Protein 7CQ1 (pdb70)

Nearest PDB structures (foldseek):
  7cq1-assembly1_A  TM=9.960E-01  e=9.319E-15  Mycobacterium tuberculosis H37Rv
  3h9n-assembly1_A  TM=8.179E-01  e=2.328E-05  Haemophilus influenzae
  2f1l-assembly1_A-2  TM=8.205E-01  e=3.183E-05  Pseudomonas aeruginosa
  8onw-assembly3_D  TM=7.129E-01  e=3.691E-03  Archaeoglobus fulgidus
  8k5o-assembly1_H  TM=5.926E-01  e=2.565E-02  Halorhodospira halochloris

InterPro domains:
  IPR002676 RimM, N-terminal [PF01782] (4-92)
  IPR009000 Translation protein, beta-barrel domain superfamily [SSF50447] (3-96)
  IPR011033 PRC-barrel-like superfamily [SSF50346] (103-172)
  IPR011961 Ribosome maturation factor RimM [MF_00014] (2-172)
  IPR011961 Ribosome maturation factor RimM [PTHR33692] (3-175)
  IPR011961 Ribosome maturation factor RimM [TIGR02273] (3-172)
  IPR036976 RimM, N-terminal domain superfamily [G3DSA:2.40.30.60] (2-95)
  IPR056792 Ribosome maturation factor RimM, PRC barrel domain [PF24986] (106-172)

Structure (mmCIF, N/CA/C/O backbone):
data_7CQ1
#
_entry.id   7CQ1
#
loop_
_atom_site.group_PDB
_atom_site.id
_atom_site.type_symbol
_atom_site.label_atom_id
_atom_site.label_alt_id
_atom_site.label_comp_id
_atom_site.label_asym_id
_atom_site.label_entity_id
_atom_site.label_seq_id
_atom_site.pdbx_PDB_ins_code
_atom_site.Cartn_x
_atom_site.Cartn_y
_atom_site.Cartn_z
_atom_site.occupancy
_atom_site.B_iso_or_equiv
_atom_site.auth_seq_id
_atom_site.auth_comp_id
_atom_site.auth_asym_id
_atom_site.auth_atom_id
_atom_site.pdbx_PDB_model_num
ATOM 1 N N . MET A 1 1 ? -13.507 0.376 10.167 1.00 3.34 1 MET A N 1
ATOM 2 C CA . MET A 1 1 ? -13.218 -1.052 9.879 1.00 3.01 1 MET A CA 1
ATOM 3 C C . MET A 1 1 ? -13.610 -1.408 8.448 1.00 2.47 1 MET A C 1
ATOM 4 O O . MET A 1 1 ? -14.235 -2.441 8.202 1.00 2.58 1 MET A O 1
ATOM 20 N N . ASP A 1 2 ? -13.235 -0.547 7.507 1.00 2.29 2 ASP A N 1
ATOM 21 C CA . ASP A 1 2 ? -13.547 -0.768 6.099 1.00 1.82 2 ASP A CA 1
ATOM 22 C C . ASP A 1 2 ? -12.279 -1.015 5.289 1.00 1.56 2 ASP A C 1
ATOM 23 O O . ASP A 1 2 ? -11.386 -0.168 5.239 1.00 2.31 2 ASP A O 1
ATOM 32 N N . THR A 1 3 ? -12.211 -2.180 4.653 1.00 1.03 3 THR A N 1
ATOM 33 C CA . THR A 1 3 ? -11.056 -2.551 3.843 1.00 0.66 3 THR A CA 1
ATOM 34 C C . THR A 1 3 ? -11.468 -2.788 2.391 1.00 0.47 3 THR A C 1
ATOM 35 O O . THR A 1 3 ? -12.195 -3.737 2.094 1.00 0.75 3 THR A O 1
ATOM 46 N N . TYR A 1 4 ? -11.004 -1.927 1.489 1.00 0.57 4 TYR A N 1
ATOM 47 C CA . TYR A 1 4 ? -11.344 -2.053 0.073 1.00 0.53 4 TYR A CA 1
ATOM 48 C C . TYR A 1 4 ? -10.497 -3.115 -0.617 1.00 0.40 4 TYR A C 1
ATOM 49 O O . TYR A 1 4 ? -9.535 -3.631 -0.046 1.00 0.37 4 TYR A O 1
ATOM 67 N N . TYR A 1 5 ? -10.867 -3.432 -1.852 1.00 0.38 5 TYR A N 1
ATOM 68 C CA . TYR A 1 5 ? -10.161 -4.439 -2.635 1.00 0.31 5 TYR A CA 1
ATOM 69 C C . TYR A 1 5 ? -8.756 -3.967 -2.992 1.00 0.24 5 TYR A C 1
ATOM 70 O O . TYR A 1 5 ? -8.521 -2.777 -3.195 1.00 0.25 5 TYR A O 1
ATOM 88 N N . ASP A 1 6 ? -7.829 -4.914 -3.067 1.00 0.20 6 ASP A N 1
ATOM 89 C CA . ASP A 1 6 ? -6.442 -4.608 -3.398 1.00 0.16 6 ASP A CA 1
ATOM 90 C C . ASP A 1 6 ? -6.285 -4.371 -4.892 1.00 0.14 6 ASP A C 1
ATOM 91 O O . ASP A 1 6 ? -5.675 -3.390 -5.316 1.00 0.13 6 ASP A O 1
ATOM 100 N N . HIS A 1 7 ? -6.837 -5.286 -5.686 1.00 0.17 7 HIS A N 1
ATOM 101 C CA . HIS A 1 7 ? -6.769 -5.187 -7.141 1.00 0.19 7 HIS A CA 1
ATOM 102 C C . HIS A 1 7 ? -7.335 -3.855 -7.614 1.00 0.20 7 HIS A C 1
ATOM 103 O O . HIS A 1 7 ? -7.130 -3.447 -8.757 1.00 0.23 7 HIS A O 1
ATOM 118 N N . GLN A 1 8 ? -8.053 -3.186 -6.723 1.00 0.20 8 GLN A N 1
ATOM 119 C CA . GLN A 1 8 ? -8.655 -1.900 -7.025 1.00 0.23 8 GLN A CA 1
ATOM 120 C C . GLN A 1 8 ? -7.748 -0.760 -6.566 1.00 0.21 8 GLN A C 1
ATOM 121 O O . GLN A 1 8 ? -7.702 0.302 -7.187 1.00 0.23 8 GLN A O 1
ATOM 135 N N . LEU A 1 9 ? -7.029 -0.995 -5.472 1.00 0.18 9 LEU A N 1
ATOM 136 C CA . LEU A 1 9 ? -6.129 -0.000 -4.907 1.00 0.17 9 LEU A CA 1
ATOM 137 C C . LEU A 1 9 ? -4.855 0.133 -5.730 1.00 0.14 9 LEU A C 1
ATOM 138 O O . LEU A 1 9 ? -4.178 1.157 -5.667 1.00 0.14 9 LEU A O 1
ATOM 154 N N . VAL A 1 10 ? -4.515 -0.904 -6.486 1.00 0.12 10 VAL A N 1
ATOM 155 C CA . VAL A 1 10 ? -3.328 -0.850 -7.324 1.00 0.11 10 VAL A CA 1
ATOM 156 C C . VAL A 1 10 ? -3.461 0.284 -8.341 1.00 0.11 10 VAL A C 1
ATOM 157 O O . VAL A 1 10 ? -4.465 0.390 -9.047 1.00 0.16 10 VAL A O 1
ATOM 170 N N . GLY A 1 11 ? -2.437 1.127 -8.399 1.00 0.08 11 GLY A N 1
ATOM 171 C CA . GLY A 1 11 ? -2.441 2.269 -9.303 1.00 0.08 11 GLY A CA 1
ATOM 172 C C . GLY A 1 11 ? -2.735 3.575 -8.585 1.00 0.08 11 GLY A C 1
ATOM 173 O O . GLY A 1 11 ? -2.947 4.607 -9.224 1.00 0.13 11 GLY A O 1
ATOM 177 N N . LEU A 1 12 ? -2.749 3.529 -7.256 1.00 0.09 12 LEU A N 1
ATOM 178 C CA . LEU A 1 12 ? -3.003 4.717 -6.444 1.00 0.09 12 LEU A CA 1
ATOM 179 C C . LEU A 1 12 ? -1.708 5.213 -5.817 1.00 0.09 12 LEU A C 1
ATOM 180 O O . LEU A 1 12 ? -0.725 4.479 -5.748 1.00 0.09 12 LEU A O 1
ATOM 196 N N . MET A 1 13 ? -1.706 6.459 -5.356 1.00 0.09 13 MET A N 1
ATOM 197 C CA . MET A 1 13 ? -0.517 7.025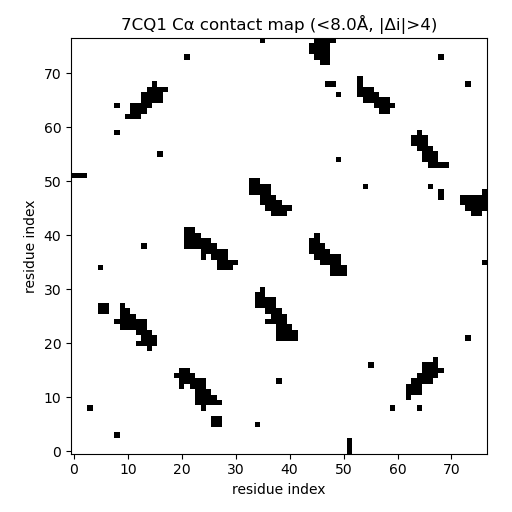 -4.732 1.00 0.10 13 MET A CA 1
ATOM 198 C C . MET A 1 13 ? -0.477 6.628 -3.266 1.00 0.10 13 MET A C 1
ATOM 199 O O . MET A 1 13 ? -1.161 7.222 -2.440 1.00 0.12 13 MET A O 1
ATOM 213 N N . VAL A 1 14 ? 0.358 5.655 -2.936 1.00 0.10 14 VAL A N 1
ATOM 214 C CA . VAL A 1 14 ? 0.450 5.180 -1.564 1.00 0.12 14 VAL A CA 1
ATOM 215 C C . VAL A 1 14 ? 1.602 5.841 -0.825 1.00 0.09 14 VAL A C 1
ATOM 216 O O . VAL A 1 14 ? 2.640 6.136 -1.414 1.00 0.13 14 VAL A O 1
ATOM 229 N N . GLN A 1 15 ? 1.396 6.101 0.462 1.00 0.09 15 GLN A N 1
ATOM 230 C CA . GLN A 1 15 ? 2.431 6.722 1.285 1.00 0.10 15 GLN A CA 1
ATOM 231 C C . GLN A 1 15 ? 2.338 6.221 2.716 1.00 0.11 15 GLN A C 1
ATOM 232 O O . GLN A 1 15 ? 1.447 5.446 3.050 1.00 0.18 15 GLN A O 1
ATOM 246 N N . THR A 1 16 ? 3.263 6.663 3.558 1.00 0.10 16 THR A N 1
ATOM 247 C CA . THR A 1 16 ? 3.258 6.263 4.955 1.00 0.11 16 THR A CA 1
ATOM 248 C C . THR A 1 16 ? 2.469 7.258 5.794 1.00 0.13 16 THR A C 1
ATOM 249 O O . THR A 1 16 ? 2.202 8.377 5.357 1.00 0.14 16 THR A O 1
ATOM 260 N N . ALA A 1 17 ? 2.096 6.848 6.997 1.00 0.16 17 ALA A N 1
ATOM 261 C CA . ALA A 1 17 ? 1.340 7.708 7.895 1.00 0.20 17 ALA A CA 1
ATOM 262 C C . ALA A 1 17 ? 2.109 8.986 8.204 1.00 0.19 17 ALA A C 1
ATOM 263 O O . ALA A 1 17 ? 1.524 10.064 8.315 1.00 0.22 17 ALA A O 1
ATOM 270 N N . THR A 1 18 ? 3.428 8.862 8.334 1.00 0.19 18 THR A N 1
ATOM 271 C CA . THR A 1 18 ? 4.276 10.010 8.627 1.00 0.21 18 THR A CA 1
ATOM 272 C C . THR A 1 18 ? 4.276 11.000 7.467 1.00 0.21 18 THR A C 1
ATOM 273 O O . THR A 1 18 ? 4.610 12.173 7.639 1.00 0.25 18 THR A O 1
ATOM 284 N N . GLY A 1 19 ? 3.898 10.520 6.286 1.00 0.17 19 GLY A N 1
ATOM 285 C CA . GLY A 1 19 ? 3.846 11.380 5.118 1.00 0.19 19 GLY A CA 1
ATOM 286 C C . GLY A 1 19 ? 4.935 11.074 4.108 1.00 0.17 19 GLY A C 1
ATOM 287 O O . GLY A 1 19 ? 5.290 11.931 3.298 1.00 0.20 19 GLY A O 1
ATOM 291 N N . GLU A 1 20 ? 5.467 9.856 4.147 1.00 0.13 20 GLU A N 1
ATOM 292 C CA . GLU A 1 20 ? 6.519 9.463 3.218 1.00 0.12 20 GLU A CA 1
ATOM 293 C C . GLU A 1 20 ? 5.916 8.961 1.913 1.00 0.10 20 GLU A C 1
ATOM 294 O O . GLU A 1 20 ? 5.250 7.927 1.883 1.00 0.11 20 GLU A O 1
ATOM 306 N N . GLY A 1 21 ? 6.171 9.689 0.832 1.00 0.10 21 GLY A N 1
ATOM 307 C CA . GLY A 1 21 ? 5.638 9.304 -0.460 1.00 0.11 21 GLY A CA 1
ATOM 308 C C . GLY A 1 21 ? 6.416 8.171 -1.095 1.00 0.10 21 GLY A C 1
ATOM 309 O O . GLY A 1 21 ? 7.359 8.407 -1.850 1.00 0.13 21 GLY A O 1
ATOM 313 N N . VAL A 1 22 ? 6.024 6.937 -0.790 1.00 0.10 22 VAL A N 1
ATOM 314 C CA . VAL A 1 22 ? 6.700 5.773 -1.344 1.00 0.11 22 VAL A CA 1
ATOM 315 C C . VAL A 1 22 ? 6.531 5.721 -2.860 1.00 0.11 22 VAL A C 1
ATOM 316 O O . VAL A 1 22 ? 7.428 5.279 -3.578 1.00 0.12 22 VAL A O 1
ATOM 329 N N . GLY A 1 23 ? 5.374 6.174 -3.344 1.00 0.10 23 GLY A N 1
ATOM 330 C CA . GLY A 1 23 ? 5.125 6.189 -4.774 1.00 0.11 23 GLY A CA 1
ATOM 331 C C . GLY A 1 23 ? 3.723 5.742 -5.125 1.00 0.10 23 GLY A C 1
ATOM 332 O O . GLY A 1 23 ? 2.823 5.782 -4.286 1.00 0.12 23 GLY A O 1
ATOM 336 N N . VAL A 1 24 ? 3.535 5.316 -6.370 1.00 0.09 24 VAL A N 1
ATOM 337 C CA . VAL A 1 24 ? 2.238 4.841 -6.827 1.00 0.09 24 VAL A CA 1
ATOM 338 C C . VAL A 1 24 ? 2.252 3.330 -6.909 1.00 0.09 24 VAL A C 1
ATOM 339 O O . VAL A 1 24 ? 3.091 2.747 -7.596 1.00 0.10 24 VAL A O 1
ATOM 352 N N . VAL A 1 25 ? 1.327 2.694 -6.214 1.00 0.08 25 VAL A N 1
ATOM 353 C CA . VAL A 1 25 ? 1.266 1.247 -6.226 1.00 0.08 25 VAL A CA 1
ATOM 354 C C . VAL A 1 25 ? 0.868 0.770 -7.614 1.00 0.08 25 VAL A C 1
ATOM 355 O O . VAL A 1 25 ? 0.097 1.434 -8.299 1.00 0.08 25 VAL A O 1
ATOM 368 N N . THR A 1 26 ? 1.422 -0.352 -8.049 1.00 0.09 26 THR A N 1
ATOM 369 C CA . THR A 1 26 ? 1.108 -0.879 -9.368 1.00 0.10 26 THR A CA 1
ATOM 370 C C . THR A 1 26 ? 0.507 -2.271 -9.293 1.00 0.10 26 THR A C 1
ATOM 371 O O . THR A 1 26 ? 0.007 -2.785 -10.294 1.00 0.12 26 THR A O 1
ATOM 382 N N . GLU A 1 27 ? 0.568 -2.888 -8.118 1.00 0.10 27 GLU A N 1
ATOM 383 C CA . GLU A 1 27 ? 0.028 -4.221 -7.938 1.00 0.12 27 GLU A CA 1
ATOM 384 C C . GLU A 1 27 ? 0.183 -4.708 -6.504 1.00 0.11 27 GLU A C 1
ATOM 385 O O . GLU A 1 27 ? 1.015 -4.207 -5.752 1.00 0.11 27 GLU A O 1
ATOM 397 N N . VAL A 1 28 ? -0.636 -5.686 -6.134 1.00 0.13 28 VAL A N 1
ATOM 398 C CA . VAL A 1 28 ? -0.575 -6.280 -4.805 1.00 0.13 28 VAL A CA 1
ATOM 399 C C . VAL A 1 28 ? -0.186 -7.760 -4.915 1.00 0.13 28 VAL A C 1
ATOM 400 O O . VAL A 1 28 ? -0.561 -8.429 -5.879 1.00 0.16 28 VAL A O 1
ATOM 413 N N . VAL A 1 29 ? 0.569 -8.269 -3.943 1.00 0.11 29 VAL A N 1
ATOM 414 C CA . VAL A 1 29 ? 0.982 -9.674 -3.973 1.00 0.12 29 VAL A CA 1
ATOM 415 C C . VAL A 1 29 ? 0.172 -10.510 -2.997 1.00 0.13 29 VAL A C 1
ATOM 416 O O . VAL A 1 29 ? 0.227 -10.293 -1.790 1.00 0.13 29 VAL A O 1
ATOM 429 N N . HIS A 1 30 ? -0.562 -11.484 -3.523 1.00 0.15 30 HIS A N 1
ATOM 430 C CA . HIS A 1 30 ? -1.378 -12.354 -2.687 1.00 0.17 30 HIS A CA 1
ATOM 431 C C . HIS A 1 30 ? -0.490 -13.243 -1.829 1.00 0.16 30 HIS A C 1
ATOM 432 O O . HIS A 1 30 ? 0.026 -14.259 -2.296 1.00 0.18 30 HIS A O 1
ATOM 447 N N . THR A 1 31 ? -0.315 -12.855 -0.569 1.00 0.17 31 THR A N 1
ATOM 448 C CA . THR A 1 31 ? 0.517 -13.618 0.349 1.00 0.20 31 THR A CA 1
ATOM 449 C C . THR A 1 31 ? -0.303 -14.664 1.091 1.00 0.23 31 THR A C 1
ATOM 450 O O . THR A 1 31 ? -1.498 -14.821 0.841 1.00 0.23 31 THR A O 1
ATOM 461 N N . ALA A 1 32 ? 0.343 -15.373 2.006 1.00 0.27 32 ALA A N 1
ATOM 462 C CA . ALA A 1 32 ? -0.328 -16.405 2.784 1.00 0.31 32 ALA A CA 1
ATOM 463 C C . ALA A 1 32 ? -1.327 -15.799 3.764 1.00 0.34 32 ALA A C 1
ATOM 464 O O . ALA A 1 32 ? -2.431 -16.314 3.938 1.00 0.37 32 ALA A O 1
ATOM 471 N N . ALA A 1 33 ? -0.932 -14.699 4.399 1.00 0.34 33 ALA A N 1
ATOM 472 C CA . ALA A 1 33 ? -1.789 -14.028 5.369 1.00 0.39 33 ALA A CA 1
ATOM 473 C C . ALA A 1 33 ? -2.776 -13.090 4.689 1.00 0.37 33 ALA A C 1
ATOM 474 O O . ALA A 1 33 ? -3.903 -12.913 5.154 1.00 0.40 33 ALA A O 1
ATOM 481 N N . GLY A 1 34 ? -2.346 -12.493 3.585 1.00 0.32 34 GLY A N 1
ATOM 482 C CA . GLY A 1 34 ? -3.204 -11.576 2.855 1.00 0.32 34 GLY A CA 1
ATOM 483 C C . GLY A 1 34 ? -2.607 -11.131 1.534 1.00 0.26 34 GLY A C 1
ATOM 484 O O . GLY A 1 34 ? -2.499 -11.923 0.599 1.00 0.21 34 GLY A O 1
ATOM 488 N N . GLU A 1 35 ? -2.222 -9.858 1.459 1.00 0.27 35 GLU A N 1
ATOM 489 C CA . GLU A 1 35 ? -1.642 -9.295 0.244 1.00 0.22 35 GLU A CA 1
ATOM 490 C C . GLU A 1 35 ? -0.509 -8.320 0.566 1.00 0.19 35 GLU A C 1
ATOM 491 O O . GLU A 1 35 ? -0.338 -7.904 1.711 1.00 0.22 35 GLU A O 1
ATOM 503 N N . LEU A 1 36 ? 0.260 -7.967 -0.463 1.00 0.15 36 LEU A N 1
ATOM 504 C CA . LEU A 1 36 ? 1.375 -7.031 -0.323 1.00 0.14 36 LEU A CA 1
ATOM 505 C C . LEU A 1 36 ? 1.125 -5.785 -1.161 1.00 0.12 36 LEU A C 1
ATOM 506 O O . LEU A 1 36 ? 0.179 -5.737 -1.944 1.00 0.11 36 LEU A O 1
ATOM 522 N N . LEU A 1 37 ? 1.970 -4.776 -0.992 1.00 0.12 37 LEU A N 1
ATOM 523 C CA . LEU A 1 37 ? 1.828 -3.539 -1.748 1.00 0.12 37 LEU A CA 1
ATOM 524 C C . LEU A 1 37 ? 3.055 -3.269 -2.608 1.00 0.11 37 LEU A C 1
ATOM 525 O O . LEU A 1 37 ? 4.078 -2.801 -2.111 1.00 0.12 37 LEU A O 1
ATOM 541 N N . ALA A 1 38 ? 2.945 -3.549 -3.903 1.00 0.10 38 ALA A N 1
ATOM 542 C CA . ALA A 1 38 ? 4.044 -3.301 -4.824 1.00 0.10 38 ALA A CA 1
ATOM 543 C C . ALA A 1 38 ? 3.963 -1.870 -5.332 1.00 0.10 38 ALA A C 1
ATOM 544 O O . ALA A 1 38 ? 3.194 -1.569 -6.241 1.00 0.11 38 ALA A O 1
ATOM 551 N N . VAL A 1 39 ? 4.767 -0.993 -4.744 1.00 0.11 39 VAL A N 1
ATOM 552 C CA . VAL A 1 39 ? 4.762 0.412 -5.124 1.00 0.12 39 VAL A CA 1
ATOM 553 C C . VAL A 1 39 ? 6.004 0.786 -5.924 1.00 0.12 39 VAL A C 1
ATOM 554 O O . VAL A 1 39 ? 7.114 0.356 -5.609 1.00 0.17 39 VAL A O 1
ATOM 567 N N . LYS A 1 40 ? 5.806 1.601 -6.955 1.00 0.11 40 LYS A N 1
ATOM 568 C CA . LYS A 1 40 ? 6.897 2.034 -7.818 1.00 0.15 40 LYS A CA 1
ATOM 569 C C . LYS A 1 40 ? 7.678 3.184 -7.199 1.00 0.19 40 LYS A C 1
ATOM 570 O O . LYS A 1 40 ? 7.256 4.340 -7.264 1.00 0.30 40 LYS A O 1
ATOM 589 N N . ARG A 1 41 ? 8.818 2.861 -6.596 1.00 0.19 41 ARG A N 1
ATOM 590 C CA . ARG A 1 41 ? 9.661 3.872 -5.969 1.00 0.28 41 ARG A CA 1
ATOM 591 C C . ARG A 1 41 ? 10.180 4.864 -7.001 1.00 0.35 41 ARG A C 1
ATOM 592 O O . ARG A 1 41 ? 9.942 4.710 -8.199 1.00 0.39 41 ARG A O 1
ATOM 613 N N . ASP A 1 42 ? 10.889 5.880 -6.531 1.00 0.42 42 ASP A N 1
ATOM 614 C CA . ASP A 1 42 ? 11.439 6.902 -7.414 1.00 0.51 42 ASP A CA 1
ATOM 615 C C . ASP A 1 42 ? 12.396 6.303 -8.439 1.00 0.62 42 ASP A C 1
ATOM 616 O O . ASP A 1 42 ? 12.309 6.606 -9.630 1.00 0.72 42 ASP A O 1
ATOM 625 N N . SER A 1 43 ? 13.303 5.449 -7.976 1.00 0.64 43 SER A N 1
ATOM 626 C CA . SER A 1 43 ? 14.286 4.839 -8.862 1.00 0.78 43 SER A CA 1
ATOM 627 C C . SER A 1 43 ? 14.149 3.318 -8.910 1.00 0.55 43 SER A C 1
ATOM 628 O O . SER A 1 43 ? 14.690 2.671 -9.807 1.00 0.65 43 SER A O 1
ATOM 636 N N . ASP A 1 44 ? 13.429 2.750 -7.948 1.00 0.32 44 ASP A N 1
ATOM 637 C CA . ASP A 1 44 ? 13.242 1.302 -7.894 1.00 0.28 44 ASP A CA 1
ATOM 638 C C . ASP A 1 44 ? 11.796 0.948 -7.563 1.00 0.23 44 ASP A C 1
ATOM 639 O O . ASP A 1 44 ? 10.866 1.648 -7.966 1.00 0.23 44 ASP A O 1
ATOM 648 N N . GLU A 1 45 ? 11.615 -0.145 -6.828 1.00 0.21 45 GLU A N 1
ATOM 649 C CA . GLU A 1 45 ? 10.286 -0.601 -6.441 1.00 0.18 45 GLU A CA 1
ATOM 650 C C . GLU A 1 45 ? 10.354 -1.408 -5.147 1.00 0.18 45 GLU A C 1
ATOM 651 O O . GLU A 1 45 ? 11.239 -2.247 -4.979 1.00 0.36 45 GLU A O 1
ATOM 663 N N . VAL A 1 46 ? 9.417 -1.154 -4.238 1.00 0.14 46 VAL A N 1
ATOM 664 C CA . VAL A 1 46 ? 9.386 -1.860 -2.961 1.00 0.14 46 VAL A CA 1
ATOM 665 C C . VAL A 1 46 ? 8.025 -2.489 -2.697 1.00 0.14 46 VAL A C 1
ATOM 666 O O . VAL A 1 46 ? 7.033 -2.149 -3.342 1.00 0.16 46 VAL A O 1
ATOM 679 N N . LEU A 1 47 ? 7.988 -3.410 -1.737 1.00 0.13 47 LEU A N 1
ATOM 680 C CA . LEU A 1 47 ? 6.762 -4.105 -1.382 1.00 0.15 47 LEU A CA 1
ATOM 681 C C . LEU A 1 47 ? 6.463 -3.987 0.113 1.00 0.15 47 LEU A C 1
ATOM 682 O O . LEU A 1 47 ? 7.367 -4.095 0.939 1.00 0.24 47 LEU A O 1
ATOM 698 N N . VAL A 1 48 ? 5.192 -3.762 0.459 1.00 0.10 48 VAL A N 1
ATOM 699 C CA . VAL A 1 48 ? 4.797 -3.644 1.863 1.00 0.11 48 VAL A CA 1
ATOM 700 C C . VAL A 1 48 ? 3.444 -4.320 2.125 1.00 0.12 48 VAL A C 1
ATOM 701 O O . VAL A 1 48 ? 2.483 -4.093 1.397 1.00 0.14 48 VAL A O 1
ATOM 714 N N . PRO A 1 49 ? 3.343 -5.145 3.187 1.00 0.13 49 PRO A N 1
ATOM 715 C CA . PRO A 1 49 ? 2.102 -5.856 3.528 1.00 0.15 49 PRO A CA 1
ATOM 716 C C . PRO A 1 49 ? 0.905 -4.931 3.717 1.00 0.16 49 PRO A C 1
ATOM 717 O O . PRO A 1 49 ? 0.959 -3.972 4.486 1.00 0.19 49 PRO A O 1
ATOM 728 N N . PHE A 1 50 ? -0.176 -5.238 3.005 1.00 0.16 50 PHE A N 1
ATOM 729 C CA . PHE A 1 50 ? -1.408 -4.464 3.092 1.00 0.19 50 PHE A CA 1
ATOM 730 C C . PHE A 1 50 ? -2.356 -5.105 4.088 1.00 0.18 50 PHE A C 1
ATOM 731 O O . PHE A 1 50 ? -2.841 -6.217 3.878 1.00 0.21 50 PHE A O 1
ATOM 748 N N . VAL A 1 51 ? -2.613 -4.396 5.173 1.00 0.17 51 VAL A N 1
ATOM 749 C CA . VAL A 1 51 ? -3.495 -4.888 6.216 1.00 0.18 51 VAL A CA 1
ATOM 750 C C . VAL A 1 51 ? -4.353 -3.758 6.762 1.00 0.20 51 VAL A C 1
ATOM 751 O O . VAL A 1 51 ? -3.871 -2.646 6.967 1.00 0.22 51 VAL A O 1
ATOM 764 N N . ARG A 1 52 ? -5.626 -4.050 6.991 1.00 0.28 52 ARG A N 1
ATOM 765 C CA . ARG A 1 52 ? -6.559 -3.060 7.514 1.00 0.32 52 ARG A CA 1
ATOM 766 C C . ARG A 1 52 ? -6.039 -2.453 8.820 1.00 0.33 52 ARG A C 1
ATOM 767 O O . ARG A 1 52 ? -6.544 -1.431 9.285 1.00 0.37 52 ARG A O 1
ATOM 788 N N . ALA A 1 53 ? -5.016 -3.080 9.403 1.00 0.34 53 ALA A N 1
ATOM 789 C CA . ALA A 1 53 ? -4.449 -2.601 10.660 1.00 0.45 53 ALA A CA 1
ATOM 790 C C . ALA A 1 53 ? -3.354 -1.575 10.405 1.00 0.46 53 ALA A C 1
ATOM 791 O O . ALA A 1 53 ? -3.310 -0.523 11.042 1.00 0.61 53 ALA A O 1
ATOM 798 N N . ILE A 1 54 ? -2.475 -1.896 9.467 1.00 0.38 54 ILE A N 1
ATOM 799 C CA . ILE A 1 54 ? -1.371 -1.017 9.110 1.00 0.46 54 ILE A CA 1
ATOM 800 C C . ILE A 1 54 ? -1.866 0.197 8.325 1.00 0.38 54 ILE A C 1
ATOM 801 O O . ILE A 1 54 ? -1.425 1.321 8.559 1.00 0.32 54 ILE A O 1
ATOM 817 N N . VAL A 1 55 ? -2.784 -0.042 7.395 1.00 0.43 55 VAL A N 1
ATOM 818 C CA . VAL A 1 55 ? -3.344 1.024 6.577 1.00 0.37 55 VAL A CA 1
ATOM 819 C C . VAL A 1 55 ? -4.020 2.083 7.446 1.00 0.31 55 VAL A C 1
ATOM 820 O O . VAL A 1 55 ? -4.854 1.765 8.294 1.00 0.37 55 VAL A O 1
ATOM 833 N N . THR A 1 56 ? -3.652 3.342 7.224 1.00 0.23 56 THR A N 1
ATOM 834 C CA . THR A 1 56 ? -4.209 4.452 7.991 1.00 0.21 56 THR A CA 1
ATOM 835 C C . THR A 1 56 ? -5.396 5.087 7.284 1.00 0.22 56 THR A C 1
ATOM 836 O O . THR A 1 56 ? -6.462 5.266 7.874 1.00 0.30 56 THR A O 1
ATOM 847 N N . SER A 1 57 ? -5.200 5.429 6.019 1.00 0.23 57 SER A N 1
ATOM 848 C CA . SER A 1 57 ? -6.244 6.063 5.228 1.00 0.28 57 SER A CA 1
ATOM 849 C C . SER A 1 57 ? -6.300 5.476 3.825 1.00 0.22 57 SER A C 1
ATOM 850 O O . SER A 1 57 ? -5.343 4.858 3.361 1.00 0.21 57 SER A O 1
ATOM 858 N N . VAL A 1 58 ? -7.429 5.673 3.154 1.00 0.28 58 VAL A N 1
ATOM 859 C CA . VAL A 1 58 ? -7.612 5.157 1.808 1.00 0.28 58 VAL A CA 1
ATOM 860 C C . VAL A 1 58 ? -8.501 6.073 0.968 1.00 0.33 58 VAL A C 1
ATOM 861 O O . VAL A 1 58 ? -9.708 6.164 1.189 1.00 0.65 58 VAL A O 1
ATOM 874 N N . SER A 1 59 ? -7.887 6.760 0.010 1.00 0.28 59 SER A N 1
ATOM 875 C CA . SER A 1 59 ? -8.618 7.656 -0.879 1.00 0.31 59 SER A CA 1
ATOM 876 C C . SER A 1 59 ? -9.066 6.900 -2.124 1.00 0.29 59 SER A C 1
ATOM 877 O O . SER A 1 59 ? -8.242 6.480 -2.936 1.00 0.40 59 SER A O 1
ATOM 885 N N . LEU A 1 60 ? -10.374 6.732 -2.272 1.00 0.28 60 LEU A N 1
ATOM 886 C CA . LEU A 1 60 ? -10.922 5.999 -3.405 1.00 0.33 60 LEU A CA 1
ATOM 887 C C . LEU A 1 60 ? -11.149 6.908 -4.602 1.00 0.30 60 LEU A C 1
ATOM 888 O O . LEU A 1 60 ? -10.684 6.640 -5.709 1.00 0.36 60 LEU A O 1
ATOM 904 N N . ASP A 1 61 ? -11.871 7.987 -4.355 1.00 0.29 61 ASP A N 1
ATOM 905 C CA . ASP A 1 61 ? -12.203 8.956 -5.396 1.00 0.30 61 ASP A CA 1
ATOM 906 C C . ASP A 1 61 ? -11.005 9.823 -5.777 1.00 0.26 61 ASP A C 1
ATOM 907 O O . ASP A 1 61 ? -10.841 10.184 -6.943 1.00 0.27 61 ASP A O 1
ATOM 916 N N . ASP A 1 62 ? -10.168 10.157 -4.799 1.00 0.25 62 ASP A N 1
ATOM 917 C CA . ASP A 1 62 ? -9.003 10.992 -5.050 1.00 0.25 62 ASP A CA 1
ATOM 918 C C . ASP A 1 62 ? -7.882 10.200 -5.716 1.00 0.22 62 ASP A C 1
ATOM 919 O O . ASP A 1 62 ? -6.939 10.779 -6.258 1.00 0.30 62 ASP A O 1
ATOM 928 N N . GLY A 1 63 ? -7.989 8.875 -5.674 1.00 0.17 63 GLY A N 1
ATOM 929 C CA . GLY A 1 63 ? -6.979 8.032 -6.279 1.00 0.16 63 GLY A CA 1
ATOM 930 C C . GLY A 1 63 ? -5.673 8.043 -5.507 1.00 0.15 63 GLY A C 1
ATOM 931 O O . GLY A 1 63 ? -4.603 8.217 -6.092 1.00 0.17 63 GLY A O 1
ATOM 935 N N . ILE A 1 64 ? -5.758 7.845 -4.193 1.00 0.13 64 ILE A N 1
ATOM 936 C CA . ILE A 1 64 ? -4.573 7.855 -3.334 1.00 0.13 64 ILE A CA 1
ATOM 937 C C . ILE A 1 64 ? -4.722 6.868 -2.169 1.00 0.13 64 ILE A C 1
ATOM 938 O O . ILE A 1 64 ? -5.835 6.486 -1.806 1.00 0.15 64 ILE A O 1
ATOM 954 N N . VAL A 1 65 ? -3.592 6.455 -1.592 1.00 0.14 65 VAL A N 1
ATOM 955 C CA . VAL A 1 65 ? -3.589 5.514 -0.474 1.00 0.15 65 VAL A CA 1
ATOM 956 C C . VAL A 1 65 ? -2.614 5.940 0.631 1.00 0.14 65 VAL A C 1
ATOM 957 O O . VAL A 1 65 ? -1.600 6.588 0.374 1.00 0.17 65 VAL A O 1
ATOM 970 N N . GLU A 1 66 ? -2.951 5.564 1.861 1.00 0.16 66 GLU A N 1
ATOM 971 C CA . GLU A 1 66 ? -2.148 5.859 3.037 1.00 0.20 66 GLU A CA 1
ATOM 972 C C . GLU A 1 66 ? -1.916 4.578 3.831 1.00 0.17 66 GLU A C 1
ATOM 973 O O . GLU A 1 66 ? -2.844 3.799 4.045 1.00 0.22 66 GLU A O 1
ATOM 985 N N . ILE A 1 67 ? -0.684 4.360 4.271 1.00 0.13 67 ILE A N 1
ATOM 986 C CA . ILE A 1 67 ? -0.348 3.161 5.029 1.00 0.12 67 ILE A CA 1
ATOM 987 C C . ILE A 1 67 ? 0.672 3.461 6.117 1.00 0.12 67 ILE A C 1
ATOM 988 O O . ILE A 1 67 ? 1.169 4.578 6.225 1.00 0.13 67 ILE A O 1
ATOM 1004 N N . ASP A 1 68 ? 0.966 2.456 6.930 1.00 0.12 68 ASP A N 1
ATOM 1005 C CA . ASP A 1 68 ? 1.939 2.596 8.005 1.00 0.12 68 ASP A CA 1
ATOM 1006 C C . ASP A 1 68 ? 2.838 1.368 8.056 1.00 0.12 68 ASP A C 1
ATOM 1007 O O . ASP A 1 68 ? 2.595 0.439 8.828 1.00 0.17 68 ASP A O 1
ATOM 1016 N N . PRO A 1 69 ? 3.892 1.352 7.224 1.00 0.13 69 PRO A N 1
ATOM 1017 C CA . PRO A 1 69 ? 4.837 0.232 7.163 1.00 0.13 69 PRO A CA 1
ATOM 1018 C C . PRO A 1 69 ? 5.596 0.043 8.473 1.00 0.13 69 PRO A C 1
ATOM 1019 O O . PRO A 1 69 ? 6.067 1.016 9.063 1.00 0.15 69 PRO A O 1
ATOM 1030 N N . PRO A 1 70 ? 5.732 -1.209 8.953 1.00 0.14 70 PRO A N 1
ATOM 1031 C CA . PRO A 1 70 ? 6.456 -1.492 10.192 1.00 0.16 70 PRO A CA 1
ATOM 1032 C C . PRO A 1 70 ? 7.937 -1.177 10.037 1.00 0.16 70 PRO A C 1
ATOM 1033 O O . PRO A 1 70 ? 8.568 -1.642 9.095 1.00 0.16 70 PRO A O 1
ATOM 1044 N N . HIS A 1 71 ? 8.487 -0.401 10.968 1.00 0.18 71 HIS A N 1
ATOM 1045 C CA . HIS A 1 71 ? 9.900 -0.009 10.924 1.00 0.19 71 HIS A CA 1
ATOM 1046 C C . HIS A 1 71 ? 10.354 0.323 9.492 1.00 0.18 71 HIS A C 1
ATOM 1047 O O . HIS A 1 71 ? 9.845 1.264 8.883 1.00 0.19 71 HIS A O 1
ATOM 1062 N N . GLY A 1 72 ? 11.307 -0.446 8.959 1.00 0.18 72 GLY A N 1
ATOM 1063 C CA . GLY A 1 72 ? 11.809 -0.194 7.613 1.00 0.19 72 GLY A CA 1
ATOM 1064 C C . GLY A 1 72 ? 11.227 -1.132 6.566 1.00 0.17 72 GLY A C 1
ATOM 1065 O O . GLY A 1 72 ? 11.813 -1.318 5.498 1.00 0.19 72 GLY A O 1
ATOM 1069 N N . LEU A 1 73 ? 10.079 -1.722 6.869 1.00 0.15 73 LEU A N 1
ATOM 1070 C CA . LEU A 1 73 ? 9.424 -2.656 5.955 1.00 0.15 73 LEU A CA 1
ATOM 1071 C C . LEU A 1 73 ? 8.916 -1.960 4.693 1.00 0.15 73 LEU A C 1
ATOM 1072 O O . LEU A 1 73 ? 8.533 -2.618 3.725 1.00 0.15 73 LEU A O 1
ATOM 1088 N N . LEU A 1 74 ? 8.916 -0.632 4.696 1.00 0.15 74 LEU A N 1
ATOM 1089 C CA . LEU A 1 74 ? 8.462 0.128 3.532 1.00 0.16 74 LEU A CA 1
ATOM 1090 C C . LEU A 1 74 ? 9.347 -0.157 2.319 1.00 0.14 74 LEU A C 1
ATOM 1091 O O . LEU A 1 74 ? 9.199 0.471 1.272 1.00 0.16 74 LEU A O 1
ATOM 1107 N N . ASN A 1 75 ? 10.265 -1.111 2.469 1.00 0.14 75 ASN A N 1
ATOM 1108 C CA . ASN A 1 75 ? 11.173 -1.483 1.392 1.00 0.16 75 ASN A CA 1
ATOM 1109 C C . ASN A 1 75 ? 11.223 -3.000 1.219 1.00 0.34 75 ASN A C 1
ATOM 1110 O O . ASN A 1 75 ? 11.735 -3.712 2.084 1.00 0.93 75 ASN A O 1
ATOM 1121 N N . LEU A 1 76 ? 10.688 -3.485 0.098 1.00 0.28 76 LEU A N 1
ATOM 1122 C CA . LEU A 1 76 ? 10.668 -4.918 -0.201 1.00 0.24 76 LEU A CA 1
ATOM 1123 C C . LEU A 1 76 ? 9.828 -5.681 0.823 1.00 0.29 76 LEU A C 1
ATOM 1124 O O . LEU A 1 76 ? 9.644 -5.229 1.952 1.00 0.40 76 LEU A O 1
ATOM 1140 N N . GLU A 1 77 ? 9.321 -6.842 0.418 1.00 0.32 77 GLU A N 1
ATOM 1141 C CA . GLU A 1 77 ? 8.499 -7.663 1.299 1.00 0.39 77 GLU A CA 1
ATOM 1142 C C . GLU A 1 77 ? 9.348 -8.339 2.372 1.00 0.54 77 GLU A C 1
ATOM 1143 O O . GLU A 1 77 ? 10.152 -9.229 2.023 1.00 1.35 77 GLU A O 1
ATOM 1155 N N . MET A 1 1 ? -11.010 3.925 7.288 1.00 3.34 1 MET A N 2
ATOM 1156 C CA . MET A 1 1 ? -11.103 2.852 8.312 1.00 3.01 1 MET A CA 2
ATOM 1157 C C . MET A 1 1 ? -11.812 1.625 7.750 1.00 2.47 1 MET A C 2
ATOM 1158 O O . MET A 1 1 ? -12.536 0.931 8.464 1.00 2.58 1 MET A O 2
ATOM 1174 N N . ASP A 1 2 ? -11.594 1.362 6.466 1.00 2.29 2 ASP A N 2
ATOM 1175 C CA . ASP A 1 2 ? -12.212 0.220 5.803 1.00 1.82 2 ASP A CA 2
ATOM 1176 C C . ASP A 1 2 ? -11.212 -0.490 4.902 1.00 1.56 2 ASP A C 2
ATOM 1177 O O . ASP A 1 2 ? -10.460 0.146 4.162 1.00 2.31 2 ASP A O 2
ATOM 1186 N N . THR A 1 3 ? -11.211 -1.815 4.972 1.00 1.03 3 THR A N 2
ATOM 1187 C CA . THR A 1 3 ? -10.308 -2.628 4.170 1.00 0.66 3 THR A CA 2
ATOM 1188 C C . THR A 1 3 ? -10.855 -2.818 2.756 1.00 0.47 3 THR A C 2
ATOM 1189 O O . THR A 1 3 ? -11.542 -3.801 2.474 1.00 0.75 3 THR A O 2
ATOM 1200 N N . TYR A 1 4 ? -10.548 -1.875 1.868 1.00 0.57 4 TYR A N 2
ATOM 1201 C CA . TYR A 1 4 ? -11.021 -1.943 0.487 1.00 0.53 4 TYR A CA 2
ATOM 1202 C C . TYR A 1 4 ? -10.285 -3.009 -0.313 1.00 0.40 4 TYR A C 2
ATOM 1203 O O . TYR A 1 4 ? -9.300 -3.586 0.150 1.00 0.37 4 TYR A O 2
ATOM 1221 N N . TYR A 1 5 ? -10.778 -3.261 -1.520 1.00 0.38 5 TYR A N 2
ATOM 1222 C CA . TYR A 1 5 ? -10.186 -4.259 -2.406 1.00 0.31 5 TYR A CA 2
ATOM 1223 C C . TYR A 1 5 ? -8.781 -3.847 -2.831 1.00 0.24 5 TYR A C 2
ATOM 1224 O O . TYR A 1 5 ? -8.478 -2.661 -2.962 1.00 0.25 5 TYR A O 2
ATOM 1242 N N . ASP A 1 6 ? -7.929 -4.844 -3.047 1.00 0.20 6 ASP A N 2
ATOM 1243 C CA . ASP A 1 6 ? -6.544 -4.611 -3.442 1.00 0.16 6 ASP A CA 2
ATOM 1244 C C . ASP A 1 6 ? -6.431 -4.247 -4.919 1.00 0.14 6 ASP A C 2
ATOM 1245 O O . ASP A 1 6 ? -5.818 -3.238 -5.271 1.00 0.13 6 ASP A O 2
ATOM 1254 N N . HIS A 1 7 ? -7.013 -5.079 -5.781 1.00 0.17 7 HIS A N 2
ATOM 1255 C CA . HIS A 1 7 ? -6.971 -4.843 -7.224 1.00 0.19 7 HIS A CA 2
ATOM 1256 C C . HIS A 1 7 ? -7.533 -3.467 -7.565 1.00 0.20 7 HIS A C 2
ATOM 1257 O O . HIS A 1 7 ? -7.366 -2.973 -8.681 1.00 0.23 7 HIS A O 2
ATOM 1272 N N . GLN A 1 8 ? -8.199 -2.857 -6.593 1.00 0.20 8 GLN A N 2
ATOM 1273 C CA . GLN A 1 8 ? -8.785 -1.536 -6.775 1.00 0.23 8 GLN A CA 2
ATOM 1274 C C . GLN A 1 8 ? -7.819 -0.463 -6.300 1.00 0.21 8 GLN A C 2
ATOM 1275 O O . GLN A 1 8 ? -7.759 0.631 -6.861 1.00 0.23 8 GLN A O 2
ATOM 1289 N N . LEU A 1 9 ? -7.065 -0.790 -5.260 1.00 0.18 9 LEU A N 2
ATOM 1290 C CA . LEU A 1 9 ? -6.090 0.131 -4.701 1.00 0.17 9 LEU A CA 2
ATOM 1291 C C . LEU A 1 9 ? -4.888 0.274 -5.627 1.00 0.14 9 LEU A C 2
ATOM 1292 O O . LEU A 1 9 ? -4.162 1.263 -5.563 1.00 0.14 9 LEU A O 2
ATOM 1308 N N . VAL A 1 10 ? -4.674 -0.726 -6.476 1.00 0.12 10 VAL A N 2
ATOM 1309 C CA . VAL A 1 10 ? -3.574 -0.690 -7.432 1.00 0.11 10 VAL A CA 2
ATOM 1310 C C . VAL A 1 10 ? -3.671 0.554 -8.317 1.00 0.11 10 VAL A C 2
ATOM 1311 O O . VAL A 1 10 ? -4.749 0.905 -8.797 1.00 0.16 10 VAL A O 2
ATOM 1324 N N . GLY A 1 11 ? -2.535 1.212 -8.524 1.00 0.08 11 GLY A N 2
ATOM 1325 C CA . GLY A 1 11 ? -2.498 2.413 -9.349 1.00 0.08 11 GLY A CA 2
ATOM 1326 C C . GLY A 1 11 ? -2.721 3.695 -8.564 1.00 0.08 11 GLY A C 2
ATOM 1327 O O . GLY A 1 11 ? -2.760 4.780 -9.146 1.00 0.13 11 GLY A O 2
ATOM 1331 N N . LEU A 1 12 ? -2.867 3.581 -7.247 1.00 0.09 12 LEU A N 2
ATOM 1332 C CA . LEU A 1 12 ? -3.074 4.754 -6.401 1.00 0.09 12 LEU A CA 2
ATOM 1333 C C . LEU A 1 12 ? -1.753 5.230 -5.814 1.00 0.09 12 LEU A C 2
ATOM 1334 O O . LEU A 1 12 ? -0.769 4.496 -5.808 1.00 0.09 12 LEU A O 2
ATOM 1350 N N . MET A 1 13 ? -1.736 6.461 -5.318 1.00 0.09 13 MET A N 2
ATOM 1351 C CA . MET A 1 13 ? -0.529 7.023 -4.734 1.00 0.10 13 MET A CA 2
ATOM 1352 C C . MET A 1 13 ? -0.411 6.592 -3.279 1.00 0.10 13 MET A C 2
ATOM 1353 O O . MET A 1 13 ? -1.069 7.148 -2.406 1.00 0.12 13 MET A O 2
ATOM 1367 N N . VAL A 1 14 ? 0.464 5.631 -3.022 1.00 0.10 14 VAL A N 2
ATOM 1368 C CA . VAL A 1 14 ? 0.648 5.111 -1.675 1.00 0.12 14 VAL A CA 2
ATOM 1369 C C . VAL A 1 14 ? 1.659 5.932 -0.892 1.00 0.09 14 VAL A C 2
ATOM 1370 O O . VAL A 1 14 ? 2.631 6.439 -1.453 1.00 0.13 14 VAL A O 2
ATOM 1383 N N . GLN A 1 15 ? 1.407 6.082 0.403 1.00 0.09 15 GLN A N 2
ATOM 1384 C CA . GLN A 1 15 ? 2.311 6.828 1.271 1.00 0.10 15 GLN A CA 2
ATOM 1385 C C . GLN A 1 15 ? 2.167 6.356 2.707 1.00 0.11 15 GLN A C 2
ATOM 1386 O O . GLN A 1 15 ? 1.217 5.654 3.042 1.00 0.18 15 GLN A O 2
ATOM 1400 N N . THR A 1 16 ? 3.115 6.738 3.552 1.00 0.10 16 THR A N 2
ATOM 1401 C CA . THR A 1 16 ? 3.064 6.361 4.953 1.00 0.11 16 THR A CA 2
ATOM 1402 C C . THR A 1 16 ? 2.302 7.404 5.756 1.00 0.13 16 THR A C 2
ATOM 1403 O O . THR A 1 16 ? 2.128 8.537 5.310 1.00 0.14 16 THR A O 2
ATOM 1414 N N . ALA A 1 17 ? 1.840 7.013 6.934 1.00 0.16 17 ALA A N 2
ATOM 1415 C CA . ALA A 1 17 ? 1.103 7.919 7.801 1.00 0.20 17 ALA A CA 2
ATOM 1416 C C . ALA A 1 17 ? 1.931 9.160 8.117 1.00 0.19 17 ALA A C 2
ATOM 1417 O O . ALA A 1 17 ? 1.395 10.260 8.250 1.00 0.22 17 ALA A O 2
ATOM 1424 N N . THR A 1 18 ? 3.245 8.973 8.229 1.00 0.19 18 THR A N 2
ATOM 1425 C CA . THR A 1 18 ? 4.150 10.077 8.525 1.00 0.21 18 THR A CA 2
ATOM 1426 C C . THR A 1 18 ? 4.213 11.059 7.362 1.00 0.21 18 THR A C 2
ATOM 1427 O O . THR A 1 18 ? 4.609 12.212 7.532 1.00 0.25 18 THR A O 2
ATOM 1438 N N . GLY A 1 19 ? 3.820 10.594 6.178 1.00 0.17 19 GLY A N 2
ATOM 1439 C CA . GLY A 1 19 ? 3.829 11.452 5.008 1.00 0.19 19 GLY A CA 2
ATOM 1440 C C . GLY A 1 19 ? 4.918 11.100 4.012 1.00 0.17 19 GLY A C 2
ATOM 1441 O O . GLY A 1 19 ? 5.327 11.946 3.216 1.00 0.20 19 GLY A O 2
ATOM 1445 N N . GLU A 1 20 ? 5.394 9.856 4.045 1.00 0.13 20 GLU A N 2
ATOM 1446 C CA . GLU A 1 20 ? 6.445 9.431 3.127 1.00 0.12 20 GLU A CA 2
ATOM 1447 C C . GLU A 1 20 ? 5.855 8.984 1.796 1.00 0.10 20 GLU A C 2
ATOM 1448 O O . GLU A 1 20 ? 5.124 7.996 1.730 1.00 0.11 20 GLU A O 2
ATOM 1460 N N . GLY A 1 21 ? 6.181 9.716 0.735 1.00 0.10 21 GLY A N 2
ATOM 1461 C CA . GLY A 1 21 ? 5.677 9.378 -0.581 1.00 0.11 21 GLY A CA 2
ATOM 1462 C C . GLY A 1 21 ? 6.427 8.218 -1.201 1.00 0.10 21 GLY A C 2
ATOM 1463 O O . GLY A 1 21 ? 7.382 8.418 -1.950 1.00 0.13 21 GLY A O 2
ATOM 1467 N N . VAL A 1 22 ? 5.996 6.999 -0.888 1.00 0.10 22 VAL A N 2
ATOM 1468 C CA . VAL A 1 22 ? 6.641 5.808 -1.419 1.00 0.11 22 VAL A CA 2
ATOM 1469 C C . VAL A 1 22 ? 6.493 5.736 -2.938 1.00 0.11 22 VAL A C 2
ATOM 1470 O O . VAL A 1 22 ? 7.385 5.256 -3.636 1.00 0.12 22 VAL A O 2
ATOM 1483 N N . GLY A 1 23 ? 5.359 6.218 -3.443 1.00 0.10 23 GLY A N 2
ATOM 1484 C CA . GLY A 1 23 ? 5.121 6.210 -4.877 1.00 0.11 23 GLY A CA 2
ATOM 1485 C C . GLY A 1 23 ? 3.707 5.792 -5.224 1.00 0.10 23 GLY A C 2
ATOM 1486 O O . GLY A 1 23 ? 2.797 5.920 -4.407 1.00 0.12 23 GLY A O 2
ATOM 1490 N N . VAL A 1 24 ? 3.523 5.293 -6.443 1.00 0.09 24 VAL A N 2
ATOM 1491 C CA . VAL A 1 24 ? 2.214 4.834 -6.891 1.00 0.09 24 VAL A CA 2
ATOM 1492 C C . VAL A 1 24 ? 2.199 3.318 -6.976 1.00 0.09 24 VAL A C 2
ATOM 1493 O O . VAL A 1 24 ? 3.031 2.721 -7.657 1.00 0.10 24 VAL A O 2
ATOM 1506 N N . VAL A 1 25 ? 1.252 2.700 -6.290 1.00 0.08 25 VAL A N 2
ATOM 1507 C CA . VAL A 1 25 ? 1.152 1.249 -6.294 1.00 0.08 25 VAL A CA 2
ATOM 1508 C C . VAL A 1 25 ? 0.792 0.756 -7.686 1.00 0.08 25 VAL A C 2
ATOM 1509 O O . VAL A 1 25 ? 0.062 1.423 -8.414 1.00 0.08 25 VAL A O 2
ATOM 1522 N N . THR A 1 26 ? 1.331 -0.393 -8.069 1.00 0.09 26 THR A N 2
ATOM 1523 C CA . THR A 1 26 ? 1.049 -0.950 -9.381 1.00 0.10 26 THR A CA 2
ATOM 1524 C C . THR A 1 26 ? 0.470 -2.353 -9.290 1.00 0.10 26 THR A C 2
ATOM 1525 O O . THR A 1 26 ? -0.080 -2.861 -10.267 1.00 0.12 26 THR A O 2
ATOM 1536 N N . GLU A 1 27 ? 0.595 -2.985 -8.125 1.00 0.10 27 GLU A N 2
ATOM 1537 C CA . GLU A 1 27 ? 0.077 -4.328 -7.947 1.00 0.12 27 GLU A CA 2
ATOM 1538 C C . GLU A 1 27 ? 0.204 -4.812 -6.508 1.00 0.11 27 GLU A C 2
ATOM 1539 O O . GLU A 1 27 ? 1.060 -4.350 -5.756 1.00 0.11 27 GLU A O 2
ATOM 1551 N N . VAL A 1 28 ? -0.668 -5.742 -6.137 1.00 0.13 28 VAL A N 2
ATOM 1552 C CA . VAL A 1 28 ? -0.645 -6.339 -4.807 1.00 0.13 28 VAL A CA 2
ATOM 1553 C C . VAL A 1 28 ? -0.279 -7.824 -4.922 1.00 0.13 28 VAL A C 2
ATOM 1554 O O . VAL A 1 28 ? -0.676 -8.486 -5.882 1.00 0.16 28 VAL A O 2
ATOM 1567 N N . VAL A 1 29 ? 0.481 -8.348 -3.963 1.00 0.11 29 VAL A N 2
ATOM 1568 C CA . VAL A 1 29 ? 0.876 -9.757 -4.006 1.00 0.12 29 VAL A CA 2
ATOM 1569 C C . VAL A 1 29 ? 0.073 -10.596 -3.026 1.00 0.13 29 VAL A C 2
ATOM 1570 O O . VAL A 1 29 ? 0.165 -10.406 -1.817 1.00 0.13 29 VAL A O 2
ATOM 1583 N N . HIS A 1 30 ? -0.698 -11.541 -3.553 1.00 0.15 30 HIS A N 2
ATOM 1584 C CA . HIS A 1 30 ? -1.508 -12.413 -2.715 1.00 0.17 30 HIS A CA 2
ATOM 1585 C C . HIS A 1 30 ? -0.614 -13.345 -1.909 1.00 0.16 30 HIS A C 2
ATOM 1586 O O . HIS A 1 30 ? -0.142 -14.363 -2.416 1.00 0.18 30 HIS A O 2
ATOM 1601 N N . THR A 1 31 ? -0.385 -12.991 -0.648 1.00 0.17 31 THR A N 2
ATOM 1602 C CA . THR A 1 31 ? 0.458 -13.795 0.226 1.00 0.20 31 THR A CA 2
ATOM 1603 C C . THR A 1 31 ? -0.370 -14.833 0.970 1.00 0.23 31 THR A C 2
ATOM 1604 O O . THR A 1 31 ? -1.574 -14.958 0.744 1.00 0.23 31 THR A O 2
ATOM 1615 N N . ALA A 1 32 ? 0.278 -15.579 1.855 1.00 0.27 32 ALA A N 2
ATOM 1616 C CA . ALA A 1 32 ? -0.409 -16.602 2.628 1.00 0.31 32 ALA A CA 2
ATOM 1617 C C . ALA A 1 32 ? -1.325 -15.972 3.673 1.00 0.34 32 ALA A C 2
ATOM 1618 O O . ALA A 1 32 ? -2.462 -16.406 3.860 1.00 0.37 32 ALA A O 2
ATOM 1625 N N . ALA A 1 33 ? -0.823 -14.942 4.346 1.00 0.34 33 ALA A N 2
ATOM 1626 C CA . ALA A 1 33 ? -1.576 -14.246 5.364 1.00 0.39 33 ALA A CA 2
ATOM 1627 C C . ALA A 1 33 ? -2.583 -13.276 4.752 1.00 0.37 33 ALA A C 2
ATOM 1628 O O . ALA A 1 33 ? -3.658 -13.049 5.307 1.00 0.40 33 ALA A O 2
ATOM 1635 N N . GLY A 1 34 ? -2.226 -12.706 3.604 1.00 0.32 34 GLY A N 2
ATOM 1636 C CA . GLY A 1 34 ? -3.106 -11.765 2.936 1.00 0.32 34 GLY A CA 2
ATOM 1637 C C . GLY A 1 34 ? -2.559 -11.298 1.599 1.00 0.26 34 GLY A C 2
ATOM 1638 O O . GLY A 1 34 ? -2.492 -12.073 0.648 1.00 0.21 34 GLY A O 2
ATOM 1642 N N . GLU A 1 35 ? -2.166 -10.028 1.534 1.00 0.27 35 GLU A N 2
ATOM 1643 C CA . GLU A 1 35 ? -1.624 -9.443 0.309 1.00 0.22 35 GLU A CA 2
ATOM 1644 C C . GLU A 1 35 ? -0.472 -8.487 0.615 1.00 0.19 35 GLU A C 2
ATOM 1645 O O . GLU A 1 35 ? -0.259 -8.100 1.763 1.00 0.22 35 GLU A O 2
ATOM 1657 N N . LEU A 1 36 ? 0.267 -8.115 -0.429 1.00 0.15 36 LEU A N 2
ATOM 1658 C CA . LEU A 1 36 ? 1.390 -7.188 -0.302 1.00 0.14 36 LEU A CA 2
ATOM 1659 C C . LEU A 1 36 ? 1.121 -5.931 -1.116 1.00 0.12 36 LEU A C 2
ATOM 1660 O O . LEU A 1 36 ? 0.160 -5.878 -1.884 1.00 0.11 36 LEU A O 2
ATOM 1676 N N . LEU A 1 37 ? 1.966 -4.922 -0.952 1.00 0.12 37 LEU A N 2
ATOM 1677 C CA . LEU A 1 37 ? 1.800 -3.676 -1.682 1.00 0.12 37 LEU A CA 2
ATOM 1678 C C . LEU A 1 37 ? 3.023 -3.358 -2.533 1.00 0.11 37 LEU A C 2
ATOM 1679 O O . LEU A 1 37 ? 4.034 -2.879 -2.022 1.00 0.12 37 LEU A O 2
ATOM 1695 N N . ALA A 1 38 ? 2.922 -3.614 -3.835 1.00 0.10 38 ALA A N 2
ATOM 1696 C CA . ALA A 1 38 ? 4.017 -3.322 -4.749 1.00 0.10 38 ALA A CA 2
ATOM 1697 C C . ALA A 1 38 ? 3.887 -1.894 -5.257 1.00 0.10 38 ALA A C 2
ATOM 1698 O O . ALA A 1 38 ? 3.102 -1.619 -6.162 1.00 0.11 38 ALA A O 2
ATOM 1705 N N . VAL A 1 39 ? 4.662 -0.988 -4.672 1.00 0.11 39 VAL A N 2
ATOM 1706 C CA . VAL A 1 39 ? 4.606 0.416 -5.052 1.00 0.12 39 VAL A CA 2
ATOM 1707 C C . VAL A 1 39 ? 5.852 0.846 -5.822 1.00 0.12 39 VAL A C 2
ATOM 1708 O O . VAL A 1 39 ? 6.975 0.498 -5.458 1.00 0.17 39 VAL A O 2
ATOM 1721 N N . LYS A 1 40 ? 5.635 1.608 -6.889 1.00 0.11 40 LYS A N 2
ATOM 1722 C CA . LYS A 1 40 ? 6.724 2.095 -7.725 1.00 0.15 40 LYS A CA 2
ATOM 1723 C C . LYS A 1 40 ? 7.514 3.192 -7.025 1.00 0.19 40 LYS A C 2
ATOM 1724 O O . LYS A 1 40 ? 7.097 4.351 -6.991 1.00 0.30 40 LYS A O 2
ATOM 1743 N N . ARG A 1 41 ? 8.658 2.814 -6.469 1.00 0.19 41 ARG A N 2
ATOM 1744 C CA . ARG A 1 41 ? 9.518 3.753 -5.761 1.00 0.28 41 ARG A CA 2
ATOM 1745 C C . ARG A 1 41 ? 10.215 4.695 -6.738 1.00 0.35 41 ARG A C 2
ATOM 1746 O O . ARG A 1 41 ? 10.307 4.409 -7.932 1.00 0.39 41 ARG A O 2
ATOM 1767 N N . ASP A 1 42 ? 10.701 5.819 -6.224 1.00 0.42 42 ASP A N 2
ATOM 1768 C CA . ASP A 1 42 ? 11.387 6.808 -7.048 1.00 0.51 42 ASP A CA 2
ATOM 1769 C C . ASP A 1 42 ? 12.642 6.231 -7.695 1.00 0.62 42 ASP A C 2
ATOM 1770 O O . ASP A 1 42 ? 12.942 6.519 -8.855 1.00 0.72 42 ASP A O 2
ATOM 1779 N N . SER A 1 43 ? 13.371 5.412 -6.944 1.00 0.64 43 SER A N 2
ATOM 1780 C CA . SER A 1 43 ? 14.604 4.816 -7.445 1.00 0.78 43 SER A CA 2
ATOM 1781 C C . SER A 1 43 ? 14.376 3.417 -8.011 1.00 0.55 43 SER A C 2
ATOM 1782 O O . SER A 1 43 ? 15.189 2.920 -8.792 1.00 0.65 43 SER A O 2
ATOM 1790 N N . ASP A 1 44 ? 13.271 2.785 -7.625 1.00 0.32 44 ASP A N 2
ATOM 1791 C CA . ASP A 1 44 ? 12.955 1.442 -8.108 1.00 0.28 44 ASP A CA 2
ATOM 1792 C C . ASP A 1 44 ? 11.546 1.017 -7.683 1.00 0.23 44 ASP A C 2
ATOM 1793 O O . ASP A 1 44 ? 10.560 1.631 -8.089 1.00 0.23 44 ASP A O 2
ATOM 1802 N N . GLU A 1 45 ? 11.457 -0.035 -6.867 1.00 0.21 45 GLU A N 2
ATOM 1803 C CA . GLU A 1 45 ? 10.168 -0.533 -6.401 1.00 0.18 45 GLU A CA 2
ATOM 1804 C C . GLU A 1 45 ? 10.315 -1.255 -5.064 1.00 0.18 45 GLU A C 2
ATOM 1805 O O . GLU A 1 45 ? 11.362 -1.831 -4.773 1.00 0.36 45 GLU A O 2
ATOM 1817 N N . VAL A 1 46 ? 9.258 -1.219 -4.256 1.00 0.14 46 VAL A N 2
ATOM 1818 C CA . VAL A 1 46 ? 9.272 -1.871 -2.950 1.00 0.14 46 VAL A CA 2
ATOM 1819 C C . VAL A 1 46 ? 7.932 -2.531 -2.642 1.00 0.14 46 VAL A C 2
ATOM 1820 O O . VAL A 1 46 ? 6.923 -2.243 -3.285 1.00 0.16 46 VAL A O 2
ATOM 1833 N N . LEU A 1 47 ? 7.933 -3.417 -1.651 1.00 0.13 47 LEU A N 2
ATOM 1834 C CA . LEU A 1 47 ? 6.728 -4.131 -1.260 1.00 0.15 47 LEU A CA 2
ATOM 1835 C C . LEU A 1 47 ? 6.433 -3.976 0.232 1.00 0.15 47 LEU A C 2
ATOM 1836 O O . LEU A 1 47 ? 7.344 -4.005 1.058 1.00 0.24 47 LEU A O 2
ATOM 1852 N N . VAL A 1 48 ? 5.154 -3.807 0.574 1.00 0.10 48 VAL A N 2
ATOM 1853 C CA . VAL A 1 48 ? 4.747 -3.684 1.973 1.00 0.11 48 VAL A CA 2
ATOM 1854 C C . VAL A 1 48 ? 3.448 -4.457 2.220 1.00 0.12 48 VAL A C 2
ATOM 1855 O O . VAL A 1 48 ? 2.499 -4.336 1.452 1.00 0.14 48 VAL A O 2
ATOM 1868 N N . PRO A 1 49 ? 3.377 -5.249 3.308 1.00 0.13 49 PRO A N 2
ATOM 1869 C CA . PRO A 1 49 ? 2.191 -6.059 3.619 1.00 0.15 49 PRO A CA 2
ATOM 1870 C C . PRO A 1 49 ? 0.919 -5.237 3.771 1.00 0.16 49 PRO A C 2
ATOM 1871 O O . PRO A 1 49 ? 0.829 -4.360 4.630 1.00 0.19 49 PRO A O 2
ATOM 1882 N N . PHE A 1 50 ? -0.064 -5.536 2.927 1.00 0.16 50 PHE A N 2
ATOM 1883 C CA . PHE A 1 50 ? -1.349 -4.854 2.973 1.00 0.19 50 PHE A CA 2
ATOM 1884 C C . PHE A 1 50 ? -2.229 -5.490 4.034 1.00 0.18 50 PHE A C 2
ATOM 1885 O O . PHE A 1 50 ? -2.667 -6.633 3.896 1.00 0.21 50 PHE A O 2
ATOM 1902 N N . VAL A 1 51 ? -2.478 -4.743 5.095 1.00 0.17 51 VAL A N 2
ATOM 1903 C CA . VAL A 1 51 ? -3.295 -5.226 6.194 1.00 0.18 51 VAL A CA 2
ATOM 1904 C C . VAL A 1 51 ? -4.158 -4.105 6.752 1.00 0.20 51 VAL A C 2
ATOM 1905 O O . VAL A 1 51 ? -3.744 -2.946 6.771 1.00 0.22 51 VAL A O 2
ATOM 1918 N N . ARG A 1 52 ? -5.360 -4.451 7.200 1.00 0.28 52 ARG A N 2
ATOM 1919 C CA . ARG A 1 52 ? -6.273 -3.467 7.766 1.00 0.32 52 ARG A CA 2
ATOM 1920 C C . ARG A 1 52 ? -5.600 -2.720 8.920 1.00 0.33 52 ARG A C 2
ATOM 1921 O O . ARG A 1 52 ? -6.058 -1.657 9.339 1.00 0.37 52 ARG A O 2
ATOM 1942 N N . ALA A 1 53 ? -4.499 -3.282 9.415 1.00 0.34 53 ALA A N 2
ATOM 1943 C CA . ALA A 1 53 ? -3.759 -2.676 10.515 1.00 0.45 53 ALA A CA 2
ATOM 1944 C C . ALA A 1 53 ? -2.704 -1.718 9.978 1.00 0.46 53 ALA A C 2
ATOM 1945 O O . ALA A 1 53 ? -2.415 -0.683 10.581 1.00 0.61 53 ALA A O 2
ATOM 1952 N N . ILE A 1 54 ? -2.135 -2.083 8.837 1.00 0.38 54 ILE A N 2
ATOM 1953 C CA . ILE A 1 54 ? -1.108 -1.283 8.188 1.00 0.46 54 ILE A CA 2
ATOM 1954 C C . ILE A 1 54 ? -1.712 -0.047 7.524 1.00 0.38 54 ILE A C 2
ATOM 1955 O O . ILE A 1 54 ? -1.290 1.078 7.787 1.00 0.32 54 ILE A O 2
ATOM 1971 N N . VAL A 1 55 ? -2.704 -0.266 6.666 1.00 0.43 55 VAL A N 2
ATOM 1972 C CA . VAL A 1 55 ? -3.367 0.827 5.964 1.00 0.37 55 VAL A CA 2
ATOM 1973 C C . VAL A 1 55 ? -3.944 1.840 6.948 1.00 0.31 55 VAL A C 2
ATOM 1974 O O . VAL A 1 55 ? -4.737 1.491 7.822 1.00 0.37 55 VAL A O 2
ATOM 1987 N N . THR A 1 56 ? -3.537 3.096 6.795 1.00 0.23 56 THR A N 2
ATOM 1988 C CA . THR A 1 56 ? -4.002 4.165 7.669 1.00 0.21 56 THR A CA 2
ATOM 1989 C C . THR A 1 56 ? -5.107 4.985 7.013 1.00 0.22 56 THR A C 2
ATOM 1990 O O . THR A 1 56 ? -6.044 5.427 7.680 1.00 0.30 56 THR A O 2
ATOM 2001 N N . SER A 1 57 ? -4.995 5.184 5.704 1.00 0.23 57 SER A N 2
ATOM 2002 C CA . SER A 1 57 ? -5.982 5.961 4.965 1.00 0.28 57 SER A CA 2
ATOM 2003 C C . SER A 1 57 ? -6.207 5.383 3.573 1.00 0.22 57 SER A C 2
ATOM 2004 O O . SER A 1 57 ? -5.411 4.580 3.086 1.00 0.21 57 SER A O 2
ATOM 2012 N N . VAL A 1 58 ? -7.299 5.798 2.940 1.00 0.28 58 VAL A N 2
ATOM 2013 C CA . VAL A 1 58 ? -7.632 5.336 1.607 1.00 0.28 58 VAL A CA 2
ATOM 2014 C C . VAL A 1 58 ? -8.354 6.425 0.819 1.00 0.33 58 VAL A C 2
ATOM 2015 O O . VAL A 1 58 ? -9.210 7.131 1.352 1.00 0.65 58 VAL A O 2
ATOM 2028 N N . SER A 1 59 ? -7.996 6.554 -0.452 1.00 0.28 59 SER A N 2
ATOM 2029 C CA . SER A 1 59 ? -8.601 7.550 -1.326 1.00 0.31 59 SER A CA 2
ATOM 2030 C C . SER A 1 59 ? -9.108 6.893 -2.605 1.00 0.29 59 SER A C 2
ATOM 2031 O O . SER A 1 59 ? -8.361 6.726 -3.569 1.00 0.40 59 SER A O 2
ATOM 2039 N N . LEU A 1 60 ? -10.383 6.523 -2.603 1.00 0.28 60 LEU A N 2
ATOM 2040 C CA . LEU A 1 60 ? -10.990 5.866 -3.753 1.00 0.33 60 LEU A CA 2
ATOM 2041 C C . LEU A 1 60 ? -11.274 6.855 -4.879 1.00 0.30 60 LEU A C 2
ATOM 2042 O O . LEU A 1 60 ? -10.978 6.584 -6.044 1.00 0.36 60 LEU A O 2
ATOM 2058 N N . ASP A 1 61 ? -11.848 8.002 -4.527 1.00 0.29 61 ASP A N 2
ATOM 2059 C CA . ASP A 1 61 ? -12.186 9.024 -5.513 1.00 0.30 61 ASP A CA 2
ATOM 2060 C C . ASP A 1 61 ? -10.993 9.922 -5.826 1.00 0.26 61 ASP A C 2
ATOM 2061 O O . ASP A 1 61 ? -10.818 10.358 -6.964 1.00 0.27 61 ASP A O 2
ATOM 2070 N N . ASP A 1 62 ? -10.173 10.195 -4.816 1.00 0.25 62 ASP A N 2
ATOM 2071 C CA . ASP A 1 62 ? -9.010 11.053 -4.993 1.00 0.25 62 ASP A CA 2
ATOM 2072 C C . ASP A 1 62 ? -7.872 10.311 -5.688 1.00 0.22 62 ASP A C 2
ATOM 2073 O O . ASP A 1 62 ? -7.021 10.925 -6.332 1.00 0.30 62 ASP A O 2
ATOM 2082 N N . GLY A 1 63 ? -7.865 8.987 -5.558 1.00 0.17 63 GLY A N 2
ATOM 2083 C CA . GLY A 1 63 ? -6.832 8.188 -6.187 1.00 0.16 63 GLY A CA 2
ATOM 2084 C C . GLY A 1 63 ? -5.542 8.164 -5.388 1.00 0.15 63 GLY A C 2
ATOM 2085 O O . GLY A 1 63 ? -4.466 8.410 -5.932 1.00 0.17 63 GLY A O 2
ATOM 2089 N N . ILE A 1 64 ? -5.646 7.860 -4.095 1.00 0.13 64 ILE A N 2
ATOM 2090 C CA . ILE A 1 64 ? -4.474 7.824 -3.220 1.00 0.13 64 ILE A CA 2
ATOM 2091 C C . ILE A 1 64 ? -4.614 6.746 -2.135 1.00 0.13 64 ILE A C 2
ATOM 2092 O O . ILE A 1 64 ? -5.710 6.261 -1.867 1.00 0.15 64 ILE A O 2
ATOM 2108 N N . VAL A 1 65 ? -3.487 6.370 -1.531 1.00 0.14 65 VAL A N 2
ATOM 2109 C CA . VAL A 1 65 ? -3.466 5.367 -0.470 1.00 0.15 65 VAL A CA 2
ATOM 2110 C C . VAL A 1 65 ? -2.459 5.735 0.625 1.00 0.14 65 VAL A C 2
ATOM 2111 O O . VAL A 1 65 ? -1.412 6.323 0.352 1.00 0.17 65 VAL A O 2
ATOM 2124 N N . GLU A 1 66 ? -2.797 5.386 1.862 1.00 0.16 66 GLU A N 2
ATOM 2125 C CA . GLU A 1 66 ? -1.946 5.646 3.013 1.00 0.20 66 GLU A CA 2
ATOM 2126 C C . GLU A 1 66 ? -1.729 4.355 3.796 1.00 0.17 66 GLU A C 2
ATOM 2127 O O . GLU A 1 66 ? -2.622 3.511 3.870 1.00 0.22 66 GLU A O 2
ATOM 2139 N N . ILE A 1 67 ? -0.550 4.212 4.386 1.00 0.13 67 ILE A N 2
ATOM 2140 C CA . ILE A 1 67 ? -0.221 3.021 5.154 1.00 0.12 67 ILE A CA 2
ATOM 2141 C C . ILE A 1 67 ? 0.742 3.352 6.282 1.00 0.12 67 ILE A C 2
ATOM 2142 O O . ILE A 1 67 ? 1.215 4.480 6.399 1.00 0.13 67 ILE A O 2
ATOM 2158 N N . ASP A 1 68 ? 1.018 2.363 7.115 1.00 0.12 68 ASP A N 2
ATOM 2159 C CA . ASP A 1 68 ? 1.939 2.533 8.227 1.00 0.12 68 ASP A CA 2
ATOM 2160 C C . ASP A 1 68 ? 2.884 1.345 8.293 1.00 0.12 68 ASP A C 2
ATOM 2161 O O . ASP A 1 68 ? 2.731 0.461 9.134 1.00 0.17 68 ASP A O 2
ATOM 2170 N N . PRO A 1 69 ? 3.882 1.315 7.393 1.00 0.13 69 PRO A N 2
ATOM 2171 C CA . PRO A 1 69 ? 4.859 0.224 7.340 1.00 0.13 69 PRO A CA 2
ATOM 2172 C C . PRO A 1 69 ? 5.638 0.098 8.645 1.00 0.13 69 PRO A C 2
ATOM 2173 O O . PRO A 1 69 ? 6.117 1.100 9.179 1.00 0.15 69 PRO A O 2
ATOM 2184 N N . PRO A 1 70 ? 5.782 -1.126 9.184 1.00 0.14 70 PRO A N 2
ATOM 2185 C CA . PRO A 1 70 ? 6.513 -1.344 10.428 1.00 0.16 70 PRO A CA 2
ATOM 2186 C C . PRO A 1 70 ? 8.001 -1.088 10.235 1.00 0.16 70 PRO A C 2
ATOM 2187 O O . PRO A 1 70 ? 8.618 -1.661 9.339 1.00 0.16 70 PRO A O 2
ATOM 2198 N N . HIS A 1 71 ? 8.578 -0.246 11.083 1.00 0.18 71 HIS A N 2
ATOM 2199 C CA . HIS A 1 71 ? 9.996 0.083 10.978 1.00 0.19 71 HIS A CA 2
ATOM 2200 C C . HIS A 1 71 ? 10.347 0.502 9.545 1.00 0.18 71 HIS A C 2
ATOM 2201 O O . HIS A 1 71 ? 9.758 1.442 9.010 1.00 0.19 71 HIS A O 2
ATOM 2216 N N . GLY A 1 72 ? 11.303 -0.193 8.929 1.00 0.18 72 GLY A N 2
ATOM 2217 C CA . GLY A 1 72 ? 11.698 0.128 7.565 1.00 0.19 72 GLY A CA 2
ATOM 2218 C C . GLY A 1 72 ? 11.103 -0.825 6.540 1.00 0.17 72 GLY A C 2
ATOM 2219 O O . GLY A 1 72 ? 11.622 -0.954 5.430 1.00 0.19 72 GLY A O 2
ATOM 2223 N N . LEU A 1 73 ? 10.015 -1.495 6.912 1.00 0.15 73 LEU A N 2
ATOM 2224 C CA . LEU A 1 73 ? 9.358 -2.457 6.027 1.00 0.15 73 LEU A CA 2
ATOM 2225 C C . LEU A 1 73 ? 8.811 -1.802 4.759 1.00 0.15 73 LEU A C 2
ATOM 2226 O O . LEU A 1 73 ? 8.420 -2.494 3.817 1.00 0.15 73 LEU A O 2
ATOM 2242 N N . LEU A 1 74 ? 8.781 -0.474 4.725 1.00 0.15 74 LEU A N 2
ATOM 2243 C CA . LEU A 1 74 ? 8.288 0.240 3.548 1.00 0.16 74 LEU A CA 2
ATOM 2244 C C . LEU A 1 74 ? 9.146 -0.077 2.322 1.00 0.14 74 LEU A C 2
ATOM 2245 O O . LEU A 1 74 ? 8.960 0.509 1.255 1.00 0.16 74 LEU A O 2
ATOM 2261 N N . ASN A 1 75 ? 10.086 -1.007 2.483 1.00 0.14 75 ASN A N 2
ATOM 2262 C CA . ASN A 1 75 ? 10.970 -1.403 1.395 1.00 0.16 75 ASN A CA 2
ATOM 2263 C C . ASN A 1 75 ? 11.044 -2.924 1.274 1.00 0.34 75 ASN A C 2
ATOM 2264 O O . ASN A 1 75 ? 11.579 -3.597 2.155 1.00 0.93 75 ASN A O 2
ATOM 2275 N N . LEU A 1 76 ? 10.501 -3.453 0.177 1.00 0.28 76 LEU A N 2
ATOM 2276 C CA . LEU A 1 76 ? 10.498 -4.895 -0.075 1.00 0.24 76 LEU A CA 2
ATOM 2277 C C . LEU A 1 76 ? 9.679 -5.638 0.979 1.00 0.29 76 LEU A C 2
ATOM 2278 O O . LEU A 1 76 ? 9.509 -5.162 2.102 1.00 0.40 76 LEU A O 2
ATOM 2294 N N . GLU A 1 77 ? 9.172 -6.808 0.607 1.00 0.32 77 GLU A N 2
ATOM 2295 C CA . GLU A 1 77 ? 8.366 -7.616 1.515 1.00 0.39 77 GLU A CA 2
ATOM 2296 C C . GLU A 1 77 ? 9.228 -8.242 2.610 1.00 0.54 77 GLU A C 2
ATOM 2297 O O . GLU A 1 77 ? 9.135 -7.781 3.767 1.00 1.35 77 GLU A O 2
ATOM 2309 N N . MET A 1 1 ? -11.827 -3.476 11.083 1.00 3.34 1 MET A N 3
ATOM 2310 C CA . MET A 1 1 ? -13.035 -4.197 10.604 1.00 3.01 1 MET A CA 3
ATOM 2311 C C . MET A 1 1 ? -13.169 -4.087 9.089 1.00 2.47 1 MET A C 3
ATOM 2312 O O . MET A 1 1 ? -12.926 -5.050 8.362 1.00 2.58 1 MET A O 3
ATOM 2328 N N . ASP A 1 2 ? -13.560 -2.905 8.618 1.00 2.29 2 ASP A N 3
ATOM 2329 C CA . ASP A 1 2 ? -13.726 -2.668 7.189 1.00 1.82 2 ASP A CA 3
ATOM 2330 C C . ASP A 1 2 ? -12.379 -2.695 6.476 1.00 1.56 2 ASP A C 3
ATOM 2331 O O . ASP A 1 2 ? -11.340 -2.431 7.080 1.00 2.31 2 ASP A O 3
ATOM 2340 N N . THR A 1 3 ? -12.408 -3.015 5.187 1.00 1.03 3 THR A N 3
ATOM 2341 C CA . THR A 1 3 ? -11.199 -3.080 4.389 1.00 0.66 3 THR A CA 3
ATOM 2342 C C . THR A 1 3 ? -11.456 -2.536 2.988 1.00 0.47 3 THR A C 3
ATOM 2343 O O . THR A 1 3 ? -12.590 -2.207 2.637 1.00 0.75 3 THR A O 3
ATOM 2354 N N . TYR A 1 4 ? -10.400 -2.445 2.197 1.00 0.57 4 TYR A N 3
ATOM 2355 C CA . TYR A 1 4 ? -10.496 -1.929 0.836 1.00 0.53 4 TYR A CA 3
ATOM 2356 C C . TYR A 1 4 ? -9.957 -2.938 -0.173 1.00 0.40 4 TYR A C 3
ATOM 2357 O O . TYR A 1 4 ? -9.000 -3.660 0.106 1.00 0.37 4 TYR A O 3
ATOM 2375 N N . TYR A 1 5 ? -10.582 -2.980 -1.348 1.00 0.38 5 TYR A N 3
ATOM 2376 C CA . TYR A 1 5 ? -10.168 -3.891 -2.406 1.00 0.31 5 TYR A CA 3
ATOM 2377 C C . TYR A 1 5 ? -8.742 -3.594 -2.849 1.00 0.24 5 TYR A C 3
ATOM 2378 O O . TYR A 1 5 ? -8.369 -2.440 -3.036 1.00 0.25 5 TYR A O 3
ATOM 2396 N N . ASP A 1 6 ? -7.953 -4.647 -3.022 1.00 0.20 6 ASP A N 3
ATOM 2397 C CA . ASP A 1 6 ? -6.564 -4.501 -3.437 1.00 0.16 6 ASP A CA 3
ATOM 2398 C C . ASP A 1 6 ? -6.470 -4.198 -4.926 1.00 0.14 6 ASP A C 3
ATOM 2399 O O . ASP A 1 6 ? -5.820 -3.237 -5.333 1.00 0.13 6 ASP A O 3
ATOM 2408 N N . HIS A 1 7 ? -7.118 -5.034 -5.735 1.00 0.17 7 HIS A N 3
ATOM 2409 C CA . HIS A 1 7 ? -7.113 -4.864 -7.185 1.00 0.19 7 HIS A CA 3
ATOM 2410 C C . HIS A 1 7 ? -7.602 -3.472 -7.571 1.00 0.20 7 HIS A C 3
ATOM 2411 O O . HIS A 1 7 ? -7.418 -3.027 -8.704 1.00 0.23 7 HIS A O 3
ATOM 2426 N N . GLN A 1 8 ? -8.227 -2.793 -6.617 1.00 0.20 8 GLN A N 3
ATOM 2427 C CA . GLN A 1 8 ? -8.749 -1.455 -6.839 1.00 0.23 8 GLN A CA 3
ATOM 2428 C C . GLN A 1 8 ? -7.746 -0.398 -6.384 1.00 0.21 8 GLN A C 3
ATOM 2429 O O . GLN A 1 8 ? -7.637 0.670 -6.985 1.00 0.23 8 GLN A O 3
ATOM 2443 N N . LEU A 1 9 ? -7.017 -0.706 -5.315 1.00 0.18 9 LEU A N 3
ATOM 2444 C CA . LEU A 1 9 ? -6.037 0.215 -4.766 1.00 0.17 9 LEU A CA 3
ATOM 2445 C C . LEU A 1 9 ? -4.789 0.288 -5.636 1.00 0.14 9 LEU A C 3
ATOM 2446 O O . LEU A 1 9 ? -4.069 1.285 -5.602 1.00 0.14 9 LEU A O 3
ATOM 2462 N N . VAL A 1 10 ? -4.531 -0.759 -6.413 1.00 0.12 10 VAL A N 3
ATOM 2463 C CA . VAL A 1 10 ? -3.370 -0.758 -7.292 1.00 0.11 10 VAL A CA 3
ATOM 2464 C C . VAL A 1 10 ? -3.495 0.359 -8.326 1.00 0.11 10 VAL A C 3
ATOM 2465 O O . VAL A 1 10 ? -4.516 0.491 -9.001 1.00 0.16 10 VAL A O 3
ATOM 2478 N N . GLY A 1 11 ? -2.439 1.156 -8.434 1.00 0.08 11 GLY A N 3
ATOM 2479 C CA . GLY A 1 11 ? -2.429 2.283 -9.353 1.00 0.08 11 GLY A CA 3
ATOM 2480 C C . GLY A 1 11 ? -2.690 3.604 -8.650 1.00 0.08 11 GLY A C 3
ATOM 2481 O O . GLY A 1 11 ? -2.823 4.643 -9.296 1.00 0.13 11 GLY A O 3
ATOM 2485 N N . LEU A 1 12 ? -2.765 3.560 -7.321 1.00 0.09 12 LEU A N 3
ATOM 2486 C CA . LEU A 1 12 ? -2.996 4.760 -6.520 1.00 0.09 12 LEU A CA 3
ATOM 2487 C C . LEU A 1 12 ? -1.693 5.231 -5.888 1.00 0.09 12 LEU A C 3
ATOM 2488 O O . LEU A 1 12 ? -0.720 4.482 -5.829 1.00 0.09 12 LEU A O 3
ATOM 2504 N N . MET A 1 13 ? -1.676 6.470 -5.412 1.00 0.09 13 MET A N 3
ATOM 2505 C CA . MET A 1 13 ? -0.476 7.023 -4.792 1.00 0.10 13 MET A CA 3
ATOM 2506 C C . MET A 1 13 ? -0.388 6.591 -3.335 1.00 0.10 13 MET A C 3
ATOM 2507 O O . MET A 1 13 ? -1.069 7.139 -2.475 1.00 0.12 13 MET A O 3
ATOM 2521 N N . VAL A 1 14 ? 0.481 5.629 -3.060 1.00 0.10 14 VAL A N 3
ATOM 2522 C CA . VAL A 1 14 ? 0.648 5.118 -1.706 1.00 0.12 14 VAL A CA 3
ATOM 2523 C C . VAL A 1 14 ? 1.653 5.949 -0.921 1.00 0.09 14 VAL A C 3
ATOM 2524 O O . VAL A 1 14 ? 2.629 6.449 -1.478 1.00 0.13 14 VAL A O 3
ATOM 2537 N N . GLN A 1 15 ? 1.392 6.112 0.372 1.00 0.09 15 GLN A N 3
ATOM 2538 C CA . GLN A 1 15 ? 2.284 6.872 1.242 1.00 0.10 15 GLN A CA 3
ATOM 2539 C C . GLN A 1 15 ? 2.180 6.365 2.671 1.00 0.11 15 GLN A C 3
ATOM 2540 O O . GLN A 1 15 ? 1.285 5.589 2.994 1.00 0.18 15 GLN A O 3
ATOM 2554 N N . THR A 1 16 ? 3.096 6.805 3.524 1.00 0.10 16 THR A N 3
ATOM 2555 C CA . THR A 1 16 ? 3.077 6.396 4.918 1.00 0.11 16 THR A CA 3
ATOM 2556 C C . THR A 1 16 ? 2.331 7.416 5.767 1.00 0.13 16 THR A C 3
ATOM 2557 O O . THR A 1 16 ? 2.136 8.558 5.350 1.00 0.14 16 THR A O 3
ATOM 2568 N N . ALA A 1 17 ? 1.912 6.998 6.952 1.00 0.16 17 ALA A N 3
ATOM 2569 C CA . ALA A 1 17 ? 1.191 7.877 7.864 1.00 0.20 17 ALA A CA 3
ATOM 2570 C C . ALA A 1 17 ? 1.993 9.140 8.159 1.00 0.19 17 ALA A C 3
ATOM 2571 O O . ALA A 1 17 ? 1.431 10.230 8.278 1.00 0.22 17 ALA A O 3
ATOM 2578 N N . THR A 1 18 ? 3.310 8.991 8.270 1.00 0.19 18 THR A N 3
ATOM 2579 C CA . THR A 1 18 ? 4.186 10.123 8.550 1.00 0.21 18 THR A CA 3
ATOM 2580 C C . THR A 1 18 ? 4.206 11.106 7.384 1.00 0.21 18 THR A C 3
ATOM 2581 O O . THR A 1 18 ? 4.569 12.270 7.548 1.00 0.25 18 THR A O 3
ATOM 2592 N N . GLY A 1 19 ? 3.817 10.627 6.203 1.00 0.17 19 GLY A N 3
ATOM 2593 C CA . GLY A 1 19 ? 3.781 11.483 5.031 1.00 0.19 19 GLY A CA 3
ATOM 2594 C C . GLY A 1 19 ? 4.864 11.151 4.024 1.00 0.17 19 GLY A C 3
ATOM 2595 O O . GLY A 1 19 ? 5.243 11.997 3.214 1.00 0.20 19 GLY A O 3
ATOM 2599 N N . GLU A 1 20 ? 5.366 9.920 4.070 1.00 0.13 20 GLU A N 3
ATOM 2600 C CA . GLU A 1 20 ? 6.414 9.495 3.151 1.00 0.12 20 GLU A CA 3
ATOM 2601 C C . GLU A 1 20 ? 5.819 9.022 1.832 1.00 0.10 20 GLU A C 3
ATOM 2602 O O . GLU A 1 20 ? 5.097 8.027 1.787 1.00 0.11 20 GLU A O 3
ATOM 2614 N N . GLY A 1 21 ? 6.129 9.740 0.758 1.00 0.10 21 GLY A N 3
ATOM 2615 C CA . GLY A 1 21 ? 5.620 9.370 -0.547 1.00 0.11 21 GLY A CA 3
ATOM 2616 C C . GLY A 1 21 ? 6.383 8.204 -1.140 1.00 0.10 21 GLY A C 3
ATOM 2617 O O . GLY A 1 21 ? 7.346 8.398 -1.881 1.00 0.13 21 GLY A O 3
ATOM 2621 N N . VAL A 1 22 ? 5.954 6.987 -0.812 1.00 0.10 22 VAL A N 3
ATOM 2622 C CA . VAL A 1 22 ? 6.615 5.792 -1.317 1.00 0.11 22 VAL A CA 3
ATOM 2623 C C . VAL A 1 22 ? 6.491 5.705 -2.836 1.00 0.11 22 VAL A C 3
ATOM 2624 O O . VAL A 1 22 ? 7.399 5.226 -3.515 1.00 0.12 22 VAL A O 3
ATOM 2637 N N . GLY A 1 23 ? 5.361 6.176 -3.361 1.00 0.10 23 GLY A N 3
ATOM 2638 C CA . GLY A 1 23 ? 5.143 6.154 -4.797 1.00 0.11 23 GLY A CA 3
ATOM 2639 C C . GLY A 1 23 ? 3.739 5.718 -5.161 1.00 0.10 23 GLY A C 3
ATOM 2640 O O . GLY A 1 23 ? 2.826 5.802 -4.342 1.00 0.12 23 GLY A O 3
ATOM 2644 N N . VAL A 1 24 ? 3.566 5.254 -6.394 1.00 0.09 24 VAL A N 3
ATOM 2645 C CA . VAL A 1 24 ? 2.268 4.779 -6.858 1.00 0.09 24 VAL A CA 3
ATOM 2646 C C . VAL A 1 24 ? 2.276 3.264 -6.927 1.00 0.09 24 VAL A C 3
ATOM 2647 O O . VAL A 1 24 ? 3.138 2.672 -7.577 1.00 0.10 24 VAL A O 3
ATOM 2660 N N . VAL A 1 25 ? 1.320 2.638 -6.265 1.00 0.08 25 VAL A N 3
ATOM 2661 C CA . VAL A 1 25 ? 1.249 1.188 -6.266 1.00 0.08 25 VAL A CA 3
ATOM 2662 C C . VAL A 1 25 ? 0.866 0.695 -7.650 1.00 0.08 25 VAL A C 3
ATOM 2663 O O . VAL A 1 25 ? 0.113 1.354 -8.358 1.00 0.08 25 VAL A O 3
ATOM 2676 N N . THR A 1 26 ? 1.418 -0.439 -8.055 1.00 0.09 26 THR A N 3
ATOM 2677 C CA . THR A 1 26 ? 1.117 -0.987 -9.365 1.00 0.10 26 THR A CA 3
ATOM 2678 C C . THR A 1 26 ? 0.488 -2.366 -9.271 1.00 0.10 26 THR A C 3
ATOM 2679 O O . THR A 1 26 ? -0.035 -2.873 -10.263 1.00 0.12 26 THR A O 3
ATOM 2690 N N . GLU A 1 27 ? 0.541 -2.980 -8.089 1.00 0.10 27 GLU A N 3
ATOM 2691 C CA . GLU A 1 27 ? -0.029 -4.303 -7.908 1.00 0.12 27 GLU A CA 3
ATOM 2692 C C . GLU A 1 27 ? 0.103 -4.800 -6.473 1.00 0.11 27 GLU A C 3
ATOM 2693 O O . GLU A 1 27 ? 0.981 -4.368 -5.731 1.00 0.11 27 GLU A O 3
ATOM 2705 N N . VAL A 1 28 ? -0.791 -5.710 -6.095 1.00 0.13 28 VAL A N 3
ATOM 2706 C CA . VAL A 1 28 ? -0.758 -6.318 -4.769 1.00 0.13 28 VAL A CA 3
ATOM 2707 C C . VAL A 1 28 ? -0.406 -7.803 -4.897 1.00 0.13 28 VAL A C 3
ATOM 2708 O O . VAL A 1 28 ? -0.794 -8.448 -5.873 1.00 0.16 28 VAL A O 3
ATOM 2721 N N . VAL A 1 29 ? 0.333 -8.349 -3.934 1.00 0.11 29 VAL A N 3
ATOM 2722 C CA . VAL A 1 29 ? 0.705 -9.763 -3.989 1.00 0.12 29 VAL A CA 3
ATOM 2723 C C . VAL A 1 29 ? -0.050 -10.578 -2.952 1.00 0.13 29 VAL A C 3
ATOM 2724 O O . VAL A 1 29 ? 0.131 -10.389 -1.753 1.00 0.13 29 VAL A O 3
ATOM 2737 N N . HIS A 1 30 ? -0.879 -11.501 -3.423 1.00 0.15 30 HIS A N 3
ATOM 2738 C CA . HIS A 1 30 ? -1.655 -12.350 -2.529 1.00 0.17 30 HIS A CA 3
ATOM 2739 C C . HIS A 1 30 ? -0.735 -13.304 -1.778 1.00 0.16 30 HIS A C 3
ATOM 2740 O O . HIS A 1 30 ? -0.310 -14.326 -2.316 1.00 0.18 30 HIS A O 3
ATOM 2755 N N . THR A 1 31 ? -0.430 -12.960 -0.532 1.00 0.17 31 THR A N 3
ATOM 2756 C CA . THR A 1 31 ? 0.447 -13.781 0.292 1.00 0.20 31 THR A CA 3
ATOM 2757 C C . THR A 1 31 ? -0.351 -14.819 1.069 1.00 0.23 31 THR A C 3
ATOM 2758 O O . THR A 1 31 ? -1.568 -14.926 0.912 1.00 0.23 31 THR A O 3
ATOM 2769 N N . ALA A 1 32 ? 0.338 -15.579 1.909 1.00 0.27 32 ALA A N 3
ATOM 2770 C CA . ALA A 1 32 ? -0.308 -16.610 2.710 1.00 0.31 32 ALA A CA 3
ATOM 2771 C C . ALA A 1 32 ? -1.202 -15.999 3.784 1.00 0.34 32 ALA A C 3
ATOM 2772 O O . ALA A 1 32 ? -2.304 -16.487 4.039 1.00 0.37 32 ALA A O 3
ATOM 2779 N N . ALA A 1 33 ? -0.722 -14.929 4.408 1.00 0.34 33 ALA A N 3
ATOM 2780 C CA . ALA A 1 33 ? -1.476 -14.258 5.459 1.00 0.39 33 ALA A CA 3
ATOM 2781 C C . ALA A 1 33 ? -2.490 -13.279 4.880 1.00 0.37 33 ALA A C 3
ATOM 2782 O O . ALA A 1 33 ? -3.570 -13.085 5.438 1.00 0.40 33 ALA A O 3
ATOM 2789 N N . GLY A 1 34 ? -2.134 -12.669 3.755 1.00 0.32 34 GLY A N 3
ATOM 2790 C CA . GLY A 1 34 ? -3.023 -11.715 3.116 1.00 0.32 34 GLY A CA 3
ATOM 2791 C C . GLY A 1 34 ? -2.526 -11.264 1.754 1.00 0.26 34 GLY A C 3
ATOM 2792 O O . GLY A 1 34 ? -2.492 -12.049 0.809 1.00 0.21 34 GLY A O 3
ATOM 2796 N N . GLU A 1 35 ? -2.143 -9.992 1.661 1.00 0.27 35 GLU A N 3
ATOM 2797 C CA . GLU A 1 35 ? -1.648 -9.417 0.411 1.00 0.22 35 GLU A CA 3
ATOM 2798 C C . GLU A 1 35 ? -0.467 -8.482 0.669 1.00 0.19 35 GLU A C 3
ATOM 2799 O O . GLU A 1 35 ? -0.184 -8.126 1.811 1.00 0.22 35 GLU A O 3
ATOM 2811 N N . LEU A 1 36 ? 0.222 -8.105 -0.407 1.00 0.15 36 LEU A N 3
ATOM 2812 C CA . LEU A 1 36 ? 1.366 -7.199 -0.325 1.00 0.14 36 LEU A CA 3
ATOM 2813 C C . LEU A 1 36 ? 1.088 -5.930 -1.118 1.00 0.12 36 LEU A C 3
ATOM 2814 O O . LEU A 1 36 ? 0.099 -5.852 -1.847 1.00 0.11 36 LEU A O 3
ATOM 2830 N N . LEU A 1 37 ? 1.959 -4.936 -0.976 1.00 0.12 37 LEU A N 3
ATOM 2831 C CA . LEU A 1 37 ? 1.796 -3.686 -1.701 1.00 0.12 37 LEU A CA 3
ATOM 2832 C C . LEU A 1 37 ? 3.022 -3.375 -2.547 1.00 0.11 37 LEU A C 3
ATOM 2833 O O . LEU A 1 37 ? 4.031 -2.892 -2.036 1.00 0.12 37 LEU A O 3
ATOM 2849 N N . ALA A 1 38 ? 2.926 -3.640 -3.848 1.00 0.10 38 ALA A N 3
ATOM 2850 C CA . ALA A 1 38 ? 4.027 -3.362 -4.758 1.00 0.10 38 ALA A CA 3
ATOM 2851 C C . ALA A 1 38 ? 3.932 -1.927 -5.247 1.00 0.10 38 ALA A C 3
ATOM 2852 O O . ALA A 1 38 ? 3.158 -1.621 -6.152 1.00 0.11 38 ALA A O 3
ATOM 2859 N N . VAL A 1 39 ? 4.724 -1.050 -4.646 1.00 0.11 39 VAL A N 3
ATOM 2860 C CA . VAL A 1 39 ? 4.710 0.357 -5.011 1.00 0.12 39 VAL A CA 3
ATOM 2861 C C . VAL A 1 39 ? 5.960 0.742 -5.795 1.00 0.12 39 VAL A C 3
ATOM 2862 O O . VAL A 1 39 ? 7.069 0.319 -5.466 1.00 0.17 39 VAL A O 3
ATOM 2875 N N . LYS A 1 40 ? 5.768 1.547 -6.833 1.00 0.11 40 LYS A N 3
ATOM 2876 C CA . LYS A 1 40 ? 6.870 1.988 -7.675 1.00 0.15 40 LYS A CA 3
ATOM 2877 C C . LYS A 1 40 ? 7.612 3.167 -7.062 1.00 0.19 40 LYS A C 3
ATOM 2878 O O . LYS A 1 40 ? 7.172 4.313 -7.167 1.00 0.30 40 LYS A O 3
ATOM 2897 N N . ARG A 1 41 ? 8.739 2.880 -6.417 1.00 0.19 41 ARG A N 3
ATOM 2898 C CA . ARG A 1 41 ? 9.546 3.925 -5.792 1.00 0.28 41 ARG A CA 3
ATOM 2899 C C . ARG A 1 41 ? 10.048 4.916 -6.834 1.00 0.35 41 ARG A C 3
ATOM 2900 O O . ARG A 1 41 ? 9.824 4.739 -8.032 1.00 0.39 41 ARG A O 3
ATOM 2921 N N . ASP A 1 42 ? 10.728 5.959 -6.372 1.00 0.42 42 ASP A N 3
ATOM 2922 C CA . ASP A 1 42 ? 11.255 6.984 -7.267 1.00 0.51 42 ASP A CA 3
ATOM 2923 C C . ASP A 1 42 ? 12.148 6.382 -8.344 1.00 0.62 42 ASP A C 3
ATOM 2924 O O . ASP A 1 42 ? 11.996 6.687 -9.528 1.00 0.72 42 ASP A O 3
ATOM 2933 N N . SER A 1 43 ? 13.074 5.525 -7.932 1.00 0.64 43 SER A N 3
ATOM 2934 C CA . SER A 1 43 ? 13.994 4.899 -8.871 1.00 0.78 43 SER A CA 3
ATOM 2935 C C . SER A 1 43 ? 13.889 3.374 -8.839 1.00 0.55 43 SER A C 3
ATOM 2936 O O . SER A 1 43 ? 14.330 2.697 -9.770 1.00 0.65 43 SER A O 3
ATOM 2944 N N . ASP A 1 44 ? 13.307 2.837 -7.771 1.00 0.32 44 ASP A N 3
ATOM 2945 C CA . ASP A 1 44 ? 13.159 1.391 -7.626 1.00 0.28 44 ASP A CA 3
ATOM 2946 C C . ASP A 1 44 ? 11.705 1.017 -7.354 1.00 0.23 44 ASP A C 3
ATOM 2947 O O . ASP A 1 44 ? 10.788 1.760 -7.705 1.00 0.23 44 ASP A O 3
ATOM 2956 N N . GLU A 1 45 ? 11.502 -0.143 -6.737 1.00 0.21 45 GLU A N 3
ATOM 2957 C CA . GLU A 1 45 ? 10.162 -0.615 -6.409 1.00 0.18 45 GLU A CA 3
ATOM 2958 C C . GLU A 1 45 ? 10.194 -1.472 -5.149 1.00 0.18 45 GLU A C 3
ATOM 2959 O O . GLU A 1 45 ? 10.869 -2.501 -5.104 1.00 0.36 45 GLU A O 3
ATOM 2971 N N . VAL A 1 46 ? 9.458 -1.046 -4.127 1.00 0.14 46 VAL A N 3
ATOM 2972 C CA . VAL A 1 46 ? 9.415 -1.774 -2.863 1.00 0.14 46 VAL A CA 3
ATOM 2973 C C . VAL A 1 46 ? 8.051 -2.403 -2.618 1.00 0.14 46 VAL A C 3
ATOM 2974 O O . VAL A 1 46 ? 7.065 -2.054 -3.267 1.00 0.16 46 VAL A O 3
ATOM 2987 N N . LEU A 1 47 ? 8.008 -3.333 -1.670 1.00 0.13 47 LEU A N 3
ATOM 2988 C CA . LEU A 1 47 ? 6.778 -4.024 -1.326 1.00 0.15 47 LEU A CA 3
ATOM 2989 C C . LEU A 1 47 ? 6.481 -3.927 0.170 1.00 0.15 47 LEU A C 3
ATOM 2990 O O . LEU A 1 47 ? 7.393 -3.982 0.993 1.00 0.24 47 LEU A O 3
ATOM 3006 N N . VAL A 1 48 ? 5.203 -3.778 0.520 1.00 0.10 48 VAL A N 3
ATOM 3007 C CA . VAL A 1 48 ? 4.800 -3.703 1.922 1.00 0.11 48 VAL A CA 3
ATOM 3008 C C . VAL A 1 48 ? 3.505 -4.487 2.150 1.00 0.12 48 VAL A C 3
ATOM 3009 O O . VAL A 1 48 ? 2.550 -4.340 1.394 1.00 0.14 48 VAL A O 3
ATOM 3022 N N . PRO A 1 49 ? 3.440 -5.317 3.209 1.00 0.13 49 PRO A N 3
ATOM 3023 C CA . PRO A 1 49 ? 2.256 -6.138 3.496 1.00 0.15 49 PRO A CA 3
ATOM 3024 C C . PRO A 1 49 ? 0.978 -5.326 3.665 1.00 0.16 49 PRO A C 3
ATOM 3025 O O . PRO A 1 49 ? 0.883 -4.470 4.545 1.00 0.19 49 PRO A O 3
ATOM 3036 N N . PHE A 1 50 ? -0.002 -5.610 2.812 1.00 0.16 50 PHE A N 3
ATOM 3037 C CA . PHE A 1 50 ? -1.291 -4.936 2.872 1.00 0.19 50 PHE A CA 3
ATOM 3038 C C . PHE A 1 50 ? -2.158 -5.576 3.940 1.00 0.18 50 PHE A C 3
ATOM 3039 O O . PHE A 1 50 ? -2.534 -6.745 3.835 1.00 0.21 50 PHE A O 3
ATOM 3056 N N . VAL A 1 51 ? -2.468 -4.806 4.967 1.00 0.17 51 VAL A N 3
ATOM 3057 C CA . VAL A 1 51 ? -3.283 -5.292 6.067 1.00 0.18 51 VAL A CA 3
ATOM 3058 C C . VAL A 1 51 ? -4.208 -4.196 6.570 1.00 0.20 51 VAL A C 3
ATOM 3059 O O . VAL A 1 51 ? -3.865 -3.014 6.526 1.00 0.22 51 VAL A O 3
ATOM 3072 N N . ARG A 1 52 ? -5.384 -4.592 7.043 1.00 0.28 52 ARG A N 3
ATOM 3073 C CA . ARG A 1 52 ? -6.352 -3.635 7.566 1.00 0.32 52 ARG A CA 3
ATOM 3074 C C . ARG A 1 52 ? -5.729 -2.811 8.688 1.00 0.33 52 ARG A C 3
ATOM 3075 O O . ARG A 1 52 ? -6.256 -1.767 9.072 1.00 0.37 52 ARG A O 3
ATOM 3096 N N . ALA A 1 53 ? -4.603 -3.293 9.210 1.00 0.34 53 ALA A N 3
ATOM 3097 C CA . ALA A 1 53 ? -3.900 -2.607 10.287 1.00 0.45 53 ALA A CA 3
ATOM 3098 C C . ALA A 1 53 ? -2.878 -1.631 9.719 1.00 0.46 53 ALA A C 3
ATOM 3099 O O . ALA A 1 53 ? -2.817 -0.468 10.116 1.00 0.61 53 ALA A O 3
ATOM 3106 N N . ILE A 1 54 ? -2.076 -2.130 8.786 1.00 0.38 54 ILE A N 3
ATOM 3107 C CA . ILE A 1 54 ? -1.044 -1.334 8.136 1.00 0.46 54 ILE A CA 3
ATOM 3108 C C . ILE A 1 54 ? -1.638 -0.096 7.468 1.00 0.38 54 ILE A C 3
ATOM 3109 O O . ILE A 1 54 ? -1.216 1.029 7.737 1.00 0.32 54 ILE A O 3
ATOM 3125 N N . VAL A 1 55 ? -2.622 -0.312 6.602 1.00 0.43 55 VAL A N 3
ATOM 3126 C CA . VAL A 1 55 ? -3.278 0.782 5.895 1.00 0.37 55 VAL A CA 3
ATOM 3127 C C . VAL A 1 55 ? -3.991 1.711 6.872 1.00 0.31 55 VAL A C 3
ATOM 3128 O O . VAL A 1 55 ? -4.844 1.274 7.646 1.00 0.37 55 VAL A O 3
ATOM 3141 N N . THR A 1 56 ? -3.639 2.992 6.831 1.00 0.23 56 THR A N 3
ATOM 3142 C CA . THR A 1 56 ? -4.246 3.976 7.722 1.00 0.21 56 THR A CA 3
ATOM 3143 C C . THR A 1 56 ? -5.330 4.776 7.014 1.00 0.22 56 THR A C 3
ATOM 3144 O O . THR A 1 56 ? -6.451 4.895 7.511 1.00 0.30 56 THR A O 3
ATOM 3155 N N . SER A 1 57 ? -4.994 5.324 5.849 1.00 0.23 57 SER A N 3
ATOM 3156 C CA . SER A 1 57 ? -5.942 6.124 5.091 1.00 0.28 57 SER A CA 3
ATOM 3157 C C . SER A 1 57 ? -6.081 5.623 3.662 1.00 0.22 57 SER A C 3
ATOM 3158 O O . SER A 1 57 ? -5.226 4.894 3.157 1.00 0.21 57 SER A O 3
ATOM 3166 N N . VAL A 1 58 ? -7.170 6.021 3.021 1.00 0.28 58 VAL A N 3
ATOM 3167 C CA . VAL A 1 58 ? -7.451 5.622 1.657 1.00 0.28 58 VAL A CA 3
ATOM 3168 C C . VAL A 1 58 ? -8.272 6.687 0.938 1.00 0.33 58 VAL A C 3
ATOM 3169 O O . VAL A 1 58 ? -9.137 7.327 1.537 1.00 0.65 58 VAL A O 3
ATOM 3182 N N . SER A 1 59 ? -7.993 6.874 -0.343 1.00 0.28 59 SER A N 3
ATOM 3183 C CA . SER A 1 59 ? -8.708 7.854 -1.148 1.00 0.31 59 SER A CA 3
ATOM 3184 C C . SER A 1 59 ? -9.207 7.216 -2.439 1.00 0.29 59 SER A C 3
ATOM 3185 O O . SER A 1 59 ? -8.474 7.130 -3.424 1.00 0.40 59 SER A O 3
ATOM 3193 N N . LEU A 1 60 ? -10.458 6.769 -2.427 1.00 0.28 60 LEU A N 3
ATOM 3194 C CA . LEU A 1 60 ? -11.047 6.121 -3.592 1.00 0.33 60 LEU A CA 3
ATOM 3195 C C . LEU A 1 60 ? -11.406 7.129 -4.679 1.00 0.30 60 LEU A C 3
ATOM 3196 O O . LEU A 1 60 ? -11.381 6.806 -5.867 1.00 0.36 60 LEU A O 3
ATOM 3212 N N . ASP A 1 61 ? -11.741 8.348 -4.268 1.00 0.29 61 ASP A N 3
ATOM 3213 C CA . ASP A 1 61 ? -12.126 9.392 -5.213 1.00 0.30 61 ASP A CA 3
ATOM 3214 C C . ASP A 1 61 ? -10.925 10.211 -5.687 1.00 0.26 61 ASP A C 3
ATOM 3215 O O . ASP A 1 61 ? -10.865 10.615 -6.849 1.00 0.27 61 ASP A O 3
ATOM 3224 N N . ASP A 1 62 ? -9.974 10.456 -4.791 1.00 0.25 62 ASP A N 3
ATOM 3225 C CA . ASP A 1 62 ? -8.796 11.242 -5.130 1.00 0.25 62 ASP A CA 3
ATOM 3226 C C . ASP A 1 62 ? -7.724 10.395 -5.808 1.00 0.22 62 ASP A C 3
ATOM 3227 O O . ASP A 1 62 ? -6.760 10.928 -6.360 1.00 0.30 62 ASP A O 3
ATOM 3236 N N . GLY A 1 63 ? -7.891 9.076 -5.767 1.00 0.17 63 GLY A N 3
ATOM 3237 C CA . GLY A 1 63 ? -6.924 8.190 -6.379 1.00 0.16 63 GLY A CA 3
ATOM 3238 C C . GLY A 1 63 ? -5.620 8.146 -5.607 1.00 0.15 63 GLY A C 3
ATOM 3239 O O . GLY A 1 63 ? -4.544 8.286 -6.187 1.00 0.17 63 GLY A O 3
ATOM 3243 N N . ILE A 1 64 ? -5.717 7.942 -4.294 1.00 0.13 64 ILE A N 3
ATOM 3244 C CA . ILE A 1 64 ? -4.538 7.903 -3.431 1.00 0.13 64 ILE A CA 3
ATOM 3245 C C . ILE A 1 64 ? -4.695 6.860 -2.319 1.00 0.13 64 ILE A C 3
ATOM 3246 O O . ILE A 1 64 ? -5.807 6.437 -2.007 1.00 0.15 64 ILE A O 3
ATOM 3262 N N . VAL A 1 65 ? -3.570 6.447 -1.732 1.00 0.14 65 VAL A N 3
ATOM 3263 C CA . VAL A 1 65 ? -3.565 5.452 -0.661 1.00 0.15 65 VAL A CA 3
ATOM 3264 C C . VAL A 1 65 ? -2.521 5.779 0.407 1.00 0.14 65 VAL A C 3
ATOM 3265 O O . VAL A 1 65 ? -1.495 6.396 0.125 1.00 0.17 65 VAL A O 3
ATOM 3278 N N . GLU A 1 66 ? -2.805 5.365 1.638 1.00 0.16 66 GLU A N 3
ATOM 3279 C CA . GLU A 1 66 ? -1.904 5.578 2.759 1.00 0.20 66 GLU A CA 3
ATOM 3280 C C . GLU A 1 66 ? -1.701 4.284 3.526 1.00 0.17 66 GLU A C 3
ATOM 3281 O O . GLU A 1 66 ? -2.540 3.385 3.488 1.00 0.22 66 GLU A O 3
ATOM 3293 N N . ILE A 1 67 ? -0.593 4.219 4.238 1.00 0.13 67 ILE A N 3
ATOM 3294 C CA . ILE A 1 67 ? -0.238 3.038 5.021 1.00 0.12 67 ILE A CA 3
ATOM 3295 C C . ILE A 1 67 ? 0.708 3.398 6.155 1.00 0.12 67 ILE A C 3
ATOM 3296 O O . ILE A 1 67 ? 1.142 4.541 6.280 1.00 0.13 67 ILE A O 3
ATOM 3312 N N . ASP A 1 68 ? 1.011 2.413 6.987 1.00 0.12 68 ASP A N 3
ATOM 3313 C CA . ASP A 1 68 ? 1.925 2.601 8.102 1.00 0.12 68 ASP A CA 3
ATOM 3314 C C . ASP A 1 68 ? 2.880 1.421 8.184 1.00 0.12 68 ASP A C 3
ATOM 3315 O O . ASP A 1 68 ? 2.696 0.514 8.994 1.00 0.17 68 ASP A O 3
ATOM 3324 N N . PRO A 1 69 ? 3.918 1.419 7.332 1.00 0.13 69 PRO A N 3
ATOM 3325 C CA . PRO A 1 69 ? 4.904 0.336 7.303 1.00 0.13 69 PRO A CA 3
ATOM 3326 C C . PRO A 1 69 ? 5.634 0.193 8.636 1.00 0.13 69 PRO A C 3
ATOM 3327 O O . PRO A 1 69 ? 6.094 1.187 9.199 1.00 0.15 69 PRO A O 3
ATOM 3338 N N . PRO A 1 70 ? 5.754 -1.039 9.164 1.00 0.14 70 PRO A N 3
ATOM 3339 C CA . PRO A 1 70 ? 6.445 -1.274 10.428 1.00 0.16 70 PRO A CA 3
ATOM 3340 C C . PRO A 1 70 ? 7.945 -1.068 10.273 1.00 0.16 70 PRO A C 3
ATOM 3341 O O . PRO A 1 70 ? 8.566 -1.666 9.396 1.00 0.16 70 PRO A O 3
ATOM 3352 N N . HIS A 1 71 ? 8.528 -0.240 11.132 1.00 0.18 71 HIS A N 3
ATOM 3353 C CA . HIS A 1 71 ? 9.959 0.045 11.064 1.00 0.19 71 HIS A CA 3
ATOM 3354 C C . HIS A 1 71 ? 10.362 0.440 9.635 1.00 0.18 71 HIS A C 3
ATOM 3355 O O . HIS A 1 71 ? 9.833 1.405 9.084 1.00 0.19 71 HIS A O 3
ATOM 3370 N N . GLY A 1 72 ? 11.295 -0.304 9.041 1.00 0.18 72 GLY A N 3
ATOM 3371 C CA . GLY A 1 72 ? 11.740 -0.008 7.687 1.00 0.19 72 GLY A CA 3
ATOM 3372 C C . GLY A 1 72 ? 11.136 -0.938 6.648 1.00 0.17 72 GLY A C 3
ATOM 3373 O O . GLY A 1 72 ? 11.679 -1.088 5.552 1.00 0.19 72 GLY A O 3
ATOM 3377 N N . LEU A 1 73 ? 10.015 -1.563 6.988 1.00 0.15 73 LEU A N 3
ATOM 3378 C CA . LEU A 1 73 ? 9.352 -2.501 6.084 1.00 0.15 73 LEU A CA 3
ATOM 3379 C C . LEU A 1 73 ? 8.832 -1.821 4.820 1.00 0.15 73 LEU A C 3
ATOM 3380 O O . LEU A 1 73 ? 8.443 -2.492 3.863 1.00 0.15 73 LEU A O 3
ATOM 3396 N N . LEU A 1 74 ? 8.824 -0.493 4.808 1.00 0.15 74 LEU A N 3
ATOM 3397 C CA . LEU A 1 74 ? 8.362 0.249 3.636 1.00 0.16 74 LEU A CA 3
ATOM 3398 C C . LEU A 1 74 ? 9.228 -0.081 2.421 1.00 0.14 74 LEU A C 3
ATOM 3399 O O . LEU A 1 74 ? 9.045 0.489 1.347 1.00 0.16 74 LEU A O 3
ATOM 3415 N N . ASN A 1 75 ? 10.173 -1.004 2.603 1.00 0.14 75 ASN A N 3
ATOM 3416 C CA . ASN A 1 75 ? 11.067 -1.409 1.527 1.00 0.16 75 ASN A CA 3
ATOM 3417 C C . ASN A 1 75 ? 11.121 -2.930 1.400 1.00 0.34 75 ASN A C 3
ATOM 3418 O O . ASN A 1 75 ? 11.562 -3.623 2.318 1.00 0.93 75 ASN A O 3
ATOM 3429 N N . LEU A 1 76 ? 10.669 -3.439 0.253 1.00 0.28 76 LEU A N 3
ATOM 3430 C CA . LEU A 1 76 ? 10.658 -4.878 -0.015 1.00 0.24 76 LEU A CA 3
ATOM 3431 C C . LEU A 1 76 ? 9.790 -5.628 0.990 1.00 0.29 76 LEU A C 3
ATOM 3432 O O . LEU A 1 76 ? 9.451 -5.105 2.053 1.00 0.40 76 LEU A O 3
ATOM 3448 N N . GLU A 1 77 ? 9.441 -6.864 0.648 1.00 0.32 77 GLU A N 3
ATOM 3449 C CA . GLU A 1 77 ? 8.606 -7.688 1.512 1.00 0.39 77 GLU A CA 3
ATOM 3450 C C . GLU A 1 77 ? 9.431 -8.357 2.608 1.00 0.54 77 GLU A C 3
ATOM 3451 O O . GLU A 1 77 ? 10.177 -9.309 2.295 1.00 1.35 77 GLU A O 3
ATOM 3463 N N . MET A 1 1 ? -14.165 -1.448 11.145 1.00 3.34 1 MET A N 4
ATOM 3464 C CA . MET A 1 1 ? -14.289 -2.591 10.204 1.00 3.01 1 MET A CA 4
ATOM 3465 C C . MET A 1 1 ? -14.730 -2.113 8.824 1.00 2.47 1 MET A C 4
ATOM 3466 O O . MET A 1 1 ? -15.801 -1.524 8.676 1.00 2.58 1 MET A O 4
ATOM 3482 N N . ASP A 1 2 ? -13.898 -2.369 7.818 1.00 2.29 2 ASP A N 4
ATOM 3483 C CA . ASP A 1 2 ? -14.203 -1.962 6.452 1.00 1.82 2 ASP A CA 4
ATOM 3484 C C . ASP A 1 2 ? -13.239 -2.603 5.459 1.00 1.56 2 ASP A C 4
ATOM 3485 O O . ASP A 1 2 ? -13.629 -3.471 4.678 1.00 2.31 2 ASP A O 4
ATOM 3494 N N . THR A 1 3 ? -11.982 -2.167 5.496 1.00 1.03 3 THR A N 4
ATOM 3495 C CA . THR A 1 3 ? -10.956 -2.687 4.601 1.00 0.66 3 THR A CA 4
ATOM 3496 C C . THR A 1 3 ? -11.264 -2.310 3.154 1.00 0.47 3 THR A C 4
ATOM 3497 O O . THR A 1 3 ? -12.425 -2.151 2.776 1.00 0.75 3 THR A O 4
ATOM 3508 N N . TYR A 1 4 ? -10.218 -2.170 2.351 1.00 0.57 4 TYR A N 4
ATOM 3509 C CA . TYR A 1 4 ? -10.376 -1.789 0.951 1.00 0.53 4 TYR A CA 4
ATOM 3510 C C . TYR A 1 4 ? -9.842 -2.868 0.013 1.00 0.40 4 TYR A C 4
ATOM 3511 O O . TYR A 1 4 ? -8.881 -3.568 0.335 1.00 0.37 4 TYR A O 4
ATOM 3529 N N . TYR A 1 5 ? -10.478 -2.996 -1.150 1.00 0.38 5 TYR A N 4
ATOM 3530 C CA . TYR A 1 5 ? -10.081 -3.990 -2.143 1.00 0.31 5 TYR A CA 4
ATOM 3531 C C . TYR A 1 5 ? -8.658 -3.733 -2.624 1.00 0.24 5 TYR A C 4
ATOM 3532 O O . TYR A 1 5 ? -8.234 -2.586 -2.753 1.00 0.25 5 TYR A O 4
ATOM 3550 N N . ASP A 1 6 ? -7.924 -4.809 -2.887 1.00 0.20 6 ASP A N 4
ATOM 3551 C CA . ASP A 1 6 ? -6.543 -4.699 -3.345 1.00 0.16 6 ASP A CA 4
ATOM 3552 C C . ASP A 1 6 ? -6.482 -4.317 -4.818 1.00 0.14 6 ASP A C 4
ATOM 3553 O O . ASP A 1 6 ? -5.857 -3.324 -5.185 1.00 0.13 6 ASP A O 4
ATOM 3562 N N . HIS A 1 7 ? -7.133 -5.122 -5.656 1.00 0.17 7 HIS A N 4
ATOM 3563 C CA . HIS A 1 7 ? -7.159 -4.881 -7.095 1.00 0.19 7 HIS A CA 4
ATOM 3564 C C . HIS A 1 7 ? -7.648 -3.469 -7.405 1.00 0.20 7 HIS A C 4
ATOM 3565 O O . HIS A 1 7 ? -7.476 -2.970 -8.518 1.00 0.23 7 HIS A O 4
ATOM 3580 N N . GLN A 1 8 ? -8.253 -2.829 -6.412 1.00 0.20 8 GLN A N 4
ATOM 3581 C CA . GLN A 1 8 ? -8.772 -1.479 -6.571 1.00 0.23 8 GLN A CA 4
ATOM 3582 C C . GLN A 1 8 ? -7.754 -0.443 -6.100 1.00 0.21 8 GLN A C 4
ATOM 3583 O O . GLN A 1 8 ? -7.660 0.649 -6.660 1.00 0.23 8 GLN A O 4
ATOM 3597 N N . LEU A 1 9 ? -6.993 -0.795 -5.067 1.00 0.18 9 LEU A N 4
ATOM 3598 C CA . LEU A 1 9 ? -5.993 0.104 -4.515 1.00 0.17 9 LEU A CA 4
ATOM 3599 C C . LEU A 1 9 ? -4.773 0.205 -5.419 1.00 0.14 9 LEU A C 4
ATOM 3600 O O . LEU A 1 9 ? -4.046 1.195 -5.370 1.00 0.14 9 LEU A O 4
ATOM 3616 N N . VAL A 1 10 ? -4.547 -0.813 -6.243 1.00 0.12 10 VAL A N 4
ATOM 3617 C CA . VAL A 1 10 ? -3.416 -0.789 -7.158 1.00 0.11 10 VAL A CA 4
ATOM 3618 C C . VAL A 1 10 ? -3.577 0.349 -8.164 1.00 0.11 10 VAL A C 4
ATOM 3619 O O . VAL A 1 10 ? -4.620 0.488 -8.806 1.00 0.16 10 VAL A O 4
ATOM 3632 N N . GLY A 1 11 ? -2.530 1.157 -8.288 1.00 0.08 11 GLY A N 4
ATOM 3633 C CA . GLY A 1 11 ? -2.552 2.298 -9.191 1.00 0.08 11 GLY A CA 4
ATOM 3634 C C . GLY A 1 11 ? -2.770 3.610 -8.461 1.00 0.08 11 GLY A C 4
ATOM 3635 O O . GLY A 1 11 ? -2.906 4.662 -9.088 1.00 0.13 11 GLY A O 4
ATOM 3639 N N . LEU A 1 12 ? -2.802 3.549 -7.133 1.00 0.09 12 LEU A N 4
ATOM 3640 C CA . LEU A 1 12 ? -2.988 4.742 -6.312 1.00 0.09 12 LEU A CA 4
ATOM 3641 C C . LEU A 1 12 ? -1.658 5.185 -5.718 1.00 0.09 12 LEU A C 4
ATOM 3642 O O . LEU A 1 12 ? -0.714 4.404 -5.653 1.00 0.09 12 LEU A O 4
ATOM 3658 N N . MET A 1 13 ? -1.586 6.438 -5.286 1.00 0.09 13 MET A N 4
ATOM 3659 C CA . MET A 1 13 ? -0.360 6.959 -4.699 1.00 0.10 13 MET A CA 4
ATOM 3660 C C . MET A 1 13 ? -0.293 6.588 -3.225 1.00 0.10 13 MET A C 4
ATOM 3661 O O . MET A 1 13 ? -0.934 7.216 -2.391 1.00 0.12 13 MET A O 4
ATOM 3675 N N . VAL A 1 14 ? 0.523 5.594 -2.906 1.00 0.10 14 VAL A N 4
ATOM 3676 C CA . VAL A 1 14 ? 0.653 5.130 -1.532 1.00 0.12 14 VAL A CA 4
ATOM 3677 C C . VAL A 1 14 ? 1.688 5.940 -0.770 1.00 0.09 14 VAL A C 4
ATOM 3678 O O . VAL A 1 14 ? 2.688 6.379 -1.338 1.00 0.13 14 VAL A O 4
ATOM 3691 N N . GLN A 1 15 ? 1.423 6.168 0.512 1.00 0.09 15 GLN A N 4
ATOM 3692 C CA . GLN A 1 15 ? 2.352 6.911 1.357 1.00 0.10 15 GLN A CA 4
ATOM 3693 C C . GLN A 1 15 ? 2.204 6.480 2.805 1.00 0.11 15 GLN A C 4
ATOM 3694 O O . GLN A 1 15 ? 1.222 5.842 3.166 1.00 0.18 15 GLN A O 4
ATOM 3708 N N . THR A 1 16 ? 3.183 6.824 3.631 1.00 0.10 16 THR A N 4
ATOM 3709 C CA . THR A 1 16 ? 3.130 6.475 5.042 1.00 0.11 16 THR A CA 4
ATOM 3710 C C . THR A 1 16 ? 2.295 7.483 5.813 1.00 0.13 16 THR A C 4
ATOM 3711 O O . THR A 1 16 ? 2.031 8.584 5.328 1.00 0.14 16 THR A O 4
ATOM 3722 N N . ALA A 1 17 ? 1.876 7.101 7.008 1.00 0.16 17 ALA A N 4
ATOM 3723 C CA . ALA A 1 17 ? 1.081 7.977 7.851 1.00 0.20 17 ALA A CA 4
ATOM 3724 C C . ALA A 1 17 ? 1.816 9.290 8.100 1.00 0.19 17 ALA A C 4
ATOM 3725 O O . ALA A 1 17 ? 1.199 10.352 8.188 1.00 0.22 17 ALA A O 4
ATOM 3732 N N . THR A 1 18 ? 3.142 9.209 8.205 1.00 0.19 18 THR A N 4
ATOM 3733 C CA . THR A 1 18 ? 3.962 10.391 8.436 1.00 0.21 18 THR A CA 4
ATOM 3734 C C . THR A 1 18 ? 3.968 11.297 7.210 1.00 0.21 18 THR A C 4
ATOM 3735 O O . THR A 1 18 ? 4.277 12.485 7.306 1.00 0.25 18 THR A O 4
ATOM 3746 N N . GLY A 1 19 ? 3.622 10.728 6.059 1.00 0.17 19 GLY A N 4
ATOM 3747 C CA . GLY A 1 19 ? 3.579 11.504 4.833 1.00 0.19 19 GLY A CA 4
ATOM 3748 C C . GLY A 1 19 ? 4.692 11.164 3.860 1.00 0.17 19 GLY A C 4
ATOM 3749 O O . GLY A 1 19 ? 5.043 11.984 3.010 1.00 0.20 19 GLY A O 4
ATOM 3753 N N . GLU A 1 20 ? 5.257 9.962 3.970 1.00 0.13 20 GLU A N 4
ATOM 3754 C CA . GLU A 1 20 ? 6.333 9.555 3.072 1.00 0.12 20 GLU A CA 4
ATOM 3755 C C . GLU A 1 20 ? 5.769 9.031 1.758 1.00 0.10 20 GLU A C 4
ATOM 3756 O O . GLU A 1 20 ? 5.104 7.997 1.729 1.00 0.11 20 GLU A O 4
ATOM 3768 N N . GLY A 1 21 ? 6.050 9.741 0.673 1.00 0.10 21 GLY A N 4
ATOM 3769 C CA . GLY A 1 21 ? 5.559 9.331 -0.629 1.00 0.11 21 GLY A CA 4
ATOM 3770 C C . GLY A 1 21 ? 6.355 8.184 -1.214 1.00 0.10 21 GLY A C 4
ATOM 3771 O O . GLY A 1 21 ? 7.313 8.402 -1.957 1.00 0.13 21 GLY A O 4
ATOM 3775 N N . VAL A 1 22 ? 5.961 6.958 -0.881 1.00 0.10 22 VAL A N 4
ATOM 3776 C CA . VAL A 1 22 ? 6.652 5.779 -1.384 1.00 0.11 22 VAL A CA 4
ATOM 3777 C C . VAL A 1 22 ? 6.515 5.679 -2.900 1.00 0.11 22 VAL A C 4
ATOM 3778 O O . VAL A 1 22 ? 7.405 5.173 -3.584 1.00 0.12 22 VAL A O 4
ATOM 3791 N N . GLY A 1 23 ? 5.390 6.165 -3.417 1.00 0.10 23 GLY A N 4
ATOM 3792 C CA . GLY A 1 23 ? 5.151 6.134 -4.849 1.00 0.11 23 GLY A CA 4
ATOM 3793 C C . GLY A 1 23 ? 3.732 5.722 -5.183 1.00 0.10 23 GLY A C 4
ATOM 3794 O O . GLY A 1 23 ? 2.827 5.872 -4.363 1.00 0.12 23 GLY A O 4
ATOM 3798 N N . VAL A 1 24 ? 3.538 5.204 -6.392 1.00 0.09 24 VAL A N 4
ATOM 3799 C CA . VAL A 1 24 ? 2.225 4.746 -6.825 1.00 0.09 24 VAL A CA 4
ATOM 3800 C C . VAL A 1 24 ? 2.218 3.235 -6.910 1.00 0.09 24 VAL A C 4
ATOM 3801 O O . VAL A 1 24 ? 3.033 2.642 -7.616 1.00 0.10 24 VAL A O 4
ATOM 3814 N N . VAL A 1 25 ? 1.300 2.611 -6.194 1.00 0.08 25 VAL A N 4
ATOM 3815 C CA . VAL A 1 25 ? 1.215 1.164 -6.204 1.00 0.08 25 VAL A CA 4
ATOM 3816 C C . VAL A 1 25 ? 0.786 0.691 -7.583 1.00 0.08 25 VAL A C 4
ATOM 3817 O O . VAL A 1 25 ? 0.017 1.366 -8.259 1.00 0.08 25 VAL A O 4
ATOM 3830 N N . THR A 1 26 ? 1.316 -0.440 -8.018 1.00 0.09 26 THR A N 4
ATOM 3831 C CA . THR A 1 26 ? 0.972 -0.970 -9.327 1.00 0.10 26 THR A CA 4
ATOM 3832 C C . THR A 1 26 ? 0.339 -2.347 -9.229 1.00 0.10 26 THR A C 4
ATOM 3833 O O . THR A 1 26 ? -0.207 -2.847 -10.212 1.00 0.12 26 THR A O 4
ATOM 3844 N N . GLU A 1 27 ? 0.417 -2.964 -8.052 1.00 0.10 27 GLU A N 4
ATOM 3845 C CA . GLU A 1 27 ? -0.150 -4.285 -7.861 1.00 0.12 27 GLU A CA 4
ATOM 3846 C C . GLU A 1 27 ? 0.022 -4.789 -6.435 1.00 0.11 27 GLU A C 4
ATOM 3847 O O . GLU A 1 27 ? 0.892 -4.326 -5.700 1.00 0.11 27 GLU A O 4
ATOM 3859 N N . VAL A 1 28 ? -0.827 -5.736 -6.052 1.00 0.13 28 VAL A N 4
ATOM 3860 C CA . VAL A 1 28 ? -0.747 -6.357 -4.736 1.00 0.13 28 VAL A CA 4
ATOM 3861 C C . VAL A 1 28 ? -0.319 -7.822 -4.893 1.00 0.13 28 VAL A C 4
ATOM 3862 O O . VAL A 1 28 ? -0.708 -8.478 -5.861 1.00 0.16 28 VAL A O 4
ATOM 3875 N N . VAL A 1 29 ? 0.483 -8.336 -3.963 1.00 0.11 29 VAL A N 4
ATOM 3876 C CA . VAL A 1 29 ? 0.932 -9.727 -4.049 1.00 0.12 29 VAL A CA 4
ATOM 3877 C C . VAL A 1 29 ? 0.137 -10.626 -3.118 1.00 0.13 29 VAL A C 4
ATOM 3878 O O . VAL A 1 29 ? 0.173 -10.455 -1.905 1.00 0.13 29 VAL A O 4
ATOM 3891 N N . HIS A 1 30 ? -0.565 -11.595 -3.691 1.00 0.15 30 HIS A N 4
ATOM 3892 C CA . HIS A 1 30 ? -1.361 -12.521 -2.901 1.00 0.17 30 HIS A CA 4
ATOM 3893 C C . HIS A 1 30 ? -0.451 -13.421 -2.077 1.00 0.16 30 HIS A C 4
ATOM 3894 O O . HIS A 1 30 ? 0.100 -14.398 -2.588 1.00 0.18 30 HIS A O 4
ATOM 3909 N N . THR A 1 31 ? -0.289 -13.086 -0.801 1.00 0.17 31 THR A N 4
ATOM 3910 C CA . THR A 1 31 ? 0.565 -13.868 0.082 1.00 0.20 31 THR A CA 4
ATOM 3911 C C . THR A 1 31 ? -0.227 -14.970 0.774 1.00 0.23 31 THR A C 4
ATOM 3912 O O . THR A 1 31 ? -1.415 -15.151 0.512 1.00 0.23 31 THR A O 4
ATOM 3923 N N . ALA A 1 32 ? 0.437 -15.703 1.658 1.00 0.27 32 ALA A N 4
ATOM 3924 C CA . ALA A 1 32 ? -0.210 -16.786 2.386 1.00 0.31 32 ALA A CA 4
ATOM 3925 C C . ALA A 1 32 ? -1.161 -16.243 3.448 1.00 0.34 32 ALA A C 4
ATOM 3926 O O . ALA A 1 32 ? -2.255 -16.773 3.644 1.00 0.37 32 ALA A O 4
ATOM 3933 N N . ALA A 1 33 ? -0.735 -15.182 4.126 1.00 0.34 33 ALA A N 4
ATOM 3934 C CA . ALA A 1 33 ? -1.544 -14.569 5.171 1.00 0.39 33 ALA A CA 4
ATOM 3935 C C . ALA A 1 33 ? -2.549 -13.583 4.589 1.00 0.37 33 ALA A C 4
ATOM 3936 O O . ALA A 1 33 ? -3.653 -13.423 5.110 1.00 0.40 33 ALA A O 4
ATOM 3943 N N . GLY A 1 34 ? -2.156 -12.926 3.505 1.00 0.32 34 GLY A N 4
ATOM 3944 C CA . GLY A 1 34 ? -3.029 -11.959 2.863 1.00 0.32 34 GLY A CA 4
ATOM 3945 C C . GLY A 1 34 ? -2.486 -11.460 1.535 1.00 0.26 34 GLY A C 4
ATOM 3946 O O . GLY A 1 34 ? -2.431 -12.209 0.560 1.00 0.21 34 GLY A O 4
ATOM 3950 N N . GLU A 1 35 ? -2.082 -10.191 1.504 1.00 0.27 35 GLU A N 4
ATOM 3951 C CA . GLU A 1 35 ? -1.549 -9.574 0.291 1.00 0.22 35 GLU A CA 4
ATOM 3952 C C . GLU A 1 35 ? -0.419 -8.596 0.615 1.00 0.19 35 GLU A C 4
ATOM 3953 O O . GLU A 1 35 ? -0.214 -8.225 1.770 1.00 0.22 35 GLU A O 4
ATOM 3965 N N . LEU A 1 36 ? 0.312 -8.189 -0.423 1.00 0.15 36 LEU A N 4
ATOM 3966 C CA . LEU A 1 36 ? 1.415 -7.240 -0.280 1.00 0.14 36 LEU A CA 4
ATOM 3967 C C . LEU A 1 36 ? 1.135 -5.984 -1.095 1.00 0.12 36 LEU A C 4
ATOM 3968 O O . LEU A 1 36 ? 0.181 -5.941 -1.869 1.00 0.11 36 LEU A O 4
ATOM 3984 N N . LEU A 1 37 ? 1.967 -4.964 -0.917 1.00 0.12 37 LEU A N 4
ATOM 3985 C CA . LEU A 1 37 ? 1.796 -3.719 -1.648 1.00 0.12 37 LEU A CA 4
ATOM 3986 C C . LEU A 1 37 ? 3.000 -3.424 -2.534 1.00 0.11 37 LEU A C 4
ATOM 3987 O O . LEU A 1 37 ? 4.033 -2.962 -2.053 1.00 0.12 37 LEU A O 4
ATOM 4003 N N . ALA A 1 38 ? 2.860 -3.678 -3.834 1.00 0.10 38 ALA A N 4
ATOM 4004 C CA . ALA A 1 38 ? 3.937 -3.406 -4.776 1.00 0.10 38 ALA A CA 4
ATOM 4005 C C . ALA A 1 38 ? 3.842 -1.967 -5.256 1.00 0.10 38 ALA A C 4
ATOM 4006 O O . ALA A 1 38 ? 3.048 -1.650 -6.139 1.00 0.11 38 ALA A O 4
ATOM 4013 N N . VAL A 1 39 ? 4.660 -1.099 -4.674 1.00 0.11 39 VAL A N 4
ATOM 4014 C CA . VAL A 1 39 ? 4.647 0.310 -5.030 1.00 0.12 39 VAL A CA 4
ATOM 4015 C C . VAL A 1 39 ? 5.897 0.703 -5.811 1.00 0.12 39 VAL A C 4
ATOM 4016 O O . VAL A 1 39 ? 7.013 0.329 -5.453 1.00 0.17 39 VAL A O 4
ATOM 4029 N N . LYS A 1 40 ? 5.693 1.464 -6.881 1.00 0.11 40 LYS A N 4
ATOM 4030 C CA . LYS A 1 40 ? 6.789 1.908 -7.728 1.00 0.15 40 LYS A CA 4
ATOM 4031 C C . LYS A 1 40 ? 7.545 3.074 -7.106 1.00 0.19 40 LYS A C 4
ATOM 4032 O O . LYS A 1 40 ? 7.067 4.209 -7.108 1.00 0.30 40 LYS A O 4
ATOM 4051 N N . ARG A 1 41 ? 8.729 2.786 -6.575 1.00 0.19 41 ARG A N 4
ATOM 4052 C CA . ARG A 1 41 ? 9.554 3.812 -5.951 1.00 0.28 41 ARG A CA 4
ATOM 4053 C C . ARG A 1 41 ? 10.049 4.815 -6.985 1.00 0.35 41 ARG A C 4
ATOM 4054 O O . ARG A 1 41 ? 9.806 4.657 -8.182 1.00 0.39 41 ARG A O 4
ATOM 4075 N N . ASP A 1 42 ? 10.743 5.843 -6.518 1.00 0.42 42 ASP A N 4
ATOM 4076 C CA . ASP A 1 42 ? 11.269 6.873 -7.404 1.00 0.51 42 ASP A CA 4
ATOM 4077 C C . ASP A 1 42 ? 12.249 6.295 -8.418 1.00 0.62 42 ASP A C 4
ATOM 4078 O O . ASP A 1 42 ? 12.162 6.587 -9.613 1.00 0.72 42 ASP A O 4
ATOM 4087 N N . SER A 1 43 ? 13.180 5.474 -7.942 1.00 0.64 43 SER A N 4
ATOM 4088 C CA . SER A 1 43 ? 14.186 4.886 -8.818 1.00 0.78 43 SER A CA 4
ATOM 4089 C C . SER A 1 43 ? 14.046 3.368 -8.916 1.00 0.55 43 SER A C 4
ATOM 4090 O O . SER A 1 43 ? 14.550 2.755 -9.858 1.00 0.65 43 SER A O 4
ATOM 4098 N N . ASP A 1 44 ? 13.363 2.762 -7.949 1.00 0.32 44 ASP A N 4
ATOM 4099 C CA . ASP A 1 44 ? 13.179 1.312 -7.946 1.00 0.28 44 ASP A CA 4
ATOM 4100 C C . ASP A 1 44 ? 11.747 0.942 -7.565 1.00 0.23 44 ASP A C 4
ATOM 4101 O O . ASP A 1 44 ? 10.796 1.613 -7.969 1.00 0.23 44 ASP A O 4
ATOM 4110 N N . GLU A 1 45 ? 11.601 -0.130 -6.791 1.00 0.21 45 GLU A N 4
ATOM 4111 C CA . GLU A 1 45 ? 10.287 -0.592 -6.359 1.00 0.18 45 GLU A CA 4
ATOM 4112 C C . GLU A 1 45 ? 10.390 -1.340 -5.032 1.00 0.18 45 GLU A C 4
ATOM 4113 O O . GLU A 1 45 ? 11.372 -2.040 -4.781 1.00 0.36 45 GLU A O 4
ATOM 4125 N N . VAL A 1 46 ? 9.374 -1.189 -4.186 1.00 0.14 46 VAL A N 4
ATOM 4126 C CA . VAL A 1 46 ? 9.361 -1.854 -2.888 1.00 0.14 46 VAL A CA 4
ATOM 4127 C C . VAL A 1 46 ? 8.010 -2.497 -2.601 1.00 0.14 46 VAL A C 4
ATOM 4128 O O . VAL A 1 46 ? 7.006 -2.169 -3.232 1.00 0.16 46 VAL A O 4
ATOM 4141 N N . LEU A 1 47 ? 7.998 -3.413 -1.639 1.00 0.13 47 LEU A N 4
ATOM 4142 C CA . LEU A 1 47 ? 6.784 -4.118 -1.264 1.00 0.15 47 LEU A CA 4
ATOM 4143 C C . LEU A 1 47 ? 6.503 -4.001 0.236 1.00 0.15 47 LEU A C 4
ATOM 4144 O O . LEU A 1 47 ? 7.423 -4.037 1.050 1.00 0.24 47 LEU A O 4
ATOM 4160 N N . VAL A 1 48 ? 5.227 -3.852 0.595 1.00 0.10 48 VAL A N 4
ATOM 4161 C CA . VAL A 1 48 ? 4.836 -3.750 2.001 1.00 0.11 48 VAL A CA 4
ATOM 4162 C C . VAL A 1 48 ? 3.536 -4.522 2.257 1.00 0.12 48 VAL A C 4
ATOM 4163 O O . VAL A 1 48 ? 2.581 -4.398 1.495 1.00 0.14 48 VAL A O 4
ATOM 4176 N N . PRO A 1 49 ? 3.472 -5.316 3.346 1.00 0.13 49 PRO A N 4
ATOM 4177 C CA . PRO A 1 49 ? 2.286 -6.123 3.671 1.00 0.15 49 PRO A CA 4
ATOM 4178 C C . PRO A 1 49 ? 1.010 -5.304 3.797 1.00 0.16 49 PRO A C 4
ATOM 4179 O O . PRO A 1 49 ? 0.915 -4.398 4.624 1.00 0.19 49 PRO A O 4
ATOM 4190 N N . PHE A 1 50 ? 0.027 -5.639 2.963 1.00 0.16 50 PHE A N 4
ATOM 4191 C CA . PHE A 1 50 ? -1.261 -4.961 2.984 1.00 0.19 50 PHE A CA 4
ATOM 4192 C C . PHE A 1 50 ? -2.169 -5.600 4.022 1.00 0.18 50 PHE A C 4
ATOM 4193 O O . PHE A 1 50 ? -2.562 -6.759 3.893 1.00 0.21 50 PHE A O 4
ATOM 4210 N N . VAL A 1 51 ? -2.495 -4.835 5.050 1.00 0.17 51 VAL A N 4
ATOM 4211 C CA . VAL A 1 51 ? -3.352 -5.319 6.121 1.00 0.18 51 VAL A CA 4
ATOM 4212 C C . VAL A 1 51 ? -4.264 -4.208 6.620 1.00 0.20 51 VAL A C 4
ATOM 4213 O O . VAL A 1 51 ? -3.908 -3.031 6.566 1.00 0.22 51 VAL A O 4
ATOM 4226 N N . ARG A 1 52 ? -5.444 -4.589 7.099 1.00 0.28 52 ARG A N 4
ATOM 4227 C CA . ARG A 1 52 ? -6.405 -3.623 7.615 1.00 0.32 52 ARG A CA 4
ATOM 4228 C C . ARG A 1 52 ? -5.768 -2.775 8.715 1.00 0.33 52 ARG A C 4
ATOM 4229 O O . ARG A 1 52 ? -6.275 -1.708 9.066 1.00 0.37 52 ARG A O 4
ATOM 4250 N N . ALA A 1 53 ? -4.649 -3.257 9.253 1.00 0.34 53 ALA A N 4
ATOM 4251 C CA . ALA A 1 53 ? -3.942 -2.550 10.315 1.00 0.45 53 ALA A CA 4
ATOM 4252 C C . ALA A 1 53 ? -2.918 -1.589 9.728 1.00 0.46 53 ALA A C 4
ATOM 4253 O O . ALA A 1 53 ? -2.844 -0.423 10.116 1.00 0.61 53 ALA A O 4
ATOM 4260 N N . ILE A 1 54 ? -2.130 -2.100 8.789 1.00 0.38 54 ILE A N 4
ATOM 4261 C CA . ILE A 1 54 ? -1.100 -1.314 8.123 1.00 0.46 54 ILE A CA 4
ATOM 4262 C C . ILE A 1 54 ? -1.694 -0.066 7.475 1.00 0.38 54 ILE A C 4
ATOM 4263 O O . ILE A 1 54 ? -1.242 1.051 7.726 1.00 0.32 54 ILE A O 4
ATOM 4279 N N . VAL A 1 55 ? -2.711 -0.265 6.642 1.00 0.43 55 VAL A N 4
ATOM 4280 C CA . VAL A 1 55 ? -3.365 0.843 5.958 1.00 0.37 55 VAL A CA 4
ATOM 4281 C C . VAL A 1 55 ? -4.035 1.784 6.954 1.00 0.31 55 VAL A C 4
ATOM 4282 O O . VAL A 1 55 ? -4.793 1.350 7.822 1.00 0.37 55 VAL A O 4
ATOM 4295 N N . THR A 1 56 ? -3.749 3.075 6.820 1.00 0.23 56 THR A N 4
ATOM 4296 C CA . THR A 1 56 ? -4.317 4.083 7.707 1.00 0.21 56 THR A CA 4
ATOM 4297 C C . THR A 1 56 ? -5.500 4.790 7.061 1.00 0.22 56 THR A C 4
ATOM 4298 O O . THR A 1 56 ? -6.570 4.907 7.660 1.00 0.30 56 THR A O 4
ATOM 4309 N N . SER A 1 57 ? -5.296 5.262 5.838 1.00 0.23 57 SER A N 4
ATOM 4310 C CA . SER A 1 57 ? -6.338 5.975 5.111 1.00 0.28 57 SER A CA 4
ATOM 4311 C C . SER A 1 57 ? -6.396 5.536 3.653 1.00 0.22 57 SER A C 4
ATOM 4312 O O . SER A 1 57 ? -5.548 4.775 3.185 1.00 0.21 57 SER A O 4
ATOM 4320 N N . VAL A 1 58 ? -7.406 6.024 2.940 1.00 0.28 58 VAL A N 4
ATOM 4321 C CA . VAL A 1 58 ? -7.592 5.685 1.542 1.00 0.28 58 VAL A CA 4
ATOM 4322 C C . VAL A 1 58 ? -8.273 6.822 0.786 1.00 0.33 58 VAL A C 4
ATOM 4323 O O . VAL A 1 58 ? -9.076 7.567 1.351 1.00 0.65 58 VAL A O 4
ATOM 4336 N N . SER A 1 59 ? -7.945 6.947 -0.493 1.00 0.28 59 SER A N 4
ATOM 4337 C CA . SER A 1 59 ? -8.530 7.977 -1.341 1.00 0.31 59 SER A CA 4
ATOM 4338 C C . SER A 1 59 ? -9.060 7.356 -2.629 1.00 0.29 59 SER A C 4
ATOM 4339 O O . SER A 1 59 ? -8.365 7.318 -3.646 1.00 0.40 59 SER A O 4
ATOM 4347 N N . LEU A 1 60 ? -10.294 6.867 -2.578 1.00 0.28 60 LEU A N 4
ATOM 4348 C CA . LEU A 1 60 ? -10.914 6.230 -3.733 1.00 0.33 60 LEU A CA 4
ATOM 4349 C C . LEU A 1 60 ? -11.251 7.240 -4.827 1.00 0.30 60 LEU A C 4
ATOM 4350 O O . LEU A 1 60 ? -11.241 6.908 -6.012 1.00 0.36 60 LEU A O 4
ATOM 4366 N N . ASP A 1 61 ? -11.548 8.471 -4.423 1.00 0.29 61 ASP A N 4
ATOM 4367 C CA . ASP A 1 61 ? -11.912 9.519 -5.372 1.00 0.30 61 ASP A CA 4
ATOM 4368 C C . ASP A 1 61 ? -10.693 10.291 -5.872 1.00 0.26 61 ASP A C 4
ATOM 4369 O O . ASP A 1 61 ? -10.608 10.627 -7.053 1.00 0.27 61 ASP A O 4
ATOM 4378 N N . ASP A 1 62 ? -9.755 10.572 -4.975 1.00 0.25 62 ASP A N 4
ATOM 4379 C CA . ASP A 1 62 ? -8.561 11.323 -5.335 1.00 0.25 62 ASP A CA 4
ATOM 4380 C C . ASP A 1 62 ? -7.496 10.427 -5.961 1.00 0.22 62 ASP A C 4
ATOM 4381 O O . ASP A 1 62 ? -6.591 10.911 -6.642 1.00 0.30 62 ASP A O 4
ATOM 4390 N N . GLY A 1 63 ? -7.609 9.122 -5.731 1.00 0.17 63 GLY A N 4
ATOM 4391 C CA . GLY A 1 63 ? -6.644 8.192 -6.280 1.00 0.16 63 GLY A CA 4
ATOM 4392 C C . GLY A 1 63 ? -5.357 8.159 -5.478 1.00 0.15 63 GLY A C 4
ATOM 4393 O O . GLY A 1 63 ? -4.266 8.276 -6.036 1.00 0.17 63 GLY A O 4
ATOM 4397 N N . ILE A 1 64 ? -5.486 7.994 -4.163 1.00 0.13 64 ILE A N 4
ATOM 4398 C CA . ILE A 1 64 ? -4.326 7.964 -3.272 1.00 0.13 64 ILE A CA 4
ATOM 4399 C C . ILE A 1 64 ? -4.508 6.932 -2.156 1.00 0.13 64 ILE A C 4
ATOM 4400 O O . ILE A 1 64 ? -5.627 6.531 -1.845 1.00 0.15 64 ILE A O 4
ATOM 4416 N N . VAL A 1 65 ? -3.394 6.506 -1.562 1.00 0.14 65 VAL A N 4
ATOM 4417 C CA . VAL A 1 65 ? -3.415 5.527 -0.480 1.00 0.15 65 VAL A CA 4
ATOM 4418 C C . VAL A 1 65 ? -2.480 5.928 0.662 1.00 0.14 65 VAL A C 4
ATOM 4419 O O . VAL A 1 65 ? -1.433 6.539 0.446 1.00 0.17 65 VAL A O 4
ATOM 4432 N N . GLU A 1 66 ? -2.884 5.575 1.877 1.00 0.16 66 GLU A N 4
ATOM 4433 C CA . GLU A 1 66 ? -2.121 5.852 3.078 1.00 0.20 66 GLU A CA 4
ATOM 4434 C C . GLU A 1 66 ? -1.839 4.545 3.813 1.00 0.17 66 GLU A C 4
ATOM 4435 O O . GLU A 1 66 ? -2.709 3.679 3.905 1.00 0.22 66 GLU A O 4
ATOM 4447 N N . ILE A 1 67 ? -0.630 4.405 4.338 1.00 0.13 67 ILE A N 4
ATOM 4448 C CA . ILE A 1 67 ? -0.244 3.194 5.050 1.00 0.12 67 ILE A CA 4
ATOM 4449 C C . ILE A 1 67 ? 0.679 3.514 6.216 1.00 0.12 67 ILE A C 4
ATOM 4450 O O . ILE A 1 67 ? 1.086 4.659 6.405 1.00 0.13 67 ILE A O 4
ATOM 4466 N N . ASP A 1 68 ? 0.998 2.493 6.995 1.00 0.12 68 ASP A N 4
ATOM 4467 C CA . ASP A 1 68 ? 1.888 2.646 8.135 1.00 0.12 68 ASP A CA 4
ATOM 4468 C C . ASP A 1 68 ? 2.836 1.459 8.207 1.00 0.12 68 ASP A C 4
ATOM 4469 O O . ASP A 1 68 ? 2.695 0.585 9.063 1.00 0.17 68 ASP A O 4
ATOM 4478 N N . PRO A 1 69 ? 3.819 1.418 7.297 1.00 0.13 69 PRO A N 4
ATOM 4479 C CA . PRO A 1 69 ? 4.799 0.333 7.246 1.00 0.13 69 PRO A CA 4
ATOM 4480 C C . PRO A 1 69 ? 5.572 0.209 8.557 1.00 0.13 69 PRO A C 4
ATOM 4481 O O . PRO A 1 69 ? 6.039 1.211 9.099 1.00 0.15 69 PRO A O 4
ATOM 4492 N N . PRO A 1 70 ? 5.721 -1.018 9.093 1.00 0.14 70 PRO A N 4
ATOM 4493 C CA . PRO A 1 70 ? 6.437 -1.240 10.348 1.00 0.16 70 PRO A CA 4
ATOM 4494 C C . PRO A 1 70 ? 7.930 -0.991 10.189 1.00 0.16 70 PRO A C 4
ATOM 4495 O O . PRO A 1 70 ? 8.563 -1.563 9.306 1.00 0.16 70 PRO A O 4
ATOM 4506 N N . HIS A 1 71 ? 8.493 -0.157 11.057 1.00 0.18 71 HIS A N 4
ATOM 4507 C CA . HIS A 1 71 ? 9.916 0.165 10.993 1.00 0.19 71 HIS A CA 4
ATOM 4508 C C . HIS A 1 71 ? 10.330 0.532 9.562 1.00 0.18 71 HIS A C 4
ATOM 4509 O O . HIS A 1 71 ? 9.779 1.462 8.973 1.00 0.19 71 HIS A O 4
ATOM 4524 N N . GLY A 1 72 ? 11.298 -0.200 9.007 1.00 0.18 72 GLY A N 4
ATOM 4525 C CA . GLY A 1 72 ? 11.759 0.072 7.654 1.00 0.19 72 GLY A CA 4
ATOM 4526 C C . GLY A 1 72 ? 11.186 -0.896 6.631 1.00 0.17 72 GLY A C 4
ATOM 4527 O O . GLY A 1 72 ? 11.743 -1.065 5.547 1.00 0.19 72 GLY A O 4
ATOM 4531 N N . LEU A 1 73 ? 10.070 -1.529 6.978 1.00 0.15 73 LEU A N 4
ATOM 4532 C CA . LEU A 1 73 ? 9.425 -2.501 6.097 1.00 0.15 73 LEU A CA 4
ATOM 4533 C C . LEU A 1 73 ? 8.896 -1.861 4.813 1.00 0.15 73 LEU A C 4
ATOM 4534 O O . LEU A 1 73 ? 8.518 -2.563 3.874 1.00 0.15 73 LEU A O 4
ATOM 4550 N N . LEU A 1 74 ? 8.870 -0.535 4.765 1.00 0.15 74 LEU A N 4
ATOM 4551 C CA . LEU A 1 74 ? 8.391 0.170 3.576 1.00 0.16 74 LEU A CA 4
ATOM 4552 C C . LEU A 1 74 ? 9.261 -0.152 2.362 1.00 0.14 74 LEU A C 4
ATOM 4553 O O . LEU A 1 74 ? 9.093 0.436 1.295 1.00 0.16 74 LEU A O 4
ATOM 4569 N N . ASN A 1 75 ? 10.195 -1.090 2.530 1.00 0.14 75 ASN A N 4
ATOM 4570 C CA . ASN A 1 75 ? 11.084 -1.489 1.446 1.00 0.16 75 ASN A CA 4
ATOM 4571 C C . ASN A 1 75 ? 11.124 -3.009 1.297 1.00 0.34 75 ASN A C 4
ATOM 4572 O O . ASN A 1 75 ? 11.597 -3.715 2.188 1.00 0.93 75 ASN A O 4
ATOM 4583 N N . LEU A 1 76 ? 10.622 -3.500 0.162 1.00 0.28 76 LEU A N 4
ATOM 4584 C CA . LEU A 1 76 ? 10.595 -4.936 -0.123 1.00 0.24 76 LEU A CA 4
ATOM 4585 C C . LEU A 1 76 ? 9.725 -5.686 0.883 1.00 0.29 76 LEU A C 4
ATOM 4586 O O . LEU A 1 76 ? 9.534 -5.240 2.015 1.00 0.40 76 LEU A O 4
ATOM 4602 N N . GLU A 1 77 ? 9.204 -6.832 0.459 1.00 0.32 77 GLU A N 4
ATOM 4603 C CA . GLU A 1 77 ? 8.349 -7.647 1.313 1.00 0.39 77 GLU A CA 4
ATOM 4604 C C . GLU A 1 77 ? 9.132 -8.232 2.486 1.00 0.54 77 GLU A C 4
ATOM 4605 O O . GLU A 1 77 ? 9.817 -9.258 2.293 1.00 1.35 77 GLU A O 4
ATOM 4617 N N . MET A 1 1 ? -9.422 4.110 6.834 1.00 3.34 1 MET A N 5
ATOM 4618 C CA . MET A 1 1 ? -10.337 3.489 7.827 1.00 3.01 1 MET A CA 5
ATOM 4619 C C . MET A 1 1 ? -11.090 2.317 7.208 1.00 2.47 1 MET A C 5
ATOM 4620 O O . MET A 1 1 ? -11.550 1.420 7.914 1.00 2.58 1 MET A O 5
ATOM 4636 N N . ASP A 1 2 ? -11.212 2.332 5.884 1.00 2.29 2 ASP A N 5
ATOM 4637 C CA . ASP A 1 2 ? -11.905 1.269 5.167 1.00 1.82 2 ASP A CA 5
ATOM 4638 C C . ASP A 1 2 ? -10.909 0.288 4.559 1.00 1.56 2 ASP A C 5
ATOM 4639 O O . ASP A 1 2 ? -9.707 0.551 4.526 1.00 2.31 2 ASP A O 5
ATOM 4648 N N . THR A 1 3 ? -11.416 -0.842 4.079 1.00 1.03 3 THR A N 5
ATOM 4649 C CA . THR A 1 3 ? -10.569 -1.861 3.472 1.00 0.66 3 THR A CA 5
ATOM 4650 C C . THR A 1 3 ? -11.107 -2.271 2.103 1.00 0.47 3 THR A C 5
ATOM 4651 O O . THR A 1 3 ? -11.749 -3.314 1.965 1.00 0.75 3 THR A O 5
ATOM 4662 N N . TYR A 1 4 ? -10.846 -1.445 1.094 1.00 0.57 4 TYR A N 5
ATOM 4663 C CA . TYR A 1 4 ? -11.312 -1.725 -0.261 1.00 0.53 4 TYR A CA 5
ATOM 4664 C C . TYR A 1 4 ? -10.520 -2.858 -0.897 1.00 0.40 4 TYR A C 5
ATOM 4665 O O . TYR A 1 4 ? -9.511 -3.309 -0.354 1.00 0.37 4 TYR A O 5
ATOM 4683 N N . TYR A 1 5 ? -10.992 -3.314 -2.051 1.00 0.38 5 TYR A N 5
ATOM 4684 C CA . TYR A 1 5 ? -10.332 -4.393 -2.776 1.00 0.31 5 TYR A CA 5
ATOM 4685 C C . TYR A 1 5 ? -8.906 -3.997 -3.140 1.00 0.24 5 TYR A C 5
ATOM 4686 O O . TYR A 1 5 ? -8.605 -2.818 -3.317 1.00 0.25 5 TYR A O 5
ATOM 4704 N N . ASP A 1 6 ? -8.031 -4.991 -3.246 1.00 0.20 6 ASP A N 5
ATOM 4705 C CA . ASP A 1 6 ? -6.633 -4.746 -3.577 1.00 0.16 6 ASP A CA 5
ATOM 4706 C C . ASP A 1 6 ? -6.467 -4.453 -5.061 1.00 0.14 6 ASP A C 5
ATOM 4707 O O . ASP A 1 6 ? -5.809 -3.484 -5.438 1.00 0.13 6 ASP A O 5
ATOM 4716 N N . HIS A 1 7 ? -7.061 -5.300 -5.900 1.00 0.17 7 HIS A N 5
ATOM 4717 C CA . HIS A 1 7 ? -6.982 -5.122 -7.347 1.00 0.19 7 HIS A CA 5
ATOM 4718 C C . HIS A 1 7 ? -7.501 -3.744 -7.742 1.00 0.20 7 HIS A C 5
ATOM 4719 O O . HIS A 1 7 ? -7.300 -3.289 -8.868 1.00 0.23 7 HIS A O 5
ATOM 4734 N N . GLN A 1 8 ? -8.173 -3.093 -6.802 1.00 0.20 8 GLN A N 5
ATOM 4735 C CA . GLN A 1 8 ? -8.722 -1.764 -7.023 1.00 0.23 8 GLN A CA 5
ATOM 4736 C C . GLN A 1 8 ? -7.760 -0.694 -6.523 1.00 0.21 8 GLN A C 5
ATOM 4737 O O . GLN A 1 8 ? -7.644 0.380 -7.113 1.00 0.23 8 GLN A O 5
ATOM 4751 N N . LEU A 1 9 ? -7.071 -1.001 -5.430 1.00 0.18 9 LEU A N 5
ATOM 4752 C CA . LEU A 1 9 ? -6.128 -0.072 -4.828 1.00 0.17 9 LEU A CA 5
ATOM 4753 C C . LEU A 1 9 ? -4.860 0.066 -5.663 1.00 0.14 9 LEU A C 5
ATOM 4754 O O . LEU A 1 9 ? -4.160 1.075 -5.568 1.00 0.14 9 LEU A O 5
ATOM 4770 N N . VAL A 1 10 ? -4.556 -0.943 -6.472 1.00 0.12 10 VAL A N 5
ATOM 4771 C CA . VAL A 1 10 ? -3.381 -0.883 -7.327 1.00 0.11 10 VAL A CA 5
ATOM 4772 C C . VAL A 1 10 ? -3.518 0.270 -8.323 1.00 0.11 10 VAL A C 5
ATOM 4773 O O . VAL A 1 10 ? -4.533 0.402 -9.009 1.00 0.16 10 VAL A O 5
ATOM 4786 N N . GLY A 1 11 ? -2.483 1.097 -8.387 1.00 0.08 11 GLY A N 5
ATOM 4787 C CA . GLY A 1 11 ? -2.487 2.253 -9.272 1.00 0.08 11 GLY A CA 5
ATOM 4788 C C . GLY A 1 11 ? -2.713 3.554 -8.523 1.00 0.08 11 GLY A C 5
ATOM 4789 O O . GLY A 1 11 ? -2.752 4.626 -9.126 1.00 0.13 11 GLY A O 5
ATOM 4793 N N . LEU A 1 12 ? -2.864 3.459 -7.204 1.00 0.09 12 LEU A N 5
ATOM 4794 C CA . LEU A 1 12 ? -3.070 4.636 -6.364 1.00 0.09 12 LEU A CA 5
ATOM 4795 C C . LEU A 1 12 ? -1.747 5.101 -5.775 1.00 0.09 12 LEU A C 5
ATOM 4796 O O . LEU A 1 12 ? -0.773 4.352 -5.756 1.00 0.09 12 LEU A O 5
ATOM 4812 N N . MET A 1 13 ? -1.712 6.337 -5.295 1.00 0.09 13 MET A N 5
ATOM 4813 C CA . MET A 1 13 ? -0.496 6.880 -4.706 1.00 0.10 13 MET A CA 5
ATOM 4814 C C . MET A 1 13 ? -0.413 6.487 -3.237 1.00 0.10 13 MET A C 5
ATOM 4815 O O . MET A 1 13 ? -1.071 7.077 -2.391 1.00 0.12 13 MET A O 5
ATOM 4829 N N . VAL A 1 14 ? 0.429 5.509 -2.938 1.00 0.10 14 VAL A N 5
ATOM 4830 C CA . VAL A 1 14 ? 0.576 5.029 -1.573 1.00 0.12 14 VAL A CA 5
ATOM 4831 C C . VAL A 1 14 ? 1.603 5.846 -0.805 1.00 0.09 14 VAL A C 5
ATOM 4832 O O . VAL A 1 14 ? 2.594 6.305 -1.371 1.00 0.13 14 VAL A O 5
ATOM 4845 N N . GLN A 1 15 ? 1.342 6.051 0.480 1.00 0.09 15 GLN A N 5
ATOM 4846 C CA . GLN A 1 15 ? 2.264 6.796 1.330 1.00 0.10 15 GLN A CA 5
ATOM 4847 C C . GLN A 1 15 ? 2.123 6.348 2.774 1.00 0.11 15 GLN A C 5
ATOM 4848 O O . GLN A 1 15 ? 1.164 5.665 3.123 1.00 0.18 15 GLN A O 5
ATOM 4862 N N . THR A 1 16 ? 3.078 6.730 3.610 1.00 0.10 16 THR A N 5
ATOM 4863 C CA . THR A 1 16 ? 3.032 6.369 5.016 1.00 0.11 16 THR A CA 5
ATOM 4864 C C . THR A 1 16 ? 2.251 7.407 5.809 1.00 0.13 16 THR A C 5
ATOM 4865 O O . THR A 1 16 ? 2.070 8.537 5.359 1.00 0.14 16 THR A O 5
ATOM 4876 N N . ALA A 1 17 ? 1.787 7.014 6.986 1.00 0.16 17 ALA A N 5
ATOM 4877 C CA . ALA A 1 17 ? 1.032 7.913 7.846 1.00 0.20 17 ALA A CA 5
ATOM 4878 C C . ALA A 1 17 ? 1.859 9.143 8.197 1.00 0.19 17 ALA A C 5
ATOM 4879 O O . ALA A 1 17 ? 1.321 10.238 8.371 1.00 0.22 17 ALA A O 5
ATOM 4886 N N . THR A 1 18 ? 3.172 8.956 8.295 1.00 0.19 18 THR A N 5
ATOM 4887 C CA . THR A 1 18 ? 4.076 10.050 8.621 1.00 0.21 18 THR A CA 5
ATOM 4888 C C . THR A 1 18 ? 4.166 11.045 7.470 1.00 0.21 18 THR A C 5
ATOM 4889 O O . THR A 1 18 ? 4.571 12.193 7.658 1.00 0.25 18 THR A O 5
ATOM 4900 N N . GLY A 1 19 ? 3.782 10.597 6.277 1.00 0.17 19 GLY A N 5
ATOM 4901 C CA . GLY A 1 19 ? 3.815 11.465 5.114 1.00 0.19 19 GLY A CA 5
ATOM 4902 C C . GLY A 1 19 ? 4.907 11.103 4.124 1.00 0.17 19 GLY A C 5
ATOM 4903 O O . GLY A 1 19 ? 5.332 11.947 3.334 1.00 0.20 19 GLY A O 5
ATOM 4907 N N . GLU A 1 20 ? 5.366 9.855 4.155 1.00 0.13 20 GLU A N 5
ATOM 4908 C CA . GLU A 1 20 ? 6.413 9.416 3.240 1.00 0.12 20 GLU A CA 5
ATOM 4909 C C . GLU A 1 20 ? 5.813 8.916 1.932 1.00 0.10 20 GLU A C 5
ATOM 4910 O O . GLU A 1 20 ? 5.094 7.917 1.909 1.00 0.11 20 GLU A O 5
ATOM 4922 N N . GLY A 1 21 ? 6.114 9.614 0.843 1.00 0.10 21 GLY A N 5
ATOM 4923 C CA . GLY A 1 21 ? 5.592 9.227 -0.453 1.00 0.11 21 GLY A CA 5
ATOM 4924 C C . GLY A 1 21 ? 6.361 8.076 -1.064 1.00 0.10 21 GLY A C 5
ATOM 4925 O O . GLY A 1 21 ? 7.336 8.286 -1.786 1.00 0.13 21 GLY A O 5
ATOM 4929 N N . VAL A 1 22 ? 5.925 6.854 -0.775 1.00 0.10 22 VAL A N 5
ATOM 4930 C CA . VAL A 1 22 ? 6.584 5.669 -1.304 1.00 0.11 22 VAL A CA 5
ATOM 4931 C C . VAL A 1 22 ? 6.456 5.606 -2.824 1.00 0.11 22 VAL A C 5
ATOM 4932 O O . VAL A 1 22 ? 7.358 5.130 -3.513 1.00 0.12 22 VAL A O 5
ATOM 4945 N N . GLY A 1 23 ? 5.327 6.086 -3.340 1.00 0.10 23 GLY A N 5
ATOM 4946 C CA . GLY A 1 23 ? 5.106 6.086 -4.775 1.00 0.11 23 GLY A CA 5
ATOM 4947 C C . GLY A 1 23 ? 3.699 5.658 -5.140 1.00 0.10 23 GLY A C 5
ATOM 4948 O O . GLY A 1 23 ? 2.784 5.752 -4.323 1.00 0.12 23 GLY A O 5
ATOM 4952 N N . VAL A 1 24 ? 3.526 5.187 -6.371 1.00 0.09 24 VAL A N 5
ATOM 4953 C CA . VAL A 1 24 ? 2.226 4.720 -6.835 1.00 0.09 24 VAL A CA 5
ATOM 4954 C C . VAL A 1 24 ? 2.234 3.208 -6.922 1.00 0.09 24 VAL A C 5
ATOM 4955 O O . VAL A 1 24 ? 3.085 2.623 -7.594 1.00 0.10 24 VAL A O 5
ATOM 4968 N N . VAL A 1 25 ? 1.289 2.572 -6.251 1.00 0.08 25 VAL A N 5
ATOM 4969 C CA . VAL A 1 25 ? 1.221 1.125 -6.266 1.00 0.08 25 VAL A CA 5
ATOM 4970 C C . VAL A 1 25 ? 0.815 0.645 -7.652 1.00 0.08 25 VAL A C 5
ATOM 4971 O O . VAL A 1 25 ? 0.048 1.311 -8.339 1.00 0.08 25 VAL A O 5
ATOM 4984 N N . THR A 1 26 ? 1.364 -0.482 -8.081 1.00 0.09 26 THR A N 5
ATOM 4985 C CA . THR A 1 26 ? 1.043 -1.019 -9.393 1.00 0.10 26 THR A CA 5
ATOM 4986 C C . THR A 1 26 ? 0.413 -2.397 -9.294 1.00 0.10 26 THR A C 5
ATOM 4987 O O . THR A 1 26 ? -0.109 -2.915 -10.282 1.00 0.12 26 THR A O 5
ATOM 4998 N N . GLU A 1 27 ? 0.475 -3.000 -8.108 1.00 0.10 27 GLU A N 5
ATOM 4999 C CA . GLU A 1 27 ? -0.094 -4.318 -7.899 1.00 0.12 27 GLU A CA 5
ATOM 5000 C C . GLU A 1 27 ? 0.077 -4.797 -6.464 1.00 0.11 27 GLU A C 5
ATOM 5001 O O . GLU A 1 27 ? 0.947 -4.323 -5.738 1.00 0.11 27 GLU A O 5
ATOM 5013 N N . VAL A 1 28 ? -0.770 -5.739 -6.066 1.00 0.13 28 VAL A N 5
ATOM 5014 C CA . VAL A 1 28 ? -0.690 -6.334 -4.737 1.00 0.13 28 VAL A CA 5
ATOM 5015 C C . VAL A 1 28 ? -0.280 -7.806 -4.866 1.00 0.13 28 VAL A C 5
ATOM 5016 O O . VAL A 1 28 ? -0.679 -8.477 -5.820 1.00 0.16 28 VAL A O 5
ATOM 5029 N N . VAL A 1 29 ? 0.522 -8.307 -3.930 1.00 0.11 29 VAL A N 5
ATOM 5030 C CA . VAL A 1 29 ? 0.959 -9.703 -3.989 1.00 0.12 29 VAL A CA 5
ATOM 5031 C C . VAL A 1 29 ? 0.166 -10.575 -3.030 1.00 0.13 29 VAL A C 5
ATOM 5032 O O . VAL A 1 29 ? 0.220 -10.383 -1.820 1.00 0.13 29 VAL A O 5
ATOM 5045 N N . HIS A 1 30 ? -0.552 -11.550 -3.577 1.00 0.15 30 HIS A N 5
ATOM 5046 C CA . HIS A 1 30 ? -1.347 -12.455 -2.759 1.00 0.17 30 HIS A CA 5
ATOM 5047 C C . HIS A 1 30 ? -0.437 -13.350 -1.928 1.00 0.16 30 HIS A C 5
ATOM 5048 O O . HIS A 1 30 ? 0.088 -14.347 -2.424 1.00 0.18 30 HIS A O 5
ATOM 5063 N N . THR A 1 31 ? -0.254 -12.991 -0.660 1.00 0.17 31 THR A N 5
ATOM 5064 C CA . THR A 1 31 ? 0.600 -13.768 0.227 1.00 0.20 31 THR A CA 5
ATOM 5065 C C . THR A 1 31 ? -0.211 -14.815 0.981 1.00 0.23 31 THR A C 5
ATOM 5066 O O . THR A 1 31 ? -1.425 -14.917 0.805 1.00 0.23 31 THR A O 5
ATOM 5077 N N . ALA A 1 32 ? 0.463 -15.591 1.821 1.00 0.27 32 ALA A N 5
ATOM 5078 C CA . ALA A 1 32 ? -0.204 -16.623 2.601 1.00 0.31 32 ALA A CA 5
ATOM 5079 C C . ALA A 1 32 ? -1.081 -16.007 3.684 1.00 0.34 32 ALA A C 5
ATOM 5080 O O . ALA A 1 32 ? -2.177 -16.495 3.966 1.00 0.37 32 ALA A O 5
ATOM 5087 N N . ALA A 1 33 ? -0.591 -14.928 4.284 1.00 0.34 33 ALA A N 5
ATOM 5088 C CA . ALA A 1 33 ? -1.323 -14.241 5.339 1.00 0.39 33 ALA A CA 5
ATOM 5089 C C . ALA A 1 33 ? -2.364 -13.290 4.760 1.00 0.37 33 ALA A C 5
ATOM 5090 O O . ALA A 1 33 ? -3.427 -13.083 5.345 1.00 0.40 33 ALA A O 5
ATOM 5097 N N . GLY A 1 34 ? -2.044 -12.716 3.608 1.00 0.32 34 GLY A N 5
ATOM 5098 C CA . GLY A 1 34 ? -2.953 -11.790 2.958 1.00 0.32 34 GLY A CA 5
ATOM 5099 C C . GLY A 1 34 ? -2.434 -11.298 1.621 1.00 0.26 34 GLY A C 5
ATOM 5100 O O . GLY A 1 34 ? -2.404 -12.049 0.646 1.00 0.21 34 GLY A O 5
ATOM 5104 N N . GLU A 1 35 ? -2.017 -10.034 1.578 1.00 0.27 35 GLU A N 5
ATOM 5105 C CA . GLU A 1 35 ? -1.500 -9.428 0.353 1.00 0.22 35 GLU A CA 5
ATOM 5106 C C . GLU A 1 35 ? -0.361 -8.451 0.654 1.00 0.19 35 GLU A C 5
ATOM 5107 O O . GLU A 1 35 ? -0.144 -8.066 1.803 1.00 0.22 35 GLU A O 5
ATOM 5119 N N . LEU A 1 36 ? 0.360 -8.059 -0.395 1.00 0.15 36 LEU A N 5
ATOM 5120 C CA . LEU A 1 36 ? 1.470 -7.115 -0.274 1.00 0.14 36 LEU A CA 5
ATOM 5121 C C . LEU A 1 36 ? 1.200 -5.876 -1.115 1.00 0.12 36 LEU A C 5
ATOM 5122 O O . LEU A 1 36 ? 0.248 -5.843 -1.893 1.00 0.11 36 LEU A O 5
ATOM 5138 N N . LEU A 1 37 ? 2.038 -4.858 -0.958 1.00 0.12 37 LEU A N 5
ATOM 5139 C CA . LEU A 1 37 ? 1.874 -3.628 -1.718 1.00 0.12 37 LEU A CA 5
ATOM 5140 C C . LEU A 1 37 ? 3.070 -3.370 -2.624 1.00 0.11 37 LEU A C 5
ATOM 5141 O O . LEU A 1 37 ? 4.105 -2.889 -2.167 1.00 0.12 37 LEU A O 5
ATOM 5157 N N . ALA A 1 38 ? 2.922 -3.670 -3.910 1.00 0.10 38 ALA A N 5
ATOM 5158 C CA . ALA A 1 38 ? 3.994 -3.427 -4.864 1.00 0.10 38 ALA A CA 5
ATOM 5159 C C . ALA A 1 38 ? 3.914 -1.990 -5.349 1.00 0.10 38 ALA A C 5
ATOM 5160 O O . ALA A 1 38 ? 3.122 -1.667 -6.231 1.00 0.11 38 ALA A O 5
ATOM 5167 N N . VAL A 1 39 ? 4.743 -1.131 -4.771 1.00 0.11 39 VAL A N 5
ATOM 5168 C CA . VAL A 1 39 ? 4.743 0.278 -5.129 1.00 0.12 39 VAL A CA 5
ATOM 5169 C C . VAL A 1 39 ? 5.974 0.647 -5.948 1.00 0.12 39 VAL A C 5
ATOM 5170 O O . VAL A 1 39 ? 7.088 0.218 -5.647 1.00 0.17 39 VAL A O 5
ATOM 5183 N N . LYS A 1 40 ? 5.760 1.450 -6.984 1.00 0.11 40 LYS A N 5
ATOM 5184 C CA . LYS A 1 40 ? 6.840 1.875 -7.861 1.00 0.15 40 LYS A CA 5
ATOM 5185 C C . LYS A 1 40 ? 7.621 3.040 -7.270 1.00 0.19 40 LYS A C 5
ATOM 5186 O O . LYS A 1 40 ? 7.183 4.190 -7.330 1.00 0.30 40 LYS A O 5
ATOM 5205 N N . ARG A 1 41 ? 8.781 2.733 -6.698 1.00 0.19 41 ARG A N 5
ATOM 5206 C CA . ARG A 1 41 ? 9.630 3.757 -6.099 1.00 0.28 41 ARG A CA 5
ATOM 5207 C C . ARG A 1 41 ? 10.110 4.738 -7.167 1.00 0.35 41 ARG A C 5
ATOM 5208 O O . ARG A 1 41 ? 9.867 4.535 -8.358 1.00 0.39 41 ARG A O 5
ATOM 5229 N N . ASP A 1 42 ? 10.788 5.799 -6.743 1.00 0.42 42 ASP A N 5
ATOM 5230 C CA . ASP A 1 42 ? 11.288 6.807 -7.671 1.00 0.51 42 ASP A CA 5
ATOM 5231 C C . ASP A 1 42 ? 12.163 6.192 -8.757 1.00 0.62 42 ASP A C 5
ATOM 5232 O O . ASP A 1 42 ? 11.986 6.477 -9.942 1.00 0.72 42 ASP A O 5
ATOM 5241 N N . SER A 1 43 ? 13.105 5.346 -8.350 1.00 0.64 43 SER A N 5
ATOM 5242 C CA . SER A 1 43 ? 14.012 4.714 -9.301 1.00 0.78 43 SER A CA 5
ATOM 5243 C C . SER A 1 43 ? 13.902 3.191 -9.266 1.00 0.55 43 SER A C 5
ATOM 5244 O O . SER A 1 43 ? 14.303 2.513 -10.212 1.00 0.65 43 SER A O 5
ATOM 5252 N N . ASP A 1 44 ? 13.362 2.656 -8.175 1.00 0.32 44 ASP A N 5
ATOM 5253 C CA . ASP A 1 44 ? 13.213 1.212 -8.029 1.00 0.28 44 ASP A CA 5
ATOM 5254 C C . ASP A 1 44 ? 11.774 0.843 -7.685 1.00 0.23 44 ASP A C 5
ATOM 5255 O O . ASP A 1 44 ? 10.832 1.517 -8.104 1.00 0.23 44 ASP A O 5
ATOM 5264 N N . GLU A 1 45 ? 11.615 -0.232 -6.922 1.00 0.21 45 GLU A N 5
ATOM 5265 C CA . GLU A 1 45 ? 10.294 -0.703 -6.521 1.00 0.18 45 GLU A CA 5
ATOM 5266 C C . GLU A 1 45 ? 10.375 -1.481 -5.211 1.00 0.18 45 GLU A C 5
ATOM 5267 O O . GLU A 1 45 ? 11.228 -2.355 -5.052 1.00 0.36 45 GLU A O 5
ATOM 5279 N N . VAL A 1 46 ? 9.484 -1.163 -4.277 1.00 0.14 46 VAL A N 5
ATOM 5280 C CA . VAL A 1 46 ? 9.463 -1.837 -2.984 1.00 0.14 46 VAL A CA 5
ATOM 5281 C C . VAL A 1 46 ? 8.092 -2.430 -2.687 1.00 0.14 46 VAL A C 5
ATOM 5282 O O . VAL A 1 46 ? 7.097 -2.060 -3.309 1.00 0.16 46 VAL A O 5
ATOM 5295 N N . LEU A 1 47 ? 8.050 -3.351 -1.729 1.00 0.13 47 LEU A N 5
ATOM 5296 C CA . LEU A 1 47 ? 6.809 -4.008 -1.352 1.00 0.15 47 LEU A CA 5
ATOM 5297 C C . LEU A 1 47 ? 6.540 -3.883 0.147 1.00 0.15 47 LEU A C 5
ATOM 5298 O O . LEU A 1 47 ? 7.468 -3.903 0.955 1.00 0.24 47 LEU A O 5
ATOM 5314 N N . VAL A 1 48 ? 5.264 -3.749 0.514 1.00 0.10 48 VAL A N 5
ATOM 5315 C CA . VAL A 1 48 ? 4.882 -3.640 1.922 1.00 0.11 48 VAL A CA 5
ATOM 5316 C C . VAL A 1 48 ? 3.562 -4.372 2.194 1.00 0.12 48 VAL A C 5
ATOM 5317 O O . VAL A 1 48 ? 2.593 -4.200 1.459 1.00 0.14 48 VAL A O 5
ATOM 5330 N N . PRO A 1 49 ? 3.500 -5.185 3.268 1.00 0.13 49 PRO A N 5
ATOM 5331 C CA . PRO A 1 49 ? 2.293 -5.950 3.616 1.00 0.15 49 PRO A CA 5
ATOM 5332 C C . PRO A 1 49 ? 1.049 -5.085 3.766 1.00 0.16 49 PRO A C 5
ATOM 5333 O O . PRO A 1 49 ? 1.015 -4.155 4.571 1.00 0.19 49 PRO A O 5
ATOM 5344 N N . PHE A 1 50 ? 0.027 -5.405 2.976 1.00 0.16 50 PHE A N 5
ATOM 5345 C CA . PHE A 1 50 ? -1.238 -4.683 3.023 1.00 0.19 50 PHE A CA 5
ATOM 5346 C C . PHE A 1 50 ? -2.183 -5.349 4.007 1.00 0.18 50 PHE A C 5
ATOM 5347 O O . PHE A 1 50 ? -2.608 -6.488 3.808 1.00 0.21 50 PHE A O 5
ATOM 5364 N N . VAL A 1 51 ? -2.506 -4.630 5.068 1.00 0.17 51 VAL A N 5
ATOM 5365 C CA . VAL A 1 51 ? -3.395 -5.141 6.092 1.00 0.18 51 VAL A CA 5
ATOM 5366 C C . VAL A 1 51 ? -4.325 -4.039 6.575 1.00 0.20 51 VAL A C 5
ATOM 5367 O O . VAL A 1 51 ? -3.901 -2.902 6.777 1.00 0.22 51 VAL A O 5
ATOM 5380 N N . ARG A 1 52 ? -5.594 -4.384 6.756 1.00 0.28 52 ARG A N 5
ATOM 5381 C CA . ARG A 1 52 ? -6.592 -3.423 7.213 1.00 0.32 52 ARG A CA 5
ATOM 5382 C C . ARG A 1 52 ? -6.166 -2.780 8.529 1.00 0.33 52 ARG A C 5
ATOM 5383 O O . ARG A 1 52 ? -6.739 -1.777 8.955 1.00 0.37 52 ARG A O 5
ATOM 5404 N N . ALA A 1 53 ? -5.160 -3.370 9.169 1.00 0.34 53 ALA A N 5
ATOM 5405 C CA . ALA A 1 53 ? -4.661 -2.865 10.442 1.00 0.45 53 ALA A CA 5
ATOM 5406 C C . ALA A 1 53 ? -3.561 -1.834 10.227 1.00 0.46 53 ALA A C 5
ATOM 5407 O O . ALA A 1 53 ? -3.437 -0.874 10.988 1.00 0.61 53 ALA A O 5
ATOM 5414 N N . ILE A 1 54 ? -2.766 -2.043 9.184 1.00 0.38 54 ILE A N 5
ATOM 5415 C CA . ILE A 1 54 ? -1.668 -1.142 8.864 1.00 0.46 54 ILE A CA 5
ATOM 5416 C C . ILE A 1 54 ? -2.154 0.060 8.058 1.00 0.38 54 ILE A C 5
ATOM 5417 O O . ILE A 1 54 ? -1.555 1.135 8.106 1.00 0.32 54 ILE A O 5
ATOM 5433 N N . VAL A 1 55 ? -3.245 -0.126 7.321 1.00 0.43 55 VAL A N 5
ATOM 5434 C CA . VAL A 1 55 ? -3.811 0.949 6.516 1.00 0.37 55 VAL A CA 5
ATOM 5435 C C . VAL A 1 55 ? -4.412 2.026 7.411 1.00 0.31 55 VAL A C 5
ATOM 5436 O O . VAL A 1 55 ? -5.234 1.736 8.280 1.00 0.37 55 VAL A O 5
ATOM 5449 N N . THR A 1 56 ? -3.995 3.268 7.195 1.00 0.23 56 THR A N 5
ATOM 5450 C CA . THR A 1 56 ? -4.484 4.388 7.989 1.00 0.21 56 THR A CA 5
ATOM 5451 C C . THR A 1 56 ? -5.606 5.131 7.280 1.00 0.22 56 THR A C 5
ATOM 5452 O O . THR A 1 56 ? -6.637 5.441 7.878 1.00 0.30 56 THR A O 5
ATOM 5463 N N . SER A 1 57 ? -5.397 5.414 6.001 1.00 0.23 57 SER A N 5
ATOM 5464 C CA . SER A 1 57 ? -6.378 6.145 5.212 1.00 0.28 57 SER A CA 5
ATOM 5465 C C . SER A 1 57 ? -6.431 5.636 3.776 1.00 0.22 57 SER A C 5
ATOM 5466 O O . SER A 1 57 ? -5.446 5.116 3.253 1.00 0.21 57 SER A O 5
ATOM 5474 N N . VAL A 1 58 ? -7.592 5.788 3.146 1.00 0.28 58 VAL A N 5
ATOM 5475 C CA . VAL A 1 58 ? -7.777 5.355 1.771 1.00 0.28 58 VAL A CA 5
ATOM 5476 C C . VAL A 1 58 ? -8.713 6.295 1.015 1.00 0.33 58 VAL A C 5
ATOM 5477 O O . VAL A 1 58 ? -9.931 6.262 1.197 1.00 0.65 58 VAL A O 5
ATOM 5490 N N . SER A 1 59 ? -8.134 7.140 0.169 1.00 0.28 59 SER A N 5
ATOM 5491 C CA . SER A 1 59 ? -8.916 8.079 -0.625 1.00 0.31 59 SER A CA 5
ATOM 5492 C C . SER A 1 59 ? -9.236 7.466 -1.983 1.00 0.29 59 SER A C 5
ATOM 5493 O O . SER A 1 59 ? -8.363 7.344 -2.843 1.00 0.40 59 SER A O 5
ATOM 5501 N N . LEU A 1 60 ? -10.491 7.083 -2.167 1.00 0.28 60 LEU A N 5
ATOM 5502 C CA . LEU A 1 60 ? -10.927 6.456 -3.406 1.00 0.33 60 LEU A CA 5
ATOM 5503 C C . LEU A 1 60 ? -11.070 7.476 -4.526 1.00 0.30 60 LEU A C 5
ATOM 5504 O O . LEU A 1 60 ? -10.582 7.275 -5.638 1.00 0.36 60 LEU A O 5
ATOM 5520 N N . ASP A 1 61 ? -11.747 8.568 -4.214 1.00 0.29 61 ASP A N 5
ATOM 5521 C CA . ASP A 1 61 ? -11.984 9.638 -5.179 1.00 0.30 61 ASP A CA 5
ATOM 5522 C C .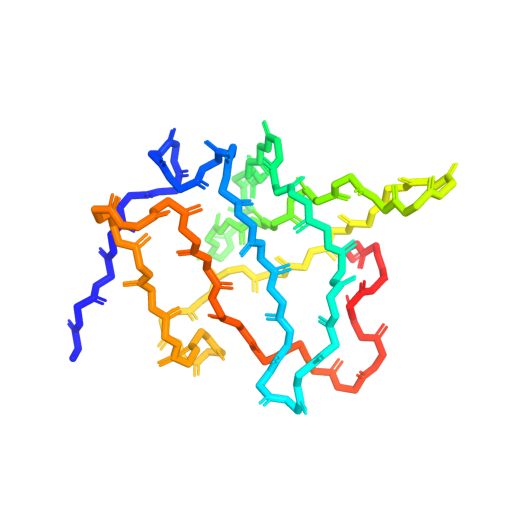 ASP A 1 61 ? -10.687 10.347 -5.563 1.00 0.26 61 ASP A C 5
ATOM 5523 O O . ASP A 1 61 ? -10.502 10.735 -6.717 1.00 0.27 61 ASP A O 5
ATOM 5532 N N . ASP A 1 62 ? -9.791 10.514 -4.595 1.00 0.25 62 ASP A N 5
ATOM 5533 C CA . ASP A 1 62 ? -8.523 11.187 -4.839 1.00 0.25 62 ASP A CA 5
ATOM 5534 C C . ASP A 1 62 ? -7.507 10.257 -5.495 1.00 0.22 62 ASP A C 5
ATOM 5535 O O . ASP A 1 62 ? -6.465 10.708 -5.975 1.00 0.30 62 ASP A O 5
ATOM 5544 N N . GLY A 1 63 ? -7.810 8.962 -5.519 1.00 0.17 63 GLY A N 5
ATOM 5545 C CA . GLY A 1 63 ? -6.899 8.007 -6.113 1.00 0.16 63 GLY A CA 5
ATOM 5546 C C . GLY A 1 63 ? -5.583 7.947 -5.365 1.00 0.15 63 GLY A C 5
ATOM 5547 O O . GLY A 1 63 ? -4.513 8.014 -5.969 1.00 0.17 63 GLY A O 5
ATOM 5551 N N . ILE A 1 64 ? -5.666 7.815 -4.044 1.00 0.13 64 ILE A N 5
ATOM 5552 C CA . ILE A 1 64 ? -4.478 7.776 -3.195 1.00 0.13 64 ILE A CA 5
ATOM 5553 C C . ILE A 1 64 ? -4.646 6.779 -2.045 1.00 0.13 64 ILE A C 5
ATOM 5554 O O . ILE A 1 64 ? -5.767 6.439 -1.665 1.00 0.15 64 ILE A O 5
ATOM 5570 N N . VAL A 1 65 ? -3.523 6.314 -1.496 1.00 0.14 65 VAL A N 5
ATOM 5571 C CA . VAL A 1 65 ? -3.540 5.360 -0.391 1.00 0.15 65 VAL A CA 5
ATOM 5572 C C . VAL A 1 65 ? -2.572 5.765 0.723 1.00 0.14 65 VAL A C 5
ATOM 5573 O O . VAL A 1 65 ? -1.538 6.386 0.476 1.00 0.17 65 VAL A O 5
ATOM 5586 N N . GLU A 1 66 ? -2.932 5.398 1.947 1.00 0.16 66 GLU A N 5
ATOM 5587 C CA . GLU A 1 66 ? -2.136 5.678 3.127 1.00 0.20 66 GLU A CA 5
ATOM 5588 C C . GLU A 1 66 ? -1.876 4.383 3.894 1.00 0.17 66 GLU A C 5
ATOM 5589 O O . GLU A 1 66 ? -2.758 3.531 4.003 1.00 0.22 66 GLU A O 5
ATOM 5601 N N . ILE A 1 67 ? -0.669 4.242 4.425 1.00 0.13 67 ILE A N 5
ATOM 5602 C CA . ILE A 1 67 ? -0.296 3.048 5.176 1.00 0.12 67 ILE A CA 5
ATOM 5603 C C . ILE A 1 67 ? 0.681 3.391 6.288 1.00 0.12 67 ILE A C 5
ATOM 5604 O O . ILE A 1 67 ? 1.120 4.530 6.412 1.00 0.13 67 ILE A O 5
ATOM 5620 N N . ASP A 1 68 ? 1.007 2.398 7.102 1.00 0.12 68 ASP A N 5
ATOM 5621 C CA . ASP A 1 68 ? 1.945 2.585 8.199 1.00 0.12 68 ASP A CA 5
ATOM 5622 C C . ASP A 1 68 ? 2.903 1.407 8.270 1.00 0.12 68 ASP A C 5
ATOM 5623 O O . ASP A 1 68 ? 2.780 0.542 9.138 1.00 0.17 68 ASP A O 5
ATOM 5632 N N . PRO A 1 69 ? 3.883 1.365 7.352 1.00 0.13 69 PRO A N 5
ATOM 5633 C CA . PRO A 1 69 ? 4.869 0.282 7.300 1.00 0.13 69 PRO A CA 5
ATOM 5634 C C . PRO A 1 69 ? 5.658 0.171 8.602 1.00 0.13 69 PRO A C 5
ATOM 5635 O O . PRO A 1 69 ? 6.112 1.180 9.141 1.00 0.15 69 PRO A O 5
ATOM 5646 N N . PRO A 1 70 ? 5.835 -1.054 9.132 1.00 0.14 70 PRO A N 5
ATOM 5647 C CA . PRO A 1 70 ? 6.572 -1.264 10.376 1.00 0.16 70 PRO A CA 5
ATOM 5648 C C . PRO A 1 70 ? 8.060 -0.993 10.194 1.00 0.16 70 PRO A C 5
ATOM 5649 O O . PRO A 1 70 ? 8.688 -1.554 9.300 1.00 0.16 70 PRO A O 5
ATOM 5660 N N . HIS A 1 71 ? 8.619 -0.147 11.053 1.00 0.18 71 HIS A N 5
ATOM 5661 C CA . HIS A 1 71 ? 10.036 0.199 10.977 1.00 0.19 71 HIS A CA 5
ATOM 5662 C C . HIS A 1 71 ? 10.435 0.571 9.541 1.00 0.18 71 HIS A C 5
ATOM 5663 O O . HIS A 1 71 ? 9.880 1.506 8.962 1.00 0.19 71 HIS A O 5
ATOM 5678 N N . GLY A 1 72 ? 11.394 -0.160 8.972 1.00 0.18 72 GLY A N 5
ATOM 5679 C CA . GLY A 1 72 ? 11.843 0.119 7.616 1.00 0.19 72 GLY A CA 5
ATOM 5680 C C . GLY A 1 72 ? 11.262 -0.840 6.589 1.00 0.17 72 GLY A C 5
ATOM 5681 O O . GLY A 1 72 ? 11.815 -1.001 5.502 1.00 0.19 72 GLY A O 5
ATOM 5685 N N . LEU A 1 73 ? 10.148 -1.478 6.934 1.00 0.15 73 LEU A N 5
ATOM 5686 C CA . LEU A 1 73 ? 9.504 -2.439 6.040 1.00 0.15 73 LEU A CA 5
ATOM 5687 C C . LEU A 1 73 ? 8.979 -1.778 4.766 1.00 0.15 73 LEU A C 5
ATOM 5688 O O . LEU A 1 73 ? 8.601 -2.463 3.815 1.00 0.15 73 LEU A O 5
ATOM 5704 N N . LEU A 1 74 ? 8.959 -0.452 4.742 1.00 0.15 74 LEU A N 5
ATOM 5705 C CA . LEU A 1 74 ? 8.486 0.279 3.567 1.00 0.16 74 LEU A CA 5
ATOM 5706 C C . LEU A 1 74 ? 9.346 -0.033 2.341 1.00 0.14 74 LEU A C 5
ATOM 5707 O O . LEU A 1 74 ? 9.171 0.570 1.282 1.00 0.16 74 LEU A O 5
ATOM 5723 N N . ASN A 1 75 ? 10.274 -0.978 2.491 1.00 0.14 75 ASN A N 5
ATOM 5724 C CA . ASN A 1 75 ? 11.158 -1.370 1.399 1.00 0.16 75 ASN A CA 5
ATOM 5725 C C . ASN A 1 75 ? 11.215 -2.890 1.257 1.00 0.34 75 ASN A C 5
ATOM 5726 O O . ASN A 1 75 ? 11.725 -3.583 2.138 1.00 0.93 75 ASN A O 5
ATOM 5737 N N . LEU A 1 76 ? 10.685 -3.398 0.142 1.00 0.28 76 LEU A N 5
ATOM 5738 C CA . LEU A 1 76 ? 10.670 -4.836 -0.130 1.00 0.24 76 LEU A CA 5
ATOM 5739 C C . LEU A 1 76 ? 9.840 -5.586 0.908 1.00 0.29 76 LEU A C 5
ATOM 5740 O O . LEU A 1 76 ? 9.626 -5.100 2.020 1.00 0.40 76 LEU A O 5
ATOM 5756 N N . GLU A 1 77 ? 9.372 -6.776 0.540 1.00 0.32 77 GLU A N 5
ATOM 5757 C CA . GLU A 1 77 ? 8.564 -7.589 1.441 1.00 0.39 77 GLU A CA 5
ATOM 5758 C C . GLU A 1 77 ? 9.425 -8.238 2.523 1.00 0.54 77 GLU A C 5
ATOM 5759 O O . GLU A 1 77 ? 9.619 -7.602 3.580 1.00 1.35 77 GLU A O 5
ATOM 5771 N N . MET A 1 1 ? -14.024 -0.394 10.570 1.00 3.34 1 MET A N 6
ATOM 5772 C CA . MET A 1 1 ? -13.675 -1.690 9.933 1.00 3.01 1 MET A CA 6
ATOM 5773 C C . MET A 1 1 ? -14.157 -1.735 8.487 1.00 2.47 1 MET A C 6
ATOM 5774 O O . MET A 1 1 ? -15.281 -2.153 8.211 1.00 2.58 1 MET A O 6
ATOM 5790 N N . ASP A 1 2 ? -13.300 -1.301 7.568 1.00 2.29 2 ASP A N 6
ATOM 5791 C CA . ASP A 1 2 ? -13.640 -1.294 6.150 1.00 1.82 2 ASP A CA 6
ATOM 5792 C C . ASP A 1 2 ? -12.390 -1.429 5.287 1.00 1.56 2 ASP A C 6
ATOM 5793 O O . ASP A 1 2 ? -11.507 -0.571 5.312 1.00 2.31 2 ASP A O 6
ATOM 5802 N N . THR A 1 3 ? -12.324 -2.516 4.526 1.00 1.03 3 THR A N 6
ATOM 5803 C CA . THR A 1 3 ? -11.187 -2.775 3.654 1.00 0.66 3 THR A CA 6
ATOM 5804 C C . THR A 1 3 ? -11.629 -2.836 2.194 1.00 0.47 3 THR A C 6
ATOM 5805 O O . THR A 1 3 ? -12.359 -3.744 1.796 1.00 0.75 3 THR A O 6
ATOM 5816 N N . TYR A 1 4 ? -11.185 -1.867 1.398 1.00 0.57 4 TYR A N 6
ATOM 5817 C CA . TYR A 1 4 ? -11.550 -1.817 -0.013 1.00 0.53 4 TYR A CA 6
ATOM 5818 C C . TYR A 1 4 ? -10.782 -2.850 -0.830 1.00 0.40 4 TYR A C 6
ATOM 5819 O O . TYR A 1 4 ? -9.843 -3.478 -0.339 1.00 0.37 4 TYR A O 6
ATOM 5837 N N . TYR A 1 5 ? -11.193 -3.012 -2.082 1.00 0.38 5 TYR A N 6
ATOM 5838 C CA . TYR A 1 5 ? -10.565 -3.962 -2.991 1.00 0.31 5 TYR A CA 6
ATOM 5839 C C . TYR A 1 5 ? -9.094 -3.630 -3.213 1.00 0.24 5 TYR A C 6
ATOM 5840 O O . TYR A 1 5 ? -8.717 -2.462 -3.299 1.00 0.25 5 TYR A O 6
ATOM 5858 N N . ASP A 1 6 ? -8.265 -4.665 -3.298 1.00 0.20 6 ASP A N 6
ATOM 5859 C CA . ASP A 1 6 ? -6.840 -4.479 -3.532 1.00 0.16 6 ASP A CA 6
ATOM 5860 C C . ASP A 1 6 ? -6.597 -4.167 -4.999 1.00 0.14 6 ASP A C 6
ATOM 5861 O O . ASP A 1 6 ? -5.854 -3.247 -5.335 1.00 0.13 6 ASP A O 6
ATOM 5870 N N . HIS A 1 7 ? -7.234 -4.951 -5.869 1.00 0.17 7 HIS A N 6
ATOM 5871 C CA . HIS A 1 7 ? -7.107 -4.763 -7.309 1.00 0.19 7 HIS A CA 6
ATOM 5872 C C . HIS A 1 7 ? -7.570 -3.365 -7.698 1.00 0.20 7 HIS A C 6
ATOM 5873 O O . HIS A 1 7 ? -7.308 -2.893 -8.804 1.00 0.23 7 HIS A O 6
ATOM 5888 N N . GLN A 1 8 ? -8.267 -2.716 -6.774 1.00 0.20 8 GLN A N 6
ATOM 5889 C CA . GLN A 1 8 ? -8.772 -1.370 -6.995 1.00 0.23 8 GLN A CA 6
ATOM 5890 C C . GLN A 1 8 ? -7.801 -0.341 -6.426 1.00 0.21 8 GLN A C 6
ATOM 5891 O O . GLN A 1 8 ? -7.689 0.774 -6.935 1.00 0.23 8 GLN A O 6
ATOM 5905 N N . LEU A 1 9 ? -7.103 -0.730 -5.361 1.00 0.18 9 LEU A N 6
ATOM 5906 C CA . LEU A 1 9 ? -6.143 0.148 -4.715 1.00 0.17 9 LEU A CA 6
ATOM 5907 C C . LEU A 1 9 ? -4.869 0.264 -5.538 1.00 0.14 9 LEU A C 6
ATOM 5908 O O . LEU A 1 9 ? -4.128 1.236 -5.405 1.00 0.14 9 LEU A O 6
ATOM 5924 N N . VAL A 1 10 ? -4.607 -0.731 -6.381 1.00 0.12 10 VAL A N 6
ATOM 5925 C CA . VAL A 1 10 ? -3.432 -0.691 -7.234 1.00 0.11 10 VAL A CA 6
ATOM 5926 C C . VAL A 1 10 ? -3.561 0.449 -8.241 1.00 0.11 10 VAL A C 6
ATOM 5927 O O . VAL A 1 10 ? -4.599 0.617 -8.883 1.00 0.16 10 VAL A O 6
ATOM 5940 N N . GLY A 1 11 ? -2.495 1.228 -8.365 1.00 0.08 11 GLY A N 6
ATOM 5941 C CA . GLY A 1 11 ? -2.488 2.369 -9.266 1.00 0.08 11 GLY A CA 6
ATOM 5942 C C . GLY A 1 11 ? -2.706 3.681 -8.534 1.00 0.08 11 GLY A C 6
ATOM 5943 O O . GLY A 1 11 ? -2.760 4.744 -9.153 1.00 0.13 11 GLY A O 6
ATOM 5947 N N . LEU A 1 12 ? -2.832 3.603 -7.211 1.00 0.09 12 LEU A N 6
ATOM 5948 C CA . LEU A 1 12 ? -3.030 4.789 -6.384 1.00 0.09 12 LEU A CA 6
ATOM 5949 C C . LEU A 1 12 ? -1.704 5.239 -5.784 1.00 0.09 12 LEU A C 6
ATOM 5950 O O . LEU A 1 12 ? -0.743 4.474 -5.752 1.00 0.09 12 LEU A O 6
ATOM 5966 N N . MET A 1 13 ? -1.652 6.479 -5.307 1.00 0.09 13 MET A N 6
ATOM 5967 C CA . MET A 1 13 ? -0.431 7.000 -4.711 1.00 0.10 13 MET A CA 6
ATOM 5968 C C . MET A 1 13 ? -0.366 6.611 -3.242 1.00 0.10 13 MET A C 6
ATOM 5969 O O . MET A 1 13 ? -1.012 7.224 -2.399 1.00 0.12 13 MET A O 6
ATOM 5983 N N . VAL A 1 14 ? 0.449 5.611 -2.941 1.00 0.10 14 VAL A N 6
ATOM 5984 C CA . VAL A 1 14 ? 0.585 5.125 -1.577 1.00 0.12 14 VAL A CA 6
ATOM 5985 C C . VAL A 1 14 ? 1.639 5.907 -0.809 1.00 0.09 14 VAL A C 6
ATOM 5986 O O . VAL A 1 14 ? 2.643 6.336 -1.375 1.00 0.13 14 VAL A O 6
ATOM 5999 N N . GLN A 1 15 ? 1.388 6.116 0.478 1.00 0.09 15 GLN A N 6
ATOM 6000 C CA . GLN A 1 15 ? 2.336 6.826 1.331 1.00 0.10 15 GLN A CA 6
ATOM 6001 C C . GLN A 1 15 ? 2.176 6.375 2.772 1.00 0.11 15 GLN A C 6
ATOM 6002 O O . GLN A 1 15 ? 1.195 5.722 3.115 1.00 0.18 15 GLN A O 6
ATOM 6016 N N . THR A 1 16 ? 3.142 6.721 3.613 1.00 0.10 16 THR A N 6
ATOM 6017 C CA . THR A 1 16 ? 3.083 6.349 5.015 1.00 0.11 16 THR A CA 6
ATOM 6018 C C . THR A 1 16 ? 2.306 7.385 5.815 1.00 0.13 16 THR A C 6
ATOM 6019 O O . THR A 1 16 ? 2.100 8.509 5.356 1.00 0.14 16 THR A O 6
ATOM 6030 N N . ALA A 1 17 ? 1.875 7.000 7.006 1.00 0.16 17 ALA A N 6
ATOM 6031 C CA . ALA A 1 17 ? 1.126 7.896 7.874 1.00 0.20 17 ALA A CA 6
ATOM 6032 C C . ALA A 1 17 ? 1.932 9.152 8.181 1.00 0.19 17 ALA A C 6
ATOM 6033 O O . ALA A 1 17 ? 1.382 10.251 8.273 1.00 0.22 17 ALA A O 6
ATOM 6040 N N . THR A 1 18 ? 3.242 8.981 8.333 1.00 0.19 18 THR A N 6
ATOM 6041 C CA . THR A 1 18 ? 4.132 10.096 8.632 1.00 0.21 18 THR A CA 6
ATOM 6042 C C . THR A 1 18 ? 4.197 11.079 7.468 1.00 0.21 18 THR A C 6
ATOM 6043 O O . THR A 1 18 ? 4.585 12.235 7.643 1.00 0.25 18 THR A O 6
ATOM 6054 N N . GLY A 1 19 ? 3.817 10.614 6.280 1.00 0.17 19 GLY A N 6
ATOM 6055 C CA . GLY A 1 19 ? 3.829 11.475 5.112 1.00 0.19 19 GLY A CA 6
ATOM 6056 C C . GLY A 1 19 ? 4.918 11.116 4.120 1.00 0.17 19 GLY A C 6
ATOM 6057 O O . GLY A 1 19 ? 5.337 11.956 3.324 1.00 0.20 19 GLY A O 6
ATOM 6061 N N . GLU A 1 20 ? 5.382 9.870 4.164 1.00 0.13 20 GLU A N 6
ATOM 6062 C CA . GLU A 1 20 ? 6.427 9.422 3.253 1.00 0.12 20 GLU A CA 6
ATOM 6063 C C . GLU A 1 20 ? 5.819 8.908 1.953 1.00 0.10 20 GLU A C 6
ATOM 6064 O O . GLU A 1 20 ? 5.113 7.901 1.944 1.00 0.11 20 GLU A O 6
ATOM 6076 N N . GLY A 1 21 ? 6.106 9.598 0.855 1.00 0.10 21 GLY A N 6
ATOM 6077 C CA . GLY A 1 21 ? 5.571 9.195 -0.432 1.00 0.11 21 GLY A CA 6
ATOM 6078 C C . GLY A 1 21 ? 6.341 8.044 -1.046 1.00 0.10 21 GLY A C 6
ATOM 6079 O O . GLY A 1 21 ? 7.316 8.258 -1.769 1.00 0.13 21 GLY A O 6
ATOM 6083 N N . VAL A 1 22 ? 5.906 6.821 -0.761 1.00 0.10 22 VAL A N 6
ATOM 6084 C CA . VAL A 1 22 ? 6.565 5.638 -1.297 1.00 0.11 22 VAL A CA 6
ATOM 6085 C C . VAL A 1 22 ? 6.444 5.597 -2.819 1.00 0.11 22 VAL A C 6
ATOM 6086 O O . VAL A 1 22 ? 7.347 5.125 -3.509 1.00 0.12 22 VAL A O 6
ATOM 6099 N N . GLY A 1 23 ? 5.323 6.095 -3.334 1.00 0.10 23 GLY A N 6
ATOM 6100 C CA . GLY A 1 23 ? 5.110 6.118 -4.771 1.00 0.11 23 GLY A CA 6
ATOM 6101 C C . GLY A 1 23 ? 3.702 5.710 -5.151 1.00 0.10 23 GLY A C 6
ATOM 6102 O O . GLY A 1 23 ? 2.775 5.838 -4.351 1.00 0.12 23 GLY A O 6
ATOM 6106 N N . VAL A 1 24 ? 3.542 5.218 -6.375 1.00 0.09 24 VAL A N 6
ATOM 6107 C CA . VAL A 1 24 ? 2.241 4.766 -6.853 1.00 0.09 24 VAL A CA 6
ATOM 6108 C C . VAL A 1 24 ? 2.229 3.252 -6.930 1.00 0.09 24 VAL A C 6
ATOM 6109 O O . VAL A 1 24 ? 3.070 2.651 -7.598 1.00 0.10 24 VAL A O 6
ATOM 6122 N N . VAL A 1 25 ? 1.278 2.635 -6.251 1.00 0.08 25 VAL A N 6
ATOM 6123 C CA . VAL A 1 25 ? 1.187 1.187 -6.250 1.00 0.08 25 VAL A CA 6
ATOM 6124 C C . VAL A 1 25 ? 0.787 0.690 -7.630 1.00 0.08 25 VAL A C 6
ATOM 6125 O O . VAL A 1 25 ? 0.044 1.357 -8.340 1.00 0.08 25 VAL A O 6
ATOM 6138 N N . THR A 1 26 ? 1.320 -0.456 -8.029 1.00 0.09 26 THR A N 6
ATOM 6139 C CA . THR A 1 26 ? 1.001 -1.020 -9.329 1.00 0.10 26 THR A CA 6
ATOM 6140 C C . THR A 1 26 ? 0.342 -2.384 -9.197 1.00 0.10 26 THR A C 6
ATOM 6141 O O . THR A 1 26 ? -0.196 -2.910 -10.171 1.00 0.12 26 THR A O 6
ATOM 6152 N N . GLU A 1 27 ? 0.396 -2.962 -7.998 1.00 0.10 27 GLU A N 6
ATOM 6153 C CA . GLU A 1 27 ? -0.201 -4.265 -7.763 1.00 0.12 27 GLU A CA 6
ATOM 6154 C C . GLU A 1 27 ? -0.037 -4.725 -6.320 1.00 0.11 27 GLU A C 6
ATOM 6155 O O . GLU A 1 27 ? 0.873 -4.290 -5.615 1.00 0.11 27 GLU A O 6
ATOM 6167 N N . VAL A 1 28 ? -0.934 -5.606 -5.891 1.00 0.13 28 VAL A N 6
ATOM 6168 C CA . VAL A 1 28 ? -0.868 -6.181 -4.553 1.00 0.13 28 VAL A CA 6
ATOM 6169 C C . VAL A 1 28 ? -0.454 -7.653 -4.668 1.00 0.13 28 VAL A C 6
ATOM 6170 O O . VAL A 1 28 ? -0.919 -8.356 -5.568 1.00 0.16 28 VAL A O 6
ATOM 6183 N N . VAL A 1 29 ? 0.424 -8.122 -3.785 1.00 0.11 29 VAL A N 6
ATOM 6184 C CA . VAL A 1 29 ? 0.872 -9.515 -3.855 1.00 0.12 29 VAL A CA 6
ATOM 6185 C C . VAL A 1 29 ? 0.156 -10.396 -2.849 1.00 0.13 29 VAL A C 6
ATOM 6186 O O . VAL A 1 29 ? 0.359 -10.269 -1.645 1.00 0.13 29 VAL A O 6
ATOM 6199 N N . HIS A 1 30 ? -0.666 -11.308 -3.352 1.00 0.15 30 HIS A N 6
ATOM 6200 C CA . HIS A 1 30 ? -1.401 -12.224 -2.492 1.00 0.17 30 HIS A CA 6
ATOM 6201 C C . HIS A 1 30 ? -0.438 -13.201 -1.830 1.00 0.16 30 HIS A C 6
ATOM 6202 O O . HIS A 1 30 ? -0.013 -14.181 -2.440 1.00 0.18 30 HIS A O 6
ATOM 6217 N N . THR A 1 31 ? -0.093 -12.928 -0.577 1.00 0.17 31 THR A N 6
ATOM 6218 C CA . THR A 1 31 ? 0.836 -13.778 0.153 1.00 0.20 31 THR A CA 6
ATOM 6219 C C . THR A 1 31 ? 0.099 -14.884 0.899 1.00 0.23 31 THR A C 6
ATOM 6220 O O . THR A 1 31 ? -1.121 -15.011 0.793 1.00 0.23 31 THR A O 6
ATOM 6231 N N . ALA A 1 32 ? 0.845 -15.679 1.654 1.00 0.27 32 ALA A N 6
ATOM 6232 C CA . ALA A 1 32 ? 0.262 -16.772 2.418 1.00 0.31 32 ALA A CA 6
ATOM 6233 C C . ALA A 1 32 ? -0.554 -16.251 3.595 1.00 0.34 32 ALA A C 6
ATOM 6234 O O . ALA A 1 32 ? -1.605 -16.799 3.926 1.00 0.37 32 ALA A O 6
ATOM 6241 N N . ALA A 1 33 ? -0.064 -15.184 4.222 1.00 0.34 33 ALA A N 6
ATOM 6242 C CA . ALA A 1 33 ? -0.741 -14.595 5.370 1.00 0.39 33 ALA A CA 6
ATOM 6243 C C . ALA A 1 33 ? -1.784 -13.568 4.945 1.00 0.37 33 ALA A C 6
ATOM 6244 O O . ALA A 1 33 ? -2.820 -13.416 5.592 1.00 0.40 33 ALA A O 6
ATOM 6251 N N . GLY A 1 34 ? -1.503 -12.867 3.852 1.00 0.32 34 GLY A N 6
ATOM 6252 C CA . GLY A 1 34 ? -2.425 -11.859 3.358 1.00 0.32 34 GLY A CA 6
ATOM 6253 C C . GLY A 1 34 ? -2.047 -11.334 1.983 1.00 0.26 34 GLY A C 6
ATOM 6254 O O . GLY A 1 34 ? -2.153 -12.051 0.989 1.00 0.21 34 GLY A O 6
ATOM 6258 N N . GLU A 1 35 ? -1.607 -10.077 1.932 1.00 0.27 35 GLU A N 6
ATOM 6259 C CA . GLU A 1 35 ? -1.217 -9.446 0.673 1.00 0.22 35 GLU A CA 6
ATOM 6260 C C . GLU A 1 35 ? -0.092 -8.434 0.889 1.00 0.19 35 GLU A C 6
ATOM 6261 O O . GLU A 1 35 ? 0.208 -8.053 2.020 1.00 0.22 35 GLU A O 6
ATOM 6273 N N . LEU A 1 36 ? 0.527 -8.006 -0.209 1.00 0.15 36 LEU A N 6
ATOM 6274 C CA . LEU A 1 36 ? 1.619 -7.039 -0.160 1.00 0.14 36 LEU A CA 6
ATOM 6275 C C . LEU A 1 36 ? 1.299 -5.813 -0.997 1.00 0.12 36 LEU A C 6
ATOM 6276 O O . LEU A 1 36 ? 0.311 -5.787 -1.731 1.00 0.11 36 LEU A O 6
ATOM 6292 N N . LEU A 1 37 ? 2.145 -4.796 -0.884 1.00 0.12 37 LEU A N 6
ATOM 6293 C CA . LEU A 1 37 ? 1.957 -3.566 -1.633 1.00 0.12 37 LEU A CA 6
ATOM 6294 C C . LEU A 1 37 ? 3.135 -3.301 -2.561 1.00 0.11 37 LEU A C 6
ATOM 6295 O O . LEU A 1 37 ? 4.180 -2.824 -2.124 1.00 0.12 37 LEU A O 6
ATOM 6311 N N . ALA A 1 38 ? 2.957 -3.599 -3.843 1.00 0.10 38 ALA A N 6
ATOM 6312 C CA . ALA A 1 38 ? 4.005 -3.356 -4.823 1.00 0.10 38 ALA A CA 6
ATOM 6313 C C . ALA A 1 38 ? 3.905 -1.923 -5.317 1.00 0.10 38 ALA A C 6
ATOM 6314 O O . ALA A 1 38 ? 3.080 -1.610 -6.172 1.00 0.11 38 ALA A O 6
ATOM 6321 N N . VAL A 1 39 ? 4.748 -1.058 -4.772 1.00 0.11 39 VAL A N 6
ATOM 6322 C CA . VAL A 1 39 ? 4.736 0.346 -5.146 1.00 0.12 39 VAL A CA 6
ATOM 6323 C C . VAL A 1 39 ? 5.971 0.706 -5.961 1.00 0.12 39 VAL A C 6
ATOM 6324 O O . VAL A 1 39 ? 7.086 0.296 -5.637 1.00 0.17 39 VAL A O 6
ATOM 6337 N N . LYS A 1 40 ? 5.761 1.474 -7.021 1.00 0.11 40 LYS A N 6
ATOM 6338 C CA . LYS A 1 40 ? 6.848 1.878 -7.898 1.00 0.15 40 LYS A CA 6
ATOM 6339 C C . LYS A 1 40 ? 7.622 3.063 -7.334 1.00 0.19 40 LYS A C 6
ATOM 6340 O O . LYS A 1 40 ? 7.198 4.211 -7.456 1.00 0.30 40 LYS A O 6
ATOM 6359 N N . ARG A 1 41 ? 8.759 2.770 -6.711 1.00 0.19 41 ARG A N 6
ATOM 6360 C CA . ARG A 1 41 ? 9.608 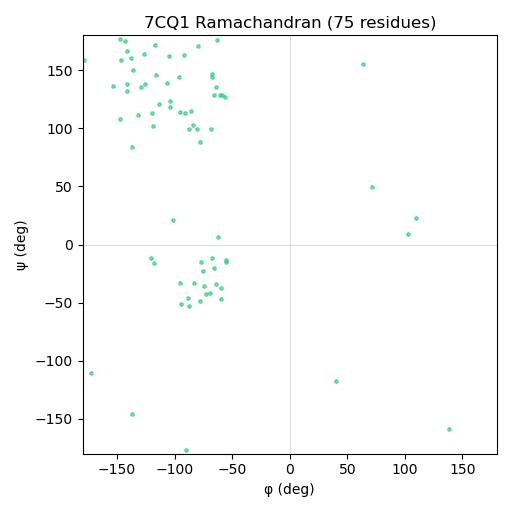3.805 -6.134 1.00 0.28 41 ARG A CA 6
ATOM 6361 C C . ARG A 1 41 ? 10.129 4.733 -7.230 1.00 0.35 41 ARG A C 6
ATOM 6362 O O . ARG A 1 41 ? 9.878 4.504 -8.413 1.00 0.39 41 ARG A O 6
ATOM 6383 N N . ASP A 1 42 ? 10.849 5.778 -6.836 1.00 0.42 42 ASP A N 6
ATOM 6384 C CA . ASP A 1 42 ? 11.395 6.733 -7.795 1.00 0.51 42 ASP A CA 6
ATOM 6385 C C . ASP A 1 42 ? 12.175 6.033 -8.902 1.00 0.62 42 ASP A C 6
ATOM 6386 O O . ASP A 1 42 ? 11.973 6.314 -10.085 1.00 0.72 42 ASP A O 6
ATOM 6395 N N . SER A 1 43 ? 13.061 5.122 -8.517 1.00 0.64 43 SER A N 6
ATOM 6396 C CA . SER A 1 43 ? 13.873 4.401 -9.489 1.00 0.78 43 SER A CA 6
ATOM 6397 C C . SER A 1 43 ? 13.676 2.888 -9.389 1.00 0.55 43 SER A C 6
ATOM 6398 O O . SER A 1 43 ? 13.987 2.154 -10.327 1.00 0.65 43 SER A O 6
ATOM 6406 N N . ASP A 1 44 ? 13.162 2.423 -8.254 1.00 0.32 44 ASP A N 6
ATOM 6407 C CA . ASP A 1 44 ? 12.943 0.993 -8.043 1.00 0.28 44 ASP A CA 6
ATOM 6408 C C . ASP A 1 44 ? 11.495 0.709 -7.644 1.00 0.23 44 ASP A C 6
ATOM 6409 O O . ASP A 1 44 ? 10.593 1.482 -7.958 1.00 0.23 44 ASP A O 6
ATOM 6418 N N . GLU A 1 45 ? 11.285 -0.415 -6.961 1.00 0.21 45 GLU A N 6
ATOM 6419 C CA . GLU A 1 45 ? 9.953 -0.811 -6.511 1.00 0.18 45 GLU A CA 6
ATOM 6420 C C . GLU A 1 45 ? 10.047 -1.625 -5.221 1.00 0.18 45 GLU A C 6
ATOM 6421 O O . GLU A 1 45 ? 10.757 -2.629 -5.164 1.00 0.36 45 GLU A O 6
ATOM 6433 N N . VAL A 1 46 ? 9.329 -1.190 -4.188 1.00 0.14 46 VAL A N 6
ATOM 6434 C CA . VAL A 1 46 ? 9.346 -1.882 -2.903 1.00 0.14 46 VAL A CA 6
ATOM 6435 C C . VAL A 1 46 ? 8.014 -2.562 -2.609 1.00 0.14 46 VAL A C 6
ATOM 6436 O O . VAL A 1 46 ? 7.006 -2.288 -3.259 1.00 0.16 46 VAL A O 6
ATOM 6449 N N . LEU A 1 47 ? 8.026 -3.453 -1.623 1.00 0.13 47 LEU A N 6
ATOM 6450 C CA . LEU A 1 47 ? 6.835 -4.191 -1.237 1.00 0.15 47 LEU A CA 6
ATOM 6451 C C . LEU A 1 47 ? 6.542 -4.052 0.256 1.00 0.15 47 LEU A C 6
ATOM 6452 O O . LEU A 1 47 ? 7.451 -4.137 1.081 1.00 0.24 47 LEU A O 6
ATOM 6468 N N . VAL A 1 48 ? 5.272 -3.835 0.601 1.00 0.10 48 VAL A N 6
ATOM 6469 C CA . VAL A 1 48 ? 4.879 -3.714 2.003 1.00 0.11 48 VAL A CA 6
ATOM 6470 C C . VAL A 1 48 ? 3.543 -4.420 2.263 1.00 0.12 48 VAL A C 6
ATOM 6471 O O . VAL A 1 48 ? 2.573 -4.203 1.542 1.00 0.14 48 VAL A O 6
ATOM 6484 N N . PRO A 1 49 ? 3.469 -5.261 3.313 1.00 0.13 49 PRO A N 6
ATOM 6485 C CA . PRO A 1 49 ? 2.249 -6.009 3.650 1.00 0.15 49 PRO A CA 6
ATOM 6486 C C . PRO A 1 49 ? 1.025 -5.120 3.824 1.00 0.16 49 PRO A C 6
ATOM 6487 O O . PRO A 1 49 ? 1.005 -4.229 4.675 1.00 0.19 49 PRO A O 6
ATOM 6498 N N . PHE A 1 50 ? 0.005 -5.374 3.009 1.00 0.16 50 PHE A N 6
ATOM 6499 C CA . PHE A 1 50 ? -1.239 -4.620 3.076 1.00 0.19 50 PHE A CA 6
ATOM 6500 C C . PHE A 1 50 ? -2.215 -5.301 4.018 1.00 0.18 50 PHE A C 6
ATOM 6501 O O . PHE A 1 50 ? -2.611 -6.446 3.800 1.00 0.21 50 PHE A O 6
ATOM 6518 N N . VAL A 1 51 ? -2.601 -4.589 5.063 1.00 0.17 51 VAL A N 6
ATOM 6519 C CA . VAL A 1 51 ? -3.527 -5.116 6.047 1.00 0.18 51 VAL A CA 6
ATOM 6520 C C . VAL A 1 51 ? -4.445 -4.013 6.551 1.00 0.20 51 VAL A C 6
ATOM 6521 O O . VAL A 1 51 ? -4.010 -2.881 6.760 1.00 0.22 51 VAL A O 6
ATOM 6534 N N . ARG A 1 52 ? -5.719 -4.347 6.733 1.00 0.28 52 ARG A N 6
ATOM 6535 C CA . ARG A 1 52 ? -6.704 -3.383 7.214 1.00 0.32 52 ARG A CA 6
ATOM 6536 C C . ARG A 1 52 ? -6.243 -2.742 8.524 1.00 0.33 52 ARG A C 6
ATOM 6537 O O . ARG A 1 52 ? -6.779 -1.716 8.946 1.00 0.37 52 ARG A O 6
ATOM 6558 N N . ALA A 1 53 ? -5.243 -3.348 9.157 1.00 0.34 53 ALA A N 6
ATOM 6559 C CA . ALA A 1 53 ? -4.719 -2.844 10.421 1.00 0.45 53 ALA A CA 6
ATOM 6560 C C . ALA A 1 53 ? -3.589 -1.847 10.196 1.00 0.46 53 ALA A C 6
ATOM 6561 O O . ALA A 1 53 ? -3.408 -0.910 10.976 1.00 0.61 53 ALA A O 6
ATOM 6568 N N . ILE A 1 54 ? -2.830 -2.056 9.127 1.00 0.38 54 ILE A N 6
ATOM 6569 C CA . ILE A 1 54 ? -1.703 -1.192 8.802 1.00 0.46 54 ILE A CA 6
ATOM 6570 C C . ILE A 1 54 ? -2.138 0.033 7.995 1.00 0.38 54 ILE A C 6
ATOM 6571 O O . ILE A 1 54 ? -1.503 1.086 8.065 1.00 0.32 54 ILE A O 6
ATOM 6587 N N . VAL A 1 55 ? -3.219 -0.106 7.235 1.00 0.43 55 VAL A N 6
ATOM 6588 C CA . VAL A 1 55 ? -3.726 0.999 6.429 1.00 0.37 55 VAL A CA 6
ATOM 6589 C C . VAL A 1 55 ? -4.342 2.078 7.317 1.00 0.31 55 VAL A C 6
ATOM 6590 O O . VAL A 1 55 ? -5.168 1.789 8.183 1.00 0.37 55 VAL A O 6
ATOM 6603 N N . THR A 1 56 ? -3.9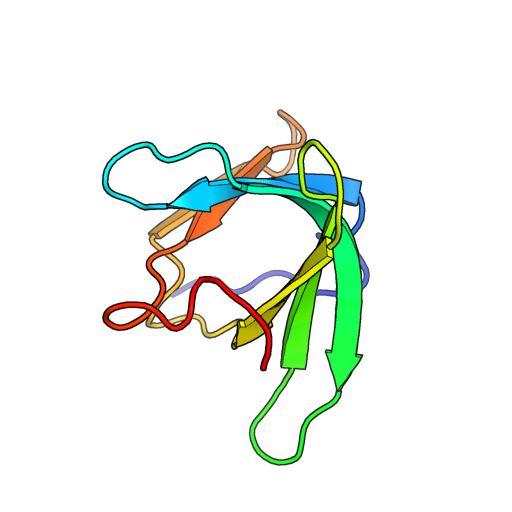27 3.322 7.100 1.00 0.23 56 THR A N 6
ATOM 6604 C CA . THR A 1 56 ? -4.434 4.445 7.881 1.00 0.21 56 THR A CA 6
ATOM 6605 C C . THR A 1 56 ? -5.556 5.167 7.152 1.00 0.22 56 THR A C 6
ATOM 6606 O O . THR A 1 56 ? -6.619 5.419 7.718 1.00 0.30 56 THR A O 6
ATOM 6617 N N . SER A 1 57 ? -5.310 5.499 5.891 1.00 0.23 57 SER A N 6
ATOM 6618 C CA . SER A 1 57 ? -6.292 6.207 5.084 1.00 0.28 57 SER A CA 6
ATOM 6619 C C . SER A 1 57 ? -6.355 5.644 3.670 1.00 0.22 57 SER A C 6
ATOM 6620 O O . SER A 1 57 ? -5.415 5.002 3.202 1.00 0.21 57 SER A O 6
ATOM 6628 N N . VAL A 1 58 ? -7.473 5.890 2.997 1.00 0.28 58 VAL A N 6
ATOM 6629 C CA . VAL A 1 58 ? -7.671 5.412 1.641 1.00 0.28 58 VAL A CA 6
ATOM 6630 C C . VAL A 1 58 ? -8.566 6.360 0.843 1.00 0.33 58 VAL A C 6
ATOM 6631 O O . VAL A 1 58 ? -9.727 6.579 1.190 1.00 0.65 58 VAL A O 6
ATOM 6644 N N . SER A 1 59 ? -8.013 6.926 -0.225 1.00 0.28 59 SER A N 6
ATOM 6645 C CA . SER A 1 59 ? -8.760 7.843 -1.079 1.00 0.31 59 SER A CA 6
ATOM 6646 C C . SER A 1 59 ? -9.133 7.159 -2.390 1.00 0.29 59 SER A C 6
ATOM 6647 O O . SER A 1 59 ? -8.292 6.988 -3.273 1.00 0.40 59 SER A O 6
ATOM 6655 N N . LEU A 1 60 ? -10.398 6.770 -2.511 1.00 0.28 60 LEU A N 6
ATOM 6656 C CA . LEU A 1 60 ? -10.874 6.089 -3.707 1.00 0.33 60 LEU A CA 6
ATOM 6657 C C . LEU A 1 60 ? -11.153 7.067 -4.845 1.00 0.30 60 LEU A C 6
ATOM 6658 O O . LEU A 1 60 ? -10.993 6.728 -6.017 1.00 0.36 60 LEU A O 6
ATOM 6674 N N . ASP A 1 61 ? -11.570 8.279 -4.494 1.00 0.29 61 ASP A N 6
ATOM 6675 C CA . ASP A 1 61 ? -11.891 9.294 -5.492 1.00 0.30 61 ASP A CA 6
ATOM 6676 C C . ASP A 1 61 ? -10.670 10.130 -5.870 1.00 0.26 61 ASP A C 6
ATOM 6677 O O . ASP A 1 61 ? -10.496 10.492 -7.035 1.00 0.27 61 ASP A O 6
ATOM 6686 N N . ASP A 1 62 ? -9.824 10.434 -4.890 1.00 0.25 62 ASP A N 6
ATOM 6687 C CA . ASP A 1 62 ? -8.635 11.236 -5.135 1.00 0.25 62 ASP A CA 6
ATOM 6688 C C . ASP A 1 62 ? -7.514 10.403 -5.747 1.00 0.22 62 ASP A C 6
ATOM 6689 O O . ASP A 1 62 ? -6.503 10.942 -6.195 1.00 0.30 62 ASP A O 6
ATOM 6698 N N . GLY A 1 63 ? -7.701 9.086 -5.764 1.00 0.17 63 GLY A N 6
ATOM 6699 C CA . GLY A 1 63 ? -6.698 8.204 -6.322 1.00 0.16 63 GLY A CA 6
ATOM 6700 C C . GLY A 1 63 ? -5.428 8.176 -5.493 1.00 0.15 63 GLY A C 6
ATOM 6701 O O . GLY A 1 63 ? -4.330 8.343 -6.024 1.00 0.17 63 GLY A O 6
ATOM 6705 N N . ILE A 1 64 ? -5.575 7.956 -4.187 1.00 0.13 64 ILE A N 6
ATOM 6706 C CA . ILE A 1 64 ? -4.429 7.932 -3.280 1.00 0.13 64 ILE A CA 6
ATOM 6707 C C . ILE A 1 64 ? -4.612 6.895 -2.166 1.00 0.13 64 ILE A C 6
ATOM 6708 O O . ILE A 1 64 ? -5.732 6.481 -1.867 1.00 0.15 64 ILE A O 6
ATOM 6724 N N . VAL A 1 65 ? -3.497 6.482 -1.558 1.00 0.14 65 VAL A N 6
ATOM 6725 C CA . VAL A 1 65 ? -3.517 5.505 -0.472 1.00 0.15 65 VAL A CA 6
ATOM 6726 C C . VAL A 1 65 ? -2.536 5.884 0.643 1.00 0.14 65 VAL A C 6
ATOM 6727 O O . VAL A 1 65 ? -1.503 6.506 0.399 1.00 0.17 65 VAL A O 6
ATOM 6740 N N . GLU A 1 66 ? -2.885 5.495 1.867 1.00 0.16 66 GLU A N 6
ATOM 6741 C CA . GLU A 1 66 ? -2.074 5.755 3.045 1.00 0.20 66 GLU A CA 6
ATOM 6742 C C . GLU A 1 66 ? -1.832 4.452 3.805 1.00 0.17 66 GLU A C 6
ATOM 6743 O O . GLU A 1 66 ? -2.717 3.600 3.878 1.00 0.22 66 GLU A O 6
ATOM 6755 N N . ILE A 1 67 ? -0.643 4.306 4.377 1.00 0.13 67 ILE A N 6
ATOM 6756 C CA . ILE A 1 67 ? -0.294 3.097 5.120 1.00 0.12 67 ILE A CA 6
ATOM 6757 C C . ILE A 1 67 ? 0.678 3.402 6.252 1.00 0.12 67 ILE A C 6
ATOM 6758 O O . ILE A 1 67 ? 1.136 4.532 6.405 1.00 0.13 67 ILE A O 6
ATOM 6774 N N . ASP A 1 68 ? 0.975 2.385 7.048 1.00 0.12 68 ASP A N 6
ATOM 6775 C CA . ASP A 1 68 ? 1.902 2.524 8.164 1.00 0.12 68 ASP A CA 6
ATOM 6776 C C . ASP A 1 68 ? 2.851 1.333 8.203 1.00 0.12 68 ASP A C 6
ATOM 6777 O O . ASP A 1 68 ? 2.693 0.426 9.020 1.00 0.17 68 ASP A O 6
ATOM 6786 N N . PRO A 1 69 ? 3.862 1.328 7.318 1.00 0.13 69 PRO A N 6
ATOM 6787 C CA . PRO A 1 69 ? 4.842 0.238 7.244 1.00 0.13 69 PRO A CA 6
ATOM 6788 C C . PRO A 1 69 ? 5.604 0.064 8.557 1.00 0.13 69 PRO A C 6
ATOM 6789 O O . PRO A 1 69 ? 6.067 1.044 9.139 1.00 0.15 69 PRO A O 6
ATOM 6800 N N . PRO A 1 70 ? 5.747 -1.184 9.046 1.00 0.14 70 PRO A N 6
ATOM 6801 C CA . PRO A 1 70 ? 6.458 -1.453 10.296 1.00 0.16 70 PRO A CA 6
ATOM 6802 C C . PRO A 1 70 ? 7.954 -1.202 10.151 1.00 0.16 70 PRO A C 6
ATOM 6803 O O . PRO A 1 70 ? 8.589 -1.741 9.250 1.00 0.16 70 PRO A O 6
ATOM 6814 N N . HIS A 1 71 ? 8.514 -0.400 11.051 1.00 0.18 71 HIS A N 6
ATOM 6815 C CA . HIS A 1 71 ? 9.939 -0.082 11.008 1.00 0.19 71 HIS A CA 6
ATOM 6816 C C . HIS A 1 71 ? 10.375 0.323 9.595 1.00 0.18 71 HIS A C 6
ATOM 6817 O O . HIS A 1 71 ? 9.838 1.274 9.025 1.00 0.19 71 HIS A O 6
ATOM 6832 N N . GLY A 1 72 ? 11.346 -0.399 9.033 1.00 0.18 72 GLY A N 6
ATOM 6833 C CA . GLY A 1 72 ? 11.828 -0.092 7.696 1.00 0.19 72 GLY A CA 6
ATOM 6834 C C . GLY A 1 72 ? 11.259 -1.022 6.639 1.00 0.17 72 GLY A C 6
ATOM 6835 O O . GLY A 1 72 ? 11.827 -1.166 5.557 1.00 0.19 72 GLY A O 6
ATOM 6839 N N . LEU A 1 73 ? 10.135 -1.652 6.959 1.00 0.15 73 LEU A N 6
ATOM 6840 C CA . LEU A 1 73 ? 9.487 -2.590 6.046 1.00 0.15 73 LEU A CA 6
ATOM 6841 C C . LEU A 1 73 ? 8.967 -1.901 4.786 1.00 0.15 73 LEU A C 6
ATOM 6842 O O . LEU A 1 73 ? 8.589 -2.566 3.821 1.00 0.15 73 LEU A O 6
ATOM 6858 N N . LEU A 1 74 ? 8.952 -0.573 4.787 1.00 0.15 74 LEU A N 6
ATOM 6859 C CA . LEU A 1 74 ? 8.481 0.180 3.624 1.00 0.16 74 LEU A CA 6
ATOM 6860 C C . LEU A 1 74 ? 9.365 -0.085 2.406 1.00 0.14 74 LEU A C 6
ATOM 6861 O O . LEU A 1 74 ? 9.202 0.548 1.364 1.00 0.16 74 LEU A O 6
ATOM 6877 N N . ASN A 1 75 ? 10.299 -1.028 2.540 1.00 0.14 75 ASN A N 6
ATOM 6878 C CA . ASN A 1 75 ? 11.204 -1.367 1.447 1.00 0.16 75 ASN A CA 6
ATOM 6879 C C . ASN A 1 75 ? 11.295 -2.878 1.237 1.00 0.34 75 ASN A C 6
ATOM 6880 O O . ASN A 1 75 ? 11.782 -3.607 2.101 1.00 0.93 75 ASN A O 6
ATOM 6891 N N . LEU A 1 76 ? 10.823 -3.333 0.076 1.00 0.28 76 LEU A N 6
ATOM 6892 C CA . LEU A 1 76 ? 10.848 -4.749 -0.284 1.00 0.24 76 LEU A CA 6
ATOM 6893 C C . LEU A 1 76 ? 10.037 -5.599 0.691 1.00 0.29 76 LEU A C 6
ATOM 6894 O O . LEU A 1 76 ? 9.743 -5.179 1.810 1.00 0.40 76 LEU A O 6
ATOM 6910 N N . GLU A 1 77 ? 9.683 -6.800 0.250 1.00 0.32 77 GLU A N 6
ATOM 6911 C CA . GLU A 1 77 ? 8.910 -7.727 1.063 1.00 0.39 77 GLU A CA 6
ATOM 6912 C C . GLU A 1 77 ? 9.814 -8.456 2.056 1.00 0.54 77 GLU A C 6
ATOM 6913 O O . GLU A 1 77 ? 10.739 -9.165 1.604 1.00 1.35 77 GLU A O 6
ATOM 6925 N N . MET A 1 1 ? -12.185 2.587 9.102 1.00 3.34 1 MET A N 7
ATOM 6926 C CA . MET A 1 1 ? -12.878 1.276 9.005 1.00 3.01 1 MET A CA 7
ATOM 6927 C C . MET A 1 1 ? -13.522 1.101 7.634 1.00 2.47 1 MET A C 7
ATOM 6928 O O . MET A 1 1 ? -14.733 1.262 7.480 1.00 2.58 1 MET A O 7
ATOM 6944 N N . ASP A 1 2 ? -12.703 0.771 6.641 1.00 2.29 2 ASP A N 7
ATOM 6945 C CA . ASP A 1 2 ? -13.191 0.572 5.280 1.00 1.82 2 ASP A CA 7
ATOM 6946 C C . ASP A 1 2 ? -12.569 -0.673 4.658 1.00 1.56 2 ASP A C 7
ATOM 6947 O O . ASP A 1 2 ? -13.258 -1.664 4.408 1.00 2.31 2 ASP A O 7
ATOM 6956 N N . THR A 1 3 ? -11.262 -0.614 4.411 1.00 1.03 3 THR A N 7
ATOM 6957 C CA . THR A 1 3 ? -10.539 -1.735 3.820 1.00 0.66 3 THR A CA 7
ATOM 6958 C C . THR A 1 3 ? -11.138 -2.126 2.472 1.00 0.47 3 THR A C 7
ATOM 6959 O O . THR A 1 3 ? -11.970 -3.030 2.392 1.00 0.75 3 THR A O 7
ATOM 6970 N N . TYR A 1 4 ? -10.712 -1.440 1.414 1.00 0.57 4 TYR A N 7
ATOM 6971 C CA . TYR A 1 4 ? -11.211 -1.722 0.071 1.00 0.53 4 TYR A CA 7
ATOM 6972 C C . TYR A 1 4 ? -10.398 -2.815 -0.605 1.00 0.40 4 TYR A C 7
ATOM 6973 O O . TYR A 1 4 ? -9.356 -3.235 -0.100 1.00 0.37 4 TYR A O 7
ATOM 6991 N N . TYR A 1 5 ? -10.886 -3.271 -1.753 1.00 0.38 5 TYR A N 7
ATOM 6992 C CA . TYR A 1 5 ? -10.215 -4.321 -2.510 1.00 0.31 5 TYR A CA 7
ATOM 6993 C C . TYR A 1 5 ? -8.813 -3.877 -2.919 1.00 0.24 5 TYR A C 7
ATOM 6994 O O . TYR A 1 5 ? -8.570 -2.693 -3.149 1.00 0.25 5 TYR A O 7
ATOM 7012 N N . ASP A 1 6 ? -7.900 -4.836 -3.011 1.00 0.20 6 ASP A N 7
ATOM 7013 C CA . ASP A 1 6 ? -6.519 -4.549 -3.381 1.00 0.16 6 ASP A CA 7
ATOM 7014 C C . ASP A 1 6 ? -6.390 -4.307 -4.880 1.00 0.14 6 ASP A C 7
ATOM 7015 O O . ASP A 1 6 ? -5.781 -3.326 -5.307 1.00 0.13 6 ASP A O 7
ATOM 7024 N N . HIS A 1 7 ? -6.959 -5.213 -5.674 1.00 0.17 7 HIS A N 7
ATOM 7025 C CA . HIS A 1 7 ? -6.914 -5.097 -7.129 1.00 0.19 7 HIS A CA 7
ATOM 7026 C C . HIS A 1 7 ? -7.440 -3.737 -7.577 1.00 0.20 7 HIS A C 7
ATOM 7027 O O . HIS A 1 7 ? -7.222 -3.314 -8.712 1.00 0.23 7 HIS A O 7
ATOM 7042 N N . GLN A 1 8 ? -8.134 -3.061 -6.671 1.00 0.20 8 GLN A N 7
ATOM 7043 C CA . GLN A 1 8 ? -8.697 -1.755 -6.952 1.00 0.23 8 GLN A CA 7
ATOM 7044 C C . GLN A 1 8 ? -7.759 -0.645 -6.476 1.00 0.21 8 GLN A C 7
ATOM 7045 O O . GLN A 1 8 ? -7.671 0.417 -7.092 1.00 0.23 8 GLN A O 7
ATOM 7059 N N . LEU A 1 9 ? -7.059 -0.906 -5.373 1.00 0.18 9 LEU A N 7
ATOM 7060 C CA . LEU A 1 9 ? -6.134 0.060 -4.799 1.00 0.17 9 LEU A CA 7
ATOM 7061 C C . LEU A 1 9 ? -4.869 0.188 -5.634 1.00 0.14 9 LEU A C 7
ATOM 7062 O O . LEU A 1 9 ? -4.178 1.203 -5.567 1.00 0.14 9 LEU A O 7
ATOM 7078 N N . VAL A 1 10 ? -4.554 -0.841 -6.412 1.00 0.12 10 VAL A N 7
ATOM 7079 C CA . VAL A 1 10 ? -3.378 -0.791 -7.264 1.00 0.11 10 VAL A CA 7
ATOM 7080 C C . VAL A 1 10 ? -3.510 0.353 -8.269 1.00 0.11 10 VAL A C 7
ATOM 7081 O O . VAL A 1 10 ? -4.532 0.495 -8.940 1.00 0.16 10 VAL A O 7
ATOM 7094 N N . GLY A 1 11 ? -2.464 1.164 -8.355 1.00 0.08 11 GLY A N 7
ATOM 7095 C CA . GLY A 1 11 ? -2.464 2.312 -9.248 1.00 0.08 11 GLY A CA 7
ATOM 7096 C C . GLY A 1 11 ? -2.684 3.620 -8.510 1.00 0.08 11 GLY A C 7
ATOM 7097 O O . GLY A 1 11 ? -2.732 4.684 -9.125 1.00 0.13 11 GLY A O 7
ATOM 7101 N N . LEU A 1 12 ? -2.819 3.539 -7.188 1.00 0.09 12 LEU A N 7
ATOM 7102 C CA . LEU A 1 12 ? -3.019 4.725 -6.358 1.00 0.09 12 LEU A CA 7
ATOM 7103 C C . LEU A 1 12 ? -1.698 5.166 -5.741 1.00 0.09 12 LEU A C 7
ATOM 7104 O O . LEU A 1 12 ? -0.748 4.392 -5.679 1.00 0.09 12 LEU A O 7
ATOM 7120 N N . MET A 1 13 ? -1.641 6.412 -5.284 1.00 0.09 13 MET A N 7
ATOM 7121 C CA . MET A 1 13 ? -0.426 6.939 -4.678 1.00 0.10 13 MET A CA 7
ATOM 7122 C C . MET A 1 13 ? -0.352 6.536 -3.211 1.00 0.10 13 MET A C 7
ATOM 7123 O O . MET A 1 13 ? -1.017 7.125 -2.364 1.00 0.12 13 MET A O 7
ATOM 7137 N N . VAL A 1 14 ? 0.489 5.556 -2.910 1.00 0.10 14 VAL A N 7
ATOM 7138 C CA . VAL A 1 14 ? 0.634 5.068 -1.546 1.00 0.12 14 VAL A CA 7
ATOM 7139 C C . VAL A 1 14 ? 1.672 5.870 -0.776 1.00 0.09 14 VAL A C 7
ATOM 7140 O O . VAL A 1 14 ? 2.678 6.300 -1.339 1.00 0.13 14 VAL A O 7
ATOM 7153 N N . GLN A 1 15 ? 1.409 6.094 0.508 1.00 0.09 15 GLN A N 7
ATOM 7154 C CA . GLN A 1 15 ? 2.345 6.828 1.357 1.00 0.10 15 GLN A CA 7
ATOM 7155 C C . GLN A 1 15 ? 2.146 6.449 2.814 1.00 0.11 15 GLN A C 7
ATOM 7156 O O . GLN A 1 15 ? 1.114 5.891 3.178 1.00 0.18 15 GLN A O 7
ATOM 7170 N N . THR A 1 16 ? 3.131 6.754 3.649 1.00 0.10 16 THR A N 7
ATOM 7171 C CA . THR A 1 16 ? 3.034 6.445 5.068 1.00 0.11 16 THR A CA 7
ATOM 7172 C C . THR A 1 16 ? 2.210 7.498 5.791 1.00 0.13 16 THR A C 7
ATOM 7173 O O . THR A 1 16 ? 2.039 8.612 5.299 1.00 0.14 16 THR A O 7
ATOM 7184 N N . ALA A 1 17 ? 1.697 7.133 6.955 1.00 0.16 17 ALA A N 7
ATOM 7185 C CA . ALA A 1 17 ? 0.900 8.045 7.760 1.00 0.20 17 ALA A CA 7
ATOM 7186 C C . ALA A 1 17 ? 1.690 9.308 8.082 1.00 0.19 17 ALA A C 7
ATOM 7187 O O . ALA A 1 17 ? 1.131 10.402 8.160 1.00 0.22 17 ALA A O 7
ATOM 7194 N N . THR A 1 18 ? 2.997 9.144 8.266 1.00 0.19 18 THR A N 7
ATOM 7195 C CA . THR A 1 18 ? 3.873 10.264 8.581 1.00 0.21 18 THR A CA 7
ATOM 7196 C C . THR A 1 18 ? 3.999 11.210 7.394 1.00 0.21 18 THR A C 7
ATOM 7197 O O . THR A 1 18 ? 4.384 12.370 7.550 1.00 0.25 18 THR A O 7
ATOM 7208 N N . GLY A 1 19 ? 3.672 10.708 6.206 1.00 0.17 19 GLY A N 7
ATOM 7209 C CA . GLY A 1 19 ? 3.742 11.530 5.011 1.00 0.19 19 GLY A CA 7
ATOM 7210 C C . GLY A 1 19 ? 4.872 11.147 4.072 1.00 0.17 19 GLY A C 7
ATOM 7211 O O . GLY A 1 19 ? 5.317 11.972 3.272 1.00 0.20 19 GLY A O 7
ATOM 7215 N N . GLU A 1 20 ? 5.345 9.904 4.158 1.00 0.13 20 GLU A N 7
ATOM 7216 C CA . GLU A 1 20 ? 6.427 9.453 3.289 1.00 0.12 20 GLU A CA 7
ATOM 7217 C C . GLU A 1 20 ? 5.876 8.952 1.959 1.00 0.10 20 GLU A C 7
ATOM 7218 O O . GLU A 1 20 ? 5.154 7.956 1.911 1.00 0.11 20 GLU A O 7
ATOM 7230 N N . GLY A 1 21 ? 6.226 9.644 0.882 1.00 0.10 21 GLY A N 7
ATOM 7231 C CA . GLY A 1 21 ? 5.751 9.258 -0.434 1.00 0.11 21 GLY A CA 7
ATOM 7232 C C . GLY A 1 21 ? 6.529 8.097 -1.020 1.00 0.10 21 GLY A C 7
ATOM 7233 O O . GLY A 1 21 ? 7.563 8.296 -1.656 1.00 0.13 21 GLY A O 7
ATOM 7237 N N . VAL A 1 22 ? 6.032 6.882 -0.806 1.00 0.10 22 VAL A N 7
ATOM 7238 C CA . VAL A 1 22 ? 6.691 5.693 -1.326 1.00 0.11 22 VAL A CA 7
ATOM 7239 C C . VAL A 1 22 ? 6.549 5.619 -2.844 1.00 0.11 22 VAL A C 7
ATOM 7240 O O . VAL A 1 22 ? 7.444 5.137 -3.539 1.00 0.12 22 VAL A O 7
ATOM 7253 N N . GLY A 1 23 ? 5.415 6.100 -3.349 1.00 0.10 23 GLY A N 7
ATOM 7254 C CA . GLY A 1 23 ? 5.175 6.092 -4.780 1.00 0.11 23 GLY A CA 7
ATOM 7255 C C . GLY A 1 23 ? 3.761 5.670 -5.120 1.00 0.10 23 GLY A C 7
ATOM 7256 O O . GLY A 1 23 ? 2.870 5.725 -4.272 1.00 0.12 23 GLY A O 7
ATOM 7260 N N . VAL A 1 24 ? 3.553 5.247 -6.362 1.00 0.09 24 VAL A N 7
ATOM 7261 C CA . VAL A 1 24 ? 2.243 4.791 -6.802 1.00 0.09 24 VAL A CA 7
ATOM 7262 C C . VAL A 1 24 ? 2.243 3.279 -6.892 1.00 0.09 24 VAL A C 7
ATOM 7263 O O . VAL A 1 24 ? 3.080 2.694 -7.578 1.00 0.10 24 VAL A O 7
ATOM 7276 N N . VAL A 1 25 ? 1.309 2.645 -6.205 1.00 0.08 25 VAL A N 7
ATOM 7277 C CA . VAL A 1 25 ? 1.237 1.197 -6.228 1.00 0.08 25 VAL A CA 7
ATOM 7278 C C . VAL A 1 25 ? 0.830 0.733 -7.617 1.00 0.08 25 VAL A C 7
ATOM 7279 O O . VAL A 1 25 ? 0.066 1.409 -8.296 1.00 0.08 25 VAL A O 7
ATOM 7292 N N . THR A 1 26 ? 1.373 -0.391 -8.059 1.00 0.09 26 THR A N 7
ATOM 7293 C CA . THR A 1 26 ? 1.044 -0.909 -9.377 1.00 0.10 26 THR A CA 7
ATOM 7294 C C . THR A 1 26 ? 0.429 -2.294 -9.296 1.00 0.10 26 THR A C 7
ATOM 7295 O O . THR A 1 26 ? -0.091 -2.803 -10.290 1.00 0.12 26 THR A O 7
ATOM 7306 N N . GLU A 1 27 ? 0.500 -2.912 -8.120 1.00 0.10 27 GLU A N 7
ATOM 7307 C CA . GLU A 1 27 ? -0.054 -4.238 -7.932 1.00 0.12 27 GLU A CA 7
ATOM 7308 C C . GLU A 1 27 ? 0.119 -4.729 -6.500 1.00 0.11 27 GLU A C 7
ATOM 7309 O O . GLU A 1 27 ? 0.985 -4.251 -5.770 1.00 0.11 27 GLU A O 7
ATOM 7321 N N . VAL A 1 28 ? -0.722 -5.677 -6.108 1.00 0.13 28 VAL A N 7
ATOM 7322 C CA . VAL A 1 28 ? -0.642 -6.275 -4.780 1.00 0.13 28 VAL A CA 7
ATOM 7323 C C . VAL A 1 28 ? -0.272 -7.756 -4.907 1.00 0.13 28 VAL A C 7
ATOM 7324 O O . VAL A 1 28 ? -0.661 -8.409 -5.877 1.00 0.16 28 VAL A O 7
ATOM 7337 N N . VAL A 1 29 ? 0.483 -8.287 -3.947 1.00 0.11 29 VAL A N 7
ATOM 7338 C CA . VAL A 1 29 ? 0.876 -9.696 -4.001 1.00 0.12 29 VAL A CA 7
ATOM 7339 C C . VAL A 1 29 ? 0.091 -10.532 -3.006 1.00 0.13 29 VAL A C 7
ATOM 7340 O O . VAL A 1 29 ? 0.202 -10.338 -1.799 1.00 0.13 29 VAL A O 7
ATOM 7353 N N . HIS A 1 30 ? -0.688 -11.477 -3.518 1.00 0.15 30 HIS A N 7
ATOM 7354 C CA . HIS A 1 30 ? -1.484 -12.347 -2.665 1.00 0.17 30 HIS A CA 7
ATOM 7355 C C . HIS A 1 30 ? -0.579 -13.275 -1.868 1.00 0.16 30 HIS A C 7
ATOM 7356 O O . HIS A 1 30 ? -0.104 -14.291 -2.377 1.00 0.18 30 HIS A O 7
ATOM 7371 N N . THR A 1 31 ? -0.340 -12.920 -0.609 1.00 0.17 31 THR A N 7
ATOM 7372 C CA . THR A 1 31 ? 0.518 -13.719 0.252 1.00 0.20 31 THR A CA 7
ATOM 7373 C C . THR A 1 31 ? -0.289 -14.767 1.007 1.00 0.23 31 THR A C 7
ATOM 7374 O O . THR A 1 31 ? -1.495 -14.904 0.802 1.00 0.23 31 THR A O 7
ATOM 7385 N N . ALA A 1 32 ? 0.386 -15.505 1.878 1.00 0.27 32 ALA A N 7
ATOM 7386 C CA . ALA A 1 32 ? -0.265 -16.541 2.667 1.00 0.31 32 ALA A CA 7
ATOM 7387 C C . ALA A 1 32 ? -1.180 -15.934 3.726 1.00 0.34 32 ALA A C 7
ATOM 7388 O O . ALA A 1 32 ? -2.278 -16.435 3.974 1.00 0.37 32 ALA A O 7
ATOM 7395 N N . ALA A 1 33 ? -0.721 -14.850 4.345 1.00 0.34 33 ALA A N 7
ATOM 7396 C CA . ALA A 1 33 ? -1.491 -14.178 5.384 1.00 0.39 33 ALA A CA 7
ATOM 7397 C C . ALA A 1 33 ? -2.493 -13.196 4.792 1.00 0.37 33 ALA A C 7
ATOM 7398 O O . ALA A 1 33 ? -3.581 -12.997 5.335 1.00 0.40 33 ALA A O 7
ATOM 7405 N N . GLY A 1 34 ? -2.118 -12.584 3.675 1.00 0.32 34 GLY A N 7
ATOM 7406 C CA . GLY A 1 34 ? -2.994 -11.627 3.022 1.00 0.32 34 GLY A CA 7
ATOM 7407 C C . GLY A 1 34 ? -2.469 -11.178 1.671 1.00 0.26 34 GLY A C 7
ATOM 7408 O O . GLY A 1 34 ? -2.426 -11.962 0.725 1.00 0.21 34 GLY A O 7
ATOM 7412 N N . GLU A 1 35 ? -2.068 -9.912 1.586 1.00 0.27 35 GLU A N 7
ATOM 7413 C CA . GLU A 1 35 ? -1.548 -9.343 0.346 1.00 0.22 35 GLU A CA 7
ATOM 7414 C C . GLU A 1 35 ? -0.387 -8.388 0.623 1.00 0.19 35 GLU A C 7
ATOM 7415 O O . GLU A 1 35 ? -0.154 -7.988 1.765 1.00 0.22 35 GLU A O 7
ATOM 7427 N N . LEU A 1 36 ? 0.337 -8.029 -0.435 1.00 0.15 36 LEU A N 7
ATOM 7428 C CA . LEU A 1 36 ? 1.467 -7.110 -0.330 1.00 0.14 36 LEU A CA 7
ATOM 7429 C C . LEU A 1 36 ? 1.205 -5.857 -1.154 1.00 0.12 36 LEU A C 7
ATOM 7430 O O . LEU A 1 36 ? 0.235 -5.795 -1.908 1.00 0.11 36 LEU A O 7
ATOM 7446 N N . LEU A 1 37 ? 2.068 -4.859 -1.006 1.00 0.12 37 LEU A N 7
ATOM 7447 C CA . LEU A 1 37 ? 1.917 -3.616 -1.749 1.00 0.12 37 LEU A CA 7
ATOM 7448 C C . LEU A 1 37 ? 3.116 -3.356 -2.648 1.00 0.11 37 LEU A C 7
ATOM 7449 O O . LEU A 1 37 ? 4.156 -2.896 -2.183 1.00 0.12 37 LEU A O 7
ATOM 7465 N N . ALA A 1 38 ? 2.962 -3.631 -3.938 1.00 0.10 38 ALA A N 7
ATOM 7466 C CA . ALA A 1 38 ? 4.034 -3.383 -4.887 1.00 0.10 38 ALA A CA 7
ATOM 7467 C C . ALA A 1 38 ? 3.949 -1.944 -5.364 1.00 0.10 38 ALA A C 7
ATOM 7468 O O . ALA A 1 38 ? 3.155 -1.619 -6.242 1.00 0.11 38 ALA A O 7
ATOM 7475 N N . VAL A 1 39 ? 4.774 -1.085 -4.780 1.00 0.11 39 VAL A N 7
ATOM 7476 C CA . VAL A 1 39 ? 4.768 0.326 -5.130 1.00 0.12 39 VAL A CA 7
ATOM 7477 C C . VAL A 1 39 ? 6.003 0.706 -5.938 1.00 0.12 39 VAL A C 7
ATOM 7478 O O . VAL A 1 39 ? 7.115 0.274 -5.641 1.00 0.17 39 VAL A O 7
ATOM 7491 N N . LYS A 1 40 ? 5.792 1.526 -6.961 1.00 0.11 40 LYS A N 7
ATOM 7492 C CA . LYS A 1 40 ? 6.872 1.965 -7.831 1.00 0.15 40 LYS A CA 7
ATOM 7493 C C . LYS A 1 40 ? 7.667 3.104 -7.210 1.00 0.19 40 LYS A C 7
ATOM 7494 O O . LYS A 1 40 ? 7.256 4.264 -7.264 1.00 0.30 40 LYS A O 7
ATOM 7513 N N . ARG A 1 41 ? 8.808 2.766 -6.617 1.00 0.19 41 ARG A N 7
ATOM 7514 C CA . ARG A 1 41 ? 9.668 3.765 -5.991 1.00 0.28 41 ARG A CA 7
ATOM 7515 C C . ARG A 1 41 ? 10.161 4.767 -7.033 1.00 0.35 41 ARG A C 7
ATOM 7516 O O . ARG A 1 41 ? 9.954 4.576 -8.232 1.00 0.39 41 ARG A O 7
ATOM 7537 N N . ASP A 1 42 ? 10.808 5.833 -6.576 1.00 0.42 42 ASP A N 7
ATOM 7538 C CA . ASP A 1 42 ? 11.317 6.863 -7.478 1.00 0.51 42 ASP A CA 7
ATOM 7539 C C . ASP A 1 42 ? 12.178 6.273 -8.589 1.00 0.62 42 ASP A C 7
ATOM 7540 O O . ASP A 1 42 ? 11.996 6.598 -9.763 1.00 0.72 42 ASP A O 7
ATOM 7549 N N . SER A 1 43 ? 13.112 5.404 -8.219 1.00 0.64 43 SER A N 7
ATOM 7550 C CA . SER A 1 43 ? 14.003 4.792 -9.198 1.00 0.78 43 SER A CA 7
ATOM 7551 C C . SER A 1 43 ? 13.887 3.270 -9.199 1.00 0.55 43 SER A C 7
ATOM 7552 O O . SER A 1 43 ? 14.273 2.611 -10.166 1.00 0.65 43 SER A O 7
ATOM 7560 N N . ASP A 1 44 ? 13.357 2.714 -8.115 1.00 0.32 44 ASP A N 7
ATOM 7561 C CA . ASP A 1 44 ? 13.203 1.267 -7.996 1.00 0.28 44 ASP A CA 7
ATOM 7562 C C . ASP A 1 44 ? 11.765 0.901 -7.635 1.00 0.23 44 ASP A C 7
ATOM 7563 O O . ASP A 1 44 ? 10.830 1.630 -7.966 1.00 0.23 44 ASP A O 7
ATOM 7572 N N . GLU A 1 45 ? 11.597 -0.238 -6.967 1.00 0.21 45 GLU A N 7
ATOM 7573 C CA . GLU A 1 45 ? 10.275 -0.699 -6.557 1.00 0.18 45 GLU A CA 7
ATOM 7574 C C . GLU A 1 45 ? 10.365 -1.493 -5.256 1.00 0.18 45 GLU A C 7
ATOM 7575 O O . GLU A 1 45 ? 11.248 -2.336 -5.095 1.00 0.36 45 GLU A O 7
ATOM 7587 N N . VAL A 1 46 ? 9.447 -1.223 -4.332 1.00 0.14 46 VAL A N 7
ATOM 7588 C CA . VAL A 1 46 ? 9.437 -1.915 -3.047 1.00 0.14 46 VAL A CA 7
ATOM 7589 C C . VAL A 1 46 ? 8.078 -2.532 -2.749 1.00 0.14 46 VAL A C 7
ATOM 7590 O O . VAL A 1 46 ? 7.077 -2.187 -3.375 1.00 0.16 46 VAL A O 7
ATOM 7603 N N . LEU A 1 47 ? 8.056 -3.445 -1.782 1.00 0.13 47 LEU A N 7
ATOM 7604 C CA . LEU A 1 47 ? 6.832 -4.126 -1.396 1.00 0.15 47 LEU A CA 7
ATOM 7605 C C . LEU A 1 47 ? 6.564 -4.000 0.105 1.00 0.15 47 LEU A C 7
ATOM 7606 O O . LEU A 1 47 ? 7.490 -4.054 0.914 1.00 0.24 47 LEU A O 7
ATOM 7622 N N . VAL A 1 48 ? 5.291 -3.832 0.473 1.00 0.10 48 VAL A N 7
ATOM 7623 C CA . VAL A 1 48 ? 4.908 -3.723 1.880 1.00 0.11 48 VAL A CA 7
ATOM 7624 C C . VAL A 1 48 ? 3.587 -4.455 2.147 1.00 0.12 48 VAL A C 7
ATOM 7625 O O . VAL A 1 48 ? 2.625 -4.289 1.403 1.00 0.14 48 VAL A O 7
ATOM 7638 N N . PRO A 1 49 ? 3.515 -5.261 3.224 1.00 0.13 49 PRO A N 7
ATOM 7639 C CA . PRO A 1 49 ? 2.304 -6.022 3.562 1.00 0.15 49 PRO A CA 7
ATOM 7640 C C . PRO A 1 49 ? 1.091 -5.138 3.814 1.00 0.16 49 PRO A C 7
ATOM 7641 O O . PRO A 1 49 ? 1.101 -4.288 4.704 1.00 0.19 49 PRO A O 7
ATOM 7652 N N . PHE A 1 50 ? 0.045 -5.349 3.019 1.00 0.16 50 PHE A N 7
ATOM 7653 C CA . PHE A 1 50 ? -1.191 -4.591 3.160 1.00 0.19 50 PHE A CA 7
ATOM 7654 C C . PHE A 1 50 ? -2.134 -5.309 4.107 1.00 0.18 50 PHE A C 7
ATOM 7655 O O . PHE A 1 50 ? -2.554 -6.436 3.851 1.00 0.21 50 PHE A O 7
ATOM 7672 N N . VAL A 1 51 ? -2.462 -4.644 5.200 1.00 0.17 51 VAL A N 7
ATOM 7673 C CA . VAL A 1 51 ? -3.346 -5.209 6.198 1.00 0.18 51 VAL A CA 7
ATOM 7674 C C . VAL A 1 51 ? -4.311 -4.148 6.707 1.00 0.20 51 VAL A C 7
ATOM 7675 O O . VAL A 1 51 ? -3.925 -3.000 6.925 1.00 0.22 51 VAL A O 7
ATOM 7688 N N . ARG A 1 52 ? -5.570 -4.535 6.881 1.00 0.28 52 ARG A N 7
ATOM 7689 C CA . ARG A 1 52 ? -6.592 -3.613 7.365 1.00 0.32 52 ARG A CA 7
ATOM 7690 C C . ARG A 1 52 ? -6.170 -2.990 8.692 1.00 0.33 52 ARG A C 7
ATOM 7691 O O . ARG A 1 52 ? -6.765 -2.011 9.146 1.00 0.37 52 ARG A O 7
ATOM 7712 N N . ALA A 1 53 ? -5.147 -3.571 9.312 1.00 0.34 53 ALA A N 7
ATOM 7713 C CA . ALA A 1 53 ? -4.646 -3.082 10.590 1.00 0.45 53 ALA A CA 7
ATOM 7714 C C . ALA A 1 53 ? -3.556 -2.035 10.385 1.00 0.46 53 ALA A C 7
ATOM 7715 O O . ALA A 1 53 ? -3.425 -1.095 11.170 1.00 0.61 53 ALA A O 7
ATOM 7722 N N . ILE A 1 54 ? -2.781 -2.207 9.321 1.00 0.38 54 ILE A N 7
ATOM 7723 C CA . ILE A 1 54 ? -1.688 -1.294 9.008 1.00 0.46 54 ILE A CA 7
ATOM 7724 C C . ILE A 1 54 ? -2.177 -0.097 8.193 1.00 0.38 54 ILE A C 7
ATOM 7725 O O . ILE A 1 54 ? -1.543 0.959 8.189 1.00 0.32 54 ILE A O 7
ATOM 7741 N N . VAL A 1 55 ? -3.305 -0.263 7.510 1.00 0.43 55 VAL A N 7
ATOM 7742 C CA . VAL A 1 55 ? -3.867 0.812 6.698 1.00 0.37 55 VAL A CA 7
ATOM 7743 C C . VAL A 1 55 ? -4.402 1.938 7.578 1.00 0.31 55 VAL A C 7
ATOM 7744 O O . VAL A 1 55 ? -5.146 1.700 8.529 1.00 0.37 55 VAL A O 7
ATOM 7757 N N . THR A 1 56 ? -4.009 3.164 7.257 1.00 0.23 56 THR A N 7
ATOM 7758 C CA . THR A 1 56 ? -4.444 4.330 8.014 1.00 0.21 56 THR A CA 7
ATOM 7759 C C . THR A 1 56 ? -5.578 5.054 7.306 1.00 0.22 56 THR A C 7
ATOM 7760 O O . THR A 1 56 ? -6.591 5.399 7.916 1.00 0.30 56 THR A O 7
ATOM 7771 N N . SER A 1 57 ? -5.398 5.283 6.012 1.00 0.23 57 SER A N 7
ATOM 7772 C CA . SER A 1 57 ? -6.393 5.980 5.211 1.00 0.28 57 SER A CA 7
ATOM 7773 C C . SER A 1 57 ? -6.443 5.430 3.790 1.00 0.22 57 SER A C 7
ATOM 7774 O O . SER A 1 57 ? -5.515 4.757 3.342 1.00 0.21 57 SER A O 7
ATOM 7782 N N . VAL A 1 58 ? -7.534 5.721 3.088 1.00 0.28 58 VAL A N 7
ATOM 7783 C CA . VAL A 1 58 ? -7.708 5.256 1.722 1.00 0.28 58 VAL A CA 7
ATOM 7784 C C . VAL A 1 58 ? -8.537 6.237 0.895 1.00 0.33 58 VAL A C 7
ATOM 7785 O O . VAL A 1 58 ? -9.728 6.426 1.141 1.00 0.65 58 VAL A O 7
ATOM 7798 N N . SER A 1 59 ? -7.892 6.870 -0.080 1.00 0.28 59 SER A N 7
ATOM 7799 C CA . SER A 1 59 ? -8.568 7.817 -0.958 1.00 0.31 59 SER A CA 7
ATOM 7800 C C . SER A 1 59 ? -9.117 7.088 -2.177 1.00 0.29 59 SER A C 7
ATOM 7801 O O . SER A 1 59 ? -8.358 6.560 -2.991 1.00 0.40 59 SER A O 7
ATOM 7809 N N . LEU A 1 60 ? -10.439 7.062 -2.300 1.00 0.28 60 LEU A N 7
ATOM 7810 C CA . LEU A 1 60 ? -11.089 6.365 -3.402 1.00 0.33 60 LEU A CA 7
ATOM 7811 C C . LEU A 1 60 ? -11.260 7.252 -4.628 1.00 0.30 60 LEU A C 7
ATOM 7812 O O . LEU A 1 60 ? -10.866 6.884 -5.736 1.00 0.36 60 LEU A O 7
ATOM 7828 N N . ASP A 1 61 ? -11.850 8.418 -4.418 1.00 0.29 61 ASP A N 7
ATOM 7829 C CA . ASP A 1 61 ? -12.106 9.359 -5.507 1.00 0.30 61 ASP A CA 7
ATOM 7830 C C . ASP A 1 61 ? -10.858 10.149 -5.897 1.00 0.26 61 ASP A C 7
ATOM 7831 O O . ASP A 1 61 ? -10.668 10.474 -7.069 1.00 0.27 61 ASP A O 7
ATOM 7840 N N . ASP A 1 62 ? -10.011 10.459 -4.920 1.00 0.25 62 ASP A N 7
ATOM 7841 C CA . ASP A 1 62 ? -8.799 11.222 -5.181 1.00 0.25 62 ASP A CA 7
ATOM 7842 C C . ASP A 1 62 ? -7.716 10.351 -5.811 1.00 0.22 62 ASP A C 7
ATOM 7843 O O . ASP A 1 62 ? -6.779 10.862 -6.426 1.00 0.30 62 ASP A O 7
ATOM 7852 N N . GLY A 1 63 ? -7.847 9.036 -5.656 1.00 0.17 63 GLY A N 7
ATOM 7853 C CA . GLY A 1 63 ? -6.873 8.126 -6.220 1.00 0.16 63 GLY A CA 7
ATOM 7854 C C . GLY A 1 63 ? -5.577 8.095 -5.430 1.00 0.15 63 GLY A C 7
ATOM 7855 O O . GLY A 1 63 ? -4.495 8.234 -6.000 1.00 0.17 63 GLY A O 7
ATOM 7859 N N . ILE A 1 64 ? -5.684 7.906 -4.117 1.00 0.13 64 ILE A N 7
ATOM 7860 C CA . ILE A 1 64 ? -4.509 7.873 -3.249 1.00 0.13 64 ILE A CA 7
ATOM 7861 C C . ILE A 1 64 ? -4.660 6.824 -2.142 1.00 0.13 64 ILE A C 7
ATOM 7862 O O . ILE A 1 64 ? -5.771 6.407 -1.817 1.00 0.15 64 ILE A O 7
ATOM 7878 N N . VAL A 1 65 ? -3.529 6.403 -1.574 1.00 0.14 65 VAL A N 7
ATOM 7879 C CA . VAL A 1 65 ? -3.518 5.409 -0.504 1.00 0.15 65 VAL A CA 7
ATOM 7880 C C . VAL A 1 65 ? -2.543 5.795 0.611 1.00 0.14 65 VAL A C 7
ATOM 7881 O O . VAL A 1 65 ? -1.502 6.405 0.365 1.00 0.17 65 VAL A O 7
ATOM 7894 N N . GLU A 1 66 ? -2.904 5.431 1.836 1.00 0.16 66 GLU A N 7
ATOM 7895 C CA . GLU A 1 66 ? -2.099 5.697 3.012 1.00 0.20 66 GLU A CA 7
ATOM 7896 C C . GLU A 1 66 ? -1.798 4.389 3.735 1.00 0.17 66 GLU A C 7
ATOM 7897 O O . GLU A 1 66 ? -2.628 3.480 3.749 1.00 0.22 66 GLU A O 7
ATOM 7909 N N . ILE A 1 67 ? -0.621 4.300 4.342 1.00 0.13 67 ILE A N 7
ATOM 7910 C CA . ILE A 1 67 ? -0.220 3.091 5.050 1.00 0.12 67 ILE A CA 7
ATOM 7911 C C . ILE A 1 67 ? 0.680 3.419 6.234 1.00 0.12 67 ILE A C 7
ATOM 7912 O O . ILE A 1 67 ? 1.057 4.571 6.442 1.00 0.13 67 ILE A O 7
ATOM 7928 N N . ASP A 1 68 ? 1.010 2.396 7.010 1.00 0.12 68 ASP A N 7
ATOM 7929 C CA . ASP A 1 68 ? 1.882 2.557 8.164 1.00 0.12 68 ASP A CA 7
ATOM 7930 C C . ASP A 1 68 ? 2.845 1.381 8.250 1.00 0.12 68 ASP A C 7
ATOM 7931 O O . ASP A 1 68 ? 2.724 0.525 9.126 1.00 0.17 68 ASP A O 7
ATOM 7940 N N . PRO A 1 69 ? 3.824 1.337 7.336 1.00 0.13 69 PRO A N 7
ATOM 7941 C CA . PRO A 1 69 ? 4.815 0.257 7.285 1.00 0.13 69 PRO A CA 7
ATOM 7942 C C . PRO A 1 69 ? 5.622 0.161 8.578 1.00 0.13 69 PRO A C 7
ATOM 7943 O O . PRO A 1 69 ? 6.064 1.178 9.112 1.00 0.15 69 PRO A O 7
ATOM 7954 N N . PRO A 1 70 ? 5.832 -1.063 9.105 1.00 0.14 70 PRO A N 7
ATOM 7955 C CA . PRO A 1 70 ? 6.589 -1.266 10.340 1.00 0.16 70 PRO A CA 7
ATOM 7956 C C . PRO A 1 70 ? 8.082 -1.046 10.133 1.00 0.16 70 PRO A C 7
ATOM 7957 O O . PRO A 1 70 ? 8.681 -1.638 9.238 1.00 0.16 70 PRO A O 7
ATOM 7968 N N . HIS A 1 71 ? 8.681 -0.209 10.974 1.00 0.18 71 HIS A N 7
ATOM 7969 C CA . HIS A 1 71 ? 10.107 0.088 10.875 1.00 0.19 71 HIS A CA 7
ATOM 7970 C C . HIS A 1 71 ? 10.502 0.429 9.431 1.00 0.18 71 HIS A C 7
ATOM 7971 O O . HIS A 1 71 ? 9.949 1.354 8.836 1.00 0.19 71 HIS A O 7
ATOM 7986 N N . GLY A 1 72 ? 11.456 -0.319 8.872 1.00 0.18 72 GLY A N 7
ATOM 7987 C CA . GLY A 1 72 ? 11.901 -0.068 7.510 1.00 0.19 72 GLY A CA 7
ATOM 7988 C C . GLY A 1 72 ? 11.303 -1.034 6.501 1.00 0.17 72 GLY A C 7
ATOM 7989 O O . GLY A 1 72 ? 11.849 -1.220 5.414 1.00 0.19 72 GLY A O 7
ATOM 7993 N N . LEU A 1 73 ? 10.181 -1.648 6.860 1.00 0.15 73 LEU A N 7
ATOM 7994 C CA . LEU A 1 73 ? 9.517 -2.610 5.983 1.00 0.15 73 LEU A CA 7
ATOM 7995 C C . LEU A 1 73 ? 8.979 -1.952 4.713 1.00 0.15 73 LEU A C 7
ATOM 7996 O O . LEU A 1 73 ? 8.601 -2.639 3.764 1.00 0.15 73 LEU A O 7
ATOM 8012 N N . LEU A 1 74 ? 8.947 -0.624 4.690 1.00 0.15 74 LEU A N 7
ATOM 8013 C CA . LEU A 1 74 ? 8.458 0.101 3.518 1.00 0.16 74 LEU A CA 7
ATOM 8014 C C . LEU A 1 74 ? 9.336 -0.173 2.297 1.00 0.14 74 LEU A C 7
ATOM 8015 O O . LEU A 1 74 ? 9.162 0.446 1.248 1.00 0.16 74 LEU A O 7
ATOM 8031 N N . ASN A 1 75 ? 10.280 -1.104 2.440 1.00 0.14 75 ASN A N 7
ATOM 8032 C CA . ASN A 1 75 ? 11.180 -1.454 1.346 1.00 0.16 75 ASN A CA 7
ATOM 8033 C C . ASN A 1 75 ? 11.257 -2.968 1.155 1.00 0.34 75 ASN A C 7
ATOM 8034 O O . ASN A 1 75 ? 11.818 -3.681 1.988 1.00 0.93 75 ASN A O 7
ATOM 8045 N N . LEU A 1 76 ? 10.689 -3.448 0.047 1.00 0.28 76 LEU A N 7
ATOM 8046 C CA . LEU A 1 76 ? 10.687 -4.874 -0.276 1.00 0.24 76 LEU A CA 7
ATOM 8047 C C . LEU A 1 76 ? 9.957 -5.685 0.789 1.00 0.29 76 LEU A C 7
ATOM 8048 O O . LEU A 1 76 ? 9.704 -5.205 1.894 1.00 0.40 76 LEU A O 7
ATOM 8064 N N . GLU A 1 77 ? 9.619 -6.923 0.445 1.00 0.32 77 GLU A N 7
ATOM 8065 C CA . GLU A 1 77 ? 8.915 -7.808 1.364 1.00 0.39 77 GLU A CA 7
ATOM 8066 C C . GLU A 1 77 ? 9.867 -8.393 2.406 1.00 0.54 77 GLU A C 7
ATOM 8067 O O . GLU A 1 77 ? 9.901 -7.862 3.536 1.00 1.35 77 GLU A O 7
ATOM 8079 N N . MET A 1 1 ? -9.753 3.815 7.822 1.00 3.34 1 MET A N 8
ATOM 8080 C CA . MET A 1 1 ? -11.071 3.527 8.444 1.00 3.01 1 MET A CA 8
ATOM 8081 C C . MET A 1 1 ? -11.915 2.631 7.544 1.00 2.47 1 MET A C 8
ATOM 8082 O O . MET A 1 1 ? -13.140 2.586 7.669 1.00 2.58 1 MET A O 8
ATOM 8098 N N . ASP A 1 2 ? -11.253 1.921 6.636 1.00 2.29 2 ASP A N 8
ATOM 8099 C CA . ASP A 1 2 ? -11.940 1.023 5.713 1.00 1.82 2 ASP A CA 8
ATOM 8100 C C . ASP A 1 2 ? -10.959 0.045 5.077 1.00 1.56 2 ASP A C 8
ATOM 8101 O O . ASP A 1 2 ? -9.752 0.121 5.308 1.00 2.31 2 ASP A O 8
ATOM 8110 N N . THR A 1 3 ? -11.485 -0.876 4.274 1.00 1.03 3 THR A N 8
ATOM 8111 C CA . THR A 1 3 ? -10.655 -1.872 3.608 1.00 0.66 3 THR A CA 8
ATOM 8112 C C . THR A 1 3 ? -11.233 -2.241 2.243 1.00 0.47 3 THR A C 8
ATOM 8113 O O . THR A 1 3 ? -12.044 -3.162 2.131 1.00 0.75 3 THR A O 8
ATOM 8124 N N . TYR A 1 4 ? -10.813 -1.518 1.207 1.00 0.57 4 TYR A N 8
ATOM 8125 C CA . TYR A 1 4 ? -11.297 -1.771 -0.148 1.00 0.53 4 TYR A CA 8
ATOM 8126 C C . TYR A 1 4 ? -10.494 -2.867 -0.836 1.00 0.40 4 TYR A C 8
ATOM 8127 O O . TYR A 1 4 ? -9.467 -3.317 -0.327 1.00 0.37 4 TYR A O 8
ATOM 8145 N N . TYR A 1 5 ? -10.978 -3.290 -1.998 1.00 0.38 5 TYR A N 8
ATOM 8146 C CA . TYR A 1 5 ? -10.318 -4.332 -2.778 1.00 0.31 5 TYR A CA 8
ATOM 8147 C C . TYR A 1 5 ? -8.902 -3.907 -3.153 1.00 0.24 5 TYR A C 8
ATOM 8148 O O . TYR A 1 5 ? -8.635 -2.727 -3.380 1.00 0.25 5 TYR A O 8
ATOM 8166 N N . ASP A 1 6 ? -8.000 -4.880 -3.218 1.00 0.20 6 ASP A N 8
ATOM 8167 C CA . ASP A 1 6 ? -6.604 -4.615 -3.551 1.00 0.16 6 ASP A CA 8
ATOM 8168 C C . ASP A 1 6 ? -6.429 -4.378 -5.043 1.00 0.14 6 ASP A C 8
ATOM 8169 O O . ASP A 1 6 ? -5.795 -3.408 -5.453 1.00 0.13 6 ASP A O 8
ATOM 8178 N N . HIS A 1 7 ? -6.986 -5.278 -5.854 1.00 0.17 7 HIS A N 8
ATOM 8179 C CA . HIS A 1 7 ? -6.894 -5.158 -7.306 1.00 0.19 7 HIS A CA 8
ATOM 8180 C C . HIS A 1 7 ? -7.411 -3.799 -7.758 1.00 0.20 7 HIS A C 8
ATOM 8181 O O . HIS A 1 7 ? -7.180 -3.372 -8.890 1.00 0.23 7 HIS A O 8
ATOM 8196 N N . GLN A 1 8 ? -8.116 -3.127 -6.856 1.00 0.20 8 GLN A N 8
ATOM 8197 C CA . GLN A 1 8 ? -8.673 -1.811 -7.129 1.00 0.23 8 GLN A CA 8
ATOM 8198 C C . GLN A 1 8 ? -7.739 -0.713 -6.632 1.00 0.21 8 GLN A C 8
ATOM 8199 O O . GLN A 1 8 ? -7.630 0.350 -7.243 1.00 0.23 8 GLN A O 8
ATOM 8213 N N . LEU A 1 9 ? -7.066 -0.984 -5.518 1.00 0.18 9 LEU A N 8
ATOM 8214 C CA . LEU A 1 9 ? -6.147 -0.027 -4.919 1.00 0.17 9 LEU A CA 8
ATOM 8215 C C . LEU A 1 9 ? -4.862 0.109 -5.728 1.00 0.14 9 LEU A C 8
ATOM 8216 O O . LEU A 1 9 ? -4.172 1.123 -5.634 1.00 0.14 9 LEU A O 8
ATOM 8232 N N . VAL A 1 10 ? -4.530 -0.911 -6.511 1.00 0.12 10 VAL A N 8
ATOM 8233 C CA . VAL A 1 10 ? -3.339 -0.853 -7.341 1.00 0.11 10 VAL A CA 8
ATOM 8234 C C . VAL A 1 10 ? -3.461 0.294 -8.343 1.00 0.11 10 VAL A C 8
ATOM 8235 O O . VAL A 1 10 ? -4.471 0.430 -9.034 1.00 0.16 10 VAL A O 8
ATOM 8248 N N . GLY A 1 11 ? -2.420 1.115 -8.406 1.00 0.08 11 GLY A N 8
ATOM 8249 C CA . GLY A 1 11 ? -2.416 2.267 -9.296 1.00 0.08 11 GLY A CA 8
ATOM 8250 C C . GLY A 1 11 ? -2.651 3.569 -8.553 1.00 0.08 11 GLY A C 8
ATOM 8251 O O . GLY A 1 11 ? -2.697 4.639 -9.160 1.00 0.13 11 GLY A O 8
ATOM 8255 N N . LEU A 1 12 ? -2.801 3.477 -7.233 1.00 0.09 12 LEU A N 8
ATOM 8256 C CA . LEU A 1 12 ? -3.019 4.657 -6.400 1.00 0.09 12 LEU A CA 8
ATOM 8257 C C . LEU A 1 12 ? -1.705 5.121 -5.787 1.00 0.09 12 LEU A C 8
ATOM 8258 O O . LEU A 1 12 ? -0.734 4.370 -5.750 1.00 0.09 12 LEU A O 8
ATOM 8274 N N . MET A 1 13 ? -1.675 6.357 -5.303 1.00 0.09 13 MET A N 8
ATOM 8275 C CA . MET A 1 13 ? -0.465 6.894 -4.696 1.00 0.10 13 MET A CA 8
ATOM 8276 C C . MET A 1 13 ? -0.391 6.491 -3.233 1.00 0.10 13 MET A C 8
ATOM 8277 O O . MET A 1 13 ? -1.057 7.074 -2.386 1.00 0.12 13 MET A O 8
ATOM 8291 N N . VAL A 1 14 ? 0.450 5.514 -2.937 1.00 0.10 14 VAL A N 8
ATOM 8292 C CA . VAL A 1 14 ? 0.593 5.029 -1.572 1.00 0.12 14 VAL A CA 8
ATOM 8293 C C . VAL A 1 14 ? 1.623 5.842 -0.807 1.00 0.09 14 VAL A C 8
ATOM 8294 O O . VAL A 1 14 ? 2.616 6.296 -1.376 1.00 0.13 14 VAL A O 8
ATOM 8307 N N . GLN A 1 15 ? 1.367 6.053 0.479 1.00 0.09 15 GLN A N 8
ATOM 8308 C CA . GLN A 1 15 ? 2.294 6.801 1.321 1.00 0.10 15 GLN A CA 8
ATOM 8309 C C . GLN A 1 15 ? 2.177 6.344 2.765 1.00 0.11 15 GLN A C 8
ATOM 8310 O O . GLN A 1 15 ? 1.256 5.613 3.115 1.00 0.18 15 GLN A O 8
ATOM 8324 N N . THR A 1 16 ? 3.113 6.775 3.599 1.00 0.10 16 THR A N 8
ATOM 8325 C CA . THR A 1 16 ? 3.090 6.410 5.005 1.00 0.11 16 THR A CA 8
ATOM 8326 C C . THR A 1 16 ? 2.295 7.425 5.814 1.00 0.13 16 THR A C 8
ATOM 8327 O O . THR A 1 16 ? 2.085 8.554 5.372 1.00 0.14 16 THR A O 8
ATOM 8338 N N . ALA A 1 17 ? 1.855 7.015 6.994 1.00 0.16 17 ALA A N 8
ATOM 8339 C CA . ALA A 1 17 ? 1.089 7.889 7.869 1.00 0.20 17 ALA A CA 8
ATOM 8340 C C . ALA A 1 17 ? 1.889 9.140 8.215 1.00 0.19 17 ALA A C 8
ATOM 8341 O O . ALA A 1 17 ? 1.329 10.226 8.368 1.00 0.22 17 ALA A O 8
ATOM 8348 N N . THR A 1 18 ? 3.203 8.978 8.337 1.00 0.19 18 THR A N 8
ATOM 8349 C CA . THR A 1 18 ? 4.084 10.093 8.661 1.00 0.21 18 THR A CA 8
ATOM 8350 C C . THR A 1 18 ? 4.127 11.106 7.523 1.00 0.21 18 THR A C 8
ATOM 8351 O O . THR A 1 18 ? 4.503 12.262 7.722 1.00 0.25 18 THR A O 8
ATOM 8362 N N . GLY A 1 19 ? 3.741 10.666 6.327 1.00 0.17 19 GLY A N 8
ATOM 8363 C CA . GLY A 1 19 ? 3.737 11.555 5.179 1.00 0.19 19 GLY A CA 8
ATOM 8364 C C . GLY A 1 19 ? 4.826 11.238 4.170 1.00 0.17 19 GLY A C 8
ATOM 8365 O O . GLY A 1 19 ? 5.224 12.108 3.393 1.00 0.20 19 GLY A O 8
ATOM 8369 N N . GLU A 1 20 ? 5.315 10.000 4.175 1.00 0.13 20 GLU A N 8
ATOM 8370 C CA . GLU A 1 20 ? 6.363 9.597 3.244 1.00 0.12 20 GLU A CA 8
ATOM 8371 C C . GLU A 1 20 ? 5.764 9.054 1.951 1.00 0.10 20 GLU A C 8
ATOM 8372 O O . GLU A 1 20 ? 5.097 8.021 1.952 1.00 0.11 20 GLU A O 8
ATOM 8384 N N . GLY A 1 21 ? 6.014 9.751 0.848 1.00 0.10 21 GLY A N 8
ATOM 8385 C CA . GLY A 1 21 ? 5.486 9.320 -0.434 1.00 0.11 21 GLY A CA 8
ATOM 8386 C C . GLY A 1 21 ? 6.292 8.192 -1.046 1.00 0.10 21 GLY A C 8
ATOM 8387 O O . GLY A 1 21 ? 7.253 8.434 -1.776 1.00 0.13 21 GLY A O 8
ATOM 8391 N N . VAL A 1 22 ? 5.899 6.956 -0.750 1.00 0.10 22 VAL A N 8
ATOM 8392 C CA . VAL A 1 22 ? 6.596 5.790 -1.277 1.00 0.11 22 VAL A CA 8
ATOM 8393 C C . VAL A 1 22 ? 6.464 5.711 -2.796 1.00 0.11 22 VAL A C 8
ATOM 8394 O O . VAL A 1 22 ? 7.372 5.240 -3.481 1.00 0.12 22 VAL A O 8
ATOM 8407 N N . GLY A 1 23 ? 5.329 6.169 -3.315 1.00 0.10 23 GLY A N 8
ATOM 8408 C CA . GLY A 1 23 ? 5.108 6.151 -4.750 1.00 0.11 23 GLY A CA 8
ATOM 8409 C C . GLY A 1 23 ? 3.706 5.708 -5.113 1.00 0.10 23 GLY A C 8
ATOM 8410 O O . GLY A 1 23 ? 2.789 5.799 -4.298 1.00 0.12 23 GLY A O 8
ATOM 8414 N N . VAL A 1 24 ? 3.541 5.227 -6.340 1.00 0.09 24 VAL A N 8
ATOM 8415 C CA . VAL A 1 24 ? 2.246 4.749 -6.807 1.00 0.09 24 VAL A CA 8
ATOM 8416 C C . VAL A 1 24 ? 2.261 3.237 -6.893 1.00 0.09 24 VAL A C 8
ATOM 8417 O O . VAL A 1 24 ? 3.108 2.655 -7.570 1.00 0.10 24 VAL A O 8
ATOM 8430 N N . VAL A 1 25 ? 1.323 2.601 -6.214 1.00 0.08 25 VAL A N 8
ATOM 8431 C CA . VAL A 1 25 ? 1.258 1.151 -6.226 1.00 0.08 25 VAL A CA 8
ATOM 8432 C C . VAL A 1 25 ? 0.873 0.670 -7.615 1.00 0.08 25 VAL A C 8
ATOM 8433 O O . VAL A 1 25 ? 0.112 1.332 -8.312 1.00 0.08 25 VAL A O 8
ATOM 8446 N N . THR A 1 26 ? 1.433 -0.453 -8.038 1.00 0.09 26 THR A N 8
ATOM 8447 C CA . THR A 1 26 ? 1.130 -0.990 -9.355 1.00 0.10 26 THR A CA 8
ATOM 8448 C C . THR A 1 26 ? 0.504 -2.372 -9.263 1.00 0.10 26 THR A C 8
ATOM 8449 O O . THR A 1 26 ? 0.002 -2.894 -10.258 1.00 0.12 26 THR A O 8
ATOM 8460 N N . GLU A 1 27 ? 0.546 -2.966 -8.074 1.00 0.10 27 GLU A N 8
ATOM 8461 C CA . GLU A 1 27 ? -0.020 -4.284 -7.868 1.00 0.12 27 GLU A CA 8
ATOM 8462 C C . GLU A 1 27 ? 0.118 -4.746 -6.424 1.00 0.11 27 GLU A C 8
ATOM 8463 O O . GLU A 1 27 ? 0.956 -4.246 -5.677 1.00 0.11 27 GLU A O 8
ATOM 8475 N N . VAL A 1 28 ? -0.721 -5.702 -6.042 1.00 0.13 28 VAL A N 8
ATOM 8476 C CA . VAL A 1 28 ? -0.670 -6.280 -4.706 1.00 0.13 28 VAL A CA 8
ATOM 8477 C C . VAL A 1 28 ? -0.288 -7.761 -4.808 1.00 0.13 28 VAL A C 8
ATOM 8478 O O . VAL A 1 28 ? -0.704 -8.445 -5.745 1.00 0.16 28 VAL A O 8
ATOM 8491 N N . VAL A 1 29 ? 0.511 -8.259 -3.868 1.00 0.11 29 VAL A N 8
ATOM 8492 C CA . VAL A 1 29 ? 0.910 -9.665 -3.900 1.00 0.12 29 VAL A CA 8
ATOM 8493 C C . VAL A 1 29 ? 0.089 -10.492 -2.927 1.00 0.13 29 VAL A C 8
ATOM 8494 O O . VAL A 1 29 ? 0.214 -10.344 -1.714 1.00 0.13 29 VAL A O 8
ATOM 8507 N N . HIS A 1 30 ? -0.736 -11.378 -3.467 1.00 0.15 30 HIS A N 8
ATOM 8508 C CA . HIS A 1 30 ? -1.573 -12.233 -2.641 1.00 0.17 30 HIS A CA 8
ATOM 8509 C C . HIS A 1 30 ? -0.715 -13.230 -1.874 1.00 0.16 30 HIS A C 8
ATOM 8510 O O . HIS A 1 30 ? -0.292 -14.251 -2.414 1.00 0.18 30 HIS A O 8
ATOM 8525 N N . THR A 1 31 ? -0.460 -12.923 -0.607 1.00 0.17 31 THR A N 8
ATOM 8526 C CA . THR A 1 31 ? 0.352 -13.786 0.234 1.00 0.20 31 THR A CA 8
ATOM 8527 C C . THR A 1 31 ? -0.517 -14.816 0.942 1.00 0.23 31 THR A C 8
ATOM 8528 O O . THR A 1 31 ? -1.726 -14.882 0.716 1.00 0.23 31 THR A O 8
ATOM 8539 N N . ALA A 1 32 ? 0.101 -15.619 1.795 1.00 0.27 32 ALA A N 8
ATOM 8540 C CA . ALA A 1 32 ? -0.624 -16.640 2.535 1.00 0.31 32 ALA A CA 8
ATOM 8541 C C . ALA A 1 32 ? -1.545 -16.010 3.574 1.00 0.34 32 ALA A C 8
ATOM 8542 O O . ALA A 1 32 ? -2.693 -16.426 3.736 1.00 0.37 32 ALA A O 8
ATOM 8549 N N . ALA A 1 33 ? -1.032 -15.001 4.271 1.00 0.34 33 ALA A N 8
ATOM 8550 C CA . ALA A 1 33 ? -1.785 -14.305 5.288 1.00 0.39 33 ALA A CA 8
ATOM 8551 C C . ALA A 1 33 ? -2.759 -13.298 4.679 1.00 0.37 33 ALA A C 8
ATOM 8552 O O . ALA A 1 33 ? -3.835 -13.057 5.224 1.00 0.40 33 ALA A O 8
ATOM 8559 N N . GLY A 1 34 ? -2.374 -12.714 3.547 1.00 0.32 34 GLY A N 8
ATOM 8560 C CA . GLY A 1 34 ? -3.227 -11.739 2.889 1.00 0.32 34 GLY A CA 8
ATOM 8561 C C . GLY A 1 34 ? -2.657 -11.248 1.571 1.00 0.26 34 GLY A C 8
ATOM 8562 O O . GLY A 1 34 ? -2.561 -12.010 0.611 1.00 0.21 34 GLY A O 8
ATOM 8566 N N . GLU A 1 35 ? -2.282 -9.970 1.529 1.00 0.27 35 GLU A N 8
ATOM 8567 C CA . GLU A 1 35 ? -1.724 -9.363 0.322 1.00 0.22 35 GLU A CA 8
ATOM 8568 C C . GLU A 1 35 ? -0.567 -8.422 0.660 1.00 0.19 35 GLU A C 8
ATOM 8569 O O . GLU A 1 35 ? -0.362 -8.062 1.819 1.00 0.22 35 GLU A O 8
ATOM 8581 N N . LEU A 1 36 ? 0.185 -8.033 -0.368 1.00 0.15 36 LEU A N 8
ATOM 8582 C CA . LEU A 1 36 ? 1.315 -7.118 -0.210 1.00 0.14 36 LEU A CA 8
ATOM 8583 C C . LEU A 1 36 ? 1.094 -5.866 -1.049 1.00 0.12 36 LEU A C 8
ATOM 8584 O O . LEU A 1 36 ? 0.186 -5.826 -1.879 1.00 0.11 36 LEU A O 8
ATOM 8600 N N . LEU A 1 37 ? 1.918 -4.846 -0.836 1.00 0.12 37 LEU A N 8
ATOM 8601 C CA . LEU A 1 37 ? 1.799 -3.611 -1.598 1.00 0.12 37 LEU A CA 8
ATOM 8602 C C . LEU A 1 37 ? 3.022 -3.364 -2.472 1.00 0.11 37 LEU A C 8
ATOM 8603 O O . LEU A 1 37 ? 4.059 -2.923 -1.982 1.00 0.12 37 LEU A O 8
ATOM 8619 N N . ALA A 1 38 ? 2.894 -3.637 -3.767 1.00 0.10 38 ALA A N 8
ATOM 8620 C CA . ALA A 1 38 ? 3.988 -3.399 -4.696 1.00 0.10 38 ALA A CA 8
ATOM 8621 C C . ALA A 1 38 ? 3.908 -1.968 -5.202 1.00 0.10 38 ALA A C 8
ATOM 8622 O O . ALA A 1 38 ? 3.138 -1.666 -6.112 1.00 0.11 38 ALA A O 8
ATOM 8629 N N . VAL A 1 39 ? 4.711 -1.090 -4.615 1.00 0.11 39 VAL A N 8
ATOM 8630 C CA . VAL A 1 39 ? 4.703 0.315 -4.994 1.00 0.12 39 VAL A CA 8
ATOM 8631 C C . VAL A 1 39 ? 5.933 0.685 -5.816 1.00 0.12 39 VAL A C 8
ATOM 8632 O O . VAL A 1 39 ? 7.050 0.270 -5.509 1.00 0.17 39 VAL A O 8
ATOM 8645 N N . LYS A 1 40 ? 5.713 1.476 -6.862 1.00 0.11 40 LYS A N 8
ATOM 8646 C CA . LYS A 1 40 ? 6.787 1.900 -7.749 1.00 0.15 40 LYS A CA 8
ATOM 8647 C C . LYS A 1 40 ? 7.568 3.073 -7.175 1.00 0.19 40 LYS A C 8
ATOM 8648 O O . LYS A 1 40 ? 7.117 4.217 -7.222 1.00 0.30 40 LYS A O 8
ATOM 8667 N N . ARG A 1 41 ? 8.743 2.777 -6.630 1.00 0.19 41 ARG A N 8
ATOM 8668 C CA . ARG A 1 41 ? 9.600 3.806 -6.055 1.00 0.28 41 ARG A CA 8
ATOM 8669 C C . ARG A 1 41 ? 10.079 4.775 -7.128 1.00 0.35 41 ARG A C 8
ATOM 8670 O O . ARG A 1 41 ? 9.796 4.591 -8.313 1.00 0.39 41 ARG A O 8
ATOM 8691 N N . ASP A 1 42 ? 10.802 5.804 -6.709 1.00 0.42 42 ASP A N 8
ATOM 8692 C CA . ASP A 1 42 ? 11.317 6.802 -7.638 1.00 0.51 42 ASP A CA 8
ATOM 8693 C C . ASP A 1 42 ? 12.190 6.168 -8.714 1.00 0.62 42 ASP A C 8
ATOM 8694 O O . ASP A 1 42 ? 12.026 6.449 -9.902 1.00 0.72 42 ASP A O 8
ATOM 8703 N N . SER A 1 43 ? 13.115 5.309 -8.297 1.00 0.64 43 SER A N 8
ATOM 8704 C CA . SER A 1 43 ? 14.018 4.657 -9.237 1.00 0.78 43 SER A CA 8
ATOM 8705 C C . SER A 1 43 ? 13.845 3.139 -9.232 1.00 0.55 43 SER A C 8
ATOM 8706 O O . SER A 1 43 ? 14.242 2.462 -10.181 1.00 0.65 43 SER A O 8
ATOM 8714 N N . ASP A 1 44 ? 13.253 2.608 -8.168 1.00 0.32 44 ASP A N 8
ATOM 8715 C CA . ASP A 1 44 ? 13.043 1.167 -8.052 1.00 0.28 44 ASP A CA 8
ATOM 8716 C C . ASP A 1 44 ? 11.599 0.847 -7.692 1.00 0.23 44 ASP A C 8
ATOM 8717 O O . ASP A 1 44 ? 10.679 1.584 -8.045 1.00 0.23 44 ASP A O 8
ATOM 8726 N N . GLU A 1 45 ? 11.413 -0.265 -6.989 1.00 0.21 45 GLU A N 8
ATOM 8727 C CA . GLU A 1 45 ? 10.086 -0.699 -6.570 1.00 0.18 45 GLU A CA 8
ATOM 8728 C C . GLU A 1 45 ? 10.172 -1.512 -5.281 1.00 0.18 45 GLU A C 8
ATOM 8729 O O . GLU A 1 45 ? 10.894 -2.508 -5.214 1.00 0.36 45 GLU A O 8
ATOM 8741 N N . VAL A 1 46 ? 9.433 -1.085 -4.260 1.00 0.14 46 VAL A N 8
ATOM 8742 C CA . VAL A 1 46 ? 9.437 -1.777 -2.976 1.00 0.14 46 VAL A CA 8
ATOM 8743 C C . VAL A 1 46 ? 8.087 -2.410 -2.669 1.00 0.14 46 VAL A C 8
ATOM 8744 O O . VAL A 1 46 ? 7.080 -2.094 -3.304 1.00 0.16 46 VAL A O 8
ATOM 8757 N N . LEU A 1 47 ? 8.078 -3.308 -1.689 1.00 0.13 47 LEU A N 8
ATOM 8758 C CA . LEU A 1 47 ? 6.865 -3.999 -1.291 1.00 0.15 47 LEU A CA 8
ATOM 8759 C C . LEU A 1 47 ? 6.604 -3.855 0.207 1.00 0.15 47 LEU A C 8
ATOM 8760 O O . LEU A 1 47 ? 7.539 -3.856 1.007 1.00 0.24 47 LEU A O 8
ATOM 8776 N N . VAL A 1 48 ? 5.331 -3.725 0.586 1.00 0.10 48 VAL A N 8
ATOM 8777 C CA . VAL A 1 48 ? 4.965 -3.600 1.997 1.00 0.11 48 VAL A CA 8
ATOM 8778 C C . VAL A 1 48 ? 3.657 -4.343 2.295 1.00 0.12 48 VAL A C 8
ATOM 8779 O O . VAL A 1 48 ? 2.670 -4.175 1.583 1.00 0.14 48 VAL A O 8
ATOM 8792 N N . PRO A 1 49 ? 3.628 -5.164 3.366 1.00 0.13 49 PRO A N 8
ATOM 8793 C CA . PRO A 1 49 ? 2.438 -5.940 3.747 1.00 0.15 49 PRO A CA 8
ATOM 8794 C C . PRO A 1 49 ? 1.168 -5.107 3.828 1.00 0.16 49 PRO A C 8
ATOM 8795 O O . PRO A 1 49 ? 1.095 -4.128 4.570 1.00 0.19 49 PRO A O 8
ATOM 8806 N N . PHE A 1 50 ? 0.169 -5.513 3.052 1.00 0.16 50 PHE A N 8
ATOM 8807 C CA . PHE A 1 50 ? -1.117 -4.834 3.035 1.00 0.19 50 PHE A CA 8
ATOM 8808 C C . PHE A 1 50 ? -2.058 -5.487 4.030 1.00 0.18 50 PHE A C 8
ATOM 8809 O O . PHE A 1 50 ? -2.445 -6.645 3.869 1.00 0.21 50 PHE A O 8
ATOM 8826 N N . VAL A 1 51 ? -2.422 -4.739 5.054 1.00 0.17 51 VAL A N 8
ATOM 8827 C CA . VAL A 1 51 ? -3.313 -5.237 6.084 1.00 0.18 51 VAL A CA 8
ATOM 8828 C C . VAL A 1 51 ? -4.255 -4.133 6.542 1.00 0.20 51 VAL A C 8
ATOM 8829 O O . VAL A 1 51 ? -3.840 -2.988 6.723 1.00 0.22 51 VAL A O 8
ATOM 8842 N N . ARG A 1 52 ? -5.523 -4.482 6.727 1.00 0.28 52 ARG A N 8
ATOM 8843 C CA . ARG A 1 52 ? -6.526 -3.516 7.162 1.00 0.32 52 ARG A CA 8
ATOM 8844 C C . ARG A 1 52 ? -6.101 -2.837 8.461 1.00 0.33 52 ARG A C 8
ATOM 8845 O O . ARG A 1 52 ? -6.679 -1.827 8.861 1.00 0.37 52 ARG A O 8
ATOM 8866 N N . ALA A 1 53 ? -5.091 -3.405 9.116 1.00 0.34 53 ALA A N 8
ATOM 8867 C CA . ALA A 1 53 ? -4.595 -2.865 10.376 1.00 0.45 53 ALA A CA 8
ATOM 8868 C C . ALA A 1 53 ? -3.498 -1.834 10.139 1.00 0.46 53 ALA A C 8
ATOM 8869 O O . ALA A 1 53 ? -3.411 -0.828 10.842 1.00 0.61 53 ALA A O 8
ATOM 8876 N N . ILE A 1 54 ? -2.662 -2.097 9.140 1.00 0.38 54 ILE A N 8
ATOM 8877 C CA . ILE A 1 54 ? -1.561 -1.207 8.807 1.00 0.46 54 ILE A CA 8
ATOM 8878 C C . ILE A 1 54 ? -2.038 -0.015 7.980 1.00 0.38 54 ILE A C 8
ATOM 8879 O O . ILE A 1 54 ? -1.442 1.061 8.027 1.00 0.32 54 ILE A O 8
ATOM 8895 N N . VAL A 1 55 ? -3.114 -0.210 7.224 1.00 0.43 55 VAL A N 8
ATOM 8896 C CA . VAL A 1 55 ? -3.667 0.858 6.403 1.00 0.37 55 VAL A CA 8
ATOM 8897 C C . VAL A 1 55 ? -4.332 1.912 7.281 1.00 0.31 55 VAL A C 8
ATOM 8898 O O . VAL A 1 55 ? -5.242 1.609 8.052 1.00 0.37 55 VAL A O 8
ATOM 8911 N N . THR A 1 56 ? -3.869 3.150 7.157 1.00 0.23 56 THR A N 8
ATOM 8912 C CA . THR A 1 56 ? -4.404 4.252 7.947 1.00 0.21 56 THR A CA 8
ATOM 8913 C C . THR A 1 56 ? -5.569 4.934 7.246 1.00 0.22 56 THR A C 8
ATOM 8914 O O . THR A 1 56 ? -6.633 5.132 7.834 1.00 0.30 56 THR A O 8
ATOM 8925 N N . SER A 1 57 ? -5.357 5.291 5.988 1.00 0.23 57 SER A N 8
ATOM 8926 C CA . SER A 1 57 ? -6.376 5.970 5.204 1.00 0.28 57 SER A CA 8
ATOM 8927 C C . SER A 1 57 ? -6.444 5.419 3.785 1.00 0.22 57 SER A C 8
ATOM 8928 O O . SER A 1 57 ? -5.453 4.915 3.254 1.00 0.21 57 SER A O 8
ATOM 8936 N N . VAL A 1 58 ? -7.622 5.516 3.176 1.00 0.28 58 VAL A N 8
ATOM 8937 C CA . VAL A 1 58 ? -7.824 5.028 1.816 1.00 0.28 58 VAL A CA 8
ATOM 8938 C C . VAL A 1 58 ? -8.588 6.045 0.977 1.00 0.33 58 VAL A C 8
ATOM 8939 O O . VAL A 1 58 ? -9.795 6.220 1.145 1.00 0.65 58 VAL A O 8
ATOM 8952 N N . SER A 1 59 ? -7.876 6.720 0.081 1.00 0.28 59 SER A N 8
ATOM 8953 C CA . SER A 1 59 ? -8.493 7.711 -0.793 1.00 0.31 59 SER A CA 8
ATOM 8954 C C . SER A 1 59 ? -8.988 7.044 -2.070 1.00 0.29 59 SER A C 8
ATOM 8955 O O . SER A 1 59 ? -8.194 6.626 -2.913 1.00 0.40 59 SER A O 8
ATOM 8963 N N . LEU A 1 60 ? -10.305 6.947 -2.209 1.00 0.28 60 LEU A N 8
ATOM 8964 C CA . LEU A 1 60 ? -10.905 6.309 -3.373 1.00 0.33 60 LEU A CA 8
ATOM 8965 C C . LEU A 1 60 ? -11.091 7.293 -4.518 1.00 0.30 60 LEU A C 8
ATOM 8966 O O . LEU A 1 60 ? -10.663 7.050 -5.647 1.00 0.36 60 LEU A O 8
ATOM 8982 N N . ASP A 1 61 ? -11.736 8.407 -4.209 1.00 0.29 61 ASP A N 8
ATOM 8983 C CA . ASP A 1 61 ? -12.010 9.446 -5.198 1.00 0.30 61 ASP A CA 8
ATOM 8984 C C . ASP A 1 61 ? -10.736 10.171 -5.632 1.00 0.26 61 ASP A C 8
ATOM 8985 O O . ASP A 1 61 ? -10.559 10.471 -6.813 1.00 0.27 61 ASP A O 8
ATOM 8994 N N . ASP A 1 62 ? -9.854 10.450 -4.679 1.00 0.25 62 ASP A N 8
ATOM 8995 C CA . ASP A 1 62 ? -8.612 11.152 -4.971 1.00 0.25 62 ASP A CA 8
ATOM 8996 C C . ASP A 1 62 ? -7.578 10.232 -5.615 1.00 0.22 62 ASP A C 8
ATOM 8997 O O . ASP A 1 62 ? -6.553 10.696 -6.114 1.00 0.30 62 ASP A O 8
ATOM 9006 N N . GLY A 1 63 ? -7.851 8.930 -5.604 1.00 0.17 63 GLY A N 8
ATOM 9007 C CA . GLY A 1 63 ? -6.927 7.981 -6.184 1.00 0.16 63 GLY A CA 8
ATOM 9008 C C . GLY A 1 63 ? -5.614 7.938 -5.427 1.00 0.15 63 GLY A C 8
ATOM 9009 O O . GLY A 1 63 ? -4.541 8.027 -6.024 1.00 0.17 63 GLY A O 8
ATOM 9013 N N . ILE A 1 64 ? -5.702 7.793 -4.108 1.00 0.13 64 ILE A N 8
ATOM 9014 C CA . ILE A 1 64 ? -4.517 7.767 -3.255 1.00 0.13 64 ILE A CA 8
ATOM 9015 C C . ILE A 1 64 ? -4.662 6.744 -2.122 1.00 0.13 64 ILE A C 8
ATOM 9016 O O . ILE A 1 64 ? -5.770 6.329 -1.786 1.00 0.15 64 ILE A O 8
ATOM 9032 N N . VAL A 1 65 ? -3.531 6.343 -1.538 1.00 0.14 65 VAL A N 8
ATOM 9033 C CA . VAL A 1 65 ? -3.524 5.371 -0.446 1.00 0.15 65 VAL A CA 8
ATOM 9034 C C . VAL A 1 65 ? -2.572 5.790 0.678 1.00 0.14 65 VAL A C 8
ATOM 9035 O O . VAL A 1 65 ? -1.558 6.448 0.444 1.00 0.17 65 VAL A O 8
ATOM 9048 N N . GLU A 1 66 ? -2.921 5.392 1.898 1.00 0.16 66 GLU A N 8
ATOM 9049 C CA . GLU A 1 66 ? -2.137 5.687 3.085 1.00 0.20 66 GLU A CA 8
ATOM 9050 C C . GLU A 1 66 ? -1.856 4.397 3.853 1.00 0.17 66 GLU A C 8
ATOM 9051 O O . GLU A 1 66 ? -2.726 3.533 3.959 1.00 0.22 66 GLU A O 8
ATOM 9063 N N . ILE A 1 67 ? -0.648 4.273 4.392 1.00 0.13 67 ILE A N 8
ATOM 9064 C CA . ILE A 1 67 ? -0.264 3.081 5.141 1.00 0.12 67 ILE A CA 8
ATOM 9065 C C . ILE A 1 67 ? 0.724 3.421 6.247 1.00 0.12 67 ILE A C 8
ATOM 9066 O O . ILE A 1 67 ? 1.162 4.561 6.374 1.00 0.13 67 ILE A O 8
ATOM 9082 N N . ASP A 1 68 ? 1.058 2.422 7.051 1.00 0.12 68 ASP A N 8
ATOM 9083 C CA . ASP A 1 68 ? 2.005 2.599 8.143 1.00 0.12 68 ASP A CA 8
ATOM 9084 C C . ASP A 1 68 ? 2.976 1.427 8.187 1.00 0.12 68 ASP A C 8
ATOM 9085 O O . ASP A 1 68 ? 2.830 0.518 9.004 1.00 0.17 68 ASP A O 8
ATOM 9094 N N . PRO A 1 69 ? 3.988 1.436 7.304 1.00 0.13 69 PRO A N 8
ATOM 9095 C CA . PRO A 1 69 ? 4.985 0.363 7.234 1.00 0.13 69 PRO A CA 8
ATOM 9096 C C . PRO A 1 69 ? 5.757 0.212 8.543 1.00 0.13 69 PRO A C 8
ATOM 9097 O O . PRO A 1 69 ? 6.218 1.203 9.110 1.00 0.15 69 PRO A O 8
ATOM 9108 N N . PRO A 1 70 ? 5.915 -1.028 9.047 1.00 0.14 70 PRO A N 8
ATOM 9109 C CA . PRO A 1 70 ? 6.640 -1.279 10.292 1.00 0.16 70 PRO A CA 8
ATOM 9110 C C . PRO A 1 70 ? 8.133 -1.024 10.126 1.00 0.16 70 PRO A C 8
ATOM 9111 O O . PRO A 1 70 ? 8.758 -1.569 9.221 1.00 0.16 70 PRO A O 8
ATOM 9122 N N . HIS A 1 71 ? 8.705 -0.212 11.009 1.00 0.18 71 HIS A N 8
ATOM 9123 C CA . HIS A 1 71 ? 10.128 0.110 10.938 1.00 0.19 71 HIS A CA 8
ATOM 9124 C C . HIS A 1 71 ? 10.518 0.541 9.519 1.00 0.18 71 HIS A C 8
ATOM 9125 O O . HIS A 1 71 ? 9.934 1.473 8.968 1.00 0.19 71 HIS A O 8
ATOM 9140 N N . GLY A 1 72 ? 11.504 -0.140 8.932 1.00 0.18 72 GLY A N 8
ATOM 9141 C CA . GLY A 1 72 ? 11.939 0.188 7.583 1.00 0.19 72 GLY A CA 8
ATOM 9142 C C . GLY A 1 72 ? 11.375 -0.766 6.545 1.00 0.17 72 GLY A C 8
ATOM 9143 O O . GLY A 1 72 ? 11.913 -0.887 5.443 1.00 0.19 72 GLY A O 8
ATOM 9147 N N . LEU A 1 73 ? 10.286 -1.440 6.900 1.00 0.15 73 LEU A N 8
ATOM 9148 C CA . LEU A 1 73 ? 9.645 -2.406 6.010 1.00 0.15 73 LEU A CA 8
ATOM 9149 C C . LEU A 1 73 ? 9.097 -1.749 4.744 1.00 0.15 73 LEU A C 8
ATOM 9150 O O . LEU A 1 73 ? 8.718 -2.438 3.797 1.00 0.15 73 LEU A O 8
ATOM 9166 N N . LEU A 1 74 ? 9.058 -0.422 4.722 1.00 0.15 74 LEU A N 8
ATOM 9167 C CA . LEU A 1 74 ? 8.561 0.300 3.551 1.00 0.16 74 LEU A CA 8
ATOM 9168 C C . LEU A 1 74 ? 9.424 0.009 2.323 1.00 0.14 74 LEU A C 8
ATOM 9169 O O . LEU A 1 74 ? 9.242 0.619 1.270 1.00 0.16 74 LEU A O 8
ATOM 9185 N N . ASN A 1 75 ? 10.365 -0.926 2.464 1.00 0.14 75 ASN A N 8
ATOM 9186 C CA . ASN A 1 75 ? 11.248 -1.298 1.366 1.00 0.16 75 ASN A CA 8
ATOM 9187 C C . ASN A 1 75 ? 11.332 -2.816 1.216 1.00 0.34 75 ASN A C 8
ATOM 9188 O O . ASN A 1 75 ? 11.836 -3.507 2.101 1.00 0.93 75 ASN A O 8
ATOM 9199 N N . LEU A 1 76 ? 10.835 -3.323 0.088 1.00 0.28 76 LEU A N 8
ATOM 9200 C CA . LEU A 1 76 ? 10.848 -4.759 -0.194 1.00 0.24 76 LEU A CA 8
ATOM 9201 C C . LEU A 1 76 ? 10.054 -5.537 0.853 1.00 0.29 76 LEU A C 8
ATOM 9202 O O . LEU A 1 76 ? 9.676 -4.998 1.893 1.00 0.40 76 LEU A O 8
ATOM 9218 N N . GLU A 1 77 ? 9.808 -6.811 0.568 1.00 0.32 77 GLU A N 8
ATOM 9219 C CA . GLU A 1 77 ? 9.058 -7.667 1.479 1.00 0.39 77 GLU A CA 8
ATOM 9220 C C . GLU A 1 77 ? 9.937 -8.156 2.628 1.00 0.54 77 GLU A C 8
ATOM 9221 O O . GLU A 1 77 ? 10.697 -9.125 2.426 1.00 1.35 77 GLU A O 8
ATOM 9233 N N . MET A 1 1 ? -10.051 0.974 9.847 1.00 3.34 1 MET A N 9
ATOM 9234 C CA . MET A 1 1 ? -11.423 0.461 10.092 1.00 3.01 1 MET A CA 9
ATOM 9235 C C . MET A 1 1 ? -12.102 0.078 8.780 1.00 2.47 1 MET A C 9
ATOM 9236 O O . MET A 1 1 ? -13.058 -0.697 8.768 1.00 2.58 1 MET A O 9
ATOM 9252 N N . ASP A 1 2 ? -11.598 0.625 7.677 1.00 2.29 2 ASP A N 9
ATOM 9253 C CA . ASP A 1 2 ? -12.154 0.341 6.359 1.00 1.82 2 ASP A CA 9
ATOM 9254 C C . ASP A 1 2 ? -11.156 -0.432 5.500 1.00 1.56 2 ASP A C 9
ATOM 9255 O O . ASP A 1 2 ? -9.945 -0.242 5.615 1.00 2.31 2 ASP A O 9
ATOM 9264 N N . THR A 1 3 ? -11.676 -1.303 4.640 1.00 1.03 3 THR A N 9
ATOM 9265 C CA . THR A 1 3 ? -10.834 -2.105 3.761 1.00 0.66 3 THR A CA 9
ATOM 9266 C C . THR A 1 3 ? -11.493 -2.286 2.396 1.00 0.47 3 THR A C 9
ATOM 9267 O O . THR A 1 3 ? -12.617 -2.779 2.302 1.00 0.75 3 THR A O 9
ATOM 9278 N N . TYR A 1 4 ? -10.788 -1.884 1.342 1.00 0.57 4 TYR A N 9
ATOM 9279 C CA . TYR A 1 4 ? -11.312 -1.997 -0.016 1.00 0.53 4 TYR A CA 9
ATOM 9280 C C . TYR A 1 4 ? -10.551 -3.041 -0.824 1.00 0.40 4 TYR A C 9
ATOM 9281 O O . TYR A 1 4 ? -9.520 -3.552 -0.388 1.00 0.37 4 TYR A O 9
ATOM 9299 N N . TYR A 1 5 ? -11.074 -3.348 -2.006 1.00 0.38 5 TYR A N 9
ATOM 9300 C CA . TYR A 1 5 ? -10.459 -4.331 -2.895 1.00 0.31 5 TYR A CA 9
ATOM 9301 C C . TYR A 1 5 ? -9.017 -3.944 -3.208 1.00 0.24 5 TYR A C 9
ATOM 9302 O O . TYR A 1 5 ? -8.699 -2.764 -3.354 1.00 0.25 5 TYR A O 9
ATOM 9320 N N . ASP A 1 6 ? -8.149 -4.945 -3.310 1.00 0.20 6 ASP A N 9
ATOM 9321 C CA . ASP A 1 6 ? -6.741 -4.704 -3.605 1.00 0.16 6 ASP A CA 9
ATOM 9322 C C . ASP A 1 6 ? -6.545 -4.400 -5.081 1.00 0.14 6 ASP A C 9
ATOM 9323 O O . ASP A 1 6 ? -5.867 -3.440 -5.440 1.00 0.13 6 ASP A O 9
ATOM 9332 N N . HIS A 1 7 ? -7.141 -5.232 -5.933 1.00 0.17 7 HIS A N 9
ATOM 9333 C CA . HIS A 1 7 ? -7.041 -5.052 -7.377 1.00 0.19 7 HIS A CA 9
ATOM 9334 C C . HIS A 1 7 ? -7.520 -3.663 -7.776 1.00 0.20 7 HIS A C 9
ATOM 9335 O O . HIS A 1 7 ? -7.274 -3.202 -8.891 1.00 0.23 7 HIS A O 9
ATOM 9350 N N . GLN A 1 8 ? -8.213 -3.008 -6.854 1.00 0.20 8 GLN A N 9
ATOM 9351 C CA . GLN A 1 8 ? -8.734 -1.671 -7.081 1.00 0.23 8 GLN A CA 9
ATOM 9352 C C . GLN A 1 8 ? -7.778 -0.618 -6.520 1.00 0.21 8 GLN A C 9
ATOM 9353 O O . GLN A 1 8 ? -7.644 0.473 -7.072 1.00 0.23 8 GLN A O 9
ATOM 9367 N N . LEU A 1 9 ? -7.116 -0.962 -5.418 1.00 0.18 9 LEU A N 9
ATOM 9368 C CA . LEU A 1 9 ? -6.181 -0.058 -4.766 1.00 0.17 9 LEU A CA 9
ATOM 9369 C C . LEU A 1 9 ? -4.900 0.086 -5.574 1.00 0.14 9 LEU A C 9
ATOM 9370 O O . LEU A 1 9 ? -4.168 1.062 -5.417 1.00 0.14 9 LEU A O 9
ATOM 9386 N N . VAL A 1 10 ? -4.617 -0.892 -6.424 1.00 0.12 10 VAL A N 9
ATOM 9387 C CA . VAL A 1 10 ? -3.434 -0.827 -7.264 1.00 0.11 10 VAL A CA 9
ATOM 9388 C C . VAL A 1 10 ? -3.556 0.335 -8.251 1.00 0.11 10 VAL A C 9
ATOM 9389 O O . VAL A 1 10 ? -4.557 0.467 -8.957 1.00 0.16 10 VAL A O 9
ATOM 9402 N N . GLY A 1 11 ? -2.526 1.175 -8.282 1.00 0.08 11 GLY A N 9
ATOM 9403 C CA . GLY A 1 11 ? -2.520 2.340 -9.157 1.00 0.08 11 GLY A CA 9
ATOM 9404 C C . GLY A 1 11 ? -2.810 3.627 -8.407 1.00 0.08 11 GLY A C 9
ATOM 9405 O O . GLY A 1 11 ? -3.043 4.670 -9.018 1.00 0.13 11 GLY A O 9
ATOM 9409 N N . LEU A 1 12 ? -2.798 3.550 -7.080 1.00 0.09 12 LEU A N 9
ATOM 9410 C CA . LEU A 1 12 ? -3.044 4.717 -6.238 1.00 0.09 12 LEU A CA 9
ATOM 9411 C C . LEU A 1 12 ? -1.740 5.192 -5.614 1.00 0.09 12 LEU A C 9
ATOM 9412 O O . LEU A 1 12 ? -0.767 4.444 -5.555 1.00 0.09 12 LEU A O 9
ATOM 9428 N N . MET A 1 13 ? -1.719 6.434 -5.148 1.00 0.09 13 MET A N 9
ATOM 9429 C CA . MET A 1 13 ? -0.519 6.986 -4.542 1.00 0.10 13 MET A CA 9
ATOM 9430 C C . MET A 1 13 ? -0.418 6.563 -3.083 1.00 0.10 13 MET A C 9
ATOM 9431 O O . MET A 1 13 ? -1.101 7.107 -2.221 1.00 0.12 13 MET A O 9
ATOM 9445 N N . VAL A 1 14 ? 0.460 5.606 -2.813 1.00 0.10 14 VAL A N 9
ATOM 9446 C CA . VAL A 1 14 ? 0.644 5.100 -1.461 1.00 0.12 14 VAL A CA 9
ATOM 9447 C C . VAL A 1 14 ? 1.657 5.935 -0.691 1.00 0.09 14 VAL A C 9
ATOM 9448 O O . VAL A 1 14 ? 2.632 6.427 -1.261 1.00 0.13 14 VAL A O 9
ATOM 9461 N N . GLN A 1 15 ? 1.407 6.115 0.602 1.00 0.09 15 GLN A N 9
ATOM 9462 C CA . GLN A 1 15 ? 2.315 6.878 1.454 1.00 0.10 15 GLN A CA 9
ATOM 9463 C C . GLN A 1 15 ? 2.222 6.385 2.888 1.00 0.11 15 GLN A C 9
ATOM 9464 O O . GLN A 1 15 ? 1.341 5.600 3.218 1.00 0.18 15 GLN A O 9
ATOM 9478 N N . THR A 1 16 ? 3.137 6.838 3.735 1.00 0.10 16 THR A N 9
ATOM 9479 C CA . THR A 1 16 ? 3.122 6.444 5.135 1.00 0.11 16 THR A CA 9
ATOM 9480 C C . THR A 1 16 ? 2.384 7.473 5.980 1.00 0.13 16 THR A C 9
ATOM 9481 O O . THR A 1 16 ? 2.185 8.610 5.555 1.00 0.14 16 THR A O 9
ATOM 9492 N N . ALA A 1 17 ? 1.974 7.067 7.175 1.00 0.16 17 ALA A N 9
ATOM 9493 C CA . ALA A 1 17 ? 1.264 7.956 8.083 1.00 0.20 17 ALA A CA 9
ATOM 9494 C C . ALA A 1 17 ? 2.113 9.179 8.410 1.00 0.19 17 ALA A C 9
ATOM 9495 O O . ALA A 1 17 ? 1.591 10.278 8.602 1.00 0.22 17 ALA A O 9
ATOM 9502 N N . THR A 1 18 ? 3.427 8.978 8.469 1.00 0.19 18 THR A N 9
ATOM 9503 C CA . THR A 1 18 ? 4.353 10.064 8.768 1.00 0.21 18 THR A CA 9
ATOM 9504 C C . THR A 1 18 ? 4.398 11.070 7.624 1.00 0.21 18 THR A C 9
ATOM 9505 O O . THR A 1 18 ? 4.811 12.215 7.808 1.00 0.25 18 THR A O 9
ATOM 9516 N N . GLY A 1 19 ? 3.970 10.634 6.440 1.00 0.17 19 GLY A N 9
ATOM 9517 C CA . GLY A 1 19 ? 3.962 11.514 5.288 1.00 0.19 19 GLY A CA 9
ATOM 9518 C C . GLY A 1 19 ? 5.024 11.164 4.262 1.00 0.17 19 GLY A C 9
ATOM 9519 O O . GLY A 1 19 ? 5.429 12.018 3.473 1.00 0.20 19 GLY A O 9
ATOM 9523 N N . GLU A 1 20 ? 5.479 9.913 4.264 1.00 0.13 20 GLU A N 9
ATOM 9524 C CA . GLU A 1 20 ? 6.502 9.482 3.320 1.00 0.12 20 GLU A CA 9
ATOM 9525 C C . GLU A 1 20 ? 5.878 9.004 2.016 1.00 0.10 20 GLU A C 9
ATOM 9526 O O . GLU A 1 20 ? 5.158 8.005 1.993 1.00 0.11 20 GLU A O 9
ATOM 9538 N N . GLY A 1 21 ? 6.159 9.717 0.931 1.00 0.10 21 GLY A N 9
ATOM 9539 C CA . GLY A 1 21 ? 5.621 9.339 -0.361 1.00 0.11 21 GLY A CA 9
ATOM 9540 C C . GLY A 1 21 ? 6.376 8.176 -0.968 1.00 0.10 21 GLY A C 9
ATOM 9541 O O . GLY A 1 21 ? 7.328 8.373 -1.722 1.00 0.13 21 GLY A O 9
ATOM 9545 N N . VAL A 1 22 ? 5.951 6.958 -0.640 1.00 0.10 22 VAL A N 9
ATOM 9546 C CA . VAL A 1 22 ? 6.608 5.764 -1.153 1.00 0.11 22 VAL A CA 9
ATOM 9547 C C . VAL A 1 22 ? 6.476 5.680 -2.671 1.00 0.11 22 VAL A C 9
ATOM 9548 O O . VAL A 1 22 ? 7.374 5.189 -3.356 1.00 0.12 22 VAL A O 9
ATOM 9561 N N . GLY A 1 23 ? 5.351 6.163 -3.189 1.00 0.10 23 GLY A N 9
ATOM 9562 C CA . GLY A 1 23 ? 5.122 6.147 -4.623 1.00 0.11 23 GLY A CA 9
ATOM 9563 C C . GLY A 1 23 ? 3.710 5.725 -4.972 1.00 0.10 23 GLY A C 9
ATOM 9564 O O . GLY A 1 23 ? 2.813 5.790 -4.132 1.00 0.12 23 GLY A O 9
ATOM 9568 N N . VAL A 1 24 ? 3.513 5.291 -6.211 1.00 0.09 24 VAL A N 9
ATOM 9569 C CA . VAL A 1 24 ? 2.206 4.832 -6.660 1.00 0.09 24 VAL A CA 9
ATOM 9570 C C . VAL A 1 24 ? 2.210 3.320 -6.773 1.00 0.09 24 VAL A C 9
ATOM 9571 O O . VAL A 1 24 ? 3.050 2.748 -7.467 1.00 0.10 24 VAL A O 9
ATOM 9584 N N . VAL A 1 25 ? 1.278 2.674 -6.097 1.00 0.08 25 VAL A N 9
ATOM 9585 C CA . VAL A 1 25 ? 1.207 1.225 -6.137 1.00 0.08 25 VAL A CA 9
ATOM 9586 C C . VAL A 1 25 ? 0.797 0.773 -7.531 1.00 0.08 25 VAL A C 9
ATOM 9587 O O . VAL A 1 25 ? 0.022 1.449 -8.199 1.00 0.08 25 VAL A O 9
ATOM 9600 N N . THR A 1 26 ? 1.343 -0.345 -7.984 1.00 0.09 26 THR A N 9
ATOM 9601 C CA . THR A 1 26 ? 1.016 -0.856 -9.306 1.00 0.10 26 THR A CA 9
ATOM 9602 C C . THR A 1 26 ? 0.403 -2.244 -9.234 1.00 0.10 26 THR A C 9
ATOM 9603 O O . THR A 1 26 ? -0.098 -2.752 -10.237 1.00 0.12 26 THR A O 9
ATOM 9614 N N . GLU A 1 27 ? 0.457 -2.862 -8.056 1.00 0.10 27 GLU A N 9
ATOM 9615 C CA . GLU A 1 27 ? -0.100 -4.189 -7.877 1.00 0.12 27 GLU A CA 9
ATOM 9616 C C . GLU A 1 27 ? 0.054 -4.687 -6.445 1.00 0.11 27 GLU A C 9
ATOM 9617 O O . GLU A 1 27 ? 0.935 -4.243 -5.711 1.00 0.11 27 GLU A O 9
ATOM 9629 N N . VAL A 1 28 ? -0.818 -5.611 -6.057 1.00 0.13 28 VAL A N 9
ATOM 9630 C CA . VAL A 1 28 ? -0.759 -6.218 -4.731 1.00 0.13 28 VAL A CA 9
ATOM 9631 C C . VAL A 1 28 ? -0.338 -7.685 -4.869 1.00 0.13 28 VAL A C 9
ATOM 9632 O O . VAL A 1 28 ? -0.697 -8.340 -5.849 1.00 0.16 28 VAL A O 9
ATOM 9645 N N . VAL A 1 29 ? 0.424 -8.205 -3.909 1.00 0.11 29 VAL A N 9
ATOM 9646 C CA . VAL A 1 29 ? 0.865 -9.599 -3.980 1.00 0.12 29 VAL A CA 9
ATOM 9647 C C . VAL A 1 29 ? 0.096 -10.480 -3.010 1.00 0.13 29 VAL A C 9
ATOM 9648 O O . VAL A 1 29 ? 0.175 -10.295 -1.800 1.00 0.13 29 VAL A O 9
ATOM 9661 N N . HIS A 1 30 ? -0.629 -11.457 -3.546 1.00 0.15 30 HIS A N 9
ATOM 9662 C CA . HIS A 1 30 ? -1.403 -12.369 -2.713 1.00 0.17 30 HIS A CA 9
ATOM 9663 C C . HIS A 1 30 ? -0.468 -13.250 -1.896 1.00 0.16 30 HIS A C 9
ATOM 9664 O O . HIS A 1 30 ? 0.065 -14.239 -2.400 1.00 0.18 30 HIS A O 9
ATOM 9679 N N . THR A 1 31 ? -0.276 -12.888 -0.633 1.00 0.17 31 THR A N 9
ATOM 9680 C CA . THR A 1 31 ? 0.607 -13.643 0.244 1.00 0.20 31 THR A CA 9
ATOM 9681 C C . THR A 1 31 ? -0.153 -14.745 0.970 1.00 0.23 31 THR A C 9
ATOM 9682 O O . THR A 1 31 ? -1.344 -14.949 0.734 1.00 0.23 31 THR A O 9
ATOM 9693 N N . ALA A 1 32 ? 0.542 -15.454 1.849 1.00 0.27 32 ALA A N 9
ATOM 9694 C CA . ALA A 1 32 ? -0.067 -16.539 2.605 1.00 0.31 32 ALA A CA 9
ATOM 9695 C C . ALA A 1 32 ? -1.068 -16.012 3.626 1.00 0.34 32 ALA A C 9
ATOM 9696 O O . ALA A 1 32 ? -2.151 -16.574 3.794 1.00 0.37 32 ALA A O 9
ATOM 9703 N N . ALA A 1 33 ? -0.702 -14.928 4.302 1.00 0.34 33 ALA A N 9
ATOM 9704 C CA . ALA A 1 33 ? -1.565 -14.335 5.316 1.00 0.39 33 ALA A CA 9
ATOM 9705 C C . ALA A 1 33 ? -2.551 -13.346 4.706 1.00 0.37 33 ALA A C 9
ATOM 9706 O O . ALA A 1 33 ? -3.680 -13.209 5.177 1.00 0.40 33 ALA A O 9
ATOM 9713 N N . GLY A 1 34 ? -2.116 -12.660 3.655 1.00 0.32 34 GLY A N 9
ATOM 9714 C CA . GLY A 1 34 ? -2.974 -11.688 3.000 1.00 0.32 34 GLY A CA 9
ATOM 9715 C C . GLY A 1 34 ? -2.429 -11.215 1.665 1.00 0.26 34 GLY A C 9
ATOM 9716 O O . GLY A 1 34 ? -2.363 -11.985 0.709 1.00 0.21 34 GLY A O 9
ATOM 9720 N N . GLU A 1 35 ? -2.037 -9.943 1.605 1.00 0.27 35 GLU A N 9
ATOM 9721 C CA . GLU A 1 35 ? -1.508 -9.349 0.379 1.00 0.22 35 GLU A CA 9
ATOM 9722 C C . GLU A 1 35 ? -0.364 -8.375 0.675 1.00 0.19 35 GLU A C 9
ATOM 9723 O O . GLU A 1 35 ? -0.143 -7.987 1.821 1.00 0.22 35 GLU A O 9
ATOM 9735 N N . LEU A 1 36 ? 0.360 -7.991 -0.379 1.00 0.15 36 LEU A N 9
ATOM 9736 C CA . LEU A 1 36 ? 1.472 -7.046 -0.268 1.00 0.14 36 LEU A CA 9
ATOM 9737 C C . LEU A 1 36 ? 1.189 -5.801 -1.096 1.00 0.12 36 LEU A C 9
ATOM 9738 O O . LEU A 1 36 ? 0.220 -5.761 -1.856 1.00 0.11 36 LEU A O 9
ATOM 9754 N N . LEU A 1 37 ? 2.033 -4.785 -0.950 1.00 0.12 37 LEU A N 9
ATOM 9755 C CA . LEU A 1 37 ? 1.860 -3.549 -1.698 1.00 0.12 37 LEU A CA 9
ATOM 9756 C C . LEU A 1 37 ? 3.067 -3.260 -2.583 1.00 0.11 37 LEU A C 9
ATOM 9757 O O . LEU A 1 37 ? 4.093 -2.778 -2.106 1.00 0.12 37 LEU A O 9
ATOM 9773 N N . ALA A 1 38 ? 2.936 -3.543 -3.875 1.00 0.10 38 ALA A N 9
ATOM 9774 C CA . ALA A 1 38 ? 4.012 -3.273 -4.817 1.00 0.10 38 ALA A CA 9
ATOM 9775 C C . ALA A 1 38 ? 3.922 -1.828 -5.271 1.00 0.10 38 ALA A C 9
ATOM 9776 O O . ALA A 1 38 ? 3.129 -1.492 -6.146 1.00 0.11 38 ALA A O 9
ATOM 9783 N N . VAL A 1 39 ? 4.741 -0.974 -4.673 1.00 0.11 39 VAL A N 9
ATOM 9784 C CA . VAL A 1 39 ? 4.726 0.440 -5.001 1.00 0.12 39 VAL A CA 9
ATOM 9785 C C . VAL A 1 39 ? 5.947 0.838 -5.820 1.00 0.12 39 VAL A C 9
ATOM 9786 O O . VAL A 1 39 ? 7.076 0.457 -5.504 1.00 0.17 39 VAL A O 9
ATOM 9799 N N . LYS A 1 40 ? 5.710 1.612 -6.871 1.00 0.11 40 LYS A N 9
ATOM 9800 C CA . LYS A 1 40 ? 6.779 2.058 -7.750 1.00 0.15 40 LYS A CA 9
ATOM 9801 C C . LYS A 1 40 ? 7.588 3.188 -7.126 1.00 0.19 40 LYS A C 9
ATOM 9802 O O . LYS A 1 40 ? 7.178 4.349 -7.151 1.00 0.30 40 LYS A O 9
ATOM 9821 N N . ARG A 1 41 ? 8.738 2.834 -6.566 1.00 0.19 41 ARG A N 9
ATOM 9822 C CA . ARG A 1 41 ? 9.621 3.808 -5.937 1.00 0.28 41 ARG A CA 9
ATOM 9823 C C . ARG A 1 41 ? 10.154 4.800 -6.963 1.00 0.35 41 ARG A C 9
ATOM 9824 O O . ARG A 1 41 ? 9.878 4.682 -8.158 1.00 0.39 41 ARG A O 9
ATOM 9845 N N . ASP A 1 42 ? 10.915 5.778 -6.491 1.00 0.42 42 ASP A N 9
ATOM 9846 C CA . ASP A 1 42 ? 11.486 6.797 -7.366 1.00 0.51 42 ASP A CA 9
ATOM 9847 C C . ASP A 1 42 ? 12.295 6.177 -8.500 1.00 0.62 42 ASP A C 9
ATOM 9848 O O . ASP A 1 42 ? 12.133 6.552 -9.662 1.00 0.72 42 ASP A O 9
ATOM 9857 N N . SER A 1 43 ? 13.162 5.228 -8.162 1.00 0.64 43 SER A N 9
ATOM 9858 C CA . SER A 1 43 ? 14.003 4.581 -9.162 1.00 0.78 43 SER A CA 9
ATOM 9859 C C . SER A 1 43 ? 13.732 3.080 -9.255 1.00 0.55 43 SER A C 9
ATOM 9860 O O . SER A 1 43 ? 14.070 2.444 -10.253 1.00 0.65 43 SER A O 9
ATOM 9868 N N . ASP A 1 44 ? 13.122 2.518 -8.214 1.00 0.32 44 ASP A N 9
ATOM 9869 C CA . ASP A 1 44 ? 12.825 1.086 -8.189 1.00 0.28 44 ASP A CA 9
ATOM 9870 C C . ASP A 1 44 ? 11.389 0.824 -7.749 1.00 0.23 44 ASP A C 9
ATOM 9871 O O . ASP A 1 44 ? 10.488 1.613 -8.027 1.00 0.23 44 ASP A O 9
ATOM 9880 N N . GLU A 1 45 ? 11.190 -0.302 -7.070 1.00 0.21 45 GLU A N 9
ATOM 9881 C CA . GLU A 1 45 ? 9.872 -0.693 -6.578 1.00 0.18 45 GLU A CA 9
ATOM 9882 C C . GLU A 1 45 ? 10.006 -1.592 -5.352 1.00 0.18 45 GLU A C 9
ATOM 9883 O O . GLU A 1 45 ? 10.795 -2.538 -5.350 1.00 0.36 45 GLU A O 9
ATOM 9895 N N . VAL A 1 46 ? 9.232 -1.292 -4.312 1.00 0.14 46 VAL A N 9
ATOM 9896 C CA . VAL A 1 46 ? 9.269 -2.074 -3.081 1.00 0.14 46 VAL A CA 9
ATOM 9897 C C . VAL A 1 46 ? 7.919 -2.715 -2.785 1.00 0.14 46 VAL A C 9
ATOM 9898 O O . VAL A 1 46 ? 6.908 -2.368 -3.395 1.00 0.16 46 VAL A O 9
ATOM 9911 N N . LEU A 1 47 ? 7.916 -3.651 -1.842 1.00 0.13 47 LEU A N 9
ATOM 9912 C CA . LEU A 1 47 ? 6.702 -4.358 -1.464 1.00 0.15 47 LEU A CA 9
ATOM 9913 C C . LEU A 1 47 ? 6.449 -4.270 0.038 1.00 0.15 47 LEU A C 9
ATOM 9914 O O . LEU A 1 47 ? 7.293 -4.668 0.839 1.00 0.24 47 LEU A O 9
ATOM 9930 N N . VAL A 1 48 ? 5.277 -3.765 0.418 1.00 0.10 48 VAL A N 9
ATOM 9931 C CA . VAL A 1 48 ? 4.930 -3.638 1.831 1.00 0.11 48 VAL A CA 9
ATOM 9932 C C . VAL A 1 48 ? 3.590 -4.315 2.135 1.00 0.12 48 VAL A C 9
ATOM 9933 O O . VAL A 1 48 ? 2.602 -4.085 1.444 1.00 0.14 48 VAL A O 9
ATOM 9946 N N . PRO A 1 49 ? 3.536 -5.152 3.191 1.00 0.13 49 PRO A N 9
ATOM 9947 C CA . PRO A 1 49 ? 2.318 -5.882 3.574 1.00 0.15 49 PRO A CA 9
ATOM 9948 C C . PRO A 1 49 ? 1.083 -4.999 3.711 1.00 0.16 49 PRO A C 9
ATOM 9949 O O . PRO A 1 49 ? 1.075 -4.028 4.467 1.00 0.19 49 PRO A O 9
ATOM 9960 N N . PHE A 1 50 ? 0.039 -5.357 2.968 1.00 0.16 50 PHE A N 9
ATOM 9961 C CA . PHE A 1 50 ? -1.225 -4.633 3.005 1.00 0.19 50 PHE A CA 9
ATOM 9962 C C . PHE A 1 50 ? -2.146 -5.257 4.039 1.00 0.18 50 PHE A C 9
ATOM 9963 O O . PHE A 1 50 ? -2.580 -6.400 3.892 1.00 0.21 50 PHE A O 9
ATOM 9980 N N . VAL A 1 51 ? -2.441 -4.501 5.081 1.00 0.17 51 VAL A N 9
ATOM 9981 C CA . VAL A 1 51 ? -3.301 -4.979 6.147 1.00 0.18 51 VAL A CA 9
ATOM 9982 C C . VAL A 1 51 ? -4.263 -3.886 6.580 1.00 0.20 51 VAL A C 9
ATOM 9983 O O . VAL A 1 51 ? -3.883 -2.722 6.693 1.00 0.22 51 VAL A O 9
ATOM 9996 N N . ARG A 1 52 ? -5.514 -4.267 6.815 1.00 0.28 52 ARG A N 9
ATOM 9997 C CA . ARG A 1 52 ? -6.536 -3.316 7.237 1.00 0.32 52 ARG A CA 9
ATOM 9998 C C . ARG A 1 52 ? -6.082 -2.537 8.468 1.00 0.33 52 ARG A C 9
ATOM 9999 O O . ARG A 1 52 ? -6.674 -1.518 8.821 1.00 0.37 52 ARG A O 9
ATOM 10020 N N . ALA A 1 53 ? -5.031 -3.030 9.120 1.00 0.34 53 ALA A N 9
ATOM 10021 C CA . ALA A 1 53 ? -4.502 -2.384 10.316 1.00 0.45 53 ALA A CA 9
ATOM 10022 C C . ALA A 1 53 ? -3.439 -1.355 9.956 1.00 0.46 53 ALA A C 9
ATOM 10023 O O . ALA A 1 53 ? -3.469 -0.219 10.429 1.00 0.61 53 ALA A O 9
ATOM 10030 N N . ILE A 1 54 ? -2.501 -1.769 9.113 1.00 0.38 54 ILE A N 9
ATOM 10031 C CA . ILE A 1 54 ? -1.414 -0.902 8.683 1.00 0.46 54 ILE A CA 9
ATOM 10032 C C . ILE A 1 54 ? -1.933 0.275 7.858 1.00 0.38 54 ILE A C 9
ATOM 10033 O O . ILE A 1 54 ? -1.430 1.392 7.975 1.00 0.32 54 ILE A O 9
ATOM 10049 N N . VAL A 1 55 ? -2.939 0.022 7.028 1.00 0.43 55 VAL A N 9
ATOM 10050 C CA . VAL A 1 55 ? -3.521 1.072 6.202 1.00 0.37 55 VAL A CA 9
ATOM 10051 C C . VAL A 1 55 ? -4.226 2.104 7.072 1.00 0.31 55 VAL A C 9
ATOM 10052 O O . VAL A 1 55 ? -5.140 1.773 7.827 1.00 0.37 55 VAL A O 9
ATOM 10065 N N . THR A 1 56 ? -3.798 3.357 6.963 1.00 0.23 56 THR A N 9
ATOM 10066 C CA . THR A 1 56 ? -4.383 4.431 7.754 1.00 0.21 56 THR A CA 9
ATOM 10067 C C . THR A 1 56 ? -5.395 5.237 6.942 1.00 0.22 56 THR A C 9
ATOM 10068 O O . THR A 1 56 ? -6.522 5.455 7.385 1.00 0.30 56 THR A O 9
ATOM 10079 N N . SER A 1 57 ? -4.989 5.679 5.752 1.00 0.23 57 SER A N 9
ATOM 10080 C CA . SER A 1 57 ? -5.872 6.459 4.891 1.00 0.28 57 SER A CA 9
ATOM 10081 C C . SER A 1 57 ? -6.163 5.717 3.595 1.00 0.22 57 SER A C 9
ATOM 10082 O O . SER A 1 57 ? -5.374 4.880 3.156 1.00 0.21 57 SER A O 9
ATOM 10090 N N . VAL A 1 58 ? -7.304 6.023 2.991 1.00 0.28 58 VAL A N 9
ATOM 10091 C CA . VAL A 1 58 ? -7.692 5.399 1.743 1.00 0.28 58 VAL A CA 9
ATOM 10092 C C . VAL A 1 58 ? -8.573 6.328 0.911 1.00 0.33 58 VAL A C 9
ATOM 10093 O O . VAL A 1 58 ? -9.577 6.853 1.393 1.00 0.65 58 VAL A O 9
ATOM 10106 N N . SER A 1 59 ? -8.179 6.533 -0.340 1.00 0.28 59 SER A N 9
ATOM 10107 C CA . SER A 1 59 ? -8.921 7.395 -1.253 1.00 0.31 59 SER A CA 9
ATOM 10108 C C . SER A 1 59 ? -9.180 6.671 -2.569 1.00 0.29 59 SER A C 9
ATOM 10109 O O . SER A 1 59 ? -8.269 6.483 -3.375 1.00 0.40 59 SER A O 9
ATOM 10117 N N . LEU A 1 60 ? -10.427 6.265 -2.781 1.00 0.28 60 LEU A N 9
ATOM 10118 C CA . LEU A 1 60 ? -10.796 5.549 -3.993 1.00 0.33 60 LEU A CA 9
ATOM 10119 C C . LEU A 1 60 ? -11.173 6.508 -5.117 1.00 0.30 60 LEU A C 9
ATOM 10120 O O . LEU A 1 60 ? -11.005 6.194 -6.296 1.00 0.36 60 LEU A O 9
ATOM 10136 N N . ASP A 1 61 ? -11.680 7.678 -4.745 1.00 0.29 61 ASP A N 9
ATOM 10137 C CA . ASP A 1 61 ? -12.089 8.681 -5.724 1.00 0.30 61 ASP A CA 9
ATOM 10138 C C . ASP A 1 61 ? -10.939 9.622 -6.075 1.00 0.26 61 ASP A C 9
ATOM 10139 O O . ASP A 1 61 ? -10.776 10.008 -7.233 1.00 0.27 61 ASP A O 9
ATOM 10148 N N . ASP A 1 62 ? -10.146 9.987 -5.073 1.00 0.25 62 ASP A N 9
ATOM 10149 C CA . ASP A 1 62 ? -9.024 10.890 -5.278 1.00 0.25 62 ASP A CA 9
ATOM 10150 C C . ASP A 1 62 ? -7.830 10.160 -5.885 1.00 0.22 62 ASP A C 9
ATOM 10151 O O . ASP A 1 62 ? -6.931 10.782 -6.450 1.00 0.30 62 ASP A O 9
ATOM 10160 N N . GLY A 1 63 ? -7.830 8.835 -5.764 1.00 0.17 63 GLY A N 9
ATOM 10161 C CA . GLY A 1 63 ? -6.747 8.037 -6.305 1.00 0.16 63 GLY A CA 9
ATOM 10162 C C . GLY A 1 63 ? -5.503 8.079 -5.438 1.00 0.15 63 GLY A C 9
ATOM 10163 O O . GLY A 1 63 ? -4.401 8.308 -5.938 1.00 0.17 63 GLY A O 9
ATOM 10167 N N . ILE A 1 64 ? -5.674 7.844 -4.137 1.00 0.13 64 ILE A N 9
ATOM 10168 C CA . ILE A 1 64 ? -4.554 7.877 -3.194 1.00 0.13 64 ILE A CA 9
ATOM 10169 C C . ILE A 1 64 ? -4.758 6.891 -2.041 1.00 0.13 64 ILE A C 9
ATOM 10170 O O . ILE A 1 64 ? -5.885 6.515 -1.726 1.00 0.15 64 ILE A O 9
ATOM 10186 N N . VAL A 1 65 ? -3.653 6.480 -1.418 1.00 0.14 65 VAL A N 9
ATOM 10187 C CA . VAL A 1 65 ? -3.687 5.549 -0.289 1.00 0.15 65 VAL A CA 9
ATOM 10188 C C . VAL A 1 65 ? -2.544 5.833 0.692 1.00 0.14 65 VAL A C 9
ATOM 10189 O O . VAL A 1 65 ? -1.480 6.309 0.299 1.00 0.17 65 VAL A O 9
ATOM 10202 N N . GLU A 1 66 ? -2.783 5.555 1.970 1.00 0.16 66 GLU A N 9
ATOM 10203 C CA . GLU A 1 66 ? -1.779 5.740 3.008 1.00 0.20 66 GLU A CA 9
ATOM 10204 C C . GLU A 1 66 ? -1.640 4.470 3.830 1.00 0.17 66 GLU A C 9
ATOM 10205 O O . GLU A 1 66 ? -2.544 3.634 3.862 1.00 0.22 66 GLU A O 9
ATOM 10217 N N . ILE A 1 67 ? -0.512 4.349 4.503 1.00 0.13 67 ILE A N 9
ATOM 10218 C CA . ILE A 1 67 ? -0.218 3.175 5.317 1.00 0.12 67 ILE A CA 9
ATOM 10219 C C . ILE A 1 67 ? 0.759 3.509 6.432 1.00 0.12 67 ILE A C 9
ATOM 10220 O O . ILE A 1 67 ? 1.255 4.627 6.527 1.00 0.13 67 ILE A O 9
ATOM 10236 N N . ASP A 1 68 ? 1.012 2.529 7.285 1.00 0.12 68 ASP A N 9
ATOM 10237 C CA . ASP A 1 68 ? 1.950 2.685 8.384 1.00 0.12 68 ASP A CA 9
ATOM 10238 C C . ASP A 1 68 ? 2.871 1.472 8.431 1.00 0.12 68 ASP A C 9
ATOM 10239 O O . ASP A 1 68 ? 2.728 0.602 9.288 1.00 0.17 68 ASP A O 9
ATOM 10248 N N . PRO A 1 69 ? 3.838 1.410 7.498 1.00 0.13 69 PRO A N 9
ATOM 10249 C CA . PRO A 1 69 ? 4.781 0.291 7.408 1.00 0.13 69 PRO A CA 9
ATOM 10250 C C . PRO A 1 69 ? 5.559 0.088 8.706 1.00 0.13 69 PRO A C 9
ATOM 10251 O O . PRO A 1 69 ? 5.974 1.059 9.340 1.00 0.15 69 PRO A O 9
ATOM 10262 N N . PRO A 1 70 ? 5.771 -1.174 9.123 1.00 0.14 70 PRO A N 9
ATOM 10263 C CA . PRO A 1 70 ? 6.501 -1.478 10.351 1.00 0.16 70 PRO A CA 9
ATOM 10264 C C . PRO A 1 70 ? 7.993 -1.198 10.202 1.00 0.16 70 PRO A C 9
ATOM 10265 O O . PRO A 1 70 ? 8.627 -1.695 9.274 1.00 0.16 70 PRO A O 9
ATOM 10276 N N . HIS A 1 71 ? 8.551 -0.420 11.123 1.00 0.18 71 HIS A N 9
ATOM 10277 C CA . HIS A 1 71 ? 9.972 -0.079 11.085 1.00 0.19 71 HIS A CA 9
ATOM 10278 C C . HIS A 1 71 ? 10.412 0.353 9.678 1.00 0.18 71 HIS A C 9
ATOM 10279 O O . HIS A 1 71 ? 9.870 1.308 9.121 1.00 0.19 71 HIS A O 9
ATOM 10294 N N . GLY A 1 72 ? 11.390 -0.356 9.107 1.00 0.18 72 GLY A N 9
ATOM 10295 C CA . GLY A 1 72 ? 11.884 -0.022 7.778 1.00 0.19 72 GLY A CA 9
ATOM 10296 C C . GLY A 1 72 ? 11.322 -0.925 6.691 1.00 0.17 72 GLY A C 9
ATOM 10297 O O . GLY A 1 72 ? 11.906 -1.050 5.614 1.00 0.19 72 GLY A O 9
ATOM 10301 N N . LEU A 1 73 ? 10.187 -1.552 6.974 1.00 0.15 73 LEU A N 9
ATOM 10302 C CA . LEU A 1 73 ? 9.543 -2.466 6.031 1.00 0.15 73 LEU A CA 9
ATOM 10303 C C . LEU A 1 73 ? 9.085 -1.764 4.750 1.00 0.15 73 LEU A C 9
ATOM 10304 O O . LEU A 1 73 ? 8.675 -2.422 3.793 1.00 0.15 73 LEU A O 9
ATOM 10320 N N . LEU A 1 74 ? 9.141 -0.435 4.732 1.00 0.15 74 LEU A N 9
ATOM 10321 C CA . LEU A 1 74 ? 8.732 0.335 3.550 1.00 0.16 74 LEU A CA 9
ATOM 10322 C C . LEU A 1 74 ? 9.445 -0.159 2.290 1.00 0.14 74 LEU A C 9
ATOM 10323 O O . LEU A 1 74 ? 9.180 0.329 1.192 1.00 0.16 74 LEU A O 9
ATOM 10339 N N . ASN A 1 75 ? 10.351 -1.121 2.451 1.00 0.14 75 ASN A N 9
ATOM 10340 C CA . ASN A 1 75 ? 11.095 -1.670 1.324 1.00 0.16 75 ASN A CA 9
ATOM 10341 C C . ASN A 1 75 ? 10.500 -3.007 0.880 1.00 0.34 75 ASN A C 9
ATOM 10342 O O . ASN A 1 75 ? 9.390 -3.356 1.275 1.00 0.93 75 ASN A O 9
ATOM 10353 N N . LEU A 1 76 ? 11.246 -3.744 0.052 1.00 0.28 76 LEU A N 9
ATOM 10354 C CA . LEU A 1 76 ? 10.800 -5.046 -0.454 1.00 0.24 76 LEU A CA 9
ATOM 10355 C C . LEU A 1 76 ? 10.188 -5.900 0.655 1.00 0.29 76 LEU A C 9
ATOM 10356 O O . LEU A 1 76 ? 10.441 -5.675 1.839 1.00 0.40 76 LEU A O 9
ATOM 10372 N N . GLU A 1 77 ? 9.387 -6.884 0.257 1.00 0.32 77 GLU A N 9
ATOM 10373 C CA . GLU A 1 77 ? 8.729 -7.773 1.210 1.00 0.39 77 GLU A CA 9
ATOM 10374 C C . GLU A 1 77 ? 9.741 -8.429 2.147 1.00 0.54 77 GLU A C 9
ATOM 10375 O O . GLU A 1 77 ? 9.656 -8.185 3.370 1.00 1.35 77 GLU A O 9
ATOM 10387 N N . MET A 1 1 ? -10.173 2.554 9.524 1.00 3.34 1 MET A N 10
ATOM 10388 C CA . MET A 1 1 ? -10.513 1.122 9.727 1.00 3.01 1 MET A CA 10
ATOM 10389 C C . MET A 1 1 ? -11.150 0.530 8.474 1.00 2.47 1 MET A C 10
ATOM 10390 O O . MET A 1 1 ? -11.614 -0.611 8.482 1.00 2.58 1 MET A O 10
ATOM 10406 N N . ASP A 1 2 ? -11.168 1.312 7.399 1.00 2.29 2 ASP A N 10
ATOM 10407 C CA . ASP A 1 2 ? -11.747 0.866 6.136 1.00 1.82 2 ASP A CA 10
ATOM 10408 C C . ASP A 1 2 ? -10.855 -0.173 5.465 1.00 1.56 2 ASP A C 10
ATOM 10409 O O . ASP A 1 2 ? -9.670 -0.284 5.778 1.00 2.31 2 ASP A O 10
ATOM 10418 N N . THR A 1 3 ? -11.435 -0.931 4.540 1.00 1.03 3 THR A N 10
ATOM 10419 C CA . THR A 1 3 ? -10.698 -1.963 3.819 1.00 0.66 3 THR A CA 10
ATOM 10420 C C . THR A 1 3 ? -11.325 -2.215 2.451 1.00 0.47 3 THR A C 10
ATOM 10421 O O . THR A 1 3 ? -12.368 -2.861 2.347 1.00 0.75 3 THR A O 10
ATOM 10432 N N . TYR A 1 4 ? -10.685 -1.700 1.405 1.00 0.57 4 TYR A N 10
ATOM 10433 C CA . TYR A 1 4 ? -11.187 -1.865 0.043 1.00 0.53 4 TYR A CA 10
ATOM 10434 C C . TYR A 1 4 ? -10.407 -2.929 -0.718 1.00 0.40 4 TYR A C 10
ATOM 10435 O O . TYR A 1 4 ? -9.375 -3.414 -0.253 1.00 0.37 4 TYR A O 10
ATOM 10453 N N . TYR A 1 5 ? -10.915 -3.286 -1.893 1.00 0.38 5 TYR A N 10
ATOM 10454 C CA . TYR A 1 5 ? -10.281 -4.293 -2.738 1.00 0.31 5 TYR A CA 10
ATOM 10455 C C . TYR A 1 5 ? -8.861 -3.880 -3.105 1.00 0.24 5 TYR A C 10
ATOM 10456 O O . TYR A 1 5 ? -8.585 -2.703 -3.330 1.00 0.25 5 TYR A O 10
ATOM 10474 N N . ASP A 1 6 ? -7.965 -4.859 -3.166 1.00 0.20 6 ASP A N 10
ATOM 10475 C CA . ASP A 1 6 ? -6.570 -4.600 -3.502 1.00 0.16 6 ASP A CA 10
ATOM 10476 C C . ASP A 1 6 ? -6.404 -4.372 -4.998 1.00 0.14 6 ASP A C 10
ATOM 10477 O O . ASP A 1 6 ? -5.756 -3.415 -5.417 1.00 0.13 6 ASP A O 10
ATOM 10486 N N . HIS A 1 7 ? -6.987 -5.264 -5.798 1.00 0.17 7 HIS A N 10
ATOM 10487 C CA . HIS A 1 7 ? -6.903 -5.158 -7.251 1.00 0.19 7 HIS A CA 10
ATOM 10488 C C . HIS A 1 7 ? -7.422 -3.803 -7.719 1.00 0.20 7 HIS A C 10
ATOM 10489 O O . HIS A 1 7 ? -7.202 -3.398 -8.861 1.00 0.23 7 HIS A O 10
ATOM 10504 N N . GLN A 1 8 ? -8.118 -3.115 -6.824 1.00 0.20 8 GLN A N 10
ATOM 10505 C CA . GLN A 1 8 ? -8.669 -1.805 -7.117 1.00 0.23 8 GLN A CA 10
ATOM 10506 C C . GLN A 1 8 ? -7.725 -0.707 -6.635 1.00 0.21 8 GLN A C 10
ATOM 10507 O O . GLN A 1 8 ? -7.607 0.348 -7.260 1.00 0.23 8 GLN A O 10
ATOM 10521 N N . LEU A 1 9 ? -7.053 -0.970 -5.516 1.00 0.18 9 LEU A N 10
ATOM 10522 C CA . LEU A 1 9 ? -6.127 -0.014 -4.931 1.00 0.17 9 LEU A CA 10
ATOM 10523 C C . LEU A 1 9 ? -4.848 0.098 -5.748 1.00 0.14 9 LEU A C 10
ATOM 10524 O O . LEU A 1 9 ? -4.142 1.102 -5.667 1.00 0.14 9 LEU A O 10
ATOM 10540 N N . VAL A 1 10 ? -4.539 -0.936 -6.523 1.00 0.12 10 VAL A N 10
ATOM 10541 C CA . VAL A 1 10 ? -3.353 -0.903 -7.365 1.00 0.11 10 VAL A CA 10
ATOM 10542 C C . VAL A 1 10 ? -3.478 0.227 -8.386 1.00 0.11 10 VAL A C 10
ATOM 10543 O O . VAL A 1 10 ? -4.478 0.335 -9.097 1.00 0.16 10 VAL A O 10
ATOM 10556 N N . GLY A 1 11 ? -2.450 1.066 -8.440 1.00 0.08 11 GLY A N 10
ATOM 10557 C CA . GLY A 1 11 ? -2.450 2.207 -9.341 1.00 0.08 11 GLY A CA 10
ATOM 10558 C C . GLY A 1 11 ? -2.719 3.512 -8.614 1.00 0.08 11 GLY A C 10
ATOM 10559 O O . GLY A 1 11 ? -2.872 4.561 -9.240 1.00 0.13 11 GLY A O 10
ATOM 10563 N N . LEU A 1 12 ? -2.776 3.443 -7.285 1.00 0.09 12 LEU A N 10
ATOM 10564 C CA . LEU A 1 12 ? -3.015 4.624 -6.459 1.00 0.09 12 LEU A CA 10
ATOM 10565 C C . LEU A 1 12 ? -1.711 5.093 -5.824 1.00 0.09 12 LEU A C 10
ATOM 10566 O O . LEU A 1 12 ? -0.731 4.354 -5.789 1.00 0.09 12 LEU A O 10
ATOM 10582 N N . MET A 1 13 ? -1.702 6.323 -5.323 1.00 0.09 13 MET A N 10
ATOM 10583 C CA . MET A 1 13 ? -0.503 6.870 -4.698 1.00 0.10 13 MET A CA 10
ATOM 10584 C C . MET A 1 13 ? -0.401 6.415 -3.249 1.00 0.10 13 MET A C 10
ATOM 10585 O O . MET A 1 13 ? -1.088 6.936 -2.377 1.00 0.12 13 MET A O 10
ATOM 10599 N N . VAL A 1 14 ? 0.486 5.467 -2.991 1.00 0.10 14 VAL A N 10
ATOM 10600 C CA . VAL A 1 14 ? 0.660 4.942 -1.644 1.00 0.12 14 VAL A CA 10
ATOM 10601 C C . VAL A 1 14 ? 1.640 5.794 -0.849 1.00 0.09 14 VAL A C 10
ATOM 10602 O O . VAL A 1 14 ? 2.603 6.328 -1.400 1.00 0.13 14 VAL A O 10
ATOM 10615 N N . GLN A 1 15 ? 1.372 5.942 0.445 1.00 0.09 15 GLN A N 10
ATOM 10616 C CA . GLN A 1 15 ? 2.243 6.723 1.316 1.00 0.10 15 GLN A CA 10
ATOM 10617 C C . GLN A 1 15 ? 2.145 6.223 2.749 1.00 0.11 15 GLN A C 10
ATOM 10618 O O . GLN A 1 15 ? 1.249 5.453 3.081 1.00 0.18 15 GLN A O 10
ATOM 10632 N N . THR A 1 16 ? 3.073 6.658 3.590 1.00 0.10 16 THR A N 10
ATOM 10633 C CA . THR A 1 16 ? 3.062 6.261 4.989 1.00 0.11 16 THR A CA 10
ATOM 10634 C C . THR A 1 16 ? 2.298 7.275 5.832 1.00 0.13 16 THR A C 10
ATOM 10635 O O . THR A 1 16 ? 2.079 8.409 5.405 1.00 0.14 16 THR A O 10
ATOM 10646 N N . ALA A 1 17 ? 1.894 6.859 7.022 1.00 0.16 17 ALA A N 10
ATOM 10647 C CA . ALA A 1 17 ? 1.161 7.730 7.930 1.00 0.20 17 ALA A CA 10
ATOM 10648 C C . ALA A 1 17 ? 1.977 8.975 8.265 1.00 0.19 17 ALA A C 10
ATOM 10649 O O . ALA A 1 17 ? 1.423 10.057 8.467 1.00 0.22 17 ALA A O 10
ATOM 10656 N N . THR A 1 18 ? 3.297 8.814 8.317 1.00 0.19 18 THR A N 10
ATOM 10657 C CA . THR A 1 18 ? 4.189 9.928 8.622 1.00 0.21 18 THR A CA 10
ATOM 10658 C C . THR A 1 18 ? 4.208 10.938 7.483 1.00 0.21 18 THR A C 10
ATOM 10659 O O . THR A 1 18 ? 4.595 12.092 7.670 1.00 0.25 18 THR A O 10
ATOM 10670 N N . GLY A 1 19 ? 3.791 10.495 6.300 1.00 0.17 19 GLY A N 10
ATOM 10671 C CA . GLY A 1 19 ? 3.760 11.378 5.148 1.00 0.19 19 GLY A CA 10
ATOM 10672 C C . GLY A 1 19 ? 4.830 11.057 4.123 1.00 0.17 19 GLY A C 10
ATOM 10673 O O . GLY A 1 19 ? 5.210 11.920 3.332 1.00 0.20 19 GLY A O 10
ATOM 10677 N N . GLU A 1 20 ? 5.321 9.819 4.127 1.00 0.13 20 GLU A N 10
ATOM 10678 C CA . GLU A 1 20 ? 6.353 9.415 3.181 1.00 0.12 20 GLU A CA 10
ATOM 10679 C C . GLU A 1 20 ? 5.736 8.940 1.872 1.00 0.10 20 GLU A C 10
ATOM 10680 O O . GLU A 1 20 ? 5.032 7.932 1.839 1.00 0.11 20 GLU A O 10
ATOM 10692 N N . GLY A 1 21 ? 6.005 9.669 0.796 1.00 0.10 21 GLY A N 10
ATOM 10693 C CA . GLY A 1 21 ? 5.471 9.296 -0.499 1.00 0.11 21 GLY A CA 10
ATOM 10694 C C . GLY A 1 21 ? 6.263 8.172 -1.133 1.00 0.10 21 GLY A C 10
ATOM 10695 O O . GLY A 1 21 ? 7.213 8.418 -1.876 1.00 0.13 21 GLY A O 10
ATOM 10699 N N . VAL A 1 22 ? 5.873 6.936 -0.840 1.00 0.10 22 VAL A N 10
ATOM 10700 C CA . VAL A 1 22 ? 6.564 5.775 -1.382 1.00 0.11 22 VAL A CA 10
ATOM 10701 C C . VAL A 1 22 ? 6.432 5.715 -2.901 1.00 0.11 22 VAL A C 10
ATOM 10702 O O . VAL A 1 22 ? 7.340 5.257 -3.595 1.00 0.12 22 VAL A O 10
ATOM 10715 N N . GLY A 1 23 ? 5.295 6.181 -3.411 1.00 0.10 23 GLY A N 10
ATOM 10716 C CA . GLY A 1 23 ? 5.067 6.182 -4.846 1.00 0.11 23 GLY A CA 10
ATOM 10717 C C . GLY A 1 23 ? 3.665 5.734 -5.203 1.00 0.10 23 GLY A C 10
ATOM 10718 O O . GLY A 1 23 ? 2.751 5.832 -4.388 1.00 0.12 23 GLY A O 10
ATOM 10722 N N . VAL A 1 24 ? 3.496 5.244 -6.428 1.00 0.09 24 VAL A N 10
ATOM 10723 C CA . VAL A 1 24 ? 2.201 4.755 -6.883 1.00 0.09 24 VAL A CA 10
ATOM 10724 C C . VAL A 1 24 ? 2.232 3.241 -6.979 1.00 0.09 24 VAL A C 10
ATOM 10725 O O . VAL A 1 24 ? 3.075 2.675 -7.676 1.00 0.10 24 VAL A O 10
ATOM 10738 N N . VAL A 1 25 ? 1.316 2.589 -6.285 1.00 0.08 25 VAL A N 10
ATOM 10739 C CA . VAL A 1 25 ? 1.265 1.139 -6.301 1.00 0.08 25 VAL A CA 10
ATOM 10740 C C . VAL A 1 25 ? 0.873 0.651 -7.685 1.00 0.08 25 VAL A C 10
ATOM 10741 O O . VAL A 1 25 ? 0.097 1.301 -8.378 1.00 0.08 25 VAL A O 10
ATOM 10754 N N . THR A 1 26 ? 1.440 -0.470 -8.106 1.00 0.09 26 THR A N 10
ATOM 10755 C CA . THR A 1 26 ? 1.133 -1.016 -9.417 1.00 0.10 26 THR A CA 10
ATOM 10756 C C . THR A 1 26 ? 0.514 -2.399 -9.321 1.00 0.10 26 THR A C 10
ATOM 10757 O O . THR A 1 26 ? -0.001 -2.916 -10.313 1.00 0.12 26 THR A O 10
ATOM 10768 N N . GLU A 1 27 ? 0.571 -3.003 -8.137 1.00 0.10 27 GLU A N 10
ATOM 10769 C CA . GLU A 1 27 ? 0.012 -4.329 -7.944 1.00 0.12 27 GLU A CA 10
ATOM 10770 C C . GLU A 1 27 ? 0.160 -4.811 -6.506 1.00 0.11 27 GLU A C 10
ATOM 10771 O O . GLU A 1 27 ? 1.035 -4.357 -5.772 1.00 0.11 27 GLU A O 10
ATOM 10783 N N . VAL A 1 28 ? -0.714 -5.733 -6.115 1.00 0.13 28 VAL A N 10
ATOM 10784 C CA . VAL A 1 28 ? -0.666 -6.324 -4.782 1.00 0.13 28 VAL A CA 10
ATOM 10785 C C . VAL A 1 28 ? -0.294 -7.807 -4.891 1.00 0.13 28 VAL A C 10
ATOM 10786 O O . VAL A 1 28 ? -0.634 -8.459 -5.879 1.00 0.16 28 VAL A O 10
ATOM 10799 N N . VAL A 1 29 ? 0.410 -8.341 -3.893 1.00 0.11 29 VAL A N 10
ATOM 10800 C CA . VAL A 1 29 ? 0.801 -9.751 -3.923 1.00 0.12 29 VAL A CA 10
ATOM 10801 C C . VAL A 1 29 ? 0.007 -10.568 -2.918 1.00 0.13 29 VAL A C 10
ATOM 10802 O O . VAL A 1 29 ? 0.099 -10.339 -1.717 1.00 0.13 29 VAL A O 10
ATOM 10815 N N . HIS A 1 30 ? -0.753 -11.537 -3.413 1.00 0.15 30 HIS A N 10
ATOM 10816 C CA . HIS A 1 30 ? -1.555 -12.387 -2.543 1.00 0.17 30 HIS A CA 10
ATOM 10817 C C . HIS A 1 30 ? -0.656 -13.279 -1.696 1.00 0.16 30 HIS A C 10
ATOM 10818 O O . HIS A 1 30 ? -0.161 -14.306 -2.160 1.00 0.18 30 HIS A O 10
ATOM 10833 N N . THR A 1 31 ? -0.441 -12.876 -0.449 1.00 0.17 31 THR A N 10
ATOM 10834 C CA . THR A 1 31 ? 0.403 -13.641 0.455 1.00 0.20 31 THR A CA 10
ATOM 10835 C C . THR A 1 31 ? -0.416 -14.661 1.233 1.00 0.23 31 THR A C 10
ATOM 10836 O O . THR A 1 31 ? -1.619 -14.804 1.010 1.00 0.23 31 THR A O 10
ATOM 10847 N N . ALA A 1 32 ? 0.237 -15.369 2.143 1.00 0.27 32 ALA A N 10
ATOM 10848 C CA . ALA A 1 32 ? -0.437 -16.373 2.952 1.00 0.31 32 ALA A CA 10
ATOM 10849 C C . ALA A 1 32 ? -1.373 -15.724 3.965 1.00 0.34 32 ALA A C 10
ATOM 10850 O O . ALA A 1 32 ? -2.502 -16.176 4.161 1.00 0.37 32 ALA A O 10
ATOM 10857 N N . ALA A 1 33 ? -0.898 -14.658 4.601 1.00 0.34 33 ALA A N 10
ATOM 10858 C CA . ALA A 1 33 ? -1.688 -13.949 5.600 1.00 0.39 33 ALA A CA 10
ATOM 10859 C C . ALA A 1 33 ? -2.673 -12.984 4.952 1.00 0.37 33 ALA A C 10
ATOM 10860 O O . ALA A 1 33 ? -3.773 -12.766 5.462 1.00 0.40 33 ALA A O 10
ATOM 10867 N N . GLY A 1 34 ? -2.272 -12.413 3.824 1.00 0.32 34 GLY A N 10
ATOM 10868 C CA . GLY A 1 34 ? -3.128 -11.473 3.120 1.00 0.32 34 GLY A CA 10
ATOM 10869 C C . GLY A 1 34 ? -2.573 -11.070 1.766 1.00 0.26 34 GLY A C 10
ATOM 10870 O O . GLY A 1 34 ? -2.513 -11.886 0.847 1.00 0.21 34 GLY A O 10
ATOM 10874 N N . GLU A 1 35 ? -2.166 -9.806 1.648 1.00 0.27 35 GLU A N 10
ATOM 10875 C CA . GLU A 1 35 ? -1.620 -9.278 0.399 1.00 0.22 35 GLU A CA 10
ATOM 10876 C C . GLU A 1 35 ? -0.452 -8.325 0.666 1.00 0.19 35 GLU A C 10
ATOM 10877 O O . GLU A 1 35 ? -0.227 -7.905 1.801 1.00 0.22 35 GLU A O 10
ATOM 10889 N N . LEU A 1 36 ? 0.289 -7.997 -0.393 1.00 0.15 36 LEU A N 10
ATOM 10890 C CA . LEU A 1 36 ? 1.426 -7.082 -0.301 1.00 0.14 36 LEU A CA 10
ATOM 10891 C C . LEU A 1 36 ? 1.172 -5.841 -1.146 1.00 0.12 36 LEU A C 10
ATOM 10892 O O . LEU A 1 36 ? 0.204 -5.787 -1.903 1.00 0.11 36 LEU A O 10
ATOM 10908 N N . LEU A 1 37 ? 2.039 -4.844 -1.014 1.00 0.12 37 LEU A N 10
ATOM 10909 C CA . LEU A 1 37 ? 1.892 -3.614 -1.776 1.00 0.12 37 LEU A CA 10
ATOM 10910 C C . LEU A 1 37 ? 3.116 -3.336 -2.637 1.00 0.11 37 LEU A C 10
ATOM 10911 O O . LEU A 1 37 ? 4.136 -2.860 -2.141 1.00 0.12 37 LEU A O 10
ATOM 10927 N N . ALA A 1 38 ? 3.005 -3.620 -3.929 1.00 0.10 38 ALA A N 10
ATOM 10928 C CA . ALA A 1 38 ? 4.097 -3.357 -4.851 1.00 0.10 38 ALA A CA 10
ATOM 10929 C C . ALA A 1 38 ? 3.983 -1.927 -5.353 1.00 0.10 38 ALA A C 10
ATOM 10930 O O . ALA A 1 38 ? 3.210 -1.644 -6.265 1.00 0.11 38 ALA A O 10
ATOM 10937 N N . VAL A 1 39 ? 4.758 -1.028 -4.759 1.00 0.11 39 VAL A N 10
ATOM 10938 C CA . VAL A 1 39 ? 4.712 0.376 -5.138 1.00 0.12 39 VAL A CA 10
ATOM 10939 C C . VAL A 1 39 ? 5.973 0.802 -5.879 1.00 0.12 39 VAL A C 10
ATOM 10940 O O . VAL A 1 39 ? 7.086 0.430 -5.507 1.00 0.17 39 VAL A O 10
ATOM 10953 N N . LYS A 1 40 ? 5.783 1.591 -6.930 1.00 0.11 40 LYS A N 10
ATOM 10954 C CA . LYS A 1 40 ? 6.890 2.073 -7.743 1.00 0.15 40 LYS A CA 10
ATOM 10955 C C . LYS A 1 40 ? 7.635 3.215 -7.064 1.00 0.19 40 LYS A C 10
ATOM 10956 O O . LYS A 1 40 ? 7.200 4.366 -7.101 1.00 0.30 40 LYS A O 10
ATOM 10975 N N . ARG A 1 41 ? 8.761 2.882 -6.443 1.00 0.19 41 ARG A N 10
ATOM 10976 C CA . ARG A 1 41 ? 9.584 3.867 -5.752 1.00 0.28 41 ARG A CA 10
ATOM 10977 C C . ARG A 1 41 ? 10.086 4.928 -6.728 1.00 0.35 41 ARG A C 10
ATOM 10978 O O . ARG A 1 41 ? 9.850 4.834 -7.933 1.00 0.39 41 ARG A O 10
ATOM 10999 N N . ASP A 1 42 ? 10.778 5.935 -6.206 1.00 0.42 42 ASP A N 10
ATOM 11000 C CA . ASP A 1 42 ? 11.307 7.012 -7.037 1.00 0.51 42 ASP A CA 10
ATOM 11001 C C . ASP A 1 42 ? 12.205 6.477 -8.148 1.00 0.62 42 ASP A C 10
ATOM 11002 O O . ASP A 1 42 ? 12.057 6.855 -9.311 1.00 0.72 42 ASP A O 10
ATOM 11011 N N . SER A 1 43 ? 13.131 5.593 -7.789 1.00 0.64 43 SER A N 10
ATOM 11012 C CA . SER A 1 43 ? 14.058 5.034 -8.765 1.00 0.78 43 SER A CA 10
ATOM 11013 C C . SER A 1 43 ? 13.925 3.515 -8.873 1.00 0.55 43 SER A C 10
ATOM 11014 O O . SER A 1 43 ? 14.346 2.918 -9.864 1.00 0.65 43 SER A O 10
ATOM 11022 N N . ASP A 1 44 ? 13.342 2.896 -7.853 1.00 0.32 44 ASP A N 10
ATOM 11023 C CA . ASP A 1 44 ? 13.167 1.446 -7.839 1.00 0.28 44 ASP A CA 10
ATOM 11024 C C . ASP A 1 44 ? 11.732 1.075 -7.473 1.00 0.23 44 ASP A C 10
ATOM 11025 O O . ASP A 1 44 ? 10.800 1.831 -7.744 1.00 0.23 44 ASP A O 10
ATOM 11034 N N . GLU A 1 45 ? 11.559 -0.102 -6.874 1.00 0.21 45 GLU A N 10
ATOM 11035 C CA . GLU A 1 45 ? 10.238 -0.569 -6.465 1.00 0.18 45 GLU A CA 10
ATOM 11036 C C . GLU A 1 45 ? 10.332 -1.340 -5.152 1.00 0.18 45 GLU A C 10
ATOM 11037 O O . GLU A 1 45 ? 11.271 -2.107 -4.941 1.00 0.36 45 GLU A O 10
ATOM 11049 N N . VAL A 1 46 ? 9.353 -1.136 -4.273 1.00 0.14 46 VAL A N 10
ATOM 11050 C CA . VAL A 1 46 ? 9.345 -1.809 -2.979 1.00 0.14 46 VAL A CA 10
ATOM 11051 C C . VAL A 1 46 ? 8.019 -2.510 -2.708 1.00 0.14 46 VAL A C 10
ATOM 11052 O O . VAL A 1 46 ? 7.018 -2.254 -3.376 1.00 0.16 46 VAL A O 10
ATOM 11065 N N . LEU A 1 47 ? 8.027 -3.398 -1.717 1.00 0.13 47 LEU A N 10
ATOM 11066 C CA . LEU A 1 47 ? 6.842 -4.151 -1.346 1.00 0.15 47 LEU A CA 10
ATOM 11067 C C . LEU A 1 47 ? 6.523 -3.996 0.140 1.00 0.15 47 LEU A C 10
ATOM 11068 O O . LEU A 1 47 ? 7.416 -4.085 0.982 1.00 0.24 47 LEU A O 10
ATOM 11084 N N . VAL A 1 48 ? 5.249 -3.764 0.463 1.00 0.10 48 VAL A N 10
ATOM 11085 C CA . VAL A 1 48 ? 4.836 -3.620 1.858 1.00 0.11 48 VAL A CA 10
ATOM 11086 C C . VAL A 1 48 ? 3.508 -4.342 2.120 1.00 0.12 48 VAL A C 10
ATOM 11087 O O . VAL A 1 48 ? 2.541 -4.153 1.389 1.00 0.14 48 VAL A O 10
ATOM 11100 N N . PRO A 1 49 ? 3.440 -5.169 3.184 1.00 0.13 49 PRO A N 10
ATOM 11101 C CA . PRO A 1 49 ? 2.229 -5.933 3.524 1.00 0.15 49 PRO A CA 10
ATOM 11102 C C . PRO A 1 49 ? 0.990 -5.066 3.716 1.00 0.16 49 PRO A C 10
ATOM 11103 O O . PRO A 1 49 ? 0.961 -4.179 4.569 1.00 0.19 49 PRO A O 10
ATOM 11114 N N . PHE A 1 50 ? -0.033 -5.339 2.909 1.00 0.16 50 PHE A N 10
ATOM 11115 C CA . PHE A 1 50 ? -1.295 -4.619 2.993 1.00 0.19 50 PHE A CA 10
ATOM 11116 C C . PHE A 1 50 ? -2.211 -5.309 3.985 1.00 0.18 50 PHE A C 10
ATOM 11117 O O . PHE A 1 50 ? -2.641 -6.443 3.770 1.00 0.21 50 PHE A O 10
ATOM 11134 N N . VAL A 1 51 ? -2.505 -4.619 5.070 1.00 0.17 51 VAL A N 10
ATOM 11135 C CA . VAL A 1 51 ? -3.358 -5.162 6.107 1.00 0.18 51 VAL A CA 10
ATOM 11136 C C . VAL A 1 51 ? -4.325 -4.102 6.611 1.00 0.20 51 VAL A C 10
ATOM 11137 O O . VAL A 1 51 ? -3.947 -2.949 6.806 1.00 0.22 51 VAL A O 10
ATOM 11150 N N . ARG A 1 52 ? -5.574 -4.505 6.817 1.00 0.28 52 ARG A N 10
ATOM 11151 C CA . ARG A 1 52 ? -6.606 -3.592 7.299 1.00 0.32 52 ARG A CA 10
ATOM 11152 C C . ARG A 1 52 ? -6.167 -2.908 8.590 1.00 0.33 52 ARG A C 10
ATOM 11153 O O . ARG A 1 52 ? -6.768 -1.923 9.016 1.00 0.37 52 ARG A O 10
ATOM 11174 N N . ALA A 1 53 ? -5.116 -3.442 9.208 1.00 0.34 53 ALA A N 10
ATOM 11175 C CA . ALA A 1 53 ? -4.604 -2.895 10.457 1.00 0.45 53 ALA A CA 10
ATOM 11176 C C . ALA A 1 53 ? -3.549 -1.825 10.203 1.00 0.46 53 ALA A C 10
ATOM 11177 O O . ALA A 1 53 ? -3.472 -0.830 10.922 1.00 0.61 53 ALA A O 10
ATOM 11184 N N . ILE A 1 54 ? -2.739 -2.040 9.172 1.00 0.38 54 ILE A N 10
ATOM 11185 C CA . ILE A 1 54 ? -1.673 -1.110 8.827 1.00 0.46 54 ILE A CA 10
ATOM 11186 C C . ILE A 1 54 ? -2.197 0.085 8.029 1.00 0.38 54 ILE A C 10
ATOM 11187 O O . ILE A 1 54 ? -1.685 1.198 8.162 1.00 0.32 54 ILE A O 10
ATOM 11203 N N . VAL A 1 55 ? -3.213 -0.145 7.205 1.00 0.43 55 VAL A N 10
ATOM 11204 C CA . VAL A 1 55 ? -3.792 0.926 6.401 1.00 0.37 55 VAL A CA 10
ATOM 11205 C C . VAL A 1 55 ? -4.400 1.999 7.295 1.00 0.31 55 VAL A C 10
ATOM 11206 O O . VAL A 1 55 ? -5.276 1.717 8.112 1.00 0.37 55 VAL A O 10
ATOM 11219 N N . THR A 1 56 ? -3.927 3.231 7.138 1.00 0.23 56 THR A N 10
ATOM 11220 C CA . THR A 1 56 ? -4.420 4.343 7.941 1.00 0.21 56 THR A CA 10
ATOM 11221 C C . THR A 1 56 ? -5.433 5.178 7.167 1.00 0.22 56 THR A C 10
ATOM 11222 O O . THR A 1 56 ? -6.525 5.457 7.661 1.00 0.30 56 THR A O 10
ATOM 11233 N N . SER A 1 57 ? -5.065 5.576 5.953 1.00 0.23 57 SER A N 10
ATOM 11234 C CA . SER A 1 57 ? -5.944 6.383 5.120 1.00 0.28 57 SER A CA 10
ATOM 11235 C C . SER A 1 57 ? -6.120 5.765 3.742 1.00 0.22 57 SER A C 10
ATOM 11236 O O . SER A 1 57 ? -5.219 5.108 3.220 1.00 0.21 57 SER A O 10
ATOM 11244 N N . VAL A 1 58 ? -7.291 5.986 3.160 1.00 0.28 58 VAL A N 10
ATOM 11245 C CA . VAL A 1 58 ? -7.607 5.448 1.851 1.00 0.28 58 VAL A CA 10
ATOM 11246 C C . VAL A 1 58 ? -8.596 6.341 1.103 1.00 0.33 58 VAL A C 10
ATOM 11247 O O . VAL A 1 58 ? -9.771 6.424 1.459 1.00 0.65 58 VAL A O 10
ATOM 11260 N N . SER A 1 59 ? -8.108 7.013 0.065 1.00 0.28 59 SER A N 10
ATOM 11261 C CA . SER A 1 59 ? -8.945 7.893 -0.743 1.00 0.31 59 SER A CA 10
ATOM 11262 C C . SER A 1 59 ? -9.253 7.237 -2.085 1.00 0.29 59 SER A C 10
ATOM 11263 O O . SER A 1 59 ? -8.367 7.071 -2.924 1.00 0.40 59 SER A O 10
ATOM 11271 N N . LEU A 1 60 ? -10.514 6.865 -2.283 1.00 0.28 60 LEU A N 10
ATOM 11272 C CA . LEU A 1 60 ? -10.929 6.209 -3.517 1.00 0.33 60 LEU A CA 10
ATOM 11273 C C . LEU A 1 60 ? -11.238 7.220 -4.617 1.00 0.30 60 LEU A C 10
ATOM 11274 O O . LEU A 1 60 ? -11.064 6.931 -5.802 1.00 0.36 60 LEU A O 10
ATOM 11290 N N . ASP A 1 61 ? -11.698 8.402 -4.221 1.00 0.29 61 ASP A N 10
ATOM 11291 C CA . ASP A 1 61 ? -12.037 9.449 -5.179 1.00 0.30 61 ASP A CA 10
ATOM 11292 C C . ASP A 1 61 ? -10.809 10.268 -5.566 1.00 0.26 61 ASP A C 10
ATOM 11293 O O . ASP A 1 61 ? -10.746 10.825 -6.663 1.00 0.27 61 ASP A O 10
ATOM 11302 N N . ASP A 1 62 ? -9.837 10.341 -4.664 1.00 0.25 62 ASP A N 10
ATOM 11303 C CA . ASP A 1 62 ? -8.620 11.100 -4.914 1.00 0.25 62 ASP A CA 10
ATOM 11304 C C . ASP A 1 62 ? -7.556 10.246 -5.596 1.00 0.22 62 ASP A C 10
ATOM 11305 O O . ASP A 1 62 ? -6.532 10.761 -6.048 1.00 0.30 62 ASP A O 10
ATOM 11314 N N . GLY A 1 63 ? -7.801 8.940 -5.672 1.00 0.17 63 GLY A N 10
ATOM 11315 C CA . GLY A 1 63 ? -6.848 8.046 -6.293 1.00 0.16 63 GLY A CA 10
ATOM 11316 C C . GLY A 1 63 ? -5.556 7.969 -5.506 1.00 0.15 63 GLY A C 10
ATOM 11317 O O . GLY A 1 63 ? -4.469 8.080 -6.072 1.00 0.17 63 GLY A O 10
ATOM 11321 N N . ILE A 1 64 ? -5.679 7.769 -4.196 1.00 0.13 64 ILE A N 10
ATOM 11322 C CA . ILE A 1 64 ? -4.516 7.708 -3.314 1.00 0.13 64 ILE A CA 10
ATOM 11323 C C . ILE A 1 64 ? -4.702 6.673 -2.200 1.00 0.13 64 ILE A C 10
ATOM 11324 O O . ILE A 1 64 ? -5.826 6.301 -1.865 1.00 0.15 64 ILE A O 10
ATOM 11340 N N . VAL A 1 65 ? -3.586 6.216 -1.636 1.00 0.14 65 VAL A N 10
ATOM 11341 C CA . VAL A 1 65 ? -3.600 5.233 -0.556 1.00 0.15 65 VAL A CA 10
ATOM 11342 C C . VAL A 1 65 ? -2.543 5.563 0.498 1.00 0.14 65 VAL A C 10
ATOM 11343 O O . VAL A 1 65 ? -1.505 6.148 0.191 1.00 0.17 65 VAL A O 10
ATOM 11356 N N . GLU A 1 66 ? -2.822 5.187 1.741 1.00 0.16 66 GLU A N 10
ATOM 11357 C CA . GLU A 1 66 ? -1.905 5.421 2.845 1.00 0.20 66 GLU A CA 10
ATOM 11358 C C . GLU A 1 66 ? -1.716 4.153 3.657 1.00 0.17 66 GLU A C 10
ATOM 11359 O O . GLU A 1 66 ? -2.573 3.269 3.666 1.00 0.22 66 GLU A O 10
ATOM 11371 N N . ILE A 1 67 ? -0.597 4.093 4.354 1.00 0.13 67 ILE A N 10
ATOM 11372 C CA . ILE A 1 67 ? -0.246 2.932 5.166 1.00 0.12 67 ILE A CA 10
ATOM 11373 C C . ILE A 1 67 ? 0.723 3.306 6.276 1.00 0.12 67 ILE A C 10
ATOM 11374 O O . ILE A 1 67 ? 1.164 4.447 6.373 1.00 0.13 67 ILE A O 10
ATOM 11390 N N . ASP A 1 68 ? 1.034 2.335 7.122 1.00 0.12 68 ASP A N 10
ATOM 11391 C CA . ASP A 1 68 ? 1.972 2.537 8.215 1.00 0.12 68 ASP A CA 10
ATOM 11392 C C . ASP A 1 68 ? 2.933 1.358 8.283 1.00 0.12 68 ASP A C 10
ATOM 11393 O O . ASP A 1 68 ? 2.805 0.485 9.140 1.00 0.17 68 ASP A O 10
ATOM 11402 N N . PRO A 1 69 ? 3.921 1.326 7.371 1.00 0.13 69 PRO A N 10
ATOM 11403 C CA . PRO A 1 69 ? 4.904 0.239 7.307 1.00 0.13 69 PRO A CA 10
ATOM 11404 C C . PRO A 1 69 ? 5.690 0.093 8.609 1.00 0.13 69 PRO A C 10
ATOM 11405 O O . PRO A 1 69 ? 6.152 1.087 9.170 1.00 0.15 69 PRO A O 10
ATOM 11416 N N . PRO A 1 70 ? 5.854 -1.146 9.113 1.00 0.14 70 PRO A N 10
ATOM 11417 C CA . PRO A 1 70 ? 6.593 -1.395 10.348 1.00 0.16 70 PRO A CA 10
ATOM 11418 C C . PRO A 1 70 ? 8.087 -1.171 10.150 1.00 0.16 70 PRO A C 10
ATOM 11419 O O . PRO A 1 70 ? 8.683 -1.737 9.236 1.00 0.16 70 PRO A O 10
ATOM 11430 N N . HIS A 1 71 ? 8.689 -0.361 11.013 1.00 0.18 71 HIS A N 10
ATOM 11431 C CA . HIS A 1 71 ? 10.116 -0.067 10.911 1.00 0.19 71 HIS A CA 10
ATOM 11432 C C . HIS A 1 71 ? 10.483 0.364 9.485 1.00 0.18 71 HIS A C 10
ATOM 11433 O O . HIS A 1 71 ? 9.911 1.317 8.956 1.00 0.19 71 HIS A O 10
ATOM 11448 N N . GLY A 1 72 ? 11.431 -0.341 8.867 1.00 0.18 72 GLY A N 10
ATOM 11449 C CA . GLY A 1 72 ? 11.845 -0.010 7.512 1.00 0.19 72 GLY A CA 10
ATOM 11450 C C . GLY A 1 72 ? 11.241 -0.934 6.468 1.00 0.17 72 GLY A C 10
ATOM 11451 O O . GLY A 1 72 ? 11.764 -1.054 5.360 1.00 0.19 72 GLY A O 10
ATOM 11455 N N . LEU A 1 73 ? 10.139 -1.588 6.823 1.00 0.15 73 LEU A N 10
ATOM 11456 C CA . LEU A 1 73 ? 9.469 -2.522 5.920 1.00 0.15 73 LEU A CA 10
ATOM 11457 C C . LEU A 1 73 ? 8.941 -1.837 4.661 1.00 0.15 73 LEU A C 10
ATOM 11458 O O . LEU A 1 73 ? 8.595 -2.505 3.685 1.00 0.15 73 LEU A O 10
ATOM 11474 N N . LEU A 1 74 ? 8.878 -0.510 4.672 1.00 0.15 74 LEU A N 10
ATOM 11475 C CA . LEU A 1 74 ? 8.397 0.235 3.509 1.00 0.16 74 LEU A CA 10
ATOM 11476 C C . LEU A 1 74 ? 9.301 0.003 2.299 1.00 0.14 74 LEU A C 10
ATOM 11477 O O . LEU A 1 74 ? 9.134 0.642 1.259 1.00 0.16 74 LEU A O 10
ATOM 11493 N N . ASN A 1 75 ? 10.258 -0.913 2.439 1.00 0.14 75 ASN A N 10
ATOM 11494 C CA . ASN A 1 75 ? 11.183 -1.221 1.355 1.00 0.16 75 ASN A CA 10
ATOM 11495 C C . ASN A 1 75 ? 11.301 -2.728 1.135 1.00 0.34 75 ASN A C 10
ATOM 11496 O O . ASN A 1 75 ? 11.801 -3.453 1.997 1.00 0.93 75 ASN A O 10
ATOM 11507 N N . LEU A 1 76 ? 10.840 -3.183 -0.027 1.00 0.28 76 LEU A N 10
ATOM 11508 C CA . LEU A 1 76 ? 10.890 -4.598 -0.389 1.00 0.24 76 LEU A CA 10
ATOM 11509 C C . LEU A 1 76 ? 10.116 -5.462 0.601 1.00 0.29 76 LEU A C 10
ATOM 11510 O O . LEU A 1 76 ? 9.783 -5.027 1.705 1.00 0.40 76 LEU A O 10
ATOM 11526 N N . GLU A 1 77 ? 9.831 -6.690 0.190 1.00 0.32 77 GLU A N 10
ATOM 11527 C CA . GLU A 1 77 ? 9.100 -7.631 1.021 1.00 0.39 77 GLU A CA 10
ATOM 11528 C C . GLU A 1 77 ? 10.052 -8.375 1.957 1.00 0.54 77 GLU A C 10
ATOM 11529 O O . GLU A 1 77 ? 10.934 -9.102 1.450 1.00 1.35 77 GLU A O 10
ATOM 11541 N N . MET A 1 1 ? -14.061 -4.175 10.086 1.00 3.34 1 MET A N 11
ATOM 11542 C CA . MET A 1 1 ? -13.800 -5.351 9.215 1.00 3.01 1 MET A CA 11
ATOM 11543 C C . MET A 1 1 ? -14.226 -5.068 7.778 1.00 2.47 1 MET A C 11
ATOM 11544 O O . MET A 1 1 ? -14.631 -5.973 7.050 1.00 2.58 1 MET A O 11
ATOM 11560 N N . ASP A 1 2 ? -14.128 -3.804 7.376 1.00 2.29 2 ASP A N 11
ATOM 11561 C CA . ASP A 1 2 ? -14.503 -3.399 6.026 1.00 1.82 2 ASP A CA 11
ATOM 11562 C C . ASP A 1 2 ? -13.368 -3.660 5.044 1.00 1.56 2 ASP A C 11
ATOM 11563 O O . ASP A 1 2 ? -13.489 -4.505 4.156 1.00 2.31 2 ASP A O 11
ATOM 11572 N N . THR A 1 3 ? -12.269 -2.925 5.205 1.00 1.03 3 THR A N 11
ATOM 11573 C CA . THR A 1 3 ? -11.110 -3.076 4.341 1.00 0.66 3 THR A CA 11
ATOM 11574 C C . THR A 1 3 ? -11.426 -2.639 2.919 1.00 0.47 3 THR A C 11
ATOM 11575 O O . THR A 1 3 ? -12.587 -2.539 2.525 1.00 0.75 3 THR A O 11
ATOM 11586 N N . TYR A 1 4 ? -10.376 -2.386 2.154 1.00 0.57 4 TYR A N 11
ATOM 11587 C CA . TYR A 1 4 ? -10.518 -1.946 0.772 1.00 0.53 4 TYR A CA 11
ATOM 11588 C C . TYR A 1 4 ? -9.962 -2.982 -0.200 1.00 0.40 4 TYR A C 11
ATOM 11589 O O . TYR A 1 4 ? -9.020 -3.707 0.119 1.00 0.37 4 TYR A O 11
ATOM 11607 N N . TYR A 1 5 ? -10.555 -3.042 -1.389 1.00 0.38 5 TYR A N 11
ATOM 11608 C CA . TYR A 1 5 ? -10.125 -3.984 -2.414 1.00 0.31 5 TYR A CA 11
ATOM 11609 C C . TYR A 1 5 ? -8.727 -3.634 -2.910 1.00 0.24 5 TYR A C 11
ATOM 11610 O O . TYR A 1 5 ? -8.465 -2.503 -3.316 1.00 0.25 5 TYR A O 11
ATOM 11628 N N . ASP A 1 6 ? -7.838 -4.620 -2.881 1.00 0.20 6 ASP A N 11
ATOM 11629 C CA . ASP A 1 6 ? -6.458 -4.427 -3.310 1.00 0.16 6 ASP A CA 11
ATOM 11630 C C . ASP A 1 6 ? -6.383 -4.177 -4.809 1.00 0.14 6 ASP A C 11
ATOM 11631 O O . ASP A 1 6 ? -5.745 -3.223 -5.253 1.00 0.13 6 ASP A O 11
ATOM 11640 N N . HIS A 1 7 ? -7.028 -5.045 -5.585 1.00 0.17 7 HIS A N 11
ATOM 11641 C CA . HIS A 1 7 ? -7.040 -4.911 -7.038 1.00 0.19 7 HIS A CA 11
ATOM 11642 C C . HIS A 1 7 ? -7.532 -3.528 -7.440 1.00 0.20 7 HIS A C 11
ATOM 11643 O O . HIS A 1 7 ? -7.343 -3.089 -8.575 1.00 0.23 7 HIS A O 11
ATOM 11658 N N . GLN A 1 8 ? -8.166 -2.851 -6.492 1.00 0.20 8 GLN A N 11
ATOM 11659 C CA . GLN A 1 8 ? -8.691 -1.516 -6.714 1.00 0.23 8 GLN A CA 11
ATOM 11660 C C . GLN A 1 8 ? -7.695 -0.457 -6.264 1.00 0.21 8 GLN A C 11
ATOM 11661 O O . GLN A 1 8 ? -7.584 0.609 -6.872 1.00 0.23 8 GLN A O 11
ATOM 11675 N N . LEU A 1 9 ? -6.975 -0.763 -5.193 1.00 0.18 9 LEU A N 11
ATOM 11676 C CA . LEU A 1 9 ? -5.997 0.157 -4.639 1.00 0.17 9 LEU A CA 11
ATOM 11677 C C . LEU A 1 9 ? -4.760 0.263 -5.521 1.00 0.14 9 LEU A C 11
ATOM 11678 O O . LEU A 1 9 ? -4.053 1.267 -5.478 1.00 0.14 9 LEU A O 11
ATOM 11694 N N . VAL A 1 10 ? -4.499 -0.765 -6.323 1.00 0.12 10 VAL A N 11
ATOM 11695 C CA . VAL A 1 10 ? -3.351 -0.736 -7.217 1.00 0.11 10 VAL A CA 11
ATOM 11696 C C . VAL A 1 10 ? -3.508 0.393 -8.235 1.00 0.11 10 VAL A C 11
ATOM 11697 O O . VAL A 1 10 ? -4.563 0.553 -8.850 1.00 0.16 10 VAL A O 11
ATOM 11710 N N . GLY A 1 11 ? -2.443 1.168 -8.397 1.00 0.08 11 GLY A N 11
ATOM 11711 C CA . GLY A 1 11 ? -2.458 2.301 -9.309 1.00 0.08 11 GLY A CA 11
ATOM 11712 C C . GLY A 1 11 ? -2.746 3.606 -8.593 1.00 0.08 11 GLY A C 11
ATOM 11713 O O . GLY A 1 11 ? -2.942 4.642 -9.230 1.00 0.13 11 GLY A O 11
ATOM 11717 N N . LEU A 1 12 ? -2.772 3.553 -7.263 1.00 0.09 12 LEU A N 11
ATOM 11718 C CA . LEU A 1 12 ? -3.021 4.738 -6.448 1.00 0.09 12 LEU A CA 11
ATOM 11719 C C . LEU A 1 12 ? -1.725 5.220 -5.807 1.00 0.09 12 LEU A C 11
ATOM 11720 O O . LEU A 1 12 ? -0.740 4.486 -5.762 1.00 0.09 12 LEU A O 11
ATOM 11736 N N . MET A 1 13 ? -1.727 6.452 -5.309 1.00 0.09 13 MET A N 11
ATOM 11737 C CA . MET A 1 13 ? -0.536 7.006 -4.675 1.00 0.10 13 MET A CA 11
ATOM 11738 C C . MET A 1 13 ? -0.449 6.560 -3.223 1.00 0.10 13 MET A C 11
ATOM 11739 O O . MET A 1 13 ? -1.141 7.091 -2.360 1.00 0.12 13 MET A O 11
ATOM 11753 N N . VAL A 1 14 ? 0.427 5.604 -2.952 1.00 0.10 14 VAL A N 11
ATOM 11754 C CA . VAL A 1 14 ? 0.595 5.086 -1.601 1.00 0.12 14 VAL A CA 11
ATOM 11755 C C . VAL A 1 14 ? 1.600 5.919 -0.816 1.00 0.09 14 VAL A C 11
ATOM 11756 O O . VAL A 1 14 ? 2.573 6.421 -1.378 1.00 0.13 14 VAL A O 11
ATOM 11769 N N . GLN A 1 15 ? 1.346 6.089 0.480 1.00 0.09 15 GLN A N 11
ATOM 11770 C CA . GLN A 1 15 ? 2.255 6.853 1.333 1.00 0.10 15 GLN A CA 11
ATOM 11771 C C . GLN A 1 15 ? 2.161 6.384 2.777 1.00 0.11 15 GLN A C 11
ATOM 11772 O O . GLN A 1 15 ? 1.241 5.658 3.140 1.00 0.18 15 GLN A O 11
ATOM 11786 N N . THR A 1 16 ? 3.116 6.806 3.597 1.00 0.10 16 THR A N 11
ATOM 11787 C CA . THR A 1 16 ? 3.120 6.432 5.001 1.00 0.11 16 THR A CA 11
ATOM 11788 C C . THR A 1 16 ? 2.361 7.459 5.831 1.00 0.13 16 THR A C 11
ATOM 11789 O O . THR A 1 16 ? 2.139 8.586 5.389 1.00 0.14 16 THR A O 11
ATOM 11800 N N . ALA A 1 17 ? 1.961 7.060 7.030 1.00 0.16 17 ALA A N 11
ATOM 11801 C CA . ALA A 1 17 ? 1.233 7.945 7.930 1.00 0.20 17 ALA A CA 11
ATOM 11802 C C . ALA A 1 17 ? 2.040 9.206 8.226 1.00 0.19 17 ALA A C 11
ATOM 11803 O O . ALA A 1 17 ? 1.478 10.288 8.397 1.00 0.22 17 ALA A O 11
ATOM 11810 N N . THR A 1 18 ? 3.360 9.058 8.282 1.00 0.19 18 THR A N 11
ATOM 11811 C CA . THR A 1 18 ? 4.244 10.185 8.557 1.00 0.21 18 THR A CA 11
ATOM 11812 C C . THR A 1 18 ? 4.266 11.163 7.388 1.00 0.21 18 THR A C 11
ATOM 11813 O O . THR A 1 18 ? 4.639 12.327 7.547 1.00 0.25 18 THR A O 11
ATOM 11824 N N . GLY A 1 19 ? 3.863 10.685 6.215 1.00 0.17 19 GLY A N 11
ATOM 11825 C CA . GLY A 1 19 ? 3.837 11.534 5.038 1.00 0.19 19 GLY A CA 11
ATOM 11826 C C . GLY A 1 19 ? 4.926 11.194 4.036 1.00 0.17 19 GLY A C 11
ATOM 11827 O O . GLY A 1 19 ? 5.304 12.034 3.218 1.00 0.20 19 GLY A O 11
ATOM 11831 N N . GLU A 1 20 ? 5.436 9.967 4.096 1.00 0.13 20 GLU A N 11
ATOM 11832 C CA . GLU A 1 20 ? 6.483 9.535 3.178 1.00 0.12 20 GLU A CA 11
ATOM 11833 C C . GLU A 1 20 ? 5.881 9.005 1.882 1.00 0.10 20 GLU A C 11
ATOM 11834 O O . GLU A 1 20 ? 5.173 7.999 1.881 1.00 0.11 20 GLU A O 11
ATOM 11846 N N . GLY A 1 21 ? 6.167 9.688 0.779 1.00 0.10 21 GLY A N 11
ATOM 11847 C CA . GLY A 1 21 ? 5.642 9.269 -0.507 1.00 0.11 21 GLY A CA 11
ATOM 11848 C C . GLY A 1 21 ? 6.395 8.089 -1.083 1.00 0.10 21 GLY A C 11
ATOM 11849 O O . GLY A 1 21 ? 7.376 8.264 -1.806 1.00 0.13 21 GLY A O 11
ATOM 11853 N N . VAL A 1 22 ? 5.934 6.881 -0.768 1.00 0.10 22 VAL A N 11
ATOM 11854 C CA . VAL A 1 22 ? 6.577 5.671 -1.264 1.00 0.11 22 VAL A CA 11
ATOM 11855 C C . VAL A 1 22 ? 6.477 5.594 -2.785 1.00 0.11 22 VAL A C 11
ATOM 11856 O O . VAL A 1 22 ? 7.383 5.097 -3.453 1.00 0.12 22 VAL A O 11
ATOM 11869 N N . GLY A 1 23 ? 5.367 6.090 -3.323 1.00 0.10 23 GLY A N 11
ATOM 11870 C CA . GLY A 1 23 ? 5.163 6.081 -4.760 1.00 0.11 23 GLY A CA 11
ATOM 11871 C C . GLY A 1 23 ? 3.753 5.672 -5.129 1.00 0.10 23 GLY A C 11
ATOM 11872 O O . GLY A 1 23 ? 2.844 5.750 -4.304 1.00 0.12 23 GLY A O 11
ATOM 11876 N N . VAL A 1 24 ? 3.569 5.234 -6.370 1.00 0.09 24 VAL A N 11
ATOM 11877 C CA . VAL A 1 24 ? 2.263 4.785 -6.829 1.00 0.09 24 VAL A CA 11
ATOM 11878 C C . VAL A 1 24 ? 2.251 3.274 -6.913 1.00 0.09 24 VAL A C 11
ATOM 11879 O O . VAL A 1 24 ? 3.090 2.677 -7.588 1.00 0.10 24 VAL A O 11
ATOM 11892 N N . VAL A 1 25 ? 1.308 2.655 -6.230 1.00 0.08 25 VAL A N 11
ATOM 11893 C CA . VAL A 1 25 ? 1.220 1.208 -6.242 1.00 0.08 25 VAL A CA 11
ATOM 11894 C C . VAL A 1 25 ? 0.836 0.735 -7.634 1.00 0.08 25 VAL A C 11
ATOM 11895 O O . VAL A 1 25 ? 0.097 1.417 -8.337 1.00 0.08 25 VAL A O 11
ATOM 11908 N N . THR A 1 26 ? 1.371 -0.402 -8.053 1.00 0.09 26 THR A N 11
ATOM 11909 C CA . THR A 1 26 ? 1.065 -0.927 -9.373 1.00 0.10 26 THR A CA 11
ATOM 11910 C C . THR A 1 26 ? 0.454 -2.317 -9.302 1.00 0.10 26 THR A C 11
ATOM 11911 O O . THR A 1 26 ? -0.077 -2.812 -10.297 1.00 0.12 26 THR A O 11
ATOM 11922 N N . GLU A 1 27 ? 0.530 -2.951 -8.135 1.00 0.10 27 GLU A N 11
ATOM 11923 C CA . GLU A 1 27 ? -0.020 -4.284 -7.968 1.00 0.12 27 GLU A CA 11
ATOM 11924 C C . GLU A 1 27 ? 0.135 -4.792 -6.540 1.00 0.11 27 GLU A C 11
ATOM 11925 O O . GLU A 1 27 ? 1.014 -4.352 -5.804 1.00 0.11 27 GLU A O 11
ATOM 11937 N N . VAL A 1 28 ? -0.738 -5.719 -6.161 1.00 0.13 28 VAL A N 11
ATOM 11938 C CA . VAL A 1 28 ? -0.686 -6.330 -4.837 1.00 0.13 28 VAL A CA 11
ATOM 11939 C C . VAL A 1 28 ? -0.333 -7.817 -4.967 1.00 0.13 28 VAL A C 11
ATOM 11940 O O . VAL A 1 28 ? -0.728 -8.465 -5.938 1.00 0.16 28 VAL A O 11
ATOM 11953 N N . VAL A 1 29 ? 0.415 -8.359 -4.007 1.00 0.11 29 VAL A N 11
ATOM 11954 C CA . VAL A 1 29 ? 0.797 -9.771 -4.059 1.00 0.12 29 VAL A CA 11
ATOM 11955 C C . VAL A 1 29 ? 0.005 -10.603 -3.065 1.00 0.13 29 VAL A C 11
ATOM 11956 O O . VAL A 1 29 ? 0.128 -10.421 -1.857 1.00 0.13 29 VAL A O 11
ATOM 11969 N N . HIS A 1 30 ? -0.791 -11.531 -3.579 1.00 0.15 30 HIS A N 11
ATOM 11970 C CA . HIS A 1 30 ? -1.598 -12.395 -2.728 1.00 0.17 30 HIS A CA 11
ATOM 11971 C C . HIS A 1 30 ? -0.703 -13.343 -1.939 1.00 0.16 30 HIS A C 11
ATOM 11972 O O . HIS A 1 30 ? -0.237 -14.356 -2.461 1.00 0.18 30 HIS A O 11
ATOM 11987 N N . THR A 1 31 ? -0.464 -13.005 -0.678 1.00 0.17 31 THR A N 11
ATOM 11988 C CA . THR A 1 31 ? 0.385 -13.823 0.177 1.00 0.20 31 THR A CA 11
ATOM 11989 C C . THR A 1 31 ? -0.430 -14.877 0.914 1.00 0.23 31 THR A C 11
ATOM 11990 O O . THR A 1 31 ? -1.638 -14.999 0.707 1.00 0.23 31 THR A O 11
ATOM 12001 N N . ALA A 1 32 ? 0.235 -15.636 1.774 1.00 0.27 32 ALA A N 11
ATOM 12002 C CA . ALA A 1 32 ? -0.428 -16.681 2.540 1.00 0.31 32 ALA A CA 11
ATOM 12003 C C . ALA A 1 32 ? -1.368 -16.090 3.585 1.00 0.34 32 ALA A C 11
ATOM 12004 O O . ALA A 1 32 ? -2.457 -16.614 3.823 1.00 0.37 32 ALA A O 11
ATOM 12011 N N . ALA A 1 33 ? -0.942 -14.993 4.204 1.00 0.34 33 ALA A N 11
ATOM 12012 C CA . ALA A 1 33 ? -1.742 -14.337 5.231 1.00 0.39 33 ALA A CA 11
ATOM 12013 C C . ALA A 1 33 ? -2.725 -13.341 4.626 1.00 0.37 33 ALA A C 11
ATOM 12014 O O . ALA A 1 33 ? -3.826 -13.149 5.143 1.00 0.40 33 ALA A O 11
ATOM 12021 N N . GLY A 1 34 ? -2.319 -12.712 3.531 1.00 0.32 34 GLY A N 11
ATOM 12022 C CA . GLY A 1 34 ? -3.175 -11.740 2.873 1.00 0.32 34 GLY A CA 11
ATOM 12023 C C . GLY A 1 34 ? -2.625 -11.275 1.538 1.00 0.26 34 GLY A C 11
ATOM 12024 O O . GLY A 1 34 ? -2.565 -12.048 0.584 1.00 0.21 34 GLY A O 11
ATOM 12028 N N . GLU A 1 35 ? -2.224 -10.006 1.473 1.00 0.27 35 GLU A N 11
ATOM 12029 C CA . GLU A 1 35 ? -1.680 -9.427 0.247 1.00 0.22 35 GLU A CA 11
ATOM 12030 C C . GLU A 1 35 ? -0.512 -8.487 0.550 1.00 0.19 35 GLU A C 11
ATOM 12031 O O . GLU A 1 35 ? -0.290 -8.101 1.698 1.00 0.22 35 GLU A O 11
ATOM 12043 N N . LEU A 1 36 ? 0.228 -8.127 -0.496 1.00 0.15 36 LEU A N 11
ATOM 12044 C CA . LEU A 1 36 ? 1.368 -7.221 -0.374 1.00 0.14 36 LEU A CA 11
ATOM 12045 C C . LEU A 1 36 ? 1.124 -5.959 -1.188 1.00 0.12 36 LEU A C 11
ATOM 12046 O O . LEU A 1 36 ? 0.162 -5.884 -1.949 1.00 0.11 36 LEU A O 11
ATOM 12062 N N . LEU A 1 37 ? 1.994 -4.970 -1.025 1.00 0.12 37 LEU A N 11
ATOM 12063 C CA . LEU A 1 37 ? 1.855 -3.723 -1.759 1.00 0.12 37 LEU A CA 11
ATOM 12064 C C . LEU A 1 37 ? 3.074 -3.448 -2.631 1.00 0.11 37 LEU A C 11
ATOM 12065 O O . LEU A 1 37 ? 4.106 -2.997 -2.138 1.00 0.12 37 LEU A O 11
ATOM 12081 N N . ALA A 1 38 ? 2.946 -3.706 -3.927 1.00 0.10 38 ALA A N 11
ATOM 12082 C CA . ALA A 1 38 ? 4.037 -3.445 -4.855 1.00 0.10 38 ALA A CA 11
ATOM 12083 C C . ALA A 1 38 ? 3.940 -2.011 -5.350 1.00 0.10 38 ALA A C 11
ATOM 12084 O O . ALA A 1 38 ? 3.155 -1.706 -6.246 1.00 0.11 38 ALA A O 11
ATOM 12091 N N . VAL A 1 39 ? 4.744 -1.134 -4.762 1.00 0.11 39 VAL A N 11
ATOM 12092 C CA . VAL A 1 39 ? 4.729 0.274 -5.127 1.00 0.12 39 VAL A CA 11
ATOM 12093 C C . VAL A 1 39 ? 5.973 0.660 -5.919 1.00 0.12 39 VAL A C 11
ATOM 12094 O O . VAL A 1 39 ? 7.082 0.222 -5.610 1.00 0.17 39 VAL A O 11
ATOM 12107 N N . LYS A 1 40 ? 5.777 1.488 -6.938 1.00 0.11 40 LYS A N 11
ATOM 12108 C CA . LYS A 1 40 ? 6.870 1.929 -7.793 1.00 0.15 40 LYS A CA 11
ATOM 12109 C C . LYS A 1 40 ? 7.666 3.061 -7.155 1.00 0.19 40 LYS A C 11
ATOM 12110 O O . LYS A 1 40 ? 7.255 4.221 -7.193 1.00 0.30 40 LYS A O 11
ATOM 12129 N N . ARG A 1 41 ? 8.807 2.713 -6.568 1.00 0.19 41 ARG A N 11
ATOM 12130 C CA . ARG A 1 41 ? 9.666 3.699 -5.926 1.00 0.28 41 ARG A CA 11
ATOM 12131 C C . ARG A 1 41 ? 10.190 4.695 -6.959 1.00 0.35 41 ARG A C 11
ATOM 12132 O O . ARG A 1 41 ? 10.039 4.483 -8.162 1.00 0.39 41 ARG A O 11
ATOM 12153 N N . ASP A 1 42 ? 10.800 5.777 -6.490 1.00 0.42 42 ASP A N 11
ATOM 12154 C CA . ASP A 1 42 ? 11.332 6.804 -7.382 1.00 0.51 42 ASP A CA 11
ATOM 12155 C C . ASP A 1 42 ? 12.251 6.215 -8.447 1.00 0.62 42 ASP A C 11
ATOM 12156 O O . ASP A 1 42 ? 12.116 6.524 -9.630 1.00 0.72 42 ASP A O 11
ATOM 12165 N N . SER A 1 43 ? 13.179 5.362 -8.026 1.00 0.64 43 SER A N 11
ATOM 12166 C CA . SER A 1 43 ? 14.123 4.757 -8.959 1.00 0.78 43 SER A CA 11
ATOM 12167 C C . SER A 1 43 ? 14.013 3.234 -8.971 1.00 0.55 43 SER A C 11
ATOM 12168 O O . SER A 1 43 ? 14.444 2.582 -9.922 1.00 0.65 43 SER A O 11
ATOM 12176 N N . ASP A 1 44 ? 13.436 2.672 -7.915 1.00 0.32 44 ASP A N 11
ATOM 12177 C CA . ASP A 1 44 ? 13.279 1.226 -7.809 1.00 0.28 44 ASP A CA 11
ATOM 12178 C C . ASP A 1 44 ? 11.829 0.859 -7.498 1.00 0.23 44 ASP A C 11
ATOM 12179 O O . ASP A 1 44 ? 10.905 1.583 -7.868 1.00 0.23 44 ASP A O 11
ATOM 12188 N N . GLU A 1 45 ? 11.639 -0.273 -6.828 1.00 0.21 45 GLU A N 11
ATOM 12189 C CA . GLU A 1 45 ? 10.304 -0.733 -6.464 1.00 0.18 45 GLU A CA 11
ATOM 12190 C C . GLU A 1 45 ? 10.346 -1.515 -5.155 1.00 0.18 45 GLU A C 11
ATOM 12191 O O . GLU A 1 45 ? 11.099 -2.481 -5.025 1.00 0.36 45 GLU A O 11
ATOM 12203 N N . VAL A 1 46 ? 9.536 -1.095 -4.188 1.00 0.14 46 VAL A N 11
ATOM 12204 C CA . VAL A 1 46 ? 9.492 -1.759 -2.890 1.00 0.14 46 VAL A CA 11
ATOM 12205 C C . VAL A 1 46 ? 8.131 -2.391 -2.626 1.00 0.14 46 VAL A C 11
ATOM 12206 O O . VAL A 1 46 ? 7.136 -2.036 -3.258 1.00 0.16 46 VAL A O 11
ATOM 12219 N N . LEU A 1 47 ? 8.100 -3.329 -1.685 1.00 0.13 47 LEU A N 11
ATOM 12220 C CA . LEU A 1 47 ? 6.875 -4.027 -1.333 1.00 0.15 47 LEU A CA 11
ATOM 12221 C C . LEU A 1 47 ? 6.588 -3.933 0.165 1.00 0.15 47 LEU A C 11
ATOM 12222 O O . LEU A 1 47 ? 7.506 -3.965 0.983 1.00 0.24 47 LEU A O 11
ATOM 12238 N N . VAL A 1 48 ? 5.309 -3.810 0.521 1.00 0.10 48 VAL A N 11
ATOM 12239 C CA . VAL A 1 48 ? 4.910 -3.730 1.925 1.00 0.11 48 VAL A CA 11
ATOM 12240 C C . VAL A 1 48 ? 3.620 -4.518 2.169 1.00 0.12 48 VAL A C 11
ATOM 12241 O O . VAL A 1 48 ? 2.677 -4.420 1.389 1.00 0.14 48 VAL A O 11
ATOM 12254 N N . PRO A 1 49 ? 3.546 -5.300 3.266 1.00 0.13 49 PRO A N 11
ATOM 12255 C CA . PRO A 1 49 ? 2.363 -6.108 3.581 1.00 0.15 49 PRO A CA 11
ATOM 12256 C C . PRO A 1 49 ? 1.117 -5.269 3.824 1.00 0.16 49 PRO A C 11
ATOM 12257 O O . PRO A 1 49 ? 1.086 -4.428 4.722 1.00 0.19 49 PRO A O 11
ATOM 12268 N N . PHE A 1 50 ? 0.091 -5.508 3.012 1.00 0.16 50 PHE A N 11
ATOM 12269 C CA . PHE A 1 50 ? -1.169 -4.791 3.144 1.00 0.19 50 PHE A CA 11
ATOM 12270 C C . PHE A 1 50 ? -2.047 -5.466 4.182 1.00 0.18 50 PHE A C 11
ATOM 12271 O O . PHE A 1 50 ? -2.435 -6.624 4.031 1.00 0.21 50 PHE A O 11
ATOM 12288 N N . VAL A 1 51 ? -2.356 -4.729 5.232 1.00 0.17 51 VAL A N 11
ATOM 12289 C CA . VAL A 1 51 ? -3.179 -5.242 6.314 1.00 0.18 51 VAL A CA 11
ATOM 12290 C C . VAL A 1 51 ? -4.158 -4.182 6.791 1.00 0.20 51 VAL A C 11
ATOM 12291 O O . VAL A 1 51 ? -3.864 -2.989 6.738 1.00 0.22 51 VAL A O 11
ATOM 12304 N N . ARG A 1 52 ? -5.325 -4.621 7.255 1.00 0.28 52 ARG A N 11
ATOM 12305 C CA . ARG A 1 52 ? -6.342 -3.697 7.748 1.00 0.32 52 ARG A CA 11
ATOM 12306 C C . ARG A 1 52 ? -5.749 -2.766 8.804 1.00 0.33 52 ARG A C 11
ATOM 12307 O O . ARG A 1 52 ? -6.313 -1.714 9.105 1.00 0.37 52 ARG A O 11
ATOM 12328 N N . ALA A 1 53 ? -4.608 -3.168 9.362 1.00 0.34 53 ALA A N 11
ATOM 12329 C CA . ALA A 1 53 ? -3.929 -2.377 10.383 1.00 0.45 53 ALA A CA 11
ATOM 12330 C C . ALA A 1 53 ? -2.943 -1.407 9.743 1.00 0.46 53 ALA A C 11
ATOM 12331 O O . ALA A 1 53 ? -2.902 -0.225 10.081 1.00 0.61 53 ALA A O 11
ATOM 12338 N N . ILE A 1 54 ? -2.149 -1.934 8.817 1.00 0.38 54 ILE A N 11
ATOM 12339 C CA . ILE A 1 54 ? -1.146 -1.149 8.106 1.00 0.46 54 ILE A CA 11
ATOM 12340 C C . ILE A 1 54 ? -1.761 0.101 7.474 1.00 0.38 54 ILE A C 11
ATOM 12341 O O . ILE A 1 54 ? -1.296 1.215 7.710 1.00 0.32 54 ILE A O 11
ATOM 12357 N N . VAL A 1 55 ? -2.808 -0.089 6.676 1.00 0.43 55 VAL A N 11
ATOM 12358 C CA . VAL A 1 55 ? -3.476 1.029 6.014 1.00 0.37 55 VAL A CA 11
ATOM 12359 C C . VAL A 1 55 ? -4.146 1.954 7.029 1.00 0.31 55 VAL A C 11
ATOM 12360 O O . VAL A 1 55 ? -4.949 1.514 7.853 1.00 0.37 55 VAL A O 11
ATOM 12373 N N . THR A 1 56 ? -3.799 3.237 6.969 1.00 0.23 56 THR A N 11
ATOM 12374 C CA . THR A 1 56 ? -4.368 4.227 7.879 1.00 0.21 56 THR A CA 11
ATOM 12375 C C . THR A 1 56 ? -5.471 5.027 7.200 1.00 0.22 56 THR A C 11
ATOM 12376 O O . THR A 1 56 ? -6.576 5.154 7.730 1.00 0.30 56 THR A O 11
ATOM 12387 N N . SER A 1 57 ? -5.164 5.565 6.023 1.00 0.23 57 SER A N 11
ATOM 12388 C CA . SER A 1 57 ? -6.125 6.360 5.274 1.00 0.28 57 SER A CA 11
ATOM 12389 C C . SER A 1 57 ? -6.345 5.783 3.885 1.00 0.22 57 SER A C 11
ATOM 12390 O O . SER A 1 57 ? -5.599 4.911 3.437 1.00 0.21 57 SER A O 11
ATOM 12398 N N . VAL A 1 58 ? -7.373 6.276 3.208 1.00 0.28 58 VAL A N 11
ATOM 12399 C CA . VAL A 1 58 ? -7.705 5.799 1.874 1.00 0.28 58 VAL A CA 11
ATOM 12400 C C . VAL A 1 58 ? -8.378 6.887 1.042 1.00 0.33 58 VAL A C 11
ATOM 12401 O O . VAL A 1 58 ? -9.162 7.684 1.557 1.00 0.65 58 VAL A O 11
ATOM 12414 N N . SER A 1 59 ? -8.061 6.910 -0.245 1.00 0.28 59 SER A N 11
ATOM 12415 C CA . SER A 1 59 ? -8.646 7.877 -1.165 1.00 0.31 59 SER A CA 11
ATOM 12416 C C . SER A 1 59 ? -9.242 7.148 -2.360 1.00 0.29 59 SER A C 11
ATOM 12417 O O . SER A 1 59 ? -8.526 6.732 -3.271 1.00 0.40 59 SER A O 11
ATOM 12425 N N . LEU A 1 60 ? -10.558 6.998 -2.344 1.00 0.28 60 LEU A N 11
ATOM 12426 C CA . LEU A 1 60 ? -11.263 6.292 -3.402 1.00 0.33 60 LEU A CA 11
ATOM 12427 C C . LEU A 1 60 ? -11.403 7.149 -4.652 1.00 0.30 60 LEU A C 11
ATOM 12428 O O . LEU A 1 60 ? -11.061 6.728 -5.758 1.00 0.36 60 LEU A O 11
ATOM 12444 N N . ASP A 1 61 ? -11.909 8.355 -4.454 1.00 0.29 61 ASP A N 11
ATOM 12445 C CA . ASP A 1 61 ? -12.134 9.293 -5.552 1.00 0.30 61 ASP A CA 11
ATOM 12446 C C . ASP A 1 61 ? -10.874 10.068 -5.937 1.00 0.26 61 ASP A C 11
ATOM 12447 O O . ASP A 1 61 ? -10.662 10.366 -7.113 1.00 0.27 61 ASP A O 11
ATOM 12456 N N . ASP A 1 62 ? -10.038 10.396 -4.957 1.00 0.25 62 ASP A N 11
ATOM 12457 C CA . ASP A 1 62 ? -8.821 11.155 -5.226 1.00 0.25 62 ASP A CA 11
ATOM 12458 C C . ASP A 1 62 ? -7.725 10.281 -5.829 1.00 0.22 62 ASP A C 11
ATOM 12459 O O . ASP A 1 62 ? -6.696 10.787 -6.277 1.00 0.30 62 ASP A O 11
ATOM 12468 N N . GLY A 1 63 ? -7.945 8.968 -5.843 1.00 0.17 63 GLY A N 11
ATOM 12469 C CA . GLY A 1 63 ? -6.966 8.061 -6.403 1.00 0.16 63 GLY A CA 11
ATOM 12470 C C . GLY A 1 63 ? -5.675 8.048 -5.610 1.00 0.15 63 GLY A C 11
ATOM 12471 O O . GLY A 1 63 ? -4.590 8.187 -6.174 1.00 0.17 63 GLY A O 11
ATOM 12475 N N . ILE A 1 64 ? -5.792 7.868 -4.296 1.00 0.13 64 ILE A N 11
ATOM 12476 C CA . ILE A 1 64 ? -4.628 7.857 -3.417 1.00 0.13 64 ILE A CA 11
ATOM 12477 C C . ILE A 1 64 ? -4.790 6.827 -2.293 1.00 0.13 64 ILE A C 11
ATOM 12478 O O . ILE A 1 64 ? -5.898 6.373 -2.007 1.00 0.15 64 ILE A O 11
ATOM 12494 N N . VAL A 1 65 ? -3.674 6.461 -1.667 1.00 0.14 65 VAL A N 11
ATOM 12495 C CA . VAL A 1 65 ? -3.677 5.488 -0.578 1.00 0.15 65 VAL A CA 11
ATOM 12496 C C . VAL A 1 65 ? -2.646 5.848 0.492 1.00 0.14 65 VAL A C 11
ATOM 12497 O O . VAL A 1 65 ? -1.614 6.454 0.202 1.00 0.17 65 VAL A O 11
ATOM 12510 N N . GLU A 1 66 ? -2.943 5.469 1.728 1.00 0.16 66 GLU A N 11
ATOM 12511 C CA . GLU A 1 66 ? -2.058 5.713 2.852 1.00 0.20 66 GLU A CA 11
ATOM 12512 C C . GLU A 1 66 ? -1.854 4.433 3.634 1.00 0.17 66 GLU A C 11
ATOM 12513 O O . GLU A 1 66 ? -2.705 3.545 3.633 1.00 0.22 66 GLU A O 11
ATOM 12525 N N . ILE A 1 67 ? -0.730 4.366 4.315 1.00 0.13 67 ILE A N 11
ATOM 12526 C CA . ILE A 1 67 ? -0.367 3.188 5.096 1.00 0.12 67 ILE A CA 11
ATOM 12527 C C . ILE A 1 67 ? 0.614 3.541 6.199 1.00 0.12 67 ILE A C 11
ATOM 12528 O O . ILE A 1 67 ? 1.056 4.681 6.315 1.00 0.13 67 ILE A O 11
ATOM 12544 N N . ASP A 1 68 ? 0.935 2.550 7.015 1.00 0.12 68 ASP A N 11
ATOM 12545 C CA . ASP A 1 68 ? 1.892 2.723 8.092 1.00 0.12 68 ASP A CA 11
ATOM 12546 C C . ASP A 1 68 ? 2.800 1.506 8.154 1.00 0.12 68 ASP A C 11
ATOM 12547 O O . ASP A 1 68 ? 2.521 0.543 8.865 1.00 0.17 68 ASP A O 11
ATOM 12556 N N . PRO A 1 69 ? 3.910 1.547 7.403 1.00 0.13 69 PRO A N 11
ATOM 12557 C CA . PRO A 1 69 ? 4.861 0.438 7.327 1.00 0.13 69 PRO A CA 11
ATOM 12558 C C . PRO A 1 69 ? 5.626 0.250 8.631 1.00 0.13 69 PRO A C 11
ATOM 12559 O O . PRO A 1 69 ? 6.117 1.220 9.211 1.00 0.15 69 PRO A O 11
ATOM 12570 N N . PRO A 1 70 ? 5.743 -1.000 9.118 1.00 0.14 70 PRO A N 11
ATOM 12571 C CA . PRO A 1 70 ? 6.448 -1.286 10.363 1.00 0.16 70 PRO A CA 11
ATOM 12572 C C . PRO A 1 70 ? 7.947 -1.060 10.211 1.00 0.16 70 PRO A C 11
ATOM 12573 O O . PRO A 1 70 ? 8.566 -1.610 9.304 1.00 0.16 70 PRO A O 11
ATOM 12584 N N . HIS A 1 71 ? 8.530 -0.270 11.106 1.00 0.18 71 HIS A N 11
ATOM 12585 C CA . HIS A 1 71 ? 9.960 0.021 11.045 1.00 0.19 71 HIS A CA 11
ATOM 12586 C C . HIS A 1 71 ? 10.364 0.452 9.628 1.00 0.18 71 HIS A C 11
ATOM 12587 O O . HIS A 1 71 ? 9.803 1.401 9.081 1.00 0.19 71 HIS A O 11
ATOM 12602 N N . GLY A 1 72 ? 11.337 -0.245 9.041 1.00 0.18 72 GLY A N 11
ATOM 12603 C CA . GLY A 1 72 ? 11.785 0.081 7.697 1.00 0.19 72 GLY A CA 11
ATOM 12604 C C . GLY A 1 72 ? 11.212 -0.859 6.650 1.00 0.17 72 GLY A C 11
ATOM 12605 O O . GLY A 1 72 ? 11.761 -0.990 5.555 1.00 0.19 72 GLY A O 11
ATOM 12609 N N . LEU A 1 73 ? 10.109 -1.515 6.990 1.00 0.15 73 LEU A N 11
ATOM 12610 C CA . LEU A 1 73 ? 9.461 -2.466 6.090 1.00 0.15 73 LEU A CA 11
ATOM 12611 C C . LEU A 1 73 ? 8.945 -1.800 4.814 1.00 0.15 73 LEU A C 11
ATOM 12612 O O . LEU A 1 73 ? 8.578 -2.481 3.856 1.00 0.15 73 LEU A O 11
ATOM 12628 N N . LEU A 1 74 ? 8.918 -0.473 4.796 1.00 0.15 74 LEU A N 11
ATOM 12629 C CA . LEU A 1 74 ? 8.454 0.262 3.620 1.00 0.16 74 LEU A CA 11
ATOM 12630 C C . LEU A 1 74 ? 9.330 -0.038 2.401 1.00 0.14 74 LEU A C 11
ATOM 12631 O O . LEU A 1 74 ? 9.168 0.577 1.347 1.00 0.16 74 LEU A O 11
ATOM 12647 N N . ASN A 1 75 ? 10.256 -0.985 2.551 1.00 0.14 75 ASN A N 11
ATOM 12648 C CA . ASN A 1 75 ? 11.152 -1.360 1.464 1.00 0.16 75 ASN A CA 11
ATOM 12649 C C . ASN A 1 75 ? 11.220 -2.877 1.302 1.00 0.34 75 ASN A C 11
ATOM 12650 O O . ASN A 1 75 ? 11.699 -3.583 2.190 1.00 0.93 75 ASN A O 11
ATOM 12661 N N . LEU A 1 76 ? 10.737 -3.366 0.158 1.00 0.28 76 LEU A N 11
ATOM 12662 C CA . LEU A 1 76 ? 10.735 -4.799 -0.141 1.00 0.24 76 LEU A CA 11
ATOM 12663 C C . LEU A 1 76 ? 9.890 -5.574 0.868 1.00 0.29 76 LEU A C 11
ATOM 12664 O O . LEU A 1 76 ? 9.609 -5.090 1.965 1.00 0.40 76 LEU A O 11
ATOM 12680 N N . GLU A 1 77 ? 9.495 -6.785 0.489 1.00 0.32 77 GLU A N 11
ATOM 12681 C CA . GLU A 1 77 ? 8.675 -7.626 1.353 1.00 0.39 77 GLU A CA 11
ATOM 12682 C C . GLU A 1 77 ? 9.527 -8.346 2.397 1.00 0.54 77 GLU A C 11
ATOM 12683 O O . GLU A 1 77 ? 9.397 -8.013 3.594 1.00 1.35 77 GLU A O 11
ATOM 12695 N N . MET A 1 1 ? -9.055 1.582 8.875 1.00 3.34 1 MET A N 12
ATOM 12696 C CA . MET A 1 1 ? -10.462 1.221 9.191 1.00 3.01 1 MET A CA 12
ATOM 12697 C C . MET A 1 1 ? -11.184 0.713 7.948 1.00 2.47 1 MET A C 12
ATOM 12698 O O . MET A 1 1 ? -12.036 -0.171 8.032 1.00 2.58 1 MET A O 12
ATOM 12714 N N . ASP A 1 2 ? -10.840 1.281 6.796 1.00 2.29 2 ASP A N 12
ATOM 12715 C CA . ASP A 1 2 ? -11.454 0.885 5.535 1.00 1.82 2 ASP A CA 12
ATOM 12716 C C . ASP A 1 2 ? -10.567 -0.104 4.787 1.00 1.56 2 ASP A C 12
ATOM 12717 O O . ASP A 1 2 ? -9.395 0.169 4.530 1.00 2.31 2 ASP A O 12
ATOM 12726 N N . THR A 1 3 ? -11.138 -1.252 4.440 1.00 1.03 3 THR A N 12
ATOM 12727 C CA . THR A 1 3 ? -10.405 -2.288 3.725 1.00 0.66 3 THR A CA 12
ATOM 12728 C C . THR A 1 3 ? -11.050 -2.575 2.371 1.00 0.47 3 THR A C 12
ATOM 12729 O O . THR A 1 3 ? -11.905 -3.453 2.256 1.00 0.75 3 THR A O 12
ATOM 12740 N N . TYR A 1 4 ? -10.638 -1.828 1.347 1.00 0.57 4 TYR A N 12
ATOM 12741 C CA . TYR A 1 4 ? -11.189 -2.002 0.004 1.00 0.53 4 TYR A CA 12
ATOM 12742 C C . TYR A 1 4 ? -10.420 -3.050 -0.793 1.00 0.40 4 TYR A C 12
ATOM 12743 O O . TYR A 1 4 ? -9.367 -3.525 -0.368 1.00 0.37 4 TYR A O 12
ATOM 12761 N N . TYR A 1 5 ? -10.965 -3.400 -1.954 1.00 0.38 5 TYR A N 12
ATOM 12762 C CA . TYR A 1 5 ? -10.353 -4.386 -2.835 1.00 0.31 5 TYR A CA 12
ATOM 12763 C C . TYR A 1 5 ? -8.913 -4.013 -3.167 1.00 0.24 5 TYR A C 12
ATOM 12764 O O . TYR A 1 5 ? -8.577 -2.836 -3.283 1.00 0.25 5 TYR A O 12
ATOM 12782 N N . ASP A 1 6 ? -8.067 -5.026 -3.315 1.00 0.20 6 ASP A N 12
ATOM 12783 C CA . ASP A 1 6 ? -6.662 -4.808 -3.635 1.00 0.16 6 ASP A CA 12
ATOM 12784 C C . ASP A 1 6 ? -6.488 -4.477 -5.110 1.00 0.14 6 ASP A C 12
ATOM 12785 O O . ASP A 1 6 ? -5.875 -3.470 -5.460 1.00 0.13 6 ASP A O 12
ATOM 12794 N N . HIS A 1 7 ? -7.031 -5.339 -5.970 1.00 0.17 7 HIS A N 12
ATOM 12795 C CA . HIS A 1 7 ? -6.946 -5.144 -7.413 1.00 0.19 7 HIS A CA 12
ATOM 12796 C C . HIS A 1 7 ? -7.469 -3.769 -7.810 1.00 0.20 7 HIS A C 12
ATOM 12797 O O . HIS A 1 7 ? -7.237 -3.299 -8.924 1.00 0.23 7 HIS A O 12
ATOM 12812 N N . GLN A 1 8 ? -8.181 -3.131 -6.888 1.00 0.20 8 GLN A N 12
ATOM 12813 C CA . GLN A 1 8 ? -8.747 -1.814 -7.129 1.00 0.23 8 GLN A CA 12
ATOM 12814 C C . GLN A 1 8 ? -7.824 -0.713 -6.607 1.00 0.21 8 GLN A C 12
ATOM 12815 O O . GLN A 1 8 ? -7.719 0.358 -7.205 1.00 0.23 8 GLN A O 12
ATOM 12829 N N . LEU A 1 9 ? -7.154 -0.988 -5.489 1.00 0.18 9 LEU A N 12
ATOM 12830 C CA . LEU A 1 9 ? -6.251 -0.024 -4.880 1.00 0.17 9 LEU A CA 12
ATOM 12831 C C . LEU A 1 9 ? -4.967 0.121 -5.686 1.00 0.14 9 LEU A C 12
ATOM 12832 O O . LEU A 1 9 ? -4.285 1.138 -5.591 1.00 0.14 9 LEU A O 12
ATOM 12848 N N . VAL A 1 10 ? -4.630 -0.897 -6.470 1.00 0.12 10 VAL A N 12
ATOM 12849 C CA . VAL A 1 10 ? -3.439 -0.827 -7.299 1.00 0.11 10 VAL A CA 12
ATOM 12850 C C . VAL A 1 10 ? -3.566 0.330 -8.293 1.00 0.11 10 VAL A C 12
ATOM 12851 O O . VAL A 1 10 ? -4.574 0.461 -8.988 1.00 0.16 10 VAL A O 12
ATOM 12864 N N . GLY A 1 11 ? -2.532 1.163 -8.343 1.00 0.08 11 GLY A N 12
ATOM 12865 C CA . GLY A 1 11 ? -2.533 2.322 -9.225 1.00 0.08 11 GLY A CA 12
ATOM 12866 C C . GLY A 1 11 ? -2.778 3.624 -8.479 1.00 0.08 11 GLY A C 12
ATOM 12867 O O . GLY A 1 11 ? -2.870 4.688 -9.092 1.00 0.13 11 GLY A O 12
ATOM 12871 N N . LEU A 1 12 ? -2.883 3.541 -7.154 1.00 0.09 12 LEU A N 12
ATOM 12872 C CA . LEU A 1 12 ? -3.105 4.723 -6.324 1.00 0.09 12 LEU A CA 12
ATOM 12873 C C . LEU A 1 12 ? -1.790 5.206 -5.725 1.00 0.09 12 LEU A C 12
ATOM 12874 O O . LEU A 1 12 ? -0.806 4.471 -5.703 1.00 0.09 12 LEU A O 12
ATOM 12890 N N . MET A 1 13 ? -1.776 6.443 -5.238 1.00 0.09 13 MET A N 12
ATOM 12891 C CA . MET A 1 13 ? -0.567 7.002 -4.646 1.00 0.10 13 MET A CA 12
ATOM 12892 C C . MET A 1 13 ? -0.447 6.566 -3.193 1.00 0.10 13 MET A C 12
ATOM 12893 O O . MET A 1 13 ? -1.122 7.100 -2.318 1.00 0.12 13 MET A O 12
ATOM 12907 N N . VAL A 1 14 ? 0.438 5.612 -2.940 1.00 0.10 14 VAL A N 12
ATOM 12908 C CA . VAL A 1 14 ? 0.634 5.093 -1.593 1.00 0.12 14 VAL A CA 12
ATOM 12909 C C . VAL A 1 14 ? 1.649 5.922 -0.816 1.00 0.09 14 VAL A C 12
ATOM 12910 O O . VAL A 1 14 ? 2.611 6.435 -1.386 1.00 0.13 14 VAL A O 12
ATOM 12923 N N . GLN A 1 15 ? 1.408 6.073 0.484 1.00 0.09 15 GLN A N 12
ATOM 12924 C CA . GLN A 1 15 ? 2.319 6.822 1.345 1.00 0.10 15 GLN A CA 12
ATOM 12925 C C . GLN A 1 15 ? 2.232 6.305 2.771 1.00 0.11 15 GLN A C 12
ATOM 12926 O O . GLN A 1 15 ? 1.359 5.506 3.090 1.00 0.18 15 GLN A O 12
ATOM 12940 N N . THR A 1 16 ? 3.143 6.755 3.626 1.00 0.10 16 THR A N 12
ATOM 12941 C CA . THR A 1 16 ? 3.133 6.338 5.020 1.00 0.11 16 THR A CA 12
ATOM 12942 C C . THR A 1 16 ? 2.423 7.369 5.888 1.00 0.13 16 THR A C 12
ATOM 12943 O O . THR A 1 16 ? 2.236 8.514 5.478 1.00 0.14 16 THR A O 12
ATOM 12954 N N . ALA A 1 17 ? 2.023 6.953 7.082 1.00 0.16 17 ALA A N 12
ATOM 12955 C CA . ALA A 1 17 ? 1.341 7.843 8.013 1.00 0.20 17 ALA A CA 12
ATOM 12956 C C . ALA A 1 17 ? 2.188 9.077 8.300 1.00 0.19 17 ALA A C 12
ATOM 12957 O O . ALA A 1 17 ? 1.665 10.183 8.445 1.00 0.22 17 ALA A O 12
ATOM 12964 N N . THR A 1 18 ? 3.502 8.883 8.373 1.00 0.19 18 THR A N 12
ATOM 12965 C CA . THR A 1 18 ? 4.423 9.979 8.642 1.00 0.21 18 THR A CA 12
ATOM 12966 C C . THR A 1 18 ? 4.449 10.968 7.483 1.00 0.21 18 THR A C 12
ATOM 12967 O O . THR A 1 18 ? 4.863 12.117 7.646 1.00 0.25 18 THR A O 12
ATOM 12978 N N . GLY A 1 19 ? 4.006 10.515 6.315 1.00 0.17 19 GLY A N 12
ATOM 12979 C CA . GLY A 1 19 ? 3.982 11.378 5.149 1.00 0.19 19 GLY A CA 12
ATOM 12980 C C . GLY A 1 19 ? 5.055 11.035 4.131 1.00 0.17 19 GLY A C 12
ATOM 12981 O O . GLY A 1 19 ? 5.444 11.884 3.330 1.00 0.20 19 GLY A O 12
ATOM 12985 N N . GLU A 1 20 ? 5.539 9.795 4.158 1.00 0.13 20 GLU A N 12
ATOM 12986 C CA . GLU A 1 20 ? 6.575 9.371 3.223 1.00 0.12 20 GLU A CA 12
ATOM 12987 C C . GLU A 1 20 ? 5.966 8.923 1.901 1.00 0.10 20 GLU A C 12
ATOM 12988 O O . GLU A 1 20 ? 5.230 7.938 1.847 1.00 0.11 20 GLU A O 12
ATOM 13000 N N . GLY A 1 21 ? 6.279 9.653 0.836 1.00 0.10 21 GLY A N 12
ATOM 13001 C CA . GLY A 1 21 ? 5.758 9.310 -0.473 1.00 0.11 21 GLY A CA 12
ATOM 13002 C C . GLY A 1 21 ? 6.472 8.119 -1.076 1.00 0.10 21 GLY A C 12
ATOM 13003 O O . GLY A 1 21 ? 7.438 8.280 -1.823 1.00 0.13 21 GLY A O 12
ATOM 13007 N N . VAL A 1 22 ? 5.997 6.919 -0.754 1.00 0.10 22 VAL A N 12
ATOM 13008 C CA . VAL A 1 22 ? 6.606 5.700 -1.269 1.00 0.11 22 VAL A CA 12
ATOM 13009 C C . VAL A 1 22 ? 6.464 5.622 -2.785 1.00 0.11 22 VAL A C 12
ATOM 13010 O O . VAL A 1 22 ? 7.354 5.125 -3.476 1.00 0.12 22 VAL A O 12
ATOM 13023 N N . GLY A 1 23 ? 5.340 6.116 -3.298 1.00 0.10 23 GLY A N 12
ATOM 13024 C CA . GLY A 1 23 ? 5.108 6.104 -4.731 1.00 0.11 23 GLY A CA 12
ATOM 13025 C C . GLY A 1 23 ? 3.693 5.695 -5.081 1.00 0.10 23 GLY A C 12
ATOM 13026 O O . GLY A 1 23 ? 2.789 5.797 -4.254 1.00 0.12 23 GLY A O 12
ATOM 13030 N N . VAL A 1 24 ? 3.502 5.233 -6.312 1.00 0.09 24 VAL A N 12
ATOM 13031 C CA . VAL A 1 24 ? 2.192 4.780 -6.765 1.00 0.09 24 VAL A CA 12
ATOM 13032 C C . VAL A 1 24 ? 2.179 3.266 -6.856 1.00 0.09 24 VAL A C 12
ATOM 13033 O O . VAL A 1 24 ? 3.023 2.671 -7.526 1.00 0.10 24 VAL A O 12
ATOM 13046 N N . VAL A 1 25 ? 1.223 2.642 -6.188 1.00 0.08 25 VAL A N 12
ATOM 13047 C CA . VAL A 1 25 ? 1.132 1.192 -6.206 1.00 0.08 25 VAL A CA 12
ATOM 13048 C C . VAL A 1 25 ? 0.759 0.717 -7.601 1.00 0.08 25 VAL A C 12
ATOM 13049 O O . VAL A 1 25 ? 0.015 1.388 -8.309 1.00 0.08 25 VAL A O 12
ATOM 13062 N N . THR A 1 26 ? 1.307 -0.416 -8.013 1.00 0.09 26 THR A N 12
ATOM 13063 C CA . THR A 1 26 ? 1.014 -0.954 -9.330 1.00 0.10 26 THR A CA 12
ATOM 13064 C C . THR A 1 26 ? 0.375 -2.329 -9.242 1.00 0.10 26 THR A C 12
ATOM 13065 O O . THR A 1 26 ? -0.137 -2.841 -10.237 1.00 0.12 26 THR A O 12
ATOM 13076 N N . GLU A 1 27 ? 0.422 -2.934 -8.056 1.00 0.10 27 GLU A N 12
ATOM 13077 C CA . GLU A 1 27 ? -0.158 -4.248 -7.857 1.00 0.12 27 GLU A CA 12
ATOM 13078 C C . GLU A 1 27 ? -0.001 -4.731 -6.420 1.00 0.11 27 GLU A C 12
ATOM 13079 O O . GLU A 1 27 ? 0.808 -4.205 -5.660 1.00 0.11 27 GLU A O 12
ATOM 13091 N N . VAL A 1 28 ? -0.796 -5.735 -6.059 1.00 0.13 28 VAL A N 12
ATOM 13092 C CA . VAL A 1 28 ? -0.724 -6.337 -4.731 1.00 0.13 28 VAL A CA 12
ATOM 13093 C C . VAL A 1 28 ? -0.299 -7.805 -4.857 1.00 0.13 28 VAL A C 12
ATOM 13094 O O . VAL A 1 28 ? -0.641 -8.465 -5.840 1.00 0.16 28 VAL A O 12
ATOM 13107 N N . VAL A 1 29 ? 0.448 -8.318 -3.881 1.00 0.11 29 VAL A N 12
ATOM 13108 C CA . VAL A 1 29 ? 0.887 -9.714 -3.929 1.00 0.12 29 VAL A CA 12
ATOM 13109 C C . VAL A 1 29 ? 0.105 -10.570 -2.947 1.00 0.13 29 VAL A C 12
ATOM 13110 O O . VAL A 1 29 ? 0.198 -10.380 -1.738 1.00 0.13 29 VAL A O 12
ATOM 13123 N N . HIS A 1 30 ? -0.651 -11.528 -3.472 1.00 0.15 30 HIS A N 12
ATOM 13124 C CA . HIS A 1 30 ? -1.445 -12.410 -2.629 1.00 0.17 30 HIS A CA 12
ATOM 13125 C C . HIS A 1 30 ? -0.533 -13.318 -1.816 1.00 0.16 30 HIS A C 12
ATOM 13126 O O . HIS A 1 30 ? -0.038 -14.327 -2.317 1.00 0.18 30 HIS A O 12
ATOM 13141 N N . THR A 1 31 ? -0.319 -12.953 -0.556 1.00 0.17 31 THR A N 12
ATOM 13142 C CA . THR A 1 31 ? 0.539 -13.732 0.323 1.00 0.20 31 THR A CA 12
ATOM 13143 C C . THR A 1 31 ? -0.261 -14.793 1.067 1.00 0.23 31 THR A C 12
ATOM 13144 O O . THR A 1 31 ? -1.460 -14.954 0.837 1.00 0.23 31 THR A O 12
ATOM 13155 N N . ALA A 1 32 ? 0.407 -15.516 1.955 1.00 0.27 32 ALA A N 12
ATOM 13156 C CA . ALA A 1 32 ? -0.245 -16.560 2.732 1.00 0.31 32 ALA A CA 12
ATOM 13157 C C . ALA A 1 32 ? -1.200 -15.967 3.763 1.00 0.34 32 ALA A C 12
ATOM 13158 O O . ALA A 1 32 ? -2.315 -16.455 3.945 1.00 0.37 32 ALA A O 12
ATOM 13165 N N . ALA A 1 33 ? -0.755 -14.906 4.432 1.00 0.34 33 ALA A N 12
ATOM 13166 C CA . ALA A 1 33 ? -1.566 -14.248 5.448 1.00 0.39 33 ALA A CA 12
ATOM 13167 C C . ALA A 1 33 ? -2.580 -13.301 4.819 1.00 0.37 33 ALA A C 12
ATOM 13168 O O . ALA A 1 33 ? -3.684 -13.123 5.336 1.00 0.40 33 ALA A O 12
ATOM 13175 N N . GLY A 1 34 ? -2.196 -12.697 3.703 1.00 0.32 34 GLY A N 12
ATOM 13176 C CA . GLY A 1 34 ? -3.080 -11.772 3.018 1.00 0.32 34 GLY A CA 12
ATOM 13177 C C . GLY A 1 34 ? -2.531 -11.312 1.680 1.00 0.26 34 GLY A C 12
ATOM 13178 O O . GLY A 1 34 ? -2.420 -12.101 0.745 1.00 0.21 34 GLY A O 12
ATOM 13182 N N . GLU A 1 35 ? -2.187 -10.029 1.597 1.00 0.27 35 GLU A N 12
ATOM 13183 C CA . GLU A 1 35 ? -1.652 -9.444 0.370 1.00 0.22 35 GLU A CA 12
ATOM 13184 C C . GLU A 1 35 ? -0.519 -8.463 0.677 1.00 0.19 35 GLU A C 12
ATOM 13185 O O . GLU A 1 35 ? -0.315 -8.075 1.828 1.00 0.22 35 GLU A O 12
ATOM 13197 N N . LEU A 1 36 ? 0.216 -8.078 -0.364 1.00 0.15 36 LEU A N 12
ATOM 13198 C CA . LEU A 1 36 ? 1.323 -7.130 -0.234 1.00 0.14 36 LEU A CA 12
ATOM 13199 C C . LEU A 1 36 ? 1.052 -5.885 -1.065 1.00 0.12 36 LEU A C 12
ATOM 13200 O O . LEU A 1 36 ? 0.100 -5.848 -1.843 1.00 0.11 36 LEU A O 12
ATOM 13216 N N . LEU A 1 37 ? 1.884 -4.865 -0.895 1.00 0.12 37 LEU A N 12
ATOM 13217 C CA . LEU A 1 37 ? 1.724 -3.631 -1.645 1.00 0.12 37 LEU A CA 12
ATOM 13218 C C . LEU A 1 37 ? 2.932 -3.360 -2.531 1.00 0.11 37 LEU A C 12
ATOM 13219 O O . LEU A 1 37 ? 3.965 -2.891 -2.054 1.00 0.12 37 LEU A O 12
ATOM 13235 N N . ALA A 1 38 ? 2.796 -3.646 -3.821 1.00 0.10 38 ALA A N 12
ATOM 13236 C CA . ALA A 1 38 ? 3.874 -3.395 -4.765 1.00 0.10 38 ALA A CA 12
ATOM 13237 C C . ALA A 1 38 ? 3.787 -1.959 -5.251 1.00 0.10 38 ALA A C 12
ATOM 13238 O O . ALA A 1 38 ? 2.996 -1.643 -6.136 1.00 0.11 38 ALA A O 12
ATOM 13245 N N . VAL A 1 39 ? 4.606 -1.094 -4.670 1.00 0.11 39 VAL A N 12
ATOM 13246 C CA . VAL A 1 39 ? 4.600 0.314 -5.028 1.00 0.12 39 VAL A CA 12
ATOM 13247 C C . VAL A 1 39 ? 5.869 0.707 -5.776 1.00 0.12 39 VAL A C 12
ATOM 13248 O O . VAL A 1 39 ? 6.969 0.276 -5.429 1.00 0.17 39 VAL A O 12
ATOM 13261 N N . LYS A 1 40 ? 5.701 1.529 -6.805 1.00 0.11 40 LYS A N 12
ATOM 13262 C CA . LYS A 1 40 ? 6.818 1.980 -7.620 1.00 0.15 40 LYS A CA 12
ATOM 13263 C C . LYS A 1 40 ? 7.587 3.119 -6.962 1.00 0.19 40 LYS A C 12
ATOM 13264 O O . LYS A 1 40 ? 7.166 4.275 -7.002 1.00 0.30 40 LYS A O 12
ATOM 13283 N N . ARG A 1 41 ? 8.719 2.776 -6.354 1.00 0.19 41 ARG A N 12
ATOM 13284 C CA . ARG A 1 41 ? 9.570 3.757 -5.690 1.00 0.28 41 ARG A CA 12
ATOM 13285 C C . ARG A 1 41 ? 10.058 4.800 -6.695 1.00 0.35 41 ARG A C 12
ATOM 13286 O O . ARG A 1 41 ? 9.852 4.651 -7.900 1.00 0.39 41 ARG A O 12
ATOM 13307 N N . ASP A 1 42 ? 10.701 5.852 -6.198 1.00 0.42 42 ASP A N 12
ATOM 13308 C CA . ASP A 1 42 ? 11.207 6.917 -7.060 1.00 0.51 42 ASP A CA 12
ATOM 13309 C C . ASP A 1 42 ? 12.068 6.375 -8.196 1.00 0.62 42 ASP A C 12
ATOM 13310 O O . ASP A 1 42 ? 11.881 6.746 -9.355 1.00 0.72 42 ASP A O 12
ATOM 13319 N N . SER A 1 43 ? 13.007 5.494 -7.864 1.00 0.64 43 SER A N 12
ATOM 13320 C CA . SER A 1 43 ? 13.900 4.930 -8.870 1.00 0.78 43 SER A CA 12
ATOM 13321 C C . SER A 1 43 ? 13.778 3.409 -8.950 1.00 0.55 43 SER A C 12
ATOM 13322 O O . SER A 1 43 ? 14.201 2.798 -9.931 1.00 0.65 43 SER A O 12
ATOM 13330 N N . ASP A 1 44 ? 13.203 2.804 -7.916 1.00 0.32 44 ASP A N 12
ATOM 13331 C CA . ASP A 1 44 ? 13.041 1.354 -7.874 1.00 0.28 44 ASP A CA 12
ATOM 13332 C C . ASP A 1 44 ? 11.607 0.976 -7.505 1.00 0.23 44 ASP A C 12
ATOM 13333 O O . ASP A 1 44 ? 10.671 1.727 -7.780 1.00 0.23 44 ASP A O 12
ATOM 13342 N N . GLU A 1 45 ? 11.442 -0.197 -6.899 1.00 0.21 45 GLU A N 12
ATOM 13343 C CA . GLU A 1 45 ? 10.123 -0.667 -6.487 1.00 0.18 45 GLU A CA 12
ATOM 13344 C C . GLU A 1 45 ? 10.211 -1.424 -5.167 1.00 0.18 45 GLU A C 12
ATOM 13345 O O . GLU A 1 45 ? 11.057 -2.304 -5.001 1.00 0.36 45 GLU A O 12
ATOM 13357 N N . VAL A 1 46 ? 9.334 -1.078 -4.229 1.00 0.14 46 VAL A N 12
ATOM 13358 C CA . VAL A 1 46 ? 9.322 -1.724 -2.921 1.00 0.14 46 VAL A CA 12
ATOM 13359 C C . VAL A 1 46 ? 7.975 -2.373 -2.629 1.00 0.14 46 VAL A C 12
ATOM 13360 O O . VAL A 1 46 ? 6.970 -2.056 -3.265 1.00 0.16 46 VAL A O 12
ATOM 13373 N N . LEU A 1 47 ? 7.967 -3.282 -1.660 1.00 0.13 47 LEU A N 12
ATOM 13374 C CA . LEU A 1 47 ? 6.756 -3.988 -1.279 1.00 0.15 47 LEU A CA 12
ATOM 13375 C C . LEU A 1 47 ? 6.479 -3.859 0.217 1.00 0.15 47 LEU A C 12
ATOM 13376 O O . LEU A 1 47 ? 7.402 -3.883 1.029 1.00 0.24 47 LEU A O 12
ATOM 13392 N N . VAL A 1 48 ? 5.204 -3.714 0.578 1.00 0.10 48 VAL A N 12
ATOM 13393 C CA . VAL A 1 48 ? 4.816 -3.602 1.983 1.00 0.11 48 VAL A CA 12
ATOM 13394 C C . VAL A 1 48 ? 3.519 -4.376 2.248 1.00 0.12 48 VAL A C 12
ATOM 13395 O O . VAL A 1 48 ? 2.560 -4.253 1.492 1.00 0.14 48 VAL A O 12
ATOM 13408 N N . PRO A 1 49 ? 3.462 -5.170 3.336 1.00 0.13 49 PRO A N 12
ATOM 13409 C CA . PRO A 1 49 ? 2.279 -5.980 3.666 1.00 0.15 49 PRO A CA 12
ATOM 13410 C C . PRO A 1 49 ? 0.993 -5.172 3.746 1.00 0.16 49 PRO A C 12
ATOM 13411 O O . PRO A 1 49 ? 0.872 -4.249 4.551 1.00 0.19 49 PRO A O 12
ATOM 13422 N N . PHE A 1 50 ? 0.033 -5.537 2.904 1.00 0.16 50 PHE A N 12
ATOM 13423 C CA . PHE A 1 50 ? -1.261 -4.875 2.883 1.00 0.19 50 PHE A CA 12
ATOM 13424 C C . PHE A 1 50 ? -2.163 -5.475 3.942 1.00 0.18 50 PHE A C 12
ATOM 13425 O O . PHE A 1 50 ? -2.586 -6.627 3.840 1.00 0.21 50 PHE A O 12
ATOM 13442 N N . VAL A 1 51 ? -2.449 -4.686 4.958 1.00 0.17 51 VAL A N 12
ATOM 13443 C CA . VAL A 1 51 ? -3.289 -5.127 6.058 1.00 0.18 51 VAL A CA 12
ATOM 13444 C C . VAL A 1 51 ? -4.218 -4.010 6.498 1.00 0.20 51 VAL A C 12
ATOM 13445 O O . VAL A 1 51 ? -3.853 -2.836 6.455 1.00 0.22 51 VAL A O 12
ATOM 13458 N N . ARG A 1 52 ? -5.424 -4.377 6.916 1.00 0.28 52 ARG A N 12
ATOM 13459 C CA . ARG A 1 52 ? -6.396 -3.393 7.372 1.00 0.32 52 ARG A CA 12
ATOM 13460 C C . ARG A 1 52 ? -5.814 -2.571 8.517 1.00 0.33 52 ARG A C 12
ATOM 13461 O O . ARG A 1 52 ? -6.344 -1.517 8.873 1.00 0.37 52 ARG A O 12
ATOM 13482 N N . ALA A 1 53 ? -4.721 -3.069 9.093 1.00 0.34 53 ALA A N 12
ATOM 13483 C CA . ALA A 1 53 ? -4.052 -2.386 10.194 1.00 0.45 53 ALA A CA 12
ATOM 13484 C C . ALA A 1 53 ? -2.995 -1.436 9.653 1.00 0.46 53 ALA A C 12
ATOM 13485 O O . ALA A 1 53 ? -2.914 -0.275 10.054 1.00 0.61 53 ALA A O 12
ATOM 13492 N N . ILE A 1 54 ? -2.186 -1.954 8.736 1.00 0.38 54 ILE A N 12
ATOM 13493 C CA . ILE A 1 54 ? -1.126 -1.181 8.108 1.00 0.46 54 ILE A CA 12
ATOM 13494 C C . ILE A 1 54 ? -1.697 0.056 7.420 1.00 0.38 54 ILE A C 12
ATOM 13495 O O . ILE A 1 54 ? -1.274 1.180 7.688 1.00 0.32 54 ILE A O 12
ATOM 13511 N N . VAL A 1 55 ? -2.666 -0.164 6.539 1.00 0.43 55 VAL A N 12
ATOM 13512 C CA . VAL A 1 55 ? -3.309 0.924 5.812 1.00 0.37 55 VAL A CA 12
ATOM 13513 C C . VAL A 1 55 ? -4.037 1.860 6.770 1.00 0.31 55 VAL A C 12
ATOM 13514 O O . VAL A 1 55 ? -4.926 1.436 7.509 1.00 0.37 55 VAL A O 12
ATOM 13527 N N . THR A 1 56 ? -3.659 3.135 6.752 1.00 0.23 56 THR A N 12
ATOM 13528 C CA . THR A 1 56 ? -4.279 4.124 7.626 1.00 0.21 56 THR A CA 12
ATOM 13529 C C . THR A 1 56 ? -5.321 4.948 6.875 1.00 0.22 56 THR A C 12
ATOM 13530 O O . THR A 1 56 ? -6.454 5.092 7.331 1.00 0.30 56 THR A O 12
ATOM 13541 N N . SER A 1 57 ? -4.932 5.488 5.722 1.00 0.23 57 SER A N 12
ATOM 13542 C CA . SER A 1 57 ? -5.841 6.291 4.912 1.00 0.28 57 SER A CA 12
ATOM 13543 C C . SER A 1 57 ? -6.104 5.619 3.574 1.00 0.22 57 SER A C 12
ATOM 13544 O O . SER A 1 57 ? -5.302 4.811 3.106 1.00 0.21 57 SER A O 12
ATOM 13552 N N . VAL A 1 58 ? -7.235 5.947 2.963 1.00 0.28 58 VAL A N 12
ATOM 13553 C CA . VAL A 1 58 ? -7.587 5.381 1.677 1.00 0.28 58 VAL A CA 12
ATOM 13554 C C . VAL A 1 58 ? -8.450 6.340 0.859 1.00 0.33 58 VAL A C 12
ATOM 13555 O O . VAL A 1 58 ? -9.639 6.518 1.126 1.00 0.65 58 VAL A O 12
ATOM 13568 N N . SER A 1 59 ? -7.828 6.975 -0.127 1.00 0.28 59 SER A N 12
ATOM 13569 C CA . SER A 1 59 ? -8.526 7.903 -1.010 1.00 0.31 59 SER A CA 12
ATOM 13570 C C . SER A 1 59 ? -9.105 7.145 -2.199 1.00 0.29 59 SER A C 12
ATOM 13571 O O . SER A 1 59 ? -8.369 6.662 -3.059 1.00 0.40 59 SER A O 12
ATOM 13579 N N . LEU A 1 60 ? -10.429 7.046 -2.241 1.00 0.28 60 LEU A N 12
ATOM 13580 C CA . LEU A 1 60 ? -11.109 6.318 -3.306 1.00 0.33 60 LEU A CA 12
ATOM 13581 C C . LEU A 1 60 ? -11.337 7.187 -4.535 1.00 0.30 60 LEU A C 12
ATOM 13582 O O . LEU A 1 60 ? -10.977 6.818 -5.652 1.00 0.36 60 LEU A O 12
ATOM 13598 N N . ASP A 1 61 ? -11.937 8.344 -4.307 1.00 0.29 61 ASP A N 12
ATOM 13599 C CA . ASP A 1 61 ? -12.256 9.278 -5.385 1.00 0.30 61 ASP A CA 12
ATOM 13600 C C . ASP A 1 61 ? -11.033 10.061 -5.857 1.00 0.26 61 ASP A C 12
ATOM 13601 O O . ASP A 1 61 ? -10.893 10.339 -7.048 1.00 0.27 61 ASP A O 12
ATOM 13610 N N . ASP A 1 62 ? -10.150 10.415 -4.930 1.00 0.25 62 ASP A N 12
ATOM 13611 C CA . ASP A 1 62 ? -8.959 11.179 -5.272 1.00 0.25 62 ASP A CA 12
ATOM 13612 C C . ASP A 1 62 ? -7.891 10.298 -5.916 1.00 0.22 62 ASP A C 12
ATOM 13613 O O . ASP A 1 62 ? -7.046 10.785 -6.667 1.00 0.30 62 ASP A O 12
ATOM 13622 N N . GLY A 1 63 ? -7.932 9.001 -5.620 1.00 0.17 63 GLY A N 12
ATOM 13623 C CA . GLY A 1 63 ? -6.962 8.084 -6.187 1.00 0.16 63 GLY A CA 12
ATOM 13624 C C . GLY A 1 63 ? -5.654 8.057 -5.414 1.00 0.15 63 GLY A C 12
ATOM 13625 O O . GLY A 1 63 ? -4.576 8.144 -6.003 1.00 0.17 63 GLY A O 12
ATOM 13629 N N . ILE A 1 64 ? -5.749 7.934 -4.092 1.00 0.13 64 ILE A N 12
ATOM 13630 C CA . ILE A 1 64 ? -4.568 7.905 -3.230 1.00 0.13 64 ILE A CA 12
ATOM 13631 C C . ILE A 1 64 ? -4.751 6.900 -2.090 1.00 0.13 64 ILE A C 12
ATOM 13632 O O . ILE A 1 64 ? -5.868 6.484 -1.798 1.00 0.15 64 ILE A O 12
ATOM 13648 N N . VAL A 1 65 ? -3.642 6.499 -1.469 1.00 0.14 65 VAL A N 12
ATOM 13649 C CA . VAL A 1 65 ? -3.673 5.553 -0.356 1.00 0.15 65 VAL A CA 12
ATOM 13650 C C . VAL A 1 65 ? -2.521 5.807 0.621 1.00 0.14 65 VAL A C 12
ATOM 13651 O O . VAL A 1 65 ? -1.448 6.259 0.229 1.00 0.17 65 VAL A O 12
ATOM 13664 N N . GLU A 1 66 ? -2.766 5.529 1.898 1.00 0.16 66 GLU A N 12
ATOM 13665 C CA . GLU A 1 66 ? -1.758 5.685 2.934 1.00 0.20 66 GLU A CA 12
ATOM 13666 C C . GLU A 1 66 ? -1.610 4.390 3.715 1.00 0.17 66 GLU A C 12
ATOM 13667 O O . GLU A 1 66 ? -2.508 3.549 3.723 1.00 0.22 66 GLU A O 12
ATOM 13679 N N . ILE A 1 67 ? -0.478 4.251 4.378 1.00 0.13 67 ILE A N 12
ATOM 13680 C CA . ILE A 1 67 ? -0.177 3.055 5.156 1.00 0.12 67 ILE A CA 12
ATOM 13681 C C . ILE A 1 67 ? 0.783 3.368 6.291 1.00 0.12 67 ILE A C 12
ATOM 13682 O O . ILE A 1 67 ? 1.261 4.491 6.425 1.00 0.13 67 ILE A O 12
ATOM 13698 N N . ASP A 1 68 ? 1.046 2.366 7.118 1.00 0.12 68 ASP A N 12
ATOM 13699 C CA . ASP A 1 68 ? 1.963 2.513 8.235 1.00 0.12 68 ASP A CA 12
ATOM 13700 C C . ASP A 1 68 ? 2.900 1.315 8.289 1.00 0.12 68 ASP A C 12
ATOM 13701 O O . ASP A 1 68 ? 2.724 0.409 9.106 1.00 0.17 68 ASP A O 12
ATOM 13710 N N . PRO A 1 69 ? 3.916 1.300 7.412 1.00 0.13 69 PRO A N 12
ATOM 13711 C CA . PRO A 1 69 ? 4.887 0.204 7.345 1.00 0.13 69 PRO A CA 12
ATOM 13712 C C . PRO A 1 69 ? 5.644 0.033 8.658 1.00 0.13 69 PRO A C 12
ATOM 13713 O O . PRO A 1 69 ? 6.116 1.014 9.234 1.00 0.15 69 PRO A O 12
ATOM 13724 N N . PRO A 1 70 ? 5.774 -1.210 9.158 1.00 0.14 70 PRO A N 12
ATOM 13725 C CA . PRO A 1 70 ? 6.489 -1.471 10.406 1.00 0.16 70 PRO A CA 12
ATOM 13726 C C . PRO A 1 70 ? 7.979 -1.195 10.244 1.00 0.16 70 PRO A C 12
ATOM 13727 O O . PRO A 1 70 ? 8.613 -1.728 9.337 1.00 0.16 70 PRO A O 12
ATOM 13738 N N . HIS A 1 71 ? 8.537 -0.380 11.133 1.00 0.18 71 HIS A N 12
ATOM 13739 C CA . HIS A 1 71 ? 9.952 -0.031 11.060 1.00 0.19 71 HIS A CA 12
ATOM 13740 C C . HIS A 1 71 ? 10.315 0.452 9.649 1.00 0.18 71 HIS A C 12
ATOM 13741 O O . HIS A 1 71 ? 9.715 1.399 9.141 1.00 0.19 71 HIS A O 12
ATOM 13756 N N . GLY A 1 72 ? 11.297 -0.196 9.018 1.00 0.18 72 GLY A N 12
ATOM 13757 C CA . GLY A 1 72 ? 11.706 0.187 7.675 1.00 0.19 72 GLY A CA 12
ATOM 13758 C C . GLY A 1 72 ? 11.145 -0.738 6.608 1.00 0.17 72 GLY A C 12
ATOM 13759 O O . GLY A 1 72 ? 11.675 -0.810 5.498 1.00 0.19 72 GLY A O 12
ATOM 13763 N N . LEU A 1 73 ? 10.072 -1.444 6.947 1.00 0.15 73 LEU A N 12
ATOM 13764 C CA . LEU A 1 73 ? 9.440 -2.388 6.026 1.00 0.15 73 LEU A CA 12
ATOM 13765 C C . LEU A 1 73 ? 8.924 -1.704 4.761 1.00 0.15 73 LEU A C 12
ATOM 13766 O O . LEU A 1 73 ? 8.544 -2.371 3.798 1.00 0.15 73 LEU A O 12
ATOM 13782 N N . LEU A 1 74 ? 8.907 -0.377 4.762 1.00 0.15 74 LEU A N 12
ATOM 13783 C CA . LEU A 1 74 ? 8.446 0.381 3.599 1.00 0.16 74 LEU A CA 12
ATOM 13784 C C . LEU A 1 74 ? 9.306 0.088 2.367 1.00 0.14 74 LEU A C 12
ATOM 13785 O O . LEU A 1 74 ? 9.151 0.727 1.326 1.00 0.16 74 LEU A O 12
ATOM 13801 N N . ASN A 1 75 ? 10.216 -0.880 2.493 1.00 0.14 75 ASN A N 12
ATOM 13802 C CA . ASN A 1 75 ? 11.090 -1.264 1.391 1.00 0.16 75 ASN A CA 12
ATOM 13803 C C . ASN A 1 75 ? 11.154 -2.784 1.249 1.00 0.34 75 ASN A C 12
ATOM 13804 O O . ASN A 1 75 ? 11.642 -3.477 2.142 1.00 0.93 75 ASN A O 12
ATOM 13815 N N . LEU A 1 76 ? 10.657 -3.292 0.120 1.00 0.28 76 LEU A N 12
ATOM 13816 C CA . LEU A 1 76 ? 10.652 -4.731 -0.149 1.00 0.24 76 LEU A CA 12
ATOM 13817 C C . LEU A 1 76 ? 9.819 -5.487 0.882 1.00 0.29 76 LEU A C 12
ATOM 13818 O O . LEU A 1 76 ? 9.546 -4.981 1.971 1.00 0.40 76 LEU A O 12
ATOM 13834 N N . GLU A 1 77 ? 9.421 -6.705 0.531 1.00 0.32 77 GLU A N 12
ATOM 13835 C CA . GLU A 1 77 ? 8.615 -7.530 1.421 1.00 0.39 77 GLU A CA 12
ATOM 13836 C C . GLU A 1 77 ? 9.475 -8.186 2.500 1.00 0.54 77 GLU A C 12
ATOM 13837 O O . GLU A 1 77 ? 9.464 -7.687 3.645 1.00 1.35 77 GLU A O 12
ATOM 13849 N N . MET A 1 1 ? -13.528 -1.596 10.047 1.00 3.34 1 MET A N 13
ATOM 13850 C CA . MET A 1 1 ? -13.022 -2.738 9.244 1.00 3.01 1 MET A CA 13
ATOM 13851 C C . MET A 1 1 ? -13.156 -2.457 7.750 1.00 2.47 1 MET A C 13
ATOM 13852 O O . MET A 1 1 ? -13.295 -3.378 6.944 1.00 2.58 1 MET A O 13
ATOM 13868 N N . ASP A 1 2 ? -13.111 -1.179 7.388 1.00 2.29 2 ASP A N 13
ATOM 13869 C CA . ASP A 1 2 ? -13.231 -0.775 5.991 1.00 1.82 2 ASP A CA 13
ATOM 13870 C C . ASP A 1 2 ? -11.968 -1.120 5.214 1.00 1.56 2 ASP A C 13
ATOM 13871 O O . ASP A 1 2 ? -10.941 -0.454 5.343 1.00 2.31 2 ASP A O 13
ATOM 13880 N N . THR A 1 3 ? -12.061 -2.167 4.403 1.00 1.03 3 THR A N 13
ATOM 13881 C CA . THR A 1 3 ? -10.941 -2.620 3.595 1.00 0.66 3 THR A CA 13
ATOM 13882 C C . THR A 1 3 ? -11.391 -2.861 2.155 1.00 0.47 3 THR A C 13
ATOM 13883 O O . THR A 1 3 ? -12.001 -3.889 1.855 1.00 0.75 3 THR A O 13
ATOM 13894 N N . TYR A 1 4 ? -11.096 -1.914 1.268 1.00 0.57 4 TYR A N 13
ATOM 13895 C CA . TYR A 1 4 ? -11.498 -2.032 -0.132 1.00 0.53 4 TYR A CA 13
ATOM 13896 C C . TYR A 1 4 ? -10.673 -3.074 -0.876 1.00 0.40 4 TYR A C 13
ATOM 13897 O O . TYR A 1 4 ? -9.678 -3.585 -0.360 1.00 0.37 4 TYR A O 13
ATOM 13915 N N . TYR A 1 5 ? -11.103 -3.378 -2.096 1.00 0.38 5 TYR A N 13
ATOM 13916 C CA . TYR A 1 5 ? -10.427 -4.363 -2.935 1.00 0.31 5 TYR A CA 13
ATOM 13917 C C . TYR A 1 5 ? -8.995 -3.934 -3.235 1.00 0.24 5 TYR A C 13
ATOM 13918 O O . TYR A 1 5 ? -8.712 -2.749 -3.400 1.00 0.25 5 TYR A O 13
ATOM 13936 N N . ASP A 1 6 ? -8.097 -4.912 -3.306 1.00 0.20 6 ASP A N 13
ATOM 13937 C CA . ASP A 1 6 ? -6.692 -4.640 -3.589 1.00 0.16 6 ASP A CA 13
ATOM 13938 C C . ASP A 1 6 ? -6.482 -4.360 -5.069 1.00 0.14 6 ASP A C 13
ATOM 13939 O O . ASP A 1 6 ? -5.843 -3.376 -5.439 1.00 0.13 6 ASP A O 13
ATOM 13948 N N . HIS A 1 7 ? -7.022 -5.237 -5.913 1.00 0.17 7 HIS A N 13
ATOM 13949 C CA . HIS A 1 7 ? -6.895 -5.087 -7.360 1.00 0.19 7 HIS A CA 13
ATOM 13950 C C . HIS A 1 7 ? -7.451 -3.743 -7.815 1.00 0.20 7 HIS A C 13
ATOM 13951 O O . HIS A 1 7 ? -7.232 -3.317 -8.949 1.00 0.23 7 HIS A O 13
ATOM 13966 N N . GLN A 1 8 ? -8.178 -3.085 -6.920 1.00 0.20 8 GLN A N 13
ATOM 13967 C CA . GLN A 1 8 ? -8.768 -1.789 -7.211 1.00 0.23 8 GLN A CA 13
ATOM 13968 C C . GLN A 1 8 ? -7.867 -0.661 -6.713 1.00 0.21 8 GLN A C 13
ATOM 13969 O O . GLN A 1 8 ? -7.765 0.392 -7.343 1.00 0.23 8 GLN A O 13
ATOM 13983 N N . LEU A 1 9 ? -7.220 -0.895 -5.575 1.00 0.18 9 LEU A N 13
ATOM 13984 C CA . LEU A 1 9 ? -6.335 0.091 -4.975 1.00 0.17 9 LEU A CA 13
ATOM 13985 C C . LEU A 1 9 ? -5.035 0.216 -5.753 1.00 0.14 9 LEU A C 13
ATOM 13986 O O . LEU A 1 9 ? -4.358 1.240 -5.673 1.00 0.14 9 LEU A O 13
ATOM 14002 N N . VAL A 1 10 ? -4.675 -0.822 -6.499 1.00 0.12 10 VAL A N 13
ATOM 14003 C CA . VAL A 1 10 ? -3.459 -0.769 -7.295 1.00 0.11 10 VAL A CA 13
ATOM 14004 C C . VAL A 1 10 ? -3.556 0.375 -8.303 1.00 0.11 10 VAL A C 13
ATOM 14005 O O . VAL A 1 10 ? -4.567 0.537 -8.985 1.00 0.16 10 VAL A O 13
ATOM 14018 N N . GLY A 1 11 ? -2.491 1.161 -8.381 1.00 0.08 11 GLY A N 13
ATOM 14019 C CA . GLY A 1 11 ? -2.462 2.309 -9.271 1.00 0.08 11 GLY A CA 13
ATOM 14020 C C . GLY A 1 11 ? -2.686 3.617 -8.531 1.00 0.08 11 GLY A C 13
ATOM 14021 O O . GLY A 1 11 ? -2.678 4.689 -9.137 1.00 0.13 11 GLY A O 13
ATOM 14025 N N . LEU A 1 12 ? -2.889 3.527 -7.217 1.00 0.09 12 LEU A N 13
ATOM 14026 C CA . LEU A 1 12 ? -3.102 4.712 -6.389 1.00 0.09 12 LEU A CA 13
ATOM 14027 C C . LEU A 1 12 ? -1.793 5.152 -5.745 1.00 0.09 12 LEU A C 13
ATOM 14028 O O . LEU A 1 12 ? -0.834 4.384 -5.691 1.00 0.09 12 LEU A O 13
ATOM 14044 N N . MET A 1 13 ? -1.754 6.384 -5.252 1.00 0.09 13 MET A N 13
ATOM 14045 C CA . MET A 1 13 ? -0.544 6.912 -4.627 1.00 0.10 13 MET A CA 13
ATOM 14046 C C . MET A 1 13 ? -0.450 6.475 -3.172 1.00 0.10 13 MET A C 13
ATOM 14047 O O . MET A 1 13 ? -1.128 7.018 -2.307 1.00 0.12 13 MET A O 13
ATOM 14061 N N . VAL A 1 14 ? 0.423 5.514 -2.902 1.00 0.10 14 VAL A N 13
ATOM 14062 C CA . VAL A 1 14 ? 0.600 5.003 -1.550 1.00 0.12 14 VAL A CA 13
ATOM 14063 C C . VAL A 1 14 ? 1.607 5.844 -0.775 1.00 0.09 14 VAL A C 13
ATOM 14064 O O . VAL A 1 14 ? 2.578 6.344 -1.343 1.00 0.13 14 VAL A O 13
ATOM 14077 N N . GLN A 1 15 ? 1.355 6.019 0.519 1.00 0.09 15 GLN A N 13
ATOM 14078 C CA . GLN A 1 15 ? 2.255 6.790 1.375 1.00 0.10 15 GLN A CA 13
ATOM 14079 C C . GLN A 1 15 ? 2.197 6.273 2.803 1.00 0.11 15 GLN A C 13
ATOM 14080 O O . GLN A 1 15 ? 1.357 5.442 3.130 1.00 0.18 15 GLN A O 13
ATOM 14094 N N . THR A 1 16 ? 3.091 6.769 3.651 1.00 0.10 16 THR A N 13
ATOM 14095 C CA . THR A 1 16 ? 3.109 6.353 5.045 1.00 0.11 16 THR A CA 13
ATOM 14096 C C . THR A 1 16 ? 2.340 7.343 5.910 1.00 0.13 16 THR A C 13
ATOM 14097 O O . THR A 1 16 ? 2.096 8.478 5.503 1.00 0.14 16 THR A O 13
ATOM 14108 N N . ALA A 1 17 ? 1.956 6.903 7.099 1.00 0.16 17 ALA A N 13
ATOM 14109 C CA . ALA A 1 17 ? 1.222 7.749 8.031 1.00 0.20 17 ALA A CA 13
ATOM 14110 C C . ALA A 1 17 ? 1.996 9.028 8.329 1.00 0.19 17 ALA A C 13
ATOM 14111 O O . ALA A 1 17 ? 1.408 10.093 8.519 1.00 0.22 17 ALA A O 13
ATOM 14118 N N . THR A 1 18 ? 3.321 8.914 8.363 1.00 0.19 18 THR A N 13
ATOM 14119 C CA . THR A 1 18 ? 4.181 10.058 8.642 1.00 0.21 18 THR A CA 13
ATOM 14120 C C . THR A 1 18 ? 4.188 11.040 7.476 1.00 0.21 18 THR A C 13
ATOM 14121 O O . THR A 1 18 ? 4.537 12.209 7.640 1.00 0.25 18 THR A O 13
ATOM 14132 N N . GLY A 1 19 ? 3.803 10.556 6.299 1.00 0.17 19 GLY A N 13
ATOM 14133 C CA . GLY A 1 19 ? 3.763 11.408 5.125 1.00 0.19 19 GLY A CA 13
ATOM 14134 C C . GLY A 1 19 ? 4.853 11.089 4.117 1.00 0.17 19 GLY A C 13
ATOM 14135 O O . GLY A 1 19 ? 5.209 11.938 3.299 1.00 0.20 19 GLY A O 13
ATOM 14139 N N . GLU A 1 20 ? 5.385 9.870 4.167 1.00 0.13 20 GLU A N 13
ATOM 14140 C CA . GLU A 1 20 ? 6.435 9.466 3.237 1.00 0.12 20 GLU A CA 13
ATOM 14141 C C . GLU A 1 20 ? 5.840 8.940 1.938 1.00 0.10 20 GLU A C 13
ATOM 14142 O O . GLU A 1 20 ? 5.156 7.917 1.929 1.00 0.11 20 GLU A O 13
ATOM 14154 N N . GLY A 1 21 ? 6.103 9.643 0.843 1.00 0.10 21 GLY A N 13
ATOM 14155 C CA . GLY A 1 21 ? 5.590 9.220 -0.444 1.00 0.11 21 GLY A CA 13
ATOM 14156 C C . GLY A 1 21 ? 6.340 8.022 -0.987 1.00 0.10 21 GLY A C 13
ATOM 14157 O O . GLY A 1 21 ? 7.317 8.176 -1.720 1.00 0.13 21 GLY A O 13
ATOM 14161 N N . VAL A 1 22 ? 5.886 6.823 -0.630 1.00 0.10 22 VAL A N 13
ATOM 14162 C CA . VAL A 1 22 ? 6.536 5.603 -1.089 1.00 0.11 22 VAL A CA 13
ATOM 14163 C C . VAL A 1 22 ? 6.436 5.476 -2.604 1.00 0.11 22 VAL A C 13
ATOM 14164 O O . VAL A 1 22 ? 7.339 4.954 -3.256 1.00 0.12 22 VAL A O 13
ATOM 14177 N N . GLY A 1 23 ? 5.328 5.960 -3.157 1.00 0.10 23 GLY A N 13
ATOM 14178 C CA . GLY A 1 23 ? 5.127 5.902 -4.593 1.00 0.11 23 GLY A CA 13
ATOM 14179 C C . GLY A 1 23 ? 3.714 5.498 -4.952 1.00 0.10 23 GLY A C 13
ATOM 14180 O O . GLY A 1 23 ? 2.817 5.549 -4.113 1.00 0.12 23 GLY A O 13
ATOM 14184 N N . VAL A 1 24 ? 3.516 5.096 -6.201 1.00 0.09 24 VAL A N 13
ATOM 14185 C CA . VAL A 1 24 ? 2.205 4.664 -6.666 1.00 0.09 24 VAL A CA 13
ATOM 14186 C C . VAL A 1 24 ? 2.164 3.152 -6.761 1.00 0.09 24 VAL A C 13
ATOM 14187 O O . VAL A 1 24 ? 3.018 2.541 -7.403 1.00 0.10 24 VAL A O 13
ATOM 14200 N N . VAL A 1 25 ? 1.175 2.549 -6.125 1.00 0.08 25 VAL A N 13
ATOM 14201 C CA . VAL A 1 25 ? 1.045 1.104 -6.158 1.00 0.08 25 VAL A CA 13
ATOM 14202 C C . VAL A 1 25 ? 0.728 0.656 -7.575 1.00 0.08 25 VAL A C 13
ATOM 14203 O O . VAL A 1 25 ? 0.047 1.360 -8.312 1.00 0.08 25 VAL A O 13
ATOM 14216 N N . THR A 1 26 ? 1.262 -0.488 -7.969 1.00 0.09 26 THR A N 13
ATOM 14217 C CA . THR A 1 26 ? 1.020 -1.008 -9.302 1.00 0.10 26 THR A CA 13
ATOM 14218 C C . THR A 1 26 ? 0.399 -2.390 -9.239 1.00 0.10 26 THR A C 13
ATOM 14219 O O . THR A 1 26 ? -0.116 -2.892 -10.240 1.00 0.12 26 THR A O 13
ATOM 14230 N N . GLU A 1 27 ? 0.462 -3.009 -8.064 1.00 0.10 27 GLU A N 13
ATOM 14231 C CA . GLU A 1 27 ? -0.095 -4.331 -7.870 1.00 0.12 27 GLU A CA 13
ATOM 14232 C C . GLU A 1 27 ? 0.082 -4.811 -6.436 1.00 0.11 27 GLU A C 13
ATOM 14233 O O . GLU A 1 27 ? 0.999 -4.383 -5.737 1.00 0.11 27 GLU A O 13
ATOM 14245 N N . VAL A 1 28 ? -0.801 -5.704 -6.006 1.00 0.13 28 VAL A N 13
ATOM 14246 C CA . VAL A 1 28 ? -0.714 -6.278 -4.669 1.00 0.13 28 VAL A CA 13
ATOM 14247 C C . VAL A 1 28 ? -0.319 -7.756 -4.771 1.00 0.13 28 VAL A C 13
ATOM 14248 O O . VAL A 1 28 ? -0.777 -8.461 -5.672 1.00 0.16 28 VAL A O 13
ATOM 14261 N N . VAL A 1 29 ? 0.542 -8.224 -3.869 1.00 0.11 29 VAL A N 13
ATOM 14262 C CA . VAL A 1 29 ? 0.973 -9.622 -3.902 1.00 0.12 29 VAL A CA 13
ATOM 14263 C C . VAL A 1 29 ? 0.216 -10.463 -2.889 1.00 0.13 29 VAL A C 13
ATOM 14264 O O . VAL A 1 29 ? 0.321 -10.240 -1.687 1.00 0.13 29 VAL A O 13
ATOM 14277 N N . HIS A 1 30 ? -0.534 -11.440 -3.381 1.00 0.15 30 HIS A N 13
ATOM 14278 C CA . HIS A 1 30 ? -1.304 -12.319 -2.511 1.00 0.17 30 HIS A CA 13
ATOM 14279 C C . HIS A 1 30 ? -0.368 -13.208 -1.706 1.00 0.16 30 HIS A C 13
ATOM 14280 O O . HIS A 1 30 ? 0.121 -14.220 -2.207 1.00 0.18 30 HIS A O 13
ATOM 14295 N N . THR A 1 31 ? -0.121 -12.828 -0.457 1.00 0.17 31 THR A N 13
ATOM 14296 C CA . THR A 1 31 ? 0.766 -13.600 0.399 1.00 0.20 31 THR A CA 13
ATOM 14297 C C . THR A 1 31 ? -0.008 -14.654 1.178 1.00 0.23 31 THR A C 13
ATOM 14298 O O . THR A 1 31 ? -1.222 -14.792 1.018 1.00 0.23 31 THR A O 13
ATOM 14309 N N . ALA A 1 32 ? 0.697 -15.397 2.020 1.00 0.27 32 ALA A N 13
ATOM 14310 C CA . ALA A 1 32 ? 0.076 -16.440 2.823 1.00 0.31 32 ALA A CA 13
ATOM 14311 C C . ALA A 1 32 ? -0.800 -15.840 3.917 1.00 0.34 32 ALA A C 13
ATOM 14312 O O . ALA A 1 32 ? -1.894 -16.334 4.193 1.00 0.37 32 ALA A O 13
ATOM 14319 N N . ALA A 1 33 ? -0.310 -14.770 4.534 1.00 0.34 33 ALA A N 13
ATOM 14320 C CA . ALA A 1 33 ? -1.042 -14.103 5.604 1.00 0.39 33 ALA A CA 13
ATOM 14321 C C . ALA A 1 33 ? -2.067 -13.123 5.049 1.00 0.37 33 ALA A C 13
ATOM 14322 O O . ALA A 1 33 ? -3.132 -12.923 5.632 1.00 0.40 33 ALA A O 13
ATOM 14329 N N . GLY A 1 34 ? -1.735 -12.515 3.916 1.00 0.32 34 GLY A N 13
ATOM 14330 C CA . GLY A 1 34 ? -2.634 -11.559 3.295 1.00 0.32 34 GLY A CA 13
ATOM 14331 C C . GLY A 1 34 ? -2.173 -11.118 1.916 1.00 0.26 34 GLY A C 13
ATOM 14332 O O . GLY A 1 34 ? -2.153 -11.913 0.979 1.00 0.21 34 GLY A O 13
ATOM 14336 N N . GLU A 1 35 ? -1.799 -9.844 1.801 1.00 0.27 35 GLU A N 13
ATOM 14337 C CA . GLU A 1 35 ? -1.344 -9.275 0.534 1.00 0.22 35 GLU A CA 13
ATOM 14338 C C . GLU A 1 35 ? -0.198 -8.286 0.753 1.00 0.19 35 GLU A C 13
ATOM 14339 O O . GLU A 1 35 ? 0.080 -7.883 1.882 1.00 0.22 35 GLU A O 13
ATOM 14351 N N . LEU A 1 36 ? 0.464 -7.907 -0.340 1.00 0.15 36 LEU A N 13
ATOM 14352 C CA . LEU A 1 36 ? 1.570 -6.953 -0.291 1.00 0.14 36 LEU A CA 13
ATOM 14353 C C . LEU A 1 36 ? 1.256 -5.727 -1.139 1.00 0.12 36 LEU A C 13
ATOM 14354 O O . LEU A 1 36 ? 0.268 -5.707 -1.874 1.00 0.11 36 LEU A O 13
ATOM 14370 N N . LEU A 1 37 ? 2.098 -4.707 -1.032 1.00 0.12 37 LEU A N 13
ATOM 14371 C CA . LEU A 1 37 ? 1.911 -3.479 -1.793 1.00 0.12 37 LEU A CA 13
ATOM 14372 C C . LEU A 1 37 ? 3.114 -3.185 -2.680 1.00 0.11 37 LEU A C 13
ATOM 14373 O O . LEU A 1 37 ? 4.143 -2.711 -2.201 1.00 0.12 37 LEU A O 13
ATOM 14389 N N . ALA A 1 38 ? 2.979 -3.457 -3.976 1.00 0.10 38 ALA A N 13
ATOM 14390 C CA . ALA A 1 38 ? 4.060 -3.195 -4.916 1.00 0.10 38 ALA A CA 13
ATOM 14391 C C . ALA A 1 38 ? 4.011 -1.756 -5.384 1.00 0.10 38 ALA A C 13
ATOM 14392 O O . ALA A 1 38 ? 3.202 -1.383 -6.228 1.00 0.11 38 ALA A O 13
ATOM 14399 N N . VAL A 1 39 ? 4.898 -0.963 -4.818 1.00 0.11 39 VAL A N 13
ATOM 14400 C CA . VAL A 1 39 ? 4.980 0.450 -5.119 1.00 0.12 39 VAL A CA 13
ATOM 14401 C C . VAL A 1 39 ? 6.121 0.752 -6.083 1.00 0.12 39 VAL A C 13
ATOM 14402 O O . VAL A 1 39 ? 7.192 0.150 -6.005 1.00 0.17 39 VAL A O 13
ATOM 14415 N N . LYS A 1 40 ? 5.877 1.681 -6.996 1.00 0.11 40 LYS A N 13
ATOM 14416 C CA . LYS A 1 40 ? 6.889 2.082 -7.960 1.00 0.15 40 LYS A CA 13
ATOM 14417 C C . LYS A 1 40 ? 7.692 3.261 -7.433 1.00 0.19 40 LYS A C 13
ATOM 14418 O O . LYS A 1 40 ? 7.267 4.412 -7.534 1.00 0.30 40 LYS A O 13
ATOM 14437 N N . ARG A 1 41 ? 8.857 2.963 -6.871 1.00 0.19 41 ARG A N 13
ATOM 14438 C CA . ARG A 1 41 ? 9.726 3.993 -6.319 1.00 0.28 41 ARG A CA 13
ATOM 14439 C C . ARG A 1 41 ? 10.327 4.845 -7.425 1.00 0.35 41 ARG A C 13
ATOM 14440 O O . ARG A 1 41 ? 10.110 4.587 -8.610 1.00 0.39 41 ARG A O 13
ATOM 14461 N N . ASP A 1 42 ? 11.080 5.860 -7.030 1.00 0.42 42 ASP A N 13
ATOM 14462 C CA . ASP A 1 42 ? 11.713 6.759 -7.988 1.00 0.51 42 ASP A CA 13
ATOM 14463 C C . ASP A 1 42 ? 12.549 5.994 -9.008 1.00 0.62 42 ASP A C 13
ATOM 14464 O O . ASP A 1 42 ? 12.436 6.226 -10.212 1.00 0.72 42 ASP A O 13
ATOM 14473 N N . SER A 1 43 ? 13.384 5.080 -8.523 1.00 0.64 43 SER A N 13
ATOM 14474 C CA . SER A 1 43 ? 14.242 4.300 -9.407 1.00 0.78 43 SER A CA 13
ATOM 14475 C C . SER A 1 43 ? 14.009 2.797 -9.256 1.00 0.55 43 SER A C 13
ATOM 14476 O O . SER A 1 43 ? 14.359 2.018 -10.144 1.00 0.65 43 SER A O 13
ATOM 14484 N N . ASP A 1 44 ? 13.418 2.390 -8.135 1.00 0.32 44 ASP A N 13
ATOM 14485 C CA . ASP A 1 44 ? 13.161 0.975 -7.879 1.00 0.28 44 ASP A CA 13
ATOM 14486 C C . ASP A 1 44 ? 11.699 0.725 -7.522 1.00 0.23 44 ASP A C 13
ATOM 14487 O O . ASP A 1 44 ? 10.828 1.535 -7.827 1.00 0.23 44 ASP A O 13
ATOM 14496 N N . GLU A 1 45 ? 11.444 -0.422 -6.896 1.00 0.21 45 GLU A N 13
ATOM 14497 C CA . GLU A 1 45 ? 10.095 -0.798 -6.480 1.00 0.18 45 GLU A CA 13
ATOM 14498 C C . GLU A 1 45 ? 10.140 -1.566 -5.161 1.00 0.18 45 GLU A C 13
ATOM 14499 O O . GLU A 1 45 ? 10.846 -2.570 -5.044 1.00 0.36 45 GLU A O 13
ATOM 14511 N N . VAL A 1 46 ? 9.386 -1.097 -4.170 1.00 0.14 46 VAL A N 13
ATOM 14512 C CA . VAL A 1 46 ? 9.355 -1.747 -2.862 1.00 0.14 46 VAL A CA 13
ATOM 14513 C C . VAL A 1 46 ? 8.015 -2.434 -2.611 1.00 0.14 46 VAL A C 13
ATOM 14514 O O . VAL A 1 46 ? 7.027 -2.162 -3.291 1.00 0.16 46 VAL A O 13
ATOM 14527 N N . LEU A 1 47 ? 7.998 -3.327 -1.626 1.00 0.13 47 LEU A N 13
ATOM 14528 C CA . LEU A 1 47 ? 6.798 -4.075 -1.277 1.00 0.15 47 LEU A CA 13
ATOM 14529 C C . LEU A 1 47 ? 6.464 -3.941 0.209 1.00 0.15 47 LEU A C 13
ATOM 14530 O O . LEU A 1 47 ? 7.344 -4.060 1.061 1.00 0.24 47 LEU A O 13
ATOM 14546 N N . VAL A 1 48 ? 5.190 -3.693 0.518 1.00 0.10 48 VAL A N 13
ATOM 14547 C CA . VAL A 1 48 ? 4.756 -3.567 1.909 1.00 0.11 48 VAL A CA 13
ATOM 14548 C C . VAL A 1 48 ? 3.413 -4.275 2.125 1.00 0.12 48 VAL A C 13
ATOM 14549 O O . VAL A 1 48 ? 2.473 -4.071 1.363 1.00 0.14 48 VAL A O 13
ATOM 14562 N N . PRO A 1 49 ? 3.295 -5.103 3.183 1.00 0.13 49 PRO A N 13
ATOM 14563 C CA . PRO A 1 49 ? 2.065 -5.858 3.466 1.00 0.15 49 PRO A CA 13
ATOM 14564 C C . PRO A 1 49 ? 0.825 -4.984 3.586 1.00 0.16 49 PRO A C 13
ATOM 14565 O O . PRO A 1 49 ? 0.755 -4.093 4.434 1.00 0.19 49 PRO A O 13
ATOM 14576 N N . PHE A 1 50 ? -0.154 -5.252 2.727 1.00 0.16 50 PHE A N 13
ATOM 14577 C CA . PHE A 1 50 ? -1.411 -4.519 2.741 1.00 0.19 50 PHE A CA 13
ATOM 14578 C C . PHE A 1 50 ? -2.370 -5.155 3.731 1.00 0.18 50 PHE A C 13
ATOM 14579 O O . PHE A 1 50 ? -2.830 -6.281 3.536 1.00 0.21 50 PHE A O 13
ATOM 14596 N N . VAL A 1 51 ? -2.666 -4.425 4.791 1.00 0.17 51 VAL A N 13
ATOM 14597 C CA . VAL A 1 51 ? -3.562 -4.908 5.828 1.00 0.18 51 VAL A CA 13
ATOM 14598 C C . VAL A 1 51 ? -4.423 -3.774 6.363 1.00 0.20 51 VAL A C 13
ATOM 14599 O O . VAL A 1 51 ? -3.975 -2.631 6.444 1.00 0.22 51 VAL A O 13
ATOM 14612 N N . ARG A 1 52 ? -5.663 -4.093 6.724 1.00 0.28 52 ARG A N 13
ATOM 14613 C CA . ARG A 1 52 ? -6.579 -3.094 7.261 1.00 0.32 52 ARG A CA 13
ATOM 14614 C C . ARG A 1 52 ? -5.960 -2.409 8.480 1.00 0.33 52 ARG A C 13
ATOM 14615 O O . ARG A 1 52 ? -6.422 -1.355 8.918 1.00 0.37 52 ARG A O 13
ATOM 14636 N N . ALA A 1 53 ? -4.902 -3.016 9.017 1.00 0.34 53 ALA A N 13
ATOM 14637 C CA . ALA A 1 53 ? -4.208 -2.466 10.177 1.00 0.45 53 ALA A CA 13
ATOM 14638 C C . ALA A 1 53 ? -3.114 -1.513 9.720 1.00 0.46 53 ALA A C 13
ATOM 14639 O O . ALA A 1 53 ? -2.991 -0.394 10.220 1.00 0.61 53 ALA A O 13
ATOM 14646 N N . ILE A 1 54 ? -2.321 -1.979 8.764 1.00 0.38 54 ILE A N 13
ATOM 14647 C CA . ILE A 1 54 ? -1.237 -1.190 8.198 1.00 0.46 54 ILE A CA 13
ATOM 14648 C C . ILE A 1 54 ? -1.780 0.098 7.584 1.00 0.38 54 ILE A C 13
ATOM 14649 O O . ILE A 1 54 ? -1.329 1.196 7.909 1.00 0.32 54 ILE A O 13
ATOM 14665 N N . VAL A 1 55 ? -2.757 -0.055 6.696 1.00 0.43 55 VAL A N 13
ATOM 14666 C CA . VAL A 1 55 ? -3.386 1.078 6.029 1.00 0.37 55 VAL A CA 13
ATOM 14667 C C . VAL A 1 55 ? -4.047 2.012 7.037 1.00 0.31 55 VAL A C 13
ATOM 14668 O O . VAL A 1 55 ? -4.874 1.586 7.843 1.00 0.37 55 VAL A O 13
ATOM 14681 N N . THR A 1 56 ? -3.676 3.287 6.986 1.00 0.23 56 THR A N 13
ATOM 14682 C CA . THR A 1 56 ? -4.238 4.284 7.891 1.00 0.21 56 THR A CA 13
ATOM 14683 C C . THR A 1 56 ? -5.326 5.087 7.194 1.00 0.22 56 THR A C 13
ATOM 14684 O O . THR A 1 56 ? -6.432 5.240 7.713 1.00 0.30 56 THR A O 13
ATOM 14695 N N . SER A 1 57 ? -4.998 5.600 6.014 1.00 0.23 57 SER A N 13
ATOM 14696 C CA . SER A 1 57 ? -5.938 6.388 5.234 1.00 0.28 57 SER A CA 13
ATOM 14697 C C . SER A 1 57 ? -6.129 5.778 3.854 1.00 0.22 57 SER A C 13
ATOM 14698 O O . SER A 1 57 ? -5.255 5.072 3.350 1.00 0.21 57 SER A O 13
ATOM 14706 N N . VAL A 1 58 ? -7.276 6.050 3.247 1.00 0.28 58 VAL A N 13
ATOM 14707 C CA . VAL A 1 58 ? -7.586 5.509 1.937 1.00 0.28 58 VAL A CA 13
ATOM 14708 C C . VAL A 1 58 ? -8.463 6.457 1.122 1.00 0.33 58 VAL A C 13
ATOM 14709 O O . VAL A 1 58 ? -9.646 6.636 1.413 1.00 0.65 58 VAL A O 13
ATOM 14722 N N . SER A 1 59 ? -7.867 7.067 0.101 1.00 0.28 59 SER A N 13
ATOM 14723 C CA . SER A 1 59 ? -8.592 7.980 -0.772 1.00 0.31 59 SER A CA 13
ATOM 14724 C C . SER A 1 59 ? -9.153 7.215 -1.965 1.00 0.29 59 SER A C 13
ATOM 14725 O O . SER A 1 59 ? -8.402 6.681 -2.782 1.00 0.40 59 SER A O 13
ATOM 14733 N N . LEU A 1 60 ? -10.475 7.167 -2.062 1.00 0.28 60 LEU A N 13
ATOM 14734 C CA . LEU A 1 60 ? -11.135 6.437 -3.138 1.00 0.33 60 LEU A CA 13
ATOM 14735 C C . LEU A 1 60 ? -11.327 7.299 -4.378 1.00 0.30 60 LEU A C 13
ATOM 14736 O O . LEU A 1 60 ? -10.951 6.914 -5.486 1.00 0.36 60 LEU A O 13
ATOM 14752 N N . ASP A 1 61 ? -11.919 8.464 -4.173 1.00 0.29 61 ASP A N 13
ATOM 14753 C CA . ASP A 1 61 ? -12.200 9.396 -5.264 1.00 0.30 61 ASP A CA 13
ATOM 14754 C C . ASP A 1 61 ? -10.962 10.186 -5.685 1.00 0.26 61 ASP A C 13
ATOM 14755 O O . ASP A 1 61 ? -10.802 10.515 -6.862 1.00 0.27 61 ASP A O 13
ATOM 14764 N N . ASP A 1 62 ? -10.088 10.493 -4.731 1.00 0.25 62 ASP A N 13
ATOM 14765 C CA . ASP A 1 62 ? -8.886 11.260 -5.023 1.00 0.25 62 ASP A CA 13
ATOM 14766 C C . ASP A 1 62 ? -7.819 10.398 -5.690 1.00 0.22 62 ASP A C 13
ATOM 14767 O O . ASP A 1 62 ? -6.857 10.915 -6.257 1.00 0.30 62 ASP A O 13
ATOM 14776 N N . GLY A 1 63 ? -7.990 9.080 -5.618 1.00 0.17 63 GLY A N 13
ATOM 14777 C CA . GLY A 1 63 ? -7.035 8.178 -6.224 1.00 0.16 63 GLY A CA 13
ATOM 14778 C C . GLY A 1 63 ? -5.727 8.120 -5.459 1.00 0.15 63 GLY A C 13
ATOM 14779 O O . GLY A 1 63 ? -4.652 8.230 -6.049 1.00 0.17 63 GLY A O 13
ATOM 14783 N N . ILE A 1 64 ? -5.816 7.939 -4.143 1.00 0.13 64 ILE A N 13
ATOM 14784 C CA . ILE A 1 64 ? -4.629 7.883 -3.294 1.00 0.13 64 ILE A CA 13
ATOM 14785 C C . ILE A 1 64 ? -4.804 6.876 -2.153 1.00 0.13 64 ILE A C 13
ATOM 14786 O O . ILE A 1 64 ? -5.925 6.529 -1.785 1.00 0.15 64 ILE A O 13
ATOM 14802 N N . VAL A 1 65 ? -3.683 6.410 -1.606 1.00 0.14 65 VAL A N 13
ATOM 14803 C CA . VAL A 1 65 ? -3.694 5.446 -0.509 1.00 0.15 65 VAL A CA 13
ATOM 14804 C C . VAL A 1 65 ? -2.604 5.759 0.517 1.00 0.14 65 VAL A C 13
ATOM 14805 O O . VAL A 1 65 ? -1.563 6.324 0.184 1.00 0.17 65 VAL A O 13
ATOM 14818 N N . GLU A 1 66 ? -2.865 5.399 1.768 1.00 0.16 66 GLU A N 13
ATOM 14819 C CA . GLU A 1 66 ? -1.922 5.614 2.853 1.00 0.20 66 GLU A CA 13
ATOM 14820 C C . GLU A 1 66 ? -1.730 4.332 3.644 1.00 0.17 66 GLU A C 13
ATOM 14821 O O . GLU A 1 66 ? -2.586 3.450 3.636 1.00 0.22 66 GLU A O 13
ATOM 14833 N N . ILE A 1 67 ? -0.612 4.253 4.339 1.00 0.13 67 ILE A N 13
ATOM 14834 C CA . ILE A 1 67 ? -0.272 3.075 5.132 1.00 0.12 67 ILE A CA 13
ATOM 14835 C C . ILE A 1 67 ? 0.699 3.425 6.248 1.00 0.12 67 ILE A C 13
ATOM 14836 O O . ILE A 1 67 ? 1.151 4.559 6.360 1.00 0.13 67 ILE A O 13
ATOM 14852 N N . ASP A 1 68 ? 0.997 2.439 7.079 1.00 0.12 68 ASP A N 13
ATOM 14853 C CA . ASP A 1 68 ? 1.934 2.614 8.176 1.00 0.12 68 ASP A CA 13
ATOM 14854 C C . ASP A 1 68 ? 2.872 1.415 8.234 1.00 0.12 68 ASP A C 13
ATOM 14855 O O . ASP A 1 68 ? 2.683 0.505 9.042 1.00 0.17 68 ASP A O 13
ATOM 14864 N N . PRO A 1 69 ? 3.898 1.402 7.366 1.00 0.13 69 PRO A N 13
ATOM 14865 C CA . PRO A 1 69 ? 4.864 0.301 7.303 1.00 0.13 69 PRO A CA 13
ATOM 14866 C C . PRO A 1 69 ? 5.582 0.086 8.633 1.00 0.13 69 PRO A C 13
ATOM 14867 O O . PRO A 1 69 ? 6.053 1.044 9.246 1.00 0.15 69 PRO A O 13
ATOM 14878 N N . PRO A 1 70 ? 5.676 -1.172 9.106 1.00 0.14 70 PRO A N 13
ATOM 14879 C CA . PRO A 1 70 ? 6.355 -1.484 10.362 1.00 0.16 70 PRO A CA 13
ATOM 14880 C C . PRO A 1 70 ? 7.863 -1.325 10.224 1.00 0.16 70 PRO A C 13
ATOM 14881 O O . PRO A 1 70 ? 8.468 -1.900 9.322 1.00 0.16 70 PRO A O 13
ATOM 14892 N N . HIS A 1 71 ? 8.472 -0.561 11.126 1.00 0.18 71 HIS A N 13
ATOM 14893 C CA . HIS A 1 71 ? 9.913 -0.333 11.078 1.00 0.19 71 HIS A CA 13
ATOM 14894 C C . HIS A 1 71 ? 10.340 0.123 9.676 1.00 0.18 71 HIS A C 13
ATOM 14895 O O . HIS A 1 71 ? 9.811 1.103 9.151 1.00 0.19 71 HIS A O 13
ATOM 14910 N N . GLY A 1 72 ? 11.295 -0.588 9.074 1.00 0.18 72 GLY A N 13
ATOM 14911 C CA . GLY A 1 72 ? 11.759 -0.237 7.742 1.00 0.19 72 GLY A CA 13
ATOM 14912 C C . GLY A 1 72 ? 11.165 -1.130 6.664 1.00 0.17 72 GLY A C 13
ATOM 14913 O O . GLY A 1 72 ? 11.716 -1.243 5.569 1.00 0.19 72 GLY A O 13
ATOM 14917 N N . LEU A 1 73 ? 10.040 -1.762 6.978 1.00 0.15 73 LEU A N 13
ATOM 14918 C CA . LEU A 1 73 ? 9.370 -2.667 6.044 1.00 0.15 73 LEU A CA 13
ATOM 14919 C C . LEU A 1 73 ? 8.877 -1.948 4.788 1.00 0.15 73 LEU A C 13
ATOM 14920 O O . LEU A 1 73 ? 8.500 -2.590 3.806 1.00 0.15 73 LEU A O 13
ATOM 14936 N N . LEU A 1 74 ? 8.883 -0.621 4.811 1.00 0.15 74 LEU A N 13
ATOM 14937 C CA . LEU A 1 74 ? 8.438 0.160 3.657 1.00 0.16 74 LEU A CA 13
ATOM 14938 C C . LEU A 1 74 ? 9.322 -0.106 2.436 1.00 0.14 74 LEU A C 13
ATOM 14939 O O . LEU A 1 74 ? 9.184 0.555 1.407 1.00 0.16 74 LEU A O 13
ATOM 14955 N N . ASN A 1 75 ? 10.229 -1.075 2.557 1.00 0.14 75 ASN A N 13
ATOM 14956 C CA . ASN A 1 75 ? 11.128 -1.422 1.462 1.00 0.16 75 ASN A CA 13
ATOM 14957 C C . ASN A 1 75 ? 11.195 -2.935 1.259 1.00 0.34 75 ASN A C 13
ATOM 14958 O O . ASN A 1 75 ? 11.757 -3.657 2.083 1.00 0.93 75 ASN A O 13
ATOM 14969 N N . LEU A 1 76 ? 10.614 -3.405 0.152 1.00 0.28 76 LEU A N 13
ATOM 14970 C CA . LEU A 1 76 ? 10.606 -4.831 -0.181 1.00 0.24 76 LEU A CA 13
ATOM 14971 C C . LEU A 1 76 ? 9.851 -5.647 0.867 1.00 0.29 76 LEU A C 13
ATOM 14972 O O . LEU A 1 76 ? 9.675 -5.211 2.005 1.00 0.40 76 LEU A O 13
ATOM 14988 N N . GLU A 1 77 ? 9.403 -6.837 0.470 1.00 0.32 77 GLU A N 13
ATOM 14989 C CA . GLU A 1 77 ? 8.667 -7.718 1.370 1.00 0.39 77 GLU A CA 13
ATOM 14990 C C . GLU A 1 77 ? 9.559 -8.218 2.503 1.00 0.54 77 GLU A C 13
ATOM 14991 O O . GLU A 1 77 ? 10.270 -9.226 2.302 1.00 1.35 77 GLU A O 13
ATOM 15003 N N . MET A 1 1 ? -9.843 3.879 6.393 1.00 3.34 1 MET A N 14
ATOM 15004 C CA . MET A 1 1 ? -10.991 3.680 7.315 1.00 3.01 1 MET A CA 14
ATOM 15005 C C . MET A 1 1 ? -11.818 2.469 6.900 1.00 2.47 1 MET A C 14
ATOM 15006 O O . MET A 1 1 ? -12.846 2.168 7.508 1.00 2.58 1 MET A O 14
ATOM 15022 N N . ASP A 1 2 ? -11.362 1.777 5.861 1.00 2.29 2 ASP A N 14
ATOM 15023 C CA . ASP A 1 2 ? -12.056 0.595 5.361 1.00 1.82 2 ASP A CA 14
ATOM 15024 C C . ASP A 1 2 ? -11.149 -0.223 4.451 1.00 1.56 2 ASP A C 14
ATOM 15025 O O . ASP A 1 2 ? -10.569 0.298 3.500 1.00 2.31 2 ASP A O 14
ATOM 15034 N N . THR A 1 3 ? -11.035 -1.507 4.761 1.00 1.03 3 THR A N 14
ATOM 15035 C CA . THR A 1 3 ? -10.208 -2.414 3.982 1.00 0.66 3 THR A CA 14
ATOM 15036 C C . THR A 1 3 ? -10.820 -2.658 2.603 1.00 0.47 3 THR A C 14
ATOM 15037 O O . THR A 1 3 ? -11.609 -3.587 2.423 1.00 0.75 3 THR A O 14
ATOM 15048 N N . TYR A 1 4 ? -10.458 -1.821 1.634 1.00 0.57 4 TYR A N 14
ATOM 15049 C CA . TYR A 1 4 ? -10.986 -1.950 0.277 1.00 0.53 4 TYR A CA 14
ATOM 15050 C C . TYR A 1 4 ? -10.229 -2.995 -0.531 1.00 0.40 4 TYR A C 14
ATOM 15051 O O . TYR A 1 4 ? -9.203 -3.520 -0.095 1.00 0.37 4 TYR A O 14
ATOM 15069 N N . TYR A 1 5 ? -10.756 -3.288 -1.713 1.00 0.38 5 TYR A N 14
ATOM 15070 C CA . TYR A 1 5 ? -10.158 -4.267 -2.611 1.00 0.31 5 TYR A CA 14
ATOM 15071 C C . TYR A 1 5 ? -8.741 -3.865 -2.999 1.00 0.24 5 TYR A C 14
ATOM 15072 O O . TYR A 1 5 ? -8.447 -2.687 -3.186 1.00 0.25 5 TYR A O 14
ATOM 15090 N N . ASP A 1 6 ? -7.870 -4.859 -3.120 1.00 0.20 6 ASP A N 14
ATOM 15091 C CA . ASP A 1 6 ? -6.478 -4.622 -3.483 1.00 0.16 6 ASP A CA 14
ATOM 15092 C C . ASP A 1 6 ? -6.343 -4.359 -4.976 1.00 0.14 6 ASP A C 14
ATOM 15093 O O . ASP A 1 6 ? -5.737 -3.370 -5.388 1.00 0.13 6 ASP A O 14
ATOM 15102 N N . HIS A 1 7 ? -6.904 -5.259 -5.781 1.00 0.17 7 HIS A N 14
ATOM 15103 C CA . HIS A 1 7 ? -6.851 -5.134 -7.234 1.00 0.19 7 HIS A CA 14
ATOM 15104 C C . HIS A 1 7 ? -7.398 -3.782 -7.680 1.00 0.20 7 HIS A C 14
ATOM 15105 O O . HIS A 1 7 ? -7.186 -3.354 -8.814 1.00 0.23 7 HIS A O 14
ATOM 15120 N N . GLN A 1 8 ? -8.105 -3.118 -6.775 1.00 0.20 8 GLN A N 14
ATOM 15121 C CA . GLN A 1 8 ? -8.685 -1.816 -7.055 1.00 0.23 8 GLN A CA 14
ATOM 15122 C C . GLN A 1 8 ? -7.764 -0.694 -6.577 1.00 0.21 8 GLN A C 14
ATOM 15123 O O . GLN A 1 8 ? -7.706 0.377 -7.183 1.00 0.23 8 GLN A O 14
ATOM 15137 N N . LEU A 1 9 ? -7.048 -0.948 -5.485 1.00 0.18 9 LEU A N 14
ATOM 15138 C CA . LEU A 1 9 ? -6.137 0.034 -4.915 1.00 0.17 9 LEU A CA 14
ATOM 15139 C C . LEU A 1 9 ? -4.866 0.158 -5.742 1.00 0.14 9 LEU A C 14
ATOM 15140 O O . LEU A 1 9 ? -4.180 1.176 -5.680 1.00 0.14 9 LEU A O 14
ATOM 15156 N N . VAL A 1 10 ? -4.539 -0.880 -6.504 1.00 0.12 10 VAL A N 14
ATOM 15157 C CA . VAL A 1 10 ? -3.355 -0.834 -7.346 1.00 0.11 10 VAL A CA 14
ATOM 15158 C C . VAL A 1 10 ? -3.475 0.309 -8.352 1.00 0.11 10 VAL A C 14
ATOM 15159 O O . VAL A 1 10 ? -4.493 0.454 -9.030 1.00 0.16 10 VAL A O 14
ATOM 15172 N N . GLY A 1 11 ? -2.425 1.114 -8.433 1.00 0.08 11 GLY A N 14
ATOM 15173 C CA . GLY A 1 11 ? -2.416 2.263 -9.326 1.00 0.08 11 GLY A CA 14
ATOM 15174 C C . GLY A 1 11 ? -2.645 3.571 -8.589 1.00 0.08 11 GLY A C 14
ATOM 15175 O O . GLY A 1 11 ? -2.706 4.635 -9.206 1.00 0.13 11 GLY A O 14
ATOM 15179 N N . LEU A 1 12 ? -2.769 3.492 -7.265 1.00 0.09 12 LEU A N 14
ATOM 15180 C CA . LEU A 1 12 ? -2.979 4.679 -6.439 1.00 0.09 12 LEU A CA 14
ATOM 15181 C C . LEU A 1 12 ? -1.667 5.133 -5.815 1.00 0.09 12 LEU A C 14
ATOM 15182 O O . LEU A 1 12 ? -0.698 4.378 -5.773 1.00 0.09 12 LEU A O 14
ATOM 15198 N N . MET A 1 13 ? -1.638 6.369 -5.327 1.00 0.09 13 MET A N 14
ATOM 15199 C CA . MET A 1 13 ? -0.434 6.911 -4.705 1.00 0.10 13 MET A CA 14
ATOM 15200 C C . MET A 1 13 ? -0.373 6.511 -3.237 1.00 0.10 13 MET A C 14
ATOM 15201 O O . MET A 1 13 ? -1.053 7.093 -2.401 1.00 0.12 13 MET A O 14
ATOM 15215 N N . VAL A 1 14 ? 0.470 5.537 -2.924 1.00 0.10 14 VAL A N 14
ATOM 15216 C CA . VAL A 1 14 ? 0.601 5.062 -1.553 1.00 0.12 14 VAL A CA 14
ATOM 15217 C C . VAL A 1 14 ? 1.643 5.865 -0.785 1.00 0.09 14 VAL A C 14
ATOM 15218 O O . VAL A 1 14 ? 2.644 6.300 -1.353 1.00 0.13 14 VAL A O 14
ATOM 15231 N N . GLN A 1 15 ? 1.386 6.086 0.502 1.00 0.09 15 GLN A N 14
ATOM 15232 C CA . GLN A 1 15 ? 2.326 6.826 1.344 1.00 0.10 15 GLN A CA 14
ATOM 15233 C C . GLN A 1 15 ? 2.174 6.411 2.800 1.00 0.11 15 GLN A C 14
ATOM 15234 O O . GLN A 1 15 ? 1.183 5.791 3.168 1.00 0.18 15 GLN A O 14
ATOM 15248 N N . THR A 1 16 ? 3.155 6.761 3.624 1.00 0.10 16 THR A N 14
ATOM 15249 C CA . THR A 1 16 ? 3.105 6.424 5.037 1.00 0.11 16 THR A CA 14
ATOM 15250 C C . THR A 1 16 ? 2.303 7.464 5.809 1.00 0.13 16 THR A C 14
ATOM 15251 O O . THR A 1 16 ? 2.092 8.580 5.332 1.00 0.14 16 THR A O 14
ATOM 15262 N N . ALA A 1 17 ? 1.861 7.091 7.000 1.00 0.16 17 ALA A N 14
ATOM 15263 C CA . ALA A 1 17 ? 1.091 7.989 7.847 1.00 0.20 17 ALA A CA 14
ATOM 15264 C C . ALA A 1 17 ? 1.904 9.229 8.197 1.00 0.19 17 ALA A C 14
ATOM 15265 O O . ALA A 1 17 ? 1.356 10.317 8.370 1.00 0.22 17 ALA A O 14
ATOM 15272 N N . THR A 1 18 ? 3.220 9.053 8.298 1.00 0.19 18 THR A N 14
ATOM 15273 C CA . THR A 1 18 ? 4.114 10.157 8.625 1.00 0.21 18 THR A CA 14
ATOM 15274 C C . THR A 1 18 ? 4.179 11.159 7.478 1.00 0.21 18 THR A C 14
ATOM 15275 O O . THR A 1 18 ? 4.580 12.308 7.667 1.00 0.25 18 THR A O 14
ATOM 15286 N N . GLY A 1 19 ? 3.784 10.714 6.289 1.00 0.17 19 GLY A N 14
ATOM 15287 C CA . GLY A 1 19 ? 3.796 11.588 5.130 1.00 0.19 19 GLY A CA 14
ATOM 15288 C C . GLY A 1 19 ? 4.879 11.240 4.125 1.00 0.17 19 GLY A C 14
ATOM 15289 O O . GLY A 1 19 ? 5.289 12.091 3.335 1.00 0.20 19 GLY A O 14
ATOM 15293 N N . GLU A 1 20 ? 5.349 9.995 4.147 1.00 0.13 20 GLU A N 14
ATOM 15294 C CA . GLU A 1 20 ? 6.392 9.566 3.220 1.00 0.12 20 GLU A CA 14
ATOM 15295 C C . GLU A 1 20 ? 5.787 9.009 1.937 1.00 0.10 20 GLU A C 14
ATOM 15296 O O . GLU A 1 20 ? 5.110 7.982 1.953 1.00 0.11 20 GLU A O 14
ATOM 15308 N N . GLY A 1 21 ? 6.043 9.688 0.824 1.00 0.10 21 GLY A N 14
ATOM 15309 C CA . GLY A 1 21 ? 5.513 9.245 -0.453 1.00 0.11 21 GLY A CA 14
ATOM 15310 C C . GLY A 1 21 ? 6.327 8.119 -1.058 1.00 0.10 21 GLY A C 14
ATOM 15311 O O . GLY A 1 21 ? 7.311 8.364 -1.757 1.00 0.13 21 GLY A O 14
ATOM 15315 N N . VAL A 1 22 ? 5.916 6.883 -0.791 1.00 0.10 22 VAL A N 14
ATOM 15316 C CA . VAL A 1 22 ? 6.616 5.719 -1.316 1.00 0.11 22 VAL A CA 14
ATOM 15317 C C . VAL A 1 22 ? 6.497 5.651 -2.836 1.00 0.11 22 VAL A C 14
ATOM 15318 O O . VAL A 1 22 ? 7.407 5.184 -3.521 1.00 0.12 22 VAL A O 14
ATOM 15331 N N . GLY A 1 23 ? 5.366 6.122 -3.358 1.00 0.10 23 GLY A N 14
ATOM 15332 C CA . GLY A 1 23 ? 5.146 6.115 -4.793 1.00 0.11 23 GLY A CA 14
ATOM 15333 C C . GLY A 1 23 ? 3.741 5.683 -5.158 1.00 0.10 23 GLY A C 14
ATOM 15334 O O . GLY A 1 23 ? 2.824 5.783 -4.343 1.00 0.12 23 GLY A O 14
ATOM 15338 N N . VAL A 1 24 ? 3.572 5.202 -6.385 1.00 0.09 24 VAL A N 14
ATOM 15339 C CA . VAL A 1 24 ? 2.273 4.734 -6.849 1.00 0.09 24 VAL A CA 14
ATOM 15340 C C . VAL A 1 24 ? 2.272 3.220 -6.931 1.00 0.09 24 VAL A C 14
ATOM 15341 O O . VAL A 1 24 ? 3.113 2.629 -7.607 1.00 0.10 24 VAL A O 14
ATOM 15354 N N . VAL A 1 25 ? 1.331 2.594 -6.248 1.00 0.08 25 VAL A N 14
ATOM 15355 C CA . VAL A 1 25 ? 1.250 1.147 -6.267 1.00 0.08 25 VAL A CA 14
ATOM 15356 C C . VAL A 1 25 ? 0.860 0.681 -7.661 1.00 0.08 25 VAL A C 14
ATOM 15357 O O . VAL A 1 25 ? 0.111 1.362 -8.353 1.00 0.08 25 VAL A O 14
ATOM 15370 N N . THR A 1 26 ? 1.401 -0.447 -8.095 1.00 0.09 26 THR A N 14
ATOM 15371 C CA . THR A 1 26 ? 1.089 -0.965 -9.417 1.00 0.10 26 THR A CA 14
ATOM 15372 C C . THR A 1 26 ? 0.477 -2.354 -9.351 1.00 0.10 26 THR A C 14
ATOM 15373 O O . THR A 1 26 ? -0.040 -2.851 -10.352 1.00 0.12 26 THR A O 14
ATOM 15384 N N . GLU A 1 27 ? 0.542 -2.985 -8.181 1.00 0.10 27 GLU A N 14
ATOM 15385 C CA . GLU A 1 27 ? -0.007 -4.318 -8.016 1.00 0.12 27 GLU A CA 14
ATOM 15386 C C . GLU A 1 27 ? 0.143 -4.826 -6.588 1.00 0.11 27 GLU A C 14
ATOM 15387 O O . GLU A 1 27 ? 1.002 -4.364 -5.840 1.00 0.11 27 GLU A O 14
ATOM 15399 N N . VAL A 1 28 ? -0.709 -5.776 -6.221 1.00 0.13 28 VAL A N 14
ATOM 15400 C CA . VAL A 1 28 ? -0.658 -6.389 -4.898 1.00 0.13 28 VAL A CA 14
ATOM 15401 C C . VAL A 1 28 ? -0.292 -7.871 -5.026 1.00 0.13 28 VAL A C 14
ATOM 15402 O O . VAL A 1 28 ? -0.641 -8.513 -6.018 1.00 0.16 28 VAL A O 14
ATOM 15415 N N . VAL A 1 29 ? 0.414 -8.413 -4.037 1.00 0.11 29 VAL A N 14
ATOM 15416 C CA . VAL A 1 29 ? 0.806 -9.822 -4.075 1.00 0.12 29 VAL A CA 14
ATOM 15417 C C . VAL A 1 29 ? -0.018 -10.652 -3.104 1.00 0.13 29 VAL A C 14
ATOM 15418 O O . VAL A 1 29 ? 0.028 -10.430 -1.898 1.00 0.13 29 VAL A O 14
ATOM 15431 N N . HIS A 1 30 ? -0.755 -11.622 -3.632 1.00 0.15 30 HIS A N 14
ATOM 15432 C CA . HIS A 1 30 ? -1.578 -12.487 -2.797 1.00 0.17 30 HIS A CA 14
ATOM 15433 C C . HIS A 1 30 ? -0.696 -13.373 -1.931 1.00 0.16 30 HIS A C 14
ATOM 15434 O O . HIS A 1 30 ? -0.176 -14.389 -2.393 1.00 0.18 30 HIS A O 14
ATOM 15449 N N . THR A 1 31 ? -0.528 -12.984 -0.672 1.00 0.17 31 THR A N 14
ATOM 15450 C CA . THR A 1 31 ? 0.300 -13.743 0.252 1.00 0.20 31 THR A CA 14
ATOM 15451 C C . THR A 1 31 ? -0.520 -14.797 0.984 1.00 0.23 31 THR A C 14
ATOM 15452 O O . THR A 1 31 ? -1.710 -14.966 0.718 1.00 0.23 31 THR A O 14
ATOM 15463 N N . ALA A 1 32 ? 0.122 -15.504 1.905 1.00 0.27 32 ALA A N 14
ATOM 15464 C CA . ALA A 1 32 ? -0.550 -16.544 2.672 1.00 0.31 32 ALA A CA 14
ATOM 15465 C C . ALA A 1 32 ? -1.535 -15.947 3.671 1.00 0.34 32 ALA A C 14
ATOM 15466 O O . ALA A 1 32 ? -2.655 -16.437 3.823 1.00 0.37 32 ALA A O 14
ATOM 15473 N N . ALA A 1 33 ? -1.113 -14.882 4.346 1.00 0.34 33 ALA A N 14
ATOM 15474 C CA . ALA A 1 33 ? -1.954 -14.224 5.338 1.00 0.39 33 ALA A CA 14
ATOM 15475 C C . ALA A 1 33 ? -2.895 -13.216 4.691 1.00 0.37 33 ALA A C 14
ATOM 15476 O O . ALA A 1 33 ? -4.020 -13.014 5.154 1.00 0.40 33 ALA A O 14
ATOM 15483 N N . GLY A 1 34 ? -2.429 -12.587 3.621 1.00 0.32 34 GLY A N 14
ATOM 15484 C CA . GLY A 1 34 ? -3.239 -11.603 2.925 1.00 0.32 34 GLY A CA 14
ATOM 15485 C C . GLY A 1 34 ? -2.659 -11.202 1.581 1.00 0.26 34 GLY A C 14
ATOM 15486 O O . GLY A 1 34 ? -2.581 -12.018 0.665 1.00 0.21 34 GLY A O 14
ATOM 15490 N N . GLU A 1 35 ? -2.254 -9.937 1.470 1.00 0.27 35 GLU A N 14
ATOM 15491 C CA . GLU A 1 35 ? -1.685 -9.406 0.235 1.00 0.22 35 GLU A CA 14
ATOM 15492 C C . GLU A 1 35 ? -0.531 -8.447 0.528 1.00 0.19 35 GLU A C 14
ATOM 15493 O O . GLU A 1 35 ? -0.340 -8.016 1.665 1.00 0.22 35 GLU A O 14
ATOM 15505 N N . LEU A 1 36 ? 0.237 -8.121 -0.512 1.00 0.15 36 LEU A N 14
ATOM 15506 C CA . LEU A 1 36 ? 1.364 -7.198 -0.394 1.00 0.14 36 LEU A CA 14
ATOM 15507 C C . LEU A 1 36 ? 1.109 -5.952 -1.226 1.00 0.12 36 LEU A C 14
ATOM 15508 O O . LEU A 1 36 ? 0.151 -5.899 -1.995 1.00 0.11 36 LEU A O 14
ATOM 15524 N N . LEU A 1 37 ? 1.965 -4.948 -1.073 1.00 0.12 37 LEU A N 14
ATOM 15525 C CA . LEU A 1 37 ? 1.815 -3.713 -1.822 1.00 0.12 37 LEU A CA 14
ATOM 15526 C C . LEU A 1 37 ? 3.042 -3.420 -2.675 1.00 0.11 37 LEU A C 14
ATOM 15527 O O . LEU A 1 37 ? 4.056 -2.946 -2.169 1.00 0.12 37 LEU A O 14
ATOM 15543 N N . ALA A 1 38 ? 2.942 -3.691 -3.972 1.00 0.10 38 ALA A N 14
ATOM 15544 C CA . ALA A 1 38 ? 4.041 -3.414 -4.883 1.00 0.10 38 ALA A CA 14
ATOM 15545 C C . ALA A 1 38 ? 3.952 -1.968 -5.348 1.00 0.10 38 ALA A C 14
ATOM 15546 O O . ALA A 1 38 ? 3.179 -1.644 -6.248 1.00 0.11 38 ALA A O 14
ATOM 15553 N N . VAL A 1 39 ? 4.747 -1.102 -4.732 1.00 0.11 39 VAL A N 14
ATOM 15554 C CA . VAL A 1 39 ? 4.731 0.313 -5.074 1.00 0.12 39 VAL A CA 14
ATOM 15555 C C . VAL A 1 39 ? 5.985 0.718 -5.840 1.00 0.12 39 VAL A C 14
ATOM 15556 O O . VAL A 1 39 ? 7.099 0.337 -5.482 1.00 0.17 39 VAL A O 14
ATOM 15569 N N . LYS A 1 40 ? 5.790 1.501 -6.896 1.00 0.11 40 LYS A N 14
ATOM 15570 C CA . LYS A 1 40 ? 6.891 1.955 -7.733 1.00 0.15 40 LYS A CA 14
ATOM 15571 C C . LYS A 1 40 ? 7.646 3.114 -7.098 1.00 0.19 40 LYS A C 14
ATOM 15572 O O . LYS A 1 40 ? 7.156 4.242 -7.057 1.00 0.30 40 LYS A O 14
ATOM 15591 N N . ARG A 1 41 ? 8.844 2.823 -6.603 1.00 0.19 41 ARG A N 14
ATOM 15592 C CA . ARG A 1 41 ? 9.677 3.839 -5.972 1.00 0.28 41 ARG A CA 14
ATOM 15593 C C . ARG A 1 41 ? 10.180 4.846 -6.997 1.00 0.35 41 ARG A C 14
ATOM 15594 O O . ARG A 1 41 ? 9.931 4.706 -8.195 1.00 0.39 41 ARG A O 14
ATOM 15615 N N . ASP A 1 42 ? 10.886 5.863 -6.518 1.00 0.42 42 ASP A N 14
ATOM 15616 C CA . ASP A 1 42 ? 11.420 6.903 -7.390 1.00 0.51 42 ASP A CA 14
ATOM 15617 C C . ASP A 1 42 ? 12.308 6.324 -8.484 1.00 0.62 42 ASP A C 14
ATOM 15618 O O . ASP A 1 42 ? 12.166 6.672 -9.657 1.00 0.72 42 ASP A O 14
ATOM 15627 N N . SER A 1 43 ? 13.223 5.441 -8.100 1.00 0.64 43 SER A N 14
ATOM 15628 C CA . SER A 1 43 ? 14.143 4.844 -9.060 1.00 0.78 43 SER A CA 14
ATOM 15629 C C . SER A 1 43 ? 14.003 3.325 -9.116 1.00 0.55 43 SER A C 14
ATOM 15630 O O . SER A 1 43 ? 14.481 2.688 -10.055 1.00 0.65 43 SER A O 14
ATOM 15638 N N . ASP A 1 44 ? 13.349 2.745 -8.114 1.00 0.32 44 ASP A N 14
ATOM 15639 C CA . ASP A 1 44 ? 13.168 1.297 -8.066 1.00 0.28 44 ASP A CA 14
ATOM 15640 C C . ASP A 1 44 ? 11.739 0.935 -7.669 1.00 0.23 44 ASP A C 14
ATOM 15641 O O . ASP A 1 44 ? 10.788 1.613 -8.054 1.00 0.23 44 ASP A O 14
ATOM 15650 N N . GLU A 1 45 ? 11.599 -0.140 -6.897 1.00 0.21 45 GLU A N 14
ATOM 15651 C CA . GLU A 1 45 ? 10.286 -0.599 -6.453 1.00 0.18 45 GLU A CA 14
ATOM 15652 C C . GLU A 1 45 ? 10.397 -1.375 -5.141 1.00 0.18 45 GLU A C 14
ATOM 15653 O O . GLU A 1 45 ? 11.356 -2.117 -4.929 1.00 0.36 45 GLU A O 14
ATOM 15665 N N . VAL A 1 46 ? 9.410 -1.199 -4.265 1.00 0.14 46 VAL A N 14
ATOM 15666 C CA . VAL A 1 46 ? 9.402 -1.885 -2.976 1.00 0.14 46 VAL A CA 14
ATOM 15667 C C . VAL A 1 46 ? 8.040 -2.507 -2.683 1.00 0.14 46 VAL A C 14
ATOM 15668 O O . VAL A 1 46 ? 7.047 -2.183 -3.332 1.00 0.16 46 VAL A O 14
ATOM 15681 N N . LEU A 1 47 ? 8.007 -3.403 -1.700 1.00 0.13 47 LEU A N 14
ATOM 15682 C CA . LEU A 1 47 ? 6.780 -4.087 -1.327 1.00 0.15 47 LEU A CA 14
ATOM 15683 C C . LEU A 1 47 ? 6.475 -3.941 0.166 1.00 0.15 47 LEU A C 14
ATOM 15684 O O . LEU A 1 47 ? 7.383 -3.948 0.997 1.00 0.24 47 LEU A O 14
ATOM 15700 N N . VAL A 1 48 ? 5.189 -3.804 0.499 1.00 0.10 48 VAL A N 14
ATOM 15701 C CA . VAL A 1 48 ? 4.761 -3.680 1.893 1.00 0.11 48 VAL A CA 14
ATOM 15702 C C . VAL A 1 48 ? 3.456 -4.452 2.122 1.00 0.12 48 VAL A C 14
ATOM 15703 O O . VAL A 1 48 ? 2.530 -4.353 1.322 1.00 0.14 48 VAL A O 14
ATOM 15716 N N . PRO A 1 49 ? 3.350 -5.214 3.227 1.00 0.13 49 PRO A N 14
ATOM 15717 C CA . PRO A 1 49 ? 2.152 -6.014 3.522 1.00 0.15 49 PRO A CA 14
ATOM 15718 C C . PRO A 1 49 ? 0.890 -5.174 3.682 1.00 0.16 49 PRO A C 14
ATOM 15719 O O . PRO A 1 49 ? 0.816 -4.303 4.549 1.00 0.19 49 PRO A O 14
ATOM 15730 N N . PHE A 1 50 ? -0.102 -5.447 2.837 1.00 0.16 50 PHE A N 14
ATOM 15731 C CA . PHE A 1 50 ? -1.374 -4.739 2.894 1.00 0.19 50 PHE A CA 14
ATOM 15732 C C . PHE A 1 50 ? -2.276 -5.376 3.934 1.00 0.18 50 PHE A C 14
ATOM 15733 O O . PHE A 1 50 ? -2.742 -6.505 3.767 1.00 0.21 50 PHE A O 14
ATOM 15750 N N . VAL A 1 51 ? -2.516 -4.644 5.005 1.00 0.17 51 VAL A N 14
ATOM 15751 C CA . VAL A 1 51 ? -3.349 -5.128 6.092 1.00 0.18 51 VAL A CA 14
ATOM 15752 C C . VAL A 1 51 ? -4.171 -3.991 6.681 1.00 0.20 51 VAL A C 14
ATOM 15753 O O . VAL A 1 51 ? -3.713 -2.851 6.742 1.00 0.22 51 VAL A O 14
ATOM 15766 N N . ARG A 1 52 ? -5.389 -4.305 7.108 1.00 0.28 52 ARG A N 14
ATOM 15767 C CA . ARG A 1 52 ? -6.270 -3.305 7.698 1.00 0.32 52 ARG A CA 14
ATOM 15768 C C . ARG A 1 52 ? -5.593 -2.632 8.894 1.00 0.33 52 ARG A C 14
ATOM 15769 O O . ARG A 1 52 ? -6.032 -1.580 9.362 1.00 0.37 52 ARG A O 14
ATOM 15790 N N . ALA A 1 53 ? -4.508 -3.238 9.375 1.00 0.34 53 ALA A N 14
ATOM 15791 C CA . ALA A 1 53 ? -3.774 -2.699 10.514 1.00 0.45 53 ALA A CA 14
ATOM 15792 C C . ALA A 1 53 ? -2.709 -1.721 10.038 1.00 0.46 53 ALA A C 14
ATOM 15793 O O . ALA A 1 53 ? -2.533 -0.643 10.604 1.00 0.61 53 ALA A O 14
ATOM 15800 N N . ILE A 1 54 ? -2.005 -2.121 8.988 1.00 0.38 54 ILE A N 14
ATOM 15801 C CA . ILE A 1 54 ? -0.958 -1.304 8.397 1.00 0.46 54 ILE A CA 14
ATOM 15802 C C . ILE A 1 54 ? -1.548 -0.046 7.764 1.00 0.38 54 ILE A C 14
ATOM 15803 O O . ILE A 1 54 ? -1.137 1.072 8.073 1.00 0.32 54 ILE A O 14
ATOM 15819 N N . VAL A 1 55 ? -2.518 -0.247 6.881 1.00 0.43 55 VAL A N 14
ATOM 15820 C CA . VAL A 1 55 ? -3.183 0.855 6.198 1.00 0.37 55 VAL A CA 14
ATOM 15821 C C . VAL A 1 55 ? -3.850 1.800 7.193 1.00 0.31 55 VAL A C 14
ATOM 15822 O O . VAL A 1 55 ? -4.578 1.366 8.087 1.00 0.37 55 VAL A O 14
ATOM 15835 N N . THR A 1 56 ? -3.595 3.094 7.026 1.00 0.23 56 THR A N 14
ATOM 15836 C CA . THR A 1 56 ? -4.170 4.111 7.900 1.00 0.21 56 THR A CA 14
ATOM 15837 C C . THR A 1 56 ? -5.387 4.756 7.261 1.00 0.22 56 THR A C 14
ATOM 15838 O O . THR A 1 56 ? -6.453 4.850 7.871 1.00 0.30 56 THR A O 14
ATOM 15849 N N . SER A 1 57 ? -5.214 5.198 6.025 1.00 0.23 57 SER A N 14
ATOM 15850 C CA . SER A 1 57 ? -6.278 5.851 5.284 1.00 0.28 57 SER A CA 14
ATOM 15851 C C . SER A 1 57 ? -6.315 5.354 3.845 1.00 0.22 57 SER A C 14
ATOM 15852 O O . SER A 1 57 ? -5.312 4.872 3.320 1.00 0.21 57 SER A O 14
ATOM 15860 N N . VAL A 1 58 ? -7.477 5.470 3.215 1.00 0.28 58 VAL A N 14
ATOM 15861 C CA . VAL A 1 58 ? -7.641 5.029 1.840 1.00 0.28 58 VAL A CA 14
ATOM 15862 C C . VAL A 1 58 ? -8.489 6.010 1.036 1.00 0.33 58 VAL A C 14
ATOM 15863 O O . VAL A 1 58 ? -9.684 6.165 1.285 1.00 0.65 58 VAL A O 14
ATOM 15876 N N . SER A 1 59 ? -7.855 6.681 0.078 1.00 0.28 59 SER A N 14
ATOM 15877 C CA . SER A 1 59 ? -8.553 7.633 -0.778 1.00 0.31 59 SER A CA 14
ATOM 15878 C C . SER A 1 59 ? -9.082 6.916 -2.015 1.00 0.29 59 SER A C 14
ATOM 15879 O O . SER A 1 59 ? -8.309 6.430 -2.840 1.00 0.40 59 SER A O 14
ATOM 15887 N N . LEU A 1 60 ? -10.402 6.853 -2.136 1.00 0.28 60 LEU A N 14
ATOM 15888 C CA . LEU A 1 60 ? -11.032 6.165 -3.255 1.00 0.33 60 LEU A CA 14
ATOM 15889 C C . LEU A 1 60 ? -11.220 7.083 -4.454 1.00 0.30 60 LEU A C 14
ATOM 15890 O O . LEU A 1 60 ? -10.819 6.762 -5.573 1.00 0.36 60 LEU A O 14
ATOM 15906 N N . ASP A 1 61 ? -11.836 8.226 -4.200 1.00 0.29 61 ASP A N 14
ATOM 15907 C CA . ASP A 1 61 ? -12.121 9.204 -5.246 1.00 0.30 61 ASP A CA 14
ATOM 15908 C C . ASP A 1 61 ? -10.891 10.029 -5.622 1.00 0.26 61 ASP A C 14
ATOM 15909 O O . ASP A 1 61 ? -10.730 10.412 -6.781 1.00 0.27 61 ASP A O 14
ATOM 15918 N N . ASP A 1 62 ? -10.029 10.306 -4.650 1.00 0.25 62 ASP A N 14
ATOM 15919 C CA . ASP A 1 62 ? -8.835 11.098 -4.903 1.00 0.25 62 ASP A CA 14
ATOM 15920 C C . ASP A 1 62 ? -7.751 10.276 -5.592 1.00 0.22 62 ASP A C 14
ATOM 15921 O O . ASP A 1 62 ? -6.772 10.828 -6.096 1.00 0.30 62 ASP A O 14
ATOM 15930 N N . GLY A 1 63 ? -7.926 8.958 -5.611 1.00 0.17 63 GLY A N 14
ATOM 15931 C CA . GLY A 1 63 ? -6.952 8.093 -6.243 1.00 0.16 63 GLY A CA 14
ATOM 15932 C C . GLY A 1 63 ? -5.636 8.062 -5.490 1.00 0.15 63 GLY A C 14
ATOM 15933 O O . GLY A 1 63 ? -4.568 8.186 -6.089 1.00 0.17 63 GLY A O 14
ATOM 15937 N N . ILE A 1 64 ? -5.714 7.887 -4.172 1.00 0.13 64 ILE A N 14
ATOM 15938 C CA . ILE A 1 64 ? -4.521 7.858 -3.329 1.00 0.13 64 ILE A CA 14
ATOM 15939 C C . ILE A 1 64 ? -4.676 6.855 -2.181 1.00 0.13 64 ILE A C 14
ATOM 15940 O O . ILE A 1 64 ? -5.788 6.449 -1.847 1.00 0.15 64 ILE A O 14
ATOM 15956 N N . VAL A 1 65 ? -3.552 6.455 -1.588 1.00 0.14 65 VAL A N 14
ATOM 15957 C CA . VAL A 1 65 ? -3.558 5.502 -0.481 1.00 0.15 65 VAL A CA 14
ATOM 15958 C C . VAL A 1 65 ? -2.589 5.918 0.631 1.00 0.14 65 VAL A C 14
ATOM 15959 O O . VAL A 1 65 ? -1.556 6.539 0.380 1.00 0.17 65 VAL A O 14
ATOM 15972 N N . GLU A 1 66 ? -2.948 5.559 1.858 1.00 0.16 66 GLU A N 14
ATOM 15973 C CA . GLU A 1 66 ? -2.155 5.846 3.041 1.00 0.20 66 GLU A CA 14
ATOM 15974 C C . GLU A 1 66 ? -1.888 4.550 3.797 1.00 0.17 66 GLU A C 14
ATOM 15975 O O . GLU A 1 66 ? -2.751 3.675 3.858 1.00 0.22 66 GLU A O 14
ATOM 15987 N N . ILE A 1 67 ? -0.703 4.428 4.378 1.00 0.13 67 ILE A N 14
ATOM 15988 C CA . ILE A 1 67 ? -0.337 3.224 5.113 1.00 0.12 67 ILE A CA 14
ATOM 15989 C C . ILE A 1 67 ? 0.610 3.542 6.259 1.00 0.12 67 ILE A C 14
ATOM 15990 O O . ILE A 1 67 ? 1.043 4.679 6.424 1.00 0.13 67 ILE A O 14
ATOM 16006 N N . ASP A 1 68 ? 0.914 2.526 7.052 1.00 0.12 68 ASP A N 14
ATOM 16007 C CA . ASP A 1 68 ? 1.831 2.677 8.169 1.00 0.12 68 ASP A CA 14
ATOM 16008 C C . ASP A 1 68 ? 2.738 1.460 8.247 1.00 0.12 68 ASP A C 14
ATOM 16009 O O . ASP A 1 68 ? 2.432 0.486 8.933 1.00 0.17 68 ASP A O 14
ATOM 16018 N N . PRO A 1 69 ? 3.873 1.508 7.535 1.00 0.13 69 PRO A N 14
ATOM 16019 C CA . PRO A 1 69 ? 4.828 0.404 7.485 1.00 0.13 69 PRO A CA 14
ATOM 16020 C C . PRO A 1 69 ? 5.642 0.293 8.769 1.00 0.13 69 PRO A C 14
ATOM 16021 O O . PRO A 1 69 ? 6.118 1.300 9.293 1.00 0.15 69 PRO A O 14
ATOM 16032 N N . PRO A 1 70 ? 5.818 -0.933 9.300 1.00 0.14 70 PRO A N 14
ATOM 16033 C CA . PRO A 1 70 ? 6.573 -1.151 10.529 1.00 0.16 70 PRO A CA 14
ATOM 16034 C C . PRO A 1 70 ? 8.062 -0.926 10.309 1.00 0.16 70 PRO A C 14
ATOM 16035 O O . PRO A 1 70 ? 8.654 -1.517 9.408 1.00 0.16 70 PRO A O 14
ATOM 16046 N N . HIS A 1 71 ? 8.668 -0.091 11.144 1.00 0.18 71 HIS A N 14
ATOM 16047 C CA . HIS A 1 71 ? 10.091 0.209 11.023 1.00 0.19 71 HIS A CA 14
ATOM 16048 C C . HIS A 1 71 ? 10.444 0.578 9.574 1.00 0.18 71 HIS A C 14
ATOM 16049 O O . HIS A 1 71 ? 9.886 1.526 9.021 1.00 0.19 71 HIS A O 14
ATOM 16064 N N . GLY A 1 72 ? 11.368 -0.167 8.966 1.00 0.18 72 GLY A N 14
ATOM 16065 C CA . GLY A 1 72 ? 11.764 0.110 7.593 1.00 0.19 72 GLY A CA 14
ATOM 16066 C C . GLY A 1 72 ? 11.141 -0.846 6.587 1.00 0.17 72 GLY A C 14
ATOM 16067 O O . GLY A 1 72 ? 11.647 -0.996 5.474 1.00 0.19 72 GLY A O 14
ATOM 16071 N N . LEU A 1 73 ? 10.044 -1.491 6.973 1.00 0.15 73 LEU A N 14
ATOM 16072 C CA . LEU A 1 73 ? 9.367 -2.447 6.096 1.00 0.15 73 LEU A CA 14
ATOM 16073 C C . LEU A 1 73 ? 8.849 -1.784 4.821 1.00 0.15 73 LEU A C 14
ATOM 16074 O O . LEU A 1 73 ? 8.493 -2.466 3.858 1.00 0.15 73 LEU A O 14
ATOM 16090 N N . LEU A 1 74 ? 8.812 -0.458 4.811 1.00 0.15 74 LEU A N 14
ATOM 16091 C CA . LEU A 1 74 ? 8.345 0.287 3.643 1.00 0.16 74 LEU A CA 14
ATOM 16092 C C . LEU A 1 74 ? 9.206 -0.011 2.411 1.00 0.14 74 LEU A C 14
ATOM 16093 O O . LEU A 1 74 ? 9.030 0.605 1.360 1.00 0.16 74 LEU A O 14
ATOM 16109 N N . ASN A 1 75 ? 10.135 -0.958 2.547 1.00 0.14 75 ASN A N 14
ATOM 16110 C CA . ASN A 1 75 ? 11.012 -1.341 1.445 1.00 0.16 75 ASN A CA 14
ATOM 16111 C C . ASN A 1 75 ? 11.109 -2.861 1.322 1.00 0.34 75 ASN A C 14
ATOM 16112 O O . ASN A 1 75 ? 11.639 -3.531 2.210 1.00 0.93 75 ASN A O 14
ATOM 16123 N N . LEU A 1 76 ? 10.591 -3.395 0.214 1.00 0.28 76 LEU A N 14
ATOM 16124 C CA . LEU A 1 76 ? 10.610 -4.835 -0.046 1.00 0.24 76 LEU A CA 14
ATOM 16125 C C . LEU A 1 76 ? 9.763 -5.590 0.975 1.00 0.29 76 LEU A C 14
ATOM 16126 O O . LEU A 1 76 ? 9.579 -5.136 2.104 1.00 0.40 76 LEU A O 14
ATOM 16142 N N . GLU A 1 77 ? 9.247 -6.746 0.568 1.00 0.32 77 GLU A N 14
ATOM 16143 C CA . GLU A 1 77 ? 8.413 -7.564 1.441 1.00 0.39 77 GLU A CA 14
ATOM 16144 C C . GLU A 1 77 ? 9.228 -8.163 2.585 1.00 0.54 77 GLU A C 14
ATOM 16145 O O . GLU A 1 77 ? 10.065 -9.050 2.317 1.00 1.35 77 GLU A O 14
ATOM 16157 N N . MET A 1 1 ? -12.254 -0.403 9.123 1.00 3.34 1 MET A N 15
ATOM 16158 C CA . MET A 1 1 ? -13.544 0.262 8.802 1.00 3.01 1 MET A CA 15
ATOM 16159 C C . MET A 1 1 ? -13.864 0.140 7.316 1.00 2.47 1 MET A C 15
ATOM 16160 O O . MET A 1 1 ? -14.911 -0.384 6.938 1.00 2.58 1 MET A O 15
ATOM 16176 N N . ASP A 1 2 ? -12.954 0.627 6.478 1.00 2.29 2 ASP A N 15
ATOM 16177 C CA . ASP A 1 2 ? -13.141 0.574 5.033 1.00 1.82 2 ASP A CA 15
ATOM 16178 C C . ASP A 1 2 ? -12.502 -0.678 4.441 1.00 1.56 2 ASP A C 15
ATOM 16179 O O . ASP A 1 2 ? -13.192 -1.654 4.145 1.00 2.31 2 ASP A O 15
ATOM 16188 N N . THR A 1 3 ? -11.182 -0.641 4.275 1.00 1.03 3 THR A N 15
ATOM 16189 C CA . THR A 1 3 ? -10.450 -1.771 3.713 1.00 0.66 3 THR A CA 15
ATOM 16190 C C . THR A 1 3 ? -11.035 -2.177 2.362 1.00 0.47 3 THR A C 15
ATOM 16191 O O . THR A 1 3 ? -11.646 -3.238 2.231 1.00 0.75 3 THR A O 15
ATOM 16202 N N . TYR A 1 4 ? -10.848 -1.322 1.361 1.00 0.57 4 TYR A N 15
ATOM 16203 C CA . TYR A 1 4 ? -11.364 -1.585 0.023 1.00 0.53 4 TYR A CA 15
ATOM 16204 C C . TYR A 1 4 ? -10.563 -2.667 -0.689 1.00 0.40 4 TYR A C 15
ATOM 16205 O O . TYR A 1 4 ? -9.514 -3.099 -0.211 1.00 0.37 4 TYR A O 15
ATOM 16223 N N . TYR A 1 5 ? -11.075 -3.099 -1.836 1.00 0.38 5 TYR A N 15
ATOM 16224 C CA . TYR A 1 5 ? -10.426 -4.134 -2.632 1.00 0.31 5 TYR A CA 15
ATOM 16225 C C . TYR A 1 5 ? -8.997 -3.735 -2.983 1.00 0.24 5 TYR A C 15
ATOM 16226 O O . TYR A 1 5 ? -8.706 -2.560 -3.204 1.00 0.25 5 TYR A O 15
ATOM 16244 N N . ASP A 1 6 ? -8.112 -4.723 -3.030 1.00 0.20 6 ASP A N 15
ATOM 16245 C CA . ASP A 1 6 ? -6.710 -4.481 -3.352 1.00 0.16 6 ASP A CA 15
ATOM 16246 C C . ASP A 1 6 ? -6.529 -4.265 -4.847 1.00 0.14 6 ASP A C 15
ATOM 16247 O O . ASP A 1 6 ? -5.880 -3.310 -5.269 1.00 0.13 6 ASP A O 15
ATOM 16256 N N . HIS A 1 7 ? -7.106 -5.165 -5.640 1.00 0.17 7 HIS A N 15
ATOM 16257 C CA . HIS A 1 7 ? -7.015 -5.077 -7.093 1.00 0.19 7 HIS A CA 15
ATOM 16258 C C . HIS A 1 7 ? -7.525 -3.725 -7.580 1.00 0.20 7 HIS A C 15
ATOM 16259 O O . HIS A 1 7 ? -7.298 -3.335 -8.726 1.00 0.23 7 HIS A O 15
ATOM 16274 N N . GLN A 1 8 ? -8.220 -3.020 -6.696 1.00 0.20 8 GLN A N 15
ATOM 16275 C CA . GLN A 1 8 ? -8.766 -1.712 -7.008 1.00 0.23 8 GLN A CA 15
ATOM 16276 C C . GLN A 1 8 ? -7.825 -0.604 -6.541 1.00 0.21 8 GLN A C 15
ATOM 16277 O O . GLN A 1 8 ? -7.705 0.437 -7.185 1.00 0.23 8 GLN A O 15
ATOM 16291 N N . LEU A 1 9 ? -7.160 -0.845 -5.413 1.00 0.18 9 LEU A N 15
ATOM 16292 C CA . LEU A 1 9 ? -6.240 0.125 -4.843 1.00 0.17 9 LEU A CA 15
ATOM 16293 C C . LEU A 1 9 ? -4.964 0.225 -5.665 1.00 0.14 9 LEU A C 15
ATOM 16294 O O . LEU A 1 9 ? -4.265 1.234 -5.612 1.00 0.14 9 LEU A O 15
ATOM 16310 N N . VAL A 1 10 ? -4.656 -0.825 -6.419 1.00 0.12 10 VAL A N 15
ATOM 16311 C CA . VAL A 1 10 ? -3.473 -0.809 -7.263 1.00 0.11 10 VAL A CA 15
ATOM 16312 C C . VAL A 1 10 ? -3.588 0.311 -8.298 1.00 0.11 10 VAL A C 15
ATOM 16313 O O . VAL A 1 10 ? -4.606 0.443 -8.979 1.00 0.16 10 VAL A O 15
ATOM 16326 N N . GLY A 1 11 ? -2.535 1.112 -8.397 1.00 0.08 11 GLY A N 15
ATOM 16327 C CA . GLY A 1 11 ? -2.520 2.238 -9.320 1.00 0.08 11 GLY A CA 15
ATOM 16328 C C . GLY A 1 11 ? -2.727 3.567 -8.615 1.00 0.08 11 GLY A C 15
ATOM 16329 O O . GLY A 1 11 ? -2.723 4.621 -9.251 1.00 0.13 11 GLY A O 15
ATOM 16333 N N . LEU A 1 12 ? -2.909 3.515 -7.297 1.00 0.09 12 LEU A N 15
ATOM 16334 C CA . LEU A 1 12 ? -3.103 4.721 -6.496 1.00 0.09 12 LEU A CA 15
ATOM 16335 C C . LEU A 1 12 ? -1.783 5.174 -5.894 1.00 0.09 12 LEU A C 15
ATOM 16336 O O . LEU A 1 12 ? -0.824 4.408 -5.839 1.00 0.09 12 LEU A O 15
ATOM 16352 N N . MET A 1 13 ? -1.732 6.419 -5.443 1.00 0.09 13 MET A N 15
ATOM 16353 C CA . MET A 1 13 ? -0.522 6.949 -4.837 1.00 0.10 13 MET A CA 15
ATOM 16354 C C . MET A 1 13 ? -0.502 6.593 -3.358 1.00 0.10 13 MET A C 15
ATOM 16355 O O . MET A 1 13 ? -1.170 7.231 -2.552 1.00 0.12 13 MET A O 15
ATOM 16369 N N . VAL A 1 14 ? 0.294 5.597 -3.000 1.00 0.10 14 VAL A N 15
ATOM 16370 C CA . VAL A 1 14 ? 0.373 5.153 -1.616 1.00 0.12 14 VAL A CA 15
ATOM 16371 C C . VAL A 1 14 ? 1.531 5.819 -0.890 1.00 0.09 14 VAL A C 15
ATOM 16372 O O . VAL A 1 14 ? 2.570 6.098 -1.486 1.00 0.13 14 VAL A O 15
ATOM 16385 N N . GLN A 1 15 ? 1.329 6.105 0.392 1.00 0.09 15 GLN A N 15
ATOM 16386 C CA . GLN A 1 15 ? 2.368 6.737 1.200 1.00 0.10 15 GLN A CA 15
ATOM 16387 C C . GLN A 1 15 ? 2.256 6.297 2.650 1.00 0.11 15 GLN A C 15
ATOM 16388 O O . GLN A 1 15 ? 1.344 5.559 3.010 1.00 0.18 15 GLN A O 15
ATOM 16402 N N . THR A 1 16 ? 3.189 6.747 3.478 1.00 0.10 16 THR A N 15
ATOM 16403 C CA . THR A 1 16 ? 3.171 6.406 4.892 1.00 0.11 16 THR A CA 15
ATOM 16404 C C . THR A 1 16 ? 2.409 7.461 5.682 1.00 0.13 16 THR A C 15
ATOM 16405 O O . THR A 1 16 ? 2.279 8.604 5.244 1.00 0.14 16 THR A O 15
ATOM 16416 N N . ALA A 1 17 ? 1.905 7.068 6.841 1.00 0.16 17 ALA A N 15
ATOM 16417 C CA . ALA A 1 17 ? 1.161 7.976 7.700 1.00 0.20 17 ALA A CA 15
ATOM 16418 C C . ALA A 1 17 ? 2.027 9.161 8.111 1.00 0.19 17 ALA A C 15
ATOM 16419 O O . ALA A 1 17 ? 1.525 10.262 8.341 1.00 0.22 17 ALA A O 15
ATOM 16426 N N . THR A 1 18 ? 3.333 8.924 8.200 1.00 0.19 18 THR A N 15
ATOM 16427 C CA . THR A 1 18 ? 4.276 9.968 8.580 1.00 0.21 18 THR A CA 15
ATOM 16428 C C . THR A 1 18 ? 4.415 11.005 7.472 1.00 0.21 18 THR A C 15
ATOM 16429 O O . THR A 1 18 ? 4.876 12.122 7.708 1.00 0.25 18 THR A O 15
ATOM 16440 N N . GLY A 1 19 ? 4.011 10.626 6.263 1.00 0.17 19 GLY A N 15
ATOM 16441 C CA . GLY A 1 19 ? 4.086 11.539 5.136 1.00 0.19 19 GLY A CA 15
ATOM 16442 C C . GLY A 1 19 ? 5.159 11.168 4.128 1.00 0.17 19 GLY A C 15
ATOM 16443 O O . GLY A 1 19 ? 5.622 12.022 3.371 1.00 0.20 19 GLY A O 15
ATOM 16447 N N . GLU A 1 20 ? 5.559 9.896 4.108 1.00 0.13 20 GLU A N 15
ATOM 16448 C CA . GLU A 1 20 ? 6.582 9.441 3.172 1.00 0.12 20 GLU A CA 15
ATOM 16449 C C . GLU A 1 20 ? 5.943 8.906 1.895 1.00 0.10 20 GLU A C 15
ATOM 16450 O O . GLU A 1 20 ? 5.243 7.896 1.919 1.00 0.11 20 GLU A O 15
ATOM 16462 N N . GLY A 1 21 ? 6.198 9.582 0.781 1.00 0.10 21 GLY A N 15
ATOM 16463 C CA . GLY A 1 21 ? 5.632 9.157 -0.485 1.00 0.11 21 GLY A CA 15
ATOM 16464 C C . GLY A 1 21 ? 6.387 7.996 -1.097 1.00 0.10 21 GLY A C 15
ATOM 16465 O O . GLY A 1 21 ? 7.362 8.198 -1.823 1.00 0.13 21 GLY A O 15
ATOM 16469 N N . VAL A 1 22 ? 5.941 6.777 -0.806 1.00 0.10 22 VAL A N 15
ATOM 16470 C CA . VAL A 1 22 ? 6.592 5.590 -1.341 1.00 0.11 22 VAL A CA 15
ATOM 16471 C C . VAL A 1 22 ? 6.451 5.531 -2.860 1.00 0.11 22 VAL A C 15
ATOM 16472 O O . VAL A 1 22 ? 7.356 5.071 -3.556 1.00 0.12 22 VAL A O 15
ATOM 16485 N N . GLY A 1 23 ? 5.312 6.000 -3.369 1.00 0.10 23 GLY A N 15
ATOM 16486 C CA . GLY A 1 23 ? 5.091 6.004 -4.805 1.00 0.11 23 GLY A CA 15
ATOM 16487 C C . GLY A 1 23 ? 3.687 5.568 -5.181 1.00 0.10 23 GLY A C 15
ATOM 16488 O O . GLY A 1 23 ? 2.778 5.608 -4.352 1.00 0.12 23 GLY A O 15
ATOM 16492 N N . VAL A 1 24 ? 3.510 5.154 -6.433 1.00 0.09 24 VAL A N 15
ATOM 16493 C CA . VAL A 1 24 ? 2.211 4.689 -6.911 1.00 0.09 24 VAL A CA 15
ATOM 16494 C C . VAL A 1 24 ? 2.188 3.175 -6.954 1.00 0.09 24 VAL A C 15
ATOM 16495 O O . VAL A 1 24 ? 3.033 2.554 -7.599 1.00 0.10 24 VAL A O 15
ATOM 16508 N N . VAL A 1 25 ? 1.221 2.579 -6.280 1.00 0.08 25 VAL A N 15
ATOM 16509 C CA . VAL A 1 25 ? 1.119 1.131 -6.253 1.00 0.08 25 VAL A CA 15
ATOM 16510 C C . VAL A 1 25 ? 0.736 0.614 -7.634 1.00 0.08 25 VAL A C 15
ATOM 16511 O O . VAL A 1 25 ? 0.008 1.277 -8.365 1.00 0.08 25 VAL A O 15
ATOM 16524 N N . THR A 1 26 ? 1.261 -0.546 -8.008 1.00 0.09 26 THR A N 15
ATOM 16525 C CA . THR A 1 26 ? 0.965 -1.119 -9.314 1.00 0.10 26 THR A CA 15
ATOM 16526 C C . THR A 1 26 ? 0.296 -2.474 -9.195 1.00 0.10 26 THR A C 15
ATOM 16527 O O . THR A 1 26 ? -0.260 -2.980 -10.169 1.00 0.12 26 THR A O 15
ATOM 16538 N N . GLU A 1 27 ? 0.370 -3.070 -8.013 1.00 0.10 27 GLU A N 15
ATOM 16539 C CA . GLU A 1 27 ? -0.228 -4.369 -7.790 1.00 0.12 27 GLU A CA 15
ATOM 16540 C C . GLU A 1 27 ? -0.036 -4.844 -6.360 1.00 0.11 27 GLU A C 15
ATOM 16541 O O . GLU A 1 27 ? 0.887 -4.417 -5.669 1.00 0.11 27 GLU A O 15
ATOM 16553 N N . VAL A 1 28 ? -0.920 -5.730 -5.925 1.00 0.13 28 VAL A N 15
ATOM 16554 C CA . VAL A 1 28 ? -0.829 -6.308 -4.594 1.00 0.13 28 VAL A CA 15
ATOM 16555 C C . VAL A 1 28 ? -0.467 -7.793 -4.715 1.00 0.13 28 VAL A C 15
ATOM 16556 O O . VAL A 1 28 ? -0.972 -8.484 -5.600 1.00 0.16 28 VAL A O 15
ATOM 16569 N N . VAL A 1 29 ? 0.419 -8.282 -3.849 1.00 0.11 29 VAL A N 15
ATOM 16570 C CA . VAL A 1 29 ? 0.825 -9.685 -3.912 1.00 0.12 29 VAL A CA 15
ATOM 16571 C C . VAL A 1 29 ? 0.081 -10.534 -2.898 1.00 0.13 29 VAL A C 15
ATOM 16572 O O . VAL A 1 29 ? 0.282 -10.393 -1.695 1.00 0.13 29 VAL A O 15
ATOM 16585 N N . HIS A 1 30 ? -0.760 -11.435 -3.391 1.00 0.15 30 HIS A N 15
ATOM 16586 C CA . HIS A 1 30 ? -1.522 -12.312 -2.518 1.00 0.17 30 HIS A CA 15
ATOM 16587 C C . HIS A 1 30 ? -0.588 -13.297 -1.830 1.00 0.16 30 HIS A C 15
ATOM 16588 O O . HIS A 1 30 ? -0.166 -14.286 -2.427 1.00 0.18 30 HIS A O 15
ATOM 16603 N N . THR A 1 31 ? -0.269 -13.020 -0.571 1.00 0.17 31 THR A N 15
ATOM 16604 C CA . THR A 1 31 ? 0.628 -13.878 0.186 1.00 0.20 31 THR A CA 15
ATOM 16605 C C . THR A 1 31 ? -0.146 -14.968 0.916 1.00 0.23 31 THR A C 15
ATOM 16606 O O . THR A 1 31 ? -1.364 -15.076 0.775 1.00 0.23 31 THR A O 15
ATOM 16617 N N . ALA A 1 32 ? 0.565 -15.775 1.694 1.00 0.27 32 ALA A N 15
ATOM 16618 C CA . ALA A 1 32 ? -0.060 -16.858 2.439 1.00 0.31 32 ALA A CA 15
ATOM 16619 C C . ALA A 1 32 ? -0.926 -16.326 3.574 1.00 0.34 32 ALA A C 15
ATOM 16620 O O . ALA A 1 32 ? -1.980 -16.886 3.878 1.00 0.37 32 ALA A O 15
ATOM 16627 N N . ALA A 1 33 ? -0.479 -15.238 4.192 1.00 0.34 33 ALA A N 15
ATOM 16628 C CA . ALA A 1 33 ? -1.208 -14.642 5.303 1.00 0.39 33 ALA A CA 15
ATOM 16629 C C . ALA A 1 33 ? -2.193 -13.578 4.831 1.00 0.37 33 ALA A C 15
ATOM 16630 O O . ALA A 1 33 ? -3.260 -13.402 5.421 1.00 0.40 33 ALA A O 15
ATOM 16637 N N . GLY A 1 34 ? -1.829 -12.872 3.767 1.00 0.32 34 GLY A N 15
ATOM 16638 C CA . GLY A 1 34 ? -2.694 -11.830 3.241 1.00 0.32 34 GLY A CA 15
ATOM 16639 C C . GLY A 1 34 ? -2.265 -11.334 1.872 1.00 0.26 34 GLY A C 15
ATOM 16640 O O . GLY A 1 34 ? -2.364 -12.060 0.884 1.00 0.21 34 GLY A O 15
ATOM 16644 N N . GLU A 1 35 ? -1.788 -10.091 1.816 1.00 0.27 35 GLU A N 15
ATOM 16645 C CA . GLU A 1 35 ? -1.349 -9.490 0.560 1.00 0.22 35 GLU A CA 15
ATOM 16646 C C . GLU A 1 35 ? -0.210 -8.493 0.787 1.00 0.19 35 GLU A C 15
ATOM 16647 O O . GLU A 1 35 ? 0.062 -8.092 1.918 1.00 0.22 35 GLU A O 15
ATOM 16659 N N . LEU A 1 36 ? 0.451 -8.102 -0.303 1.00 0.15 36 LEU A N 15
ATOM 16660 C CA . LEU A 1 36 ? 1.564 -7.156 -0.245 1.00 0.14 36 LEU A CA 15
ATOM 16661 C C . LEU A 1 36 ? 1.273 -5.921 -1.086 1.00 0.12 36 LEU A C 15
ATOM 16662 O O . LEU A 1 36 ? 0.289 -5.879 -1.823 1.00 0.11 36 LEU A O 15
ATOM 16678 N N . LEU A 1 37 ? 2.133 -4.912 -0.971 1.00 0.12 37 LEU A N 15
ATOM 16679 C CA . LEU A 1 37 ? 1.961 -3.679 -1.726 1.00 0.12 37 LEU A CA 15
ATOM 16680 C C . LEU A 1 37 ? 3.141 -3.411 -2.653 1.00 0.11 37 LEU A C 15
ATOM 16681 O O . LEU A 1 37 ? 4.192 -2.949 -2.211 1.00 0.12 37 LEU A O 15
ATOM 16697 N N . ALA A 1 38 ? 2.959 -3.689 -3.941 1.00 0.10 38 ALA A N 15
ATOM 16698 C CA . ALA A 1 38 ? 4.003 -3.429 -4.924 1.00 0.10 38 ALA A CA 15
ATOM 16699 C C . ALA A 1 38 ? 3.870 -1.993 -5.407 1.00 0.10 38 ALA A C 15
ATOM 16700 O O . ALA A 1 38 ? 3.025 -1.693 -6.245 1.00 0.11 38 ALA A O 15
ATOM 16707 N N . VAL A 1 39 ? 4.703 -1.108 -4.875 1.00 0.11 39 VAL A N 15
ATOM 16708 C CA . VAL A 1 39 ? 4.634 0.305 -5.227 1.00 0.12 39 VAL A CA 15
ATOM 16709 C C . VAL A 1 39 ? 5.900 0.804 -5.921 1.00 0.12 39 VAL A C 15
ATOM 16710 O O . VAL A 1 39 ? 7.010 0.388 -5.593 1.00 0.17 39 VAL A O 15
ATOM 16723 N N . LYS A 1 40 ? 5.713 1.715 -6.879 1.00 0.1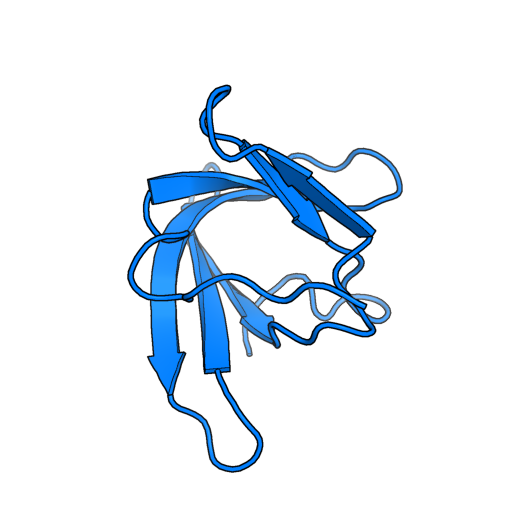1 40 LYS A N 15
ATOM 16724 C CA . LYS A 1 40 ? 6.826 2.295 -7.624 1.00 0.15 40 LYS A CA 15
ATOM 16725 C C . LYS A 1 40 ? 7.638 3.220 -6.727 1.00 0.19 40 LYS A C 15
ATOM 16726 O O . LYS A 1 40 ? 7.210 4.331 -6.422 1.00 0.30 40 LYS A O 15
ATOM 16745 N N . ARG A 1 41 ? 8.811 2.763 -6.320 1.00 0.19 41 ARG A N 15
ATOM 16746 C CA . ARG A 1 41 ? 9.669 3.553 -5.449 1.00 0.28 41 ARG A CA 15
ATOM 16747 C C . ARG A 1 41 ? 10.480 4.563 -6.257 1.00 0.35 41 ARG A C 15
ATOM 16748 O O . ARG A 1 41 ? 10.683 4.389 -7.458 1.00 0.39 41 ARG A O 15
ATOM 16769 N N . ASP A 1 42 ? 10.935 5.617 -5.589 1.00 0.42 42 ASP A N 15
ATOM 16770 C CA . ASP A 1 42 ? 11.716 6.663 -6.239 1.00 0.51 42 ASP A CA 15
ATOM 16771 C C . ASP A 1 42 ? 12.910 6.093 -7.002 1.00 0.62 42 ASP A C 15
ATOM 16772 O O . ASP A 1 42 ? 13.172 6.487 -8.140 1.00 0.72 42 ASP A O 15
ATOM 16781 N N . SER A 1 43 ? 13.625 5.162 -6.380 1.00 0.64 43 SER A N 15
ATOM 16782 C CA . SER A 1 43 ? 14.802 4.569 -7.003 1.00 0.78 43 SER A CA 15
ATOM 16783 C C . SER A 1 43 ? 14.468 3.291 -7.772 1.00 0.55 43 SER A C 15
ATOM 16784 O O . SER A 1 43 ? 15.231 2.876 -8.645 1.00 0.65 43 SER A O 15
ATOM 16792 N N . ASP A 1 44 ? 13.334 2.669 -7.454 1.00 0.32 44 ASP A N 15
ATOM 16793 C CA . ASP A 1 44 ? 12.933 1.440 -8.137 1.00 0.28 44 ASP A CA 15
ATOM 16794 C C . ASP A 1 44 ? 11.523 1.003 -7.734 1.00 0.23 44 ASP A C 15
ATOM 16795 O O . ASP A 1 44 ? 10.536 1.606 -8.155 1.00 0.23 44 ASP A O 15
ATOM 16804 N N . GLU A 1 45 ? 11.436 -0.049 -6.921 1.00 0.21 45 GLU A N 15
ATOM 16805 C CA . GLU A 1 45 ? 10.148 -0.567 -6.471 1.00 0.18 45 GLU A CA 15
ATOM 16806 C C . GLU A 1 45 ? 10.291 -1.289 -5.136 1.00 0.18 45 GLU A C 15
ATOM 16807 O O . GLU A 1 45 ? 11.289 -1.967 -4.891 1.00 0.36 45 GLU A O 15
ATOM 16819 N N . VAL A 1 46 ? 9.288 -1.141 -4.272 1.00 0.14 46 VAL A N 15
ATOM 16820 C CA . VAL A 1 46 ? 9.313 -1.785 -2.964 1.00 0.14 46 VAL A CA 15
ATOM 16821 C C . VAL A 1 46 ? 8.014 -2.528 -2.679 1.00 0.14 46 VAL A C 15
ATOM 16822 O O . VAL A 1 46 ? 7.001 -2.315 -3.347 1.00 0.16 46 VAL A O 15
ATOM 16835 N N . LEU A 1 47 ? 8.058 -3.401 -1.680 1.00 0.13 47 LEU A N 15
ATOM 16836 C CA . LEU A 1 47 ? 6.903 -4.194 -1.297 1.00 0.15 47 LEU A CA 15
ATOM 16837 C C . LEU A 1 47 ? 6.591 -4.046 0.190 1.00 0.15 47 LEU A C 15
ATOM 16838 O O . LEU A 1 47 ? 7.492 -4.106 1.026 1.00 0.24 47 LEU A O 15
ATOM 16854 N N . VAL A 1 48 ? 5.312 -3.850 0.519 1.00 0.10 48 VAL A N 15
ATOM 16855 C CA . VAL A 1 48 ? 4.904 -3.716 1.917 1.00 0.11 48 VAL A CA 15
ATOM 16856 C C . VAL A 1 48 ? 3.575 -4.436 2.178 1.00 0.12 48 VAL A C 15
ATOM 16857 O O . VAL A 1 48 ? 2.608 -4.243 1.447 1.00 0.14 48 VAL A O 15
ATOM 16870 N N . PRO A 1 49 ? 3.505 -5.265 3.238 1.00 0.13 49 PRO A N 15
ATOM 16871 C CA . PRO A 1 49 ? 2.290 -6.022 3.580 1.00 0.15 49 PRO A CA 15
ATOM 16872 C C . PRO A 1 49 ? 1.063 -5.140 3.768 1.00 0.16 49 PRO A C 15
ATOM 16873 O O . PRO A 1 49 ? 1.056 -4.233 4.601 1.00 0.19 49 PRO A O 15
ATOM 16884 N N . PHE A 1 50 ? 0.023 -5.420 2.986 1.00 0.16 50 PHE A N 15
ATOM 16885 C CA . PHE A 1 50 ? -1.226 -4.674 3.069 1.00 0.19 50 PHE A CA 15
ATOM 16886 C C . PHE A 1 50 ? -2.178 -5.359 4.033 1.00 0.18 50 PHE A C 15
ATOM 16887 O O . PHE A 1 50 ? -2.628 -6.480 3.794 1.00 0.21 50 PHE A O 15
ATOM 16904 N N . VAL A 1 51 ? -2.477 -4.675 5.124 1.00 0.17 51 VAL A N 15
ATOM 16905 C CA . VAL A 1 51 ? -3.365 -5.206 6.140 1.00 0.18 51 VAL A CA 15
ATOM 16906 C C . VAL A 1 51 ? -4.299 -4.117 6.648 1.00 0.20 51 VAL A C 15
ATOM 16907 O O . VAL A 1 51 ? -3.880 -2.981 6.866 1.00 0.22 51 VAL A O 15
ATOM 16920 N N . ARG A 1 52 ? -5.567 -4.472 6.832 1.00 0.28 52 ARG A N 15
ATOM 16921 C CA . ARG A 1 52 ? -6.569 -3.521 7.310 1.00 0.32 52 ARG A CA 15
ATOM 16922 C C . ARG A 1 52 ? -6.125 -2.852 8.608 1.00 0.33 52 ARG A C 15
ATOM 16923 O O . ARG A 1 52 ? -6.706 -1.850 9.027 1.00 0.37 52 ARG A O 15
ATOM 16944 N N . ALA A 1 53 ? -5.098 -3.412 9.240 1.00 0.34 53 ALA A N 15
ATOM 16945 C CA . ALA A 1 53 ? -4.587 -2.872 10.494 1.00 0.45 53 ALA A CA 15
ATOM 16946 C C . ALA A 1 53 ? -3.519 -1.817 10.237 1.00 0.46 53 ALA A C 15
ATOM 16947 O O . ALA A 1 53 ? -3.408 -0.834 10.970 1.00 0.61 53 ALA A O 15
ATOM 16954 N N . ILE A 1 54 ? -2.735 -2.032 9.187 1.00 0.38 54 ILE A N 15
ATOM 16955 C CA . ILE A 1 54 ? -1.668 -1.113 8.822 1.00 0.46 54 ILE A CA 15
ATOM 16956 C C . ILE A 1 54 ? -2.207 0.071 8.020 1.00 0.38 54 ILE A C 15
ATOM 16957 O O . ILE A 1 54 ? -1.614 1.150 8.014 1.00 0.32 54 ILE A O 15
ATOM 16973 N N . VAL A 1 55 ? -3.337 -0.136 7.351 1.00 0.43 55 VAL A N 15
ATOM 16974 C CA . VAL A 1 55 ? -3.954 0.916 6.553 1.00 0.37 55 VAL A CA 15
ATOM 16975 C C . VAL A 1 55 ? -4.464 2.047 7.439 1.00 0.31 55 VAL A C 15
ATOM 16976 O O . VAL A 1 55 ? -5.215 1.820 8.388 1.00 0.37 55 VAL A O 15
ATOM 16989 N N . THR A 1 56 ? -4.045 3.267 7.121 1.00 0.23 56 THR A N 15
ATOM 16990 C CA . THR A 1 56 ? -4.452 4.442 7.882 1.00 0.21 56 THR A CA 15
ATOM 16991 C C . THR A 1 56 ? -5.570 5.194 7.177 1.00 0.22 56 THR A C 15
ATOM 16992 O O . THR A 1 56 ? -6.588 5.532 7.783 1.00 0.30 56 THR A O 15
ATOM 17003 N N . SER A 1 57 ? -5.370 5.454 5.892 1.00 0.23 57 SER A N 15
ATOM 17004 C CA . SER A 1 57 ? -6.347 6.179 5.096 1.00 0.28 57 SER A CA 15
ATOM 17005 C C . SER A 1 57 ? -6.436 5.611 3.687 1.00 0.22 57 SER A C 15
ATOM 17006 O O . SER A 1 57 ? -5.494 4.988 3.196 1.00 0.21 57 SER A O 15
ATOM 17014 N N . VAL A 1 58 ? -7.576 5.829 3.042 1.00 0.28 58 VAL A N 15
ATOM 17015 C CA . VAL A 1 58 ? -7.794 5.338 1.692 1.00 0.28 58 VAL A CA 15
ATOM 17016 C C . VAL A 1 58 ? -8.622 6.320 0.867 1.00 0.33 58 VAL A C 15
ATOM 17017 O O . VAL A 1 58 ? -9.816 6.498 1.105 1.00 0.65 58 VAL A O 15
ATOM 17030 N N . SER A 1 59 ? -7.972 6.968 -0.096 1.00 0.28 59 SER A N 15
ATOM 17031 C CA . SER A 1 59 ? -8.650 7.920 -0.967 1.00 0.31 59 SER A CA 15
ATOM 17032 C C . SER A 1 59 ? -9.221 7.202 -2.184 1.00 0.29 59 SER A C 15
ATOM 17033 O O . SER A 1 59 ? -8.478 6.678 -3.013 1.00 0.40 59 SER A O 15
ATOM 17041 N N . LEU A 1 60 ? -10.545 7.182 -2.282 1.00 0.28 60 LEU A N 15
ATOM 17042 C CA . LEU A 1 60 ? -11.217 6.505 -3.385 1.00 0.33 60 LEU A CA 15
ATOM 17043 C C . LEU A 1 60 ? -11.395 7.419 -4.588 1.00 0.30 60 LEU A C 15
ATOM 17044 O O . LEU A 1 60 ? -11.021 7.077 -5.710 1.00 0.36 60 LEU A O 15
ATOM 17060 N N . ASP A 1 61 ? -11.970 8.584 -4.334 1.00 0.29 61 ASP A N 15
ATOM 17061 C CA . ASP A 1 61 ? -12.230 9.565 -5.384 1.00 0.30 61 ASP A CA 15
ATOM 17062 C C . ASP A 1 61 ? -10.965 10.311 -5.796 1.00 0.26 61 ASP A C 15
ATOM 17063 O O . ASP A 1 61 ? -10.790 10.647 -6.968 1.00 0.27 61 ASP A O 15
ATOM 17072 N N . ASP A 1 62 ? -10.085 10.567 -4.835 1.00 0.25 62 ASP A N 15
ATOM 17073 C CA . ASP A 1 62 ? -8.852 11.288 -5.109 1.00 0.25 62 ASP A CA 15
ATOM 17074 C C . ASP A 1 62 ? -7.813 10.395 -5.781 1.00 0.22 62 ASP A C 15
ATOM 17075 O O . ASP A 1 62 ? -6.876 10.888 -6.410 1.00 0.30 62 ASP A O 15
ATOM 17084 N N . GLY A 1 63 ? -7.982 9.081 -5.650 1.00 0.17 63 GLY A N 15
ATOM 17085 C CA . GLY A 1 63 ? -7.044 8.155 -6.249 1.00 0.16 63 GLY A CA 15
ATOM 17086 C C . GLY A 1 63 ? -5.726 8.112 -5.500 1.00 0.15 63 GLY A C 15
ATOM 17087 O O . GLY A 1 63 ? -4.660 8.232 -6.102 1.00 0.17 63 GLY A O 15
ATOM 17091 N N . ILE A 1 64 ? -5.801 7.931 -4.184 1.00 0.13 64 ILE A N 15
ATOM 17092 C CA . ILE A 1 64 ? -4.606 7.895 -3.344 1.00 0.13 64 ILE A CA 15
ATOM 17093 C C . ILE A 1 64 ? -4.757 6.884 -2.202 1.00 0.13 64 ILE A C 15
ATOM 17094 O O . ILE A 1 64 ? -5.870 6.525 -1.820 1.00 0.15 64 ILE A O 15
ATOM 17110 N N . VAL A 1 65 ? -3.624 6.425 -1.668 1.00 0.14 65 VAL A N 15
ATOM 17111 C CA . VAL A 1 65 ? -3.616 5.461 -0.569 1.00 0.15 65 VAL A CA 15
ATOM 17112 C C . VAL A 1 65 ? -2.640 5.872 0.538 1.00 0.14 65 VAL A C 15
ATOM 17113 O O . VAL A 1 65 ? -1.631 6.531 0.286 1.00 0.17 65 VAL A O 15
ATOM 17126 N N . GLU A 1 66 ? -2.967 5.482 1.766 1.00 0.16 66 GLU A N 15
ATOM 17127 C CA . GLU A 1 66 ? -2.148 5.766 2.931 1.00 0.20 66 GLU A CA 15
ATOM 17128 C C . GLU A 1 66 ? -1.885 4.478 3.704 1.00 0.17 66 GLU A C 15
ATOM 17129 O O . GLU A 1 66 ? -2.773 3.637 3.840 1.00 0.22 66 GLU A O 15
ATOM 17141 N N . ILE A 1 67 ? -0.668 4.328 4.211 1.00 0.13 67 ILE A N 15
ATOM 17142 C CA . ILE A 1 67 ? -0.291 3.133 4.960 1.00 0.12 67 ILE A CA 15
ATOM 17143 C C . ILE A 1 67 ? 0.686 3.472 6.079 1.00 0.12 67 ILE A C 15
ATOM 17144 O O . ILE A 1 67 ? 1.126 4.611 6.210 1.00 0.13 67 ILE A O 15
ATOM 17160 N N . ASP A 1 68 ? 1.012 2.473 6.889 1.00 0.12 68 ASP A N 15
ATOM 17161 C CA . ASP A 1 68 ? 1.948 2.650 7.992 1.00 0.12 68 ASP A CA 15
ATOM 17162 C C . ASP A 1 68 ? 2.893 1.458 8.072 1.00 0.12 68 ASP A C 15
ATOM 17163 O O . ASP A 1 68 ? 2.737 0.586 8.926 1.00 0.17 68 ASP A O 15
ATOM 17172 N N . PRO A 1 69 ? 3.896 1.414 7.182 1.00 0.13 69 PRO A N 15
ATOM 17173 C CA . PRO A 1 69 ? 4.869 0.315 7.141 1.00 0.13 69 PRO A CA 15
ATOM 17174 C C . PRO A 1 69 ? 5.649 0.183 8.448 1.00 0.13 69 PRO A C 15
ATOM 17175 O O . PRO A 1 69 ? 6.096 1.185 9.008 1.00 0.15 69 PRO A O 15
ATOM 17186 N N . PRO A 1 70 ? 5.826 -1.052 8.957 1.00 0.14 70 PRO A N 15
ATOM 17187 C CA . PRO A 1 70 ? 6.557 -1.292 10.202 1.00 0.16 70 PRO A CA 15
ATOM 17188 C C . PRO A 1 70 ? 8.054 -1.070 10.028 1.00 0.16 70 PRO A C 15
ATOM 17189 O O . PRO A 1 70 ? 8.667 -1.639 9.128 1.00 0.16 70 PRO A O 15
ATOM 17200 N N . HIS A 1 71 ? 8.642 -0.257 10.900 1.00 0.18 71 HIS A N 15
ATOM 17201 C CA . HIS A 1 71 ? 10.071 0.036 10.830 1.00 0.19 71 HIS A CA 15
ATOM 17202 C C . HIS A 1 71 ? 10.486 0.420 9.405 1.00 0.18 71 HIS A C 15
ATOM 17203 O O . HIS A 1 71 ? 9.935 1.356 8.824 1.00 0.19 71 HIS A O 15
ATOM 17218 N N . GLY A 1 72 ? 11.457 -0.304 8.843 1.00 0.18 72 GLY A N 15
ATOM 17219 C CA . GLY A 1 72 ? 11.917 -0.018 7.494 1.00 0.19 72 GLY A CA 15
ATOM 17220 C C . GLY A 1 72 ? 11.342 -0.973 6.464 1.00 0.17 72 GLY A C 15
ATOM 17221 O O . GLY A 1 72 ? 11.894 -1.127 5.375 1.00 0.19 72 GLY A O 15
ATOM 17225 N N . LEU A 1 73 ? 10.231 -1.614 6.811 1.00 0.15 73 LEU A N 15
ATOM 17226 C CA . LEU A 1 73 ? 9.579 -2.569 5.920 1.00 0.15 73 LEU A CA 15
ATOM 17227 C C . LEU A 1 73 ? 9.029 -1.891 4.667 1.00 0.15 73 LEU A C 15
ATOM 17228 O O . LEU A 1 73 ? 8.669 -2.558 3.696 1.00 0.15 73 LEU A O 15
ATOM 17244 N N . LEU A 1 74 ? 8.972 -0.566 4.687 1.00 0.15 74 LEU A N 15
ATOM 17245 C CA . LEU A 1 74 ? 8.474 0.196 3.544 1.00 0.16 74 LEU A CA 15
ATOM 17246 C C . LEU A 1 74 ? 9.357 -0.015 2.315 1.00 0.14 74 LEU A C 15
ATOM 17247 O O . LEU A 1 74 ? 9.169 0.641 1.290 1.00 0.16 74 LEU A O 15
ATOM 17263 N N . ASN A 1 75 ? 10.318 -0.932 2.419 1.00 0.14 75 ASN A N 15
ATOM 17264 C CA . ASN A 1 75 ? 11.229 -1.208 1.314 1.00 0.16 75 ASN A CA 15
ATOM 17265 C C . ASN A 1 75 ? 11.362 -2.707 1.051 1.00 0.34 75 ASN A C 15
ATOM 17266 O O . ASN A 1 75 ? 11.927 -3.442 1.861 1.00 0.93 75 ASN A O 15
ATOM 17277 N N . LEU A 1 76 ? 10.838 -3.146 -0.094 1.00 0.28 76 LEU A N 15
ATOM 17278 C CA . LEU A 1 76 ? 10.897 -4.549 -0.497 1.00 0.24 76 LEU A CA 15
ATOM 17279 C C . LEU A 1 76 ? 10.213 -5.458 0.520 1.00 0.29 76 LEU A C 15
ATOM 17280 O O . LEU A 1 76 ? 9.914 -5.048 1.642 1.00 0.40 76 LEU A O 15
ATOM 17296 N N . GLU A 1 77 ? 9.964 -6.696 0.111 1.00 0.32 77 GLU A N 15
ATOM 17297 C CA . GLU A 1 77 ? 9.321 -7.675 0.968 1.00 0.39 77 GLU A CA 15
ATOM 17298 C C . GLU A 1 77 ? 10.360 -8.431 1.795 1.00 0.54 77 GLU A C 15
ATOM 17299 O O . GLU A 1 77 ? 11.188 -9.149 1.194 1.00 1.35 77 GLU A O 15
ATOM 17311 N N . MET A 1 1 ? -11.744 -2.136 11.214 1.00 3.34 1 MET A N 16
ATOM 17312 C CA . MET A 1 1 ? -13.057 -1.589 10.784 1.00 3.01 1 MET A CA 16
ATOM 17313 C C . MET A 1 1 ? -13.126 -1.476 9.265 1.00 2.47 1 MET A C 16
ATOM 17314 O O . MET A 1 1 ? -12.538 -0.569 8.674 1.00 2.58 1 MET A O 16
ATOM 17330 N N . ASP A 1 2 ? -13.845 -2.407 8.641 1.00 2.29 2 ASP A N 16
ATOM 17331 C CA . ASP A 1 2 ? -13.998 -2.422 7.188 1.00 1.82 2 ASP A CA 16
ATOM 17332 C C . ASP A 1 2 ? -12.650 -2.592 6.492 1.00 1.56 2 ASP A C 16
ATOM 17333 O O . ASP A 1 2 ? -11.599 -2.575 7.134 1.00 2.31 2 ASP A O 16
ATOM 17342 N N . THR A 1 3 ? -12.691 -2.758 5.174 1.00 1.03 3 THR A N 16
ATOM 17343 C CA . THR A 1 3 ? -11.483 -2.930 4.384 1.00 0.66 3 THR A CA 16
ATOM 17344 C C . THR A 1 3 ? -11.707 -2.438 2.960 1.00 0.47 3 THR A C 16
ATOM 17345 O O . THR A 1 3 ? -12.840 -2.190 2.547 1.00 0.75 3 THR A O 16
ATOM 17356 N N . TYR A 1 4 ? -10.621 -2.299 2.217 1.00 0.57 4 TYR A N 16
ATOM 17357 C CA . TYR A 1 4 ? -10.687 -1.831 0.838 1.00 0.53 4 TYR A CA 16
ATOM 17358 C C . TYR A 1 4 ? -10.127 -2.878 -0.122 1.00 0.40 4 TYR A C 16
ATOM 17359 O O . TYR A 1 4 ? -9.225 -3.639 0.229 1.00 0.37 4 TYR A O 16
ATOM 17377 N N . TYR A 1 5 ? -10.671 -2.906 -1.336 1.00 0.38 5 TYR A N 16
ATOM 17378 C CA . TYR A 1 5 ? -10.239 -3.855 -2.354 1.00 0.31 5 TYR A CA 16
ATOM 17379 C C . TYR A 1 5 ? -8.795 -3.601 -2.765 1.00 0.24 5 TYR A C 16
ATOM 17380 O O . TYR A 1 5 ? -8.366 -2.456 -2.891 1.00 0.25 5 TYR A O 16
ATOM 17398 N N . ASP A 1 6 ? -8.052 -4.682 -2.974 1.00 0.20 6 ASP A N 16
ATOM 17399 C CA . ASP A 1 6 ? -6.653 -4.584 -3.369 1.00 0.16 6 ASP A CA 16
ATOM 17400 C C . ASP A 1 6 ? -6.529 -4.230 -4.843 1.00 0.14 6 ASP A C 16
ATOM 17401 O O . ASP A 1 6 ? -5.867 -3.258 -5.202 1.00 0.13 6 ASP A O 16
ATOM 17410 N N . HIS A 1 7 ? -7.170 -5.030 -5.694 1.00 0.17 7 HIS A N 16
ATOM 17411 C CA . HIS A 1 7 ? -7.137 -4.804 -7.135 1.00 0.19 7 HIS A CA 16
ATOM 17412 C C . HIS A 1 7 ? -7.628 -3.402 -7.479 1.00 0.20 7 HIS A C 16
ATOM 17413 O O . HIS A 1 7 ? -7.442 -2.923 -8.597 1.00 0.23 7 HIS A O 16
ATOM 17428 N N . GLN A 1 8 ? -8.258 -2.751 -6.508 1.00 0.20 8 GLN A N 16
ATOM 17429 C CA . GLN A 1 8 ? -8.780 -1.407 -6.701 1.00 0.23 8 GLN A CA 16
ATOM 17430 C C . GLN A 1 8 ? -7.781 -0.360 -6.216 1.00 0.21 8 GLN A C 16
ATOM 17431 O O . GLN A 1 8 ? -7.666 0.720 -6.797 1.00 0.23 8 GLN A O 16
ATOM 17445 N N . LEU A 1 9 ? -7.059 -0.687 -5.147 1.00 0.18 9 LEU A N 16
ATOM 17446 C CA . LEU A 1 9 ? -6.080 0.224 -4.579 1.00 0.17 9 LEU A CA 16
ATOM 17447 C C . LEU A 1 9 ? -4.837 0.313 -5.453 1.00 0.14 9 LEU A C 16
ATOM 17448 O O . LEU A 1 9 ? -4.114 1.305 -5.403 1.00 0.14 9 LEU A O 16
ATOM 17464 N N . VAL A 1 10 ? -4.588 -0.720 -6.250 1.00 0.12 10 VAL A N 16
ATOM 17465 C CA . VAL A 1 10 ? -3.437 -0.708 -7.140 1.00 0.11 10 VAL A CA 16
ATOM 17466 C C . VAL A 1 10 ? -3.579 0.417 -8.166 1.00 0.11 10 VAL A C 16
ATOM 17467 O O . VAL A 1 10 ? -4.641 0.607 -8.757 1.00 0.16 10 VAL A O 16
ATOM 17480 N N . GLY A 1 11 ? -2.492 1.154 -8.364 1.00 0.08 11 GLY A N 16
ATOM 17481 C CA . GLY A 1 11 ? -2.495 2.276 -9.290 1.00 0.08 11 GLY A CA 16
ATOM 17482 C C . GLY A 1 11 ? -2.689 3.605 -8.583 1.00 0.08 11 GLY A C 16
ATOM 17483 O O . GLY A 1 11 ? -2.715 4.657 -9.221 1.00 0.13 11 GLY A O 16
ATOM 17487 N N . LEU A 1 12 ? -2.826 3.553 -7.260 1.00 0.09 12 LEU A N 16
ATOM 17488 C CA . LEU A 1 12 ? -3.002 4.758 -6.455 1.00 0.09 12 LEU A CA 16
ATOM 17489 C C . LEU A 1 12 ? -1.667 5.206 -5.879 1.00 0.09 12 LEU A C 16
ATOM 17490 O O . LEU A 1 12 ? -0.705 4.443 -5.862 1.00 0.09 12 LEU A O 16
ATOM 17506 N N . MET A 1 13 ? -1.608 6.447 -5.410 1.00 0.09 13 MET A N 16
ATOM 17507 C CA . MET A 1 13 ? -0.379 6.969 -4.829 1.00 0.10 13 MET A CA 16
ATOM 17508 C C . MET A 1 13 ? -0.322 6.624 -3.350 1.00 0.10 13 MET A C 16
ATOM 17509 O O . MET A 1 13 ? -0.965 7.269 -2.528 1.00 0.12 13 MET A O 16
ATOM 17523 N N . VAL A 1 14 ? 0.487 5.630 -3.014 1.00 0.10 14 VAL A N 16
ATOM 17524 C CA . VAL A 1 14 ? 0.614 5.181 -1.635 1.00 0.12 14 VAL A CA 16
ATOM 17525 C C . VAL A 1 14 ? 1.647 5.996 -0.874 1.00 0.09 14 VAL A C 16
ATOM 17526 O O . VAL A 1 14 ? 2.652 6.430 -1.438 1.00 0.13 14 VAL A O 16
ATOM 17539 N N . GLN A 1 15 ? 1.375 6.227 0.406 1.00 0.09 15 GLN A N 16
ATOM 17540 C CA . GLN A 1 15 ? 2.293 6.975 1.259 1.00 0.10 15 GLN A CA 16
ATOM 17541 C C . GLN A 1 15 ? 2.099 6.575 2.711 1.00 0.11 15 GLN A C 16
ATOM 17542 O O . GLN A 1 15 ? 1.091 5.970 3.062 1.00 0.18 15 GLN A O 16
ATOM 17556 N N . THR A 1 16 ? 3.066 6.914 3.554 1.00 0.10 16 THR A N 16
ATOM 17557 C CA . THR A 1 16 ? 2.975 6.594 4.969 1.00 0.11 16 THR A CA 16
ATOM 17558 C C . THR A 1 16 ? 2.207 7.671 5.716 1.00 0.13 16 THR A C 16
ATOM 17559 O O . THR A 1 16 ? 2.104 8.809 5.258 1.00 0.14 16 THR A O 16
ATOM 17570 N N . ALA A 1 17 ? 1.665 7.298 6.864 1.00 0.16 17 ALA A N 16
ATOM 17571 C CA . ALA A 1 17 ? 0.913 8.223 7.695 1.00 0.20 17 ALA A CA 16
ATOM 17572 C C . ALA A 1 17 ? 1.788 9.399 8.111 1.00 0.19 17 ALA A C 16
ATOM 17573 O O . ALA A 1 17 ? 1.299 10.507 8.328 1.00 0.22 17 ALA A O 16
ATOM 17580 N N . THR A 1 18 ? 3.090 9.144 8.217 1.00 0.19 18 THR A N 16
ATOM 17581 C CA . THR A 1 18 ? 4.042 10.178 8.601 1.00 0.21 18 THR A CA 16
ATOM 17582 C C . THR A 1 18 ? 4.209 11.202 7.484 1.00 0.21 18 THR A C 16
ATOM 17583 O O . THR A 1 18 ? 4.681 12.315 7.715 1.00 0.25 18 THR A O 16
ATOM 17594 N N . GLY A 1 19 ? 3.817 10.815 6.273 1.00 0.17 19 GLY A N 16
ATOM 17595 C CA . GLY A 1 19 ? 3.920 11.716 5.138 1.00 0.19 19 GLY A CA 16
ATOM 17596 C C . GLY A 1 19 ? 5.004 11.323 4.149 1.00 0.17 19 GLY A C 16
ATOM 17597 O O . GLY A 1 19 ? 5.488 12.168 3.394 1.00 0.20 19 GLY A O 16
ATOM 17601 N N . GLU A 1 20 ? 5.389 10.049 4.142 1.00 0.13 20 GLU A N 16
ATOM 17602 C CA . GLU A 1 20 ? 6.424 9.578 3.227 1.00 0.12 20 GLU A CA 16
ATOM 17603 C C . GLU A 1 20 ? 5.812 9.035 1.942 1.00 0.10 20 GLU A C 16
ATOM 17604 O O . GLU A 1 20 ? 5.102 8.031 1.958 1.00 0.11 20 GLU A O 16
ATOM 17616 N N . GLY A 1 21 ? 6.098 9.698 0.827 1.00 0.10 21 GLY A N 16
ATOM 17617 C CA . GLY A 1 21 ? 5.564 9.263 -0.450 1.00 0.11 21 GLY A CA 16
ATOM 17618 C C . GLY A 1 21 ? 6.347 8.108 -1.038 1.00 0.10 21 GLY A C 16
ATOM 17619 O O . GLY A 1 21 ? 7.379 8.312 -1.677 1.00 0.13 21 GLY A O 16
ATOM 17623 N N . VAL A 1 22 ? 5.856 6.890 -0.825 1.00 0.10 22 VAL A N 16
ATOM 17624 C CA . VAL A 1 22 ? 6.527 5.702 -1.338 1.00 0.11 22 VAL A CA 16
ATOM 17625 C C . VAL A 1 22 ? 6.423 5.622 -2.860 1.00 0.11 22 VAL A C 16
ATOM 17626 O O . VAL A 1 22 ? 7.350 5.164 -3.528 1.00 0.12 22 VAL A O 16
ATOM 17639 N N . GLY A 1 23 ? 5.291 6.068 -3.401 1.00 0.10 23 GLY A N 16
ATOM 17640 C CA . GLY A 1 23 ? 5.098 6.044 -4.841 1.00 0.11 23 GLY A CA 16
ATOM 17641 C C . GLY A 1 23 ? 3.706 5.583 -5.237 1.00 0.10 23 GLY A C 16
ATOM 17642 O O . GLY A 1 23 ? 2.786 5.615 -4.422 1.00 0.12 23 GLY A O 16
ATOM 17646 N N . VAL A 1 24 ? 3.554 5.153 -6.488 1.00 0.09 24 VAL A N 16
ATOM 17647 C CA . VAL A 1 24 ? 2.266 4.670 -6.981 1.00 0.09 24 VAL A CA 16
ATOM 17648 C C . VAL A 1 24 ? 2.238 3.151 -7.010 1.00 0.09 24 VAL A C 16
ATOM 17649 O O . VAL A 1 24 ? 3.063 2.520 -7.670 1.00 0.10 24 VAL A O 16
ATOM 17662 N N . VAL A 1 25 ? 1.280 2.567 -6.305 1.00 0.08 25 VAL A N 16
ATOM 17663 C CA . VAL A 1 25 ? 1.153 1.119 -6.261 1.00 0.08 25 VAL A CA 16
ATOM 17664 C C . VAL A 1 25 ? 0.766 0.589 -7.638 1.00 0.08 25 VAL A C 16
ATOM 17665 O O . VAL A 1 25 ? 0.065 1.262 -8.387 1.00 0.08 25 VAL A O 16
ATOM 17678 N N . THR A 1 26 ? 1.259 -0.594 -7.991 1.00 0.09 26 THR A N 16
ATOM 17679 C CA . THR A 1 26 ? 0.957 -1.179 -9.290 1.00 0.10 26 THR A CA 16
ATOM 17680 C C . THR A 1 26 ? 0.268 -2.526 -9.168 1.00 0.10 26 THR A C 16
ATOM 17681 O O . THR A 1 26 ? -0.328 -3.005 -10.132 1.00 0.12 26 THR A O 16
ATOM 17692 N N . GLU A 1 27 ? 0.360 -3.146 -7.996 1.00 0.10 27 GLU A N 16
ATOM 17693 C CA . GLU A 1 27 ? -0.253 -4.443 -7.788 1.00 0.12 27 GLU A CA 16
ATOM 17694 C C . GLU A 1 27 ? -0.050 -4.949 -6.368 1.00 0.11 27 GLU A C 16
ATOM 17695 O O . GLU A 1 27 ? 0.889 -4.553 -5.682 1.00 0.11 27 GLU A O 16
ATOM 17707 N N . VAL A 1 28 ? -0.948 -5.828 -5.937 1.00 0.13 28 VAL A N 16
ATOM 17708 C CA . VAL A 1 28 ? -0.848 -6.436 -4.618 1.00 0.13 28 VAL A CA 16
ATOM 17709 C C . VAL A 1 28 ? -0.476 -7.916 -4.763 1.00 0.13 28 VAL A C 16
ATOM 17710 O O . VAL A 1 28 ? -0.947 -8.586 -5.684 1.00 0.16 28 VAL A O 16
ATOM 17723 N N . VAL A 1 29 ? 0.375 -8.427 -3.875 1.00 0.11 29 VAL A N 16
ATOM 17724 C CA . VAL A 1 29 ? 0.784 -9.830 -3.952 1.00 0.12 29 VAL A CA 16
ATOM 17725 C C . VAL A 1 29 ? 0.061 -10.684 -2.924 1.00 0.13 29 VAL A C 16
ATOM 17726 O O . VAL A 1 29 ? 0.245 -10.507 -1.725 1.00 0.13 29 VAL A O 16
ATOM 17739 N N . HIS A 1 30 ? -0.745 -11.624 -3.403 1.00 0.15 30 HIS A N 16
ATOM 17740 C CA . HIS A 1 30 ? -1.486 -12.509 -2.514 1.00 0.17 30 HIS A CA 16
ATOM 17741 C C . HIS A 1 30 ? -0.531 -13.457 -1.798 1.00 0.16 30 HIS A C 16
ATOM 17742 O O . HIS A 1 30 ? -0.090 -14.460 -2.362 1.00 0.18 30 HIS A O 16
ATOM 17757 N N . THR A 1 31 ? -0.210 -13.132 -0.551 1.00 0.17 31 THR A N 16
ATOM 17758 C CA . THR A 1 31 ? 0.702 -13.950 0.232 1.00 0.20 31 THR A CA 16
ATOM 17759 C C . THR A 1 31 ? -0.058 -15.016 1.011 1.00 0.23 31 THR A C 16
ATOM 17760 O O . THR A 1 31 ? -1.279 -15.126 0.899 1.00 0.23 31 THR A O 16
ATOM 17771 N N . ALA A 1 32 ? 0.666 -15.797 1.801 1.00 0.27 32 ALA A N 16
ATOM 17772 C CA . ALA A 1 32 ? 0.053 -16.851 2.596 1.00 0.31 32 ALA A CA 16
ATOM 17773 C C . ALA A 1 32 ? -0.751 -16.275 3.756 1.00 0.34 32 ALA A C 16
ATOM 17774 O O . ALA A 1 32 ? -1.826 -16.775 4.089 1.00 0.37 32 ALA A O 16
ATOM 17781 N N . ALA A 1 33 ? -0.225 -15.216 4.364 1.00 0.34 33 ALA A N 16
ATOM 17782 C CA . ALA A 1 33 ? -0.888 -14.576 5.492 1.00 0.39 33 ALA A CA 16
ATOM 17783 C C . ALA A 1 33 ? -1.913 -13.549 5.027 1.00 0.37 33 ALA A C 16
ATOM 17784 O O . ALA A 1 33 ? -2.943 -13.349 5.670 1.00 0.40 33 ALA A O 16
ATOM 17791 N N . GLY A 1 34 ? -1.618 -12.900 3.907 1.00 0.32 34 GLY A N 16
ATOM 17792 C CA . GLY A 1 34 ? -2.523 -11.900 3.368 1.00 0.32 34 GLY A CA 16
ATOM 17793 C C . GLY A 1 34 ? -2.127 -11.428 1.980 1.00 0.26 34 GLY A C 16
ATOM 17794 O O . GLY A 1 34 ? -2.248 -12.174 1.008 1.00 0.21 34 GLY A O 16
ATOM 17798 N N . GLU A 1 35 ? -1.654 -10.187 1.890 1.00 0.27 35 GLU A N 16
ATOM 17799 C CA . GLU A 1 35 ? -1.250 -9.605 0.613 1.00 0.22 35 GLU A CA 16
ATOM 17800 C C . GLU A 1 35 ? -0.114 -8.599 0.790 1.00 0.19 35 GLU A C 16
ATOM 17801 O O . GLU A 1 35 ? 0.204 -8.195 1.909 1.00 0.22 35 GLU A O 16
ATOM 17813 N N . LEU A 1 36 ? 0.501 -8.211 -0.326 1.00 0.15 36 LEU A N 16
ATOM 17814 C CA . LEU A 1 36 ? 1.607 -7.255 -0.317 1.00 0.14 36 LEU A CA 16
ATOM 17815 C C . LEU A 1 36 ? 1.273 -6.019 -1.143 1.00 0.12 36 LEU A C 16
ATOM 17816 O O . LEU A 1 36 ? 0.255 -5.977 -1.832 1.00 0.11 36 LEU A O 16
ATOM 17832 N N . LEU A 1 37 ? 2.135 -5.011 -1.063 1.00 0.12 37 LEU A N 16
ATOM 17833 C CA . LEU A 1 37 ? 1.933 -3.770 -1.800 1.00 0.12 37 LEU A CA 16
ATOM 17834 C C . LEU A 1 37 ? 3.118 -3.445 -2.704 1.00 0.11 37 LEU A C 16
ATOM 17835 O O . LEU A 1 37 ? 4.145 -2.955 -2.236 1.00 0.12 37 LEU A O 16
ATOM 17851 N N . ALA A 1 38 ? 2.966 -3.703 -4.000 1.00 0.10 38 ALA A N 16
ATOM 17852 C CA . ALA A 1 38 ? 4.017 -3.396 -4.962 1.00 0.10 38 ALA A CA 16
ATOM 17853 C C . ALA A 1 38 ? 3.889 -1.943 -5.398 1.00 0.10 38 ALA A C 16
ATOM 17854 O O . ALA A 1 38 ? 3.052 -1.617 -6.233 1.00 0.11 38 ALA A O 16
ATOM 17861 N N . VAL A 1 39 ? 4.719 -1.071 -4.835 1.00 0.11 39 VAL A N 16
ATOM 17862 C CA . VAL A 1 39 ? 4.649 0.351 -5.155 1.00 0.12 39 VAL A CA 16
ATOM 17863 C C . VAL A 1 39 ? 5.909 0.857 -5.860 1.00 0.12 39 VAL A C 16
ATOM 17864 O O . VAL A 1 39 ? 7.027 0.480 -5.513 1.00 0.17 39 VAL A O 16
ATOM 17877 N N . LYS A 1 40 ? 5.704 1.725 -6.851 1.00 0.11 40 LYS A N 16
ATOM 17878 C CA . LYS A 1 40 ? 6.805 2.299 -7.626 1.00 0.15 40 LYS A CA 16
ATOM 17879 C C . LYS A 1 40 ? 7.608 3.295 -6.802 1.00 0.19 40 LYS A C 16
ATOM 17880 O O . LYS A 1 40 ? 7.123 4.380 -6.487 1.00 0.30 40 LYS A O 16
ATOM 17899 N N . ARG A 1 41 ? 8.837 2.934 -6.466 1.00 0.19 41 ARG A N 16
ATOM 17900 C CA . ARG A 1 41 ? 9.696 3.822 -5.695 1.00 0.28 41 ARG A CA 16
ATOM 17901 C C . ARG A 1 41 ? 10.301 4.894 -6.590 1.00 0.35 41 ARG A C 16
ATOM 17902 O O . ARG A 1 41 ? 10.107 4.884 -7.805 1.00 0.39 41 ARG A O 16
ATOM 17923 N N . ASP A 1 42 ? 11.035 5.818 -5.984 1.00 0.42 42 ASP A N 16
ATOM 17924 C CA . ASP A 1 42 ? 11.672 6.891 -6.734 1.00 0.51 42 ASP A CA 16
ATOM 17925 C C . ASP A 1 42 ? 12.889 6.378 -7.488 1.00 0.62 42 ASP A C 16
ATOM 17926 O O . ASP A 1 42 ? 13.227 6.883 -8.559 1.00 0.72 42 ASP A O 16
ATOM 17935 N N . SER A 1 43 ? 13.545 5.369 -6.926 1.00 0.64 43 SER A N 16
ATOM 17936 C CA . SER A 1 43 ? 14.732 4.801 -7.545 1.00 0.78 43 SER A CA 16
ATOM 17937 C C . SER A 1 43 ? 14.449 3.423 -8.142 1.00 0.55 43 SER A C 16
ATOM 17938 O O . SER A 1 43 ? 15.191 2.952 -9.004 1.00 0.65 43 SER A O 16
ATOM 17946 N N . ASP A 1 44 ? 13.374 2.780 -7.686 1.00 0.32 44 ASP A N 16
ATOM 17947 C CA . ASP A 1 44 ? 13.013 1.457 -8.190 1.00 0.28 44 ASP A CA 16
ATOM 17948 C C . ASP A 1 44 ? 11.598 1.062 -7.754 1.00 0.23 44 ASP A C 16
ATOM 17949 O O . ASP A 1 44 ? 10.623 1.701 -8.149 1.00 0.23 44 ASP A O 16
ATOM 17958 N N . GLU A 1 45 ? 11.490 0.007 -6.944 1.00 0.21 45 GLU A N 16
ATOM 17959 C CA . GLU A 1 45 ? 10.191 -0.467 -6.469 1.00 0.18 45 GLU A CA 16
ATOM 17960 C C . GLU A 1 45 ? 10.337 -1.211 -5.141 1.00 0.18 45 GLU A C 16
ATOM 17961 O O . GLU A 1 45 ? 11.423 -1.685 -4.805 1.00 0.36 45 GLU A O 16
ATOM 17973 N N . VAL A 1 46 ? 9.241 -1.314 -4.388 1.00 0.14 46 VAL A N 16
ATOM 17974 C CA . VAL A 1 46 ? 9.261 -2.009 -3.100 1.00 0.14 46 VAL A CA 16
ATOM 17975 C C . VAL A 1 46 ? 7.939 -2.707 -2.813 1.00 0.14 46 VAL A C 16
ATOM 17976 O O . VAL A 1 46 ? 6.931 -2.460 -3.475 1.00 0.16 46 VAL A O 16
ATOM 17989 N N . LEU A 1 47 ? 7.958 -3.583 -1.813 1.00 0.13 47 LEU A N 16
ATOM 17990 C CA . LEU A 1 47 ? 6.777 -4.334 -1.421 1.00 0.15 47 LEU A CA 16
ATOM 17991 C C . LEU A 1 47 ? 6.484 -4.185 0.072 1.00 0.15 47 LEU A C 16
ATOM 17992 O O . LEU A 1 47 ? 7.393 -4.255 0.897 1.00 0.24 47 LEU A O 16
ATOM 18008 N N . VAL A 1 48 ? 5.211 -3.978 0.417 1.00 0.10 48 VAL A N 16
ATOM 18009 C CA . VAL A 1 48 ? 4.816 -3.849 1.820 1.00 0.11 48 VAL A CA 16
ATOM 18010 C C . VAL A 1 48 ? 3.507 -4.597 2.085 1.00 0.12 48 VAL A C 16
ATOM 18011 O O . VAL A 1 48 ? 2.530 -4.414 1.365 1.00 0.14 48 VAL A O 16
ATOM 18024 N N . PRO A 1 49 ? 3.459 -5.439 3.136 1.00 0.13 49 PRO A N 16
ATOM 18025 C CA . PRO A 1 49 ? 2.261 -6.220 3.467 1.00 0.15 49 PRO A CA 16
ATOM 18026 C C . PRO A 1 49 ? 1.023 -5.359 3.664 1.00 0.16 49 PRO A C 16
ATOM 18027 O O . PRO A 1 49 ? 0.985 -4.491 4.537 1.00 0.19 49 PRO A O 16
ATOM 18038 N N . PHE A 1 50 ? 0.010 -5.611 2.843 1.00 0.16 50 PHE A N 16
ATOM 18039 C CA . PHE A 1 50 ? -1.247 -4.884 2.926 1.00 0.19 50 PHE A CA 16
ATOM 18040 C C . PHE A 1 50 ? -2.179 -5.568 3.911 1.00 0.18 50 PHE A C 16
ATOM 18041 O O . PHE A 1 50 ? -2.616 -6.698 3.690 1.00 0.21 50 PHE A O 16
ATOM 18058 N N . VAL A 1 51 ? -2.476 -4.874 4.995 1.00 0.17 51 VAL A N 16
ATOM 18059 C CA . VAL A 1 51 ? -3.345 -5.406 6.026 1.00 0.18 51 VAL A CA 16
ATOM 18060 C C . VAL A 1 51 ? -4.295 -4.326 6.527 1.00 0.20 51 VAL A C 16
ATOM 18061 O O . VAL A 1 51 ? -3.898 -3.178 6.722 1.00 0.22 51 VAL A O 16
ATOM 18074 N N . ARG A 1 52 ? -5.553 -4.705 6.730 1.00 0.28 52 ARG A N 16
ATOM 18075 C CA . ARG A 1 52 ? -6.574 -3.772 7.204 1.00 0.32 52 ARG A CA 16
ATOM 18076 C C . ARG A 1 52 ? -6.133 -3.064 8.485 1.00 0.33 52 ARG A C 16
ATOM 18077 O O . ARG A 1 52 ? -6.736 -2.071 8.891 1.00 0.37 52 ARG A O 16
ATOM 18098 N N . ALA A 1 53 ? -5.083 -3.582 9.119 1.00 0.34 53 ALA A N 16
ATOM 18099 C CA . ALA A 1 53 ? -4.578 -3.007 10.361 1.00 0.45 53 ALA A CA 16
ATOM 18100 C C . ALA A 1 53 ? -3.526 -1.934 10.097 1.00 0.46 53 ALA A C 16
ATOM 18101 O O . ALA A 1 53 ? -3.399 -0.972 10.855 1.00 0.61 53 ALA A O 16
ATOM 18108 N N . ILE A 1 54 ? -2.776 -2.108 9.015 1.00 0.38 54 ILE A N 16
ATOM 18109 C CA . ILE A 1 54 ? -1.717 -1.173 8.653 1.00 0.46 54 ILE A CA 16
ATOM 18110 C C . ILE A 1 54 ? -2.252 0.016 7.855 1.00 0.38 54 ILE A C 16
ATOM 18111 O O . ILE A 1 54 ? -1.653 1.092 7.856 1.00 0.32 54 ILE A O 16
ATOM 18127 N N . VAL A 1 55 ? -3.379 -0.180 7.177 1.00 0.43 55 VAL A N 16
ATOM 18128 C CA . VAL A 1 55 ? -3.980 0.889 6.385 1.00 0.37 55 VAL A CA 16
ATOM 18129 C C . VAL A 1 55 ? -4.471 2.017 7.287 1.00 0.31 55 VAL A C 16
ATOM 18130 O O . VAL A 1 55 ? -5.266 1.792 8.200 1.00 0.37 55 VAL A O 16
ATOM 18143 N N . THR A 1 56 ? -3.994 3.229 7.027 1.00 0.23 56 THR A N 16
ATOM 18144 C CA . THR A 1 56 ? -4.385 4.389 7.818 1.00 0.21 56 THR A CA 16
ATOM 18145 C C . THR A 1 56 ? -5.490 5.180 7.133 1.00 0.22 56 THR A C 16
ATOM 18146 O O . THR A 1 56 ? -6.486 5.546 7.759 1.00 0.30 56 THR A O 16
ATOM 18157 N N . SER A 1 57 ? -5.306 5.442 5.845 1.00 0.23 57 SER A N 16
ATOM 18158 C CA . SER A 1 57 ? -6.281 6.204 5.077 1.00 0.28 57 SER A CA 16
ATOM 18159 C C . SER A 1 57 ? -6.357 5.712 3.636 1.00 0.22 57 SER A C 16
ATOM 18160 O O . SER A 1 57 ? -5.472 5.001 3.160 1.00 0.21 57 SER A O 16
ATOM 18168 N N . VAL A 1 58 ? -7.426 6.100 2.950 1.00 0.28 58 VAL A N 16
ATOM 18169 C CA . VAL A 1 58 ? -7.635 5.709 1.570 1.00 0.28 58 VAL A CA 16
ATOM 18170 C C . VAL A 1 58 ? -8.306 6.828 0.780 1.00 0.33 58 VAL A C 16
ATOM 18171 O O . VAL A 1 58 ? -9.104 7.594 1.323 1.00 0.65 58 VAL A O 16
ATOM 18184 N N . SER A 1 59 ? -7.974 6.919 -0.501 1.00 0.28 59 SER A N 16
ATOM 18185 C CA . SER A 1 59 ? -8.549 7.935 -1.371 1.00 0.31 59 SER A CA 16
ATOM 18186 C C . SER A 1 59 ? -9.095 7.292 -2.640 1.00 0.29 59 SER A C 16
ATOM 18187 O O . SER A 1 59 ? -8.383 7.156 -3.636 1.00 0.40 59 SER A O 16
ATOM 18195 N N . LEU A 1 60 ? -10.363 6.897 -2.597 1.00 0.28 60 LEU A N 16
ATOM 18196 C CA . LEU A 1 60 ? -11.001 6.254 -3.736 1.00 0.33 60 LEU A CA 16
ATOM 18197 C C . LEU A 1 60 ? -11.305 7.254 -4.850 1.00 0.30 60 LEU A C 16
ATOM 18198 O O . LEU A 1 60 ? -11.261 6.911 -6.031 1.00 0.36 60 LEU A O 16
ATOM 18214 N N . ASP A 1 61 ? -11.609 8.492 -4.467 1.00 0.29 61 ASP A N 16
ATOM 18215 C CA . ASP A 1 61 ? -11.941 9.533 -5.437 1.00 0.30 61 ASP A CA 16
ATOM 18216 C C . ASP A 1 61 ? -10.708 10.309 -5.898 1.00 0.26 61 ASP A C 16
ATOM 18217 O O . ASP A 1 61 ? -10.561 10.599 -7.085 1.00 0.27 61 ASP A O 16
ATOM 18226 N N . ASP A 1 62 ? -9.824 10.645 -4.962 1.00 0.25 62 ASP A N 16
ATOM 18227 C CA . ASP A 1 62 ? -8.624 11.402 -5.289 1.00 0.25 62 ASP A CA 16
ATOM 18228 C C . ASP A 1 62 ? -7.558 10.519 -5.936 1.00 0.22 62 ASP A C 16
ATOM 18229 O O . ASP A 1 62 ? -6.649 11.019 -6.599 1.00 0.30 62 ASP A O 16
ATOM 18238 N N . GLY A 1 63 ? -7.670 9.208 -5.740 1.00 0.17 63 GLY A N 16
ATOM 18239 C CA . GLY A 1 63 ? -6.710 8.290 -6.317 1.00 0.16 63 GLY A CA 16
ATOM 18240 C C . GLY A 1 63 ? -5.411 8.236 -5.536 1.00 0.15 63 GLY A C 16
ATOM 18241 O O . GLY A 1 63 ? -4.331 8.359 -6.111 1.00 0.17 63 GLY A O 16
ATOM 18245 N N . ILE A 1 64 ? -5.516 8.038 -4.223 1.00 0.13 64 ILE A N 16
ATOM 18246 C CA . ILE A 1 64 ? -4.339 7.981 -3.360 1.00 0.13 64 ILE A CA 16
ATOM 18247 C C . ILE A 1 64 ? -4.530 6.968 -2.225 1.00 0.13 64 ILE A C 16
ATOM 18248 O O . ILE A 1 64 ? -5.653 6.589 -1.899 1.00 0.15 64 ILE A O 16
ATOM 18264 N N . VAL A 1 65 ? -3.418 6.526 -1.638 1.00 0.14 65 VAL A N 16
ATOM 18265 C CA . VAL A 1 65 ? -3.450 5.565 -0.541 1.00 0.15 65 VAL A CA 16
ATOM 18266 C C . VAL A 1 65 ? -2.487 5.957 0.581 1.00 0.14 65 VAL A C 16
ATOM 18267 O O . VAL A 1 65 ? -1.442 6.561 0.340 1.00 0.17 65 VAL A O 16
ATOM 18280 N N . GLU A 1 66 ? -2.861 5.605 1.805 1.00 0.16 66 GLU A N 16
ATOM 18281 C CA . GLU A 1 66 ? -2.064 5.881 2.984 1.00 0.20 66 GLU A CA 16
ATOM 18282 C C . GLU A 1 66 ? -1.806 4.583 3.748 1.00 0.17 66 GLU A C 16
ATOM 18283 O O . GLU A 1 66 ? -2.663 3.700 3.783 1.00 0.22 66 GLU A O 16
ATOM 18295 N N . ILE A 1 67 ? -0.633 4.472 4.360 1.00 0.13 67 ILE A N 16
ATOM 18296 C CA . ILE A 1 67 ? -0.274 3.271 5.107 1.00 0.12 67 ILE A CA 16
ATOM 18297 C C . ILE A 1 67 ? 0.635 3.594 6.278 1.00 0.12 67 ILE A C 16
ATOM 18298 O O . ILE A 1 67 ? 1.063 4.731 6.455 1.00 0.13 67 ILE A O 16
ATOM 18314 N N . ASP A 1 68 ? 0.918 2.577 7.077 1.00 0.12 68 ASP A N 16
ATOM 18315 C CA . ASP A 1 68 ? 1.803 2.725 8.217 1.00 0.12 68 ASP A CA 16
ATOM 18316 C C . ASP A 1 68 ? 2.725 1.519 8.302 1.00 0.12 68 ASP A C 16
ATOM 18317 O O . ASP A 1 68 ? 2.627 0.702 9.219 1.00 0.17 68 ASP A O 16
ATOM 18326 N N . PRO A 1 69 ? 3.636 1.404 7.327 1.00 0.13 69 PRO A N 16
ATOM 18327 C CA . PRO A 1 69 ? 4.588 0.294 7.251 1.00 0.13 69 PRO A CA 16
ATOM 18328 C C . PRO A 1 69 ? 5.417 0.160 8.528 1.00 0.13 69 PRO A C 16
ATOM 18329 O O . PRO A 1 69 ? 5.834 1.163 9.108 1.00 0.15 69 PRO A O 16
ATOM 18340 N N . PRO A 1 70 ? 5.671 -1.082 8.987 1.00 0.14 70 PRO A N 16
ATOM 18341 C CA . PRO A 1 70 ? 6.442 -1.331 10.202 1.00 0.16 70 PRO A CA 16
ATOM 18342 C C . PRO A 1 70 ? 7.932 -1.100 9.983 1.00 0.16 70 PRO A C 16
ATOM 18343 O O . PRO A 1 70 ? 8.516 -1.656 9.058 1.00 0.16 70 PRO A O 16
ATOM 18354 N N . HIS A 1 71 ? 8.546 -0.294 10.845 1.00 0.18 71 HIS A N 16
ATOM 18355 C CA . HIS A 1 71 ? 9.971 0.003 10.730 1.00 0.19 71 HIS A CA 16
ATOM 18356 C C . HIS A 1 71 ? 10.335 0.382 9.288 1.00 0.18 71 HIS A C 16
ATOM 18357 O O . HIS A 1 71 ? 9.736 1.290 8.712 1.00 0.19 71 HIS A O 16
ATOM 18372 N N . GLY A 1 72 ? 11.313 -0.318 8.711 1.00 0.18 72 GLY A N 16
ATOM 18373 C CA . GLY A 1 72 ? 11.725 -0.036 7.345 1.00 0.19 72 GLY A CA 16
ATOM 18374 C C . GLY A 1 72 ? 11.151 -1.026 6.347 1.00 0.17 72 GLY A C 16
ATOM 18375 O O . GLY A 1 72 ? 11.672 -1.178 5.242 1.00 0.19 72 GLY A O 16
ATOM 18379 N N . LEU A 1 73 ? 10.072 -1.698 6.737 1.00 0.15 73 LEU A N 16
ATOM 18380 C CA . LEU A 1 73 ? 9.424 -2.688 5.879 1.00 0.15 73 LEU A CA 16
ATOM 18381 C C . LEU A 1 73 ? 8.863 -2.054 4.607 1.00 0.15 73 LEU A C 16
ATOM 18382 O O . LEU A 1 73 ? 8.512 -2.758 3.659 1.00 0.15 73 LEU A O 16
ATOM 18398 N N . LEU A 1 74 ? 8.782 -0.728 4.582 1.00 0.15 74 LEU A N 16
ATOM 18399 C CA . LEU A 1 74 ? 8.268 -0.023 3.409 1.00 0.16 74 LEU A CA 16
ATOM 18400 C C . LEU A 1 74 ? 9.158 -0.269 2.192 1.00 0.14 74 LEU A C 16
ATOM 18401 O O . LEU A 1 74 ? 8.962 0.339 1.139 1.00 0.16 74 LEU A O 16
ATOM 18417 N N . ASN A 1 75 ? 10.137 -1.161 2.339 1.00 0.14 75 ASN A N 16
ATOM 18418 C CA . ASN A 1 75 ? 11.053 -1.476 1.250 1.00 0.16 75 ASN A CA 16
ATOM 18419 C C . ASN A 1 75 ? 11.186 -2.983 1.042 1.00 0.34 75 ASN A C 16
ATOM 18420 O O . ASN A 1 75 ? 11.731 -3.692 1.890 1.00 0.93 75 ASN A O 16
ATOM 18431 N N . LEU A 1 76 ? 10.684 -3.459 -0.098 1.00 0.28 76 LEU A N 16
ATOM 18432 C CA . LEU A 1 76 ? 10.745 -4.876 -0.452 1.00 0.24 76 LEU A CA 16
ATOM 18433 C C . LEU A 1 76 ? 10.002 -5.744 0.563 1.00 0.29 76 LEU A C 16
ATOM 18434 O O . LEU A 1 76 ? 9.709 -5.312 1.677 1.00 0.40 76 LEU A O 16
ATOM 18450 N N . GLU A 1 77 ? 9.698 -6.974 0.159 1.00 0.32 77 GLU A N 16
ATOM 18451 C CA . GLU A 1 77 ? 8.994 -7.915 1.010 1.00 0.39 77 GLU A CA 16
ATOM 18452 C C . GLU A 1 77 ? 9.976 -8.641 1.929 1.00 0.54 77 GLU A C 16
ATOM 18453 O O . GLU A 1 77 ? 10.826 -9.397 1.409 1.00 1.35 77 GLU A O 16
ATOM 18465 N N . MET A 1 1 ? -11.361 2.212 7.844 1.00 3.34 1 MET A N 17
ATOM 18466 C CA . MET A 1 1 ? -11.056 0.819 8.259 1.00 3.01 1 MET A CA 17
ATOM 18467 C C . MET A 1 1 ? -11.956 -0.175 7.533 1.00 2.47 1 MET A C 17
ATOM 18468 O O . MET A 1 1 ? -12.206 -1.276 8.023 1.00 2.58 1 MET A O 17
ATOM 18484 N N . ASP A 1 2 ? -12.440 0.222 6.361 1.00 2.29 2 ASP A N 17
ATOM 18485 C CA . ASP A 1 2 ? -13.313 -0.630 5.564 1.00 1.82 2 ASP A CA 17
ATOM 18486 C C . ASP A 1 2 ? -12.501 -1.635 4.752 1.00 1.56 2 ASP A C 17
ATOM 18487 O O . ASP A 1 2 ? -12.992 -2.713 4.415 1.00 2.31 2 ASP A O 17
ATOM 18496 N N . THR A 1 3 ? -11.258 -1.274 4.442 1.00 1.03 3 THR A N 17
ATOM 18497 C CA . THR A 1 3 ? -10.375 -2.145 3.672 1.00 0.66 3 THR A CA 17
ATOM 18498 C C . THR A 1 3 ? -10.987 -2.485 2.315 1.00 0.47 3 THR A C 17
ATOM 18499 O O . THR A 1 3 ? -11.659 -3.506 2.165 1.00 0.75 3 THR A O 17
ATOM 18510 N N . TYR A 1 4 ? -10.752 -1.623 1.328 1.00 0.57 4 TYR A N 17
ATOM 18511 C CA . TYR A 1 4 ? -11.286 -1.836 -0.014 1.00 0.53 4 TYR A CA 17
ATOM 18512 C C . TYR A 1 4 ? -10.471 -2.869 -0.780 1.00 0.40 4 TYR A C 17
ATOM 18513 O O . TYR A 1 4 ? -9.404 -3.292 -0.335 1.00 0.37 4 TYR A O 17
ATOM 18531 N N . TYR A 1 5 ? -10.986 -3.267 -1.938 1.00 0.38 5 TYR A N 17
ATOM 18532 C CA . TYR A 1 5 ? -10.319 -4.254 -2.781 1.00 0.31 5 TYR A CA 17
ATOM 18533 C C . TYR A 1 5 ? -8.897 -3.819 -3.113 1.00 0.24 5 TYR A C 17
ATOM 18534 O O . TYR A 1 5 ? -8.626 -2.635 -3.311 1.00 0.25 5 TYR A O 17
ATOM 18552 N N . ASP A 1 6 ? -7.992 -4.790 -3.166 1.00 0.20 6 ASP A N 17
ATOM 18553 C CA . ASP A 1 6 ? -6.592 -4.518 -3.473 1.00 0.16 6 ASP A CA 17
ATOM 18554 C C . ASP A 1 6 ? -6.404 -4.283 -4.963 1.00 0.14 6 ASP A C 17
ATOM 18555 O O . ASP A 1 6 ? -5.766 -3.314 -5.373 1.00 0.13 6 ASP A O 17
ATOM 18564 N N . HIS A 1 7 ? -6.963 -5.184 -5.770 1.00 0.17 7 HIS A N 17
ATOM 18565 C CA . HIS A 1 7 ? -6.867 -5.079 -7.221 1.00 0.19 7 HIS A CA 17
ATOM 18566 C C . HIS A 1 7 ? -7.396 -3.732 -7.698 1.00 0.20 7 HIS A C 17
ATOM 18567 O O . HIS A 1 7 ? -7.170 -3.328 -8.838 1.00 0.23 7 HIS A O 17
ATOM 18582 N N . GLN A 1 8 ? -8.106 -3.046 -6.811 1.00 0.20 8 GLN A N 17
ATOM 18583 C CA . GLN A 1 8 ? -8.671 -1.743 -7.118 1.00 0.23 8 GLN A CA 17
ATOM 18584 C C . GLN A 1 8 ? -7.743 -0.629 -6.636 1.00 0.21 8 GLN A C 17
ATOM 18585 O O . GLN A 1 8 ? -7.637 0.424 -7.266 1.00 0.23 8 GLN A O 17
ATOM 18599 N N . LEU A 1 9 ? -7.072 -0.875 -5.514 1.00 0.18 9 LEU A N 17
ATOM 18600 C CA . LEU A 1 9 ? -6.162 0.098 -4.931 1.00 0.17 9 LEU A CA 17
ATOM 18601 C C . LEU A 1 9 ? -4.878 0.216 -5.740 1.00 0.14 9 LEU A C 17
ATOM 18602 O O . LEU A 1 9 ? -4.189 1.232 -5.669 1.00 0.14 9 LEU A O 17
ATOM 18618 N N . VAL A 1 10 ? -4.546 -0.821 -6.500 1.00 0.12 10 VAL A N 17
ATOM 18619 C CA . VAL A 1 10 ? -3.353 -0.781 -7.330 1.00 0.11 10 VAL A CA 17
ATOM 18620 C C . VAL A 1 10 ? -3.470 0.351 -8.349 1.00 0.11 10 VAL A C 17
ATOM 18621 O O . VAL A 1 10 ? -4.489 0.493 -9.027 1.00 0.16 10 VAL A O 17
ATOM 18634 N N . GLY A 1 11 ? -2.417 1.153 -8.442 1.00 0.08 11 GLY A N 17
ATOM 18635 C CA . GLY A 1 11 ? -2.407 2.290 -9.349 1.00 0.08 11 GLY A CA 17
ATOM 18636 C C . GLY A 1 11 ? -2.666 3.603 -8.631 1.00 0.08 11 GLY A C 17
ATOM 18637 O O . GLY A 1 11 ? -2.759 4.656 -9.263 1.00 0.13 11 GLY A O 17
ATOM 18641 N N . LEU A 1 12 ? -2.779 3.537 -7.307 1.00 0.09 12 LEU A N 17
ATOM 18642 C CA . LEU A 1 12 ? -3.010 4.727 -6.492 1.00 0.09 12 LEU A CA 17
ATOM 18643 C C . LEU A 1 12 ? -1.706 5.195 -5.863 1.00 0.09 12 LEU A C 17
ATOM 18644 O O . LEU A 1 12 ? -0.733 4.447 -5.811 1.00 0.09 12 LEU A O 17
ATOM 18660 N N . MET A 1 13 ? -1.684 6.434 -5.385 1.00 0.09 13 MET A N 17
ATOM 18661 C CA . MET A 1 13 ? -0.481 6.978 -4.765 1.00 0.10 13 MET A CA 17
ATOM 18662 C C . MET A 1 13 ? -0.401 6.555 -3.304 1.00 0.10 13 MET A C 17
ATOM 18663 O O . MET A 1 13 ? -1.077 7.118 -2.449 1.00 0.12 13 MET A O 17
ATOM 18677 N N . VAL A 1 14 ? 0.459 5.586 -3.023 1.00 0.10 14 VAL A N 17
ATOM 18678 C CA . VAL A 1 14 ? 0.620 5.077 -1.668 1.00 0.12 14 VAL A CA 17
ATOM 18679 C C . VAL A 1 14 ? 1.635 5.898 -0.882 1.00 0.09 14 VAL A C 17
ATOM 18680 O O . VAL A 1 14 ? 2.613 6.393 -1.442 1.00 0.13 14 VAL A O 17
ATOM 18693 N N . GLN A 1 15 ? 1.378 6.065 0.412 1.00 0.09 15 GLN A N 17
ATOM 18694 C CA . GLN A 1 15 ? 2.286 6.812 1.280 1.00 0.10 15 GLN A CA 17
ATOM 18695 C C . GLN A 1 15 ? 2.201 6.291 2.707 1.00 0.11 15 GLN A C 17
ATOM 18696 O O . GLN A 1 15 ? 1.310 5.511 3.034 1.00 0.18 15 GLN A O 17
ATOM 18710 N N . THR A 1 16 ? 3.130 6.722 3.551 1.00 0.10 16 THR A N 17
ATOM 18711 C CA . THR A 1 16 ? 3.135 6.299 4.943 1.00 0.11 16 THR A CA 17
ATOM 18712 C C . THR A 1 16 ? 2.398 7.311 5.812 1.00 0.13 16 THR A C 17
ATOM 18713 O O . THR A 1 16 ? 2.200 8.457 5.408 1.00 0.14 16 THR A O 17
ATOM 18724 N N . ALA A 1 17 ? 1.990 6.884 6.999 1.00 0.16 17 ALA A N 17
ATOM 18725 C CA . ALA A 1 17 ? 1.278 7.758 7.920 1.00 0.20 17 ALA A CA 17
ATOM 18726 C C . ALA A 1 17 ? 2.107 8.996 8.250 1.00 0.19 17 ALA A C 17
ATOM 18727 O O . ALA A 1 17 ? 1.570 10.096 8.392 1.00 0.22 17 ALA A O 17
ATOM 18734 N N . THR A 1 18 ? 3.420 8.812 8.363 1.00 0.19 18 THR A N 17
ATOM 18735 C CA . THR A 1 18 ? 4.323 9.914 8.676 1.00 0.21 18 THR A CA 17
ATOM 18736 C C . THR A 1 18 ? 4.358 10.936 7.545 1.00 0.21 18 THR A C 17
ATOM 18737 O O . THR A 1 18 ? 4.748 12.086 7.747 1.00 0.25 18 THR A O 17
ATOM 18748 N N . GLY A 1 19 ? 3.949 10.509 6.352 1.00 0.17 19 GLY A N 17
ATOM 18749 C CA . GLY A 1 19 ? 3.928 11.405 5.210 1.00 0.19 19 GLY A CA 17
ATOM 18750 C C . GLY A 1 19 ? 4.995 11.081 4.183 1.00 0.17 19 GLY A C 17
ATOM 18751 O O . GLY A 1 19 ? 5.385 11.944 3.395 1.00 0.20 19 GLY A O 17
ATOM 18755 N N . GLU A 1 20 ? 5.469 9.839 4.184 1.00 0.13 20 GLU A N 17
ATOM 18756 C CA . GLU A 1 20 ? 6.496 9.420 3.239 1.00 0.12 20 GLU A CA 17
ATOM 18757 C C . GLU A 1 20 ? 5.869 8.939 1.936 1.00 0.10 20 GLU A C 17
ATOM 18758 O O . GLU A 1 20 ? 5.158 7.936 1.911 1.00 0.11 20 GLU A O 17
ATOM 18770 N N . GLY A 1 21 ? 6.141 9.660 0.855 1.00 0.10 21 GLY A N 17
ATOM 18771 C CA . GLY A 1 21 ? 5.598 9.286 -0.436 1.00 0.11 21 GLY A CA 17
ATOM 18772 C C . GLY A 1 21 ? 6.354 8.129 -1.054 1.00 0.10 21 GLY A C 17
ATOM 18773 O O . GLY A 1 21 ? 7.317 8.335 -1.793 1.00 0.13 21 GLY A O 17
ATOM 18777 N N . VAL A 1 22 ? 5.920 6.909 -0.753 1.00 0.10 22 VAL A N 17
ATOM 18778 C CA . VAL A 1 22 ? 6.575 5.722 -1.284 1.00 0.11 22 VAL A CA 17
ATOM 18779 C C . VAL A 1 22 ? 6.453 5.667 -2.804 1.00 0.11 22 VAL A C 17
ATOM 18780 O O . VAL A 1 22 ? 7.361 5.199 -3.492 1.00 0.12 22 VAL A O 17
ATOM 18793 N N . GLY A 1 23 ? 5.325 6.148 -3.323 1.00 0.10 23 GLY A N 17
ATOM 18794 C CA . GLY A 1 23 ? 5.112 6.157 -4.761 1.00 0.11 23 GLY A CA 17
ATOM 18795 C C . GLY A 1 23 ? 3.707 5.731 -5.139 1.00 0.10 23 GLY A C 17
ATOM 18796 O O . GLY A 1 23 ? 2.785 5.828 -4.331 1.00 0.12 23 GLY A O 17
ATOM 18800 N N . VAL A 1 24 ? 3.545 5.261 -6.372 1.00 0.09 24 VAL A N 17
ATOM 18801 C CA . VAL A 1 24 ? 2.247 4.797 -6.851 1.00 0.09 24 VAL A CA 17
ATOM 18802 C C . VAL A 1 24 ? 2.242 3.282 -6.934 1.00 0.09 24 VAL A C 17
ATOM 18803 O O . VAL A 1 24 ? 3.077 2.688 -7.617 1.00 0.10 24 VAL A O 17
ATOM 18816 N N . VAL A 1 25 ? 1.302 2.660 -6.245 1.00 0.08 25 VAL A N 17
ATOM 18817 C CA . VAL A 1 25 ? 1.208 1.211 -6.251 1.00 0.08 25 VAL A CA 17
ATOM 18818 C C . VAL A 1 25 ? 0.842 0.724 -7.645 1.00 0.08 25 VAL A C 17
ATOM 18819 O O . VAL A 1 25 ? 0.117 1.399 -8.367 1.00 0.08 25 VAL A O 17
ATOM 18832 N N . THR A 1 26 ? 1.380 -0.420 -8.040 1.00 0.09 26 THR A N 17
ATOM 18833 C CA . THR A 1 26 ? 1.095 -0.967 -9.355 1.00 0.10 26 THR A CA 17
ATOM 18834 C C . THR A 1 26 ? 0.472 -2.352 -9.270 1.00 0.10 26 THR A C 17
ATOM 18835 O O . THR A 1 26 ? -0.033 -2.866 -10.268 1.00 0.12 26 THR A O 17
ATOM 18846 N N . GLU A 1 27 ? 0.521 -2.959 -8.087 1.00 0.10 27 GLU A N 17
ATOM 18847 C CA . GLU A 1 27 ? -0.046 -4.282 -7.896 1.00 0.12 27 GLU A CA 17
ATOM 18848 C C . GLU A 1 27 ? 0.108 -4.766 -6.460 1.00 0.11 27 GLU A C 17
ATOM 18849 O O . GLU A 1 27 ? 0.979 -4.305 -5.727 1.00 0.11 27 GLU A O 17
ATOM 18861 N N . VAL A 1 28 ? -0.754 -5.698 -6.068 1.00 0.13 28 VAL A N 17
ATOM 18862 C CA . VAL A 1 28 ? -0.693 -6.288 -4.735 1.00 0.13 28 VAL A CA 17
ATOM 18863 C C . VAL A 1 28 ? -0.337 -7.777 -4.845 1.00 0.13 28 VAL A C 17
ATOM 18864 O O . VAL A 1 28 ? -0.756 -8.446 -5.791 1.00 0.16 28 VAL A O 17
ATOM 18877 N N . VAL A 1 29 ? 0.441 -8.295 -3.895 1.00 0.11 29 VAL A N 17
ATOM 18878 C CA . VAL A 1 29 ? 0.825 -9.708 -3.924 1.00 0.12 29 VAL A CA 17
ATOM 18879 C C . VAL A 1 29 ? 0.031 -10.518 -2.913 1.00 0.13 29 VAL A C 17
ATOM 18880 O O . VAL A 1 29 ? 0.129 -10.287 -1.712 1.00 0.13 29 VAL A O 17
ATOM 18893 N N . HIS A 1 30 ? -0.739 -11.484 -3.401 1.00 0.15 30 HIS A N 17
ATOM 18894 C CA . HIS A 1 30 ? -1.542 -12.327 -2.527 1.00 0.17 30 HIS A CA 17
ATOM 18895 C C . HIS A 1 30 ? -0.645 -13.225 -1.682 1.00 0.16 30 HIS A C 17
ATOM 18896 O O . HIS A 1 30 ? -0.156 -14.255 -2.148 1.00 0.18 30 HIS A O 17
ATOM 18911 N N . THR A 1 31 ? -0.428 -12.826 -0.434 1.00 0.17 31 THR A N 17
ATOM 18912 C CA . THR A 1 31 ? 0.417 -13.589 0.471 1.00 0.20 31 THR A CA 17
ATOM 18913 C C . THR A 1 31 ? -0.400 -14.613 1.251 1.00 0.23 31 THR A C 17
ATOM 18914 O O . THR A 1 31 ? -1.603 -14.759 1.030 1.00 0.23 31 THR A O 17
ATOM 18925 N N . ALA A 1 32 ? 0.260 -15.318 2.159 1.00 0.27 32 ALA A N 17
ATOM 18926 C CA . ALA A 1 32 ? -0.404 -16.326 2.972 1.00 0.31 32 ALA A CA 17
ATOM 18927 C C . ALA A 1 32 ? -1.360 -15.689 3.975 1.00 0.34 32 ALA A C 17
ATOM 18928 O O . ALA A 1 32 ? -2.465 -16.183 4.196 1.00 0.37 32 ALA A O 17
ATOM 18935 N N . ALA A 1 33 ? -0.926 -14.584 4.578 1.00 0.34 33 ALA A N 17
ATOM 18936 C CA . ALA A 1 33 ? -1.738 -13.882 5.564 1.00 0.39 33 ALA A CA 17
ATOM 18937 C C . ALA A 1 33 ? -2.732 -12.940 4.899 1.00 0.37 33 ALA A C 17
ATOM 18938 O O . ALA A 1 33 ? -3.839 -12.730 5.399 1.00 0.40 33 ALA A O 17
ATOM 18945 N N . GLY A 1 34 ? -2.328 -12.373 3.769 1.00 0.32 34 GLY A N 17
ATOM 18946 C CA . GLY A 1 34 ? -3.192 -11.456 3.049 1.00 0.32 34 GLY A CA 17
ATOM 18947 C C . GLY A 1 34 ? -2.621 -11.040 1.707 1.00 0.26 34 GLY A C 17
ATOM 18948 O O . GLY A 1 34 ? -2.549 -11.845 0.780 1.00 0.21 34 GLY A O 17
ATOM 18952 N N . GLU A 1 35 ? -2.217 -9.777 1.606 1.00 0.27 35 GLU A N 17
ATOM 18953 C CA . GLU A 1 35 ? -1.655 -9.238 0.371 1.00 0.22 35 GLU A CA 17
ATOM 18954 C C . GLU A 1 35 ? -0.488 -8.294 0.657 1.00 0.19 35 GLU A C 17
ATOM 18955 O O . GLU A 1 35 ? -0.268 -7.888 1.797 1.00 0.22 35 GLU A O 17
ATOM 18967 N N . LEU A 1 36 ? 0.259 -7.961 -0.394 1.00 0.15 36 LEU A N 17
ATOM 18968 C CA . LEU A 1 36 ? 1.397 -7.052 -0.293 1.00 0.14 36 LEU A CA 17
ATOM 18969 C C . LEU A 1 36 ? 1.136 -5.803 -1.121 1.00 0.12 36 LEU A C 17
ATOM 18970 O O . LEU A 1 36 ? 0.161 -5.743 -1.868 1.00 0.11 36 LEU A O 17
ATOM 18986 N N . LEU A 1 37 ? 2.000 -4.805 -0.988 1.00 0.12 37 LEU A N 17
ATOM 18987 C CA . LEU A 1 37 ? 1.843 -3.574 -1.744 1.00 0.12 37 LEU A CA 17
ATOM 18988 C C . LEU A 1 37 ? 3.062 -3.294 -2.611 1.00 0.11 37 LEU A C 17
ATOM 18989 O O . LEU A 1 37 ? 4.082 -2.810 -2.124 1.00 0.12 37 LEU A O 17
ATOM 19005 N N . ALA A 1 38 ? 2.947 -3.589 -3.902 1.00 0.10 38 ALA A N 17
ATOM 19006 C CA . ALA A 1 38 ? 4.035 -3.330 -4.830 1.00 0.10 38 ALA A CA 17
ATOM 19007 C C . ALA A 1 38 ? 3.940 -1.892 -5.310 1.00 0.10 38 ALA A C 17
ATOM 19008 O O . ALA A 1 38 ? 3.154 -1.580 -6.202 1.00 0.11 38 ALA A O 17
ATOM 19015 N N . VAL A 1 39 ? 4.744 -1.020 -4.718 1.00 0.11 39 VAL A N 17
ATOM 19016 C CA . VAL A 1 39 ? 4.717 0.391 -5.069 1.00 0.12 39 VAL A CA 17
ATOM 19017 C C . VAL A 1 39 ? 5.958 0.809 -5.850 1.00 0.12 39 VAL A C 17
ATOM 19018 O O . VAL A 1 39 ? 7.081 0.442 -5.504 1.00 0.17 39 VAL A O 17
ATOM 19031 N N . LYS A 1 40 ? 5.738 1.585 -6.907 1.00 0.11 40 LYS A N 17
ATOM 19032 C CA . LYS A 1 40 ? 6.822 2.061 -7.754 1.00 0.15 40 LYS A CA 17
ATOM 19033 C C . LYS A 1 40 ? 7.581 3.207 -7.100 1.00 0.19 40 LYS A C 17
ATOM 19034 O O . LYS A 1 40 ? 7.146 4.359 -7.147 1.00 0.30 40 LYS A O 17
ATOM 19053 N N . ARG A 1 41 ? 8.717 2.885 -6.492 1.00 0.19 41 ARG A N 17
ATOM 19054 C CA . ARG A 1 41 ? 9.544 3.888 -5.832 1.00 0.28 41 ARG A CA 17
ATOM 19055 C C . ARG A 1 41 ? 10.016 4.932 -6.842 1.00 0.35 41 ARG A C 17
ATOM 19056 O O . ARG A 1 41 ? 9.769 4.801 -8.041 1.00 0.39 41 ARG A O 17
ATOM 19077 N N . ASP A 1 42 ? 10.696 5.964 -6.356 1.00 0.42 42 ASP A N 17
ATOM 19078 C CA . ASP A 1 42 ? 11.191 7.026 -7.227 1.00 0.51 42 ASP A CA 17
ATOM 19079 C C . ASP A 1 42 ? 12.083 6.477 -8.334 1.00 0.62 42 ASP A C 17
ATOM 19080 O O . ASP A 1 42 ? 11.915 6.820 -9.505 1.00 0.72 42 ASP A O 17
ATOM 19089 N N . SER A 1 43 ? 13.028 5.621 -7.962 1.00 0.64 43 SER A N 17
ATOM 19090 C CA . SER A 1 43 ? 13.951 5.049 -8.933 1.00 0.78 43 SER A CA 17
ATOM 19091 C C . SER A 1 43 ? 13.853 3.523 -8.977 1.00 0.55 43 SER A C 17
ATOM 19092 O O . SER A 1 43 ? 14.271 2.896 -9.951 1.00 0.65 43 SER A O 17
ATOM 19100 N N . ASP A 1 44 ? 13.300 2.934 -7.921 1.00 0.32 44 ASP A N 17
ATOM 19101 C CA . ASP A 1 44 ? 13.158 1.483 -7.840 1.00 0.28 44 ASP A CA 17
ATOM 19102 C C . ASP A 1 44 ? 11.723 1.094 -7.489 1.00 0.23 44 ASP A C 17
ATOM 19103 O O . ASP A 1 44 ? 10.777 1.796 -7.846 1.00 0.23 44 ASP A O 17
ATOM 19112 N N . GLU A 1 45 ? 11.567 -0.035 -6.801 1.00 0.21 45 GLU A N 17
ATOM 19113 C CA . GLU A 1 45 ? 10.248 -0.512 -6.400 1.00 0.18 45 GLU A CA 17
ATOM 19114 C C . GLU A 1 45 ? 10.340 -1.327 -5.111 1.00 0.18 45 GLU A C 17
ATOM 19115 O O . GLU A 1 45 ? 11.306 -2.060 -4.901 1.00 0.36 45 GLU A O 17
ATOM 19127 N N . VAL A 1 46 ? 9.330 -1.197 -4.251 1.00 0.14 46 VAL A N 17
ATOM 19128 C CA . VAL A 1 46 ? 9.313 -1.924 -2.984 1.00 0.14 46 VAL A CA 17
ATOM 19129 C C . VAL A 1 46 ? 7.964 -2.584 -2.721 1.00 0.14 46 VAL A C 17
ATOM 19130 O O . VAL A 1 46 ? 6.964 -2.256 -3.357 1.00 0.16 46 VAL A O 17
ATOM 19143 N N . LEU A 1 47 ? 7.951 -3.519 -1.772 1.00 0.13 47 LEU A N 17
ATOM 19144 C CA . LEU A 1 47 ? 6.739 -4.242 -1.420 1.00 0.15 47 LEU A CA 17
ATOM 19145 C C . LEU A 1 47 ? 6.446 -4.163 0.079 1.00 0.15 47 LEU A C 17
ATOM 19146 O O . LEU A 1 47 ? 7.296 -4.501 0.901 1.00 0.24 47 LEU A O 17
ATOM 19162 N N . VAL A 1 48 ? 5.233 -3.738 0.434 1.00 0.10 48 VAL A N 17
ATOM 19163 C CA . VAL A 1 48 ? 4.846 -3.628 1.840 1.00 0.11 48 VAL A CA 17
ATOM 19164 C C . VAL A 1 48 ? 3.505 -4.327 2.104 1.00 0.12 48 VAL A C 17
ATOM 19165 O O . VAL A 1 48 ? 2.537 -4.112 1.382 1.00 0.14 48 VAL A O 17
ATOM 19178 N N . PRO A 1 49 ? 3.424 -5.158 3.164 1.00 0.13 49 PRO A N 17
ATOM 19179 C CA . PRO A 1 49 ? 2.200 -5.902 3.504 1.00 0.15 49 PRO A CA 17
ATOM 19180 C C . PRO A 1 49 ? 0.972 -5.019 3.691 1.00 0.16 49 PRO A C 17
ATOM 19181 O O . PRO A 1 49 ? 0.971 -4.096 4.506 1.00 0.19 49 PRO A O 17
ATOM 19192 N N . PHE A 1 50 ? -0.073 -5.321 2.924 1.00 0.16 50 PHE A N 17
ATOM 19193 C CA . PHE A 1 50 ? -1.331 -4.591 3.006 1.00 0.19 50 PHE A CA 17
ATOM 19194 C C . PHE A 1 50 ? -2.239 -5.250 4.027 1.00 0.18 50 PHE A C 17
ATOM 19195 O O . PHE A 1 50 ? -2.707 -6.371 3.831 1.00 0.21 50 PHE A O 17
ATOM 19212 N N . VAL A 1 51 ? -2.482 -4.546 5.117 1.00 0.17 51 VAL A N 17
ATOM 19213 C CA . VAL A 1 51 ? -3.322 -5.058 6.184 1.00 0.18 51 VAL A CA 17
ATOM 19214 C C . VAL A 1 51 ? -4.197 -3.953 6.751 1.00 0.20 51 VAL A C 17
ATOM 19215 O O . VAL A 1 51 ? -3.743 -2.829 6.947 1.00 0.22 51 VAL A O 17
ATOM 19228 N N . ARG A 1 52 ? -5.455 -4.284 7.010 1.00 0.28 52 ARG A N 17
ATOM 19229 C CA . ARG A 1 52 ? -6.400 -3.322 7.561 1.00 0.32 52 ARG A CA 17
ATOM 19230 C C . ARG A 1 52 ? -5.884 -2.739 8.873 1.00 0.33 52 ARG A C 17
ATOM 19231 O O . ARG A 1 52 ? -6.422 -1.754 9.379 1.00 0.37 52 ARG A O 17
ATOM 19252 N N . ALA A 1 53 ? -4.838 -3.356 9.424 1.00 0.34 53 ALA A N 17
ATOM 19253 C CA . ALA A 1 53 ? -4.270 -2.907 10.690 1.00 0.45 53 ALA A CA 17
ATOM 19254 C C . ALA A 1 53 ? -3.199 -1.851 10.461 1.00 0.46 53 ALA A C 17
ATOM 19255 O O . ALA A 1 53 ? -3.053 -0.914 11.247 1.00 0.61 53 ALA A O 17
ATOM 19262 N N . ILE A 1 54 ? -2.451 -2.013 9.378 1.00 0.38 54 ILE A N 17
ATOM 19263 C CA . ILE A 1 54 ? -1.386 -1.085 9.030 1.00 0.46 54 ILE A CA 17
ATOM 19264 C C . ILE A 1 54 ? -1.934 0.101 8.237 1.00 0.38 54 ILE A C 17
ATOM 19265 O O . ILE A 1 54 ? -1.626 1.255 8.538 1.00 0.32 54 ILE A O 17
ATOM 19281 N N . VAL A 1 55 ? -2.740 -0.193 7.222 1.00 0.43 55 VAL A N 17
ATOM 19282 C CA . VAL A 1 55 ? -3.342 0.846 6.392 1.00 0.37 55 VAL A CA 17
ATOM 19283 C C . VAL A 1 55 ? -4.094 1.850 7.258 1.00 0.31 55 VAL A C 17
ATOM 19284 O O . VAL A 1 55 ? -4.958 1.474 8.050 1.00 0.37 55 VAL A O 17
ATOM 19297 N N . THR A 1 56 ? -3.760 3.129 7.107 1.00 0.23 56 THR A N 17
ATOM 19298 C CA . THR A 1 56 ? -4.401 4.177 7.894 1.00 0.21 56 THR A CA 17
ATOM 19299 C C . THR A 1 56 ? -5.484 4.900 7.105 1.00 0.22 56 THR A C 17
ATOM 19300 O O . THR A 1 56 ? -6.615 5.039 7.571 1.00 0.30 56 THR A O 17
ATOM 19311 N N . SER A 1 57 ? -5.135 5.357 5.907 1.00 0.23 57 SER A N 17
ATOM 19312 C CA . SER A 1 57 ? -6.079 6.078 5.069 1.00 0.28 57 SER A CA 17
ATOM 19313 C C . SER A 1 57 ? -6.186 5.448 3.688 1.00 0.22 57 SER A C 17
ATOM 19314 O O . SER A 1 57 ? -5.277 4.750 3.238 1.00 0.21 57 SER A O 17
ATOM 19322 N N . VAL A 1 58 ? -7.306 5.703 3.022 1.00 0.28 58 VAL A N 17
ATOM 19323 C CA . VAL A 1 58 ? -7.548 5.158 1.698 1.00 0.28 58 VAL A CA 17
ATOM 19324 C C . VAL A 1 58 ? -8.408 6.100 0.855 1.00 0.33 58 VAL A C 17
ATOM 19325 O O . VAL A 1 58 ? -9.605 6.252 1.094 1.00 0.65 58 VAL A O 17
ATOM 19338 N N . SER A 1 59 ? -7.778 6.742 -0.125 1.00 0.28 59 SER A N 17
ATOM 19339 C CA . SER A 1 59 ? -8.475 7.664 -1.015 1.00 0.31 59 SER A CA 17
ATOM 19340 C C . SER A 1 59 ? -9.063 6.910 -2.203 1.00 0.29 59 SER A C 17
ATOM 19341 O O . SER A 1 59 ? -8.330 6.384 -3.041 1.00 0.40 59 SER A O 17
ATOM 19349 N N . LEU A 1 60 ? -10.390 6.861 -2.268 1.00 0.28 60 LEU A N 17
ATOM 19350 C CA . LEU A 1 60 ? -11.077 6.147 -3.338 1.00 0.33 60 LEU A CA 17
ATOM 19351 C C . LEU A 1 60 ? -11.314 7.026 -4.557 1.00 0.30 60 LEU A C 17
ATOM 19352 O O . LEU A 1 60 ? -10.960 6.666 -5.681 1.00 0.36 60 LEU A O 17
ATOM 19368 N N . ASP A 1 61 ? -11.914 8.180 -4.321 1.00 0.29 61 ASP A N 17
ATOM 19369 C CA . ASP A 1 61 ? -12.237 9.121 -5.392 1.00 0.30 61 ASP A CA 17
ATOM 19370 C C . ASP A 1 61 ? -11.038 9.980 -5.781 1.00 0.26 61 ASP A C 17
ATOM 19371 O O . ASP A 1 61 ? -10.906 10.381 -6.938 1.00 0.27 61 ASP A O 17
ATOM 19380 N N . ASP A 1 62 ? -10.169 10.263 -4.819 1.00 0.25 62 ASP A N 17
ATOM 19381 C CA . ASP A 1 62 ? -8.995 11.087 -5.080 1.00 0.25 62 ASP A CA 17
ATOM 19382 C C . ASP A 1 62 ? -7.907 10.296 -5.798 1.00 0.22 62 ASP A C 17
ATOM 19383 O O . ASP A 1 62 ? -7.066 10.872 -6.488 1.00 0.30 62 ASP A O 17
ATOM 19392 N N . GLY A 1 63 ? -7.930 8.975 -5.640 1.00 0.17 63 GLY A N 17
ATOM 19393 C CA . GLY A 1 63 ? -6.938 8.135 -6.283 1.00 0.16 63 GLY A CA 17
ATOM 19394 C C . GLY A 1 63 ? -5.633 8.082 -5.509 1.00 0.15 63 GLY A C 17
ATOM 19395 O O . GLY A 1 63 ? -4.557 8.246 -6.085 1.00 0.17 63 GLY A O 17
ATOM 19399 N N . ILE A 1 64 ? -5.727 7.847 -4.203 1.00 0.13 64 ILE A N 17
ATOM 19400 C CA . ILE A 1 64 ? -4.546 7.793 -3.344 1.00 0.13 64 ILE A CA 17
ATOM 19401 C C . ILE A 1 64 ? -4.696 6.713 -2.263 1.00 0.13 64 ILE A C 17
ATOM 19402 O O . ILE A 1 64 ? -5.801 6.258 -1.975 1.00 0.15 64 ILE A O 17
ATOM 19418 N N . VAL A 1 65 ? -3.569 6.303 -1.684 1.00 0.14 65 VAL A N 17
ATOM 19419 C CA . VAL A 1 65 ? -3.557 5.295 -0.630 1.00 0.15 65 VAL A CA 17
ATOM 19420 C C . VAL A 1 65 ? -2.541 5.652 0.455 1.00 0.14 65 VAL A C 17
ATOM 19421 O O . VAL A 1 65 ? -1.526 6.294 0.185 1.00 0.17 65 VAL A O 17
ATOM 19434 N N . GLU A 1 66 ? -2.833 5.239 1.682 1.00 0.16 66 GLU A N 17
ATOM 19435 C CA . GLU A 1 66 ? -1.957 5.492 2.815 1.00 0.20 66 GLU A CA 17
ATOM 19436 C C . GLU A 1 66 ? -1.741 4.222 3.613 1.00 0.17 66 GLU A C 17
ATOM 19437 O O . GLU A 1 66 ? -2.581 3.323 3.618 1.00 0.22 66 GLU A O 17
ATOM 19449 N N . ILE A 1 67 ? -0.618 4.176 4.302 1.00 0.13 67 ILE A N 17
ATOM 19450 C CA . ILE A 1 67 ? -0.249 3.014 5.104 1.00 0.12 67 ILE A CA 17
ATOM 19451 C C . ILE A 1 67 ? 0.729 3.385 6.205 1.00 0.12 67 ILE A C 17
ATOM 19452 O O . ILE A 1 67 ? 1.175 4.524 6.302 1.00 0.13 67 ILE A O 17
ATOM 19468 N N . ASP A 1 68 ? 1.044 2.407 7.038 1.00 0.12 68 ASP A N 17
ATOM 19469 C CA . ASP A 1 68 ? 1.988 2.591 8.130 1.00 0.12 68 ASP A CA 17
ATOM 19470 C C . ASP A 1 68 ? 2.926 1.394 8.190 1.00 0.12 68 ASP A C 17
ATOM 19471 O O . ASP A 1 68 ? 2.740 0.485 9.000 1.00 0.17 68 ASP A O 17
ATOM 19480 N N . PRO A 1 69 ? 3.955 1.383 7.324 1.00 0.13 69 PRO A N 17
ATOM 19481 C CA . PRO A 1 69 ? 4.925 0.285 7.264 1.00 0.13 69 PRO A CA 17
ATOM 19482 C C . PRO A 1 69 ? 5.659 0.094 8.587 1.00 0.13 69 PRO A C 17
ATOM 19483 O O . PRO A 1 69 ? 6.127 1.064 9.183 1.00 0.15 69 PRO A O 17
ATOM 19494 N N . PRO A 1 70 ? 5.775 -1.157 9.074 1.00 0.14 70 PRO A N 17
ATOM 19495 C CA . PRO A 1 70 ? 6.468 -1.438 10.327 1.00 0.16 70 PRO A CA 17
ATOM 19496 C C . PRO A 1 70 ? 7.964 -1.181 10.193 1.00 0.16 70 PRO A C 17
ATOM 19497 O O . PRO A 1 70 ? 8.607 -1.720 9.295 1.00 0.16 70 PRO A O 17
ATOM 19508 N N . HIS A 1 71 ? 8.517 -0.378 11.094 1.00 0.18 71 HIS A N 17
ATOM 19509 C CA . HIS A 1 71 ? 9.939 -0.051 11.052 1.00 0.19 71 HIS A CA 17
ATOM 19510 C C . HIS A 1 71 ? 10.366 0.363 9.636 1.00 0.18 71 HIS A C 17
ATOM 19511 O O . HIS A 1 71 ? 9.839 1.329 9.083 1.00 0.19 71 HIS A O 17
ATOM 19526 N N . GLY A 1 72 ? 11.318 -0.370 9.053 1.00 0.18 72 GLY A N 17
ATOM 19527 C CA . GLY A 1 72 ? 11.793 -0.057 7.712 1.00 0.19 72 GLY A CA 17
ATOM 19528 C C . GLY A 1 72 ? 11.212 -0.972 6.644 1.00 0.17 72 GLY A C 17
ATOM 19529 O O . GLY A 1 72 ? 11.784 -1.115 5.563 1.00 0.19 72 GLY A O 17
ATOM 19533 N N . LEU A 1 73 ? 10.078 -1.592 6.948 1.00 0.15 73 LEU A N 17
ATOM 19534 C CA . LEU A 1 73 ? 9.426 -2.511 6.016 1.00 0.15 73 LEU A CA 17
ATOM 19535 C C . LEU A 1 73 ? 8.918 -1.804 4.758 1.00 0.15 73 LEU A C 17
ATOM 19536 O O . LEU A 1 73 ? 8.518 -2.458 3.793 1.00 0.15 73 LEU A O 17
ATOM 19552 N N . LEU A 1 74 ? 8.928 -0.475 4.763 1.00 0.15 74 LEU A N 17
ATOM 19553 C CA . LEU A 1 74 ? 8.473 0.295 3.603 1.00 0.16 74 LEU A CA 17
ATOM 19554 C C . LEU A 1 74 ? 9.265 -0.081 2.348 1.00 0.14 74 LEU A C 17
ATOM 19555 O O . LEU A 1 74 ? 9.050 0.488 1.277 1.00 0.16 74 LEU A O 17
ATOM 19571 N N . ASN A 1 75 ? 10.182 -1.037 2.488 1.00 0.14 75 ASN A N 17
ATOM 19572 C CA . ASN A 1 75 ? 10.995 -1.492 1.367 1.00 0.16 75 ASN A CA 17
ATOM 19573 C C . ASN A 1 75 ? 10.502 -2.852 0.871 1.00 0.34 75 ASN A C 17
ATOM 19574 O O . ASN A 1 75 ? 9.415 -3.286 1.238 1.00 0.93 75 ASN A O 17
ATOM 19585 N N . LEU A 1 76 ? 11.304 -3.515 0.036 1.00 0.28 76 LEU A N 17
ATOM 19586 C CA . LEU A 1 76 ? 10.941 -4.828 -0.506 1.00 0.24 76 LEU A CA 17
ATOM 19587 C C . LEU A 1 76 ? 10.453 -5.766 0.596 1.00 0.29 76 LEU A C 17
ATOM 19588 O O . LEU A 1 76 ? 10.701 -5.535 1.779 1.00 0.40 76 LEU A O 17
ATOM 19604 N N . GLU A 1 77 ? 9.761 -6.827 0.192 1.00 0.32 77 GLU A N 17
ATOM 19605 C CA . GLU A 1 77 ? 9.228 -7.806 1.133 1.00 0.39 77 GLU A CA 17
ATOM 19606 C C . GLU A 1 77 ? 10.320 -8.340 2.060 1.00 0.54 77 GLU A C 17
ATOM 19607 O O . GLU A 1 77 ? 11.119 -9.190 1.612 1.00 1.35 77 GLU A O 17
ATOM 19619 N N . MET A 1 1 ? -12.007 2.503 10.478 1.00 3.34 1 MET A N 18
ATOM 19620 C CA . MET A 1 1 ? -11.148 2.440 9.267 1.00 3.01 1 MET A CA 18
ATOM 19621 C C . MET A 1 1 ? -11.845 1.675 8.147 1.00 2.47 1 MET A C 18
ATOM 19622 O O . MET A 1 1 ? -12.730 0.855 8.399 1.00 2.58 1 MET A O 18
ATOM 19638 N N . ASP A 1 2 ? -11.442 1.949 6.910 1.00 2.29 2 ASP A N 18
ATOM 19639 C CA . ASP A 1 2 ? -12.033 1.291 5.750 1.00 1.82 2 ASP A CA 18
ATOM 19640 C C . ASP A 1 2 ? -11.060 0.292 5.131 1.00 1.56 2 ASP A C 18
ATOM 19641 O O . ASP A 1 2 ? -9.864 0.311 5.420 1.00 2.31 2 ASP A O 18
ATOM 19650 N N . THR A 1 3 ? -11.586 -0.581 4.275 1.00 1.03 3 THR A N 18
ATOM 19651 C CA . THR A 1 3 ? -10.773 -1.593 3.610 1.00 0.66 3 THR A CA 18
ATOM 19652 C C . THR A 1 3 ? -11.364 -1.958 2.250 1.00 0.47 3 THR A C 18
ATOM 19653 O O . THR A 1 3 ? -12.274 -2.783 2.163 1.00 0.75 3 THR A O 18
ATOM 19664 N N . TYR A 1 4 ? -10.847 -1.339 1.191 1.00 0.57 4 TYR A N 18
ATOM 19665 C CA . TYR A 1 4 ? -11.336 -1.606 -0.159 1.00 0.53 4 TYR A CA 18
ATOM 19666 C C . TYR A 1 4 ? -10.525 -2.702 -0.842 1.00 0.40 4 TYR A C 18
ATOM 19667 O O . TYR A 1 4 ? -9.487 -3.130 -0.336 1.00 0.37 4 TYR A O 18
ATOM 19685 N N . TYR A 1 5 ? -11.011 -3.148 -1.995 1.00 0.38 5 TYR A N 18
ATOM 19686 C CA . TYR A 1 5 ? -10.344 -4.198 -2.759 1.00 0.31 5 TYR A CA 18
ATOM 19687 C C . TYR A 1 5 ? -8.918 -3.792 -3.115 1.00 0.24 5 TYR A C 18
ATOM 19688 O O . TYR A 1 5 ? -8.633 -2.618 -3.342 1.00 0.25 5 TYR A O 18
ATOM 19706 N N . ASP A 1 6 ? -8.027 -4.777 -3.164 1.00 0.20 6 ASP A N 18
ATOM 19707 C CA . ASP A 1 6 ? -6.627 -4.529 -3.485 1.00 0.16 6 ASP A CA 18
ATOM 19708 C C . ASP A 1 6 ? -6.444 -4.307 -4.979 1.00 0.14 6 ASP A C 18
ATOM 19709 O O . ASP A 1 6 ? -5.780 -3.359 -5.395 1.00 0.13 6 ASP A O 18
ATOM 19718 N N . HIS A 1 7 ? -7.033 -5.192 -5.781 1.00 0.17 7 HIS A N 18
ATOM 19719 C CA . HIS A 1 7 ? -6.940 -5.088 -7.232 1.00 0.19 7 HIS A CA 18
ATOM 19720 C C . HIS A 1 7 ? -7.431 -3.722 -7.697 1.00 0.20 7 HIS A C 18
ATOM 19721 O O . HIS A 1 7 ? -7.186 -3.309 -8.830 1.00 0.23 7 HIS A O 18
ATOM 19736 N N . GLN A 1 8 ? -8.132 -3.033 -6.805 1.00 0.20 8 GLN A N 18
ATOM 19737 C CA . GLN A 1 8 ? -8.662 -1.713 -7.090 1.00 0.23 8 GLN A CA 18
ATOM 19738 C C . GLN A 1 8 ? -7.714 -0.635 -6.572 1.00 0.21 8 GLN A C 18
ATOM 19739 O O . GLN A 1 8 ? -7.589 0.438 -7.164 1.00 0.23 8 GLN A O 18
ATOM 19753 N N . LEU A 1 9 ? -7.047 -0.936 -5.462 1.00 0.18 9 LEU A N 18
ATOM 19754 C CA . LEU A 1 9 ? -6.115 -0.007 -4.847 1.00 0.17 9 LEU A CA 18
ATOM 19755 C C . LEU A 1 9 ? -4.842 0.118 -5.670 1.00 0.14 9 LEU A C 18
ATOM 19756 O O . LEU A 1 9 ? -4.130 1.116 -5.570 1.00 0.14 9 LEU A O 18
ATOM 19772 N N . VAL A 1 10 ? -4.549 -0.896 -6.477 1.00 0.12 10 VAL A N 18
ATOM 19773 C CA . VAL A 1 10 ? -3.368 -0.850 -7.325 1.00 0.11 10 VAL A CA 18
ATOM 19774 C C . VAL A 1 10 ? -3.504 0.286 -8.338 1.00 0.11 10 VAL A C 18
ATOM 19775 O O . VAL A 1 10 ? -4.515 0.401 -9.032 1.00 0.16 10 VAL A O 18
ATOM 19788 N N . GLY A 1 11 ? -2.474 1.118 -8.408 1.00 0.08 11 GLY A N 18
ATOM 19789 C CA . GLY A 1 11 ? -2.482 2.262 -9.306 1.00 0.08 11 GLY A CA 18
ATOM 19790 C C . GLY A 1 11 ? -2.712 3.571 -8.570 1.00 0.08 11 GLY A C 18
ATOM 19791 O O . GLY A 1 11 ? -2.772 4.636 -9.186 1.00 0.13 11 GLY A O 18
ATOM 19795 N N . LEU A 1 12 ? -2.842 3.489 -7.248 1.00 0.09 12 LEU A N 18
ATOM 19796 C CA . LEU A 1 12 ? -3.054 4.673 -6.418 1.00 0.09 12 LEU A CA 18
ATOM 19797 C C . LEU A 1 12 ? -1.735 5.144 -5.822 1.00 0.09 12 LEU A C 18
ATOM 19798 O O . LEU A 1 12 ? -0.760 4.399 -5.794 1.00 0.09 12 LEU A O 18
ATOM 19814 N N . MET A 1 13 ? -1.707 6.383 -5.345 1.00 0.09 13 MET A N 18
ATOM 19815 C CA . MET A 1 13 ? -0.497 6.929 -4.750 1.00 0.10 13 MET A CA 18
ATOM 19816 C C . MET A 1 13 ? -0.413 6.522 -3.285 1.00 0.10 13 MET A C 18
ATOM 19817 O O . MET A 1 13 ? -1.072 7.106 -2.432 1.00 0.12 13 MET A O 18
ATOM 19831 N N . VAL A 1 14 ? 0.431 5.542 -2.996 1.00 0.10 14 VAL A N 18
ATOM 19832 C CA . VAL A 1 14 ? 0.585 5.051 -1.634 1.00 0.12 14 VAL A CA 18
ATOM 19833 C C . VAL A 1 14 ? 1.643 5.838 -0.877 1.00 0.09 14 VAL A C 18
ATOM 19834 O O . VAL A 1 14 ? 2.636 6.277 -1.455 1.00 0.13 14 VAL A O 18
ATOM 19847 N N . GLN A 1 15 ? 1.407 6.039 0.414 1.00 0.09 15 GLN A N 18
ATOM 19848 C CA . GLN A 1 15 ? 2.359 6.756 1.256 1.00 0.10 15 GLN A CA 18
ATOM 19849 C C . GLN A 1 15 ? 2.226 6.299 2.698 1.00 0.11 15 GLN A C 18
ATOM 19850 O O . GLN A 1 15 ? 1.260 5.629 3.053 1.00 0.18 15 GLN A O 18
ATOM 19864 N N . THR A 1 16 ? 3.195 6.661 3.526 1.00 0.10 16 THR A N 18
ATOM 19865 C CA . THR A 1 16 ? 3.161 6.286 4.929 1.00 0.11 16 THR A CA 18
ATOM 19866 C C . THR A 1 16 ? 2.433 7.343 5.746 1.00 0.13 16 THR A C 18
ATOM 19867 O O . THR A 1 16 ? 2.307 8.490 5.321 1.00 0.14 16 THR A O 18
ATOM 19878 N N . ALA A 1 17 ? 1.952 6.949 6.916 1.00 0.16 17 ALA A N 18
ATOM 19879 C CA . ALA A 1 17 ? 1.241 7.866 7.794 1.00 0.20 17 ALA A CA 18
ATOM 19880 C C . ALA A 1 17 ? 2.140 9.029 8.196 1.00 0.19 17 ALA A C 18
ATOM 19881 O O . ALA A 1 17 ? 1.667 10.144 8.424 1.00 0.22 17 ALA A O 18
ATOM 19888 N N . THR A 1 18 ? 3.439 8.760 8.282 1.00 0.19 18 THR A N 18
ATOM 19889 C CA . THR A 1 18 ? 4.410 9.782 8.653 1.00 0.21 18 THR A CA 18
ATOM 19890 C C . THR A 1 18 ? 4.520 10.844 7.567 1.00 0.21 18 THR A C 18
ATOM 19891 O O . THR A 1 18 ? 4.986 11.956 7.816 1.00 0.25 18 THR A O 18
ATOM 19902 N N . GLY A 1 19 ? 4.085 10.492 6.358 1.00 0.17 19 GLY A N 18
ATOM 19903 C CA . GLY A 1 19 ? 4.137 11.430 5.252 1.00 0.19 19 GLY A CA 18
ATOM 19904 C C . GLY A 1 19 ? 5.187 11.077 4.215 1.00 0.17 19 GLY A C 18
ATOM 19905 O O . GLY A 1 19 ? 5.641 11.948 3.473 1.00 0.20 19 GLY A O 18
ATOM 19909 N N . GLU A 1 20 ? 5.579 9.806 4.157 1.00 0.13 20 GLU A N 18
ATOM 19910 C CA . GLU A 1 20 ? 6.582 9.372 3.191 1.00 0.12 20 GLU A CA 18
ATOM 19911 C C . GLU A 1 20 ? 5.927 8.906 1.898 1.00 0.10 20 GLU A C 18
ATOM 19912 O O . GLU A 1 20 ? 5.200 7.915 1.880 1.00 0.11 20 GLU A O 18
ATOM 19924 N N . GLY A 1 21 ? 6.196 9.625 0.812 1.00 0.10 21 GLY A N 18
ATOM 19925 C CA . GLY A 1 21 ? 5.624 9.266 -0.471 1.00 0.11 21 GLY A CA 18
ATOM 19926 C C . GLY A 1 21 ? 6.384 8.141 -1.138 1.00 0.10 21 GLY A C 18
ATOM 19927 O O . GLY A 1 21 ? 7.325 8.382 -1.896 1.00 0.13 21 GLY A O 18
ATOM 19931 N N . VAL A 1 22 ? 5.977 6.905 -0.859 1.00 0.10 22 VAL A N 18
ATOM 19932 C CA . VAL A 1 22 ? 6.636 5.742 -1.435 1.00 0.11 22 VAL A CA 18
ATOM 19933 C C . VAL A 1 22 ? 6.469 5.710 -2.952 1.00 0.11 22 VAL A C 18
ATOM 19934 O O . VAL A 1 22 ? 7.369 5.278 -3.674 1.00 0.12 22 VAL A O 18
ATOM 19947 N N . GLY A 1 23 ? 5.314 6.168 -3.432 1.00 0.10 23 GLY A N 18
ATOM 19948 C CA . GLY A 1 23 ? 5.062 6.191 -4.862 1.00 0.11 23 GLY A CA 18
ATOM 19949 C C . GLY A 1 23 ? 3.659 5.734 -5.211 1.00 0.10 23 GLY A C 18
ATOM 19950 O O . GLY A 1 23 ? 2.756 5.791 -4.378 1.00 0.12 23 GLY A O 18
ATOM 19954 N N . VAL A 1 24 ? 3.479 5.279 -6.447 1.00 0.09 24 VAL A N 18
ATOM 19955 C CA . VAL A 1 24 ? 2.184 4.788 -6.902 1.00 0.09 24 VAL A CA 18
ATOM 19956 C C . VAL A 1 24 ? 2.207 3.274 -6.978 1.00 0.09 24 VAL A C 18
ATOM 19957 O O . VAL A 1 24 ? 3.046 2.692 -7.666 1.00 0.10 24 VAL A O 18
ATOM 19970 N N . VAL A 1 25 ? 1.288 2.636 -6.274 1.00 0.08 25 VAL A N 18
ATOM 19971 C CA . VAL A 1 25 ? 1.230 1.187 -6.272 1.00 0.08 25 VAL A CA 18
ATOM 19972 C C . VAL A 1 25 ? 0.837 0.685 -7.652 1.00 0.08 25 VAL A C 18
ATOM 19973 O O . VAL A 1 25 ? 0.068 1.334 -8.352 1.00 0.08 25 VAL A O 18
ATOM 19986 N N . THR A 1 26 ? 1.397 -0.443 -8.060 1.00 0.09 26 THR A N 18
ATOM 19987 C CA . THR A 1 26 ? 1.091 -1.001 -9.365 1.00 0.10 26 THR A CA 18
ATOM 19988 C C . THR A 1 26 ? 0.462 -2.380 -9.253 1.00 0.10 26 THR A C 18
ATOM 19989 O O . THR A 1 26 ? -0.056 -2.906 -10.237 1.00 0.12 26 THR A O 18
ATOM 20000 N N . GLU A 1 27 ? 0.521 -2.972 -8.061 1.00 0.10 27 GLU A N 18
ATOM 20001 C CA . GLU A 1 27 ? -0.047 -4.290 -7.847 1.00 0.12 27 GLU A CA 18
ATOM 20002 C C . GLU A 1 27 ? 0.112 -4.759 -6.406 1.00 0.11 27 GLU A C 18
ATOM 20003 O O . GLU A 1 27 ? 0.994 -4.298 -5.684 1.00 0.11 27 GLU A O 18
ATOM 20015 N N . VAL A 1 28 ? -0.758 -5.677 -5.999 1.00 0.13 28 VAL A N 18
ATOM 20016 C CA . VAL A 1 28 ? -0.694 -6.260 -4.664 1.00 0.13 28 VAL A CA 18
ATOM 20017 C C . VAL A 1 28 ? -0.311 -7.740 -4.777 1.00 0.13 28 VAL A C 18
ATOM 20018 O O . VAL A 1 28 ? -0.740 -8.419 -5.711 1.00 0.16 28 VAL A O 18
ATOM 20031 N N . VAL A 1 29 ? 0.501 -8.242 -3.848 1.00 0.11 29 VAL A N 18
ATOM 20032 C CA . VAL A 1 29 ? 0.914 -9.646 -3.898 1.00 0.12 29 VAL A CA 18
ATOM 20033 C C . VAL A 1 29 ? 0.140 -10.498 -2.906 1.00 0.13 29 VAL A C 18
ATOM 20034 O O . VAL A 1 29 ? 0.257 -10.316 -1.700 1.00 0.13 29 VAL A O 18
ATOM 20047 N N . HIS A 1 30 ? -0.636 -11.442 -3.424 1.00 0.15 30 HIS A N 18
ATOM 20048 C CA . HIS A 1 30 ? -1.420 -12.330 -2.576 1.00 0.17 30 HIS A CA 18
ATOM 20049 C C . HIS A 1 30 ? -0.498 -13.265 -1.800 1.00 0.16 30 HIS A C 18
ATOM 20050 O O . HIS A 1 30 ? -0.010 -14.261 -2.335 1.00 0.18 30 HIS A O 18
ATOM 20065 N N . THR A 1 31 ? -0.259 -12.935 -0.535 1.00 0.17 31 THR A N 18
ATOM 20066 C CA . THR A 1 31 ? 0.615 -13.737 0.307 1.00 0.20 31 THR A CA 18
ATOM 20067 C C . THR A 1 31 ? -0.172 -14.811 1.049 1.00 0.23 31 THR A C 18
ATOM 20068 O O . THR A 1 31 ? -1.379 -14.958 0.852 1.00 0.23 31 THR A O 18
ATOM 20079 N N . ALA A 1 32 ? 0.516 -15.557 1.902 1.00 0.27 32 ALA A N 18
ATOM 20080 C CA . ALA A 1 32 ? -0.118 -16.617 2.674 1.00 0.31 32 ALA A CA 18
ATOM 20081 C C . ALA A 1 32 ? -1.025 -16.047 3.758 1.00 0.34 32 ALA A C 18
ATOM 20082 O O . ALA A 1 32 ? -2.121 -16.557 3.998 1.00 0.37 32 ALA A O 18
ATOM 20089 N N . ALA A 1 33 ? -0.562 -14.983 4.408 1.00 0.34 33 ALA A N 18
ATOM 20090 C CA . ALA A 1 33 ? -1.325 -14.350 5.476 1.00 0.39 33 ALA A CA 18
ATOM 20091 C C . ALA A 1 33 ? -2.322 -13.338 4.927 1.00 0.37 33 ALA A C 18
ATOM 20092 O O . ALA A 1 33 ? -3.410 -13.161 5.476 1.00 0.40 33 ALA A O 18
ATOM 20099 N N . GLY A 1 34 ? -1.943 -12.680 3.838 1.00 0.32 34 GLY A N 18
ATOM 20100 C CA . GLY A 1 34 ? -2.812 -11.690 3.230 1.00 0.32 34 GLY A CA 18
ATOM 20101 C C . GLY A 1 34 ? -2.330 -11.234 1.866 1.00 0.26 34 GLY A C 18
ATOM 20102 O O . GLY A 1 34 ? -2.386 -11.989 0.897 1.00 0.21 34 GLY A O 18
ATOM 20106 N N . GLU A 1 35 ? -1.852 -9.993 1.796 1.00 0.27 35 GLU A N 18
ATOM 20107 C CA . GLU A 1 35 ? -1.366 -9.422 0.545 1.00 0.22 35 GLU A CA 18
ATOM 20108 C C . GLU A 1 35 ? -0.242 -8.417 0.787 1.00 0.19 35 GLU A C 18
ATOM 20109 O O . GLU A 1 35 ? -0.004 -7.996 1.918 1.00 0.22 35 GLU A O 18
ATOM 20121 N N . LEU A 1 36 ? 0.450 -8.046 -0.289 1.00 0.15 36 LEU A N 18
ATOM 20122 C CA . LEU A 1 36 ? 1.553 -7.091 -0.216 1.00 0.14 36 LEU A CA 18
ATOM 20123 C C . LEU A 1 36 ? 1.248 -5.853 -1.048 1.00 0.12 36 LEU A C 18
ATOM 20124 O O . LEU A 1 36 ? 0.269 -5.818 -1.790 1.00 0.11 36 LEU A O 18
ATOM 20140 N N . LEU A 1 37 ? 2.096 -4.839 -0.923 1.00 0.12 37 LEU A N 18
ATOM 20141 C CA . LEU A 1 37 ? 1.917 -3.603 -1.669 1.00 0.12 37 LEU A CA 18
ATOM 20142 C C . LEU A 1 37 ? 3.120 -3.314 -2.556 1.00 0.11 37 LEU A C 18
ATOM 20143 O O . LEU A 1 37 ? 4.144 -2.823 -2.082 1.00 0.12 37 LEU A O 18
ATOM 20159 N N . ALA A 1 38 ? 2.988 -3.605 -3.846 1.00 0.10 38 ALA A N 18
ATOM 20160 C CA . ALA A 1 38 ? 4.062 -3.345 -4.791 1.00 0.10 38 ALA A CA 18
ATOM 20161 C C . ALA A 1 38 ? 3.945 -1.919 -5.306 1.00 0.10 38 ALA A C 18
ATOM 20162 O O . ALA A 1 38 ? 3.147 -1.639 -6.197 1.00 0.11 38 ALA A O 18
ATOM 20169 N N . VAL A 1 39 ? 4.746 -1.023 -4.747 1.00 0.11 39 VAL A N 18
ATOM 20170 C CA . VAL A 1 39 ? 4.703 0.377 -5.140 1.00 0.12 39 VAL A CA 18
ATOM 20171 C C . VAL A 1 39 ? 5.945 0.776 -5.927 1.00 0.12 39 VAL A C 18
ATOM 20172 O O . VAL A 1 39 ? 7.057 0.352 -5.616 1.00 0.17 39 VAL A O 18
ATOM 20185 N N . LYS A 1 40 ? 5.740 1.598 -6.950 1.00 0.11 40 LYS A N 18
ATOM 20186 C CA . LYS A 1 40 ? 6.832 2.059 -7.794 1.00 0.15 40 LYS A CA 18
ATOM 20187 C C . LYS A 1 40 ? 7.572 3.225 -7.155 1.00 0.19 40 LYS A C 18
ATOM 20188 O O . LYS A 1 40 ? 7.135 4.373 -7.237 1.00 0.30 40 LYS A O 18
ATOM 20207 N N . ARG A 1 41 ? 8.698 2.920 -6.517 1.00 0.19 41 ARG A N 18
ATOM 20208 C CA . ARG A 1 41 ? 9.509 3.939 -5.865 1.00 0.28 41 ARG A CA 18
ATOM 20209 C C . ARG A 1 41 ? 10.020 4.955 -6.878 1.00 0.35 41 ARG A C 18
ATOM 20210 O O . ARG A 1 41 ? 9.798 4.811 -8.080 1.00 0.39 41 ARG A O 18
ATOM 20231 N N . ASP A 1 42 ? 10.703 5.977 -6.387 1.00 0.42 42 ASP A N 18
ATOM 20232 C CA . ASP A 1 42 ? 11.240 7.022 -7.251 1.00 0.51 42 ASP A CA 18
ATOM 20233 C C . ASP A 1 42 ? 12.124 6.446 -8.350 1.00 0.62 42 ASP A C 18
ATOM 20234 O O . ASP A 1 42 ? 11.973 6.791 -9.523 1.00 0.72 42 ASP A O 18
ATOM 20243 N N . SER A 1 43 ? 13.041 5.563 -7.969 1.00 0.64 43 SER A N 18
ATOM 20244 C CA . SER A 1 43 ? 13.953 4.961 -8.932 1.00 0.78 43 SER A CA 18
ATOM 20245 C C . SER A 1 43 ? 13.849 3.437 -8.941 1.00 0.55 43 SER A C 18
ATOM 20246 O O . SER A 1 43 ? 14.420 2.776 -9.809 1.00 0.65 43 SER A O 18
ATOM 20254 N N . ASP A 1 44 ? 13.121 2.882 -7.976 1.00 0.32 44 ASP A N 18
ATOM 20255 C CA . ASP A 1 44 ? 12.963 1.431 -7.881 1.00 0.28 44 ASP A CA 18
ATOM 20256 C C . ASP A 1 44 ? 11.529 1.049 -7.519 1.00 0.23 44 ASP A C 18
ATOM 20257 O O . ASP A 1 44 ? 10.584 1.765 -7.847 1.00 0.23 44 ASP A O 18
ATOM 20266 N N . GLU A 1 45 ? 11.377 -0.095 -6.854 1.00 0.21 45 GLU A N 18
ATOM 20267 C CA . GLU A 1 45 ? 10.065 -0.585 -6.441 1.00 0.18 45 GLU A CA 18
ATOM 20268 C C . GLU A 1 45 ? 10.187 -1.398 -5.153 1.00 0.18 45 GLU A C 18
ATOM 20269 O O . GLU A 1 45 ? 11.182 -2.091 -4.943 1.00 0.36 45 GLU A O 18
ATOM 20281 N N . VAL A 1 46 ? 9.173 -1.314 -4.293 1.00 0.14 46 VAL A N 18
ATOM 20282 C CA . VAL A 1 46 ? 9.194 -2.043 -3.028 1.00 0.14 46 VAL A CA 18
ATOM 20283 C C . VAL A 1 46 ? 7.868 -2.734 -2.736 1.00 0.14 46 VAL A C 18
ATOM 20284 O O . VAL A 1 46 ? 6.855 -2.465 -3.381 1.00 0.16 46 VAL A O 18
ATOM 20297 N N . LEU A 1 47 ? 7.893 -3.630 -1.752 1.00 0.13 47 LEU A N 18
ATOM 20298 C CA . LEU A 1 47 ? 6.713 -4.385 -1.359 1.00 0.15 47 LEU A CA 18
ATOM 20299 C C . LEU A 1 47 ? 6.435 -4.269 0.140 1.00 0.15 47 LEU A C 18
ATOM 20300 O O . LEU A 1 47 ? 7.296 -4.586 0.960 1.00 0.24 47 LEU A O 18
ATOM 20316 N N . VAL A 1 48 ? 5.229 -3.832 0.500 1.00 0.10 48 VAL A N 18
ATOM 20317 C CA . VAL A 1 48 ? 4.860 -3.707 1.908 1.00 0.11 48 VAL A CA 18
ATOM 20318 C C . VAL A 1 48 ? 3.533 -4.418 2.193 1.00 0.12 48 VAL A C 18
ATOM 20319 O O . VAL A 1 48 ? 2.553 -4.218 1.480 1.00 0.14 48 VAL A O 18
ATOM 20332 N N . PRO A 1 49 ? 3.475 -5.244 3.256 1.00 0.13 49 PRO A N 18
ATOM 20333 C CA . PRO A 1 49 ? 2.264 -5.997 3.611 1.00 0.15 49 PRO A CA 18
ATOM 20334 C C . PRO A 1 49 ? 1.031 -5.122 3.785 1.00 0.16 49 PRO A C 18
ATOM 20335 O O . PRO A 1 49 ? 1.004 -4.221 4.624 1.00 0.19 49 PRO A O 18
ATOM 20346 N N . PHE A 1 50 ? 0.010 -5.400 2.978 1.00 0.16 50 PHE A N 18
ATOM 20347 C CA . PHE A 1 50 ? -1.247 -4.666 3.044 1.00 0.19 50 PHE A CA 18
ATOM 20348 C C . PHE A 1 50 ? -2.179 -5.326 4.044 1.00 0.18 50 PHE A C 18
ATOM 20349 O O . PHE A 1 50 ? -2.573 -6.480 3.877 1.00 0.21 50 PHE A O 18
ATOM 20366 N N . VAL A 1 51 ? -2.524 -4.586 5.082 1.00 0.17 51 VAL A N 18
ATOM 20367 C CA . VAL A 1 51 ? -3.405 -5.089 6.116 1.00 0.18 51 VAL A CA 18
ATOM 20368 C C . VAL A 1 51 ? -4.398 -4.011 6.522 1.00 0.20 51 VAL A C 18
ATOM 20369 O O . VAL A 1 51 ? -4.032 -2.846 6.666 1.00 0.22 51 VAL A O 18
ATOM 20382 N N . ARG A 1 52 ? -5.653 -4.404 6.701 1.00 0.28 52 ARG A N 18
ATOM 20383 C CA . ARG A 1 52 ? -6.697 -3.460 7.084 1.00 0.32 52 ARG A CA 18
ATOM 20384 C C . ARG A 1 52 ? -6.314 -2.733 8.368 1.00 0.33 52 ARG A C 18
ATOM 20385 O O . ARG A 1 52 ? -6.915 -1.721 8.726 1.00 0.37 52 ARG A O 18
ATOM 20406 N N . ALA A 1 53 ? -5.308 -3.265 9.059 1.00 0.34 53 ALA A N 18
ATOM 20407 C CA . ALA A 1 53 ? -4.839 -2.679 10.308 1.00 0.45 53 ALA A CA 18
ATOM 20408 C C . ALA A 1 53 ? -3.738 -1.658 10.051 1.00 0.46 53 ALA A C 18
ATOM 20409 O O . ALA A 1 53 ? -3.737 -0.567 10.622 1.00 0.61 53 ALA A O 18
ATOM 20416 N N . ILE A 1 54 ? -2.800 -2.029 9.186 1.00 0.38 54 ILE A N 18
ATOM 20417 C CA . ILE A 1 54 ? -1.678 -1.166 8.845 1.00 0.46 54 ILE A CA 18
ATOM 20418 C C . ILE A 1 54 ? -2.138 0.052 8.043 1.00 0.38 54 ILE A C 18
ATOM 20419 O O . ILE A 1 54 ? -1.527 1.119 8.115 1.00 0.32 54 ILE A O 18
ATOM 20435 N N . VAL A 1 55 ? -3.215 -0.113 7.283 1.00 0.43 55 VAL A N 18
ATOM 20436 C CA . VAL A 1 55 ? -3.753 0.976 6.478 1.00 0.37 55 VAL A CA 18
ATOM 20437 C C . VAL A 1 55 ? -4.327 2.071 7.372 1.00 0.31 55 VAL A C 18
ATOM 20438 O O . VAL A 1 55 ? -5.138 1.801 8.258 1.00 0.37 55 VAL A O 18
ATOM 20451 N N . THR A 1 56 ? -3.900 3.305 7.134 1.00 0.23 56 THR A N 18
ATOM 20452 C CA . THR A 1 56 ? -4.364 4.442 7.919 1.00 0.21 56 THR A CA 18
ATOM 20453 C C . THR A 1 56 ? -5.476 5.195 7.207 1.00 0.22 56 THR A C 18
ATOM 20454 O O . THR A 1 56 ? -6.506 5.513 7.800 1.00 0.30 56 THR A O 18
ATOM 20465 N N . SER A 1 57 ? -5.260 5.475 5.929 1.00 0.23 57 SER A N 18
ATOM 20466 C CA . SER A 1 57 ? -6.230 6.207 5.130 1.00 0.28 57 SER A CA 18
ATOM 20467 C C . SER A 1 57 ? -6.312 5.639 3.717 1.00 0.22 57 SER A C 18
ATOM 20468 O O . SER A 1 57 ? -5.330 5.123 3.188 1.00 0.21 57 SER A O 18
ATOM 20476 N N . VAL A 1 58 ? -7.493 5.736 3.112 1.00 0.28 58 VAL A N 18
ATOM 20477 C CA . VAL A 1 58 ? -7.700 5.226 1.765 1.00 0.28 58 VAL A CA 18
ATOM 20478 C C . VAL A 1 58 ? -8.607 6.146 0.947 1.00 0.33 58 VAL A C 18
ATOM 20479 O O . VAL A 1 58 ? -9.818 6.199 1.161 1.00 0.65 58 VAL A O 18
ATOM 20492 N N . SER A 1 59 ? -8.007 6.876 0.012 1.00 0.28 59 SER A N 18
ATOM 20493 C CA . SER A 1 59 ? -8.756 7.784 -0.849 1.00 0.31 59 SER A CA 18
ATOM 20494 C C . SER A 1 59 ? -9.153 7.076 -2.139 1.00 0.29 59 SER A C 18
ATOM 20495 O O . SER A 1 59 ? -8.297 6.691 -2.936 1.00 0.40 59 SER A O 18
ATOM 20503 N N . LEU A 1 60 ? -10.455 6.905 -2.340 1.00 0.28 60 LEU A N 18
ATOM 20504 C CA . LEU A 1 60 ? -10.961 6.218 -3.522 1.00 0.33 60 LEU A CA 18
ATOM 20505 C C . LEU A 1 60 ? -11.168 7.178 -4.685 1.00 0.30 60 LEU A C 18
ATOM 20506 O O . LEU A 1 60 ? -10.678 6.955 -5.791 1.00 0.36 60 LEU A O 18
ATOM 20522 N N . ASP A 1 61 ? -11.901 8.247 -4.414 1.00 0.29 61 ASP A N 18
ATOM 20523 C CA . ASP A 1 61 ? -12.206 9.255 -5.425 1.00 0.30 61 ASP A CA 18
ATOM 20524 C C . ASP A 1 61 ? -10.968 10.057 -5.812 1.00 0.26 61 ASP A C 18
ATOM 20525 O O . ASP A 1 61 ? -10.797 10.423 -6.976 1.00 0.27 61 ASP A O 18
ATOM 20534 N N . ASP A 1 62 ? -10.108 10.330 -4.838 1.00 0.25 62 ASP A N 18
ATOM 20535 C CA . ASP A 1 62 ? -8.896 11.095 -5.082 1.00 0.25 62 ASP A CA 18
ATOM 20536 C C . ASP A 1 62 ? -7.826 10.238 -5.750 1.00 0.22 62 ASP A C 18
ATOM 20537 O O . ASP A 1 62 ? -6.918 10.758 -6.399 1.00 0.30 62 ASP A O 18
ATOM 20546 N N . GLY A 1 63 ? -7.938 8.922 -5.588 1.00 0.17 63 GLY A N 18
ATOM 20547 C CA . GLY A 1 63 ? -6.973 8.020 -6.180 1.00 0.16 63 GLY A CA 18
ATOM 20548 C C . GLY A 1 63 ? -5.660 8.002 -5.421 1.00 0.15 63 GLY A C 18
ATOM 20549 O O . GLY A 1 63 ? -4.592 8.138 -6.016 1.00 0.17 63 GLY A O 18
ATOM 20553 N N . ILE A 1 64 ? -5.740 7.823 -4.104 1.00 0.13 64 ILE A N 18
ATOM 20554 C CA . ILE A 1 64 ? -4.548 7.807 -3.258 1.00 0.13 64 ILE A CA 18
ATOM 20555 C C . ILE A 1 64 ? -4.690 6.802 -2.110 1.00 0.13 64 ILE A C 18
ATOM 20556 O O . ILE A 1 64 ? -5.801 6.428 -1.734 1.00 0.15 64 ILE A O 18
ATOM 20572 N N . VAL A 1 65 ? -3.554 6.365 -1.561 1.00 0.14 65 VAL A N 18
ATOM 20573 C CA . VAL A 1 65 ? -3.544 5.407 -0.459 1.00 0.15 65 VAL A CA 18
ATOM 20574 C C . VAL A 1 65 ? -2.545 5.805 0.633 1.00 0.14 65 VAL A C 18
ATOM 20575 O O . VAL A 1 65 ? -1.524 6.439 0.365 1.00 0.17 65 VAL A O 18
ATOM 20588 N N . GLU A 1 66 ? -2.869 5.421 1.863 1.00 0.16 66 GLU A N 18
ATOM 20589 C CA . GLU A 1 66 ? -2.046 5.692 3.030 1.00 0.20 66 GLU A CA 18
ATOM 20590 C C . GLU A 1 66 ? -1.804 4.395 3.796 1.00 0.17 66 GLU A C 18
ATOM 20591 O O . GLU A 1 66 ? -2.687 3.541 3.874 1.00 0.22 66 GLU A O 18
ATOM 20603 N N . ILE A 1 67 ? -0.613 4.249 4.364 1.00 0.13 67 ILE A N 18
ATOM 20604 C CA . ILE A 1 67 ? -0.265 3.047 5.115 1.00 0.12 67 ILE A CA 18
ATOM 20605 C C . ILE A 1 67 ? 0.720 3.362 6.230 1.00 0.12 67 ILE A C 18
ATOM 20606 O O . ILE A 1 67 ? 1.183 4.491 6.365 1.00 0.13 67 ILE A O 18
ATOM 20622 N N . ASP A 1 68 ? 1.023 2.353 7.036 1.00 0.12 68 ASP A N 18
ATOM 20623 C CA . ASP A 1 68 ? 1.965 2.505 8.136 1.00 0.12 68 ASP A CA 18
ATOM 20624 C C . ASP A 1 68 ? 2.901 1.307 8.187 1.00 0.12 68 ASP A C 18
ATOM 20625 O O . ASP A 1 68 ? 2.718 0.398 8.999 1.00 0.17 68 ASP A O 18
ATOM 20634 N N . PRO A 1 69 ? 3.928 1.294 7.322 1.00 0.13 69 PRO A N 18
ATOM 20635 C CA . PRO A 1 69 ? 4.896 0.195 7.261 1.00 0.13 69 PRO A CA 18
ATOM 20636 C C . PRO A 1 69 ? 5.623 0.002 8.588 1.00 0.13 69 PRO A C 18
ATOM 20637 O O . PRO A 1 69 ? 6.089 0.972 9.186 1.00 0.15 69 PRO A O 18
ATOM 20648 N N . PRO A 1 70 ? 5.738 -1.248 9.074 1.00 0.14 70 PRO A N 18
ATOM 20649 C CA . PRO A 1 70 ? 6.424 -1.529 10.333 1.00 0.16 70 PRO A CA 18
ATOM 20650 C C . PRO A 1 70 ? 7.917 -1.255 10.212 1.00 0.16 70 PRO A C 18
ATOM 20651 O O . PRO A 1 70 ? 8.571 -1.776 9.313 1.00 0.16 70 PRO A O 18
ATOM 20662 N N . HIS A 1 71 ? 8.456 -0.457 11.125 1.00 0.18 71 HIS A N 18
ATOM 20663 C CA . HIS A 1 71 ? 9.874 -0.114 11.091 1.00 0.19 71 HIS A CA 18
ATOM 20664 C C . HIS A 1 71 ? 10.276 0.371 9.691 1.00 0.18 71 HIS A C 18
ATOM 20665 O O . HIS A 1 71 ? 9.702 1.331 9.176 1.00 0.19 71 HIS A O 18
ATOM 20680 N N . GLY A 1 72 ? 11.260 -0.292 9.081 1.00 0.18 72 GLY A N 18
ATOM 20681 C CA . GLY A 1 72 ? 11.704 0.088 7.750 1.00 0.19 72 GLY A CA 18
ATOM 20682 C C . GLY A 1 72 ? 11.153 -0.826 6.668 1.00 0.17 72 GLY A C 18
ATOM 20683 O O . GLY A 1 72 ? 11.708 -0.909 5.572 1.00 0.19 72 GLY A O 18
ATOM 20687 N N . LEU A 1 73 ? 10.059 -1.513 6.979 1.00 0.15 73 LEU A N 18
ATOM 20688 C CA . LEU A 1 73 ? 9.434 -2.445 6.042 1.00 0.15 73 LEU A CA 18
ATOM 20689 C C . LEU A 1 73 ? 8.887 -1.744 4.797 1.00 0.15 73 LEU A C 18
ATOM 20690 O O . LEU A 1 73 ? 8.504 -2.405 3.830 1.00 0.15 73 LEU A O 18
ATOM 20706 N N . LEU A 1 74 ? 8.843 -0.414 4.813 1.00 0.15 74 LEU A N 18
ATOM 20707 C CA . LEU A 1 74 ? 8.344 0.341 3.661 1.00 0.16 74 LEU A CA 18
ATOM 20708 C C . LEU A 1 74 ? 9.124 -0.012 2.392 1.00 0.14 74 LEU A C 18
ATOM 20709 O O . LEU A 1 74 ? 8.845 0.518 1.316 1.00 0.16 74 LEU A O 18
ATOM 20725 N N . ASN A 1 75 ? 10.101 -0.907 2.526 1.00 0.14 75 ASN A N 18
ATOM 20726 C CA . ASN A 1 75 ? 10.912 -1.333 1.391 1.00 0.16 75 ASN A CA 18
ATOM 20727 C C . ASN A 1 75 ? 10.410 -2.669 0.850 1.00 0.34 75 ASN A C 18
ATOM 20728 O O . ASN A 1 75 ? 9.276 -3.063 1.117 1.00 0.93 75 ASN A O 18
ATOM 20739 N N . LEU A 1 76 ? 11.254 -3.351 0.079 1.00 0.28 76 LEU A N 18
ATOM 20740 C CA . LEU A 1 76 ? 10.900 -4.645 -0.509 1.00 0.24 76 LEU A CA 18
ATOM 20741 C C . LEU A 1 76 ? 10.411 -5.625 0.557 1.00 0.29 76 LEU A C 18
ATOM 20742 O O . LEU A 1 76 ? 10.382 -5.308 1.746 1.00 0.40 76 LEU A O 18
ATOM 20758 N N . GLU A 1 77 ? 10.038 -6.824 0.119 1.00 0.32 77 GLU A N 18
ATOM 20759 C CA . GLU A 1 77 ? 9.546 -7.847 1.019 1.00 0.39 77 GLU A CA 18
ATOM 20760 C C . GLU A 1 77 ? 10.705 -8.652 1.604 1.00 0.54 77 GLU A C 18
ATOM 20761 O O . GLU A 1 77 ? 11.353 -9.399 0.840 1.00 1.35 77 GLU A O 18
ATOM 20773 N N . 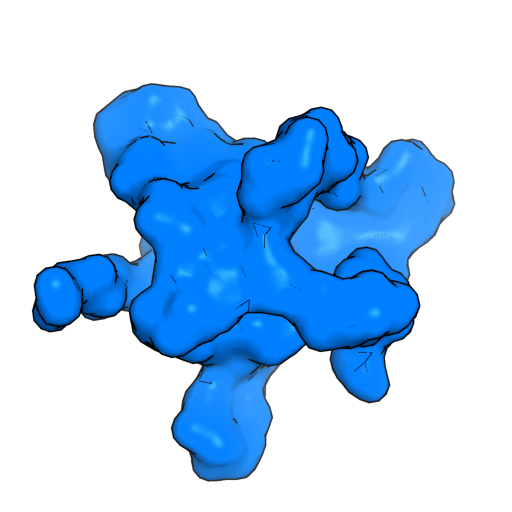MET A 1 1 ? -12.010 -0.367 11.225 1.00 3.34 1 MET A N 19
ATOM 20774 C CA . MET A 1 1 ? -12.733 -1.544 10.677 1.00 3.01 1 MET A CA 19
ATOM 20775 C C . MET A 1 1 ? -12.836 -1.462 9.158 1.00 2.47 1 MET A C 19
ATOM 20776 O O . MET A 1 1 ? -12.353 -0.509 8.545 1.00 2.58 1 MET A O 19
ATOM 20792 N N . ASP A 1 2 ? -13.468 -2.471 8.562 1.00 2.29 2 ASP A N 19
ATOM 20793 C CA . ASP A 1 2 ? -13.643 -2.528 7.113 1.00 1.82 2 ASP A CA 19
ATOM 20794 C C . ASP A 1 2 ? -12.297 -2.578 6.396 1.00 1.56 2 ASP A C 19
ATOM 20795 O O . ASP A 1 2 ? -11.243 -2.421 7.014 1.00 2.31 2 ASP A O 19
ATOM 20804 N N . THR A 1 3 ? -12.343 -2.802 5.087 1.00 1.03 3 THR A N 19
ATOM 20805 C CA . THR A 1 3 ? -11.139 -2.878 4.283 1.00 0.66 3 THR A CA 19
ATOM 20806 C C . THR A 1 3 ? -11.426 -2.430 2.854 1.00 0.47 3 THR A C 19
ATOM 20807 O O . THR A 1 3 ? -12.576 -2.188 2.488 1.00 0.75 3 THR A O 19
ATOM 20818 N N . TYR A 1 4 ? -10.376 -2.322 2.054 1.00 0.57 4 TYR A N 19
ATOM 20819 C CA . TYR A 1 4 ? -10.507 -1.895 0.665 1.00 0.53 4 TYR A CA 19
ATOM 20820 C C . TYR A 1 4 ? -9.949 -2.946 -0.290 1.00 0.40 4 TYR A C 19
ATOM 20821 O O . TYR A 1 4 ? -8.985 -3.642 0.029 1.00 0.37 4 TYR A O 19
ATOM 20839 N N . TYR A 1 5 ? -10.563 -3.051 -1.467 1.00 0.38 5 TYR A N 19
ATOM 20840 C CA . TYR A 1 5 ? -10.130 -4.012 -2.477 1.00 0.31 5 TYR A CA 19
ATOM 20841 C C . TYR A 1 5 ? -8.692 -3.733 -2.899 1.00 0.24 5 TYR A C 19
ATOM 20842 O O . TYR A 1 5 ? -8.304 -2.581 -3.084 1.00 0.25 5 TYR A O 19
ATOM 20860 N N . ASP A 1 6 ? -7.909 -4.793 -3.056 1.00 0.20 6 ASP A N 19
ATOM 20861 C CA . ASP A 1 6 ? -6.511 -4.658 -3.450 1.00 0.16 6 ASP A CA 19
ATOM 20862 C C . ASP A 1 6 ? -6.391 -4.355 -4.937 1.00 0.14 6 ASP A C 19
ATOM 20863 O O . ASP A 1 6 ? -5.740 -3.390 -5.331 1.00 0.13 6 ASP A O 19
ATOM 20872 N N . HIS A 1 7 ? -7.023 -5.192 -5.757 1.00 0.17 7 HIS A N 19
ATOM 20873 C CA . HIS A 1 7 ? -6.989 -5.018 -7.204 1.00 0.19 7 HIS A CA 19
ATOM 20874 C C . HIS A 1 7 ? -7.498 -3.637 -7.604 1.00 0.20 7 HIS A C 19
ATOM 20875 O O . HIS A 1 7 ? -7.305 -3.196 -8.737 1.00 0.23 7 HIS A O 19
ATOM 20890 N N . GLN A 1 8 ? -8.149 -2.962 -6.665 1.00 0.20 8 GLN A N 19
ATOM 20891 C CA . GLN A 1 8 ? -8.687 -1.634 -6.911 1.00 0.23 8 GLN A CA 19
ATOM 20892 C C . GLN A 1 8 ? -7.714 -0.551 -6.451 1.00 0.21 8 GLN A C 19
ATOM 20893 O O . GLN A 1 8 ? -7.598 0.499 -7.081 1.00 0.23 8 GLN A O 19
ATOM 20907 N N . LEU A 1 9 ? -7.016 -0.816 -5.349 1.00 0.18 9 LEU A N 19
ATOM 20908 C CA . LEU A 1 9 ? -6.068 0.140 -4.801 1.00 0.17 9 LEU A CA 19
ATOM 20909 C C . LEU A 1 9 ? -4.813 0.226 -5.656 1.00 0.14 9 LEU A C 19
ATOM 20910 O O . LEU A 1 9 ? -4.114 1.238 -5.632 1.00 0.14 9 LEU A O 19
ATOM 20926 N N . VAL A 1 10 ? -4.523 -0.829 -6.411 1.00 0.12 10 VAL A N 19
ATOM 20927 C CA . VAL A 1 10 ? -3.354 -0.819 -7.275 1.00 0.11 10 VAL A CA 19
ATOM 20928 C C . VAL A 1 10 ? -3.479 0.302 -8.306 1.00 0.11 10 VAL A C 19
ATOM 20929 O O . VAL A 1 10 ? -4.488 0.418 -9.002 1.00 0.16 10 VAL A O 19
ATOM 20942 N N . GLY A 1 11 ? -2.437 1.122 -8.389 1.00 0.08 11 GLY A N 19
ATOM 20943 C CA . GLY A 1 11 ? -2.430 2.250 -9.306 1.00 0.08 11 GLY A CA 19
ATOM 20944 C C . GLY A 1 11 ? -2.687 3.570 -8.599 1.00 0.08 11 GLY A C 19
ATOM 20945 O O . GLY A 1 11 ? -2.797 4.614 -9.243 1.00 0.13 11 GLY A O 19
ATOM 20949 N N . LEU A 1 12 ? -2.782 3.520 -7.274 1.00 0.09 12 LEU A N 19
ATOM 20950 C CA . LEU A 1 12 ? -3.012 4.720 -6.471 1.00 0.09 12 LEU A CA 19
ATOM 20951 C C . LEU A 1 12 ? -1.713 5.178 -5.823 1.00 0.09 12 LEU A C 19
ATOM 20952 O O . LEU A 1 12 ? -0.751 4.417 -5.741 1.00 0.09 12 LEU A O 19
ATOM 20968 N N . MET A 1 13 ? -1.687 6.421 -5.357 1.00 0.09 13 MET A N 19
ATOM 20969 C CA . MET A 1 13 ? -0.493 6.961 -4.718 1.00 0.10 13 MET A CA 19
ATOM 20970 C C . MET A 1 13 ? -0.478 6.585 -3.244 1.00 0.10 13 MET A C 19
ATOM 20971 O O . MET A 1 13 ? -1.172 7.195 -2.437 1.00 0.12 13 MET A O 19
ATOM 20985 N N . VAL A 1 14 ? 0.342 5.606 -2.888 1.00 0.10 14 VAL A N 19
ATOM 20986 C CA . VAL A 1 14 ? 0.420 5.152 -1.507 1.00 0.12 14 VAL A CA 19
ATOM 20987 C C . VAL A 1 14 ? 1.574 5.821 -0.771 1.00 0.09 14 VAL A C 19
ATOM 20988 O O . VAL A 1 14 ? 2.621 6.090 -1.356 1.00 0.13 14 VAL A O 19
ATOM 21001 N N . GLN A 1 15 ? 1.364 6.113 0.512 1.00 0.09 15 GLN A N 19
ATOM 21002 C CA . GLN A 1 15 ? 2.398 6.753 1.326 1.00 0.10 15 GLN A CA 19
ATOM 21003 C C . GLN A 1 15 ? 2.263 6.339 2.784 1.00 0.11 15 GLN A C 19
ATOM 21004 O O . GLN A 1 15 ? 1.299 5.678 3.159 1.00 0.18 15 GLN A O 19
ATOM 21018 N N . THR A 1 16 ? 3.228 6.738 3.607 1.00 0.10 16 THR A N 19
ATOM 21019 C CA . THR A 1 16 ? 3.194 6.404 5.023 1.00 0.11 16 THR A CA 19
ATOM 21020 C C . THR A 1 16 ? 2.466 7.482 5.817 1.00 0.13 16 THR A C 19
ATOM 21021 O O . THR A 1 16 ? 2.316 8.613 5.353 1.00 0.14 16 THR A O 19
ATOM 21032 N N . ALA A 1 17 ? 2.017 7.123 7.012 1.00 0.16 17 ALA A N 19
ATOM 21033 C CA . ALA A 1 17 ? 1.313 8.058 7.880 1.00 0.20 17 ALA A CA 19
ATOM 21034 C C . ALA A 1 17 ? 2.209 9.236 8.245 1.00 0.19 17 ALA A C 19
ATOM 21035 O O . ALA A 1 17 ? 1.734 10.359 8.422 1.00 0.22 17 ALA A O 19
ATOM 21042 N N . THR A 1 18 ? 3.507 8.971 8.356 1.00 0.19 18 THR A N 19
ATOM 21043 C CA . THR A 1 18 ? 4.472 10.010 8.695 1.00 0.21 18 THR A CA 19
ATOM 21044 C C . THR A 1 18 ? 4.576 11.042 7.578 1.00 0.21 18 THR A C 19
ATOM 21045 O O . THR A 1 18 ? 5.046 12.160 7.793 1.00 0.25 18 THR A O 19
ATOM 21056 N N . GLY A 1 19 ? 4.135 10.660 6.382 1.00 0.17 19 GLY A N 19
ATOM 21057 C CA . GLY A 1 19 ? 4.180 11.568 5.253 1.00 0.19 19 GLY A CA 19
ATOM 21058 C C . GLY A 1 19 ? 5.227 11.189 4.224 1.00 0.17 19 GLY A C 19
ATOM 21059 O O . GLY A 1 19 ? 5.678 12.036 3.453 1.00 0.20 19 GLY A O 19
ATOM 21063 N N . GLU A 1 20 ? 5.620 9.916 4.203 1.00 0.13 20 GLU A N 19
ATOM 21064 C CA . GLU A 1 20 ? 6.622 9.454 3.250 1.00 0.12 20 GLU A CA 19
ATOM 21065 C C . GLU A 1 20 ? 5.963 8.947 1.975 1.00 0.10 20 GLU A C 19
ATOM 21066 O O . GLU A 1 20 ? 5.251 7.944 1.991 1.00 0.11 20 GLU A O 19
ATOM 21078 N N . GLY A 1 21 ? 6.215 9.636 0.869 1.00 0.10 21 GLY A N 19
ATOM 21079 C CA . GLY A 1 21 ? 5.637 9.236 -0.398 1.00 0.11 21 GLY A CA 19
ATOM 21080 C C . GLY A 1 21 ? 6.408 8.105 -1.046 1.00 0.10 21 GLY A C 19
ATOM 21081 O O . GLY A 1 21 ? 7.345 8.343 -1.809 1.00 0.13 21 GLY A O 19
ATOM 21085 N N . VAL A 1 22 ? 6.017 6.871 -0.742 1.00 0.10 22 VAL A N 19
ATOM 21086 C CA . VAL A 1 22 ? 6.689 5.709 -1.303 1.00 0.11 22 VAL A CA 19
ATOM 21087 C C . VAL A 1 22 ? 6.516 5.658 -2.817 1.00 0.11 22 VAL A C 19
ATOM 21088 O O . VAL A 1 22 ? 7.414 5.219 -3.537 1.00 0.12 22 VAL A O 19
ATOM 21101 N N . GLY A 1 23 ? 5.358 6.108 -3.300 1.00 0.10 23 GLY A N 19
ATOM 21102 C CA . GLY A 1 23 ? 5.111 6.121 -4.731 1.00 0.11 23 GLY A CA 19
ATOM 21103 C C . GLY A 1 23 ? 3.712 5.667 -5.085 1.00 0.10 23 GLY A C 19
ATOM 21104 O O . GLY A 1 23 ? 2.808 5.703 -4.251 1.00 0.12 23 GLY A O 19
ATOM 21108 N N . VAL A 1 24 ? 3.536 5.239 -6.331 1.00 0.09 24 VAL A N 19
ATOM 21109 C CA . VAL A 1 24 ? 2.243 4.759 -6.797 1.00 0.09 24 VAL A CA 19
ATOM 21110 C C . VAL A 1 24 ? 2.251 3.247 -6.860 1.00 0.09 24 VAL A C 19
ATOM 21111 O O . VAL A 1 24 ? 3.107 2.650 -7.513 1.00 0.10 24 VAL A O 19
ATOM 21124 N N . VAL A 1 25 ? 1.301 2.625 -6.187 1.00 0.08 25 VAL A N 19
ATOM 21125 C CA . VAL A 1 25 ? 1.227 1.178 -6.185 1.00 0.08 25 VAL A CA 19
ATOM 21126 C C . VAL A 1 25 ? 0.846 0.694 -7.576 1.00 0.08 25 VAL A C 19
ATOM 21127 O O . VAL A 1 25 ? 0.099 1.365 -8.280 1.00 0.08 25 VAL A O 19
ATOM 21140 N N . THR A 1 26 ? 1.389 -0.440 -7.994 1.00 0.09 26 THR A N 19
ATOM 21141 C CA . THR A 1 26 ? 1.087 -0.969 -9.315 1.00 0.10 26 THR A CA 19
ATOM 21142 C C . THR A 1 26 ? 0.470 -2.356 -9.252 1.00 0.10 26 THR A C 19
ATOM 21143 O O . THR A 1 26 ? -0.044 -2.847 -10.257 1.00 0.12 26 THR A O 19
ATOM 21154 N N . GLU A 1 27 ? 0.529 -2.994 -8.085 1.00 0.10 27 GLU A N 19
ATOM 21155 C CA . GLU A 1 27 ? -0.031 -4.325 -7.930 1.00 0.12 27 GLU A CA 19
ATOM 21156 C C . GLU A 1 27 ? 0.118 -4.847 -6.508 1.00 0.11 27 GLU A C 19
ATOM 21157 O O . GLU A 1 27 ? 0.992 -4.411 -5.763 1.00 0.11 27 GLU A O 19
ATOM 21169 N N . VAL A 1 28 ? -0.752 -5.783 -6.140 1.00 0.13 28 VAL A N 19
ATOM 21170 C CA . VAL A 1 28 ? -0.698 -6.406 -4.824 1.00 0.13 28 VAL A CA 19
ATOM 21171 C C . VAL A 1 28 ? -0.280 -7.875 -4.961 1.00 0.13 28 VAL A C 19
ATOM 21172 O O . VAL A 1 28 ? -0.673 -8.545 -5.917 1.00 0.16 28 VAL A O 19
ATOM 21185 N N . VAL A 1 29 ? 0.525 -8.374 -4.022 1.00 0.11 29 VAL A N 19
ATOM 21186 C CA . VAL A 1 29 ? 0.971 -9.766 -4.080 1.00 0.12 29 VAL A CA 19
ATOM 21187 C C . VAL A 1 29 ? 0.209 -10.635 -3.092 1.00 0.13 29 VAL A C 19
ATOM 21188 O O . VAL A 1 29 ? 0.323 -10.455 -1.883 1.00 0.13 29 VAL A O 19
ATOM 21201 N N . HIS A 1 30 ? -0.552 -11.588 -3.614 1.00 0.15 30 HIS A N 19
ATOM 21202 C CA . HIS A 1 30 ? -1.324 -12.488 -2.770 1.00 0.17 30 HIS A CA 19
ATOM 21203 C C . HIS A 1 30 ? -0.395 -13.409 -1.994 1.00 0.16 30 HIS A C 19
ATOM 21204 O O . HIS A 1 30 ? 0.093 -14.408 -2.525 1.00 0.18 30 HIS A O 19
ATOM 21219 N N . THR A 1 31 ? -0.154 -13.070 -0.732 1.00 0.17 31 THR A N 19
ATOM 21220 C CA . THR A 1 31 ? 0.725 -13.866 0.112 1.00 0.20 31 THR A CA 19
ATOM 21221 C C . THR A 1 31 ? -0.056 -14.944 0.850 1.00 0.23 31 THR A C 19
ATOM 21222 O O . THR A 1 31 ? -1.261 -15.098 0.651 1.00 0.23 31 THR A O 19
ATOM 21233 N N . ALA A 1 32 ? 0.636 -15.687 1.703 1.00 0.27 32 ALA A N 19
ATOM 21234 C CA . ALA A 1 32 ? 0.005 -16.749 2.472 1.00 0.31 32 ALA A CA 19
ATOM 21235 C C . ALA A 1 32 ? -0.925 -16.178 3.536 1.00 0.34 32 ALA A C 19
ATOM 21236 O O . ALA A 1 32 ? -2.004 -16.716 3.787 1.00 0.37 32 ALA A O 19
ATOM 21243 N N . ALA A 1 33 ? -0.501 -15.079 4.155 1.00 0.34 33 ALA A N 19
ATOM 21244 C CA . ALA A 1 33 ? -1.293 -14.436 5.196 1.00 0.39 33 ALA A CA 19
ATOM 21245 C C . ALA A 1 33 ? -2.343 -13.507 4.602 1.00 0.37 33 ALA A C 19
ATOM 21246 O O . ALA A 1 33 ? -3.432 -13.350 5.154 1.00 0.40 33 ALA A O 19
ATOM 21253 N N . GLY A 1 34 ? -2.005 -12.894 3.475 1.00 0.32 34 GLY A N 19
ATOM 21254 C CA . GLY A 1 34 ? -2.928 -11.984 2.818 1.00 0.32 34 GLY A CA 19
ATOM 21255 C C . GLY A 1 34 ? -2.407 -11.476 1.486 1.00 0.26 34 GLY A C 19
ATOM 21256 O O . GLY A 1 34 ? -2.306 -12.236 0.525 1.00 0.21 34 GLY A O 19
ATOM 21260 N N . GLU A 1 35 ? -2.077 -10.187 1.434 1.00 0.27 35 GLU A N 19
ATOM 21261 C CA . GLU A 1 35 ? -1.568 -9.566 0.215 1.00 0.22 35 GLU A CA 19
ATOM 21262 C C . GLU A 1 35 ? -0.447 -8.574 0.527 1.00 0.19 35 GLU A C 19
ATOM 21263 O O . GLU A 1 35 ? -0.237 -8.197 1.681 1.00 0.22 35 GLU A O 19
ATOM 21275 N N . LEU A 1 36 ? 0.269 -8.162 -0.516 1.00 0.15 36 LEU A N 19
ATOM 21276 C CA . LEU A 1 36 ? 1.368 -7.206 -0.383 1.00 0.14 36 LEU A CA 19
ATOM 21277 C C . LEU A 1 36 ? 1.083 -5.958 -1.204 1.00 0.12 36 LEU A C 19
ATOM 21278 O O . LEU A 1 36 ? 0.122 -5.917 -1.972 1.00 0.11 36 LEU A O 19
ATOM 21294 N N . LEU A 1 37 ? 1.915 -4.938 -1.038 1.00 0.12 37 LEU A N 19
ATOM 21295 C CA . LEU A 1 37 ? 1.745 -3.696 -1.773 1.00 0.12 37 LEU A CA 19
ATOM 21296 C C . LEU A 1 37 ? 2.977 -3.380 -2.612 1.00 0.11 37 LEU A C 19
ATOM 21297 O O . LEU A 1 37 ? 3.977 -2.891 -2.093 1.00 0.12 37 LEU A O 19
ATOM 21313 N N . ALA A 1 38 ? 2.893 -3.646 -3.911 1.00 0.10 38 ALA A N 19
ATOM 21314 C CA . ALA A 1 38 ? 4.001 -3.368 -4.814 1.00 0.10 38 ALA A CA 19
ATOM 21315 C C . ALA A 1 38 ? 3.930 -1.928 -5.294 1.00 0.10 38 ALA A C 19
ATOM 21316 O O . ALA A 1 38 ? 3.162 -1.603 -6.195 1.00 0.11 38 ALA A O 19
ATOM 21323 N N . VAL A 1 39 ? 4.737 -1.067 -4.688 1.00 0.11 39 VAL A N 19
ATOM 21324 C CA . VAL A 1 39 ? 4.751 0.340 -5.050 1.00 0.12 39 VAL A CA 19
ATOM 21325 C C . VAL A 1 39 ? 5.992 0.692 -5.861 1.00 0.12 39 VAL A C 19
ATOM 21326 O O . VAL A 1 39 ? 7.094 0.232 -5.563 1.00 0.17 39 VAL A O 19
ATOM 21339 N N . LYS A 1 40 ? 5.803 1.517 -6.884 1.00 0.11 40 LYS A N 19
ATOM 21340 C CA . LYS A 1 40 ? 6.896 1.925 -7.754 1.00 0.15 40 LYS A CA 19
ATOM 21341 C C . LYS A 1 40 ? 7.659 3.113 -7.190 1.00 0.19 40 LYS A C 19
ATOM 21342 O O . LYS A 1 40 ? 7.208 4.256 -7.284 1.00 0.30 40 LYS A O 19
ATOM 21361 N N . ARG A 1 41 ? 8.819 2.837 -6.602 1.00 0.19 41 ARG A N 19
ATOM 21362 C CA . ARG A 1 41 ? 9.652 3.888 -6.032 1.00 0.28 41 ARG A CA 19
ATOM 21363 C C . ARG A 1 41 ? 10.148 4.827 -7.125 1.00 0.35 41 ARG A C 19
ATOM 21364 O O . ARG A 1 41 ? 9.899 4.601 -8.310 1.00 0.39 41 ARG A O 19
ATOM 21385 N N . ASP A 1 42 ? 10.849 5.878 -6.724 1.00 0.42 42 ASP A N 19
ATOM 21386 C CA . ASP A 1 42 ? 11.372 6.853 -7.676 1.00 0.51 42 ASP A CA 19
ATOM 21387 C C . ASP A 1 42 ? 12.283 6.198 -8.708 1.00 0.62 42 ASP A C 19
ATOM 21388 O O . ASP A 1 42 ? 12.142 6.433 -9.910 1.00 0.72 42 ASP A O 19
ATOM 21397 N N . SER A 1 43 ? 13.211 5.372 -8.238 1.00 0.64 43 SER A N 19
ATOM 21398 C CA . SER A 1 43 ? 14.149 4.703 -9.130 1.00 0.78 43 SER A CA 19
ATOM 21399 C C . SER A 1 43 ? 14.064 3.183 -9.005 1.00 0.55 43 SER A C 19
ATOM 21400 O O . SER A 1 43 ? 14.631 2.455 -9.822 1.00 0.65 43 SER A O 19
ATOM 21408 N N . ASP A 1 44 ? 13.359 2.707 -7.985 1.00 0.32 44 ASP A N 19
ATOM 21409 C CA . ASP A 1 44 ? 13.219 1.273 -7.759 1.00 0.28 44 ASP A CA 19
ATOM 21410 C C . ASP A 1 44 ? 11.766 0.903 -7.473 1.00 0.23 44 ASP A C 19
ATOM 21411 O O . ASP A 1 44 ? 10.844 1.611 -7.879 1.00 0.23 44 ASP A O 19
ATOM 21420 N N . GLU A 1 45 ? 11.569 -0.217 -6.780 1.00 0.21 45 GLU A N 19
ATOM 21421 C CA . GLU A 1 45 ? 10.230 -0.681 -6.437 1.00 0.18 45 GLU A CA 19
ATOM 21422 C C . GLU A 1 45 ? 10.261 -1.510 -5.156 1.00 0.18 45 GLU A C 19
ATOM 21423 O O . GLU A 1 45 ? 10.986 -2.501 -5.067 1.00 0.36 45 GLU A O 19
ATOM 21435 N N . VAL A 1 46 ? 9.469 -1.103 -4.167 1.00 0.14 46 VAL A N 19
ATOM 21436 C CA . VAL A 1 46 ? 9.417 -1.811 -2.891 1.00 0.14 46 VAL A CA 19
ATOM 21437 C C . VAL A 1 46 ? 8.037 -2.404 -2.633 1.00 0.14 46 VAL A C 19
ATOM 21438 O O . VAL A 1 46 ? 7.057 -2.030 -3.275 1.00 0.16 46 VAL A O 19
ATOM 21451 N N . LEU A 1 47 ? 7.973 -3.333 -1.681 1.00 0.13 47 LEU A N 19
ATOM 21452 C CA . LEU A 1 47 ? 6.725 -3.995 -1.335 1.00 0.15 47 LEU A CA 19
ATOM 21453 C C . LEU A 1 47 ? 6.423 -3.889 0.162 1.00 0.15 47 LEU A C 19
ATOM 21454 O O . LEU A 1 47 ? 7.334 -3.924 0.990 1.00 0.24 47 LEU A O 19
ATOM 21470 N N . VAL A 1 48 ? 5.137 -3.760 0.504 1.00 0.10 48 VAL A N 19
ATOM 21471 C CA . VAL A 1 48 ? 4.718 -3.670 1.905 1.00 0.11 48 VAL A CA 19
ATOM 21472 C C . VAL A 1 48 ? 3.411 -4.440 2.131 1.00 0.12 48 VAL A C 19
ATOM 21473 O O . VAL A 1 48 ? 2.476 -4.319 1.347 1.00 0.14 48 VAL A O 19
ATOM 21486 N N . PRO A 1 49 ? 3.317 -5.228 3.219 1.00 0.13 49 PRO A N 19
ATOM 21487 C CA . PRO A 1 49 ? 2.119 -6.027 3.516 1.00 0.15 49 PRO A CA 19
ATOM 21488 C C . PRO A 1 49 ? 0.864 -5.186 3.714 1.00 0.16 49 PRO A C 19
ATOM 21489 O O . PRO A 1 49 ? 0.816 -4.314 4.581 1.00 0.19 49 PRO A O 19
ATOM 21500 N N . PHE A 1 50 ? -0.150 -5.463 2.898 1.00 0.16 50 PHE A N 19
ATOM 21501 C CA . PHE A 1 50 ? -1.421 -4.758 2.983 1.00 0.19 50 PHE A CA 19
ATOM 21502 C C . PHE A 1 50 ? -2.289 -5.385 4.062 1.00 0.18 50 PHE A C 19
ATOM 21503 O O . PHE A 1 50 ? -2.723 -6.532 3.941 1.00 0.21 50 PHE A O 19
ATOM 21520 N N . VAL A 1 51 ? -2.530 -4.628 5.119 1.00 0.17 51 VAL A N 19
ATOM 21521 C CA . VAL A 1 51 ? -3.334 -5.105 6.233 1.00 0.18 51 VAL A CA 19
ATOM 21522 C C . VAL A 1 51 ? -4.289 -4.019 6.706 1.00 0.20 51 VAL A C 19
ATOM 21523 O O . VAL A 1 51 ? -4.026 -2.830 6.527 1.00 0.22 51 VAL A O 19
ATOM 21536 N N . ARG A 1 52 ? -5.399 -4.433 7.306 1.00 0.28 52 ARG A N 19
ATOM 21537 C CA . ARG A 1 52 ? -6.391 -3.484 7.804 1.00 0.32 52 ARG A CA 19
ATOM 21538 C C . ARG A 1 52 ? -5.763 -2.560 8.842 1.00 0.33 52 ARG A C 19
ATOM 21539 O O . ARG A 1 52 ? -6.307 -1.503 9.157 1.00 0.37 52 ARG A O 19
ATOM 21560 N N . ALA A 1 53 ? -4.611 -2.971 9.368 1.00 0.34 53 ALA A N 19
ATOM 21561 C CA . ALA A 1 53 ? -3.907 -2.189 10.377 1.00 0.45 53 ALA A CA 19
ATOM 21562 C C . ALA A 1 53 ? -2.932 -1.221 9.724 1.00 0.46 53 ALA A C 19
ATOM 21563 O O . ALA A 1 53 ? -2.908 -0.030 10.036 1.00 0.61 53 ALA A O 19
ATOM 21570 N N . ILE A 1 54 ? -2.128 -1.756 8.812 1.00 0.38 54 ILE A N 19
ATOM 21571 C CA . ILE A 1 54 ? -1.136 -0.973 8.091 1.00 0.46 54 ILE A CA 19
ATOM 21572 C C . ILE A 1 54 ? -1.764 0.262 7.442 1.00 0.38 54 ILE A C 19
ATOM 21573 O O . ILE A 1 54 ? -1.324 1.386 7.675 1.00 0.32 54 ILE A O 19
ATOM 21589 N N . VAL A 1 55 ? -2.800 0.045 6.640 1.00 0.43 55 VAL A N 19
ATOM 21590 C CA . VAL A 1 55 ? -3.488 1.139 5.961 1.00 0.37 55 VAL A CA 19
ATOM 21591 C C . VAL A 1 55 ? -4.180 2.065 6.958 1.00 0.31 55 VAL A C 19
ATOM 21592 O O . VAL A 1 55 ? -5.023 1.628 7.743 1.00 0.37 55 VAL A O 19
ATOM 21605 N N . THR A 1 56 ? -3.817 3.346 6.925 1.00 0.23 56 THR A N 19
ATOM 21606 C CA . THR A 1 56 ? -4.405 4.331 7.829 1.00 0.21 56 THR A CA 19
ATOM 21607 C C . THR A 1 56 ? -5.485 5.156 7.133 1.00 0.22 56 THR A C 19
ATOM 21608 O O . THR A 1 56 ? -6.601 5.285 7.636 1.00 0.30 56 THR A O 19
ATOM 21619 N N . SER A 1 57 ? -5.142 5.712 5.975 1.00 0.23 57 SER A N 19
ATOM 21620 C CA . SER A 1 57 ? -6.079 6.529 5.214 1.00 0.28 57 SER A CA 19
ATOM 21621 C C . SER A 1 57 ? -6.286 5.961 3.819 1.00 0.22 57 SER A C 19
ATOM 21622 O O . SER A 1 57 ? -5.527 5.103 3.368 1.00 0.21 57 SER A O 19
ATOM 21630 N N . VAL A 1 58 ? -7.315 6.447 3.138 1.00 0.28 58 VAL A N 19
ATOM 21631 C CA . VAL A 1 58 ? -7.630 5.969 1.801 1.00 0.28 58 VAL A CA 19
ATOM 21632 C C . VAL A 1 58 ? -8.320 7.046 0.964 1.00 0.33 58 VAL A C 19
ATOM 21633 O O . VAL A 1 58 ? -9.060 7.879 1.486 1.00 0.65 58 VAL A O 19
ATOM 21646 N N . SER A 1 59 ? -8.063 7.016 -0.339 1.00 0.28 59 SER A N 19
ATOM 21647 C CA . SER A 1 59 ? -8.661 7.963 -1.272 1.00 0.31 59 SER A CA 19
ATOM 21648 C C . SER A 1 59 ? -9.280 7.209 -2.444 1.00 0.29 59 SER A C 19
ATOM 21649 O O . SER A 1 59 ? -8.608 6.912 -3.432 1.00 0.40 59 SER A O 19
ATOM 21657 N N . LEU A 1 60 ? -10.568 6.903 -2.322 1.00 0.28 60 LEU A N 19
ATOM 21658 C CA . LEU A 1 60 ? -11.282 6.151 -3.348 1.00 0.33 60 LEU A CA 19
ATOM 21659 C C . LEU A 1 60 ? -11.511 6.978 -4.606 1.00 0.30 60 LEU A C 19
ATOM 21660 O O . LEU A 1 60 ? -11.181 6.554 -5.713 1.00 0.36 60 LEU A O 19
ATOM 21676 N N . ASP A 1 61 ? -12.079 8.160 -4.419 1.00 0.29 61 ASP A N 19
ATOM 21677 C CA . ASP A 1 61 ? -12.385 9.053 -5.531 1.00 0.30 61 ASP A CA 19
ATOM 21678 C C . ASP A 1 61 ? -11.195 9.936 -5.898 1.00 0.26 61 ASP A C 19
ATOM 21679 O O . ASP A 1 61 ? -11.047 10.342 -7.050 1.00 0.27 61 ASP A O 19
ATOM 21688 N N . ASP A 1 62 ? -10.348 10.232 -4.917 1.00 0.25 62 ASP A N 19
ATOM 21689 C CA . ASP A 1 62 ? -9.185 11.077 -5.152 1.00 0.25 62 ASP A CA 19
ATOM 21690 C C . ASP A 1 62 ? -8.063 10.307 -5.848 1.00 0.22 62 ASP A C 19
ATOM 21691 O O . ASP A 1 62 ? -7.212 10.901 -6.508 1.00 0.30 62 ASP A O 19
ATOM 21700 N N . GLY A 1 63 ? -8.068 8.983 -5.699 1.00 0.17 63 GLY A N 19
ATOM 21701 C CA . GLY A 1 63 ? -7.050 8.164 -6.329 1.00 0.16 63 GLY A CA 19
ATOM 21702 C C . GLY A 1 63 ? -5.742 8.154 -5.561 1.00 0.15 63 GLY A C 19
ATOM 21703 O O . GLY A 1 63 ? -4.674 8.341 -6.143 1.00 0.17 63 GLY A O 19
ATOM 21707 N N . ILE A 1 64 ? -5.823 7.928 -4.252 1.00 0.13 64 ILE A N 19
ATOM 21708 C CA . ILE A 1 64 ? -4.636 7.905 -3.401 1.00 0.13 64 ILE A CA 19
ATOM 21709 C C . ILE A 1 64 ? -4.797 6.887 -2.264 1.00 0.13 64 ILE A C 19
ATOM 21710 O O . ILE A 1 64 ? -5.907 6.454 -1.958 1.00 0.15 64 ILE A O 19
ATOM 21726 N N . VAL A 1 65 ? -3.676 6.500 -1.658 1.00 0.14 65 VAL A N 19
ATOM 21727 C CA . VAL A 1 65 ? -3.677 5.538 -0.560 1.00 0.15 65 VAL A CA 19
ATOM 21728 C C . VAL A 1 65 ? -2.651 5.914 0.510 1.00 0.14 65 VAL A C 19
ATOM 21729 O O . VAL A 1 65 ? -1.643 6.558 0.224 1.00 0.17 65 VAL A O 19
ATOM 21742 N N . GLU A 1 66 ? -2.937 5.529 1.747 1.00 0.16 66 GLU A N 19
ATOM 21743 C CA . GLU A 1 66 ? -2.045 5.785 2.865 1.00 0.20 66 GLU A CA 19
ATOM 21744 C C . GLU A 1 66 ? -1.848 4.517 3.670 1.00 0.17 66 GLU A C 19
ATOM 21745 O O . GLU A 1 66 ? -2.708 3.637 3.691 1.00 0.22 66 GLU A O 19
ATOM 21757 N N . ILE A 1 67 ? -0.720 4.449 4.348 1.00 0.13 67 ILE A N 19
ATOM 21758 C CA . ILE A 1 67 ? -0.366 3.277 5.143 1.00 0.12 67 ILE A CA 19
ATOM 21759 C C . ILE A 1 67 ? 0.612 3.626 6.251 1.00 0.12 67 ILE A C 19
ATOM 21760 O O . ILE A 1 67 ? 1.069 4.761 6.363 1.00 0.13 67 ILE A O 19
ATOM 21776 N N . ASP A 1 68 ? 0.914 2.635 7.073 1.00 0.12 68 ASP A N 19
ATOM 21777 C CA . ASP A 1 68 ? 1.861 2.795 8.163 1.00 0.12 68 ASP A CA 19
ATOM 21778 C C . ASP A 1 68 ? 2.719 1.545 8.258 1.00 0.12 68 ASP A C 19
ATOM 21779 O O . ASP A 1 68 ? 2.403 0.616 8.999 1.00 0.17 68 ASP A O 19
ATOM 21788 N N . PRO A 1 69 ? 3.829 1.519 7.506 1.00 0.13 69 PRO A N 19
ATOM 21789 C CA . PRO A 1 69 ? 4.731 0.369 7.455 1.00 0.13 69 PRO A CA 19
ATOM 21790 C C . PRO A 1 69 ? 5.529 0.203 8.744 1.00 0.13 69 PRO A C 19
ATOM 21791 O O . PRO A 1 69 ? 6.027 1.183 9.299 1.00 0.15 69 PRO A O 19
ATOM 21802 N N . PRO A 1 70 ? 5.664 -1.042 9.242 1.00 0.14 70 PRO A N 19
ATOM 21803 C CA . PRO A 1 70 ? 6.397 -1.315 10.475 1.00 0.16 70 PRO A CA 19
ATOM 21804 C C . PRO A 1 70 ? 7.896 -1.117 10.287 1.00 0.16 70 PRO A C 19
ATOM 21805 O O . PRO A 1 70 ? 8.489 -1.692 9.378 1.00 0.16 70 PRO A O 19
ATOM 21816 N N . HIS A 1 71 ? 8.507 -0.322 11.159 1.00 0.18 71 HIS A N 19
ATOM 21817 C CA . HIS A 1 71 ? 9.939 -0.047 11.074 1.00 0.19 71 HIS A CA 19
ATOM 21818 C C . HIS A 1 71 ? 10.342 0.323 9.639 1.00 0.18 71 HIS A C 19
ATOM 21819 O O . HIS A 1 71 ? 9.820 1.287 9.075 1.00 0.19 71 HIS A O 19
ATOM 21834 N N . GLY A 1 72 ? 11.266 -0.440 9.051 1.00 0.18 72 GLY A N 19
ATOM 21835 C CA . GLY A 1 72 ? 11.711 -0.165 7.694 1.00 0.19 72 GLY A CA 19
ATOM 21836 C C . GLY A 1 72 ? 11.088 -1.093 6.664 1.00 0.17 72 GLY A C 19
ATOM 21837 O O . GLY A 1 72 ? 11.622 -1.260 5.567 1.00 0.19 72 GLY A O 19
ATOM 21841 N N . LEU A 1 73 ? 9.958 -1.697 7.015 1.00 0.15 73 LEU A N 19
ATOM 21842 C CA . LEU A 1 73 ? 9.271 -2.628 6.122 1.00 0.15 73 LEU A CA 19
ATOM 21843 C C . LEU A 1 73 ? 8.764 -1.947 4.851 1.00 0.15 73 LEU A C 19
ATOM 21844 O O . LEU A 1 73 ? 8.419 -2.618 3.878 1.00 0.15 73 LEU A O 19
ATOM 21860 N N . LEU A 1 74 ? 8.723 -0.620 4.854 1.00 0.15 74 LEU A N 19
ATOM 21861 C CA . LEU A 1 74 ? 8.263 0.127 3.684 1.00 0.16 74 LEU A CA 19
ATOM 21862 C C . LEU A 1 74 ? 9.156 -0.145 2.471 1.00 0.14 74 LEU A C 19
ATOM 21863 O O . LEU A 1 74 ? 9.001 0.486 1.425 1.00 0.16 74 LEU A O 19
ATOM 21879 N N . ASN A 1 75 ? 10.088 -1.085 2.619 1.00 0.14 75 ASN A N 19
ATOM 21880 C CA . ASN A 1 75 ? 10.999 -1.438 1.538 1.00 0.16 75 ASN A CA 19
ATOM 21881 C C . ASN A 1 75 ? 11.081 -2.953 1.360 1.00 0.34 75 ASN A C 19
ATOM 21882 O O . ASN A 1 75 ? 11.600 -3.659 2.225 1.00 0.93 75 ASN A O 19
ATOM 21893 N N . LEU A 1 76 ? 10.562 -3.440 0.231 1.00 0.28 76 LEU A N 19
ATOM 21894 C CA . LEU A 1 76 ? 10.568 -4.870 -0.081 1.00 0.24 76 LEU A CA 19
ATOM 21895 C C . LEU A 1 76 ? 9.708 -5.656 0.905 1.00 0.29 76 LEU A C 19
ATOM 21896 O O . LEU A 1 76 ? 9.485 -5.224 2.037 1.00 0.40 76 LEU A O 19
ATOM 21912 N N . GLU A 1 77 ? 9.224 -6.814 0.466 1.00 0.32 77 GLU A N 19
ATOM 21913 C CA . GLU A 1 77 ? 8.386 -7.662 1.306 1.00 0.39 77 GLU A CA 19
ATOM 21914 C C . GLU A 1 77 ? 9.178 -8.224 2.485 1.00 0.54 77 GLU A C 19
ATOM 21915 O O . GLU A 1 77 ? 9.133 -7.609 3.571 1.00 1.35 77 GLU A O 19
ATOM 21927 N N . MET A 1 1 ? -12.048 -2.955 9.714 1.00 3.34 1 MET A N 20
ATOM 21928 C CA . MET A 1 1 ? -13.313 -2.177 9.729 1.00 3.01 1 MET A CA 20
ATOM 21929 C C . MET A 1 1 ? -13.930 -2.110 8.336 1.00 2.47 1 MET A C 20
ATOM 21930 O O . MET A 1 1 ? -15.143 -2.259 8.176 1.00 2.58 1 MET A O 20
ATOM 21946 N N . ASP A 1 2 ? -13.089 -1.888 7.331 1.00 2.29 2 ASP A N 20
ATOM 21947 C CA . ASP A 1 2 ? -13.552 -1.804 5.951 1.00 1.82 2 ASP A CA 20
ATOM 21948 C C . ASP A 1 2 ? -12.625 -2.575 5.020 1.00 1.56 2 ASP A C 20
ATOM 21949 O O . ASP A 1 2 ? -13.003 -3.615 4.478 1.00 2.31 2 ASP A O 20
ATOM 21958 N N . THR A 1 3 ? -11.413 -2.061 4.841 1.00 1.03 3 THR A N 20
ATOM 21959 C CA . THR A 1 3 ? -10.430 -2.701 3.976 1.00 0.66 3 THR A CA 20
ATOM 21960 C C . THR A 1 3 ? -10.970 -2.835 2.552 1.00 0.47 3 THR A C 20
ATOM 21961 O O . THR A 1 3 ? -11.641 -3.814 2.224 1.00 0.75 3 THR A O 20
ATOM 21972 N N . TYR A 1 4 ? -10.670 -1.851 1.706 1.00 0.57 4 TYR A N 20
ATOM 21973 C CA . TYR A 1 4 ? -11.142 -1.864 0.324 1.00 0.53 4 TYR A CA 20
ATOM 21974 C C . TYR A 1 4 ? -10.409 -2.907 -0.510 1.00 0.40 4 TYR A C 20
ATOM 21975 O O . TYR A 1 4 ? -9.423 -3.496 -0.068 1.00 0.37 4 TYR A O 20
ATOM 21993 N N . TYR A 1 5 ? -10.906 -3.126 -1.722 1.00 0.38 5 TYR A N 20
ATOM 21994 C CA . TYR A 1 5 ? -10.315 -4.095 -2.638 1.00 0.31 5 TYR A CA 20
ATOM 21995 C C . TYR A 1 5 ? -8.883 -3.715 -2.990 1.00 0.24 5 TYR A C 20
ATOM 21996 O O . TYR A 1 5 ? -8.559 -2.538 -3.143 1.00 0.25 5 TYR A O 20
ATOM 22014 N N . ASP A 1 6 ? -8.029 -4.724 -3.116 1.00 0.20 6 ASP A N 20
ATOM 22015 C CA . ASP A 1 6 ? -6.628 -4.506 -3.453 1.00 0.16 6 ASP A CA 20
ATOM 22016 C C . ASP A 1 6 ? -6.473 -4.218 -4.939 1.00 0.14 6 ASP A C 20
ATOM 22017 O O . ASP A 1 6 ? -5.802 -3.263 -5.329 1.00 0.13 6 ASP A O 20
ATOM 22026 N N . HIS A 1 7 ? -7.096 -5.059 -5.764 1.00 0.17 7 HIS A N 20
ATOM 22027 C CA . HIS A 1 7 ? -7.039 -4.901 -7.213 1.00 0.19 7 HIS A CA 20
ATOM 22028 C C . HIS A 1 7 ? -7.520 -3.514 -7.618 1.00 0.20 7 HIS A C 20
ATOM 22029 O O . HIS A 1 7 ? -7.297 -3.068 -8.744 1.00 0.23 7 HIS A O 20
ATOM 22044 N N . GLN A 1 8 ? -8.185 -2.843 -6.687 1.00 0.20 8 GLN A N 20
ATOM 22045 C CA . GLN A 1 8 ? -8.711 -1.511 -6.925 1.00 0.23 8 GLN A CA 20
ATOM 22046 C C . GLN A 1 8 ? -7.732 -0.447 -6.429 1.00 0.21 8 GLN A C 20
ATOM 22047 O O . GLN A 1 8 ? -7.627 0.632 -7.010 1.00 0.23 8 GLN A O 20
ATOM 22061 N N . LEU A 1 9 ? -7.020 -0.766 -5.351 1.00 0.18 9 LEU A N 20
ATOM 22062 C CA . LEU A 1 9 ? -6.060 0.158 -4.768 1.00 0.17 9 LEU A CA 20
ATOM 22063 C C . LEU A 1 9 ? -4.796 0.253 -5.610 1.00 0.14 9 LEU A C 20
ATOM 22064 O O . LEU A 1 9 ? -4.073 1.245 -5.537 1.00 0.14 9 LEU A O 20
ATOM 22080 N N . VAL A 1 10 ? -4.521 -0.777 -6.403 1.00 0.12 10 VAL A N 20
ATOM 22081 C CA . VAL A 1 10 ? -3.348 -0.759 -7.263 1.00 0.11 10 VAL A CA 20
ATOM 22082 C C . VAL A 1 10 ? -3.467 0.371 -8.284 1.00 0.11 10 VAL A C 20
ATOM 22083 O O . VAL A 1 10 ? -4.496 0.529 -8.940 1.00 0.16 10 VAL A O 20
ATOM 22096 N N . GLY A 1 11 ? -2.399 1.152 -8.403 1.00 0.08 11 GLY A N 20
ATOM 22097 C CA . GLY A 1 11 ? -2.386 2.285 -9.316 1.00 0.08 11 GLY A CA 20
ATOM 22098 C C . GLY A 1 11 ? -2.653 3.600 -8.606 1.00 0.08 11 GLY A C 20
ATOM 22099 O O . GLY A 1 11 ? -2.813 4.639 -9.247 1.00 0.13 11 GLY A O 20
ATOM 22103 N N . LEU A 1 12 ? -2.701 3.551 -7.277 1.00 0.09 12 LEU A N 20
ATOM 22104 C CA . LEU A 1 12 ? -2.937 4.744 -6.468 1.00 0.09 12 LEU A CA 20
ATOM 22105 C C . LEU A 1 12 ? -1.634 5.222 -5.838 1.00 0.09 12 LEU A C 20
ATOM 22106 O O . LEU A 1 12 ? -0.656 4.481 -5.785 1.00 0.09 12 LEU A O 20
ATOM 22122 N N . MET A 1 13 ? -1.625 6.461 -5.358 1.00 0.09 13 MET A N 20
ATOM 22123 C CA . MET A 1 13 ? -0.429 7.020 -4.740 1.00 0.10 13 MET A CA 20
ATOM 22124 C C . MET A 1 13 ? -0.335 6.584 -3.284 1.00 0.10 13 MET A C 20
ATOM 22125 O O . MET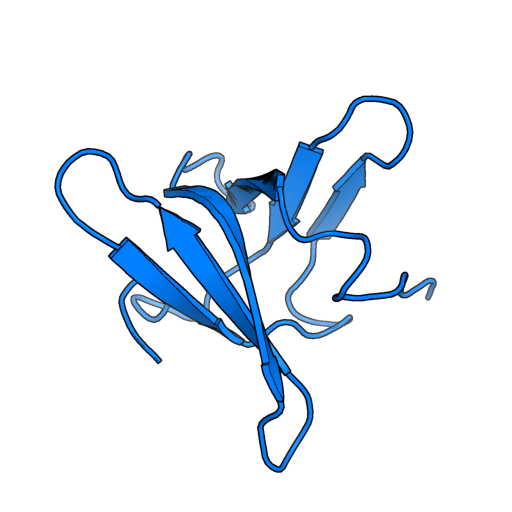 A 1 13 ? -1.016 7.128 -2.421 1.00 0.12 13 MET A O 20
ATOM 22139 N N . VAL A 1 14 ? 0.539 5.625 -3.013 1.00 0.10 14 VAL A N 20
ATOM 22140 C CA . VAL A 1 14 ? 0.711 5.108 -1.663 1.00 0.12 14 VAL A CA 20
ATOM 22141 C C . VAL A 1 14 ? 1.743 5.909 -0.882 1.00 0.09 14 VAL A C 20
ATOM 22142 O O . VAL A 1 14 ? 2.725 6.393 -1.445 1.00 0.13 14 VAL A O 20
ATOM 22155 N N . GLN A 1 15 ? 1.496 6.069 0.414 1.00 0.09 15 GLN A N 20
ATOM 22156 C CA . GLN A 1 15 ? 2.417 6.798 1.283 1.00 0.10 15 GLN A CA 20
ATOM 22157 C C . GLN A 1 15 ? 2.273 6.316 2.719 1.00 0.11 15 GLN A C 20
ATOM 22158 O O . GLN A 1 15 ? 1.339 5.588 3.041 1.00 0.18 15 GLN A O 20
ATOM 22172 N N . THR A 1 16 ? 3.200 6.725 3.576 1.00 0.10 16 THR A N 20
ATOM 22173 C CA . THR A 1 16 ? 3.149 6.336 4.978 1.00 0.11 16 THR A CA 20
ATOM 22174 C C . THR A 1 16 ? 2.386 7.366 5.800 1.00 0.13 16 THR A C 20
ATOM 22175 O O . THR A 1 16 ? 2.150 8.486 5.346 1.00 0.14 16 THR A O 20
ATOM 22186 N N . ALA A 1 17 ? 1.999 6.978 7.006 1.00 0.16 17 ALA A N 20
ATOM 22187 C CA . ALA A 1 17 ? 1.268 7.867 7.899 1.00 0.20 17 ALA A CA 20
ATOM 22188 C C . ALA A 1 17 ? 2.096 9.106 8.218 1.00 0.19 17 ALA A C 20
ATOM 22189 O O . ALA A 1 17 ? 1.552 10.188 8.444 1.00 0.22 17 ALA A O 20
ATOM 22196 N N . THR A 1 18 ? 3.416 8.941 8.230 1.00 0.19 18 THR A N 20
ATOM 22197 C CA . THR A 1 18 ? 4.320 10.046 8.517 1.00 0.21 18 THR A CA 20
ATOM 22198 C C . THR A 1 18 ? 4.341 11.038 7.361 1.00 0.21 18 THR A C 20
ATOM 22199 O O . THR A 1 18 ? 4.749 12.188 7.522 1.00 0.25 18 THR A O 20
ATOM 22210 N N . GLY A 1 19 ? 3.900 10.580 6.193 1.00 0.17 19 GLY A N 20
ATOM 22211 C CA . GLY A 1 19 ? 3.869 11.439 5.026 1.00 0.19 19 GLY A CA 20
ATOM 22212 C C . GLY A 1 19 ? 4.955 11.106 4.021 1.00 0.17 19 GLY A C 20
ATOM 22213 O O . GLY A 1 19 ? 5.335 11.955 3.214 1.00 0.20 19 GLY A O 20
ATOM 22217 N N . GLU A 1 20 ? 5.459 9.874 4.062 1.00 0.13 20 GLU A N 20
ATOM 22218 C CA . GLU A 1 20 ? 6.509 9.460 3.141 1.00 0.12 20 GLU A CA 20
ATOM 22219 C C . GLU A 1 20 ? 5.917 8.958 1.831 1.00 0.10 20 GLU A C 20
ATOM 22220 O O . GLU A 1 20 ? 5.220 7.945 1.802 1.00 0.11 20 GLU A O 20
ATOM 22232 N N . GLY A 1 21 ? 6.203 9.671 0.748 1.00 0.10 21 GLY A N 20
ATOM 22233 C CA . GLY A 1 21 ? 5.694 9.280 -0.551 1.00 0.11 21 GLY A CA 20
ATOM 22234 C C . GLY A 1 21 ? 6.458 8.112 -1.133 1.00 0.10 21 GLY A C 20
ATOM 22235 O O . GLY A 1 21 ? 7.422 8.301 -1.873 1.00 0.13 21 GLY A O 20
ATOM 22239 N N . VAL A 1 22 ? 6.029 6.898 -0.797 1.00 0.10 22 VAL A N 20
ATOM 22240 C CA . VAL A 1 22 ? 6.690 5.701 -1.292 1.00 0.11 22 VAL A CA 20
ATOM 22241 C C . VAL A 1 22 ? 6.568 5.601 -2.812 1.00 0.11 22 VAL A C 20
ATOM 22242 O O . VAL A 1 22 ? 7.468 5.096 -3.484 1.00 0.12 22 VAL A O 20
ATOM 22255 N N . GLY A 1 23 ? 5.447 6.085 -3.347 1.00 0.10 23 GLY A N 20
ATOM 22256 C CA . GLY A 1 23 ? 5.233 6.054 -4.785 1.00 0.11 23 GLY A CA 20
ATOM 22257 C C . GLY A 1 23 ? 3.823 5.635 -5.151 1.00 0.10 23 GLY A C 20
ATOM 22258 O O . GLY A 1 23 ? 2.918 5.692 -4.319 1.00 0.12 23 GLY A O 20
ATOM 22262 N N . VAL A 1 24 ? 3.637 5.214 -6.398 1.00 0.09 24 VAL A N 20
ATOM 22263 C CA . VAL A 1 24 ? 2.333 4.758 -6.867 1.00 0.09 24 VAL A CA 20
ATOM 22264 C C . VAL A 1 24 ? 2.312 3.242 -6.935 1.00 0.09 24 VAL A C 20
ATOM 22265 O O . VAL A 1 24 ? 3.141 2.635 -7.611 1.00 0.10 24 VAL A O 20
ATOM 22278 N N . VAL A 1 25 ? 1.361 2.632 -6.249 1.00 0.08 25 VAL A N 20
ATOM 22279 C CA . VAL A 1 25 ? 1.260 1.183 -6.244 1.00 0.08 25 VAL A CA 20
ATOM 22280 C C . VAL A 1 25 ? 0.876 0.685 -7.630 1.00 0.08 25 VAL A C 20
ATOM 22281 O O . VAL A 1 25 ? 0.146 1.357 -8.351 1.00 0.08 25 VAL A O 20
ATOM 22294 N N . THR A 1 26 ? 1.407 -0.466 -8.021 1.00 0.09 26 THR A N 20
ATOM 22295 C CA . THR A 1 26 ? 1.107 -1.025 -9.329 1.00 0.10 26 THR A CA 20
ATOM 22296 C C . THR A 1 26 ? 0.467 -2.399 -9.220 1.00 0.10 26 THR A C 20
ATOM 22297 O O . THR A 1 26 ? -0.062 -2.915 -10.205 1.00 0.12 26 THR A O 20
ATOM 22308 N N . GLU A 1 27 ? 0.524 -2.994 -8.031 1.00 0.10 27 GLU A N 20
ATOM 22309 C CA . GLU A 1 27 ? -0.052 -4.309 -7.823 1.00 0.12 27 GLU A CA 20
ATOM 22310 C C . GLU A 1 27 ? 0.097 -4.778 -6.383 1.00 0.11 27 GLU A C 20
ATOM 22311 O O . GLU A 1 27 ? 0.989 -4.338 -5.662 1.00 0.11 27 GLU A O 20
ATOM 22323 N N . VAL A 1 28 ? -0.794 -5.674 -5.975 1.00 0.13 28 VAL A N 20
ATOM 22324 C CA . VAL A 1 28 ? -0.738 -6.259 -4.642 1.00 0.13 28 VAL A CA 20
ATOM 22325 C C . VAL A 1 28 ? -0.338 -7.733 -4.760 1.00 0.13 28 VAL A C 20
ATOM 22326 O O . VAL A 1 28 ? -0.762 -8.415 -5.695 1.00 0.16 28 VAL A O 20
ATOM 22339 N N . VAL A 1 29 ? 0.482 -8.227 -3.835 1.00 0.11 29 VAL A N 20
ATOM 22340 C CA . VAL A 1 29 ? 0.915 -9.623 -3.893 1.00 0.12 29 VAL A CA 20
ATOM 22341 C C . VAL A 1 29 ? 0.151 -10.498 -2.916 1.00 0.13 29 VAL A C 20
ATOM 22342 O O . VAL A 1 29 ? 0.257 -10.325 -1.706 1.00 0.13 29 VAL A O 20
ATOM 22355 N N . HIS A 1 30 ? -0.600 -11.453 -3.448 1.00 0.15 30 HIS A N 20
ATOM 22356 C CA . HIS A 1 30 ? -1.372 -12.366 -2.617 1.00 0.17 30 HIS A CA 20
ATOM 22357 C C . HIS A 1 30 ? -0.438 -13.285 -1.842 1.00 0.16 30 HIS A C 20
ATOM 22358 O O . HIS A 1 30 ? 0.073 -14.266 -2.383 1.00 0.18 30 HIS A O 20
ATOM 22373 N N . THR A 1 31 ? -0.215 -12.961 -0.573 1.00 0.17 31 THR A N 20
ATOM 22374 C CA . THR A 1 31 ? 0.669 -13.755 0.269 1.00 0.20 31 THR A CA 20
ATOM 22375 C C . THR A 1 31 ? -0.099 -14.858 0.984 1.00 0.23 31 THR A C 20
ATOM 22376 O O . THR A 1 31 ? -1.299 -15.033 0.768 1.00 0.23 31 THR A O 20
ATOM 22387 N N . ALA A 1 32 ? 0.596 -15.600 1.835 1.00 0.27 32 ALA A N 20
ATOM 22388 C CA . ALA A 1 32 ? -0.021 -16.688 2.579 1.00 0.31 32 ALA A CA 20
ATOM 22389 C C . ALA A 1 32 ? -0.981 -16.166 3.641 1.00 0.34 32 ALA A C 20
ATOM 22390 O O . ALA A 1 32 ? -2.057 -16.728 3.848 1.00 0.37 32 ALA A O 20
ATOM 22397 N N . ALA A 1 33 ? -0.591 -15.084 4.309 1.00 0.34 33 ALA A N 20
ATOM 22398 C CA . ALA A 1 33 ? -1.415 -14.499 5.360 1.00 0.39 33 ALA A CA 20
ATOM 22399 C C . ALA A 1 33 ? -2.404 -13.483 4.804 1.00 0.37 33 ALA A C 20
ATOM 22400 O O . ALA A 1 33 ? -3.517 -13.343 5.313 1.00 0.40 33 ALA A O 20
ATOM 22407 N N . GLY A 1 34 ? -1.992 -12.778 3.758 1.00 0.32 34 GLY A N 20
ATOM 22408 C CA . GLY A 1 34 ? -2.856 -11.779 3.154 1.00 0.32 34 GLY A CA 20
ATOM 22409 C C . GLY A 1 34 ? -2.365 -11.304 1.798 1.00 0.26 34 GLY A C 20
ATOM 22410 O O . GLY A 1 34 ? -2.396 -12.055 0.823 1.00 0.21 34 GLY A O 20
ATOM 22414 N N . GLU A 1 35 ? -1.911 -10.054 1.741 1.00 0.27 35 GLU A N 20
ATOM 22415 C CA . GLU A 1 35 ? -1.423 -9.465 0.498 1.00 0.22 35 GLU A CA 20
ATOM 22416 C C . GLU A 1 35 ? -0.322 -8.437 0.761 1.00 0.19 35 GLU A C 20
ATOM 22417 O O . GLU A 1 35 ? -0.112 -8.013 1.897 1.00 0.22 35 GLU A O 20
ATOM 22429 N N . LEU A 1 36 ? 0.379 -8.050 -0.305 1.00 0.15 36 LEU A N 20
ATOM 22430 C CA . LEU A 1 36 ? 1.464 -7.076 -0.212 1.00 0.14 36 LEU A CA 20
ATOM 22431 C C . LEU A 1 36 ? 1.161 -5.839 -1.044 1.00 0.12 36 LEU A C 20
ATOM 22432 O O . LEU A 1 36 ? 0.189 -5.808 -1.798 1.00 0.11 36 LEU A O 20
ATOM 22448 N N . LEU A 1 37 ? 1.997 -4.819 -0.897 1.00 0.12 37 LEU A N 20
ATOM 22449 C CA . LEU A 1 37 ? 1.825 -3.578 -1.638 1.00 0.12 37 LEU A CA 20
ATOM 22450 C C . LEU A 1 37 ? 3.039 -3.270 -2.504 1.00 0.11 37 LEU A C 20
ATOM 22451 O O . LEU A 1 37 ? 4.053 -2.782 -2.008 1.00 0.12 37 LEU A O 20
ATOM 22467 N N . ALA A 1 38 ? 2.929 -3.538 -3.802 1.00 0.10 38 ALA A N 20
ATOM 22468 C CA . ALA A 1 38 ? 4.018 -3.252 -4.725 1.00 0.10 38 ALA A CA 20
ATOM 22469 C C . ALA A 1 38 ? 3.920 -1.811 -5.188 1.00 0.10 38 ALA A C 20
ATOM 22470 O O . ALA A 1 38 ? 3.139 -1.489 -6.080 1.00 0.11 38 ALA A O 20
ATOM 22477 N N . VAL A 1 39 ? 4.720 -0.945 -4.580 1.00 0.11 39 VAL A N 20
ATOM 22478 C CA . VAL A 1 39 ? 4.699 0.466 -4.921 1.00 0.12 39 VAL A CA 20
ATOM 22479 C C . VAL A 1 39 ? 5.926 0.858 -5.737 1.00 0.12 39 VAL A C 20
ATOM 22480 O O . VAL A 1 39 ? 7.057 0.516 -5.395 1.00 0.17 39 VAL A O 20
ATOM 22493 N N . LYS A 1 40 ? 5.684 1.584 -6.821 1.00 0.11 40 LYS A N 20
ATOM 22494 C CA . LYS A 1 40 ? 6.748 2.017 -7.714 1.00 0.15 40 LYS A CA 20
ATOM 22495 C C . LYS A 1 40 ? 7.372 3.337 -7.279 1.00 0.19 40 LYS A C 20
ATOM 22496 O O . LYS A 1 40 ? 6.809 4.404 -7.520 1.00 0.30 40 LYS A O 20
ATOM 22515 N N . ARG A 1 41 ? 8.534 3.260 -6.637 1.00 0.19 41 ARG A N 20
ATOM 22516 C CA . ARG A 1 41 ? 9.238 4.465 -6.213 1.00 0.28 41 ARG A CA 20
ATOM 22517 C C . ARG A 1 41 ? 9.576 5.318 -7.426 1.00 0.35 41 ARG A C 20
ATOM 22518 O O . ARG A 1 41 ? 9.310 4.924 -8.562 1.00 0.39 41 ARG A O 20
ATOM 22539 N N . ASP A 1 42 ? 10.159 6.484 -7.187 1.00 0.42 42 ASP A N 20
ATOM 22540 C CA . ASP A 1 42 ? 10.547 7.366 -8.276 1.00 0.51 42 ASP A CA 20
ATOM 22541 C C . ASP A 1 42 ? 11.384 6.611 -9.302 1.00 0.62 42 ASP A C 20
ATOM 22542 O O . ASP A 1 42 ? 11.145 6.709 -10.505 1.00 0.72 42 ASP A O 20
ATOM 22551 N N . SER A 1 43 ? 12.363 5.854 -8.813 1.00 0.64 43 SER A N 20
ATOM 22552 C CA . SER A 1 43 ? 13.244 5.097 -9.691 1.00 0.78 43 SER A CA 20
ATOM 22553 C C . SER A 1 43 ? 13.229 3.595 -9.386 1.00 0.55 43 SER A C 20
ATOM 22554 O O . SER A 1 43 ? 13.667 2.791 -10.211 1.00 0.65 43 SER A O 20
ATOM 22562 N N . ASP A 1 44 ? 12.728 3.214 -8.211 1.00 0.32 44 ASP A N 20
ATOM 22563 C CA . ASP A 1 44 ? 12.696 1.800 -7.825 1.00 0.28 44 ASP A CA 20
ATOM 22564 C C . ASP A 1 44 ? 11.286 1.338 -7.454 1.00 0.23 44 ASP A C 20
ATOM 22565 O O . ASP A 1 44 ? 10.301 1.975 -7.818 1.00 0.23 44 ASP A O 20
ATOM 22574 N N . GLU A 1 45 ? 11.202 0.203 -6.750 1.00 0.21 45 GLU A N 20
ATOM 22575 C CA . GLU A 1 45 ? 9.917 -0.356 -6.324 1.00 0.18 45 GLU A CA 20
ATOM 22576 C C . GLU A 1 45 ? 10.084 -1.229 -5.075 1.00 0.18 45 GLU A C 20
ATOM 22577 O O . GLU A 1 45 ? 11.049 -1.985 -4.966 1.00 0.36 45 GLU A O 20
ATOM 22589 N N . VAL A 1 46 ? 9.137 -1.123 -4.140 1.00 0.14 46 VAL A N 20
ATOM 22590 C CA . VAL A 1 46 ? 9.182 -1.908 -2.904 1.00 0.14 46 VAL A CA 20
ATOM 22591 C C . VAL A 1 46 ? 7.844 -2.574 -2.605 1.00 0.14 46 VAL A C 20
ATOM 22592 O O . VAL A 1 46 ? 6.831 -2.266 -3.231 1.00 0.16 46 VAL A O 20
ATOM 22605 N N . LEU A 1 47 ? 7.855 -3.494 -1.643 1.00 0.13 47 LEU A N 20
ATOM 22606 C CA . LEU A 1 47 ? 6.653 -4.216 -1.254 1.00 0.15 47 LEU A CA 20
ATOM 22607 C C . LEU A 1 47 ? 6.383 -4.087 0.245 1.00 0.15 47 LEU A C 20
ATOM 22608 O O . LEU A 1 47 ? 7.299 -4.197 1.058 1.00 0.24 47 LEU A O 20
ATOM 22624 N N . VAL A 1 48 ? 5.122 -3.848 0.607 1.00 0.10 48 VAL A N 20
ATOM 22625 C CA . VAL A 1 48 ? 4.740 -3.729 2.014 1.00 0.11 48 VAL A CA 20
ATOM 22626 C C . VAL A 1 48 ? 3.405 -4.438 2.269 1.00 0.12 48 VAL A C 20
ATOM 22627 O O . VAL A 1 48 ? 2.440 -4.229 1.538 1.00 0.14 48 VAL A O 20
ATOM 22640 N N . PRO A 1 49 ? 3.321 -5.272 3.325 1.00 0.13 49 PRO A N 20
ATOM 22641 C CA . PRO A 1 49 ? 2.101 -6.027 3.645 1.00 0.15 49 PRO A CA 20
ATOM 22642 C C . PRO A 1 49 ? 0.876 -5.144 3.818 1.00 0.16 49 PRO A C 20
ATOM 22643 O O . PRO A 1 49 ? 0.846 -4.262 4.677 1.00 0.19 49 PRO A O 20
ATOM 22654 N N . PHE A 1 50 ? -0.133 -5.391 2.991 1.00 0.16 50 PHE A N 20
ATOM 22655 C CA . PHE A 1 50 ? -1.375 -4.639 3.057 1.00 0.19 50 PHE A CA 20
ATOM 22656 C C . PHE A 1 50 ? -2.314 -5.268 4.069 1.00 0.18 50 PHE A C 20
ATOM 22657 O O . PHE A 1 50 ? -2.790 -6.388 3.884 1.00 0.21 50 PHE A O 20
ATOM 22674 N N . VAL A 1 51 ? -2.572 -4.536 5.135 1.00 0.17 51 VAL A N 20
ATOM 22675 C CA . VAL A 1 51 ? -3.447 -5.006 6.196 1.00 0.18 51 VAL A CA 20
ATOM 22676 C C . VAL A 1 51 ? -4.307 -3.864 6.710 1.00 0.20 51 VAL A C 20
ATOM 22677 O O . VAL A 1 51 ? -3.862 -2.719 6.750 1.00 0.22 51 VAL A O 20
ATOM 22690 N N . ARG A 1 52 ? -5.539 -4.176 7.099 1.00 0.28 52 ARG A N 20
ATOM 22691 C CA . ARG A 1 52 ? -6.451 -3.160 7.610 1.00 0.32 52 ARG A CA 20
ATOM 22692 C C . ARG A 1 52 ? -5.795 -2.371 8.741 1.00 0.33 52 ARG A C 20
ATOM 22693 O O . ARG A 1 52 ? -6.235 -1.273 9.084 1.00 0.37 52 ARG A O 20
ATOM 22714 N N . ALA A 1 53 ? -4.733 -2.937 9.313 1.00 0.34 53 ALA A N 20
ATOM 22715 C CA . ALA A 1 53 ? -4.010 -2.285 10.395 1.00 0.45 53 ALA A CA 20
ATOM 22716 C C . ALA A 1 53 ? -2.914 -1.397 9.827 1.00 0.46 53 ALA A C 20
ATOM 22717 O O . ALA A 1 53 ? -2.652 -0.304 10.329 1.00 0.61 53 ALA A O 20
ATOM 22724 N N . ILE A 1 54 ? -2.282 -1.888 8.768 1.00 0.38 54 ILE A N 20
ATOM 22725 C CA . ILE A 1 54 ? -1.215 -1.164 8.094 1.00 0.46 54 ILE A CA 20
ATOM 22726 C C . ILE A 1 54 ? -1.756 0.107 7.443 1.00 0.38 54 ILE A C 20
ATOM 22727 O O . ILE A 1 54 ? -1.256 1.203 7.691 1.00 0.32 54 ILE A O 20
ATOM 22743 N N . VAL A 1 55 ? -2.787 -0.049 6.617 1.00 0.43 55 VAL A N 20
ATOM 22744 C CA . VAL A 1 55 ? -3.399 1.084 5.933 1.00 0.37 55 VAL A CA 20
ATOM 22745 C C . VAL A 1 55 ? -4.095 2.015 6.920 1.00 0.31 55 VAL A C 20
ATOM 22746 O O . VAL A 1 55 ? -4.932 1.586 7.714 1.00 0.37 55 VAL A O 20
ATOM 22759 N N . THR A 1 56 ? -3.733 3.292 6.870 1.00 0.23 56 THR A N 20
ATOM 22760 C CA . THR A 1 56 ? -4.329 4.288 7.751 1.00 0.21 56 THR A CA 20
ATOM 22761 C C . THR A 1 56 ? -5.401 5.074 7.013 1.00 0.22 56 THR A C 20
ATOM 22762 O O . THR A 1 56 ? -6.521 5.230 7.500 1.00 0.30 56 THR A O 20
ATOM 22773 N N . SER A 1 57 ? -5.045 5.566 5.833 1.00 0.23 57 SER A N 20
ATOM 22774 C CA . SER A 1 57 ? -5.966 6.333 5.013 1.00 0.28 57 SER A CA 20
ATOM 22775 C C . SER A 1 57 ? -6.119 5.697 3.641 1.00 0.22 57 SER A C 20
ATOM 22776 O O . SER A 1 57 ? -5.203 5.040 3.144 1.00 0.21 57 SER A O 20
ATOM 22784 N N . VAL A 1 58 ? -7.280 5.894 3.033 1.00 0.28 58 VAL A N 20
ATOM 22785 C CA . VAL A 1 58 ? -7.557 5.327 1.726 1.00 0.28 58 VAL A CA 20
ATOM 22786 C C . VAL A 1 58 ? -8.508 6.210 0.920 1.00 0.33 58 VAL A C 20
ATOM 22787 O O . VAL A 1 58 ? -9.699 6.302 1.219 1.00 0.65 58 VAL A O 20
ATOM 22800 N N . SER A 1 59 ? -7.967 6.863 -0.104 1.00 0.28 59 SER A N 20
ATOM 22801 C CA . SER A 1 59 ? -8.759 7.734 -0.965 1.00 0.31 59 SER A CA 20
ATOM 22802 C C . SER A 1 59 ? -9.087 7.031 -2.277 1.00 0.29 59 SER A C 20
ATOM 22803 O O . SER A 1 59 ? -8.202 6.786 -3.099 1.00 0.40 59 SER A O 20
ATOM 22811 N N . LEU A 1 60 ? -10.362 6.709 -2.470 1.00 0.28 60 LEU A N 20
ATOM 22812 C CA . LEU A 1 60 ? -10.804 6.016 -3.673 1.00 0.33 60 LEU A CA 20
ATOM 22813 C C . LEU A 1 60 ? -11.079 6.983 -4.821 1.00 0.30 60 LEU A C 20
ATOM 22814 O O . LEU A 1 60 ? -10.826 6.668 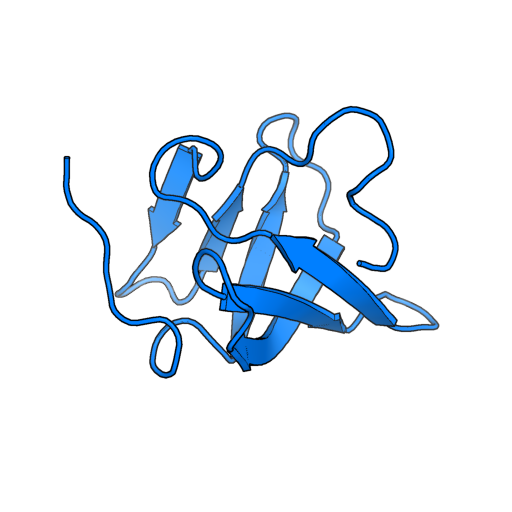-5.984 1.00 0.36 60 LEU A O 20
ATOM 22830 N N . ASP A 1 61 ? -11.601 8.160 -4.491 1.00 0.29 61 ASP A N 20
ATOM 22831 C CA . ASP A 1 61 ? -11.925 9.162 -5.501 1.00 0.30 61 ASP A CA 20
ATOM 22832 C C . ASP A 1 61 ? -10.709 10.013 -5.860 1.00 0.26 61 ASP A C 20
ATOM 22833 O O . ASP A 1 61 ? -10.534 10.400 -7.016 1.00 0.27 61 ASP A O 20
ATOM 22842 N N . ASP A 1 62 ? -9.872 10.302 -4.869 1.00 0.25 62 ASP A N 20
ATOM 22843 C CA . ASP A 1 62 ? -8.684 11.112 -5.086 1.00 0.25 62 ASP A CA 20
ATOM 22844 C C . ASP A 1 62 ? -7.568 10.300 -5.733 1.00 0.22 62 ASP A C 20
ATOM 22845 O O . ASP A 1 62 ? -6.545 10.852 -6.139 1.00 0.30 62 ASP A O 20
ATOM 22854 N N . GLY A 1 63 ? -7.769 8.989 -5.824 1.00 0.17 63 GLY A N 20
ATOM 22855 C CA . GLY A 1 63 ? -6.768 8.128 -6.415 1.00 0.16 63 GLY A CA 20
ATOM 22856 C C . GLY A 1 63 ? -5.492 8.095 -5.598 1.00 0.15 63 GLY A C 20
ATOM 22857 O O . GLY A 1 63 ? -4.398 8.252 -6.138 1.00 0.17 63 GLY A O 20
ATOM 22861 N N . ILE A 1 64 ? -5.633 7.881 -4.291 1.00 0.13 64 ILE A N 20
ATOM 22862 C CA . ILE A 1 64 ? -4.484 7.857 -3.390 1.00 0.13 64 ILE A CA 20
ATOM 22863 C C . ILE A 1 64 ? -4.652 6.812 -2.280 1.00 0.13 64 ILE A C 20
ATOM 22864 O O . ILE A 1 64 ? -5.766 6.389 -1.972 1.00 0.15 64 ILE A O 20
ATOM 22880 N N . VAL A 1 65 ? -3.528 6.404 -1.690 1.00 0.14 65 VAL A N 20
ATOM 22881 C CA . VAL A 1 65 ? -3.521 5.419 -0.613 1.00 0.15 65 VAL A CA 20
ATOM 22882 C C . VAL A 1 65 ? -2.465 5.762 0.438 1.00 0.14 65 VAL A C 20
ATOM 22883 O O . VAL A 1 65 ? -1.441 6.374 0.133 1.00 0.17 65 VAL A O 20
ATOM 22896 N N . GLU A 1 66 ? -2.734 5.372 1.676 1.00 0.16 66 GLU A N 20
ATOM 22897 C CA . GLU A 1 66 ? -1.823 5.607 2.784 1.00 0.20 66 GLU A CA 20
ATOM 22898 C C . GLU A 1 66 ? -1.627 4.330 3.579 1.00 0.17 66 GLU A C 20
ATOM 22899 O O . GLU A 1 66 ? -2.466 3.432 3.546 1.00 0.22 66 GLU A O 20
ATOM 22911 N N . ILE A 1 67 ? -0.527 4.271 4.307 1.00 0.13 67 ILE A N 20
ATOM 22912 C CA . ILE A 1 67 ? -0.193 3.092 5.103 1.00 0.12 67 ILE A CA 20
ATOM 22913 C C . ILE A 1 67 ? 0.741 3.436 6.254 1.00 0.12 67 ILE A C 20
ATOM 22914 O O . ILE A 1 67 ? 1.189 4.571 6.394 1.00 0.13 67 ILE A O 20
ATOM 22930 N N . ASP A 1 68 ? 1.013 2.438 7.082 1.00 0.12 68 ASP A N 20
ATOM 22931 C CA . ASP A 1 68 ? 1.908 2.590 8.218 1.00 0.12 68 ASP A CA 20
ATOM 22932 C C . ASP A 1 68 ? 2.828 1.380 8.294 1.00 0.12 68 ASP A C 20
ATOM 22933 O O . ASP A 1 68 ? 2.619 0.477 9.106 1.00 0.17 68 ASP A O 20
ATOM 22942 N N . PRO A 1 69 ? 3.864 1.351 7.439 1.00 0.13 69 PRO A N 20
ATOM 22943 C CA . PRO A 1 69 ? 4.818 0.239 7.388 1.00 0.13 69 PRO A CA 20
ATOM 22944 C C . PRO A 1 69 ? 5.525 0.023 8.723 1.00 0.13 69 PRO A C 20
ATOM 22945 O O . PRO A 1 69 ? 5.997 0.979 9.338 1.00 0.15 69 PRO A O 20
ATOM 22956 N N . PRO A 1 70 ? 5.610 -1.236 9.198 1.00 0.14 70 PRO A N 20
ATOM 22957 C CA . PRO A 1 70 ? 6.274 -1.546 10.460 1.00 0.16 70 PRO A CA 20
ATOM 22958 C C . PRO A 1 70 ? 7.781 -1.358 10.336 1.00 0.16 70 PRO A C 20
ATOM 22959 O O . PRO A 1 70 ? 8.401 -1.917 9.436 1.00 0.16 70 PRO A O 20
ATOM 22970 N N . HIS A 1 71 ? 8.369 -0.588 11.245 1.00 0.18 71 HIS A N 20
ATOM 22971 C CA . HIS A 1 71 ? 9.805 -0.331 11.200 1.00 0.19 71 HIS A CA 20
ATOM 22972 C C . HIS A 1 71 ? 10.220 0.131 9.797 1.00 0.18 71 HIS A C 20
ATOM 22973 O O . HIS A 1 71 ? 9.669 1.098 9.270 1.00 0.19 71 HIS A O 20
ATOM 22988 N N . GLY A 1 72 ? 11.189 -0.561 9.195 1.00 0.18 72 GLY A N 20
ATOM 22989 C CA . GLY A 1 72 ? 11.644 -0.206 7.859 1.00 0.19 72 GLY A CA 20
ATOM 22990 C C . GLY A 1 72 ? 11.071 -1.119 6.788 1.00 0.17 72 GLY A C 20
ATOM 22991 O O . GLY A 1 72 ? 11.625 -1.232 5.695 1.00 0.19 72 GLY A O 20
ATOM 22995 N N . LEU A 1 73 ? 9.958 -1.773 7.109 1.00 0.15 73 LEU A N 20
ATOM 22996 C CA . LEU A 1 73 ? 9.311 -2.703 6.186 1.00 0.15 73 LEU A CA 20
ATOM 22997 C C . LEU A 1 73 ? 8.821 -2.021 4.909 1.00 0.15 73 LEU A C 20
ATOM 22998 O O . LEU A 1 73 ? 8.457 -2.694 3.944 1.00 0.15 73 LEU A O 20
ATOM 23014 N N . LEU A 1 74 ? 8.815 -0.692 4.892 1.00 0.15 74 LEU A N 20
ATOM 23015 C CA . LEU A 1 74 ? 8.372 0.048 3.710 1.00 0.16 74 LEU A CA 20
ATOM 23016 C C . LEU A 1 74 ? 9.270 -0.254 2.509 1.00 0.14 74 LEU A C 20
ATOM 23017 O O . LEU A 1 74 ? 9.134 0.368 1.455 1.00 0.16 74 LEU A O 20
ATOM 23033 N N . ASN A 1 75 ? 10.185 -1.208 2.671 1.00 0.14 75 ASN A N 20
ATOM 23034 C CA . ASN A 1 75 ? 11.100 -1.576 1.596 1.00 0.16 75 ASN A CA 20
ATOM 23035 C C . ASN A 1 75 ? 11.132 -3.088 1.372 1.00 0.34 75 ASN A C 20
ATOM 23036 O O . ASN A 1 75 ? 11.587 -3.844 2.231 1.00 0.93 75 ASN A O 20
ATOM 23047 N N . LEU A 1 76 ? 10.647 -3.517 0.205 1.00 0.28 76 LEU A N 20
ATOM 23048 C CA . LEU A 1 76 ? 10.623 -4.933 -0.162 1.00 0.24 76 LEU A CA 20
ATOM 23049 C C . LEU A 1 76 ? 9.846 -5.775 0.846 1.00 0.29 76 LEU A C 20
ATOM 23050 O O . LEU A 1 76 ? 9.461 -5.300 1.914 1.00 0.40 76 LEU A O 20
ATOM 23066 N N . GLU A 1 77 ? 9.626 -7.038 0.491 1.00 0.32 77 GLU A N 20
ATOM 23067 C CA . GLU A 1 77 ? 8.902 -7.966 1.339 1.00 0.39 77 GLU A CA 20
ATOM 23068 C C . GLU A 1 77 ? 9.873 -8.771 2.202 1.00 0.54 77 GLU A C 20
ATOM 23069 O O . GLU A 1 77 ? 10.629 -9.589 1.638 1.00 1.35 77 GLU A O 20
#

Sequence (77 aa):
MDTYYDHQLVGLMVQTATGEGVGVVTEVVHTAAGELLAVKRDSDEVLVPFVRAIVTSVSLDDGIVEIDPPHGLLNLEMDTYYDHQLVGLMVQTATGEGVGVVTEVVHTAAGELLAVKRDSDEVLVPFVRAIVTSVSLDDGIVEIDPPHGLLNLEMDTYYDHQLVGLMVQTATGEGVGVVTEVVHTAAGELLAVKRDSDEVLVPFVRAIVTSVSLDDGIVEIDPPHGLLNLEMDTYYDHQLVGLMVQTATGEGVGVVTEVVHTAAGELLAVKRDSDEVLVPFVRAIVTSVSLDDGIVEIDPPHGLLNLEMDTYYDHQLVGLMVQTATGEGVGVVTEVVHTAAGELLAVKRDSDEVLVPFVRAIVTSVSLDDGIVEIDPPHGLLNLEMDTYYDHQLVGLMVQTATGEGVGVVTEVVHTAAGELLAVKRDSDEVLVPFVRAIVTSVSLDDGIVEIDPPHGLLNLEMDTYYDHQLVGLMVQTATGEGVGVVTEVVHTAAGELLAVKRDSDEVLVPFVRAIVTSVSLDDGIVEIDPPHGLLNLEMDTYYDHQLVGLMVQTATGEGVGVVTEVVHTAAGELLAVKRDSDEVLVPFVRAIVTSVSLDDGIVEIDPPHGLLNLEMDTYYDHQLVGLMVQTATGEGVGVVTEVVHTAAGELLAVKRDSDEVLVPFVRAIVTSVSLDDGIVEIDPPHGLLNLEMDTYYDHQLVGLMVQTATGEGVGVVTEVVHTAAGELLAVKRDSDEVLVPFVRAIVTSVSLDDGIVEIDPPHGLLNLEMDTYYDHQLVGLMVQTATGEGVGVVTEVVHTAAGELLAVKRDSDEVLVPFVRAIVTSVSLDDGIVEIDPPHGLLNLEMDTYYDHQLVGLMVQTATGEGVGVVTEVVHTAAGELLAVKRDSDEVLVPFVRAIVTSVSLDDGIVEIDPPHGLLNLEMDTYYDHQLVGLMVQTATGEGVGVVTEVVHTAAGELLAVKRDSDEVLVPFVRAIVTSVSLDDGIVEIDPPHGLLNLEMDTYYDHQLVGLMVQTATGEGVGVVTEVVHTAAGELLAVKRDSDEVLVPFVRAIVTSVSLDDGIVEIDPPHGLLNLEMDTYYDHQLVGLMVQTATGEGVGVVTEVVHTAAGELLAVKRDSDEVLVPFVRAIVTSVSLDDGIVEIDPPHGLLNLEMDTYYDHQLVGLMVQTATGEGVGVVTEVVHTAAGELLAVKRDSDEVLVPFVRAIVTSVSLDDGIVEIDPPHGLLNLEMDTYYDHQLVGLMVQTATGEGVGVVTEVVHTAAGELLAVKRDSDEVLVPFVRAIVTSVSLDDGIVEIDPPHGLLNLEMDTYYDHQLVGLMVQTATGEGVGVVTEVVHTAAGELLAVKRDSDEVLVPFVRAIVTSVSLDDGIVEIDPPHGLLNLEMDTYYDHQLVGLMVQTATGEGVGVVTEVVHTAAGELLAVKRDSDEVLVPFVRAIVTSVSLDDGIVEIDPPHGLLNLEMDTYYDHQLVGLMVQTATGEGVGVVTEVVHTAAGELLAVKRDSDEVLVPFVRAIVTSVSLDDGIVEIDPPHGLLNLE

B-factor: mean 0.68, std 0.91, range [0.08, 6.56]

Organism: Mycobacterium tuberculosis (strain ATCC 25618 / H37Rv) (NCBI:txid83332)

Solvent-accessible surface area: 4674 Å² total; per-residue (Å²): 199,98,73,102,148,18,145,88,2,39,43,24,97,2,49,4,50,120,46,94,62,2,22,51,1,49,114,15,61,133,52,120,113,26,37,10,3,8,1,125,73,132,104,109,77,13,24,0,35,18,71,95,92,33,12,73,51,39,29,56,150,113,20,64,2,41,1,64,17,43,167,45,37,27,72,114,114

Secondary structure (DSSP, 8-state):
-----HHHHTTSEEEETT----EEEEE--B-SSSEEEEEE-SSSEEEEEE-TTT--EEETTTTEEEE--STTTTS--

Radius of gyration: 10.87 Å; Cα contacts (8 Å, |Δi|>4): 165; chains: 1; bounding box: 28×28×20 Å

Foldseek 3Di:
DQQDDFVQLQQAFEEEPVGGRQAGWHHWAQDPVGIWTWHAHPPRTAIADDDPQFWDDDDNPVRHTYGHGDDVNSGHD